Protein AF-0000000073455076 (afdb_homodimer)

Sequence (1854 aa):
MNHDNDVTALDYLRKIIYKYVEVDDNTAILVLNYKEETSPLQSRYRNYTSGLLKTLLSNTRSGSAQRQFGITFSSFISGVLVSLVFCIIQVILFSILRNRLTHIYQPNTSLYPNKKNDTVASGNTEQNKRSLAKPLGNKPWSWIKPTWTTSIEECRESGLDAYFFLRLLKTLSMFFLILSIVIIPILIPIHYISGYKTADIQSYISQMELNDKLTNDEMLNHLPYGLTGLDKISMSNISPAHSNRLVFHLILAVLLVCFFHHVLLRELKYYVSERNKVLTGSIEASSYHQNVLYIGNISKDFNKNKIEYFCESLIPGCVEKIVQLPDNWEVTKALGQQLDRLTNQIENRQLDIMLTKTFLPASKAASYDLPIDYEKRNSLARFPLYQFPYMYHKRVHCKIKYHRLVYNWKRTLFLLKELINGNMLLGFRFQRDKEAKWFEPGHLEWSAQQIIEKKQIKLDQYMKKYEQSLMQQEMECDVNRKSSRQAFIVFRKVSFAHIFDQMLLSNKDSEMSDDKALGINPTDIIWCNIQTINRPWALLRVAISNFLNVAIIIGWVVPVAIVGFVSQIPIITKIVPILTNFQDLPEFMSKPIASIVPAVTLIFLTEGVPLFFRWFSVVKCLKTGAQIEMDVQKWFFAFLFVHIFLVVTISSDISVVVETVVNNPINIPHLLGTNLPKCSNFFCSFVLIRGIAYFGGNLLQSKNLFFYLFYYRWSNRTPREKLKYKLNVPCYQWGSLYPIFSVLASITIIYSVIAPFVLPLASFSFIFVMFSFKYSLKYQFDHKNKSETLGKFYPQALMQLYSGIYFLEACLIGLFALANCFKLSLFMFIFMIFTISAHFQVSNLSKSTIKYLPASLASDEVQHQQEDFKLRDLEPKTHKMWIPLDDNGFAISDANLWQLRYNIEFTHQNAFVDKIGKVIVVGNPYDMNHDNDVTALDYLRKIIYKYVEVDDNTAILVLNYKEETSPLQSRYRNYTSGLLKTLLSNTRSGSAQRQFGITFSSFISGVLVSLVFCIIQVILFSILRNRLTHIYQPNTSLYPNKKNDTVASGNTEQNKRSLAKPLGNKPWSWIKPTWTTSIEECRESGLDAYFFLRLLKTLSMFFLILSIVIIPILIPIHYISGYKTADIQSYISQMELNDKLTNDEMLNHLPYGLTGLDKISMSNISPAHSNRLVFHLILAVLLVCFFHHVLLRELKYYVSERNKVLTGSIEASSYHQNVLYIGNISKDFNKNKIEYFCESLIPGCVEKIVQLPDNWEVTKALGQQLDRLTNQIENRQLDIMLTKTFLPASKAASYDLPIDYEKRNSLARFPLYQFPYMYHKRVHCKIKYHRLVYNWKRTLFLLKELINGNMLLGFRFQRDKEAKWFEPGHLEWSAQQIIEKKQIKLDQYMKKYEQSLMQQEMECDVNRKSSRQAFIVFRKVSFAHIFDQMLLSNKDSEMSDDKALGINPTDIIWCNIQTINRPWALLRVAISNFLNVAIIIGWVVPVAIVGFVSQIPIITKIVPILTNFQDLPEFMSKPIASIVPAVTLIFLTEGVPLFFRWFSVVKCLKTGAQIEMDVQKWFFAFLFVHIFLVVTISSDISVVVETVVNNPINIPHLLGTNLPKCSNFFCSFVLIRGIAYFGGNLLQSKNLFFYLFYYRWSNRTPREKLKYKLNVPCYQWGSLYPIFSVLASITIIYSVIAPFVLPLASFSFIFVMFSFKYSLKYQFDHKNKSETLGKFYPQALMQLYSGIYFLEACLIGLFALANCFKLSLFMFIFMIFTISAHFQVSNLSKSTIKYLPASLASDEVQHQQEDFKLRDLEPKTHKMWIPLDDNGFAISDANLWQLRYNIEFTHQNAFVDKIGKVIVVGNPYD

Organism: Kluyveromyces lactis (strain ATCC 8585 / CBS 2359 / DSM 70799 / NBRC 1267 / NRRL Y-1140 / WM37) (NCBI:txid284590)

Solvent-accessible surface area (backbone atoms only — not comparable to full-atom values): 100602 Å² total; per-residue (Å²): 138,86,80,72,80,67,74,69,63,69,66,59,47,66,70,41,71,47,74,67,43,22,64,81,65,81,83,64,62,48,53,58,41,79,84,73,84,67,79,76,75,70,54,55,66,52,37,51,62,37,38,50,44,21,58,54,32,45,23,67,51,22,12,48,25,46,69,39,43,68,46,43,57,64,54,54,51,42,31,49,46,52,41,47,51,54,23,51,51,32,48,51,52,32,34,58,42,37,77,74,42,33,77,63,51,30,28,38,52,62,61,66,89,59,89,62,58,80,85,84,79,74,74,82,68,74,73,77,58,72,79,62,40,81,76,71,62,90,53,57,69,41,61,54,62,61,40,68,66,55,55,69,75,67,36,39,70,37,30,44,47,57,25,38,50,49,44,48,32,48,51,50,20,50,51,27,43,54,48,32,66,62,46,39,76,54,48,36,57,49,14,54,63,38,21,56,82,72,50,65,62,64,56,52,41,60,68,60,66,57,68,82,78,66,54,75,68,59,55,50,69,72,44,88,59,76,60,43,49,61,45,33,47,14,58,74,23,50,29,74,89,53,48,72,62,52,53,56,54,51,53,51,50,54,49,49,54,52,52,48,52,51,51,51,53,52,51,51,53,48,49,45,53,53,44,48,35,34,67,28,50,74,39,86,36,92,68,61,51,51,21,26,31,37,38,29,40,39,52,73,83,43,29,75,65,50,50,51,47,54,49,34,70,62,30,71,81,40,71,69,49,75,50,65,48,58,90,63,48,66,58,44,40,51,40,52,51,50,49,53,51,49,52,51,51,44,42,48,52,49,51,51,52,46,54,51,40,69,75,37,62,72,80,58,36,60,53,69,75,47,82,77,64,79,74,80,49,71,76,77,61,67,68,66,84,70,72,66,74,69,76,87,75,73,79,83,76,70,70,84,60,90,78,78,88,76,83,56,67,66,59,54,53,50,50,47,50,38,40,70,69,65,66,49,76,79,73,76,74,71,79,76,61,100,79,59,73,69,74,66,66,81,74,80,75,66,51,72,65,49,49,46,48,54,51,47,52,50,45,54,53,48,49,52,52,39,54,51,44,51,52,49,44,54,50,45,71,67,41,79,71,74,39,38,40,35,38,36,38,31,31,65,40,42,48,56,29,42,51,58,67,56,43,51,43,40,77,50,83,79,25,45,52,80,45,60,43,75,38,56,40,69,86,24,56,36,69,81,32,70,65,68,68,56,61,72,58,49,53,50,31,34,42,48,27,53,51,49,56,52,47,48,55,62,54,46,48,52,62,50,28,53,49,34,53,58,61,32,57,70,49,35,22,65,70,38,62,82,44,41,72,54,71,73,48,56,69,80,56,49,49,28,48,65,52,43,48,62,54,51,54,52,51,61,66,53,67,62,48,57,59,53,42,46,52,36,32,53,51,42,49,41,45,35,47,33,55,29,31,54,52,25,25,55,54,49,29,54,38,47,42,42,59,65,44,51,43,22,40,45,46,38,49,29,32,54,41,49,43,34,44,28,33,16,36,66,37,38,24,43,50,37,30,65,31,48,63,39,22,42,64,39,51,40,49,45,44,36,40,51,21,43,48,47,24,21,44,57,62,44,34,57,66,62,49,48,42,41,75,72,38,49,67,73,69,43,67,42,60,63,50,44,49,50,54,72,65,55,55,57,58,83,63,60,25,67,52,52,26,59,56,31,42,53,49,15,54,44,52,37,33,40,78,45,30,35,73,34,23,55,43,42,19,52,17,30,50,47,34,42,53,33,49,47,40,34,54,55,25,35,34,45,40,76,54,70,52,63,64,64,27,56,64,42,60,52,40,58,59,55,35,50,59,15,53,51,51,29,48,39,24,49,30,14,38,27,46,73,55,68,35,52,70,60,17,52,50,43,51,55,51,47,54,50,48,53,41,48,50,53,52,53,50,62,61,44,53,56,56,72,73,43,64,31,54,65,51,45,78,68,42,54,81,64,88,71,75,83,88,59,59,68,77,76,46,90,75,86,82,69,44,62,50,50,37,45,92,86,46,54,44,58,55,50,45,51,52,46,29,72,71,66,70,50,54,70,44,51,50,45,26,33,44,45,99,88,65,50,70,46,68,79,55,62,62,83,112,136,84,74,76,75,70,79,50,72,68,62,56,53,58,67,46,76,59,54,83,58,52,73,56,74,89,75,36,72,32,77,56,84,75,78,74,83,68,80,72,73,70,54,54,64,52,38,50,60,36,40,50,41,21,59,54,30,47,20,67,51,22,12,47,25,45,70,39,43,68,48,43,56,63,52,53,51,42,30,48,47,53,43,48,50,55,25,50,51,31,45,51,52,32,34,58,42,38,76,75,41,34,76,64,51,33,29,38,54,66,48,68,79,62,67,60,63,74,62,76,80,77,74,82,67,71,76,76,60,68,79,62,42,80,76,71,61,92,52,57,70,41,60,55,62,60,41,68,66,53,54,70,74,66,37,39,70,38,29,44,46,58,27,37,51,50,46,49,33,48,50,51,20,50,52,28,43,56,48,31,68,60,46,37,76,55,48,39,56,48,15,54,63,39,22,57,80,74,50,65,63,65,56,52,42,60,70,60,66,57,69,82,77,68,56,74,68,60,54,51,69,71,43,87,61,76,58,42,50,61,44,35,46,14,58,76,22,49,30,73,88,52,50,74,61,52,54,57,53,52,52,50,49,54,49,49,54,53,51,48,53,51,52,52,53,52,50,51,52,49,48,45,54,54,44,49,34,35,68,29,50,73,39,88,40,90,67,68,46,53,20,25,30,37,39,29,40,39,52,73,83,43,29,75,64,52,50,52,46,55,50,35,70,62,30,72,81,40,71,69,48,75,50,64,47,57,90,63,47,65,58,44,40,52,40,52,50,49,48,52,52,48,50,53,51,44,42,48,51,50,52,52,52,46,55,50,42,70,74,36,63,72,81,58,36,59,56,69,74,49,82,76,63,80,74,79,50,70,76,75,60,66,68,63,82,72,70,65,74,70,77,88,72,74,76,82,77,72,71,86,62,90,78,78,88,76,83,54,66,66,58,53,51,50,51,47,51,38,39,70,69,66,66,49,75,78,73,77,76,73,80,78,63,97,80,59,72,72,76,66,65,82,71,79,76,66,49,72,64,50,49,45,48,53,50,47,52,50,47,54,53,48,50,53,52,40,53,51,44,52,51,50,44,55,49,44,71,68,41,78,70,71,40,38,41,35,38,36,40,30,31,62,42,41,48,55,28,41,52,58,68,56,43,50,46,40,78,50,84,79,25,44,52,82,46,60,44,77,35,58,40,68,87,23,57,35,68,81,31,72,64,67,66,56,61,72,59,49,52,50,31,34,40,50,26,53,50,49,55,53,45,48,55,64,52,47,48,53,62,52,31,52,49,35,53,58,62,34,58,70,50,35,23,64,70,38,61,80,44,41,69,52,70,74,49,55,68,82,56,49,50,30,47,66,52,43,48,62,55,52,52,52,53,60,66,53,68,61,49,58,58,53,42,47,52,34,32,52,50,42,50,43,46,36,48,34,55,28,31,56,53,25,23,56,53,50,30,54,39,47,42,42,61,64,46,50,43,21,39,42,46,41,48,28,28,52,38,49,42,33,44,29,31,14,36,68,37,37,23,42,52,38,30,64,30,48,62,37,22,41,62,39,50,40,50,44,44,35,40,52,22,42,49,47,25,21,45,57,63,43,33,58,66,61,49,48,43,39,74,72,38,48,66,73,66,44,65,43,61,62,49,44,49,50,54,69,66,56,53,58,60,85,64,59,24,67,51,52,27,56,56,32,42,53,49,15,54,45,51,38,32,40,78,45,31,37,74,34,23,55,43,40,20,51,19,30,50,45,34,41,54,33,48,49,40,34,54,57,24,35,34,45,40,75,54,69,52,61,64,64,28,56,64,44,61,53,42,59,60,54,35,50,58,14,51,51,51,29,49,39,25,49,30,12,39,27,46,74,58,69,34,53,70,60,18,50,50,42,51,54,49,48,54,51,49,54,41,48,51,50,52,51,51,61,61,44,52,56,55,73,73,42,63,28,55,65,51,46,79,68,41,53,81,62,88,72,75,82,87,60,60,68,78,76,45,91,75,84,84,69,45,64,50,49,38,47,91,86,47,54,44,60,55,52,44,52,52,44,29,72,72,67,69,51,53,70,42,49,48,47,25,35,43,46,99,89,66,49,71,46,68,80,56,59,64,77,114

pLDDT: mean 70.68, std 22.98, range [20.66, 98.19]

Foldseek 3Di:
DPPVDDPDDPVVCVVPVPVLHADPDPPPPPDDRDDPPDDPPVPVVCSPCLSVCLVLQLFQLFQLLLVCQLPAQVLLVLQLVVLLVVLVVLLQVLLQCCLVCVLFQFLLQPPDPPVPDDDDPDDDNPPVPSPRFHDFDNHSCRLQVVLVPDDLVVLVQLFLQLSLLLVLLVLLLVLLVVLLVVQLVLQQVVLQCQAPVPPPPVVVCVVVVVPPDDPPVVVCVPPPRDSHHQLSRFPVRHDLVVLVSCVSLLVSLLVSLVVLLVSLVVVLVVLLVLLLCVQLPVDPHPLAQQQKKKFFQADQVQFPVNVVVLLCVVPNQWFDDKAFDFPVLVVLLVLVVVLVVLLVVLQVLVLVLVLVLLVDPPVVSVVLPDPPDPPVCPPPVCPPPPPPPDPPPDDPPPPPDPDDPPPDVVVVVVVVVCVVVVNDPPQPQDPDDPPDDRVRPPPPPCSSVNVSVVSLVVSLVSVVVSVVVLVVRVVVSPPSNGHHRMMMTRTLGSQSSQVVLPDQRDPPPLGRGPDMDGSAQLVFWDVVLSPPRDDVQLVVLLVVLVVVLVCCLVVLSNVLSVVSQCLPLVVVVVVVVVCVVVVVPPPSPVSNSSQVVSLVSLVVSLPCVLVVQLVSLVSNSDTGPLSSLQSSLVSSLSSCLCSVPVSSQQRSSVSVVCCCCVVPVVCVLQSLLVRVLSSLSSLLSSLLSVLSNLLSCLSSVVVVVCCCVPPLVPPQARLVSVVCSSNDQDADSSSNVLSVLLSNSLSCLLCCSRSVSSSVSNSVSSVSNSSSSSSCSSGRGRSDDSNHPSNLSSSVSSLSSVNSSLNSLSNSLNNSVVSVNNVSNVVSVVVSVVSVVSSVVVCVVSVSSSSGNDPVCRVSRDSPDHPDDDNPSSDDDDSAREHADEPVCPSVVVQVVCCVPSVHHYFHPQWHADPSRGIGGRDDRVD/DPCVDDCDDVNVVVVPVPCLDDAQDPNPPPPDPPPPVPDPPVPVVLCPCLVVCLVLQLFPLFQLLLVCQLPAQVLLVLQLVVLLVVLVVLLQVLLVCCLVCVLFQFLLQPFPVFVQPDPDPDPDSPVVPDDRFDDFDNHSCRLQVVLVPDDLVVLVQLFLQLSLLLVLLVLLLVLLVVLLVVQLVLQQVVLQCQAPVPPPPPVVCVVVVVPPDDDPVVVCVVPPRDSHHQLSRFPVRHDLVVLVSCVSLLVSLLVSLVVLLVSLVVVLVVLLVLLLCVQLPVDPHPLAQQQKKKFFQADQVQFPVNVVVLLCVVPNQWFDDKAFDFPVLVVLLVLVVVLVVLLVVLQVLVLVLVLVLLVDPPVVSVVLPDPPDPPPCPPVVCPPPPPPPDPPPDDPPPPPDPDDPPPDPVVVVVVVVCVVVVNDPPQPQDPDDPPDDRVRPPPPPCRSVNVSVVSLVVSLVSVVVSVVVLVVRVVRSPPSNGHHSMMMTRTLGSQSSQVVLPDQRDPPPLGRGPDMDGRAQLVFWDVVLSPPRDDVQLVVLLVVLVVVLVCCLVVLSNVLSVVSQCLPLVVVVVVVVVCVVVVPPPPSPVSNSSQVVSLVSLVVSLPCVLVVQLVSLVSNSDTGPLSSLQSSLVSSLVSCLCSVPVSSQQRSSVSVVCCCCVVPVVCVLQSLLVRVLSSLSSLLSSLLSVLSNLLSCLSSVVVVVCCCVPPLVPPQARLVSVSCSSNDADADSSSNVLSVLLSNSLSQLLCCSRSVSSSVSNSVSSVSNSSSSSSCSSGRGRSDDSNHPSNLSSSVSSLSSVNSSLNSLSNSLNNSVVSVNNVSNVVSVVVSVVSVVSSVVVCVVSVSSSSGNDPVCRVSRDSPDRDDDDNPSSDDDDSAREHEDEPVCPSVVVQVVCCVPSVHHYFHPQWHADPSRGIDGRHDRPD

InterPro domains:
  IPR003864 CSC1/OSCA1-like, 7TM region [PF02714] (542-816)
  IPR027815 CSC1/OSCA1-like, cytosolic domain [PF14703] (293-529)
  IPR032880 CSC1/OSCA1-like, N-terminal transmembrane domain [PF13967] (76-267)
  IPR045122 Calcium permeable stress-gated cation channel 1-like [PTHR13018] (74-866)

Secondary structure (DSSP, 8-state):
-------TTHHHHHH-S-SSB---STT----B-----S-SHHHHHHHHHHHHHHHHHSSTTTTHHHHTTT--HHHHHHHHHHHHHHHHHHHHHHHHHHHH-HHHH-HHHH--TTTT-SS---S-TTTT---PPPPPPSSTTTTHHHHHH--GGGGGGG-HHHHHHHHHHHHHHHHHHHHHHHHHHHHHHHHHHTSTTTS-HHHHHHHTT--SSS-HHHHHHHTT----GGGGGSGGG--GGGGGGHHHHHHHHHHHHHHHHHHHHHHHHHHHHHHHHHHTTSS-----STTEEEE-S--TT--HHHHHHHHHHHSTT-EEEEEEPPTTHHHHHHHHHHHHHHHHHHHHHHHHHHHHHHHS-HHHHHHTTS---SSGGGTTT---TT----S-----------------HHHHHHHHHHHHTT----------STT------------HHHHHHHHHHHHHHHHHHHHHHHHHHHHHHHSTTS--S-EEEEESSHHHHHHHHHS---SSTTSSSS-EEES--GGGB-HHHHS---HHHHHHHHHHHHHHHHHHHHHTHHHHHHHHHHH-HHHHHHHSGGGGGGGG--HHHHHHHHHHHHHHHHHHHHTTHHHHHHHHHHHTT--BHHHHHHHHHHHHHHHHIIIIIIHHHS-S-HHHHHHHHHH-GGGHHHHHHHHTGGGHHHHHHHHHHHHHHHHHHHHHTHHHHHHIIIIIHHH--SHHHHHHHHH------HHHHHHHHHHHHHHHHHHTTT-TTHHHHHHHHHHHHHHHHHHIIIIIS-S--TT--SSTHHHHHHHTTHHHHHHHHHHHHHHHHHTT-HHHHHHHHHHHHHHHHHHHHHHHHHHHHHH---GGGGGG-----------GGGSPPP--EE--B-TTSHHHHHHHHHHHHH---EE-TTEEE-TTS-EEE-S-TT-/--------HHHHHHHHSSSS----SSS--SS------S-THHHHHHHHHHHHHHHHHSSTTTTHHHHTTT--HHHHHHHHHHHHHHHHHHHHHHHHHHHH-HHHH-HHHHSTTGGGSSS---S--STT---PPPPPPSSTTTTHHHHHH--GGGGGGG-HHHHHHHHHHHHHHHHHHHHHHHHHHHHHHHHHHTSTTTS-HHHHHHHTT--SSS-HHHHHHHTT----GGGGGSGGG--GGGGGGHHHHHHHHHHHHHHHHHHHHHHHHHHHHHHHHHHTTSS-----STTEEEE----TT--HHHHHHHHHHHSTT-EEEEEEPPTTHHHHHHHHHHHHHHHHHHHHHHHHHHHHHHHS-HHHHHHTTS---SSGGGTTT---TT----S-----------------HHHHHHHHHHHHTT----------STTS-----------HHHHHHHHHHHHHHHHHHHHHHHHHHHHHHHSTTS--S-EEEEESSHHHHHHHHHS---SSTTSSSS-EEES--GGGB-HHHHS---HHHHHHHHHHHHHHHHHHHHHTHHHHHHHHHHH-HHHHHHH-GGGGGGGG--HHHHHHHHHHHHHHHHHHHHHTHHHHHHHHHHHTT--BHHHHHHHHHHHHHHHHIIIIIIHHHS-S-HHHHHHHHHH-GGGHHHHHHHHTGGGHHHHHHHHHHHHHHHHHHHHHTHHHHHHIIIIIHHH--SHHHHHHHHH------HHHHHHHHHHHHHHHHHHTTT-TTHHHHHHHHHHHHHHHHHHIIIIIS-S--TT--SSTHHHHHHHHTHHHHHHHHHHHHHHHHHTT-HHHHHHHHHHHHHHHHHHHHHHHHHHHHHH---GGGGTT-----------GGGSPPP--EE--B-TTSHHHHHHHHHHHHH---EE-TTEEE-TTS-EEE-S-TT-

Structure (mmCIF, N/CA/C/O backbone):
data_AF-0000000073455076-model_v1
#
loop_
_entity.id
_entity.type
_entity.pdbx_description
1 polymer KLLA0F15807p
#
loop_
_atom_site.group_PDB
_atom_site.id
_atom_site.type_symbol
_atom_site.label_atom_id
_atom_site.label_alt_id
_atom_site.label_comp_id
_atom_site.label_asym_id
_atom_site.label_entity_id
_atom_site.label_seq_id
_atom_site.pdbx_PDB_ins_code
_atom_site.Cartn_x
_atom_site.Cartn_y
_atom_site.Cartn_z
_atom_site.occupancy
_atom_site.B_iso_or_equiv
_atom_site.auth_seq_id
_atom_site.auth_comp_id
_atom_site.auth_asym_id
_atom_site.auth_atom_id
_atom_site.pdbx_PDB_model_num
ATOM 1 N N . MET A 1 1 ? 43.062 65 -18.219 1 20.66 1 MET A N 1
ATOM 2 C CA . MET A 1 1 ? 43.281 64.125 -17.078 1 20.66 1 MET A CA 1
ATOM 3 C C . MET A 1 1 ? 42.344 62.906 -17.156 1 20.66 1 MET A C 1
ATOM 5 O O . MET A 1 1 ? 41.125 63.062 -17.078 1 20.66 1 MET A O 1
ATOM 9 N N . ASN A 1 2 ? 42.656 61.969 -17.906 1 22.42 2 ASN A N 1
ATOM 10 C CA . ASN A 1 2 ? 42.344 60.719 -18.547 1 22.42 2 ASN A CA 1
ATOM 11 C C . ASN A 1 2 ? 42.094 59.594 -17.531 1 22.42 2 ASN A C 1
ATOM 13 O O . ASN A 1 2 ? 43.031 59.219 -16.797 1 22.42 2 ASN A O 1
ATOM 17 N N . HIS A 1 3 ? 41.062 59.656 -16.703 1 24.36 3 HIS A N 1
ATOM 18 C CA . HIS A 1 3 ? 40.312 58.969 -15.641 1 24.36 3 HIS A CA 1
ATOM 19 C C . HIS A 1 3 ? 40.062 57.5 -16.016 1 24.36 3 HIS A C 1
ATOM 21 O O . HIS A 1 3 ? 38.938 57.125 -16.344 1 24.36 3 HIS A O 1
ATOM 27 N N . ASP A 1 4 ? 40.969 57 -16.672 1 26.42 4 ASP A N 1
ATOM 28 C CA . ASP A 1 4 ? 40.875 55.688 -17.281 1 26.42 4 ASP A CA 1
ATOM 29 C C . ASP A 1 4 ? 40.812 54.594 -16.203 1 26.42 4 ASP A C 1
ATOM 31 O O . ASP A 1 4 ? 41.656 53.719 -16.156 1 26.42 4 ASP A O 1
ATOM 35 N N . ASN A 1 5 ? 40.406 55.188 -15.078 1 27.33 5 ASN A N 1
ATOM 36 C CA . ASN A 1 5 ? 40.5 54.375 -13.867 1 27.33 5 ASN A CA 1
ATOM 37 C C . ASN A 1 5 ? 40.062 52.938 -14.117 1 27.33 5 ASN A C 1
ATOM 39 O O . ASN A 1 5 ? 39.062 52.688 -14.836 1 27.33 5 ASN A O 1
ATOM 43 N N . ASP A 1 6 ? 40.812 52.094 -13.695 1 27.67 6 ASP A N 1
ATOM 44 C CA . ASP A 1 6 ? 41.5 50.781 -13.547 1 27.67 6 ASP A CA 1
ATOM 45 C C . ASP A 1 6 ? 40.531 49.719 -13.031 1 27.67 6 ASP A C 1
ATOM 47 O O . ASP A 1 6 ? 39.688 50 -12.164 1 27.67 6 ASP A O 1
ATOM 51 N N . VAL A 1 7 ? 40.406 48.75 -13.82 1 34.5 7 VAL A N 1
ATOM 52 C CA . VAL A 1 7 ? 39.656 47.5 -13.75 1 34.5 7 VAL A CA 1
ATOM 53 C C . VAL A 1 7 ? 39.781 46.906 -12.352 1 34.5 7 VAL A C 1
ATOM 55 O O . VAL A 1 7 ? 39.25 45.812 -12.086 1 34.5 7 VAL A O 1
ATOM 58 N N . THR A 1 8 ? 40.219 47.781 -11.219 1 29.34 8 THR A N 1
ATOM 59 C CA . THR A 1 8 ? 41.156 46.875 -10.57 1 29.34 8 THR A CA 1
ATOM 60 C C . THR A 1 8 ? 40.5 45.5 -10.328 1 29.34 8 THR A C 1
ATOM 62 O O . THR A 1 8 ? 40.969 44.5 -10.859 1 29.34 8 THR A O 1
ATOM 65 N N . ALA A 1 9 ? 40.781 45.219 -9.188 1 31.7 9 ALA A N 1
ATOM 66 C CA . ALA A 1 9 ? 40.875 44 -8.398 1 31.7 9 ALA A CA 1
ATOM 67 C C . ALA A 1 9 ? 39.5 43.406 -8.109 1 31.7 9 ALA A C 1
ATOM 69 O O . ALA A 1 9 ? 39.312 42.188 -8.141 1 31.7 9 ALA A O 1
ATOM 70 N N . LEU A 1 10 ? 38.781 44.188 -7.793 1 31.39 10 LEU A N 1
ATOM 71 C CA . LEU A 1 10 ? 37.531 43.812 -7.152 1 31.39 10 LEU A CA 1
ATOM 72 C C . LEU A 1 10 ? 36.531 43.281 -8.172 1 31.39 10 LEU A C 1
ATOM 74 O O . LEU A 1 10 ? 35.75 42.375 -7.871 1 31.39 10 LEU A O 1
ATOM 78 N N . ASP A 1 11 ? 36.531 43.812 -9.422 1 38.38 11 ASP A N 1
ATOM 79 C CA . ASP A 1 11 ? 35.594 43.375 -10.461 1 38.38 11 ASP A CA 1
ATOM 80 C C . ASP A 1 11 ? 35.906 41.969 -10.93 1 38.38 11 ASP A C 1
ATOM 82 O O . ASP A 1 11 ? 34.969 41.156 -11.164 1 38.38 11 ASP A O 1
ATOM 86 N N . TYR A 1 12 ? 37.125 41.781 -11.102 1 38.16 12 TYR A N 1
ATOM 87 C CA . TYR A 1 12 ? 37.562 40.469 -11.609 1 38.16 12 TYR A CA 1
ATOM 88 C C . TYR A 1 12 ? 37.312 39.375 -10.586 1 38.16 12 TYR A C 1
ATOM 90 O O . TYR A 1 12 ? 37 38.25 -10.945 1 38.16 12 TYR A O 1
ATOM 98 N N . LEU A 1 13 ? 37.312 39.719 -9.336 1 32.62 13 LEU A N 1
ATOM 99 C CA . LEU A 1 13 ? 36.969 38.844 -8.234 1 32.62 13 LEU A CA 1
ATOM 100 C C . LEU A 1 13 ? 35.594 38.188 -8.461 1 32.62 13 LEU A C 1
ATOM 102 O O . LEU A 1 13 ? 35.438 36.969 -8.203 1 32.62 13 LEU A O 1
ATOM 106 N N . ARG A 1 14 ? 34.656 38.781 -8.57 1 35.56 14 ARG A N 1
ATOM 107 C CA . ARG A 1 14 ? 33.344 38.156 -8.703 1 35.56 14 ARG A CA 1
ATOM 108 C C . ARG A 1 14 ? 33.344 37.156 -9.852 1 35.56 14 ARG A C 1
ATOM 110 O O . ARG A 1 14 ? 32.688 36.094 -9.766 1 35.56 14 ARG A O 1
ATOM 117 N N . LYS A 1 15 ? 34.031 37.219 -10.875 1 41.91 15 LYS A N 1
ATOM 118 C CA . LYS A 1 15 ? 33.969 36.344 -12.047 1 41.91 15 LYS A CA 1
ATOM 119 C C . LYS A 1 15 ? 34.438 34.938 -11.727 1 41.91 15 LYS A C 1
ATOM 121 O O . LYS A 1 15 ? 33.875 33.969 -12.195 1 41.91 15 LYS A O 1
ATOM 126 N N . ILE A 1 16 ? 35.5 34.812 -11.289 1 33.16 16 ILE A N 1
ATOM 127 C CA . ILE A 1 16 ? 35.812 33.469 -10.891 1 33.16 16 ILE A CA 1
ATOM 128 C C . ILE A 1 16 ? 35.062 33.094 -9.633 1 33.16 16 ILE A C 1
ATOM 130 O O . ILE A 1 16 ? 35.281 33.656 -8.562 1 33.16 16 ILE A O 1
ATOM 134 N N . ILE A 1 17 ? 34.344 33.531 -8.922 1 34.41 17 ILE A N 1
ATOM 135 C CA . ILE A 1 17 ? 34.156 33 -7.578 1 34.41 17 ILE A CA 1
ATOM 136 C C . ILE A 1 17 ? 34.969 31.703 -7.418 1 34.41 17 ILE A C 1
ATOM 138 O O . ILE A 1 17 ? 35.75 31.562 -6.477 1 34.41 17 ILE A O 1
ATOM 142 N N . TYR A 1 18 ? 35.062 30.578 -7.32 1 31.84 18 TYR A N 1
ATOM 143 C CA . TYR A 1 18 ? 35.969 29.594 -7.887 1 31.84 18 TYR A CA 1
ATOM 144 C C . TYR A 1 18 ? 35.969 29.656 -9.406 1 31.84 18 TYR A C 1
ATOM 146 O O . TYR A 1 18 ? 34.906 29.812 -10.031 1 31.84 18 TYR A O 1
ATOM 154 N N . LYS A 1 19 ? 35.938 29.516 -10.523 1 32 19 LYS A N 1
ATOM 155 C CA . LYS A 1 19 ? 35.812 28.438 -11.516 1 32 19 LYS A CA 1
ATOM 156 C C . LYS A 1 19 ? 35.656 27.078 -10.836 1 32 19 LYS A C 1
ATOM 158 O O . LYS A 1 19 ? 34.812 26.281 -11.266 1 32 19 LYS A O 1
ATOM 163 N N . TYR A 1 20 ? 35.594 25.828 -10.578 1 32.69 20 TYR A N 1
ATOM 164 C CA . TYR A 1 20 ? 35.156 24.672 -9.82 1 32.69 20 TYR A CA 1
ATOM 165 C C . TYR A 1 20 ? 35.719 24.672 -8.414 1 32.69 20 TYR A C 1
ATOM 167 O O . TYR A 1 20 ? 35.594 23.703 -7.668 1 32.69 20 TYR A O 1
ATOM 175 N N . VAL A 1 21 ? 36.656 25.719 -7.562 1 32.69 21 VAL A N 1
ATOM 176 C CA . VAL A 1 21 ? 38.094 26 -7.586 1 32.69 21 VAL A CA 1
ATOM 177 C C . VAL A 1 21 ? 38.594 26.266 -6.168 1 32.69 21 VAL A C 1
ATOM 179 O O . VAL A 1 21 ? 38.094 27.172 -5.484 1 32.69 21 VAL A O 1
ATOM 182 N N . GLU A 1 22 ? 38.688 25.109 -5.008 1 38.12 22 GLU A N 1
ATOM 183 C CA . GLU A 1 22 ? 39.25 25.531 -3.723 1 38.12 22 GLU A CA 1
ATOM 184 C C . GLU A 1 22 ? 40.75 25.719 -3.805 1 38.12 22 GLU A C 1
ATOM 186 O O . GLU A 1 22 ? 41.438 25.047 -4.586 1 38.12 22 GLU A O 1
ATOM 191 N N . VAL A 1 23 ? 41.594 26.625 -2.971 1 34.12 23 VAL A N 1
ATOM 192 C CA . VAL A 1 23 ? 43.062 26.766 -2.834 1 34.12 23 VAL A CA 1
ATOM 193 C C . VAL A 1 23 ? 43.531 25.984 -1.607 1 34.12 23 VAL A C 1
ATOM 195 O O . VAL A 1 23 ? 43 26.141 -0.513 1 34.12 23 VAL A O 1
ATOM 198 N N . ASP A 1 24 ? 44.438 24.594 -1.652 1 32.53 24 ASP A N 1
ATOM 199 C CA . ASP A 1 24 ? 45.094 23.719 -0.687 1 32.53 24 ASP A CA 1
ATOM 200 C C . ASP A 1 24 ? 46.031 24.531 0.233 1 32.53 24 ASP A C 1
ATOM 202 O O . ASP A 1 24 ? 46.875 23.953 0.932 1 32.53 24 ASP A O 1
ATOM 206 N N . ASP A 1 25 ? 46.344 25.594 0.786 1 33.62 25 ASP A N 1
ATOM 207 C CA . ASP A 1 25 ? 47.469 25.828 1.682 1 33.62 25 ASP A CA 1
ATOM 208 C C . ASP A 1 25 ? 47.25 25.156 3.039 1 33.62 25 ASP A C 1
ATOM 210 O O . ASP A 1 25 ? 46.094 24.922 3.434 1 33.62 25 ASP A O 1
ATOM 214 N N . ASN A 1 26 ? 47.406 24.891 4.41 1 29.58 26 ASN A N 1
ATOM 215 C CA . ASN A 1 26 ? 47.25 23.906 5.469 1 29.58 26 ASN A CA 1
ATOM 216 C C . ASN A 1 26 ? 45.812 23.375 5.547 1 29.58 26 ASN A C 1
ATOM 218 O O . ASN A 1 26 ? 44.875 24.141 5.594 1 29.58 26 ASN A O 1
ATOM 222 N N . THR A 1 27 ? 44.875 22.719 5.648 1 31.03 27 THR A N 1
ATOM 223 C CA . THR A 1 27 ? 43.656 22.109 5.121 1 31.03 27 THR A CA 1
ATOM 224 C C . THR A 1 27 ? 42.5 23.094 5.105 1 31.03 27 THR A C 1
ATOM 226 O O . THR A 1 27 ? 41.375 22.75 4.746 1 31.03 27 THR A O 1
ATOM 229 N N . ALA A 1 28 ? 42.906 24.5 5.16 1 35.16 28 ALA A N 1
ATOM 230 C CA . ALA A 1 28 ? 42.094 25.703 5.074 1 35.16 28 ALA A CA 1
ATOM 231 C C . ALA A 1 28 ? 41.125 25.625 3.902 1 35.16 28 ALA A C 1
ATOM 233 O O . ALA A 1 28 ? 41.344 26.234 2.852 1 35.16 28 ALA A O 1
ATOM 234 N N . ILE A 1 29 ? 40.094 24.922 3.775 1 28.45 29 ILE A N 1
ATOM 235 C CA . ILE A 1 29 ? 39.531 23.875 2.926 1 28.45 29 ILE A CA 1
ATOM 236 C C . ILE A 1 29 ? 39 24.5 1.64 1 28.45 29 ILE A C 1
ATOM 238 O O . ILE A 1 29 ? 38.719 23.781 0.671 1 28.45 29 ILE A O 1
ATOM 242 N N . LEU A 1 30 ? 39.281 25.703 0.922 1 30.5 30 LEU A N 1
ATOM 243 C CA . LEU A 1 30 ? 38.312 25.828 -0.159 1 30.5 30 LEU A CA 1
ATOM 244 C C . LEU A 1 30 ? 38.594 24.797 -1.254 1 30.5 30 LEU A C 1
ATOM 246 O O . LEU A 1 30 ? 39.688 24.734 -1.791 1 30.5 30 LEU A O 1
ATOM 250 N N . VAL A 1 31 ? 37.844 23.766 -1.523 1 29.48 31 VAL A N 1
ATOM 251 C CA . VAL A 1 31 ? 38.25 22.703 -2.438 1 29.48 31 VAL A CA 1
ATOM 252 C C . VAL A 1 31 ? 38.062 23.156 -3.881 1 29.48 31 VAL A C 1
ATOM 254 O O . VAL A 1 31 ? 38.906 22.938 -4.734 1 29.48 31 VAL A O 1
ATOM 257 N N . LEU A 1 32 ? 37.031 23.438 -4.633 1 29.19 32 LEU A N 1
ATOM 258 C CA . LEU A 1 32 ? 36.875 22.438 -5.688 1 29.19 32 LEU A CA 1
ATOM 259 C C . LEU A 1 32 ? 38 22.531 -6.711 1 29.19 32 LEU A C 1
ATOM 261 O O . LEU A 1 32 ? 38.062 21.75 -7.652 1 29.19 32 LEU A O 1
ATOM 265 N N . ASN A 1 33 ? 39.125 23.328 -6.789 1 29.66 33 ASN A N 1
ATOM 266 C CA . ASN A 1 33 ? 39.625 23.562 -8.141 1 29.66 33 ASN A CA 1
ATOM 267 C C . ASN A 1 33 ? 40.188 22.281 -8.75 1 29.66 33 ASN A C 1
ATOM 269 O O . ASN A 1 33 ? 39.875 21.922 -9.883 1 29.66 33 ASN A O 1
ATOM 273 N N . TYR A 1 34 ? 41.406 21.562 -8.633 1 29.3 34 TYR A N 1
ATOM 274 C CA . TYR A 1 34 ? 42.719 21.609 -9.227 1 29.3 34 TYR A CA 1
ATOM 275 C C . TYR A 1 34 ? 43 20.359 -10.062 1 29.3 34 TYR A C 1
ATOM 277 O O . TYR A 1 34 ? 42.438 19.297 -9.789 1 29.3 34 TYR A O 1
ATOM 285 N N . LYS A 1 35 ? 44.062 20.172 -10.656 1 28.81 35 LYS A N 1
ATOM 286 C CA . LYS A 1 35 ? 44.906 19.469 -11.602 1 28.81 35 LYS A CA 1
ATOM 287 C C . LYS A 1 35 ? 45.062 18 -11.227 1 28.81 35 LYS A C 1
ATOM 289 O O . LYS A 1 35 ? 45.875 17.672 -10.375 1 28.81 35 LYS A O 1
ATOM 294 N N . GLU A 1 36 ? 44.031 17.078 -10.914 1 28.45 36 GLU A N 1
ATOM 295 C CA . GLU A 1 36 ? 44.688 15.758 -10.922 1 28.45 36 GLU A CA 1
ATOM 296 C C . GLU A 1 36 ? 45.156 15.391 -12.32 1 28.45 36 GLU A C 1
ATOM 298 O O . GLU A 1 36 ? 44.406 15.438 -13.281 1 28.45 36 GLU A O 1
ATOM 303 N N . GLU A 1 37 ? 46.344 15.414 -12.805 1 27.2 37 GLU A N 1
ATOM 304 C CA . GLU A 1 37 ? 47.031 14.875 -13.984 1 27.2 37 GLU A CA 1
ATOM 305 C C . GLU A 1 37 ? 46.531 13.469 -14.305 1 27.2 37 GLU A C 1
ATOM 307 O O . GLU A 1 37 ? 46.938 12.883 -15.312 1 27.2 37 GLU A O 1
ATOM 312 N N . THR A 1 38 ? 46.188 12.461 -13.406 1 27.53 38 THR A N 1
ATOM 313 C CA . THR A 1 38 ? 46.156 11.109 -13.953 1 27.53 38 THR A CA 1
ATOM 314 C C . THR A 1 38 ? 44.938 10.938 -14.875 1 27.53 38 THR A C 1
ATOM 316 O O . THR A 1 38 ? 44 11.742 -14.828 1 27.53 38 THR A O 1
ATOM 319 N N . SER A 1 39 ? 44.312 9.711 -15.422 1 27.39 39 SER A N 1
ATOM 320 C CA . SER A 1 39 ? 43.625 9.523 -16.672 1 27.39 39 SER A CA 1
ATOM 321 C C . SER A 1 39 ? 42.312 10.312 -16.703 1 27.39 39 SER A C 1
ATOM 323 O O . SER A 1 39 ? 41.625 10.422 -15.672 1 27.39 39 SER A O 1
ATOM 325 N N . PRO A 1 40 ? 42 11.391 -17.672 1 28.77 40 PRO A N 1
ATOM 326 C CA . PRO A 1 40 ? 41.062 12.477 -17.875 1 28.77 40 PRO A CA 1
ATOM 327 C C . PRO A 1 40 ? 39.625 12.055 -17.594 1 28.77 40 PRO A C 1
ATOM 329 O O . PRO A 1 40 ? 38.75 12.906 -17.344 1 28.77 40 PRO A O 1
ATOM 332 N N . LEU A 1 41 ? 39.125 10.922 -18.031 1 27.3 41 LEU A N 1
ATOM 333 C CA . LEU A 1 41 ? 37.719 10.531 -18.156 1 27.3 41 LEU A CA 1
ATOM 334 C C . LEU A 1 41 ? 37.094 10.352 -16.781 1 27.3 41 LEU A C 1
ATOM 336 O O . LEU A 1 41 ? 35.938 10.695 -16.578 1 27.3 41 LEU A O 1
ATOM 340 N N . GLN A 1 42 ? 37.781 9.664 -15.922 1 31.03 42 GLN A N 1
ATOM 341 C CA . GLN A 1 42 ? 37.219 9.32 -14.633 1 31.03 42 GLN A CA 1
ATOM 342 C C . GLN A 1 42 ? 37 10.562 -13.766 1 31.03 42 GLN A C 1
ATOM 344 O O . GLN A 1 42 ? 36.312 10.516 -12.758 1 31.03 42 GLN A O 1
ATOM 349 N N . SER A 1 43 ? 37.781 11.648 -13.992 1 31.94 43 SER A N 1
ATOM 350 C CA . SER A 1 43 ? 37.906 12.781 -13.078 1 31.94 43 SER A CA 1
ATOM 351 C C . SER A 1 43 ? 36.688 13.672 -13.125 1 31.94 43 SER A C 1
ATOM 353 O O . SER A 1 43 ? 36.281 14.25 -12.109 1 31.94 43 SER A O 1
ATOM 355 N N . ARG A 1 44 ? 36.125 13.852 -14.344 1 32.41 44 ARG A N 1
ATOM 356 C CA . ARG A 1 44 ? 35.094 14.867 -14.508 1 32.41 44 ARG A CA 1
ATOM 357 C C . ARG A 1 44 ? 33.781 14.438 -13.844 1 32.41 44 ARG A C 1
ATOM 359 O O . ARG A 1 44 ? 33 15.281 -13.422 1 32.41 44 ARG A O 1
ATOM 366 N N . TYR A 1 45 ? 33.344 13.195 -14.086 1 31.48 45 TYR A N 1
ATOM 367 C CA . TYR A 1 45 ? 32.062 12.766 -13.555 1 31.48 45 TYR A CA 1
ATOM 368 C C . TYR A 1 45 ? 32.031 12.852 -12.039 1 31.48 45 TYR A C 1
ATOM 370 O O . TYR A 1 45 ? 31 13.125 -11.438 1 31.48 45 TYR A O 1
ATOM 378 N N . ARG A 1 46 ? 33.219 12.531 -11.453 1 34.19 46 ARG A N 1
ATOM 379 C CA . ARG A 1 46 ? 33.281 12.586 -10 1 34.19 46 ARG A CA 1
ATOM 380 C C . ARG A 1 46 ? 33.094 14.023 -9.5 1 34.19 46 ARG A C 1
ATOM 382 O O . ARG A 1 46 ? 32.656 14.242 -8.375 1 34.19 46 ARG A O 1
ATOM 389 N N . ASN A 1 47 ? 33.5 15.008 -10.328 1 31.09 47 ASN A N 1
ATOM 390 C CA . ASN A 1 47 ? 33.625 16.375 -9.836 1 31.09 47 ASN A CA 1
ATOM 391 C C . ASN A 1 47 ? 32.25 17.062 -9.781 1 31.09 47 ASN A C 1
ATOM 393 O O . ASN A 1 47 ? 31.969 17.828 -8.859 1 31.09 47 ASN A O 1
ATOM 397 N N . TYR A 1 48 ? 31.531 16.906 -10.922 1 31.59 48 TYR A N 1
ATOM 398 C CA . TYR A 1 48 ? 30.375 17.797 -10.922 1 31.59 48 TYR A CA 1
ATOM 399 C C . TYR A 1 48 ? 29.344 17.328 -9.898 1 31.59 48 TYR A C 1
ATOM 401 O O . TYR A 1 48 ? 28.781 18.141 -9.164 1 31.59 48 TYR A O 1
ATOM 409 N N . THR A 1 49 ? 28.875 16.125 -10.062 1 32.78 49 THR A N 1
ATOM 410 C CA . THR A 1 49 ? 27.906 15.68 -9.062 1 32.78 49 THR A CA 1
ATOM 411 C C . THR A 1 49 ? 28.547 15.641 -7.676 1 32.78 49 THR A C 1
ATOM 413 O O . THR A 1 49 ? 27.891 15.953 -6.676 1 32.78 49 THR A O 1
ATOM 416 N N . SER A 1 50 ? 29.844 15.242 -7.625 1 35.38 50 SER A N 1
ATOM 417 C CA . SER A 1 50 ? 30.547 15.289 -6.352 1 35.38 50 SER A CA 1
ATOM 418 C C . SER A 1 50 ? 30.828 16.734 -5.922 1 35.38 50 SER A C 1
ATOM 420 O O . SER A 1 50 ? 30.766 17.047 -4.73 1 35.38 50 SER A O 1
ATOM 422 N N . GLY A 1 51 ? 31.219 17.625 -6.938 1 33.84 51 GLY A N 1
ATOM 423 C CA . GLY A 1 51 ? 31.469 19.016 -6.613 1 33.84 51 GLY A CA 1
ATOM 424 C C . GLY A 1 51 ? 30.219 19.766 -6.176 1 33.84 51 GLY A C 1
ATOM 425 O O . GLY A 1 51 ? 30.234 20.484 -5.176 1 33.84 51 GLY A O 1
ATOM 426 N N . LEU A 1 52 ? 29.234 19.672 -7.086 1 34.88 52 LEU A N 1
ATOM 427 C CA . LEU A 1 52 ? 28.016 20.391 -6.73 1 34.88 52 LEU A CA 1
ATOM 428 C C . LEU A 1 52 ? 27.406 19.812 -5.453 1 34.88 52 LEU A C 1
ATOM 430 O O . LEU A 1 52 ? 27.016 20.562 -4.555 1 34.88 52 LEU A O 1
ATOM 434 N N . LEU A 1 53 ? 27.203 18.531 -5.496 1 36.34 53 LEU A N 1
ATOM 435 C CA . LEU A 1 53 ? 26.688 17.922 -4.277 1 36.34 53 LEU A CA 1
ATOM 436 C C . LEU A 1 53 ? 27.688 18.062 -3.137 1 36.34 53 LEU A C 1
ATOM 438 O O . LEU A 1 53 ? 27.312 18.297 -1.99 1 36.34 53 LEU A O 1
ATOM 442 N N . LYS A 1 54 ? 29.016 17.922 -3.518 1 38.19 54 LYS A N 1
ATOM 443 C CA . LYS A 1 54 ? 30.062 18.141 -2.518 1 38.19 54 LYS A CA 1
ATOM 444 C C . LYS A 1 54 ? 30 19.578 -1.983 1 38.19 54 LYS A C 1
ATOM 446 O O . LYS A 1 54 ? 30.141 19.797 -0.779 1 38.19 54 LYS A O 1
ATOM 451 N N . THR A 1 55 ? 29.922 20.469 -2.996 1 35.28 55 THR A N 1
ATOM 452 C CA . THR A 1 55 ? 29.875 21.875 -2.633 1 35.28 55 THR A CA 1
ATOM 453 C C . THR A 1 55 ? 28.594 22.188 -1.868 1 35.28 55 THR A C 1
ATOM 455 O O . THR A 1 55 ? 28.609 22.969 -0.91 1 35.28 55 THR A O 1
ATOM 458 N N . LEU A 1 56 ? 27.547 21.766 -2.506 1 36.38 56 LEU A N 1
ATOM 459 C CA . LEU A 1 56 ? 26.25 21.984 -1.869 1 36.38 56 LEU A CA 1
ATOM 460 C C . LEU A 1 56 ? 26.188 21.297 -0.511 1 36.38 56 LEU A C 1
ATOM 462 O O . LEU A 1 56 ? 25.609 21.828 0.435 1 36.38 56 LEU A O 1
ATOM 466 N N . LEU A 1 57 ? 26.719 20.094 -0.534 1 37.72 57 LEU A N 1
ATOM 467 C CA . LEU A 1 57 ? 26.594 19.281 0.672 1 37.72 57 LEU A CA 1
ATOM 468 C C . LEU A 1 57 ? 27.766 19.531 1.618 1 37.72 57 LEU A C 1
ATOM 470 O O . LEU A 1 57 ? 27.734 19.109 2.773 1 37.72 57 LEU A O 1
ATOM 474 N N . SER A 1 58 ? 28.984 19.891 1.1 1 36.5 58 SER A N 1
ATOM 475 C CA . SER A 1 58 ? 30.078 20.172 2.02 1 36.5 58 SER A CA 1
ATOM 476 C C . SER A 1 58 ? 29.703 21.312 2.977 1 36.5 58 SER A C 1
ATOM 478 O O . SER A 1 58 ? 30.562 21.828 3.689 1 36.5 58 SER A O 1
ATOM 480 N N . ASN A 1 59 ? 28.578 21.688 2.92 1 35.5 59 ASN A N 1
ATOM 481 C CA . ASN A 1 59 ? 28.125 22.766 3.783 1 35.5 59 ASN A CA 1
ATOM 482 C C . ASN A 1 59 ? 28.141 22.359 5.254 1 35.5 59 ASN A C 1
ATOM 484 O O . ASN A 1 59 ? 28.062 21.172 5.57 1 35.5 59 ASN A O 1
ATOM 488 N N . THR A 1 60 ? 28.469 23.297 6.141 1 40.28 60 THR A N 1
ATOM 489 C CA . THR A 1 60 ? 28.844 23.359 7.547 1 40.28 60 THR A CA 1
ATOM 490 C C . THR A 1 60 ? 27.922 22.484 8.398 1 40.28 60 THR A C 1
ATOM 492 O O . THR A 1 60 ? 28.297 22.062 9.492 1 40.28 60 THR A O 1
ATOM 495 N N . ARG A 1 61 ? 26.609 22.25 8.125 1 47.66 61 ARG A N 1
ATOM 496 C CA . ARG A 1 61 ? 25.734 21.516 9.039 1 47.66 61 ARG A CA 1
ATOM 497 C C . ARG A 1 61 ? 25.891 20.016 8.852 1 47.66 61 ARG A C 1
ATOM 499 O O . ARG A 1 61 ? 25.484 19.219 9.711 1 47.66 61 ARG A O 1
ATOM 506 N N . SER A 1 62 ? 26.406 19.734 7.762 1 46.94 62 SER A N 1
ATOM 507 C CA . SER A 1 62 ? 26.656 18.312 7.531 1 46.94 62 SER A CA 1
ATOM 508 C C . SER A 1 62 ? 27.75 17.797 8.453 1 46.94 62 SER A C 1
ATOM 510 O O . SER A 1 62 ? 28.812 18.406 8.578 1 46.94 62 SER A O 1
ATOM 512 N N . GLY A 1 63 ? 27.344 16.953 9.305 1 57.09 63 GLY A N 1
ATOM 513 C CA . GLY A 1 63 ? 28.281 16.359 10.242 1 57.09 63 GLY A CA 1
ATOM 514 C C . GLY A 1 63 ? 28.469 17.172 11.508 1 57.09 63 GLY A C 1
ATOM 515 O O . GLY A 1 63 ? 29.453 17 12.227 1 57.09 63 GLY A O 1
ATOM 516 N N . SER A 1 64 ? 27.562 18.266 11.703 1 55.81 64 SER A N 1
ATOM 517 C CA . SER A 1 64 ? 27.703 19.094 12.898 1 55.81 64 SER A CA 1
ATOM 518 C C . SER A 1 64 ? 27.625 18.234 14.164 1 55.81 64 SER A C 1
ATOM 520 O O . SER A 1 64 ? 28.266 18.562 15.172 1 55.81 64 SER A O 1
ATOM 522 N N . ALA A 1 65 ? 26.859 17.125 14.07 1 59 65 ALA A N 1
ATOM 523 C CA . ALA A 1 65 ? 26.734 16.266 15.242 1 59 65 ALA A CA 1
ATOM 524 C C . ALA A 1 65 ? 28.031 15.539 15.539 1 59 65 ALA A C 1
ATOM 526 O O . ALA A 1 65 ? 28.328 15.211 16.688 1 59 65 ALA A O 1
ATOM 527 N N . GLN A 1 66 ? 28.781 15.328 14.406 1 59.56 66 GLN A N 1
ATOM 528 C CA . GLN A 1 66 ? 30.047 14.609 14.594 1 59.56 66 GLN A CA 1
ATOM 529 C C . GLN A 1 66 ? 31.078 15.484 15.289 1 59.56 66 GLN A C 1
ATOM 531 O O . GLN A 1 66 ? 32 14.977 15.938 1 59.56 66 GLN A O 1
ATOM 536 N N . ARG A 1 67 ? 30.906 16.812 15.203 1 55.69 67 ARG A N 1
ATOM 537 C CA . ARG A 1 67 ? 31.859 17.75 15.812 1 55.69 67 ARG A CA 1
ATOM 538 C C . ARG A 1 67 ? 31.734 17.734 17.328 1 55.69 67 ARG A C 1
ATOM 540 O O . ARG A 1 67 ? 32.656 18.125 18.031 1 55.69 67 ARG A O 1
ATOM 547 N N . GLN A 1 68 ? 30.625 17.234 17.719 1 54.44 68 GLN A N 1
ATOM 548 C CA . GLN A 1 68 ? 30.422 17.203 19.156 1 54.44 68 GLN A CA 1
ATOM 549 C C . GLN A 1 68 ? 30.938 15.891 19.75 1 54.44 68 GLN A C 1
ATOM 551 O O . GLN A 1 68 ? 30.797 15.656 20.953 1 54.44 68 GLN A O 1
ATOM 556 N N . PHE A 1 69 ? 31.484 15.141 18.781 1 56.19 69 PHE A N 1
ATOM 557 C CA . PHE A 1 69 ? 32.125 13.93 19.281 1 56.19 69 PHE A CA 1
ATOM 558 C C . PHE A 1 69 ? 33.281 14.273 20.219 1 56.19 69 PHE A C 1
ATOM 560 O O . PHE A 1 69 ? 34.062 15.188 19.953 1 56.19 69 PHE A O 1
ATOM 567 N N . GLY A 1 70 ? 33.312 13.867 21.422 1 56.34 70 GLY A N 1
ATOM 568 C CA . GLY A 1 70 ? 34.344 14.125 22.406 1 56.34 70 GLY A CA 1
ATOM 569 C C . GLY A 1 70 ? 34.031 15.297 23.312 1 56.34 70 GLY A C 1
ATOM 570 O O . GLY A 1 70 ? 34.906 15.75 24.078 1 56.34 70 GLY A O 1
ATOM 571 N N . ILE A 1 71 ? 32.844 15.867 23.078 1 56.84 71 ILE A N 1
ATOM 572 C CA . ILE A 1 71 ? 32.5 17 23.906 1 56.84 71 ILE A CA 1
ATOM 573 C C . ILE A 1 71 ? 32.406 16.562 25.375 1 56.84 71 ILE A C 1
ATOM 575 O O . ILE A 1 71 ? 31.953 15.453 25.656 1 56.84 71 ILE A O 1
ATOM 579 N N . THR A 1 72 ? 32.969 17.375 26.266 1 57 72 THR A N 1
ATOM 580 C CA . THR A 1 72 ? 32.969 17.141 27.703 1 57 72 THR A CA 1
ATOM 581 C C . THR A 1 72 ? 31.578 17.312 28.297 1 57 72 THR A C 1
ATOM 583 O O . THR A 1 72 ? 30.703 17.938 27.688 1 57 72 THR A O 1
ATOM 586 N N . PHE A 1 73 ? 31.25 16.625 29.391 1 67.44 73 PHE A N 1
ATOM 587 C CA . PHE A 1 73 ? 30.016 16.734 30.156 1 67.44 73 PHE A CA 1
ATOM 588 C C . PHE A 1 73 ? 29.734 18.188 30.5 1 67.44 73 PHE A C 1
ATOM 590 O O . PHE A 1 73 ? 28.578 18.625 30.5 1 67.44 73 PHE A O 1
ATOM 597 N N . SER A 1 74 ? 30.797 18.969 30.547 1 63.59 74 SER A N 1
ATOM 598 C CA . SER A 1 74 ? 30.641 20.375 30.906 1 63.59 74 SER A CA 1
ATOM 599 C C . SER A 1 74 ? 30.047 21.172 29.75 1 63.59 74 SER A C 1
ATOM 601 O O . SER A 1 74 ? 29.203 22.047 29.969 1 63.59 74 SER A O 1
ATOM 603 N N . SER A 1 75 ? 30.438 20.859 28.625 1 64.81 75 SER A N 1
ATOM 604 C CA . SER A 1 75 ? 29.891 21.547 27.469 1 64.81 75 SER A CA 1
ATOM 605 C C . SER A 1 75 ? 28.422 21.203 27.234 1 64.81 75 SER A C 1
ATOM 607 O O . SER A 1 75 ? 27.625 22.062 26.875 1 64.81 75 SER A O 1
ATOM 609 N N . PHE A 1 76 ? 28.094 19.969 27.594 1 72.12 76 PHE A N 1
ATOM 610 C CA . PHE A 1 76 ? 26.719 19.5 27.5 1 72.12 76 PHE A CA 1
ATOM 611 C C . PHE A 1 76 ? 25.828 20.266 28.484 1 72.12 76 PHE A C 1
ATOM 613 O O . PHE A 1 76 ? 24.781 20.797 28.094 1 72.12 76 PHE A O 1
ATOM 620 N N . ILE A 1 77 ? 26.266 20.375 29.594 1 73.62 77 ILE A N 1
ATOM 621 C CA . ILE A 1 77 ? 25.469 20.984 30.656 1 73.62 77 ILE A CA 1
ATOM 622 C C . ILE A 1 77 ? 25.359 22.484 30.406 1 73.62 77 ILE A C 1
ATOM 624 O O . ILE A 1 77 ? 24.312 23.094 30.672 1 73.62 77 ILE A O 1
ATOM 628 N N . SER A 1 78 ? 26.359 23.062 29.75 1 71.31 78 SER A N 1
ATOM 629 C CA . SER A 1 78 ? 26.312 24.484 29.469 1 71.31 78 SER A CA 1
ATOM 630 C C . SER A 1 78 ? 25.25 24.812 28.422 1 71.31 78 SER A C 1
ATOM 632 O O . SER A 1 78 ? 24.547 25.812 28.516 1 71.31 78 SER A O 1
ATOM 634 N N . GLY A 1 79 ? 25.109 23.984 27.438 1 69.12 79 GLY A N 1
ATOM 635 C CA . GLY A 1 79 ? 24.078 24.172 26.438 1 69.12 79 GLY A CA 1
ATOM 636 C C . GLY A 1 79 ? 22.672 24.031 27 1 69.12 79 GLY A C 1
ATOM 637 O O . GLY A 1 79 ? 21.781 24.828 26.688 1 69.12 79 GLY A O 1
ATOM 638 N N . VAL A 1 80 ? 22.516 23.094 27.875 1 77.75 80 VAL A N 1
ATOM 639 C CA . VAL A 1 80 ? 21.219 22.844 28.516 1 77.75 80 VAL A CA 1
ATOM 640 C C . VAL A 1 80 ? 20.875 23.984 29.453 1 77.75 80 VAL A C 1
ATOM 642 O O . VAL A 1 80 ? 19.719 24.406 29.531 1 77.75 80 VAL A O 1
ATOM 645 N N . LEU A 1 81 ? 21.875 24.531 30 1 79.75 81 LEU A N 1
ATOM 646 C CA . LEU A 1 81 ? 21.656 25.609 30.953 1 79.75 81 LEU A CA 1
ATOM 647 C C . LEU A 1 81 ? 21.203 26.891 30.25 1 79.75 81 LEU A C 1
ATOM 649 O O . LEU A 1 81 ? 20.328 27.594 30.75 1 79.75 81 LEU A O 1
ATOM 653 N N . VAL A 1 82 ? 21.75 27.141 29.156 1 77 82 VAL A N 1
ATOM 654 C CA . VAL A 1 82 ? 21.328 28.312 28.406 1 77 82 VAL A CA 1
ATOM 655 C C . VAL A 1 82 ? 19.875 28.156 27.969 1 77 82 VAL A C 1
ATOM 657 O O . VAL A 1 82 ? 19.094 29.109 28.047 1 77 82 VAL A O 1
ATOM 660 N N . SER A 1 83 ? 19.547 26.969 27.516 1 82.94 83 SER A N 1
ATOM 661 C CA . SER A 1 83 ? 18.172 26.719 27.109 1 82.94 83 SER A CA 1
ATOM 662 C C . SER A 1 83 ? 17.219 26.812 28.297 1 82.94 83 SER A C 1
ATOM 664 O O . SER A 1 83 ? 16.094 27.312 28.156 1 82.94 83 SER A O 1
ATOM 666 N N . LEU A 1 84 ? 17.656 26.422 29.375 1 86.38 84 LEU A N 1
ATOM 667 C CA . LEU A 1 84 ? 16.828 26.469 30.578 1 86.38 84 LEU A CA 1
ATOM 668 C C . LEU A 1 84 ? 16.609 27.922 31.031 1 86.38 84 LEU A C 1
ATOM 670 O O . LEU A 1 84 ? 15.508 28.281 31.438 1 86.38 84 LEU A O 1
ATOM 674 N N . VAL A 1 85 ? 17.641 28.703 30.938 1 85.19 85 VAL A N 1
ATOM 675 C CA . VAL A 1 85 ? 17.516 30.109 31.297 1 85.19 85 VAL A CA 1
ATOM 676 C C . VAL A 1 85 ? 16.531 30.812 30.375 1 85.19 85 VAL A C 1
ATOM 678 O O . VAL A 1 85 ? 15.68 31.578 30.812 1 85.19 85 VAL A O 1
ATOM 681 N N . PHE A 1 86 ? 16.703 30.531 29.156 1 83.19 86 PHE A N 1
ATOM 682 C CA . PHE A 1 86 ? 15.781 31.109 28.188 1 83.19 86 PHE A CA 1
ATOM 683 C C . PHE A 1 86 ? 14.344 30.672 28.469 1 83.19 86 PHE A C 1
ATOM 685 O O . PHE A 1 86 ? 13.414 31.469 28.344 1 83.19 86 PHE A O 1
ATOM 692 N N . CYS A 1 87 ? 14.188 29.469 28.812 1 90.12 87 CYS A N 1
ATOM 693 C CA . CYS A 1 87 ? 12.867 28.938 29.156 1 90.12 87 CYS A CA 1
ATOM 694 C C . CYS A 1 87 ? 12.305 29.609 30.391 1 90.12 87 CYS A C 1
ATOM 696 O O . CYS A 1 87 ? 11.125 29.984 30.422 1 90.12 87 CYS A O 1
ATOM 698 N N . ILE A 1 88 ? 13.102 29.859 31.359 1 91.69 88 ILE A N 1
ATOM 699 C CA . ILE A 1 88 ? 12.664 30.484 32.594 1 91.69 88 ILE A CA 1
ATOM 700 C C . ILE A 1 88 ? 12.234 31.922 32.344 1 91.69 88 ILE A C 1
ATOM 702 O O . ILE A 1 88 ? 11.219 32.375 32.875 1 91.69 88 ILE A O 1
ATOM 706 N N . ILE A 1 89 ? 12.922 32.562 31.469 1 89.44 89 ILE A N 1
ATOM 707 C CA . ILE A 1 89 ? 12.562 33.906 31.109 1 89.44 89 ILE A CA 1
ATOM 708 C C . ILE A 1 89 ? 11.211 33.938 30.406 1 89.44 89 ILE A C 1
ATOM 710 O O . ILE A 1 89 ? 10.367 34.781 30.688 1 89.44 89 ILE A O 1
ATOM 714 N N . GLN A 1 90 ? 11.031 33 29.594 1 92.62 90 GLN A N 1
ATOM 715 C CA . GLN A 1 90 ? 9.766 32.906 28.875 1 92.62 90 GLN A CA 1
ATOM 716 C C . GLN A 1 90 ? 8.609 32.594 29.812 1 92.62 90 GLN A C 1
ATOM 718 O O . GLN A 1 90 ? 7.52 33.188 29.688 1 92.62 90 GLN A O 1
ATOM 723 N N . VAL A 1 91 ? 8.812 31.781 30.719 1 93.94 91 VAL A N 1
ATOM 724 C CA . VAL A 1 91 ? 7.766 31.391 31.641 1 93.94 91 VAL A CA 1
ATOM 725 C C . VAL A 1 91 ? 7.43 32.562 32.562 1 93.94 91 VAL A C 1
ATOM 727 O O . VAL A 1 91 ? 6.262 32.781 32.875 1 93.94 91 VAL A O 1
ATOM 730 N N . ILE A 1 92 ? 8.43 33.344 32.938 1 93.75 92 ILE A N 1
ATOM 731 C CA . ILE A 1 92 ? 8.211 34.5 33.781 1 93.75 92 ILE A CA 1
ATOM 732 C C . ILE A 1 92 ? 7.438 35.562 33 1 93.75 92 ILE A C 1
ATOM 734 O O . ILE A 1 92 ? 6.473 36.125 33.531 1 93.75 92 ILE A O 1
ATOM 738 N N . LEU A 1 93 ? 7.879 35.781 31.797 1 91.94 93 LEU A N 1
ATOM 739 C CA . LEU A 1 93 ? 7.188 36.75 30.969 1 91.94 93 LEU A CA 1
ATOM 740 C C . LEU A 1 93 ? 5.734 36.312 30.734 1 91.94 93 LEU A C 1
ATOM 742 O O . LEU A 1 93 ? 4.832 37.156 30.781 1 91.94 93 LEU A O 1
ATOM 746 N N . PHE A 1 94 ? 5.469 35.094 30.469 1 94.56 94 PHE A N 1
ATOM 747 C CA . PHE A 1 94 ? 4.125 34.562 30.297 1 94.56 94 PHE A CA 1
ATOM 748 C C . PHE A 1 94 ? 3.303 34.75 31.562 1 94.56 94 PHE A C 1
ATOM 750 O O . PHE A 1 94 ? 2.146 35.188 31.5 1 94.56 94 PHE A O 1
ATOM 757 N N . SER A 1 95 ? 3.902 34.469 32.688 1 93.88 95 SER A N 1
ATOM 758 C CA . SER A 1 95 ? 3.186 34.562 33.969 1 93.88 95 SER A CA 1
ATOM 759 C C . SER A 1 95 ? 2.762 36 34.281 1 93.88 95 SER A C 1
ATOM 761 O O . SER A 1 95 ? 1.702 36.219 34.844 1 93.88 95 SER A O 1
ATOM 763 N N . ILE A 1 96 ? 3.494 36.906 33.781 1 91.19 96 ILE A N 1
ATOM 764 C CA . ILE A 1 96 ? 3.18 38.312 34.031 1 91.19 96 ILE A CA 1
ATOM 765 C C . ILE A 1 96 ? 2.168 38.812 33 1 91.19 96 ILE A C 1
ATOM 767 O O . ILE A 1 96 ? 1.179 39.469 33.344 1 91.19 96 ILE A O 1
ATOM 771 N N . LEU A 1 97 ? 2.391 38.406 31.797 1 91.31 97 LEU A N 1
ATOM 772 C CA . LEU A 1 97 ? 1.582 38.938 30.703 1 91.31 97 LEU A CA 1
ATOM 773 C C . LEU A 1 97 ? 0.221 38.25 30.656 1 91.31 97 LEU A C 1
ATOM 775 O O . LEU A 1 97 ? -0.722 38.781 30.047 1 91.31 97 LEU A O 1
ATOM 779 N N . ARG A 1 98 ? 0.035 37.156 31.219 1 91.12 98 ARG A N 1
ATOM 780 C CA . ARG A 1 98 ? -1.193 36.375 31.156 1 91.12 98 ARG A CA 1
ATOM 781 C C . ARG A 1 98 ? -2.373 37.156 31.719 1 91.12 98 ARG A C 1
ATOM 783 O O . ARG A 1 98 ? -3.48 37.094 31.188 1 91.12 98 ARG A O 1
ATOM 790 N N . ASN A 1 99 ? -2.107 37.938 32.719 1 86.62 99 ASN A N 1
ATOM 791 C CA . ASN A 1 99 ? -3.178 38.688 33.375 1 86.62 99 ASN A CA 1
ATOM 792 C C . ASN A 1 99 ? -3.432 40.031 32.656 1 86.62 99 ASN A C 1
ATOM 794 O O . ASN A 1 99 ? -4.527 40.562 32.75 1 86.62 99 ASN A O 1
ATOM 798 N N . ARG A 1 100 ? -2.484 40.438 31.906 1 85.75 100 ARG A N 1
ATOM 799 C CA . ARG A 1 100 ? -2.621 41.719 31.203 1 85.75 100 ARG A CA 1
ATOM 800 C C . ARG A 1 100 ? -3.246 41.5 29.828 1 85.75 100 ARG A C 1
ATOM 802 O O . ARG A 1 100 ? -4.043 42.344 29.375 1 85.75 100 ARG A O 1
ATOM 809 N N . LEU A 1 101 ? -2.846 40.5 29.203 1 88.06 101 LEU A N 1
ATOM 810 C CA . LEU A 1 101 ? -3.35 40.188 27.859 1 88.06 101 LEU A CA 1
ATOM 811 C C . LEU A 1 101 ? -4.215 38.938 27.875 1 88.06 101 LEU A C 1
ATOM 813 O O . LEU A 1 101 ? -3.844 37.906 27.297 1 88.06 101 LEU A O 1
ATOM 817 N N . THR A 1 102 ? -5.344 38.969 28.359 1 85.44 102 THR A N 1
ATOM 818 C CA . THR A 1 102 ? -6.238 37.844 28.547 1 85.44 102 THR A CA 1
ATOM 819 C C . THR A 1 102 ? -6.789 37.344 27.219 1 85.44 102 THR A C 1
ATOM 821 O O . THR A 1 102 ? -7.156 36.188 27.078 1 85.44 102 THR A O 1
ATOM 824 N N . HIS A 1 103 ? -6.801 38.188 26.219 1 83.75 103 HIS A N 1
ATOM 825 C CA . HIS A 1 103 ? -7.344 37.781 24.922 1 83.75 103 HIS A CA 1
ATOM 826 C C . HIS A 1 103 ? -6.402 36.812 24.203 1 83.75 103 HIS A C 1
ATOM 828 O O . HIS A 1 103 ? -6.832 36.062 23.344 1 83.75 103 HIS A O 1
ATOM 834 N N . ILE A 1 104 ? -5.152 36.875 24.578 1 88.06 104 ILE A N 1
ATOM 835 C CA . ILE A 1 104 ? -4.18 36 23.938 1 88.06 104 ILE A CA 1
ATOM 836 C C . ILE A 1 104 ? -3.977 34.75 24.797 1 88.06 104 ILE A C 1
ATOM 838 O O . ILE A 1 104 ? -3.963 33.625 24.281 1 88.06 104 ILE A O 1
ATOM 842 N N . TYR A 1 105 ? -3.857 34.969 26.125 1 90.5 105 TYR A N 1
ATOM 843 C CA . TYR A 1 105 ? -3.396 33.875 26.969 1 90.5 105 TYR A CA 1
ATOM 844 C C . TYR A 1 105 ? -4.566 33.188 27.688 1 90.5 105 TYR A C 1
ATOM 846 O O . TYR A 1 105 ? -4.434 32.094 28.203 1 90.5 105 TYR A O 1
ATOM 854 N N . GLN A 1 106 ? -5.773 33.844 27.766 1 88.62 106 GLN A N 1
ATOM 855 C CA . GLN A 1 106 ? -6.941 33.219 28.391 1 88.62 106 GLN A CA 1
ATOM 856 C C . GLN A 1 106 ? -8.227 33.625 27.672 1 88.62 106 GLN A C 1
ATOM 858 O O . GLN A 1 106 ? -9.188 34.062 28.297 1 88.62 106 GLN A O 1
ATOM 863 N N . PRO A 1 107 ? -8.242 33.344 26.469 1 85.5 107 PRO A N 1
ATOM 864 C CA . PRO A 1 107 ? -9.461 33.719 25.75 1 85.5 107 PRO A CA 1
ATOM 865 C C . PRO A 1 107 ? -10.656 32.875 26.125 1 85.5 107 PRO A C 1
ATOM 867 O O . PRO A 1 107 ? -11.805 33.312 26.031 1 85.5 107 PRO A O 1
ATOM 870 N N . ASN A 1 108 ? -10.438 31.672 26.531 1 84.5 108 ASN A N 1
ATOM 871 C CA . ASN A 1 108 ? -11.508 30.719 26.812 1 84.5 108 ASN A CA 1
ATOM 872 C C . ASN A 1 108 ? -12.203 31 28.141 1 84.5 108 ASN A C 1
ATOM 874 O O . ASN A 1 108 ? -13.234 30.406 28.453 1 84.5 108 ASN A O 1
ATOM 878 N N . THR A 1 109 ? -11.633 31.891 28.906 1 80.44 109 THR A N 1
ATOM 879 C CA . THR A 1 109 ? -12.258 32.25 30.172 1 80.44 109 THR A CA 1
ATOM 880 C C . THR A 1 109 ? -13.25 33.406 29.969 1 80.44 109 THR A C 1
ATOM 882 O O . THR A 1 109 ? -14.18 33.562 30.766 1 80.44 109 THR A O 1
ATOM 885 N N . SER A 1 110 ? -12.867 34.312 29.094 1 68.12 110 SER A N 1
ATOM 886 C CA . SER A 1 110 ? -13.68 35.531 28.938 1 68.12 110 SER A CA 1
ATOM 887 C C . SER A 1 110 ? -14.555 35.438 27.688 1 68.12 110 SER A C 1
ATOM 889 O O . SER A 1 110 ? -15.398 36.312 27.453 1 68.12 110 SER A O 1
ATOM 891 N N . LEU A 1 111 ? -14.195 34.625 26.828 1 58.69 111 LEU A N 1
ATOM 892 C CA . LEU A 1 111 ? -14.906 34.656 25.547 1 58.69 111 LEU A CA 1
ATOM 893 C C . LEU A 1 111 ? -16.406 34.812 25.781 1 58.69 111 LEU A C 1
ATOM 895 O O . LEU A 1 111 ? -16.969 34.219 26.703 1 58.69 111 LEU A O 1
ATOM 899 N N . TYR A 1 112 ? -16.984 35.938 25.203 1 48.03 112 TYR A N 1
ATOM 900 C CA . TYR A 1 112 ? -18.312 36.531 25.188 1 48.03 112 TYR A CA 1
ATOM 901 C C . TYR A 1 112 ? -19.406 35.469 25.141 1 48.03 112 TYR A C 1
ATOM 903 O O . TYR A 1 112 ? -19.266 34.469 24.453 1 48.03 112 TYR A O 1
ATOM 911 N N . PRO A 1 113 ? -20.141 35.344 26.109 1 43.09 113 PRO A N 1
ATOM 912 C CA . PRO A 1 113 ? -21.391 34.594 26 1 43.09 113 PRO A CA 1
ATOM 913 C C . PRO A 1 113 ? -21.953 34.562 24.578 1 43.09 113 PRO A C 1
ATOM 915 O O . PRO A 1 113 ? -22.906 33.844 24.281 1 43.09 113 PRO A O 1
ATOM 918 N N . ASN A 1 114 ? -21.734 35.656 23.719 1 39.81 114 ASN A N 1
ATOM 919 C CA . ASN A 1 114 ? -22.562 36.125 22.609 1 39.81 114 ASN A CA 1
ATOM 920 C C . ASN A 1 114 ? -22.344 35.281 21.344 1 39.81 114 ASN A C 1
ATOM 922 O O . ASN A 1 114 ? -22.672 35.688 20.25 1 39.81 114 ASN A O 1
ATOM 926 N N . LYS A 1 115 ? -21.484 34.406 21.156 1 40.91 115 LYS A N 1
ATOM 927 C CA . LYS A 1 115 ? -21.766 33.781 19.875 1 40.91 115 LYS A CA 1
ATOM 928 C C . LYS A 1 115 ? -23.25 33.469 19.719 1 40.91 115 LYS A C 1
ATOM 930 O O . LYS A 1 115 ? -23.672 32.312 19.922 1 40.91 115 LYS A O 1
ATOM 935 N N . LYS A 1 116 ? -24.047 34.219 20.297 1 36.34 116 LYS A N 1
ATOM 936 C CA . LYS A 1 116 ? -25.484 34.062 20.109 1 36.34 116 LYS A CA 1
ATOM 937 C C . LYS A 1 116 ? -25.859 34.062 18.641 1 36.34 116 LYS A C 1
ATOM 939 O O . LYS A 1 116 ? -26.734 33.312 18.219 1 36.34 116 LYS A O 1
ATOM 944 N N . ASN A 1 117 ? -25.828 35.25 17.953 1 29.94 117 ASN A N 1
ATOM 945 C CA . ASN A 1 117 ? -26.797 35.688 16.969 1 29.94 117 ASN A CA 1
ATOM 946 C C . ASN A 1 117 ? -26.5 35.125 15.578 1 29.94 117 ASN A C 1
ATOM 948 O O . ASN A 1 117 ? -27.016 35.625 14.578 1 29.94 117 ASN A O 1
ATOM 952 N N . ASP A 1 118 ? -25.484 34.969 14.891 1 29.03 118 ASP A N 1
ATOM 953 C CA . ASP A 1 118 ? -26.062 34.875 13.555 1 29.03 118 ASP A CA 1
ATOM 954 C C . ASP A 1 118 ? -27.375 34.094 13.578 1 29.03 118 ASP A C 1
ATOM 956 O O . ASP A 1 118 ? -27.641 33.375 14.531 1 29.03 118 ASP A O 1
ATOM 960 N N . THR A 1 119 ? -28 33.719 12.305 1 28.78 119 THR A N 1
ATOM 961 C CA . THR A 1 119 ? -29.422 33.594 12.078 1 28.78 119 THR A CA 1
ATOM 962 C C . THR A 1 119 ? -30.094 32.812 13.211 1 28.78 119 THR A C 1
ATOM 964 O O . THR A 1 119 ? -31.078 33.25 13.781 1 28.78 119 THR A O 1
ATOM 967 N N . VAL A 1 120 ? -30.703 31.562 12.703 1 28.33 120 VAL A N 1
ATOM 968 C CA . VAL A 1 120 ? -31.984 30.891 12.953 1 28.33 120 VAL A CA 1
ATOM 969 C C . VAL A 1 120 ? -32.062 30.484 14.422 1 28.33 120 VAL A C 1
ATOM 971 O O . VAL A 1 120 ? -31.062 30.078 15.016 1 28.33 120 VAL A O 1
ATOM 974 N N . ALA A 1 121 ? -33.25 30.906 15.258 1 29.19 121 ALA A N 1
ATOM 975 C CA . ALA A 1 121 ? -34.281 30.438 16.188 1 29.19 121 ALA A CA 1
ATOM 976 C C . ALA A 1 121 ? -34.156 28.938 16.422 1 29.19 121 ALA A C 1
ATOM 978 O O . ALA A 1 121 ? -35.094 28.312 16.953 1 29.19 121 ALA A O 1
ATOM 979 N N . SER A 1 122 ? -33.625 28.094 15.594 1 29.77 122 SER A N 1
ATOM 980 C CA . SER A 1 122 ? -34.062 26.812 16.094 1 29.77 122 SER A CA 1
ATOM 981 C C . SER A 1 122 ? -33.656 26.594 17.547 1 29.77 122 SER A C 1
ATOM 983 O O . SER A 1 122 ? -32.688 27.203 18.016 1 29.77 122 SER A O 1
ATOM 985 N N . GLY A 1 123 ? -34.375 25.844 18.422 1 28.31 123 GLY A N 1
ATOM 986 C CA . GLY A 1 123 ? -34.594 25.453 19.812 1 28.31 123 GLY A CA 1
ATOM 987 C C . GLY A 1 123 ? -33.312 25.297 20.594 1 28.31 123 GLY A C 1
ATOM 988 O O . GLY A 1 123 ? -33.156 25.844 21.688 1 28.31 123 GLY A O 1
ATOM 989 N N . ASN A 1 124 ? -32.656 24.047 20.578 1 30.95 124 ASN A N 1
ATOM 990 C CA . ASN A 1 124 ? -31.906 23.578 21.734 1 30.95 124 ASN A CA 1
ATOM 991 C C . ASN A 1 124 ? -30.625 24.391 21.938 1 30.95 124 ASN A C 1
ATOM 993 O O . ASN A 1 124 ? -29.641 24.203 21.234 1 30.95 124 ASN A O 1
ATOM 997 N N . THR A 1 125 ? -30.609 25.625 22.328 1 33.78 125 THR A N 1
ATOM 998 C CA . THR A 1 125 ? -29.734 26.688 22.797 1 33.78 125 THR A CA 1
ATOM 999 C C . THR A 1 125 ? -28.625 26.109 23.688 1 33.78 125 THR A C 1
ATOM 1001 O O . THR A 1 125 ? -27.609 26.781 23.922 1 33.78 125 THR A O 1
ATOM 1004 N N . GLU A 1 126 ? -28.891 25.188 24.5 1 34.53 126 GLU A N 1
ATOM 1005 C CA . GLU A 1 126 ? -28.016 24.625 25.531 1 34.53 126 GLU A CA 1
ATOM 1006 C C . GLU A 1 126 ? -26.766 24 24.906 1 34.53 126 GLU A C 1
ATOM 1008 O O . GLU A 1 126 ? -25.734 23.875 25.562 1 34.53 126 GLU A O 1
ATOM 1013 N N . GLN A 1 127 ? -26.938 23.391 23.766 1 36.62 127 GLN A N 1
ATOM 1014 C CA . GLN A 1 127 ? -25.938 22.484 23.234 1 36.62 127 GLN A CA 1
ATOM 1015 C C . GLN A 1 127 ? -24.703 23.25 22.75 1 36.62 127 GLN A C 1
ATOM 1017 O O . GLN A 1 127 ? -23.609 22.688 22.688 1 36.62 127 GLN A O 1
ATOM 1022 N N . ASN A 1 128 ? -24.828 24.422 22.094 1 38.81 128 ASN A N 1
ATOM 1023 C CA . ASN A 1 128 ? -23.578 25.016 21.625 1 38.81 128 ASN A CA 1
ATOM 1024 C C . ASN A 1 128 ? -22.859 25.734 22.766 1 38.81 128 ASN A C 1
ATOM 1026 O O . ASN A 1 128 ? -22.172 26.734 22.531 1 38.81 128 ASN A O 1
ATOM 1030 N N . LYS A 1 129 ? -23.203 25.75 23.953 1 44.91 129 LYS A N 1
ATOM 1031 C CA . LYS A 1 129 ? -22.531 26.391 25.078 1 44.91 129 LYS A CA 1
ATOM 1032 C C . LYS A 1 129 ? -21.109 25.859 25.219 1 44.91 129 LYS A C 1
ATOM 1034 O O . LYS A 1 129 ? -20.906 24.703 25.594 1 44.91 129 LYS A O 1
ATOM 1039 N N . ARG A 1 130 ? -20.219 26.438 24.5 1 50.59 130 ARG A N 1
ATOM 1040 C CA . ARG A 1 130 ? -18.797 26.219 24.766 1 50.59 130 ARG A CA 1
ATOM 1041 C C . ARG A 1 130 ? -18.5 26.281 26.25 1 50.59 130 ARG A C 1
ATOM 1043 O O . ARG A 1 130 ? -18.906 27.219 26.938 1 50.59 130 ARG A O 1
ATOM 1050 N N . SER A 1 131 ? -18.297 25.188 26.844 1 59.12 131 SER A N 1
ATOM 1051 C CA . SER A 1 131 ? -17.969 25.172 28.266 1 59.12 131 SER A CA 1
ATOM 1052 C C . SER A 1 131 ? -16.797 26.094 28.562 1 59.12 131 SER A C 1
ATOM 1054 O O . SER A 1 131 ? -15.727 25.969 27.953 1 59.12 131 SER A O 1
ATOM 1056 N N . LEU A 1 132 ? -17.078 27.25 29.016 1 68.19 132 LEU A N 1
ATOM 1057 C CA . LEU A 1 132 ? -16.047 28.203 29.453 1 68.19 132 LEU A CA 1
ATOM 1058 C C . LEU A 1 132 ? -15.188 27.594 30.547 1 68.19 132 LEU A C 1
ATOM 1060 O O . LEU A 1 132 ? -15.68 26.859 31.406 1 68.19 132 LEU A O 1
ATOM 1064 N N . ALA A 1 133 ? -13.836 27.641 30.297 1 77.31 133 ALA A N 1
ATOM 1065 C CA . ALA A 1 133 ? -12.891 27.188 31.312 1 77.31 133 ALA A CA 1
ATOM 1066 C C . ALA A 1 133 ? -12.984 28.047 32.562 1 77.31 133 ALA A C 1
ATOM 1068 O O . ALA A 1 133 ? -13.367 29.219 32.5 1 77.31 133 ALA A O 1
ATOM 1069 N N . LYS A 1 134 ? -12.766 27.484 33.75 1 78.88 134 LYS A N 1
ATOM 1070 C CA . LYS A 1 134 ? -12.773 28.219 35 1 78.88 134 LYS A CA 1
ATOM 1071 C C . LYS A 1 134 ? -11.656 29.25 35.062 1 78.88 134 LYS A C 1
ATOM 1073 O O . LYS A 1 134 ? -10.523 28.969 34.656 1 78.88 134 LYS A O 1
ATOM 1078 N N . PRO A 1 135 ? -12.031 30.484 35.406 1 82.5 135 PRO A N 1
ATOM 1079 C CA . PRO A 1 135 ? -11.008 31.531 35.438 1 82.5 135 PRO A CA 1
ATOM 1080 C C . PRO A 1 135 ? -9.891 31.219 36.438 1 82.5 135 PRO A C 1
ATOM 1082 O O . PRO A 1 135 ? -10.125 30.547 37.438 1 82.5 135 PRO A O 1
ATOM 1085 N N . LEU A 1 136 ? -8.688 31.656 36.062 1 86.88 136 LEU A N 1
ATOM 1086 C CA . LEU A 1 136 ? -7.492 31.422 36.875 1 86.88 136 LEU A CA 1
ATOM 1087 C C . LEU A 1 136 ? -7.309 32.562 37.875 1 86.88 136 LEU A C 1
ATOM 1089 O O . LEU A 1 136 ? -7.887 33.625 37.75 1 86.88 136 LEU A O 1
ATOM 1093 N N . GLY A 1 137 ? -6.602 32.281 39.031 1 82.06 137 GLY A N 1
ATOM 1094 C CA . GLY A 1 137 ? -6.297 33.312 40.031 1 82.06 137 GLY A CA 1
ATOM 1095 C C . GLY A 1 137 ? -5.426 34.438 39.469 1 82.06 137 GLY A C 1
ATOM 1096 O O . GLY A 1 137 ? -4.789 34.281 38.438 1 82.06 137 GLY A O 1
ATOM 1097 N N . ASN A 1 138 ? -5.328 35.594 40.062 1 84.69 138 ASN A N 1
ATOM 1098 C CA . ASN A 1 138 ? -4.629 36.781 39.594 1 84.69 138 ASN A CA 1
ATOM 1099 C C . ASN A 1 138 ? -3.143 36.719 39.938 1 84.69 138 ASN A C 1
ATOM 1101 O O . ASN A 1 138 ? -2.35 37.5 39.375 1 84.69 138 ASN A O 1
ATOM 1105 N N . LYS A 1 139 ? -2.721 35.719 40.656 1 88.69 139 LYS A N 1
ATOM 1106 C CA . LYS A 1 139 ? -1.303 35.625 41 1 88.69 139 LYS A CA 1
ATOM 1107 C C . LYS A 1 139 ? -0.508 35.062 39.812 1 88.69 139 LYS A C 1
ATOM 1109 O O . LYS A 1 139 ? -1.036 34.281 39 1 88.69 139 LYS A O 1
ATOM 1114 N N . PRO A 1 140 ? 0.665 35.5 39.688 1 89.12 140 PRO A N 1
ATOM 1115 C CA . PRO A 1 140 ? 1.476 35.094 38.531 1 89.12 140 PRO A CA 1
ATOM 1116 C C . PRO A 1 140 ? 1.658 33.562 38.469 1 89.12 140 PRO A C 1
ATOM 1118 O O . PRO A 1 140 ? 1.691 33 37.375 1 89.12 140 PRO A O 1
ATOM 1121 N N . TRP A 1 141 ? 1.664 32.844 39.5 1 91.62 141 TRP A N 1
ATOM 1122 C CA . TRP A 1 141 ? 1.93 31.422 39.469 1 91.62 141 TRP A CA 1
ATOM 1123 C C . TRP A 1 141 ? 0.649 30.625 39.719 1 91.62 141 TRP A C 1
ATOM 1125 O O . TRP A 1 141 ? 0.693 29.406 39.906 1 91.62 141 TRP A O 1
ATOM 1135 N N . SER A 1 142 ? -0.434 31.203 39.625 1 91.5 142 SER A N 1
ATOM 1136 C CA . SER A 1 142 ? -1.713 30.562 39.875 1 91.5 142 SER A CA 1
ATOM 1137 C C . SER A 1 142 ? -2.102 29.594 38.781 1 91.5 142 SER A C 1
ATOM 1139 O O . SER A 1 142 ? -2.988 28.766 38.938 1 91.5 142 SER A O 1
ATOM 1141 N N . TRP A 1 143 ? -1.458 29.625 37.625 1 92.06 143 TRP A N 1
ATOM 1142 C CA . TRP A 1 143 ? -1.8 28.797 36.469 1 92.06 143 TRP A CA 1
ATOM 1143 C C . TRP A 1 143 ? -1.246 27.391 36.625 1 92.06 143 TRP A C 1
ATOM 1145 O O . TRP A 1 143 ? -1.73 26.438 36 1 92.06 143 TRP A O 1
ATOM 1155 N N . ILE A 1 144 ? -0.292 27.125 37.5 1 93.31 144 ILE A N 1
ATOM 1156 C CA . ILE A 1 144 ? 0.441 25.859 37.625 1 93.31 144 ILE A CA 1
ATOM 1157 C C . ILE A 1 144 ? -0.462 24.797 38.25 1 93.31 144 ILE A C 1
ATOM 1159 O O . ILE A 1 144 ? -0.581 23.688 37.688 1 93.31 144 ILE A O 1
ATOM 1163 N N . LYS A 1 145 ? -1.137 25.047 39.312 1 91 145 LYS A N 1
ATOM 1164 C CA . LYS A 1 145 ? -1.928 24.047 40.031 1 91 145 LYS A CA 1
ATOM 1165 C C . LYS A 1 145 ? -3.117 23.594 39.188 1 91 145 LYS A C 1
ATOM 1167 O O . LYS A 1 145 ? -3.334 22.391 39 1 91 145 LYS A O 1
ATOM 1172 N N . PRO A 1 146 ? -3.822 24.5 38.656 1 89.25 146 PRO A N 1
ATOM 1173 C CA . PRO A 1 146 ? -4.945 24.031 37.844 1 89.25 146 PRO A CA 1
ATOM 1174 C C . PRO A 1 146 ? -4.492 23.266 36.594 1 89.25 146 PRO A C 1
ATOM 1176 O O . PRO A 1 146 ? -5.191 22.344 36.156 1 89.25 146 PRO A O 1
ATOM 1179 N N . THR A 1 147 ? -3.426 23.625 36.031 1 91.31 147 THR A N 1
ATOM 1180 C CA . THR A 1 147 ? -2.912 22.906 34.875 1 91.31 147 THR A CA 1
ATOM 1181 C C . THR A 1 147 ? -2.447 21.516 35.25 1 91.31 147 THR A C 1
ATOM 1183 O O . THR A 1 147 ? -2.662 20.547 34.5 1 91.31 147 THR A O 1
ATOM 1186 N N . TRP A 1 148 ? -1.844 21.391 36.375 1 89.94 148 TRP A N 1
ATOM 1187 C CA . TRP A 1 148 ? -1.322 20.109 36.844 1 89.94 148 TRP A CA 1
ATOM 1188 C C . TRP A 1 148 ? -2.459 19.156 37.188 1 89.94 148 TRP A C 1
ATOM 1190 O O . TRP A 1 148 ? -2.35 17.953 36.969 1 89.94 148 TRP A O 1
ATOM 1200 N N . THR A 1 149 ? -3.551 19.656 37.625 1 88.38 149 THR A N 1
ATOM 1201 C CA . THR A 1 149 ? -4.645 18.828 38.094 1 88.38 149 THR A CA 1
ATOM 1202 C C . THR A 1 149 ? -5.586 18.453 36.938 1 88.38 149 THR A C 1
ATOM 1204 O O . THR A 1 149 ? -6.391 17.531 37.062 1 88.38 149 THR A O 1
ATOM 1207 N N . THR A 1 150 ? -5.473 19.172 35.938 1 88.31 150 THR A N 1
ATOM 1208 C CA . THR A 1 150 ? -6.312 18.844 34.781 1 88.31 150 THR A CA 1
ATOM 1209 C C . THR A 1 150 ? -5.914 17.484 34.188 1 88.31 150 THR A C 1
ATOM 1211 O O . THR A 1 150 ? -4.746 17.266 33.844 1 88.31 150 THR A O 1
ATOM 1214 N N . SER A 1 151 ? -6.91 16.594 34.188 1 88.88 151 SER A N 1
ATOM 1215 C CA . SER A 1 151 ? -6.637 15.273 33.656 1 88.88 151 SER A CA 1
ATOM 1216 C C . SER A 1 151 ? -6.699 15.289 32.125 1 88.88 151 SER A C 1
ATOM 1218 O O . SER A 1 151 ? -7.332 16.172 31.531 1 88.88 151 SER A O 1
ATOM 1220 N N . ILE A 1 152 ? -6.027 14.406 31.5 1 90.38 152 ILE A N 1
ATOM 1221 C CA . ILE A 1 152 ? -5.992 14.266 30.047 1 90.38 152 ILE A CA 1
ATOM 1222 C C . ILE A 1 152 ? -7.391 13.93 29.531 1 90.38 152 ILE A C 1
ATOM 1224 O O . ILE A 1 152 ? -7.766 14.344 28.422 1 90.38 152 ILE A O 1
ATOM 1228 N N . GLU A 1 153 ? -8.219 13.312 30.25 1 86.62 153 GLU A N 1
ATOM 1229 C CA . GLU A 1 153 ? -9.562 12.898 29.859 1 86.62 153 GLU A CA 1
ATOM 1230 C C . GLU A 1 153 ? -10.492 14.102 29.719 1 86.62 153 GLU A C 1
ATOM 1232 O O . GLU A 1 153 ? -11.414 14.086 28.906 1 86.62 153 GLU A O 1
ATOM 1237 N N . GLU A 1 154 ? -10.164 15.125 30.438 1 83.44 154 GLU A N 1
ATOM 1238 C CA . GLU A 1 154 ? -10.961 16.344 30.344 1 83.44 154 GLU A CA 1
ATOM 1239 C C . GLU A 1 154 ? -10.75 17.031 29 1 83.44 154 GLU A C 1
ATOM 1241 O O . GLU A 1 154 ? -11.625 17.766 28.531 1 83.44 154 GLU A O 1
ATOM 1246 N N . CYS A 1 155 ? -9.664 16.75 28.453 1 83.5 155 CYS A N 1
ATOM 1247 C CA . CYS A 1 155 ? -9.336 17.391 27.188 1 83.5 155 CYS A CA 1
ATOM 1248 C C . CYS A 1 155 ? -10.055 16.719 26.016 1 83.5 155 CYS A C 1
ATOM 1250 O O . CYS A 1 155 ? -9.977 17.172 24.875 1 83.5 155 CYS A O 1
ATOM 1252 N N . ARG A 1 156 ? -10.867 15.742 26.281 1 83.12 156 ARG A N 1
ATOM 1253 C CA . ARG A 1 156 ? -11.672 15.078 25.266 1 83.12 156 ARG A CA 1
ATOM 1254 C C . ARG A 1 156 ? -12.742 16.016 24.703 1 83.12 156 ARG A C 1
ATOM 1256 O O . ARG A 1 156 ? -13.125 15.906 23.547 1 83.12 156 ARG A O 1
ATOM 1263 N N . GLU A 1 157 ? -13.047 16.953 25.516 1 77.38 157 GLU A N 1
ATOM 1264 C CA . GLU A 1 157 ? -14.07 17.906 25.109 1 77.38 157 GLU A CA 1
ATOM 1265 C C . GLU A 1 157 ? -13.531 18.875 24.047 1 77.38 157 GLU A C 1
ATOM 1267 O O . GLU A 1 157 ? -14.305 19.438 23.266 1 77.38 157 GLU A O 1
ATOM 1272 N N . SER A 1 158 ? -12.211 19.016 24.078 1 80.62 158 SER A N 1
ATOM 1273 C CA . SER A 1 158 ? -11.586 19.906 23.109 1 80.62 158 SER A CA 1
ATOM 1274 C C . SER A 1 158 ? -11.422 19.219 21.75 1 80.62 158 SER A C 1
ATOM 1276 O O . SER A 1 158 ? -11.016 19.844 20.781 1 80.62 158 SER A O 1
ATOM 1278 N N . GLY A 1 159 ? -11.828 18.031 21.641 1 85.5 159 GLY A N 1
ATOM 1279 C CA . GLY A 1 159 ? -11.688 17.266 20.406 1 85.5 159 GLY A CA 1
ATOM 1280 C C . GLY A 1 159 ? -10.805 16.047 20.547 1 85.5 159 GLY A C 1
ATOM 1281 O O . GLY A 1 159 ? -9.93 16 21.422 1 85.5 159 GLY A O 1
ATOM 1282 N N . LEU A 1 160 ? -10.969 15.125 19.734 1 91.19 160 LEU A N 1
ATOM 1283 C CA . LEU A 1 160 ? -10.211 13.883 19.828 1 91.19 160 LEU A CA 1
ATOM 1284 C C . LEU A 1 160 ? -8.781 14.078 19.328 1 91.19 160 LEU A C 1
ATOM 1286 O O . LEU A 1 160 ? -7.863 13.398 19.781 1 91.19 160 LEU A O 1
ATOM 1290 N N . ASP A 1 161 ? -8.609 14.992 18.359 1 93.38 161 ASP A N 1
ATOM 1291 C CA . ASP A 1 161 ? -7.25 15.25 17.891 1 93.38 161 ASP A CA 1
ATOM 1292 C C . ASP A 1 161 ? -6.379 15.812 19.016 1 93.38 161 ASP A C 1
ATOM 1294 O O . ASP A 1 161 ? -5.223 15.406 19.172 1 93.38 161 ASP A O 1
ATOM 1298 N N . ALA A 1 162 ? -6.934 16.75 19.844 1 93.44 162 ALA A N 1
ATOM 1299 C CA . ALA A 1 162 ? -6.211 17.312 20.969 1 93.44 162 ALA A CA 1
ATOM 1300 C C . ALA A 1 162 ? -5.988 16.266 22.062 1 93.44 162 ALA A C 1
ATOM 1302 O O . ALA A 1 162 ? -4.895 16.172 22.625 1 93.44 162 ALA A O 1
ATOM 1303 N N . TYR A 1 163 ? -7.004 15.531 22.297 1 93.75 163 TYR A N 1
ATOM 1304 C CA . TYR A 1 163 ? -6.906 14.484 23.297 1 93.75 163 TYR A CA 1
ATOM 1305 C C . TYR A 1 163 ? -5.801 13.492 22.953 1 93.75 163 TYR A C 1
ATOM 1307 O O . TYR A 1 163 ? -4.984 13.133 23.797 1 93.75 163 TYR A O 1
ATOM 1315 N N . PHE A 1 164 ? -5.805 13.062 21.719 1 96.31 164 PHE A N 1
ATOM 1316 C CA . PHE A 1 164 ? -4.844 12.039 21.344 1 96.31 164 PHE A CA 1
ATOM 1317 C C . PHE A 1 164 ? -3.447 12.633 21.203 1 96.31 164 PHE A C 1
ATOM 1319 O O . PHE A 1 164 ? -2.451 11.906 21.25 1 96.31 164 PHE A O 1
ATOM 1326 N N . PHE A 1 165 ? -3.373 13.906 20.953 1 96.56 165 PHE A N 1
ATOM 1327 C CA . PHE A 1 165 ? -2.045 14.508 20.969 1 96.56 165 PHE A CA 1
ATOM 1328 C C . PHE A 1 165 ? -1.436 14.43 22.359 1 96.56 165 PHE A C 1
ATOM 1330 O O . PHE A 1 165 ? -0.271 14.055 22.516 1 96.56 165 PHE A O 1
ATOM 1337 N N . LEU A 1 166 ? -2.191 14.734 23.391 1 96.62 166 LEU A N 1
ATOM 1338 C CA . LEU A 1 166 ? -1.729 14.625 24.766 1 96.62 166 LEU A CA 1
ATOM 1339 C C . LEU A 1 166 ? -1.438 13.172 25.125 1 96.62 166 LEU A C 1
ATOM 1341 O O . LEU A 1 166 ? -0.459 12.883 25.828 1 96.62 166 LEU A O 1
ATOM 1345 N N . ARG A 1 167 ? -2.271 12.336 24.641 1 96.62 167 ARG A N 1
ATOM 1346 C CA . ARG A 1 167 ? -2.037 10.914 24.891 1 96.62 167 ARG A CA 1
ATOM 1347 C C . ARG A 1 167 ? -0.756 10.438 24.219 1 96.62 167 ARG A C 1
ATOM 1349 O O . ARG A 1 167 ? -0.042 9.594 24.766 1 96.62 167 ARG A O 1
ATOM 1356 N N . LEU A 1 168 ? -0.503 10.914 23.031 1 98.06 168 LEU A N 1
ATOM 1357 C CA . LEU A 1 168 ? 0.747 10.586 22.359 1 98.06 168 LEU A CA 1
ATOM 1358 C C . LEU A 1 168 ? 1.947 10.961 23.219 1 98.06 168 LEU A C 1
ATOM 1360 O O . LEU A 1 168 ? 2.857 10.156 23.406 1 98.06 168 LEU A O 1
ATOM 1364 N N . LEU A 1 169 ? 1.942 12.195 23.766 1 97.81 169 LEU A N 1
ATOM 1365 C CA . LEU A 1 169 ? 3.039 12.656 24.594 1 97.81 169 LEU A CA 1
ATOM 1366 C C . LEU A 1 169 ? 3.148 11.812 25.859 1 97.81 169 LEU A C 1
ATOM 1368 O O . LEU A 1 169 ? 4.25 11.469 26.297 1 97.81 169 LEU A O 1
ATOM 1372 N N . LYS A 1 170 ? 2.033 11.5 26.391 1 97.19 170 LYS A N 1
ATOM 1373 C CA . LYS A 1 170 ? 2.023 10.664 27.578 1 97.19 170 LYS A CA 1
ATOM 1374 C C . LYS A 1 170 ? 2.557 9.266 27.281 1 97.19 170 LYS A C 1
ATOM 1376 O O . LYS A 1 170 ? 3.381 8.742 28.031 1 97.19 170 LYS A O 1
ATOM 1381 N N . THR A 1 171 ? 2.039 8.656 26.203 1 97.75 171 THR A N 1
ATOM 1382 C CA . THR A 1 171 ? 2.457 7.312 25.828 1 97.75 171 THR A CA 1
ATOM 1383 C C . THR A 1 171 ? 3.955 7.273 25.531 1 97.75 171 THR A C 1
ATOM 1385 O O . THR A 1 171 ? 4.652 6.344 25.953 1 97.75 171 THR A O 1
ATOM 1388 N N . LEU A 1 172 ? 4.457 8.289 24.812 1 98.12 172 LEU A N 1
ATOM 1389 C CA . LEU A 1 172 ? 5.879 8.336 24.5 1 98.12 172 LEU A CA 1
ATOM 1390 C C . LEU A 1 172 ? 6.711 8.531 25.766 1 98.12 172 LEU A C 1
ATOM 1392 O O . LEU A 1 172 ? 7.754 7.895 25.938 1 98.12 172 LEU A O 1
ATOM 1396 N N . SER A 1 173 ? 6.281 9.422 26.703 1 97.75 173 SER A N 1
ATOM 1397 C CA . SER A 1 173 ? 6.992 9.641 27.953 1 97.75 173 SER A CA 1
ATOM 1398 C C . SER A 1 173 ? 7.059 8.359 28.781 1 97.75 173 SER A C 1
ATOM 1400 O O . SER A 1 173 ? 8.117 8 29.312 1 97.75 173 SER A O 1
ATOM 1402 N N . MET A 1 174 ? 6 7.637 28.844 1 97.5 174 MET A N 1
ATOM 1403 C CA . MET A 1 174 ? 5.953 6.387 29.594 1 97.5 174 MET A CA 1
ATOM 1404 C C . MET A 1 174 ? 6.781 5.309 28.906 1 97.5 174 MET A C 1
ATOM 1406 O O . MET A 1 174 ? 7.449 4.516 29.578 1 97.5 174 MET A O 1
ATOM 1410 N N . PHE A 1 175 ? 6.672 5.262 27.594 1 97.88 175 PHE A N 1
ATOM 1411 C CA . PHE A 1 175 ? 7.453 4.309 26.812 1 97.88 175 PHE A CA 1
ATOM 1412 C C . PHE A 1 175 ? 8.945 4.477 27.078 1 97.88 175 PHE A C 1
ATOM 1414 O O . PHE A 1 175 ? 9.641 3.504 27.375 1 97.88 175 PHE A O 1
ATOM 1421 N N . PHE A 1 176 ? 9.438 5.688 27.062 1 98.12 176 PHE A N 1
ATOM 1422 C CA . PHE A 1 176 ? 10.859 5.949 27.266 1 98.12 176 PHE A CA 1
ATOM 1423 C C . PHE A 1 176 ? 11.234 5.809 28.734 1 98.12 176 PHE A C 1
ATOM 1425 O O . PHE A 1 176 ? 12.359 5.426 29.062 1 98.12 176 PHE A O 1
ATOM 1432 N N . LEU A 1 177 ? 10.344 6.066 29.641 1 97.25 177 LEU A N 1
ATOM 1433 C CA . LEU A 1 177 ? 10.609 5.879 31.062 1 97.25 177 LEU A CA 1
ATOM 1434 C C . LEU A 1 177 ? 10.805 4.402 31.391 1 97.25 177 LEU A C 1
ATOM 1436 O O . LEU A 1 177 ? 11.75 4.031 32.094 1 97.25 177 LEU A O 1
ATOM 1440 N N . ILE A 1 178 ? 9.938 3.549 30.859 1 97.06 178 ILE A N 1
ATOM 1441 C CA . ILE A 1 178 ? 10.023 2.111 31.078 1 97.06 178 ILE A CA 1
ATOM 1442 C C . ILE A 1 178 ? 11.312 1.567 30.469 1 97.06 178 ILE A C 1
ATOM 1444 O O . ILE A 1 178 ? 12.008 0.753 31.078 1 97.06 178 ILE A O 1
ATOM 1448 N N . LEU A 1 179 ? 11.602 2.053 29.266 1 97.44 179 LEU A N 1
ATOM 1449 C CA . LEU A 1 179 ? 12.828 1.61 28.609 1 97.44 179 LEU A CA 1
ATOM 1450 C C . LEU A 1 179 ? 14.055 2.066 29.391 1 97.44 179 LEU A C 1
ATOM 1452 O O . LEU A 1 179 ? 15.062 1.364 29.422 1 97.44 179 LEU A O 1
ATOM 1456 N N . SER A 1 180 ? 13.984 3.291 30.031 1 96.5 180 SER A N 1
ATOM 1457 C CA . SER A 1 180 ? 15.086 3.795 30.844 1 96.5 180 SER A CA 1
ATOM 1458 C C . SER A 1 180 ? 15.352 2.883 32.031 1 96.5 180 SER A C 1
ATOM 1460 O O . SER A 1 180 ? 16.5 2.592 32.375 1 96.5 180 SER A O 1
ATOM 1462 N N . ILE A 1 181 ? 14.422 2.332 32.594 1 94.81 181 ILE A N 1
ATOM 1463 C CA . ILE A 1 181 ? 14.531 1.487 33.781 1 94.81 181 ILE A CA 1
ATOM 1464 C C . ILE A 1 181 ? 15.102 0.126 33.375 1 94.81 181 ILE A C 1
ATOM 1466 O O . ILE A 1 181 ? 15.859 -0.481 34.156 1 94.81 181 ILE A O 1
ATOM 1470 N N . VAL A 1 182 ? 14.891 -0.338 32.188 1 94.56 182 VAL A N 1
ATOM 1471 C CA . VAL A 1 182 ? 15.305 -1.669 31.766 1 94.56 182 VAL A CA 1
ATOM 1472 C C . VAL A 1 182 ? 16.703 -1.599 31.141 1 94.56 182 VAL A C 1
ATOM 1474 O O . VAL A 1 182 ? 17.562 -2.416 31.453 1 94.56 182 VAL A O 1
ATOM 1477 N N . ILE A 1 183 ? 16.969 -0.589 30.312 1 95.19 183 ILE A N 1
ATOM 1478 C CA . ILE A 1 183 ? 18.156 -0.574 29.469 1 95.19 183 ILE A CA 1
ATOM 1479 C C . ILE A 1 183 ? 19.328 0.062 30.219 1 95.19 183 ILE A C 1
ATOM 1481 O O . ILE A 1 183 ? 20.453 -0.432 30.156 1 95.19 183 ILE A O 1
ATOM 1485 N N . ILE A 1 184 ? 19.141 1.121 31 1 92.5 184 ILE A N 1
ATOM 1486 C CA . ILE A 1 184 ? 20.203 1.912 31.609 1 92.5 184 ILE A CA 1
ATOM 1487 C C . ILE A 1 184 ? 20.953 1.067 32.625 1 92.5 184 ILE A C 1
ATOM 1489 O O . ILE A 1 184 ? 22.188 1.01 32.625 1 92.5 184 ILE A O 1
ATOM 1493 N N . PRO A 1 185 ? 20.328 0.274 33.531 1 90.38 185 PRO A N 1
ATOM 1494 C CA . PRO A 1 185 ? 21.078 -0.511 34.5 1 90.38 185 PRO A CA 1
ATOM 1495 C C . PRO A 1 185 ? 21.891 -1.631 33.875 1 90.38 185 PRO A C 1
ATOM 1497 O O . PRO A 1 185 ? 22.859 -2.115 34.469 1 90.38 185 PRO A O 1
ATOM 1500 N N . ILE A 1 186 ? 21.578 -1.996 32.688 1 90.94 186 ILE A N 1
ATOM 1501 C CA . ILE A 1 186 ? 22.281 -3.104 32.062 1 90.94 186 ILE A CA 1
ATOM 1502 C C . ILE A 1 186 ? 23.406 -2.561 31.172 1 90.94 186 ILE A C 1
ATOM 1504 O O . ILE A 1 186 ? 24.562 -2.969 31.312 1 90.94 186 ILE A O 1
ATOM 1508 N N . LEU A 1 187 ? 23.125 -1.57 30.344 1 90 187 LEU A N 1
ATOM 1509 C CA . LEU A 1 187 ? 24.062 -1.177 29.297 1 90 187 LEU A CA 1
ATOM 1510 C C . LEU A 1 187 ? 25.078 -0.17 29.828 1 90 187 LEU A C 1
ATOM 1512 O O . LEU A 1 187 ? 26.234 -0.164 29.406 1 90 187 LEU A O 1
ATOM 1516 N N . ILE A 1 188 ? 24.75 0.749 30.719 1 86.44 188 ILE A N 1
ATOM 1517 C CA . ILE A 1 188 ? 25.672 1.779 31.172 1 86.44 188 ILE A CA 1
ATOM 1518 C C . ILE A 1 188 ? 26.844 1.134 31.922 1 86.44 188 ILE A C 1
ATOM 1520 O O . ILE A 1 188 ? 28 1.439 31.656 1 86.44 188 ILE A O 1
ATOM 1524 N N . PRO A 1 189 ? 26.578 0.131 32.812 1 84.56 189 PRO A N 1
ATOM 1525 C CA . PRO A 1 189 ? 27.719 -0.546 33.438 1 84.56 189 PRO A CA 1
ATOM 1526 C C . PRO A 1 189 ? 28.562 -1.326 32.438 1 84.56 189 PRO A C 1
ATOM 1528 O O . PRO A 1 189 ? 29.797 -1.377 32.562 1 84.56 189 PRO A O 1
ATOM 1531 N N . ILE A 1 190 ? 27.938 -1.86 31.469 1 84.56 190 ILE A N 1
ATOM 1532 C CA . ILE A 1 190 ? 28.656 -2.623 30.469 1 84.56 190 ILE A CA 1
ATOM 1533 C C . ILE A 1 190 ? 29.562 -1.685 29.656 1 84.56 190 ILE A C 1
ATOM 1535 O O . ILE A 1 190 ? 30.703 -2.02 29.359 1 84.56 190 ILE A O 1
ATOM 1539 N N . HIS A 1 191 ? 29.062 -0.535 29.312 1 82.19 191 HIS A N 1
ATOM 1540 C CA . HIS A 1 191 ? 29.859 0.439 28.562 1 82.19 191 HIS A CA 1
ATOM 1541 C C . HIS A 1 191 ? 31.031 0.939 29.391 1 82.19 191 HIS A C 1
ATOM 1543 O O . HIS A 1 191 ? 32.125 1.103 28.875 1 82.19 191 HIS A O 1
ATOM 1549 N N . TYR A 1 192 ? 30.797 1.124 30.672 1 76.25 192 TYR A N 1
ATOM 1550 C CA . TYR A 1 192 ? 31.812 1.689 31.547 1 76.25 192 TYR A CA 1
ATOM 1551 C C . TYR A 1 192 ? 32.906 0.681 31.812 1 76.25 192 TYR A C 1
ATOM 1553 O O . TYR A 1 192 ? 34.094 1.032 31.797 1 76.25 192 TYR A O 1
ATOM 1561 N N . ILE A 1 193 ? 32.562 -0.582 31.953 1 72.5 193 ILE A N 1
ATOM 1562 C CA . ILE A 1 193 ? 33.531 -1.606 32.344 1 72.5 193 ILE A CA 1
ATOM 1563 C C . ILE A 1 193 ? 34.281 -2.09 31.109 1 72.5 193 ILE A C 1
ATOM 1565 O O . ILE A 1 193 ? 35.438 -2.482 31.203 1 72.5 193 ILE A O 1
ATOM 1569 N N . SER A 1 194 ? 33.625 -2.066 30.016 1 64.75 194 SER A N 1
ATOM 1570 C CA . SER A 1 194 ? 34.219 -2.662 28.828 1 64.75 194 SER A CA 1
ATOM 1571 C C . SER A 1 194 ? 35.094 -1.659 28.078 1 64.75 194 SER A C 1
ATOM 1573 O O . SER A 1 194 ? 35.469 -1.886 26.922 1 64.75 194 SER A O 1
ATOM 1575 N N . GLY A 1 195 ? 35.406 -0.543 28.688 1 60.22 195 GLY A N 1
ATOM 1576 C CA . GLY A 1 195 ? 36.188 0.5 28.047 1 60.22 195 GLY A CA 1
ATOM 1577 C C . GLY A 1 195 ? 37.656 0.164 27.969 1 60.22 195 GLY A C 1
ATOM 1578 O O . GLY A 1 195 ? 38.125 -0.838 28.531 1 60.22 195 GLY A O 1
ATOM 1579 N N . TYR A 1 196 ? 38.469 0.713 27.031 1 52.06 196 TYR A N 1
ATOM 1580 C CA . TYR A 1 196 ? 39.875 0.48 26.688 1 52.06 196 TYR A CA 1
ATOM 1581 C C . TYR A 1 196 ? 40.75 0.556 27.938 1 52.06 196 TYR A C 1
ATOM 1583 O O . TYR A 1 196 ? 41.781 -0.124 28.016 1 52.06 196 TYR A O 1
ATOM 1591 N N . LYS A 1 197 ? 40.531 1.365 28.812 1 50.53 197 LYS A N 1
ATOM 1592 C CA . LYS A 1 197 ? 41.438 1.491 29.953 1 50.53 197 LYS A CA 1
ATOM 1593 C C . LYS A 1 197 ? 41.531 0.173 30.719 1 50.53 197 LYS A C 1
ATOM 1595 O O . LYS A 1 197 ? 42.594 -0.144 31.281 1 50.53 197 LYS A O 1
ATOM 1600 N N . THR A 1 198 ? 40.531 -0.502 30.969 1 44.19 198 THR A N 1
ATOM 1601 C CA . THR A 1 198 ? 40.625 -1.703 31.781 1 44.19 198 THR A CA 1
ATOM 1602 C C . THR A 1 198 ? 41.156 -2.875 30.969 1 44.19 198 THR A C 1
ATOM 1604 O O . THR A 1 198 ? 41.406 -3.949 31.516 1 44.19 198 THR A O 1
ATOM 1607 N N . ALA A 1 199 ? 40.969 -2.906 29.688 1 43.47 199 ALA A N 1
ATOM 1608 C CA . ALA A 1 199 ? 41.562 -4.027 28.953 1 43.47 199 ALA A CA 1
ATOM 1609 C C . ALA A 1 199 ? 43.062 -3.934 28.906 1 43.47 199 ALA A C 1
ATOM 1611 O O . ALA A 1 199 ? 43.625 -2.838 28.953 1 43.47 199 ALA A O 1
ATOM 1612 N N . ASP A 1 200 ? 43.938 -4.984 29.219 1 39.38 200 ASP A N 1
ATOM 1613 C CA . ASP A 1 200 ? 45.375 -5.273 29.219 1 39.38 200 ASP A CA 1
ATOM 1614 C C . ASP A 1 200 ? 46.031 -4.723 27.969 1 39.38 200 ASP A C 1
ATOM 1616 O O . ASP A 1 200 ? 45.938 -5.324 26.891 1 39.38 200 ASP A O 1
ATOM 1620 N N . ILE A 1 201 ? 46.125 -3.465 27.688 1 41.47 201 ILE A N 1
ATOM 1621 C CA . ILE A 1 201 ? 46.906 -2.785 26.656 1 41.47 201 ILE A CA 1
ATOM 1622 C C . ILE A 1 201 ? 48.156 -3.605 26.344 1 41.47 201 ILE A C 1
ATOM 1624 O O . ILE A 1 201 ? 48.562 -3.707 25.188 1 41.47 201 ILE A O 1
ATOM 1628 N N . GLN A 1 202 ? 48.75 -4.125 27.391 1 39.78 202 GLN A N 1
ATOM 1629 C CA . GLN A 1 202 ? 50 -4.871 27.25 1 39.78 202 GLN A CA 1
ATOM 1630 C C . GLN A 1 202 ? 49.781 -6.129 26.406 1 39.78 202 GLN A C 1
ATOM 1632 O O . GLN A 1 202 ? 50.625 -6.457 25.562 1 39.78 202 GLN A O 1
ATOM 1637 N N . SER A 1 203 ? 48.719 -6.871 26.625 1 39.5 203 SER A N 1
ATOM 1638 C CA . SER A 1 203 ? 48.562 -8.102 25.875 1 39.5 203 SER A CA 1
ATOM 1639 C C . SER A 1 203 ? 48.156 -7.812 24.422 1 39.5 203 SER A C 1
ATOM 1641 O O . SER A 1 203 ? 48.562 -8.547 23.516 1 39.5 203 SER A O 1
ATOM 1643 N N . TYR A 1 204 ? 47.438 -6.738 24.172 1 39.16 204 TYR A N 1
ATOM 1644 C CA . TYR A 1 204 ? 47.094 -6.375 22.797 1 39.16 204 TYR A CA 1
ATOM 1645 C C . TYR A 1 204 ? 48.344 -5.922 22.031 1 39.16 204 TYR A C 1
ATOM 1647 O O . TYR A 1 204 ? 48.531 -6.316 20.875 1 39.16 204 TYR A O 1
ATOM 1655 N N . ILE A 1 205 ? 49.188 -5.117 22.703 1 41.41 205 ILE A N 1
ATOM 1656 C CA . ILE A 1 205 ? 50.469 -4.789 22.109 1 41.41 205 ILE A CA 1
ATOM 1657 C C . ILE A 1 205 ? 51.25 -6.07 21.859 1 41.41 205 ILE A C 1
ATOM 1659 O O . ILE A 1 205 ? 51.875 -6.23 20.797 1 41.41 205 ILE A O 1
ATOM 1663 N N . SER A 1 206 ? 51.312 -6.961 22.844 1 40.44 206 SER A N 1
ATOM 1664 C CA . SER A 1 206 ? 52.094 -8.188 22.688 1 40.44 206 SER A CA 1
ATOM 1665 C C . SER A 1 206 ? 51.5 -9.07 21.594 1 40.44 206 SER A C 1
ATOM 1667 O O . SER A 1 206 ? 52.219 -9.734 20.859 1 40.44 206 SER A O 1
ATOM 1669 N N . GLN A 1 207 ? 50.219 -9.125 21.531 1 36.78 207 GLN A N 1
ATOM 1670 C CA . GLN A 1 207 ? 49.594 -10.016 20.547 1 36.78 207 GLN A CA 1
ATOM 1671 C C . GLN A 1 207 ? 49.688 -9.414 19.141 1 36.78 207 GLN A C 1
ATOM 1673 O O . GLN A 1 207 ? 49.781 -10.141 18.156 1 36.78 207 GLN A O 1
ATOM 1678 N N . MET A 1 208 ? 49.531 -8.039 19.047 1 39.25 208 MET A N 1
ATOM 1679 C CA . MET A 1 208 ? 49.656 -7.469 17.703 1 39.25 208 MET A CA 1
ATOM 1680 C C . MET A 1 208 ? 51.125 -7.281 17.312 1 39.25 208 MET A C 1
ATOM 1682 O O . MET A 1 208 ? 51.406 -6.762 16.234 1 39.25 208 MET A O 1
ATOM 1686 N N . GLU A 1 209 ? 52.031 -8.133 17.75 1 34.88 209 GLU A N 1
ATOM 1687 C CA . GLU A 1 209 ? 53.469 -8.125 17.438 1 34.88 209 GLU A CA 1
ATOM 1688 C C . GLU A 1 209 ? 53.938 -6.734 17.031 1 34.88 209 GLU A C 1
ATOM 1690 O O . GLU A 1 209 ? 54.875 -6.598 16.234 1 34.88 209 GLU A O 1
ATOM 1695 N N . LEU A 1 210 ? 53.156 -5.746 17.234 1 36.38 210 LEU A N 1
ATOM 1696 C CA . LEU A 1 210 ? 53.594 -4.391 16.953 1 36.38 210 LEU A CA 1
ATOM 1697 C C . LEU A 1 210 ? 54.75 -4 17.891 1 36.38 210 LEU A C 1
ATOM 1699 O O . LEU A 1 210 ? 54.562 -3.182 18.797 1 36.38 210 LEU A O 1
ATOM 1703 N N . ASN A 1 211 ? 55.688 -4.863 18.344 1 33.25 211 ASN A N 1
ATOM 1704 C CA . ASN A 1 211 ? 56.812 -4.523 19.203 1 33.25 211 ASN A CA 1
ATOM 1705 C C . ASN A 1 211 ? 57.531 -3.279 18.688 1 33.25 211 ASN A C 1
ATOM 1707 O O . ASN A 1 211 ? 58 -2.455 19.484 1 33.25 211 ASN A O 1
ATOM 1711 N N . ASP A 1 212 ? 58.344 -3.422 17.484 1 33.53 212 ASP A N 1
ATOM 1712 C CA . ASP A 1 212 ? 59.438 -2.508 17.234 1 33.53 212 ASP A CA 1
ATOM 1713 C C . ASP A 1 212 ? 58.938 -1.097 16.938 1 33.53 212 ASP A C 1
ATOM 1715 O O . ASP A 1 212 ? 59.656 -0.117 17.172 1 33.53 212 ASP A O 1
ATOM 1719 N N . LYS A 1 213 ? 58.156 -0.88 15.719 1 36 213 LYS A N 1
ATOM 1720 C CA . LYS A 1 213 ? 58.219 0.469 15.164 1 36 213 LYS A CA 1
ATOM 1721 C C . LYS A 1 213 ? 57.375 1.44 15.961 1 36 213 LYS A C 1
ATOM 1723 O O . LYS A 1 213 ? 57.5 2.658 15.82 1 36 213 LYS A O 1
ATOM 1728 N N . LEU A 1 214 ? 56.094 1.254 16.031 1 34.75 214 LEU A N 1
ATOM 1729 C CA . LEU A 1 214 ? 55.312 2.402 16.5 1 34.75 214 LEU A CA 1
ATOM 1730 C C . LEU A 1 214 ? 55.344 2.502 18.016 1 34.75 214 LEU A C 1
ATOM 1732 O O . LEU A 1 214 ? 55.219 1.493 18.719 1 34.75 214 LEU A O 1
ATOM 1736 N N . THR A 1 215 ? 56.125 3.475 18.516 1 31.84 215 THR A N 1
ATOM 1737 C CA . THR A 1 215 ? 56.219 3.832 19.922 1 31.84 215 THR A CA 1
ATOM 1738 C C . THR A 1 215 ? 54.844 3.844 20.578 1 31.84 215 THR A C 1
ATOM 1740 O O . THR A 1 215 ? 53.844 4.02 19.906 1 31.84 215 THR A O 1
ATOM 1743 N N . ASN A 1 216 ? 54.719 3.312 21.828 1 33.16 216 ASN A N 1
ATOM 1744 C CA . ASN A 1 216 ? 53.562 3.244 22.719 1 33.16 216 ASN A CA 1
ATOM 1745 C C . ASN A 1 216 ? 52.688 4.496 22.609 1 33.16 216 ASN A C 1
ATOM 1747 O O . ASN A 1 216 ? 51.469 4.414 22.641 1 33.16 216 ASN A O 1
ATOM 1751 N N . ASP A 1 217 ? 53.375 5.613 22.594 1 35 217 ASP A N 1
ATOM 1752 C CA . ASP A 1 217 ? 52.719 6.91 22.703 1 35 217 ASP A CA 1
ATOM 1753 C C . ASP A 1 217 ? 51.906 7.234 21.453 1 35 217 ASP A C 1
ATOM 1755 O O . ASP A 1 217 ? 50.812 7.809 21.547 1 35 217 ASP A O 1
ATOM 1759 N N . GLU A 1 218 ? 52.469 6.961 20.312 1 35.69 218 GLU A N 1
ATOM 1760 C CA . GLU A 1 218 ? 51.781 7.34 19.078 1 35.69 218 GLU A CA 1
ATOM 1761 C C . GLU A 1 218 ? 50.562 6.465 18.812 1 35.69 218 GLU A C 1
ATOM 1763 O O . GLU A 1 218 ? 49.594 6.926 18.25 1 35.69 218 GLU A O 1
ATOM 1768 N N . MET A 1 219 ? 50.656 5.188 19.094 1 34.69 219 MET A N 1
ATOM 1769 C CA . MET A 1 219 ? 49.5 4.316 18.938 1 34.69 219 MET A CA 1
ATOM 1770 C C . MET A 1 219 ? 48.344 4.777 19.828 1 34.69 219 MET A C 1
ATOM 1772 O O . MET A 1 219 ? 47.188 4.676 19.438 1 34.69 219 MET A O 1
ATOM 1776 N N . LEU A 1 220 ? 48.656 5.148 21.016 1 36.84 220 LEU A N 1
ATOM 1777 C CA . LEU A 1 220 ? 47.656 5.699 21.906 1 36.84 220 LEU A CA 1
ATOM 1778 C C . LEU A 1 220 ? 46.969 6.902 21.266 1 36.84 220 LEU A C 1
ATOM 1780 O O . LEU A 1 220 ? 45.781 7.145 21.5 1 36.84 220 LEU A O 1
ATOM 1784 N N . ASN A 1 221 ? 47.688 7.797 20.625 1 35.81 221 ASN A N 1
ATOM 1785 C CA . ASN A 1 221 ? 47.125 9.008 20.047 1 35.81 221 ASN A CA 1
ATOM 1786 C C . ASN A 1 221 ? 46.156 8.688 18.922 1 35.81 221 ASN A C 1
ATOM 1788 O O . ASN A 1 221 ? 45.281 9.508 18.594 1 35.81 221 ASN A O 1
ATOM 1792 N N . HIS A 1 222 ? 46.312 7.754 18.094 1 33.41 222 HIS A N 1
ATOM 1793 C CA . HIS A 1 222 ? 45.406 7.445 17 1 33.41 222 HIS A CA 1
ATOM 1794 C C . HIS A 1 222 ? 44.25 6.59 17.469 1 33.41 222 HIS A C 1
ATOM 1796 O O . HIS A 1 222 ? 43.312 6.316 16.703 1 33.41 222 HIS A O 1
ATOM 1802 N N . LEU A 1 223 ? 44.406 5.637 18.406 1 37.16 223 LEU A N 1
ATOM 1803 C CA . LEU A 1 223 ? 43.25 4.941 18.953 1 37.16 223 LEU A CA 1
ATOM 1804 C C . LEU A 1 223 ? 42.375 5.895 19.766 1 37.16 223 LEU A C 1
ATOM 1806 O O . LEU A 1 223 ? 42.906 6.754 20.484 1 37.16 223 LEU A O 1
ATOM 1810 N N . PRO A 1 224 ? 41.156 6.266 19.344 1 38.75 224 PRO A N 1
ATOM 1811 C CA . PRO A 1 224 ? 40.281 7.094 20.172 1 38.75 224 PRO A CA 1
ATOM 1812 C C . PRO A 1 224 ? 40.281 6.695 21.641 1 38.75 224 PRO A C 1
ATOM 1814 O O . PRO A 1 224 ? 39.469 5.875 22.078 1 38.75 224 PRO A O 1
ATOM 1817 N N . TYR A 1 225 ? 41.312 6.242 22.281 1 39.78 225 TYR A N 1
ATOM 1818 C CA . TYR A 1 225 ? 41.562 5.707 23.625 1 39.78 225 TYR A CA 1
ATOM 1819 C C . TYR A 1 225 ? 40.781 6.469 24.672 1 39.78 225 TYR A C 1
ATOM 1821 O O . TYR A 1 225 ? 40.312 5.883 25.656 1 39.78 225 TYR A O 1
ATOM 1829 N N . GLY A 1 226 ? 40.906 7.801 24.875 1 42.97 226 GLY A N 1
ATOM 1830 C CA . GLY A 1 226 ? 40.406 8.539 26.016 1 42.97 226 GLY A CA 1
ATOM 1831 C C . GLY A 1 226 ? 39.062 9.203 25.766 1 42.97 226 GLY A C 1
ATOM 1832 O O . GLY A 1 226 ? 39 10.406 25.516 1 42.97 226 GLY A O 1
ATOM 1833 N N . LEU A 1 227 ? 38.188 8.305 25.344 1 53.91 227 LEU A N 1
ATOM 1834 C CA . LEU A 1 227 ? 36.906 8.977 25.219 1 53.91 227 LEU A CA 1
ATOM 1835 C C . LEU A 1 227 ? 36.531 9.672 26.531 1 53.91 227 LEU A C 1
ATOM 1837 O O . LEU A 1 227 ? 36.75 9.125 27.609 1 53.91 227 LEU A O 1
ATOM 1841 N N . THR A 1 228 ? 36.594 10.984 26.625 1 53.88 228 THR A N 1
ATOM 1842 C CA . THR A 1 228 ? 36.219 11.797 27.781 1 53.88 228 THR A CA 1
ATOM 1843 C C . THR A 1 228 ? 34.75 12.125 27.766 1 53.88 228 THR A C 1
ATOM 1845 O O . THR A 1 228 ? 34.094 12.078 26.719 1 53.88 228 THR A O 1
ATOM 1848 N N . GLY A 1 229 ? 34.094 12.055 28.875 1 60.22 229 GLY A N 1
ATOM 1849 C CA . GLY A 1 229 ? 32.781 12.609 29.109 1 60.22 229 GLY A CA 1
ATOM 1850 C C . GLY A 1 229 ? 31.656 11.609 28.875 1 60.22 229 GLY A C 1
ATOM 1851 O O . GLY A 1 229 ? 31.703 10.492 29.391 1 60.22 229 GLY A O 1
ATOM 1852 N N . LEU A 1 230 ? 30.719 11.883 28.094 1 65.31 230 LEU A N 1
ATOM 1853 C CA . LEU A 1 230 ? 29.516 11.086 27.891 1 65.31 230 LEU A CA 1
ATOM 1854 C C . LEU A 1 230 ? 29.781 9.922 26.938 1 65.31 230 LEU A C 1
ATOM 1856 O O . LEU A 1 230 ? 29.016 8.961 26.891 1 65.31 230 LEU A O 1
ATOM 1860 N N . ASP A 1 231 ? 30.859 9.961 26.234 1 67.31 231 ASP A N 1
ATOM 1861 C CA . ASP A 1 231 ? 31.203 8.898 25.297 1 67.31 231 ASP A CA 1
ATOM 1862 C C . ASP A 1 231 ? 31.625 7.629 26.031 1 67.31 231 ASP A C 1
ATOM 1864 O O . ASP A 1 231 ? 31.609 6.535 25.469 1 67.31 231 ASP A O 1
ATOM 1868 N N . LYS A 1 232 ? 31.969 7.805 27.328 1 64.31 232 LYS A N 1
ATOM 1869 C CA . LYS A 1 232 ? 32.375 6.652 28.125 1 64.31 232 LYS A CA 1
ATOM 1870 C C . LYS A 1 232 ? 31.172 5.762 28.438 1 64.31 232 LYS A C 1
ATOM 1872 O O . LYS A 1 232 ? 31.344 4.574 28.734 1 64.31 232 LYS A O 1
ATOM 1877 N N . ILE A 1 233 ? 30.047 6.398 28.312 1 68.69 233 ILE A N 1
ATOM 1878 C CA . ILE A 1 233 ? 28.859 5.645 28.688 1 68.69 233 ILE A CA 1
ATOM 1879 C C . ILE A 1 233 ? 28.094 5.242 27.422 1 68.69 233 ILE A C 1
ATOM 1881 O O . ILE A 1 233 ? 26.969 4.734 27.5 1 68.69 233 ILE A O 1
ATOM 1885 N N . SER A 1 234 ? 28.781 5.426 26.328 1 74 234 SER A N 1
ATOM 1886 C CA . SER A 1 234 ? 28.156 5.062 25.062 1 74 234 SER A CA 1
ATOM 1887 C C . SER A 1 234 ? 28.797 3.812 24.453 1 74 234 SER A C 1
ATOM 1889 O O . SER A 1 234 ? 29.828 3.346 24.953 1 74 234 SER A O 1
ATOM 1891 N N . MET A 1 235 ? 28.141 3.258 23.469 1 75.06 235 MET A N 1
ATOM 1892 C CA . MET A 1 235 ? 28.578 2.014 22.844 1 75.06 235 MET A CA 1
ATOM 1893 C C . MET A 1 235 ? 29.938 2.184 22.188 1 75.06 235 MET A C 1
ATOM 1895 O O . MET A 1 235 ? 30.656 1.203 21.953 1 75.06 235 MET A O 1
ATOM 1899 N N . SER A 1 236 ? 30.266 3.41 21.906 1 64.25 236 SER A N 1
ATOM 1900 C CA . SER A 1 236 ? 31.531 3.672 21.266 1 64.25 236 SER A CA 1
ATOM 1901 C C . SER A 1 236 ? 32.719 3.293 22.156 1 64.25 236 SER A C 1
ATOM 1903 O O . SER A 1 236 ? 33.812 3.086 21.688 1 64.25 236 SER A O 1
ATOM 1905 N N . ASN A 1 237 ? 32.469 3.062 23.438 1 64.25 237 ASN A N 1
ATOM 1906 C CA . ASN A 1 237 ? 33.531 2.762 24.406 1 64.25 237 ASN A CA 1
ATOM 1907 C C . ASN A 1 237 ? 33.844 1.269 24.453 1 64.25 237 ASN A C 1
ATOM 1909 O O . ASN A 1 237 ? 34.781 0.848 25.109 1 64.25 237 ASN A O 1
ATOM 1913 N N . ILE A 1 238 ? 33.094 0.48 23.766 1 67.25 238 ILE A N 1
ATOM 1914 C CA . ILE A 1 238 ? 33.281 -0.962 23.859 1 67.25 238 ILE A CA 1
ATOM 1915 C C . ILE A 1 238 ? 34.5 -1.365 23.062 1 67.25 238 ILE A C 1
ATOM 1917 O O . ILE A 1 238 ? 34.594 -1.093 21.859 1 67.25 238 ILE A O 1
ATOM 1921 N N . SER A 1 239 ? 35.438 -1.92 23.797 1 61.59 239 SER A N 1
ATOM 1922 C CA . SER A 1 239 ? 36.688 -2.367 23.188 1 61.59 239 SER A CA 1
ATOM 1923 C C . SER A 1 239 ? 36.469 -3.621 22.344 1 61.59 239 SER A C 1
ATOM 1925 O O . SER A 1 239 ? 35.562 -4.414 22.625 1 61.59 239 SER A O 1
ATOM 1927 N N . PRO A 1 240 ? 37.062 -3.633 21.234 1 62.72 240 PRO A N 1
ATOM 1928 C CA . PRO A 1 240 ? 36.969 -4.82 20.375 1 62.72 240 PRO A CA 1
ATOM 1929 C C . PRO A 1 240 ? 37.281 -6.109 21.125 1 62.72 240 PRO A C 1
ATOM 1931 O O . PRO A 1 240 ? 36.875 -7.195 20.703 1 62.72 240 PRO A O 1
ATOM 1934 N N . ALA A 1 241 ? 38.031 -6.008 22.281 1 58.16 241 ALA A N 1
ATOM 1935 C CA . ALA A 1 241 ? 38.375 -7.195 23.047 1 58.16 241 ALA A CA 1
ATOM 1936 C C . ALA A 1 241 ? 37.125 -7.797 23.719 1 58.16 241 ALA A C 1
ATOM 1938 O O . ALA A 1 241 ? 37.094 -8.992 24.016 1 58.16 241 ALA A O 1
ATOM 1939 N N . HIS A 1 242 ? 36.219 -7.055 23.969 1 69.88 242 HIS A N 1
ATOM 1940 C CA . HIS A 1 242 ? 35 -7.508 24.625 1 69.88 242 HIS A CA 1
ATOM 1941 C C . HIS A 1 242 ? 33.844 -7.508 23.656 1 69.88 242 HIS A C 1
ATOM 1943 O O . HIS A 1 242 ? 32.719 -7.074 24 1 69.88 242 HIS A O 1
ATOM 1949 N N . SER A 1 243 ? 34.062 -7.98 22.453 1 75.81 243 SER A N 1
ATOM 1950 C CA . SER A 1 243 ? 33.062 -7.977 21.406 1 75.81 243 SER A CA 1
ATOM 1951 C C . SER A 1 243 ? 31.906 -8.93 21.734 1 75.81 243 SER A C 1
ATOM 1953 O O . SER A 1 243 ? 30.797 -8.789 21.203 1 75.81 243 SER A O 1
ATOM 1955 N N . ASN A 1 244 ? 32.188 -9.805 22.719 1 76.25 244 ASN A N 1
ATOM 1956 C CA . ASN A 1 244 ? 31.125 -10.75 23.078 1 76.25 244 ASN A CA 1
ATOM 1957 C C . ASN A 1 244 ? 30 -10.07 23.859 1 76.25 244 ASN A C 1
ATOM 1959 O O . ASN A 1 244 ? 28.875 -10.57 23.891 1 76.25 244 ASN A O 1
ATOM 1963 N N . ARG A 1 245 ? 30.375 -9 24.469 1 82.75 245 ARG A N 1
ATOM 1964 C CA . ARG A 1 245 ? 29.375 -8.305 25.281 1 82.75 245 ARG A CA 1
ATOM 1965 C C . ARG A 1 245 ? 28.375 -7.566 24.391 1 82.75 245 ARG A C 1
ATOM 1967 O O . ARG A 1 245 ? 27.344 -7.082 24.875 1 82.75 245 ARG A O 1
ATOM 1974 N N . LEU A 1 246 ? 28.609 -7.551 23.125 1 87.69 246 LEU A N 1
ATOM 1975 C CA . LEU A 1 246 ? 27.703 -6.895 22.188 1 87.69 246 LEU A CA 1
ATOM 1976 C C . LEU A 1 246 ? 26.391 -7.68 22.047 1 87.69 246 LEU A C 1
ATOM 1978 O O . LEU A 1 246 ? 25.406 -7.164 21.516 1 87.69 246 LEU A O 1
ATOM 1982 N N . VAL A 1 247 ? 26.359 -8.883 22.609 1 88.19 247 VAL A N 1
ATOM 1983 C CA . VAL A 1 247 ? 25.172 -9.719 22.594 1 88.19 247 VAL A CA 1
ATOM 1984 C C . VAL A 1 247 ? 24.062 -9.07 23.422 1 88.19 247 VAL A C 1
ATOM 1986 O O . VAL A 1 247 ? 22.875 -9.203 23.109 1 88.19 247 VAL A O 1
ATOM 1989 N N . PHE A 1 248 ? 24.484 -8.281 24.438 1 89.19 248 PHE A N 1
ATOM 1990 C CA . PHE A 1 248 ? 23.5 -7.613 25.281 1 89.19 248 PHE A CA 1
ATOM 1991 C C . PHE A 1 248 ? 22.781 -6.512 24.516 1 89.19 248 PHE A C 1
ATOM 1993 O O . PHE A 1 248 ? 21.594 -6.273 24.719 1 89.19 248 PHE A O 1
ATOM 2000 N N . HIS A 1 249 ? 23.516 -5.855 23.625 1 91.12 249 HIS A N 1
ATOM 2001 C CA . HIS A 1 249 ? 22.891 -4.84 22.781 1 91.12 249 HIS A CA 1
ATOM 2002 C C . HIS A 1 249 ? 21.875 -5.461 21.844 1 91.12 249 HIS A C 1
ATOM 2004 O O . HIS A 1 249 ? 20.812 -4.879 21.609 1 91.12 249 HIS A O 1
ATOM 2010 N N . LEU A 1 250 ? 22.156 -6.648 21.344 1 93.44 250 LEU A N 1
ATOM 2011 C CA . LEU A 1 250 ? 21.219 -7.352 20.469 1 93.44 250 LEU A CA 1
ATOM 2012 C C . LEU A 1 250 ? 19.969 -7.758 21.219 1 93.44 250 LEU A C 1
ATOM 2014 O O . LEU A 1 250 ? 18.844 -7.535 20.734 1 93.44 250 LEU A O 1
ATOM 2018 N N . ILE A 1 251 ? 20.156 -8.336 22.344 1 93.25 251 ILE A N 1
ATOM 2019 C CA . ILE A 1 251 ? 19.016 -8.812 23.141 1 93.25 251 ILE A CA 1
ATOM 2020 C C . ILE A 1 251 ? 18.125 -7.637 23.516 1 93.25 251 ILE A C 1
ATOM 2022 O O . ILE A 1 251 ? 16.906 -7.727 23.422 1 93.25 251 ILE A O 1
ATOM 2026 N N . LEU A 1 252 ? 18.688 -6.566 23.938 1 94.25 252 LEU A N 1
ATOM 2027 C CA . LEU A 1 252 ? 17.906 -5.414 24.359 1 94.25 252 LEU A CA 1
ATOM 2028 C C . LEU A 1 252 ? 17.234 -4.746 23.172 1 94.25 252 LEU A C 1
ATOM 2030 O O . LEU A 1 252 ? 16.125 -4.211 23.297 1 94.25 252 LEU A O 1
ATOM 2034 N N . ALA A 1 253 ? 17.906 -4.754 21.984 1 96.19 253 ALA A N 1
ATOM 2035 C CA . ALA A 1 253 ? 17.281 -4.219 20.781 1 96.19 253 ALA A CA 1
ATOM 2036 C C . ALA A 1 253 ? 16.047 -5.039 20.391 1 96.19 253 ALA A C 1
ATOM 2038 O O . ALA A 1 253 ? 15.016 -4.484 20 1 96.19 253 ALA A O 1
ATOM 2039 N N . VAL A 1 254 ? 16.156 -6.387 20.5 1 95.06 254 VAL A N 1
ATOM 2040 C CA . VAL A 1 254 ? 15.047 -7.27 20.188 1 95.06 254 VAL A CA 1
ATOM 2041 C C . VAL A 1 254 ? 13.906 -7.039 21.172 1 95.06 254 VAL A C 1
ATOM 2043 O O . VAL A 1 254 ? 12.742 -6.973 20.781 1 95.06 254 VAL A O 1
ATOM 2046 N N . LEU A 1 255 ? 14.258 -6.848 22.406 1 95.25 255 LEU A N 1
ATOM 2047 C CA . LEU A 1 255 ? 13.242 -6.578 23.438 1 95.25 255 LEU A CA 1
ATOM 2048 C C . LEU A 1 255 ? 12.57 -5.23 23.188 1 95.25 255 LEU A C 1
ATOM 2050 O O . LEU A 1 255 ? 11.359 -5.098 23.359 1 95.25 255 LEU A O 1
ATOM 2054 N N . LEU A 1 256 ? 13.312 -4.277 22.844 1 97.38 256 LEU A N 1
ATOM 2055 C CA . LEU A 1 256 ? 12.773 -2.955 22.531 1 97.38 256 LEU A CA 1
ATOM 2056 C C . LEU A 1 256 ? 11.797 -3.021 21.375 1 97.38 256 LEU A C 1
ATOM 2058 O O . LEU A 1 256 ? 10.695 -2.463 21.438 1 97.38 256 LEU A O 1
ATOM 2062 N N . VAL A 1 257 ? 12.133 -3.742 20.281 1 96.94 257 VAL A N 1
ATOM 2063 C CA . VAL A 1 257 ? 11.273 -3.848 19.094 1 96.94 257 VAL A CA 1
ATOM 2064 C C . VAL A 1 257 ? 9.992 -4.602 19.453 1 96.94 257 VAL A C 1
ATOM 2066 O O . VAL A 1 257 ? 8.898 -4.211 19.047 1 96.94 257 VAL A O 1
ATOM 2069 N N . CYS A 1 258 ? 10.117 -5.641 20.266 1 94.44 258 CYS A N 1
ATOM 2070 C CA . CYS A 1 258 ? 8.945 -6.383 20.703 1 94.44 258 CYS A CA 1
ATOM 2071 C C . CYS A 1 258 ? 8.055 -5.523 21.594 1 94.44 258 CYS A C 1
ATOM 2073 O O . CYS A 1 258 ? 6.828 -5.535 21.453 1 94.44 258 CYS A O 1
ATOM 2075 N N . PHE A 1 259 ? 8.656 -4.777 22.5 1 96.44 259 PHE A N 1
ATOM 2076 C CA . PHE A 1 259 ? 7.91 -3.887 23.391 1 96.44 259 PHE A CA 1
ATOM 2077 C C . PHE A 1 259 ? 7.219 -2.791 22.578 1 96.44 259 PHE A C 1
ATOM 2079 O O . PHE A 1 259 ? 6.082 -2.42 22.875 1 96.44 259 PHE A O 1
ATOM 2086 N N . PHE A 1 260 ? 7.883 -2.303 21.562 1 96.88 260 PHE A N 1
ATOM 2087 C CA . PHE A 1 260 ? 7.301 -1.298 20.688 1 96.88 260 PHE A CA 1
ATOM 2088 C C . PHE A 1 260 ? 6.055 -1.842 20 1 96.88 260 PHE A C 1
ATOM 2090 O O . PHE A 1 260 ? 5.023 -1.171 19.953 1 96.88 260 PHE A O 1
ATOM 2097 N N . HIS A 1 261 ? 6.133 -3.066 19.453 1 94.12 261 HIS A N 1
ATOM 2098 C CA . HIS A 1 261 ? 4.984 -3.662 18.781 1 94.12 261 HIS A CA 1
ATOM 2099 C C . HIS A 1 261 ? 3.824 -3.869 19.75 1 94.12 261 HIS A C 1
ATOM 2101 O O . HIS A 1 261 ? 2.662 -3.674 19.391 1 94.12 261 HIS A O 1
ATOM 2107 N N . HIS A 1 262 ? 4.156 -4.207 20.969 1 93.75 262 HIS A N 1
ATOM 2108 C CA . HIS A 1 262 ? 3.117 -4.395 21.969 1 93.75 262 HIS A CA 1
ATOM 2109 C C . HIS A 1 262 ? 2.404 -3.084 22.281 1 93.75 262 HIS A C 1
ATOM 2111 O O . HIS A 1 262 ? 1.172 -3.027 22.297 1 93.75 262 HIS A O 1
ATOM 2117 N N . VAL A 1 263 ? 3.158 -2.039 22.516 1 96.94 263 VAL A N 1
ATOM 2118 C CA . VAL A 1 263 ? 2.578 -0.734 22.812 1 96.94 263 VAL A CA 1
ATOM 2119 C C . VAL A 1 263 ? 1.806 -0.218 21.594 1 96.94 263 VAL A C 1
ATOM 2121 O O . VAL A 1 263 ? 0.71 0.33 21.75 1 96.94 263 VAL A O 1
ATOM 2124 N N . LEU A 1 264 ? 2.346 -0.388 20.406 1 96.12 264 LEU A N 1
ATOM 2125 C CA . LEU A 1 264 ? 1.702 0.061 19.172 1 96.12 264 LEU A CA 1
ATOM 2126 C C . LEU A 1 264 ? 0.337 -0.598 19 1 96.12 264 LEU A C 1
ATOM 2128 O O . LEU A 1 264 ? -0.661 0.086 18.766 1 96.12 264 LEU A O 1
ATOM 2132 N N . LEU A 1 265 ? 0.209 -1.911 19.203 1 92 265 LEU A N 1
ATOM 2133 C CA . LEU A 1 265 ? -1.044 -2.637 19.031 1 92 265 LEU A CA 1
ATOM 2134 C C . LEU A 1 265 ? -2.055 -2.25 20.094 1 92 265 LEU A C 1
ATOM 2136 O O . LEU A 1 265 ? -3.244 -2.094 19.812 1 92 265 LEU A O 1
ATOM 2140 N N . ARG A 1 266 ? -1.549 -2.066 21.266 1 93.88 266 ARG A N 1
ATOM 2141 C CA . ARG A 1 266 ? -2.434 -1.675 22.359 1 93.88 266 ARG A CA 1
ATOM 2142 C C . ARG A 1 266 ? -3.004 -0.279 22.125 1 93.88 266 ARG A C 1
ATOM 2144 O O . ARG A 1 266 ? -4.203 -0.055 22.297 1 93.88 266 ARG A O 1
ATOM 2151 N N . GLU A 1 267 ? -2.17 0.605 21.719 1 96.62 267 GLU A N 1
ATOM 2152 C CA . GLU A 1 267 ? -2.619 1.979 21.516 1 96.62 267 GLU A CA 1
ATOM 2153 C C . GLU A 1 267 ? -3.516 2.088 20.281 1 96.62 267 GLU A C 1
ATOM 2155 O O . GLU A 1 267 ? -4.449 2.893 20.266 1 96.62 267 GLU A O 1
ATOM 2160 N N . LEU A 1 268 ? -3.287 1.329 19.234 1 94 268 LEU A N 1
ATOM 2161 C CA . LEU A 1 268 ? -4.16 1.332 18.062 1 94 268 LEU A CA 1
ATOM 2162 C C . LEU A 1 268 ? -5.543 0.797 18.406 1 94 268 LEU A C 1
ATOM 2164 O O . LEU A 1 268 ? -6.555 1.338 17.969 1 94 268 LEU A O 1
ATOM 2168 N N . LYS A 1 269 ? -5.59 -0.211 19.25 1 91.25 269 LYS A N 1
ATOM 2169 C CA . LYS A 1 269 ? -6.871 -0.749 19.703 1 91.25 269 LYS A CA 1
ATOM 2170 C C . LYS A 1 269 ? -7.625 0.267 20.562 1 91.25 269 LYS A C 1
ATOM 2172 O O . LYS A 1 269 ? -8.844 0.417 20.422 1 91.25 269 LYS A O 1
ATOM 2177 N N . TYR A 1 270 ? -6.906 0.925 21.359 1 94.31 270 TYR A N 1
ATOM 2178 C CA . TYR A 1 270 ? -7.512 1.958 22.188 1 94.31 270 TYR A CA 1
ATOM 2179 C C . TYR A 1 270 ? -8.07 3.09 21.344 1 94.31 270 TYR A C 1
ATOM 2181 O O . TYR A 1 270 ? -9.188 3.564 21.578 1 94.31 270 TYR A O 1
ATOM 2189 N N . TYR A 1 271 ? -7.355 3.5 20.406 1 95.19 271 TYR A N 1
ATOM 2190 C CA . TYR A 1 271 ? -7.793 4.562 19.5 1 95.19 271 TYR A CA 1
ATOM 2191 C C . TYR A 1 271 ? -9.086 4.184 18.797 1 95.19 271 TYR A C 1
ATOM 2193 O O . TYR A 1 271 ? -10.031 4.973 18.75 1 95.19 271 TYR A O 1
ATOM 2201 N N . VAL A 1 272 ? -9.109 2.994 18.234 1 92.25 272 VAL A N 1
ATOM 2202 C CA . VAL A 1 272 ? -10.273 2.549 17.484 1 92.25 272 VAL A CA 1
ATOM 2203 C C . VAL A 1 272 ? -11.492 2.492 18.406 1 92.25 272 VAL A C 1
ATOM 2205 O O . VAL A 1 272 ? -12.586 2.916 18.031 1 92.25 272 VAL A O 1
ATOM 2208 N N . SER A 1 273 ? -11.297 2.045 19.625 1 91.12 273 SER A N 1
ATOM 2209 C CA . SER A 1 273 ? -12.398 1.953 20.578 1 91.12 273 SER A CA 1
ATOM 2210 C C . SER A 1 273 ? -12.93 3.334 20.938 1 91.12 273 SER A C 1
ATOM 2212 O O . SER A 1 273 ? -14.141 3.549 20.984 1 91.12 273 SER A O 1
ATOM 2214 N N . GLU A 1 274 ? -12.008 4.273 21.156 1 91.5 274 GLU A N 1
ATOM 2215 C CA . GLU A 1 274 ? -12.414 5.629 21.516 1 91.5 274 GLU A CA 1
ATOM 2216 C C . GLU A 1 274 ? -13.102 6.332 20.359 1 91.5 274 GLU A C 1
ATOM 2218 O O . GLU A 1 274 ? -14.094 7.039 20.547 1 91.5 274 GLU A O 1
ATOM 2223 N N . ARG A 1 275 ? -12.594 6.215 19.219 1 90.75 275 ARG A N 1
ATOM 2224 C CA . ARG A 1 275 ? -13.18 6.824 18.031 1 90.75 275 ARG A CA 1
ATOM 2225 C C . ARG A 1 275 ? -14.578 6.27 17.766 1 90.75 275 ARG A C 1
ATOM 2227 O O . ARG A 1 275 ? -15.5 7.023 17.438 1 90.75 275 ARG A O 1
ATOM 2234 N N . ASN A 1 276 ? -14.758 4.961 17.891 1 88.56 276 ASN A N 1
ATOM 2235 C CA . ASN A 1 276 ? -16.062 4.332 17.656 1 88.56 276 ASN A CA 1
ATOM 2236 C C . ASN A 1 276 ? -17.094 4.793 18.672 1 88.56 276 ASN A C 1
ATOM 2238 O O . ASN A 1 276 ? -18.281 4.93 18.344 1 88.56 276 ASN A O 1
ATOM 2242 N N . LYS A 1 277 ? -16.672 5.094 19.844 1 87.88 277 LYS A N 1
ATOM 2243 C CA . LYS A 1 277 ? -17.609 5.59 20.844 1 87.88 277 LYS A CA 1
ATOM 2244 C C . LYS A 1 277 ? -18.109 6.984 20.484 1 87.88 277 LYS A C 1
ATOM 2246 O O . LYS A 1 277 ? -19.281 7.301 20.719 1 87.88 277 LYS A O 1
ATOM 2251 N N . VAL A 1 278 ? -17.234 7.73 19.922 1 86.69 278 VAL A N 1
ATOM 2252 C CA . VAL A 1 278 ? -17.625 9.078 19.531 1 86.69 278 VAL A CA 1
ATOM 2253 C C . VAL A 1 278 ? -18.547 9.016 18.312 1 86.69 278 VAL A C 1
ATOM 2255 O O . VAL A 1 278 ? -19.547 9.742 18.25 1 86.69 278 VAL A O 1
ATOM 2258 N N . LEU A 1 279 ? -18.266 8.148 17.375 1 87.56 279 LEU A N 1
ATOM 2259 C CA . LEU A 1 279 ? -19.047 8.039 16.156 1 87.56 279 LEU A CA 1
ATOM 2260 C C . LEU A 1 279 ? -20.438 7.445 16.438 1 87.56 279 LEU A C 1
ATOM 2262 O O . LEU A 1 279 ? -21.406 7.789 15.773 1 87.56 279 LEU A O 1
ATOM 2266 N N . THR A 1 280 ? -20.469 6.582 17.422 1 87 280 THR A N 1
ATOM 2267 C CA . THR A 1 280 ? -21.75 5.961 17.75 1 87 280 THR A CA 1
ATOM 2268 C C . THR A 1 280 ? -22.562 6.863 18.672 1 87 280 THR A C 1
ATOM 2270 O O . THR A 1 280 ? -23.734 6.594 18.938 1 87 280 THR A O 1
ATOM 2273 N N . GLY A 1 281 ? -22.016 7.965 19.109 1 79.69 281 GLY A N 1
ATOM 2274 C CA . GLY A 1 281 ? -22.75 8.93 19.922 1 79.69 281 GLY A CA 1
ATOM 2275 C C . GLY A 1 281 ? -22.688 8.617 21.406 1 79.69 281 GLY A C 1
ATOM 2276 O O . GLY A 1 281 ? -23.391 9.25 22.203 1 79.69 281 GLY A O 1
ATOM 2277 N N . SER A 1 282 ? -21.938 7.664 21.797 1 76.38 282 SER A N 1
ATOM 2278 C CA . SER A 1 282 ? -21.859 7.312 23.203 1 76.38 282 SER A CA 1
ATOM 2279 C C . SER A 1 282 ? -21.156 8.406 24 1 76.38 282 SER A C 1
ATOM 2281 O O . SER A 1 282 ? -21.484 8.641 25.172 1 76.38 282 SER A O 1
ATOM 2283 N N . ILE A 1 283 ? -20.219 9 23.469 1 71.56 283 ILE A N 1
ATOM 2284 C CA . ILE A 1 283 ? -19.531 10.117 24.094 1 71.56 283 ILE A CA 1
ATOM 2285 C C . ILE A 1 283 ? -19.891 11.414 23.375 1 71.56 283 ILE A C 1
ATOM 2287 O O . ILE A 1 283 ? -19.969 11.445 22.141 1 71.56 283 ILE A O 1
ATOM 2291 N N . GLU A 1 284 ? -20.438 12.305 24.188 1 59.56 284 GLU A N 1
ATOM 2292 C CA . GLU A 1 284 ? -20.812 13.602 23.625 1 59.56 284 GLU A CA 1
ATOM 2293 C C . GLU A 1 284 ? -19.609 14.305 23 1 59.56 284 GLU A C 1
ATOM 2295 O O . GLU A 1 284 ? -18.656 14.648 23.703 1 59.56 284 GLU A O 1
ATOM 2300 N N . ALA A 1 285 ? -19.047 13.703 22.266 1 56 285 ALA A N 1
ATOM 2301 C CA . ALA A 1 285 ? -18 14.508 21.641 1 56 285 ALA A CA 1
ATOM 2302 C C . ALA A 1 285 ? -18.562 15.352 20.484 1 56 285 ALA A C 1
ATOM 2304 O O . ALA A 1 285 ? -19.594 15.008 19.906 1 56 285 ALA A O 1
ATOM 2305 N N . SER A 1 286 ? -18.266 16.641 20.469 1 51.44 286 SER A N 1
ATOM 2306 C CA . SER A 1 286 ? -18.641 17.594 19.422 1 51.44 286 SER A CA 1
ATOM 2307 C C . SER A 1 286 ? -18.641 16.922 18.047 1 51.44 286 SER A C 1
ATOM 2309 O O . SER A 1 286 ? -17.625 16.875 17.359 1 51.44 286 SER A O 1
ATOM 2311 N N . SER A 1 287 ? -19.281 15.516 18.047 1 55.28 287 SER A N 1
ATOM 2312 C CA . SER A 1 287 ? -19.203 14.82 16.766 1 55.28 287 SER A CA 1
ATOM 2313 C C . SER A 1 287 ? -19.938 15.586 15.672 1 55.28 287 SER A C 1
ATOM 2315 O O . SER A 1 287 ? -21.156 15.805 15.758 1 55.28 287 SER A O 1
ATOM 2317 N N . TYR A 1 288 ? -19.266 16.531 15.023 1 63.38 288 TYR A N 1
ATOM 2318 C CA . TYR A 1 288 ? -19.75 17.344 13.906 1 63.38 288 TYR A CA 1
ATOM 2319 C C . TYR A 1 288 ? -20.094 16.453 12.711 1 63.38 288 TYR A C 1
ATOM 2321 O O . TYR A 1 288 ? -19.812 15.258 12.719 1 63.38 288 TYR A O 1
ATOM 2329 N N . HIS A 1 289 ? -20.609 16.859 11.641 1 77.19 289 HIS A N 1
ATOM 2330 C CA . HIS A 1 289 ? -21.156 16.453 10.344 1 77.19 289 HIS A CA 1
ATOM 2331 C C . HIS A 1 289 ? -20.484 15.18 9.836 1 77.19 289 HIS A C 1
ATOM 2333 O O . HIS A 1 289 ? -20.016 15.133 8.688 1 77.19 289 HIS A O 1
ATOM 2339 N N . GLN A 1 290 ? -20.516 13.992 10.805 1 83.94 290 GLN A N 1
ATOM 2340 C CA . GLN A 1 290 ? -19.859 12.758 10.391 1 83.94 290 GLN A CA 1
ATOM 2341 C C . GLN A 1 290 ? -20.781 11.906 9.523 1 83.94 290 GLN A C 1
ATOM 2343 O O . GLN A 1 290 ? -20.344 10.938 8.898 1 83.94 290 GLN A O 1
ATOM 2348 N N . ASN A 1 291 ? -22.031 12.25 9.43 1 89.62 291 ASN A N 1
ATOM 2349 C CA . ASN A 1 291 ? -23 11.5 8.633 1 89.62 291 ASN A CA 1
ATOM 2350 C C . ASN A 1 291 ? -23.109 12.055 7.219 1 89.62 291 ASN A C 1
ATOM 2352 O O . ASN A 1 291 ? -24 11.656 6.461 1 89.62 291 ASN A O 1
ATOM 2356 N N . VAL A 1 292 ? -22.281 12.969 6.902 1 91.69 292 VAL A N 1
ATOM 2357 C CA . VAL A 1 292 ? -22.344 13.594 5.586 1 91.69 292 VAL A CA 1
ATOM 2358 C C . VAL A 1 292 ? -21.281 12.992 4.672 1 91.69 292 VAL A C 1
ATOM 2360 O O . VAL A 1 292 ? -20.125 12.82 5.074 1 91.69 292 VAL A O 1
ATOM 2363 N N . LEU A 1 293 ? -21.688 12.57 3.477 1 92.44 293 LEU A N 1
ATOM 2364 C CA . LEU A 1 293 ? -20.781 12.039 2.467 1 92.44 293 LEU A CA 1
ATOM 2365 C C . LEU A 1 293 ? -20.781 12.906 1.216 1 92.44 293 LEU A C 1
ATOM 2367 O O . LEU A 1 293 ? -21.844 13.172 0.638 1 92.44 293 LEU A O 1
ATOM 2371 N N . TYR A 1 294 ? -19.594 13.445 0.856 1 91.25 294 TYR A N 1
ATOM 2372 C CA . TYR A 1 294 ? -19.422 14.211 -0.376 1 91.25 294 TYR A CA 1
ATOM 2373 C C . TYR A 1 294 ? -19.109 13.289 -1.551 1 91.25 294 TYR A C 1
ATOM 2375 O O . TYR A 1 294 ? -18.266 12.398 -1.44 1 91.25 294 TYR A O 1
ATOM 2383 N N . ILE A 1 295 ? -19.781 13.398 -2.646 1 86.81 295 ILE A N 1
ATOM 2384 C CA . ILE A 1 295 ? -19.531 12.664 -3.877 1 86.81 295 ILE A CA 1
ATOM 2385 C C . ILE A 1 295 ? -19.312 13.641 -5.027 1 86.81 295 ILE A C 1
ATOM 2387 O O . ILE A 1 295 ? -20.141 14.523 -5.27 1 86.81 295 ILE A O 1
ATOM 2391 N N . GLY A 1 296 ? -18.141 13.445 -5.617 1 81.31 296 GLY A N 1
ATOM 2392 C CA . GLY A 1 296 ? -17.812 14.297 -6.758 1 81.31 296 GLY A CA 1
ATOM 2393 C C . GLY A 1 296 ? -17.969 13.586 -8.086 1 81.31 296 GLY A C 1
ATOM 2394 O O . GLY A 1 296 ? -18.109 12.359 -8.133 1 81.31 296 GLY A O 1
ATOM 2395 N N . ASN A 1 297 ? -17.984 14.266 -9.18 1 79.5 297 ASN A N 1
ATOM 2396 C CA . ASN A 1 297 ? -18 13.82 -10.57 1 79.5 297 ASN A CA 1
ATOM 2397 C C . ASN A 1 297 ? -19.188 12.898 -10.852 1 79.5 297 ASN A C 1
ATOM 2399 O O . ASN A 1 297 ? -19 11.797 -11.383 1 79.5 297 ASN A O 1
ATOM 2403 N N . ILE A 1 298 ? -20.297 13.328 -10.43 1 78.31 298 ILE A N 1
ATOM 2404 C CA . ILE A 1 298 ? -21.531 12.594 -10.711 1 78.31 298 ILE A CA 1
ATOM 2405 C C . ILE A 1 298 ? -21.922 12.781 -12.172 1 78.31 298 ILE A C 1
ATOM 2407 O O . ILE A 1 298 ? -21.75 13.867 -12.734 1 78.31 298 ILE A O 1
ATOM 2411 N N . SER A 1 299 ? -22.234 11.719 -12.805 1 73.19 299 SER A N 1
ATOM 2412 C CA . SER A 1 299 ? -22.656 11.797 -14.203 1 73.19 299 SER A CA 1
ATOM 2413 C C . SER A 1 299 ? -23.797 12.797 -14.383 1 73.19 299 SER A C 1
ATOM 2415 O O . SER A 1 299 ? -24.578 13.023 -13.461 1 73.19 299 SER A O 1
ATOM 2417 N N . LYS A 1 300 ? -23.859 13.406 -15.508 1 68.81 300 LYS A N 1
ATOM 2418 C CA . LYS A 1 300 ? -24.859 14.422 -15.82 1 68.81 300 LYS A CA 1
ATOM 2419 C C . LYS A 1 300 ? -26.266 13.82 -15.789 1 68.81 300 LYS A C 1
ATOM 2421 O O . LYS A 1 300 ? -27.25 14.539 -15.586 1 68.81 300 LYS A O 1
ATOM 2426 N N . ASP A 1 301 ? -26.156 12.43 -15.805 1 67.31 301 ASP A N 1
ATOM 2427 C CA . ASP A 1 301 ? -27.469 11.781 -15.883 1 67.31 301 ASP A CA 1
ATOM 2428 C C . ASP A 1 301 ? -28.062 11.562 -14.492 1 67.31 301 ASP A C 1
ATOM 2430 O O . ASP A 1 301 ? -29.25 11.25 -14.359 1 67.31 301 ASP A O 1
ATOM 2434 N N . PHE A 1 302 ? -27.281 11.828 -13.492 1 70.94 302 PHE A N 1
ATOM 2435 C CA . PHE A 1 302 ? -27.75 11.578 -12.133 1 70.94 302 PHE A CA 1
ATOM 2436 C C . PHE A 1 302 ? -28.266 12.867 -11.492 1 70.94 302 PHE A C 1
ATOM 2438 O O . PHE A 1 302 ? -27.484 13.797 -11.266 1 70.94 302 PHE A O 1
ATOM 2445 N N . ASN A 1 303 ? -29.562 13 -11.5 1 72.81 303 ASN A N 1
ATOM 2446 C CA . ASN A 1 303 ? -30.188 14.094 -10.758 1 72.81 303 ASN A CA 1
ATOM 2447 C C . ASN A 1 303 ? -30.312 13.773 -9.273 1 72.81 303 ASN A C 1
ATOM 2449 O O . ASN A 1 303 ? -30 12.656 -8.852 1 72.81 303 ASN A O 1
ATOM 2453 N N . LYS A 1 304 ? -30.688 14.711 -8.492 1 77.88 304 LYS A N 1
ATOM 2454 C CA . LYS A 1 304 ? -30.875 14.562 -7.055 1 77.88 304 LYS A CA 1
ATOM 2455 C C . LYS A 1 304 ? -31.766 13.367 -6.738 1 77.88 304 LYS A C 1
ATOM 2457 O O . LYS A 1 304 ? -31.453 12.555 -5.867 1 77.88 304 LYS A O 1
ATOM 2462 N N . ASN A 1 305 ? -32.75 13.18 -7.461 1 80.5 305 ASN A N 1
ATOM 2463 C CA . ASN A 1 305 ? -33.719 12.102 -7.207 1 80.5 305 ASN A CA 1
ATOM 2464 C C . ASN A 1 305 ? -33.125 10.734 -7.559 1 80.5 305 ASN A C 1
ATOM 2466 O O . ASN A 1 305 ? -33.375 9.75 -6.867 1 80.5 305 ASN A O 1
ATOM 2470 N N . LYS A 1 306 ? -32.375 10.766 -8.547 1 82.25 306 LYS A N 1
ATOM 2471 C CA . LYS A 1 306 ? -31.781 9.5 -8.953 1 82.25 306 LYS A CA 1
ATOM 2472 C C . LYS A 1 306 ? -30.734 9.039 -7.953 1 82.25 306 LYS A C 1
ATOM 2474 O O . LYS A 1 306 ? -30.578 7.84 -7.715 1 82.25 306 LYS A O 1
ATOM 2479 N N . ILE A 1 307 ? -30.094 10.031 -7.387 1 84.69 307 ILE A N 1
ATOM 2480 C CA . ILE A 1 307 ? -29.094 9.695 -6.375 1 84.69 307 ILE A CA 1
ATOM 2481 C C . ILE A 1 307 ? -29.797 9.141 -5.137 1 84.69 307 ILE A C 1
ATOM 2483 O O . ILE A 1 307 ? -29.344 8.156 -4.551 1 84.69 307 ILE A O 1
ATOM 2487 N N . GLU A 1 308 ? -30.828 9.82 -4.754 1 88.06 308 GLU A N 1
ATOM 2488 C CA . GLU A 1 308 ? -31.594 9.344 -3.607 1 88.06 308 GLU A CA 1
ATOM 2489 C C . GLU A 1 308 ? -32.156 7.949 -3.854 1 88.06 308 GLU A C 1
ATOM 2491 O O . GLU A 1 308 ? -32.094 7.09 -2.971 1 88.06 308 GLU A O 1
ATOM 2496 N N . TYR A 1 309 ? -32.625 7.754 -5.047 1 86.31 309 TYR A N 1
ATOM 2497 C CA . TYR A 1 309 ? -33.156 6.449 -5.395 1 86.31 309 TYR A CA 1
ATOM 2498 C C . TYR A 1 309 ? -32.094 5.375 -5.379 1 86.31 309 TYR A C 1
ATOM 2500 O O . TYR A 1 309 ? -32.312 4.258 -4.918 1 86.31 309 TYR A O 1
ATOM 2508 N N . PHE A 1 310 ? -31.031 5.738 -5.887 1 84.12 310 PHE A N 1
ATOM 2509 C CA . PHE A 1 310 ? -29.922 4.805 -5.918 1 84.12 310 PHE A CA 1
ATOM 2510 C C . PHE A 1 310 ? -29.531 4.379 -4.508 1 84.12 310 PHE A C 1
ATOM 2512 O O . PHE A 1 310 ? -29.375 3.188 -4.23 1 84.12 310 PHE A O 1
ATOM 2519 N N . CYS A 1 311 ? -29.438 5.277 -3.578 1 88.06 311 CYS A N 1
ATOM 2520 C CA . CYS A 1 311 ? -29.047 4.973 -2.207 1 88.06 311 CYS A CA 1
ATOM 2521 C C . CYS A 1 311 ? -30.141 4.199 -1.484 1 88.06 311 CYS A C 1
ATOM 2523 O O . CYS A 1 311 ? -29.875 3.223 -0.787 1 88.06 311 CYS A O 1
ATOM 2525 N N . GLU A 1 312 ? -31.359 4.578 -1.767 1 89.69 312 GLU A N 1
ATOM 2526 C CA . GLU A 1 312 ? -32.469 3.959 -1.083 1 89.69 312 GLU A CA 1
ATOM 2527 C C . GLU A 1 312 ? -32.75 2.551 -1.612 1 89.69 312 GLU A C 1
ATOM 2529 O O . GLU A 1 312 ? -33.25 1.696 -0.891 1 89.69 312 GLU A O 1
ATOM 2534 N N . SER A 1 313 ? -32.344 2.334 -2.832 1 84.88 313 SER A N 1
ATOM 2535 C CA . SER A 1 313 ? -32.531 1.004 -3.408 1 84.88 313 SER A CA 1
ATOM 2536 C C . SER A 1 313 ? -31.562 0.002 -2.779 1 84.88 313 SER A C 1
ATOM 2538 O O . SER A 1 313 ? -31.859 -1.191 -2.701 1 84.88 313 SER A O 1
ATOM 2540 N N . LEU A 1 314 ? -30.469 0.443 -2.332 1 84.88 314 LEU A N 1
ATOM 2541 C CA . LEU A 1 314 ? -29.5 -0.435 -1.694 1 84.88 314 LEU A CA 1
ATOM 2542 C C . LEU A 1 314 ? -29.812 -0.62 -0.215 1 84.88 314 LEU A C 1
ATOM 2544 O O . LEU A 1 314 ? -29.906 -1.751 0.267 1 84.88 314 LEU A O 1
ATOM 2548 N N . ILE A 1 315 ? -29.969 0.537 0.478 1 87.94 315 ILE A N 1
ATOM 2549 C CA . ILE A 1 315 ? -30.344 0.533 1.889 1 87.94 315 ILE A CA 1
ATOM 2550 C C . ILE A 1 315 ? -31.562 1.43 2.102 1 87.94 315 ILE A C 1
ATOM 2552 O O . ILE A 1 315 ? -31.422 2.652 2.193 1 87.94 315 ILE A O 1
ATOM 2556 N N . PRO A 1 316 ? -32.625 0.864 2.268 1 88.19 316 PRO A N 1
ATOM 2557 C CA . PRO A 1 316 ? -33.844 1.666 2.404 1 88.19 316 PRO A CA 1
ATOM 2558 C C . PRO A 1 316 ? -33.844 2.523 3.666 1 88.19 316 PRO A C 1
ATOM 2560 O O . PRO A 1 316 ? -33.438 2.062 4.734 1 88.19 316 PRO A O 1
ATOM 2563 N N . GLY A 1 317 ? -34.219 3.82 3.531 1 85.88 317 GLY A N 1
ATOM 2564 C CA . GLY A 1 317 ? -34.344 4.75 4.645 1 85.88 317 GLY A CA 1
ATOM 2565 C C . GLY A 1 317 ? -33.031 5.309 5.109 1 85.88 317 GLY A C 1
ATOM 2566 O O . GLY A 1 317 ? -32.906 5.762 6.25 1 85.88 317 GLY A O 1
ATOM 2567 N N . CYS A 1 318 ? -32.062 5.305 4.359 1 89.44 318 CYS A N 1
ATOM 2568 C CA . CYS A 1 318 ? -30.734 5.691 4.809 1 89.44 318 CYS A CA 1
ATOM 2569 C C . CYS A 1 318 ? -30.5 7.18 4.582 1 89.44 318 CYS A C 1
ATOM 2571 O O . CYS A 1 318 ? -29.734 7.809 5.312 1 89.44 318 CYS A O 1
ATOM 2573 N N . VAL A 1 319 ? -31.188 7.863 3.598 1 92.56 319 VAL A N 1
ATOM 2574 C CA . VAL A 1 319 ? -30.875 9.242 3.229 1 92.56 319 VAL A CA 1
ATOM 2575 C C . VAL A 1 319 ? -31.828 10.195 3.936 1 92.56 319 VAL A C 1
ATOM 2577 O O . VAL A 1 319 ? -33.031 9.953 3.98 1 92.56 319 VAL A O 1
ATOM 2580 N N . GLU A 1 320 ? -31.328 11.18 4.578 1 90.19 320 GLU A N 1
ATOM 2581 C CA . GLU A 1 320 ? -32.125 12.234 5.195 1 90.19 320 GLU A CA 1
ATOM 2582 C C . GLU A 1 320 ? -32.312 13.398 4.234 1 90.19 320 GLU A C 1
ATOM 2584 O O . GLU A 1 320 ? -33.469 13.812 3.99 1 90.19 320 GLU A O 1
ATOM 2589 N N . LYS A 1 321 ? -31.141 13.945 3.756 1 89.44 321 LYS A N 1
ATOM 2590 C CA . LYS A 1 321 ? -31.203 15.086 2.844 1 89.44 321 LYS A CA 1
ATOM 2591 C C . LYS A 1 321 ? -30.016 15.078 1.882 1 89.44 321 LYS A C 1
ATOM 2593 O O . LYS A 1 321 ? -28.953 14.539 2.203 1 89.44 321 LYS A O 1
ATOM 2598 N N . ILE A 1 322 ? -30.266 15.594 0.631 1 89.44 322 ILE A N 1
ATOM 2599 C CA . ILE A 1 322 ? -29.188 15.734 -0.351 1 89.44 322 ILE A CA 1
ATOM 2600 C C . ILE A 1 322 ? -29.016 17.203 -0.706 1 89.44 322 ILE A C 1
ATOM 2602 O O . ILE A 1 322 ? -29.984 17.906 -1.026 1 89.44 322 ILE A O 1
ATOM 2606 N N . VAL A 1 323 ? -27.844 17.703 -0.461 1 87.38 323 VAL A N 1
ATOM 2607 C CA . VAL A 1 323 ? -27.516 19.078 -0.812 1 87.38 323 VAL A CA 1
ATOM 2608 C C . VAL A 1 323 ? -26.641 19.109 -2.062 1 87.38 323 VAL A C 1
ATOM 2610 O O . VAL A 1 323 ? -25.5 18.656 -2.033 1 87.38 323 VAL A O 1
ATOM 2613 N N . GLN A 1 324 ? -27.109 19.578 -3.15 1 83.31 324 GLN A N 1
ATOM 2614 C CA . GLN A 1 324 ? -26.344 19.688 -4.395 1 83.31 324 GLN A CA 1
ATOM 2615 C C . GLN A 1 324 ? -25.703 21.062 -4.539 1 83.31 324 GLN A C 1
ATOM 2617 O O . GLN A 1 324 ? -26.281 22.062 -4.117 1 83.31 324 GLN A O 1
ATOM 2622 N N . LEU A 1 325 ? -24.547 21.047 -5.098 1 82.94 325 LEU A N 1
ATOM 2623 C CA . LEU A 1 325 ? -23.875 22.297 -5.371 1 82.94 325 LEU A CA 1
ATOM 2624 C C . LEU A 1 325 ? -24.406 22.938 -6.66 1 82.94 325 LEU A C 1
ATOM 2626 O O . LEU A 1 325 ? -24.469 22.266 -7.695 1 82.94 325 LEU A O 1
ATOM 2630 N N . PRO A 1 326 ? -24.781 24.156 -6.453 1 78.94 326 PRO A N 1
ATOM 2631 C CA . PRO A 1 326 ? -25.25 24.828 -7.664 1 78.94 326 PRO A CA 1
ATOM 2632 C C . PRO A 1 326 ? -24.141 25.078 -8.68 1 78.94 326 PRO A C 1
ATOM 2634 O O . PRO A 1 326 ? -22.969 25.109 -8.32 1 78.94 326 PRO A O 1
ATOM 2637 N N . ASP A 1 327 ? -24.375 25.188 -9.984 1 73.19 327 ASP A N 1
ATOM 2638 C CA . ASP A 1 327 ? -23.406 25.359 -11.062 1 73.19 327 ASP A CA 1
ATOM 2639 C C . ASP A 1 327 ? -22.656 26.688 -10.922 1 73.19 327 ASP A C 1
ATOM 2641 O O . ASP A 1 327 ? -21.453 26.75 -11.18 1 73.19 327 ASP A O 1
ATOM 2645 N N . ASN A 1 328 ? -23.328 27.766 -10.461 1 77.69 328 ASN A N 1
ATOM 2646 C CA . ASN A 1 328 ? -22.688 29.078 -10.391 1 77.69 328 ASN A CA 1
ATOM 2647 C C . ASN A 1 328 ? -22.344 29.453 -8.953 1 77.69 328 ASN A C 1
ATOM 2649 O O . ASN A 1 328 ? -22.484 30.625 -8.555 1 77.69 328 ASN A O 1
ATOM 2653 N N . TRP A 1 329 ? -21.969 28.453 -8.211 1 82 329 TRP A N 1
ATOM 2654 C CA . TRP A 1 329 ? -21.672 28.734 -6.812 1 82 329 TRP A CA 1
ATOM 2655 C C . TRP A 1 329 ? -20.438 29.609 -6.688 1 82 329 TRP A C 1
ATOM 2657 O O . TRP A 1 329 ? -20.328 30.406 -5.746 1 82 329 TRP A O 1
ATOM 2667 N N . GLU A 1 330 ? -19.547 29.594 -7.68 1 83.56 330 GLU A N 1
ATOM 2668 C CA . GLU A 1 330 ? -18.312 30.375 -7.648 1 83.56 330 GLU A CA 1
ATOM 2669 C C . GLU A 1 330 ? -18.625 31.875 -7.719 1 83.56 330 GLU A C 1
ATOM 2671 O O . GLU A 1 330 ? -18 32.656 -7.02 1 83.56 330 GLU A O 1
ATOM 2676 N N . VAL A 1 331 ? -19.578 32.188 -8.539 1 85 331 VAL A N 1
ATOM 2677 C CA . VAL A 1 331 ? -19.938 33.562 -8.719 1 85 331 VAL A CA 1
ATOM 2678 C C . VAL A 1 331 ? -20.609 34.094 -7.449 1 85 331 VAL A C 1
ATOM 2680 O O . VAL A 1 331 ? -20.312 35.219 -7 1 85 331 VAL A O 1
ATOM 2683 N N . THR A 1 332 ? -21.438 33.281 -6.918 1 85.94 332 THR A N 1
ATOM 2684 C CA . THR A 1 332 ? -22.125 33.688 -5.707 1 85.94 332 THR A CA 1
ATOM 2685 C C . THR A 1 332 ? -21.141 33.875 -4.555 1 85.94 332 THR A C 1
ATOM 2687 O O . THR A 1 332 ? -21.25 34.844 -3.793 1 85.94 332 THR A O 1
ATOM 2690 N N . LYS A 1 333 ? -20.234 33.031 -4.461 1 86.38 333 LYS A N 1
ATOM 2691 C CA . LYS A 1 333 ? -19.234 33.125 -3.395 1 86.38 333 LYS A CA 1
ATOM 2692 C C . LYS A 1 333 ? -18.344 34.344 -3.604 1 86.38 333 LYS A C 1
ATOM 2694 O O . LYS A 1 333 ? -18.016 35.062 -2.648 1 86.38 333 LYS A O 1
ATOM 2699 N N . ALA A 1 334 ? -17.953 34.594 -4.82 1 87.75 334 ALA A N 1
ATOM 2700 C CA . ALA A 1 334 ? -17.109 35.719 -5.133 1 87.75 334 ALA A CA 1
ATOM 2701 C C . ALA A 1 334 ? -17.828 37.031 -4.855 1 87.75 334 ALA A C 1
ATOM 2703 O O . ALA A 1 334 ? -17.234 38 -4.352 1 87.75 334 ALA A O 1
ATOM 2704 N N . LEU A 1 335 ? -19.094 37.031 -5.18 1 88.44 335 LEU A N 1
ATOM 2705 C CA . LEU A 1 335 ? -19.891 38.219 -4.922 1 88.44 335 LEU A CA 1
ATOM 2706 C C . LEU A 1 335 ? -20.047 38.469 -3.424 1 88.44 335 LEU A C 1
ATOM 2708 O O . LEU A 1 335 ? -19.984 39.594 -2.961 1 88.44 335 LEU A O 1
ATOM 2712 N N . GLY A 1 336 ? -20.219 37.375 -2.727 1 86.31 336 GLY A N 1
ATOM 2713 C CA . GLY A 1 336 ? -20.312 37.5 -1.281 1 86.31 336 GLY A CA 1
ATOM 2714 C C . GLY A 1 336 ? -19.031 38.031 -0.656 1 86.31 336 GLY A C 1
ATOM 2715 O O . GLY A 1 336 ? -19.078 38.875 0.252 1 86.31 336 GLY A O 1
ATOM 2716 N N . GLN A 1 337 ? -18 37.656 -1.143 1 87.88 337 GLN A N 1
ATOM 2717 C CA . GLN A 1 337 ? -16.703 38.125 -0.624 1 87.88 337 GLN A CA 1
ATOM 2718 C C . GLN A 1 337 ? -16.453 39.562 -0.988 1 87.88 337 GLN A C 1
ATOM 2720 O O . GLN A 1 337 ? -15.883 40.344 -0.2 1 87.88 337 GLN A O 1
ATOM 2725 N N . GLN A 1 338 ? -16.859 39.938 -2.123 1 88 338 GLN A N 1
ATOM 2726 C CA . GLN A 1 338 ? -16.703 41.344 -2.541 1 88 338 GLN A CA 1
ATOM 2727 C C . GLN A 1 338 ? -17.562 42.25 -1.688 1 88 338 GLN A C 1
ATOM 2729 O O . GLN A 1 338 ? -17.141 43.375 -1.36 1 88 338 GLN A O 1
ATOM 2734 N N . LEU A 1 339 ? -18.688 41.812 -1.382 1 88.44 339 LEU A N 1
ATOM 2735 C CA . LEU A 1 339 ? -19.562 42.594 -0.522 1 88.44 339 LEU A CA 1
ATOM 2736 C C . LEU A 1 339 ? -18.938 42.781 0.854 1 88.44 339 LEU A C 1
ATOM 2738 O O . LEU A 1 339 ? -19 43.875 1.413 1 88.44 339 LEU A O 1
ATOM 2742 N N . ASP A 1 340 ? -18.375 41.75 1.364 1 87.75 340 ASP A N 1
ATOM 2743 C CA . ASP A 1 340 ? -17.703 41.844 2.658 1 87.75 340 ASP A CA 1
ATOM 2744 C C . ASP A 1 340 ? -16.531 42.812 2.594 1 87.75 340 ASP A C 1
ATOM 2746 O O . ASP A 1 340 ? -16.297 43.562 3.531 1 87.75 340 ASP A O 1
ATOM 2750 N N . ARG A 1 341 ? -15.867 42.75 1.566 1 88.06 341 ARG A N 1
ATOM 2751 C CA . ARG A 1 341 ? -14.711 43.625 1.401 1 88.06 341 ARG A CA 1
ATOM 2752 C C . ARG A 1 341 ? -15.141 45.094 1.313 1 88.06 341 ARG A C 1
ATOM 2754 O O . ARG A 1 341 ? -14.523 45.969 1.929 1 88.06 341 ARG A O 1
ATOM 2761 N N . LEU A 1 342 ? -16.172 45.344 0.572 1 86.69 342 LEU A N 1
ATOM 2762 C CA . LEU A 1 342 ? -16.688 46.688 0.402 1 86.69 342 LEU A CA 1
ATOM 2763 C C . LEU A 1 342 ? -17.266 47.219 1.708 1 86.69 342 LEU A C 1
ATOM 2765 O O . LEU A 1 342 ? -17.078 48.406 2.043 1 86.69 342 LEU A O 1
ATOM 2769 N N . THR A 1 343 ? -17.922 46.375 2.396 1 87.5 343 THR A N 1
ATOM 2770 C CA . THR A 1 343 ? -18.469 46.781 3.688 1 87.5 343 THR A CA 1
ATOM 2771 C C . THR A 1 343 ? -17.359 47.156 4.656 1 87.5 343 THR A C 1
ATOM 2773 O O . THR A 1 343 ? -17.469 48.156 5.359 1 87.5 343 THR A O 1
ATOM 2776 N N . ASN A 1 344 ? -16.359 46.438 4.668 1 88.19 344 ASN A N 1
ATOM 2777 C CA . ASN A 1 344 ? -15.227 46.75 5.547 1 88.19 344 ASN A CA 1
ATOM 2778 C C . ASN A 1 344 ? -14.539 48.031 5.152 1 88.19 344 ASN A C 1
ATOM 2780 O O . ASN A 1 344 ? -14.102 48.812 6.02 1 88.19 344 ASN A O 1
ATOM 2784 N N . GLN A 1 345 ? -14.484 48.344 3.912 1 85.5 345 GLN A N 1
ATOM 2785 C CA . GLN A 1 345 ? -13.844 49.562 3.436 1 85.5 345 GLN A CA 1
ATOM 2786 C C . GLN A 1 345 ? -14.68 50.812 3.787 1 85.5 345 GLN A C 1
ATOM 2788 O O . GLN A 1 345 ? -14.133 51.844 4.168 1 85.5 345 GLN A O 1
ATOM 2793 N N . ILE A 1 346 ? -15.93 50.656 3.678 1 85.75 346 ILE A N 1
ATOM 2794 C CA . ILE A 1 346 ? -16.828 51.75 3.99 1 85.75 346 ILE A CA 1
ATOM 2795 C C . ILE A 1 346 ? -16.797 52.031 5.488 1 85.75 346 ILE A C 1
ATOM 2797 O O . ILE A 1 346 ? -16.719 53.188 5.906 1 85.75 346 ILE A O 1
ATOM 2801 N N . GLU A 1 347 ? -16.844 50.969 6.258 1 87.75 347 GLU A N 1
ATOM 2802 C CA . GLU A 1 347 ? -16.797 51.156 7.707 1 87.75 347 GLU A CA 1
ATOM 2803 C C . GLU A 1 347 ? -15.492 51.812 8.133 1 87.75 347 GLU A C 1
ATOM 2805 O O . GLU A 1 347 ? -15.492 52.688 9.023 1 87.75 347 GLU A O 1
ATOM 2810 N N . ASN A 1 348 ? -14.453 51.438 7.52 1 84.88 348 ASN A N 1
ATOM 2811 C CA . ASN A 1 348 ? -13.148 52 7.848 1 84.88 348 ASN A CA 1
ATOM 2812 C C . ASN A 1 348 ? -13.078 53.5 7.473 1 84.88 348 ASN A C 1
ATOM 2814 O O . ASN A 1 348 ? -12.562 54.312 8.234 1 84.88 348 ASN A O 1
ATOM 2818 N N . ARG A 1 349 ? -13.586 53.812 6.344 1 79.88 349 ARG A N 1
ATOM 2819 C CA . ARG A 1 349 ? -13.562 55.219 5.879 1 79.88 349 ARG A CA 1
ATOM 2820 C C . ARG A 1 349 ? -14.5 56.094 6.707 1 79.88 349 ARG A C 1
ATOM 2822 O O . ARG A 1 349 ? -14.188 57.219 7 1 79.88 349 ARG A O 1
ATOM 2829 N N . GLN A 1 350 ? -15.602 55.5 7.027 1 83.19 350 GLN A N 1
ATOM 2830 C CA . GLN A 1 350 ? -16.547 56.219 7.855 1 83.19 350 GLN A CA 1
ATOM 2831 C C . GLN A 1 350 ? -15.969 56.531 9.234 1 83.19 350 GLN A C 1
ATOM 2833 O O . GLN A 1 350 ? -16.219 57.594 9.812 1 83.19 350 GLN A O 1
ATOM 2838 N N . LEU A 1 351 ? -15.305 55.5 9.781 1 83.62 351 LEU A N 1
ATOM 2839 C CA . LEU A 1 351 ? -14.641 55.688 11.07 1 83.62 351 LEU A CA 1
ATOM 2840 C C . LEU A 1 351 ? -13.602 56.812 10.984 1 83.62 351 LEU A C 1
ATOM 2842 O O . LEU A 1 351 ? -13.477 57.625 11.914 1 83.62 351 LEU A O 1
ATOM 2846 N N . ASP A 1 352 ? -12.945 56.906 9.906 1 76.88 352 ASP A N 1
ATOM 2847 C CA . ASP A 1 352 ? -11.945 57.938 9.711 1 76.88 352 ASP A CA 1
ATOM 2848 C C . ASP A 1 352 ? -12.586 59.312 9.688 1 76.88 352 ASP A C 1
ATOM 2850 O O . ASP A 1 352 ? -12.055 60.281 10.266 1 76.88 352 ASP A O 1
ATOM 2854 N N . ILE A 1 353 ? -13.695 59.438 9.031 1 75.25 353 ILE A N 1
ATOM 2855 C CA . ILE A 1 353 ? -14.422 60.688 8.93 1 75.25 353 ILE A CA 1
ATOM 2856 C C . ILE A 1 353 ? -14.938 61.094 10.305 1 75.25 353 ILE A C 1
ATOM 2858 O O . ILE A 1 353 ? -14.805 62.25 10.703 1 75.25 353 ILE A O 1
ATOM 2862 N N . MET A 1 354 ? -15.477 60.188 10.977 1 78.38 354 MET A N 1
ATOM 2863 C CA . MET A 1 354 ? -16.047 60.438 12.297 1 78.38 354 MET A CA 1
ATOM 2864 C C . MET A 1 354 ? -14.953 60.906 13.266 1 78.38 354 MET A C 1
ATOM 2866 O O . MET A 1 354 ? -15.156 61.844 14.023 1 78.38 354 MET A O 1
ATOM 2870 N N . LEU A 1 355 ? -13.812 60.281 13.273 1 75.38 355 LEU A N 1
ATOM 2871 C CA . LEU A 1 355 ? -12.719 60.625 14.172 1 75.38 355 LEU A CA 1
ATOM 2872 C C . LEU A 1 355 ? -12.117 61.969 13.812 1 75.38 355 LEU A C 1
ATOM 2874 O O . LEU A 1 355 ? -11.711 62.719 14.695 1 75.38 355 LEU A O 1
ATOM 2878 N N . THR A 1 356 ? -12.125 62.25 12.547 1 68.88 356 THR A N 1
ATOM 2879 C CA . THR A 1 356 ? -11.625 63.562 12.117 1 68.88 356 THR A CA 1
ATOM 2880 C C . THR A 1 356 ? -12.562 64.688 12.57 1 68.88 356 THR A C 1
ATOM 2882 O O . THR A 1 356 ? -12.109 65.75 13.023 1 68.88 356 THR A O 1
ATOM 2885 N N . LYS A 1 357 ? -13.852 64.438 12.461 1 69.25 357 LYS A N 1
ATOM 2886 C CA . LYS A 1 357 ? -14.844 65.438 12.859 1 69.25 357 LYS A CA 1
ATOM 2887 C C . LYS A 1 357 ? -14.836 65.625 14.375 1 69.25 357 LYS A C 1
ATOM 2889 O O . LYS A 1 357 ? -15.039 66.75 14.852 1 69.25 357 LYS A O 1
ATOM 2894 N N . THR A 1 358 ? -14.656 64.562 15.102 1 68.81 358 THR A N 1
ATOM 2895 C CA . THR A 1 358 ? -14.688 64.625 16.562 1 68.81 358 THR A CA 1
ATOM 2896 C C . THR A 1 358 ? -13.516 65.438 17.094 1 68.81 358 THR A C 1
ATOM 2898 O O . THR A 1 358 ? -13.633 66.125 18.125 1 68.81 358 THR A O 1
ATOM 2901 N N . PHE A 1 359 ? -12.398 65.438 16.469 1 59.88 359 PHE A N 1
ATOM 2902 C CA . PHE A 1 359 ? -11.219 66.062 17.031 1 59.88 359 PHE A CA 1
ATOM 2903 C C . PHE A 1 359 ? -10.992 67.438 16.375 1 59.88 359 PHE A C 1
ATOM 2905 O O . PHE A 1 359 ? -10.086 68.188 16.781 1 59.88 359 PHE A O 1
ATOM 2912 N N . LEU A 1 360 ? -11.922 67.812 15.328 1 58.38 360 LEU A N 1
ATOM 2913 C CA . LEU A 1 360 ? -11.898 69.125 14.758 1 58.38 360 LEU A CA 1
ATOM 2914 C C . LEU A 1 360 ? -12.766 70.062 15.578 1 58.38 360 LEU A C 1
ATOM 2916 O O . LEU A 1 360 ? -13.781 69.688 16.141 1 58.38 360 LEU A O 1
ATOM 2920 N N . PRO A 1 361 ? -12.367 71.375 15.945 1 51.38 361 PRO A N 1
ATOM 2921 C CA . PRO A 1 361 ? -13.195 72.375 16.656 1 51.38 361 PRO A CA 1
ATOM 2922 C C . PRO A 1 361 ? -14.57 72.562 16.016 1 51.38 361 PRO A C 1
ATOM 2924 O O . PRO A 1 361 ? -14.727 72.375 14.812 1 51.38 361 PRO A O 1
ATOM 2927 N N . ALA A 1 362 ? -15.727 72.562 16.844 1 50.81 362 ALA A N 1
ATOM 2928 C CA . ALA A 1 362 ? -17.156 72.562 16.5 1 50.81 362 ALA A CA 1
ATOM 2929 C C . ALA A 1 362 ? -17.406 73.438 15.273 1 50.81 362 ALA A C 1
ATOM 2931 O O . ALA A 1 362 ? -18.25 73.125 14.438 1 50.81 362 ALA A O 1
ATOM 2932 N N . SER A 1 363 ? -16.828 74.625 15.195 1 48.66 363 SER A N 1
ATOM 2933 C CA . SER A 1 363 ? -17.062 75.625 14.109 1 48.66 363 SER A CA 1
ATOM 2934 C C . SER A 1 363 ? -16.672 75 12.766 1 48.66 363 SER A C 1
ATOM 2936 O O . SER A 1 363 ? -17.344 75.25 11.758 1 48.66 363 SER A O 1
ATOM 2938 N N . LYS A 1 364 ? -15.625 74.25 12.727 1 47.97 364 LYS A N 1
ATOM 2939 C CA . LYS A 1 364 ? -15.078 73.75 11.477 1 47.97 364 LYS A CA 1
ATOM 2940 C C . LYS A 1 364 ? -15.633 72.375 11.164 1 47.97 364 LYS A C 1
ATOM 2942 O O . LYS A 1 364 ? -15.672 71.938 10 1 47.97 364 LYS A O 1
ATOM 2947 N N . ALA A 1 365 ? -16.125 71.625 12.094 1 50.72 365 ALA A N 1
ATOM 2948 C CA . ALA A 1 365 ? -16.703 70.312 11.945 1 50.72 365 ALA A CA 1
ATOM 2949 C C . ALA A 1 365 ? -17.984 70.375 11.117 1 50.72 365 ALA A C 1
ATOM 2951 O O . ALA A 1 365 ? -18.25 69.438 10.305 1 50.72 365 ALA A O 1
ATOM 2952 N N . ALA A 1 366 ? -18.844 71.5 11.391 1 49.53 366 ALA A N 1
ATOM 2953 C CA . ALA A 1 366 ? -20.078 71.688 10.625 1 49.53 366 ALA A CA 1
ATOM 2954 C C . ALA A 1 366 ? -19.766 71.938 9.148 1 49.53 366 ALA A C 1
ATOM 2956 O O . ALA A 1 366 ? -20.547 71.562 8.273 1 49.53 366 ALA A O 1
ATOM 2957 N N . SER A 1 367 ? -18.688 72.688 8.938 1 43.91 367 SER A N 1
ATOM 2958 C CA . SER A 1 367 ? -18.328 73.062 7.574 1 43.91 367 SER A CA 1
ATOM 2959 C C . SER A 1 367 ? -17.844 71.875 6.773 1 43.91 367 SER A C 1
ATOM 2961 O O . SER A 1 367 ? -17.734 71.938 5.547 1 43.91 367 SER A O 1
ATOM 2963 N N . TYR A 1 368 ? -17.406 70.875 7.512 1 44.69 368 TYR A N 1
ATOM 2964 C CA . TYR A 1 368 ? -16.922 69.688 6.832 1 44.69 368 TYR A CA 1
ATOM 2965 C C . TYR A 1 368 ? -18.031 69 6.051 1 44.69 368 TYR A C 1
ATOM 2967 O O . TYR A 1 368 ? -17.781 68.375 5.039 1 44.69 368 TYR A O 1
ATOM 2975 N N . ASP A 1 369 ? -19.312 69.25 6.52 1 43.44 369 ASP A N 1
ATOM 2976 C CA . ASP A 1 369 ? -20.484 68.625 5.871 1 43.44 369 ASP A CA 1
ATOM 2977 C C . ASP A 1 369 ? -20.938 69.5 4.684 1 43.44 369 ASP A C 1
ATOM 2979 O O . ASP A 1 369 ? -21.859 69.062 3.959 1 43.44 369 ASP A O 1
ATOM 2983 N N . LEU A 1 370 ? -20.734 71.062 4.645 1 36.22 370 LEU A N 1
ATOM 2984 C CA . LEU A 1 370 ? -21.297 71.875 3.607 1 36.22 370 LEU A CA 1
ATOM 2985 C C . LEU A 1 370 ? -20.562 71.688 2.285 1 36.22 370 LEU A C 1
ATOM 2987 O O . LEU A 1 370 ? -19.344 71.5 2.27 1 36.22 370 LEU A O 1
ATOM 2991 N N . PRO A 1 371 ? -21.25 71.562 1.179 1 34.69 371 PRO A N 1
ATOM 2992 C CA . PRO A 1 371 ? -20.641 71.625 -0.148 1 34.69 371 PRO A CA 1
ATOM 2993 C C . PRO A 1 371 ? -19.75 72.875 -0.292 1 34.69 371 PRO A C 1
ATOM 2995 O O . PRO A 1 371 ? -20.172 74 0.003 1 34.69 371 PRO A O 1
ATOM 2998 N N . ILE A 1 372 ? -18.5 72.938 0.093 1 32.94 372 ILE A N 1
ATOM 2999 C CA . ILE A 1 372 ? -17.625 74.125 -0.106 1 32.94 372 ILE A CA 1
ATOM 3000 C C . ILE A 1 372 ? -18.016 74.812 -1.401 1 32.94 372 ILE A C 1
ATOM 3002 O O . ILE A 1 372 ? -17.984 74.25 -2.479 1 32.94 372 ILE A O 1
ATOM 3006 N N . ASP A 1 373 ? -18.719 75.875 -1.391 1 30.36 373 ASP A N 1
ATOM 3007 C CA . ASP A 1 373 ? -18.734 76.875 -2.459 1 30.36 373 ASP A CA 1
ATOM 3008 C C . ASP A 1 373 ? -17.328 77.125 -2.984 1 30.36 373 ASP A C 1
ATOM 3010 O O . ASP A 1 373 ? -16.359 77.188 -2.213 1 30.36 373 ASP A O 1
ATOM 3014 N N . TYR A 1 374 ? -16.953 77 -4.32 1 31.47 374 TYR A N 1
ATOM 3015 C CA . TYR A 1 374 ? -15.758 77.125 -5.148 1 31.47 374 TYR A CA 1
ATOM 3016 C C . TYR A 1 374 ? -14.945 78.375 -4.719 1 31.47 374 TYR A C 1
ATOM 3018 O O . TYR A 1 374 ? -13.711 78.312 -4.773 1 31.47 374 TYR A O 1
ATOM 3026 N N . GLU A 1 375 ? -15.492 79.5 -4.414 1 31.17 375 GLU A N 1
ATOM 3027 C CA . GLU A 1 375 ? -14.758 80.75 -4.383 1 31.17 375 GLU A CA 1
ATOM 3028 C C . GLU A 1 375 ? -13.805 80.812 -3.189 1 31.17 375 GLU A C 1
ATOM 3030 O O . GLU A 1 375 ? -12.664 81.25 -3.316 1 31.17 375 GLU A O 1
ATOM 3035 N N . LYS A 1 376 ? -14.195 80.938 -1.975 1 33.22 376 LYS A N 1
ATOM 3036 C CA . LYS A 1 376 ? -13.312 81.188 -0.845 1 33.22 376 LYS A CA 1
ATOM 3037 C C . LYS A 1 376 ? -12.484 80 -0.481 1 33.22 376 LYS A C 1
ATOM 3039 O O . LYS A 1 376 ? -11.828 79.938 0.562 1 33.22 376 LYS A O 1
ATOM 3044 N N . ARG A 1 377 ? -12.5 78.812 -1.16 1 36.78 377 ARG A N 1
ATOM 3045 C CA . ARG A 1 377 ? -11.719 77.625 -1.162 1 36.78 377 ARG A CA 1
ATOM 3046 C C . ARG A 1 377 ? -10.242 77.875 -1.401 1 36.78 377 ARG A C 1
ATOM 3048 O O . ARG A 1 377 ? -9.43 76.938 -1.467 1 36.78 377 ARG A O 1
ATOM 3055 N N . ASN A 1 378 ? -9.797 79.062 -1.787 1 29.08 378 ASN A N 1
ATOM 3056 C CA . ASN A 1 378 ? -8.383 79.312 -2.031 1 29.08 378 ASN A CA 1
ATOM 3057 C C . ASN A 1 378 ? -7.559 79.188 -0.758 1 29.08 378 ASN A C 1
ATOM 3059 O O . ASN A 1 378 ? -6.418 78.688 -0.805 1 29.08 378 ASN A O 1
ATOM 3063 N N . SER A 1 379 ? -7.824 79.812 0.396 1 27.41 379 SER A N 1
ATOM 3064 C CA . SER A 1 379 ? -6.855 79.875 1.487 1 27.41 379 SER A CA 1
ATOM 3065 C C . SER A 1 379 ? -6.801 78.562 2.254 1 27.41 379 SER A C 1
ATOM 3067 O O . SER A 1 379 ? -5.73 78.125 2.684 1 27.41 379 SER A O 1
ATOM 3069 N N . LEU A 1 380 ? -7.891 78.062 2.812 1 29 380 LEU A N 1
ATOM 3070 C CA . LEU A 1 380 ? -7.922 76.938 3.777 1 29 380 LEU A CA 1
ATOM 3071 C C . LEU A 1 380 ? -7.723 75.625 3.082 1 29 380 LEU A C 1
ATOM 3073 O O . LEU A 1 380 ? -7.875 74.562 3.703 1 29 380 LEU A O 1
ATOM 3077 N N . ALA A 1 381 ? -7.664 75.562 1.819 1 30.17 381 ALA A N 1
ATOM 3078 C CA . ALA A 1 381 ? -7.629 74.375 0.976 1 30.17 381 ALA A CA 1
ATOM 3079 C C . ALA A 1 381 ? -6.477 73.438 1.37 1 30.17 381 ALA A C 1
ATOM 3081 O O . ALA A 1 381 ? -6.238 72.438 0.723 1 30.17 381 ALA A O 1
ATOM 3082 N N . ARG A 1 382 ? -5.41 74.062 1.977 1 27.27 382 ARG A N 1
ATOM 3083 C CA . ARG A 1 382 ? -4.184 73.312 2.152 1 27.27 382 ARG A CA 1
ATOM 3084 C C . ARG A 1 382 ? -4.348 72.25 3.25 1 27.27 382 ARG A C 1
ATOM 3086 O O . ARG A 1 382 ? -4.387 72.625 4.434 1 27.27 382 ARG A O 1
ATOM 3093 N N . PHE A 1 383 ? -5.262 71.375 3.111 1 26.02 383 PHE A N 1
ATOM 3094 C CA . PHE A 1 383 ? -5.215 70.312 4.078 1 26.02 383 PHE A CA 1
ATOM 3095 C C . PHE A 1 383 ? -3.799 69.75 4.223 1 26.02 383 PHE A C 1
ATOM 3097 O O . PHE A 1 383 ? -3.223 69.25 3.262 1 26.02 383 PHE A O 1
ATOM 3104 N N . PRO A 1 384 ? -2.857 70.375 4.984 1 24.97 384 PRO A N 1
ATOM 3105 C CA . PRO A 1 384 ? -1.581 69.688 5.207 1 24.97 384 PRO A CA 1
ATOM 3106 C C . PRO A 1 384 ? -1.752 68.25 5.551 1 24.97 384 PRO A C 1
ATOM 3108 O O . PRO A 1 384 ? -2.6 67.875 6.379 1 24.97 384 PRO A O 1
ATOM 3111 N N . LEU A 1 385 ? -1.652 67.312 4.602 1 27.27 385 LEU A N 1
ATOM 3112 C CA . LEU A 1 385 ? -1.42 65.875 4.816 1 27.27 385 LEU A CA 1
ATOM 3113 C C . LEU A 1 385 ? -0.644 65.625 6.105 1 27.27 385 LEU A C 1
ATOM 3115 O O . LEU A 1 385 ? -0.355 64.5 6.457 1 27.27 385 LEU A O 1
ATOM 3119 N N . TYR A 1 386 ? 0.149 66.688 6.668 1 24.75 386 TYR A N 1
ATOM 3120 C CA . TYR A 1 386 ? 0.946 66.438 7.867 1 24.75 386 TYR A CA 1
ATOM 3121 C C . TYR A 1 386 ? 0.065 66.062 9.039 1 24.75 386 TYR A C 1
ATOM 3123 O O . TYR A 1 386 ? 0.479 65.25 9.891 1 24.75 386 TYR A O 1
ATOM 3131 N N . GLN A 1 387 ? -0.951 66.875 9.391 1 25.11 387 GLN A N 1
ATOM 3132 C CA . GLN A 1 387 ? -1.373 66.812 10.781 1 25.11 387 GLN A CA 1
ATOM 3133 C C . GLN A 1 387 ? -2.121 65.5 11.07 1 25.11 387 GLN A C 1
ATOM 3135 O O . GLN A 1 387 ? -3.354 65.5 11.031 1 25.11 387 GLN A O 1
ATOM 3140 N N . PHE A 1 388 ? -1.975 64.5 10.398 1 25.55 388 PHE A N 1
ATOM 3141 C CA . PHE A 1 388 ? -2.469 63.312 11.125 1 25.55 388 PHE A CA 1
ATOM 3142 C C . PHE A 1 388 ? -1.898 63.281 12.531 1 25.55 388 PHE A C 1
ATOM 3144 O O . PHE A 1 388 ? -0.702 63.062 12.719 1 25.55 388 PHE A O 1
ATOM 3151 N N . PRO A 1 389 ? -2.336 64.188 13.516 1 25.36 389 PRO A N 1
ATOM 3152 C CA . PRO A 1 389 ? -1.998 64 14.93 1 25.36 389 PRO A CA 1
ATOM 3153 C C . PRO A 1 389 ? -2.064 62.562 15.352 1 25.36 389 PRO A C 1
ATOM 3155 O O . PRO A 1 389 ? -3.15 61.969 15.391 1 25.36 389 PRO A O 1
ATOM 3158 N N . TYR A 1 390 ? -1.53 61.625 14.93 1 24.42 390 TYR A N 1
ATOM 3159 C CA . TYR A 1 390 ? -1.451 60.531 15.891 1 24.42 390 TYR A CA 1
ATOM 3160 C C . TYR A 1 390 ? -1.122 61.031 17.281 1 24.42 390 TYR A C 1
ATOM 3162 O O . TYR A 1 390 ? -0.573 62.125 17.438 1 24.42 390 TYR A O 1
ATOM 3170 N N . MET A 1 391 ? -1.471 60.406 18.469 1 26.14 391 MET A N 1
ATOM 3171 C CA . MET A 1 391 ? -1.514 60.469 19.922 1 26.14 391 MET A CA 1
ATOM 3172 C C . MET A 1 391 ? -0.215 61.031 20.484 1 26.14 391 MET A C 1
ATOM 3174 O O . MET A 1 391 ? -0.228 61.75 21.484 1 26.14 391 MET A O 1
ATOM 3178 N N . TYR A 1 392 ? 1.123 60.625 20.547 1 23.38 392 TYR A N 1
ATOM 3179 C CA . TYR A 1 392 ? 1.918 61.062 21.703 1 23.38 392 TYR A CA 1
ATOM 3180 C C . TYR A 1 392 ? 2.211 62.562 21.625 1 23.38 392 TYR A C 1
ATOM 3182 O O . TYR A 1 392 ? 2.998 63 20.797 1 23.38 392 TYR A O 1
ATOM 3190 N N . HIS A 1 393 ? 1.331 63.406 21.766 1 23.98 393 HIS A N 1
ATOM 3191 C CA . HIS A 1 393 ? 1.47 64.875 21.922 1 23.98 393 HIS A CA 1
ATOM 3192 C C . HIS A 1 393 ? 2.518 65.188 22.984 1 23.98 393 HIS A C 1
ATOM 3194 O O . HIS A 1 393 ? 2.186 65.75 24.047 1 23.98 393 HIS A O 1
ATOM 3200 N N . LYS A 1 394 ? 3.568 64.375 23.531 1 23.66 394 LYS A N 1
ATOM 3201 C CA . LYS A 1 394 ? 4.52 65.25 24.219 1 23.66 394 LYS A CA 1
ATOM 3202 C C . LYS A 1 394 ? 4.934 66.438 23.344 1 23.66 394 LYS A C 1
ATOM 3204 O O . LYS A 1 394 ? 4.777 66.375 22.125 1 23.66 394 LYS A O 1
ATOM 3209 N N . ARG A 1 395 ? 5.781 67.438 23.875 1 24.25 395 ARG A N 1
ATOM 3210 C CA . ARG A 1 395 ? 6.242 68.875 23.922 1 24.25 395 ARG A CA 1
ATOM 3211 C C . ARG A 1 395 ? 7.031 69.188 22.656 1 24.25 395 ARG A C 1
ATOM 3213 O O . ARG A 1 395 ? 7.77 70.188 22.641 1 24.25 395 ARG A O 1
ATOM 3220 N N . VAL A 1 396 ? 7.219 68.5 21.609 1 22.81 396 VAL A N 1
ATOM 3221 C CA . VAL A 1 396 ? 8.297 69 20.781 1 22.81 396 VAL A CA 1
ATOM 3222 C C . VAL A 1 396 ? 7.914 70.438 20.281 1 22.81 396 VAL A C 1
ATOM 3224 O O . VAL A 1 396 ? 6.957 70.562 19.516 1 22.81 396 VAL A O 1
ATOM 3227 N N . HIS A 1 397 ? 8.078 71.438 21.016 1 23.14 397 HIS A N 1
ATOM 3228 C CA . HIS A 1 397 ? 8.453 72.812 20.688 1 23.14 397 HIS A CA 1
ATOM 3229 C C . HIS A 1 397 ? 9.562 72.812 19.641 1 23.14 397 HIS A C 1
ATOM 3231 O O . HIS A 1 397 ? 10.742 72.75 19.969 1 23.14 397 HIS A O 1
ATOM 3237 N N . CYS A 1 398 ? 9.43 72.062 18.516 1 22.59 398 CYS A N 1
ATOM 3238 C CA . CYS A 1 398 ? 10.352 72.312 17.406 1 22.59 398 CYS A CA 1
ATOM 3239 C C . CYS A 1 398 ? 10.312 73.812 17 1 22.59 398 CYS A C 1
ATOM 3241 O O . CYS A 1 398 ? 9.258 74.312 16.609 1 22.59 398 CYS A O 1
ATOM 3243 N N . LYS A 1 399 ? 11.062 74.562 17.594 1 24.72 399 LYS A N 1
ATOM 3244 C CA . LYS A 1 399 ? 11.695 75.688 16.891 1 24.72 399 LYS A CA 1
ATOM 3245 C C . LYS A 1 399 ? 12.234 75.25 15.531 1 24.72 399 LYS A C 1
ATOM 3247 O O . LYS A 1 399 ? 12.945 74.25 15.43 1 24.72 399 LYS A O 1
ATOM 3252 N N . ILE A 1 400 ? 11.586 75.438 14.445 1 26.23 400 ILE A N 1
ATOM 3253 C CA . ILE A 1 400 ? 11.93 75.312 13.031 1 26.23 400 ILE A CA 1
ATOM 3254 C C . ILE A 1 400 ? 13.359 75.75 12.797 1 26.23 400 ILE A C 1
ATOM 3256 O O . ILE A 1 400 ? 13.602 76.938 12.555 1 26.23 400 ILE A O 1
ATOM 3260 N N . LYS A 1 401 ? 14.273 75.625 13.719 1 25.91 401 LYS A N 1
ATOM 3261 C CA . LYS A 1 401 ? 15.562 75.938 13.102 1 25.91 401 LYS A CA 1
ATOM 3262 C C . LYS A 1 401 ? 15.859 75 11.938 1 25.91 401 LYS A C 1
ATOM 3264 O O . LYS A 1 401 ? 15.32 73.938 11.867 1 25.91 401 LYS A O 1
ATOM 3269 N N . TYR A 1 402 ? 16.75 75.25 10.891 1 25.77 402 TYR A N 1
ATOM 3270 C CA . TYR A 1 402 ? 17.359 74.688 9.672 1 25.77 402 TYR A CA 1
ATOM 3271 C C . TYR A 1 402 ? 17.703 73.25 9.805 1 25.77 402 TYR A C 1
ATOM 3273 O O . TYR A 1 402 ? 18.422 72.688 8.969 1 25.77 402 TYR A O 1
ATOM 3281 N N . HIS A 1 403 ? 17.438 72.438 11.008 1 24.61 403 HIS A N 1
ATOM 3282 C CA . HIS A 1 403 ? 18.297 71.25 11.023 1 24.61 403 HIS A CA 1
ATOM 3283 C C . HIS A 1 403 ? 17.859 70.25 9.961 1 24.61 403 HIS A C 1
ATOM 3285 O O . HIS A 1 403 ? 16.703 70.25 9.547 1 24.61 403 HIS A O 1
ATOM 3291 N N . ARG A 1 404 ? 18.719 69.25 9.43 1 26.08 404 ARG A N 1
ATOM 3292 C CA . ARG A 1 404 ? 19 68.25 8.406 1 26.08 404 ARG A CA 1
ATOM 3293 C C . ARG A 1 404 ? 17.938 67.125 8.391 1 26.08 404 ARG A C 1
ATOM 3295 O O . ARG A 1 404 ? 17.312 66.875 9.422 1 26.08 404 ARG A O 1
ATOM 3302 N N . LEU A 1 405 ? 17.406 66.625 7.215 1 29.72 405 LEU A N 1
ATOM 3303 C CA . LEU A 1 405 ? 16.578 65.5 6.691 1 29.72 405 LEU A CA 1
ATOM 3304 C C . LEU A 1 405 ? 16.812 64.25 7.473 1 29.72 405 LEU A C 1
ATOM 3306 O O . LEU A 1 405 ? 17.812 63.531 7.25 1 29.72 405 LEU A O 1
ATOM 3310 N N . VAL A 1 406 ? 16.766 64.188 8.82 1 27.66 406 VAL A N 1
ATOM 3311 C CA . VAL A 1 406 ? 17.094 62.938 9.453 1 27.66 406 VAL A CA 1
ATOM 3312 C C . VAL A 1 406 ? 16.141 61.844 8.938 1 27.66 406 VAL A C 1
ATOM 3314 O O . VAL A 1 406 ? 14.922 61.969 9.047 1 27.66 406 VAL A O 1
ATOM 3317 N N . TYR A 1 407 ? 16.5 60.844 7.91 1 32.75 407 TYR A N 1
ATOM 3318 C CA . TYR A 1 407 ? 16.109 59.594 7.27 1 32.75 407 TYR A CA 1
ATOM 3319 C C . TYR A 1 407 ? 15.5 58.625 8.281 1 32.75 407 TYR A C 1
ATOM 3321 O O . TYR A 1 407 ? 16.203 57.844 8.898 1 32.75 407 TYR A O 1
ATOM 3329 N N . ASN A 1 408 ? 14.656 59.125 9.141 1 29.45 408 ASN A N 1
ATOM 3330 C CA . ASN A 1 408 ? 14.258 58.094 10.125 1 29.45 408 ASN A CA 1
ATOM 3331 C C . ASN A 1 408 ? 13.406 57 9.492 1 29.45 408 ASN A C 1
ATOM 3333 O O . ASN A 1 408 ? 12.539 57.281 8.664 1 29.45 408 ASN A O 1
ATOM 3337 N N . TRP A 1 409 ? 13.812 55.688 9.398 1 36.06 409 TRP A N 1
ATOM 3338 C CA . TRP A 1 409 ? 13.344 54.406 8.867 1 36.06 409 TRP A CA 1
ATOM 3339 C C . TRP A 1 409 ? 11.875 54.188 9.203 1 36.06 409 TRP A C 1
ATOM 3341 O O . TRP A 1 409 ? 11.109 53.688 8.375 1 36.06 409 TRP A O 1
ATOM 3351 N N . LYS A 1 410 ? 11.367 54.656 10.258 1 38.88 410 LYS A N 1
ATOM 3352 C CA . LYS A 1 410 ? 10 54.438 10.711 1 38.88 410 LYS A CA 1
ATOM 3353 C C . LYS A 1 410 ? 8.992 55.188 9.852 1 38.88 410 LYS A C 1
ATOM 3355 O O . LYS A 1 410 ? 7.922 54.656 9.531 1 38.88 410 LYS A O 1
ATOM 3360 N N . ARG A 1 411 ? 9.367 56.344 9.461 1 40.62 411 ARG A N 1
ATOM 3361 C CA . ARG A 1 411 ? 8.508 57.156 8.609 1 40.62 411 ARG A CA 1
ATOM 3362 C C . ARG A 1 411 ? 8.406 56.594 7.207 1 40.62 411 ARG A C 1
ATOM 3364 O O . ARG A 1 411 ? 7.328 56.562 6.613 1 40.62 411 ARG A O 1
ATOM 3371 N N . THR A 1 412 ? 9.586 56.062 6.703 1 45.06 412 THR A N 1
ATOM 3372 C CA . THR A 1 412 ? 9.578 55.406 5.402 1 45.06 412 THR A CA 1
ATOM 3373 C C . THR A 1 412 ? 8.672 54.188 5.43 1 45.06 412 THR A C 1
ATOM 3375 O O . THR A 1 412 ? 7.93 53.938 4.477 1 45.06 412 THR A O 1
ATOM 3378 N N . LEU A 1 413 ? 8.719 53.406 6.469 1 44.34 413 LEU A N 1
ATOM 3379 C CA . LEU A 1 413 ? 7.887 52.219 6.57 1 44.34 413 LEU A CA 1
ATOM 3380 C C . LEU A 1 413 ? 6.41 52.562 6.656 1 44.34 413 LEU A C 1
ATOM 3382 O O . LEU A 1 413 ? 5.566 51.906 6.043 1 44.34 413 LEU A O 1
ATOM 3386 N N . PHE A 1 414 ? 6.062 53.656 7.418 1 40.72 414 PHE A N 1
ATOM 3387 C CA . PHE A 1 414 ? 4.695 54.156 7.48 1 40.72 414 PHE A CA 1
ATOM 3388 C C . PHE A 1 414 ? 4.207 54.594 6.098 1 40.72 414 PHE A C 1
ATOM 3390 O O . PHE A 1 414 ? 3.102 54.219 5.691 1 40.72 414 PHE A O 1
ATOM 3397 N N . LEU A 1 415 ? 5.02 55.312 5.352 1 44.69 415 LEU A N 1
ATOM 3398 C CA . LEU A 1 415 ? 4.668 55.75 4.004 1 44.69 415 LEU A CA 1
ATOM 3399 C C . LEU A 1 415 ? 4.48 54.562 3.074 1 44.69 415 LEU A C 1
ATOM 3401 O O . LEU A 1 415 ? 3.551 54.531 2.264 1 44.69 415 LEU A O 1
ATOM 3405 N N . LEU A 1 416 ? 5.34 53.594 3.225 1 47.19 416 LEU A N 1
ATOM 3406 C CA . LEU A 1 416 ? 5.227 52.375 2.422 1 47.19 416 LEU A CA 1
ATOM 3407 C C . LEU A 1 416 ? 3.916 51.656 2.719 1 47.19 416 LEU A C 1
ATOM 3409 O O . LEU A 1 416 ? 3.244 51.188 1.8 1 47.19 416 LEU A O 1
ATOM 3413 N N . LYS A 1 417 ? 3.543 51.562 3.945 1 42.34 417 LYS A N 1
ATOM 3414 C CA . LYS A 1 417 ? 2.303 50.875 4.32 1 42.34 417 LYS A CA 1
ATOM 3415 C C . LYS A 1 417 ? 1.087 51.625 3.787 1 42.34 417 LYS A C 1
ATOM 3417 O O . LYS A 1 417 ? 0.161 51.031 3.248 1 42.34 417 LYS A O 1
ATOM 3422 N N . GLU A 1 418 ? 1.043 52.938 3.967 1 41.91 418 GLU A N 1
ATOM 3423 C CA . GLU A 1 418 ? -0.049 53.75 3.416 1 41.91 418 GLU A CA 1
ATOM 3424 C C . GLU A 1 418 ? -0.066 53.688 1.893 1 41.91 418 GLU A C 1
ATOM 3426 O O . GLU A 1 418 ? -1.136 53.656 1.278 1 41.91 418 GLU A O 1
ATOM 3431 N N . LEU A 1 419 ? 1.141 53.594 1.316 1 42.81 419 LEU A N 1
ATOM 3432 C CA . LEU A 1 419 ? 1.286 53.406 -0.123 1 42.81 419 LEU A CA 1
ATOM 3433 C C . LEU A 1 419 ? 0.711 52.062 -0.559 1 42.81 419 LEU A C 1
ATOM 3435 O O . LEU A 1 419 ? -0.002 52 -1.562 1 42.81 419 LEU A O 1
ATOM 3439 N N . ILE A 1 420 ? 1.098 51.094 0.133 1 43.09 420 ILE A N 1
ATOM 3440 C CA . ILE A 1 420 ? 0.608 49.75 -0.212 1 43.09 420 ILE A CA 1
ATOM 3441 C C . ILE A 1 420 ? -0.909 49.719 -0.045 1 43.09 420 ILE A C 1
ATOM 3443 O O . ILE A 1 420 ? -1.61 49.125 -0.866 1 43.09 420 ILE A O 1
ATOM 3447 N N . ASN A 1 421 ? -1.383 50.312 0.979 1 38.53 421 ASN A N 1
ATOM 3448 C CA . ASN A 1 421 ? -2.822 50.281 1.224 1 38.53 421 ASN A CA 1
ATOM 3449 C C . ASN A 1 421 ? -3.568 51.25 0.307 1 38.53 421 ASN A C 1
ATOM 3451 O O . ASN A 1 421 ? -4.777 51.438 0.456 1 38.53 421 ASN A O 1
ATOM 3455 N N . GLY A 1 422 ? -3.031 51.75 -0.775 1 34.28 422 GLY A N 1
ATOM 3456 C CA . GLY A 1 422 ? -3.578 52.562 -1.836 1 34.28 422 GLY A CA 1
ATOM 3457 C C . GLY A 1 422 ? -3.986 53.969 -1.363 1 34.28 422 GLY A C 1
ATOM 3458 O O . GLY A 1 422 ? -4.668 54.688 -2.082 1 34.28 422 GLY A O 1
ATOM 3459 N N . ASN A 1 423 ? -3.9 54.156 -0.208 1 32.5 423 ASN A N 1
ATOM 3460 C CA . ASN A 1 423 ? -4.465 55.406 0.287 1 32.5 423 ASN A CA 1
ATOM 3461 C C . ASN A 1 423 ? -3.543 56.594 0.008 1 32.5 423 ASN A C 1
ATOM 3463 O O . ASN A 1 423 ? -3.939 57.75 0.178 1 32.5 423 ASN A O 1
ATOM 3467 N N . MET A 1 424 ? -2.283 56.5 0.131 1 32.06 424 MET A N 1
ATOM 3468 C CA . MET A 1 424 ? -1.446 57.688 -0.009 1 32.06 424 MET A CA 1
ATOM 3469 C C . MET A 1 424 ? -1.059 57.906 -1.467 1 32.06 424 MET A C 1
ATOM 3471 O O . MET A 1 424 ? -0.591 57 -2.139 1 32.06 424 MET A O 1
ATOM 3475 N N . LEU A 1 425 ? -1.84 58.781 -2.158 1 28.97 425 LEU A N 1
ATOM 3476 C CA . LEU A 1 425 ? -1.393 59.406 -3.4 1 28.97 425 LEU A CA 1
ATOM 3477 C C . LEU A 1 425 ? -0.088 60.188 -3.191 1 28.97 425 LEU A C 1
ATOM 3479 O O . LEU A 1 425 ? 0.001 61.031 -2.311 1 28.97 425 LEU A O 1
ATOM 3483 N N . LEU A 1 426 ? 1.04 59.531 -3.174 1 30.59 426 LEU A N 1
ATOM 3484 C CA . LEU A 1 426 ? 2.342 60.188 -3.146 1 30.59 426 LEU A CA 1
ATOM 3485 C C . LEU A 1 426 ? 2.412 61.312 -4.195 1 30.59 426 LEU A C 1
ATOM 3487 O O . LEU A 1 426 ? 2.359 61.031 -5.395 1 30.59 426 LEU A O 1
ATOM 3491 N N . GLY A 1 427 ? 1.568 62.312 -4.062 1 28.59 427 GLY A N 1
ATOM 3492 C CA . GLY A 1 427 ? 1.902 63.469 -4.902 1 28.59 427 GLY A CA 1
ATOM 3493 C C . GLY A 1 427 ? 3.27 64.062 -4.602 1 28.59 427 GLY A C 1
ATOM 3494 O O . GLY A 1 427 ? 3.561 64.375 -3.457 1 28.59 427 GLY A O 1
ATOM 3495 N N . PHE A 1 428 ? 4.254 63.375 -5.094 1 28.42 428 PHE A N 1
ATOM 3496 C CA . PHE A 1 428 ? 5.617 63.906 -5.066 1 28.42 428 PHE A CA 1
ATOM 3497 C C . PHE A 1 428 ? 5.68 65.312 -5.664 1 28.42 428 PHE A C 1
ATOM 3499 O O . PHE A 1 428 ? 5.148 65.562 -6.75 1 28.42 428 PHE A O 1
ATOM 3506 N N . ARG A 1 429 ? 5.465 66.25 -4.824 1 27.61 429 ARG A N 1
ATOM 3507 C CA . ARG A 1 429 ? 5.758 67.562 -5.297 1 27.61 429 ARG A CA 1
ATOM 3508 C C . ARG A 1 429 ? 7.262 67.812 -5.352 1 27.61 429 ARG A C 1
ATOM 3510 O O . ARG A 1 429 ? 7.965 67.625 -4.355 1 27.61 429 ARG A O 1
ATOM 3517 N N . PHE A 1 430 ? 7.824 67.5 -6.508 1 26.89 430 PHE A N 1
ATOM 3518 C CA . PHE A 1 430 ? 9.211 67.875 -6.746 1 26.89 430 PHE A CA 1
ATOM 3519 C C . PHE A 1 430 ? 9.32 69.375 -7.055 1 26.89 430 PHE A C 1
ATOM 3521 O O . PHE A 1 430 ? 8.57 69.875 -7.887 1 26.89 430 PHE A O 1
ATOM 3528 N N . GLN A 1 431 ? 9.555 70.188 -6.086 1 27.52 431 GLN A N 1
ATOM 3529 C CA . GLN A 1 431 ? 9.906 71.562 -6.332 1 27.52 431 GLN A CA 1
ATOM 3530 C C . GLN A 1 431 ? 11.258 71.688 -7.031 1 27.52 431 GLN A C 1
ATOM 3532 O O . GLN A 1 431 ? 12.281 71.25 -6.488 1 27.52 431 GLN A O 1
ATOM 3537 N N . ARG A 1 432 ? 11.156 71.562 -8.406 1 29.09 432 ARG A N 1
ATOM 3538 C CA . ARG A 1 432 ? 12.398 72 -9.039 1 29.09 432 ARG A CA 1
ATOM 3539 C C . ARG A 1 432 ? 12.828 73.375 -8.562 1 29.09 432 ARG A C 1
ATOM 3541 O O . ARG A 1 432 ? 13.82 73.5 -7.844 1 29.09 432 ARG A O 1
ATOM 3548 N N . ASP A 1 433 ? 13.172 74.312 -9.68 1 30.09 433 ASP A N 1
ATOM 3549 C CA . ASP A 1 433 ? 13.672 75.688 -9.555 1 30.09 433 ASP A CA 1
ATOM 3550 C C . ASP A 1 433 ? 12.641 76.625 -8.898 1 30.09 433 ASP A C 1
ATOM 3552 O O . ASP A 1 433 ? 11.453 76.25 -8.852 1 30.09 433 ASP A O 1
ATOM 3556 N N . LYS A 1 434 ? 13.094 77.938 -8.352 1 36.56 434 LYS A N 1
ATOM 3557 C CA . LYS A 1 434 ? 12.359 79.062 -7.746 1 36.56 434 LYS A CA 1
ATOM 3558 C C . LYS A 1 434 ? 10.984 79.25 -8.383 1 36.56 434 LYS A C 1
ATOM 3560 O O . LYS A 1 434 ? 10 79.5 -7.691 1 36.56 434 LYS A O 1
ATOM 3565 N N . GLU A 1 435 ? 10.938 79.438 -9.695 1 33.53 435 GLU A N 1
ATOM 3566 C CA . GLU A 1 435 ? 9.797 79.938 -10.469 1 33.53 435 GLU A CA 1
ATOM 3567 C C . GLU A 1 435 ? 8.875 78.812 -10.875 1 33.53 435 GLU A C 1
ATOM 3569 O O . GLU A 1 435 ? 7.875 79 -11.562 1 33.53 435 GLU A O 1
ATOM 3574 N N . ALA A 1 436 ? 9.508 77.625 -10.977 1 32.69 436 ALA A N 1
ATOM 3575 C CA . ALA A 1 436 ? 8.766 76.688 -11.82 1 32.69 436 ALA A CA 1
ATOM 3576 C C . ALA A 1 436 ? 7.504 76.188 -11.117 1 32.69 436 ALA A C 1
ATOM 3578 O O . ALA A 1 436 ? 7.516 75.938 -9.906 1 32.69 436 ALA A O 1
ATOM 3579 N N . LYS A 1 437 ? 6.359 76.5 -11.734 1 32.5 437 LYS A N 1
ATOM 3580 C CA . LYS A 1 437 ? 4.957 76.188 -11.469 1 32.5 437 LYS A CA 1
ATOM 3581 C C . LYS A 1 437 ? 4.785 74.75 -11.031 1 32.5 437 LYS A C 1
ATOM 3583 O O . LYS A 1 437 ? 5.406 73.812 -11.602 1 32.5 437 LYS A O 1
ATOM 3588 N N . TRP A 1 438 ? 4.625 74.562 -9.844 1 30.59 438 TRP A N 1
ATOM 3589 C CA . TRP A 1 438 ? 4.324 73.312 -9.18 1 30.59 438 TRP A CA 1
ATOM 3590 C C . TRP A 1 438 ? 3.318 72.5 -9.992 1 30.59 438 TRP A C 1
ATOM 3592 O O . TRP A 1 438 ? 2.277 73 -10.398 1 30.59 438 TRP A O 1
ATOM 3602 N N . PHE A 1 439 ? 3.795 71.938 -11.109 1 27.86 439 PHE A N 1
ATOM 3603 C CA . PHE A 1 439 ? 2.795 71.062 -11.75 1 27.86 439 PHE A CA 1
ATOM 3604 C C . PHE A 1 439 ? 2.111 70.188 -10.734 1 27.86 439 PHE A C 1
ATOM 3606 O O . PHE A 1 439 ? 2.766 69.375 -10.086 1 27.86 439 PHE A O 1
ATOM 3613 N N . GLU A 1 440 ? 1.146 70.688 -9.984 1 29.45 440 GLU A N 1
ATOM 3614 C CA . GLU A 1 440 ? 0.266 69.938 -9.117 1 29.45 440 GLU A CA 1
ATOM 3615 C C . GLU A 1 440 ? -0.307 68.688 -9.859 1 29.45 440 GLU A C 1
ATOM 3617 O O . GLU A 1 440 ? -0.943 68.875 -10.898 1 29.45 440 GLU A O 1
ATOM 3622 N N . PRO A 1 441 ? 0.447 67.75 -10.094 1 31.09 441 PRO A N 1
ATOM 3623 C CA . PRO A 1 441 ? -0.4 66.75 -10.703 1 31.09 441 PRO A CA 1
ATOM 3624 C C . PRO A 1 441 ? -1.844 66.75 -10.211 1 31.09 441 PRO A C 1
ATOM 3626 O O . PRO A 1 441 ? -2.109 67.312 -9.125 1 31.09 441 PRO A O 1
ATOM 3629 N N . GLY A 1 442 ? -2.873 66.562 -11.07 1 29.94 442 GLY A N 1
ATOM 3630 C CA . GLY A 1 442 ? -4.301 66.625 -10.812 1 29.94 442 GLY A CA 1
ATOM 3631 C C . GLY A 1 442 ? -4.699 66.125 -9.438 1 29.94 442 GLY A C 1
ATOM 3632 O O . GLY A 1 442 ? -4.148 65.125 -8.953 1 29.94 442 GLY A O 1
ATOM 3633 N N . HIS A 1 443 ? -4.754 66.938 -8.461 1 29.27 443 HIS A N 1
ATOM 3634 C CA . HIS A 1 443 ? -5.359 66.75 -7.148 1 29.27 443 HIS A CA 1
ATOM 3635 C C . HIS A 1 443 ? -6.625 65.875 -7.254 1 29.27 443 HIS A C 1
ATOM 3637 O O . HIS A 1 443 ? -7.559 66.25 -7.973 1 29.27 443 HIS A O 1
ATOM 3643 N N . LEU A 1 444 ? -6.625 64.625 -7.672 1 28.95 444 LEU A N 1
ATOM 3644 C CA . LEU A 1 444 ? -7.895 63.938 -7.52 1 28.95 444 LEU A CA 1
ATOM 3645 C C . LEU A 1 444 ? -8.5 64.188 -6.148 1 28.95 444 LEU A C 1
ATOM 3647 O O . LEU A 1 444 ? -7.973 63.75 -5.133 1 28.95 444 LEU A O 1
ATOM 3651 N N . GLU A 1 445 ? -8.93 65.25 -5.742 1 32.94 445 GLU A N 1
ATOM 3652 C CA . GLU A 1 445 ? -9.703 65.688 -4.574 1 32.94 445 GLU A CA 1
ATOM 3653 C C . GLU A 1 445 ? -10.906 64.75 -4.363 1 32.94 445 GLU A C 1
ATOM 3655 O O . GLU A 1 445 ? -11.922 64.938 -5.043 1 32.94 445 GLU A O 1
ATOM 3660 N N . TRP A 1 446 ? -10.898 63.469 -4.215 1 35.66 446 TRP A N 1
ATOM 3661 C CA . TRP A 1 446 ? -12.148 62.781 -3.875 1 35.66 446 TRP A CA 1
ATOM 3662 C C . TRP A 1 446 ? -12.547 63.062 -2.434 1 35.66 446 TRP A C 1
ATOM 3664 O O . TRP A 1 446 ? -11.719 63 -1.523 1 35.66 446 TRP A O 1
ATOM 3674 N N . SER A 1 447 ? -13.398 63.969 -2.051 1 44 447 SER A N 1
ATOM 3675 C CA . SER A 1 447 ? -14.047 64.125 -0.75 1 44 447 SER A CA 1
ATOM 3676 C C . SER A 1 447 ? -14.383 62.719 -0.161 1 44 447 SER A C 1
ATOM 3678 O O . SER A 1 447 ? -14.625 61.781 -0.898 1 44 447 SER A O 1
ATOM 3680 N N . ALA A 1 448 ? -13.758 62.438 1.153 1 52.91 448 ALA A N 1
ATOM 3681 C CA . ALA A 1 448 ? -14.078 61.219 1.864 1 52.91 448 ALA A CA 1
ATOM 3682 C C . ALA A 1 448 ? -15.516 60.781 1.599 1 52.91 448 ALA A C 1
ATOM 3684 O O . ALA A 1 448 ? -15.797 59.594 1.428 1 52.91 448 ALA A O 1
ATOM 3685 N N . GLN A 1 449 ? -16.344 61.812 1.506 1 59.5 449 GLN A N 1
ATOM 3686 C CA . GLN A 1 449 ? -17.75 61.531 1.267 1 59.5 449 GLN A CA 1
ATOM 3687 C C . GLN A 1 449 ? -17.953 60.969 -0.14 1 59.5 449 GLN A C 1
ATOM 3689 O O . GLN A 1 449 ? -18.781 60.062 -0.343 1 59.5 449 GLN A O 1
ATOM 3694 N N . GLN A 1 450 ? -17.109 61.562 -0.983 1 62.5 450 GLN A N 1
ATOM 3695 C CA . GLN A 1 450 ? -17.25 61.094 -2.354 1 62.5 450 GLN A CA 1
ATOM 3696 C C . GLN A 1 450 ? -16.766 59.656 -2.49 1 62.5 450 GLN A C 1
ATOM 3698 O O . GLN A 1 450 ? -17.359 58.844 -3.238 1 62.5 450 GLN A O 1
ATOM 3703 N N . ILE A 1 451 ? -15.742 59.375 -1.694 1 65.75 451 ILE A N 1
ATOM 3704 C CA . ILE A 1 451 ? -15.211 58 -1.729 1 65.75 451 ILE A CA 1
ATOM 3705 C C . ILE A 1 451 ? -16.25 57.031 -1.18 1 65.75 451 ILE A C 1
ATOM 3707 O O . ILE A 1 451 ? -16.484 55.969 -1.755 1 65.75 451 ILE A O 1
ATOM 3711 N N . ILE A 1 452 ? -16.875 57.344 -0.121 1 75.31 452 ILE A N 1
ATOM 3712 C CA . ILE A 1 452 ? -17.891 56.5 0.478 1 75.31 452 ILE A CA 1
ATOM 3713 C C . ILE A 1 452 ? -19.078 56.344 -0.477 1 75.31 452 ILE A C 1
ATOM 3715 O O . ILE A 1 452 ? -19.656 55.281 -0.608 1 75.31 452 ILE A O 1
ATOM 3719 N N . GLU A 1 453 ? -19.312 57.5 -1.125 1 76.62 453 GLU A N 1
ATOM 3720 C CA . GLU A 1 453 ? -20.422 57.469 -2.07 1 76.62 453 GLU A CA 1
ATOM 3721 C C . GLU A 1 453 ? -20.141 56.5 -3.225 1 76.62 453 GLU A C 1
ATOM 3723 O O . GLU A 1 453 ? -21.016 55.75 -3.641 1 76.62 453 GLU A O 1
ATOM 3728 N N . LYS A 1 454 ? -18.922 56.625 -3.711 1 77.81 454 LYS A N 1
ATOM 3729 C CA . LYS A 1 454 ? -18.562 55.719 -4.793 1 77.81 454 LYS A CA 1
ATOM 3730 C C . LYS A 1 454 ? -18.609 54.281 -4.332 1 77.81 454 LYS A C 1
ATOM 3732 O O . LYS A 1 454 ? -19.062 53.406 -5.074 1 77.81 454 LYS A O 1
ATOM 3737 N N . LYS A 1 455 ? -18.156 54.031 -3.16 1 82.19 455 LYS A N 1
ATOM 3738 C CA . LYS A 1 455 ? -18.156 52.688 -2.621 1 82.19 455 LYS A CA 1
ATOM 3739 C C . LYS A 1 455 ? -19.578 52.219 -2.307 1 82.19 455 LYS A C 1
ATOM 3741 O O . LYS A 1 455 ? -19.891 51.031 -2.447 1 82.19 455 LYS A O 1
ATOM 3746 N N . GLN A 1 456 ? -20.359 53.094 -1.976 1 81.44 456 GLN A N 1
ATOM 3747 C CA . GLN A 1 456 ? -21.75 52.75 -1.705 1 81.44 456 GLN A CA 1
ATOM 3748 C C . GLN A 1 456 ? -22.484 52.406 -2.99 1 81.44 456 GLN A C 1
ATOM 3750 O O . GLN A 1 456 ? -23.312 51.5 -2.996 1 81.44 456 GLN A O 1
ATOM 3755 N N . ILE A 1 457 ? -22.156 53.125 -3.994 1 82.56 457 ILE A N 1
ATOM 3756 C CA . ILE A 1 457 ? -22.766 52.812 -5.281 1 82.56 457 ILE A CA 1
ATOM 3757 C C . ILE A 1 457 ? -22.328 51.406 -5.73 1 82.56 457 ILE A C 1
ATOM 3759 O O . ILE A 1 457 ? -23.156 50.625 -6.219 1 82.56 457 ILE A O 1
ATOM 3763 N N . LYS A 1 458 ? -21.078 51.188 -5.527 1 85.44 458 LYS A N 1
ATOM 3764 C CA . LYS A 1 458 ? -20.578 49.875 -5.883 1 85.44 458 LYS A CA 1
ATOM 3765 C C . LYS A 1 458 ? -21.203 48.781 -5.016 1 85.44 458 LYS A C 1
ATOM 3767 O O . LYS A 1 458 ? -21.5 47.688 -5.5 1 85.44 458 LYS A O 1
ATOM 3772 N N . LEU A 1 459 ? -21.375 49 -3.795 1 86.06 459 LEU A N 1
ATOM 3773 C CA . LEU A 1 459 ? -21.984 48.062 -2.875 1 86.06 459 LEU A CA 1
ATOM 3774 C C . LEU A 1 459 ? -23.422 47.719 -3.311 1 86.06 459 LEU A C 1
ATOM 3776 O O . LEU A 1 459 ? -23.828 46.562 -3.277 1 86.06 459 LEU A O 1
ATOM 3780 N N . ASP A 1 460 ? -24.141 48.75 -3.719 1 82.5 460 ASP A N 1
ATOM 3781 C CA . ASP A 1 460 ? -25.516 48.562 -4.172 1 82.5 460 ASP A CA 1
ATOM 3782 C C . ASP A 1 460 ? -25.562 47.719 -5.445 1 82.5 460 ASP A C 1
ATOM 3784 O O . ASP A 1 460 ? -26.438 46.844 -5.605 1 82.5 460 ASP A O 1
ATOM 3788 N N . GLN A 1 461 ? -24.641 47.938 -6.27 1 86.31 461 GLN A N 1
ATOM 3789 C CA . GLN A 1 461 ? -24.578 47.156 -7.504 1 86.31 461 GLN A CA 1
ATOM 3790 C C . GLN A 1 461 ? -24.25 45.688 -7.211 1 86.31 461 GLN A C 1
ATOM 3792 O O . GLN A 1 461 ? -24.875 44.781 -7.773 1 86.31 461 GLN A O 1
ATOM 3797 N N . TYR A 1 462 ? -23.312 45.531 -6.371 1 87.25 462 TYR A N 1
ATOM 3798 C CA . TYR A 1 462 ? -22.922 44.156 -6.047 1 87.25 462 TYR A CA 1
ATOM 3799 C C . TYR A 1 462 ? -24 43.469 -5.234 1 87.25 462 TYR A C 1
ATOM 3801 O O . TYR A 1 462 ? -24.188 42.25 -5.359 1 87.25 462 TYR A O 1
ATOM 3809 N N . MET A 1 463 ? -24.734 44.156 -4.438 1 85.81 463 MET A N 1
ATOM 3810 C CA . MET A 1 463 ? -25.828 43.562 -3.678 1 85.81 463 MET A CA 1
ATOM 3811 C C . MET A 1 463 ? -26.938 43.094 -4.609 1 85.81 463 MET A C 1
ATOM 3813 O O . MET A 1 463 ? -27.516 42.031 -4.398 1 85.81 463 MET A O 1
ATOM 3817 N N . LYS A 1 464 ? -27.219 43.812 -5.594 1 86.31 464 LYS A N 1
ATOM 3818 C CA . LYS A 1 464 ? -28.203 43.406 -6.578 1 86.31 464 LYS A CA 1
ATOM 3819 C C . LYS A 1 464 ? -27.75 42.188 -7.352 1 86.31 464 LYS A C 1
ATOM 3821 O O . LYS A 1 464 ? -28.547 41.25 -7.598 1 86.31 464 LYS A O 1
ATOM 3826 N N . LYS A 1 465 ? -26.547 42.219 -7.676 1 88.88 465 LYS A N 1
ATOM 3827 C CA . LYS A 1 465 ? -25.984 41.062 -8.383 1 88.88 465 LYS A CA 1
ATOM 3828 C C . LYS A 1 465 ? -26 39.844 -7.496 1 88.88 465 LYS A C 1
ATOM 3830 O O . LYS A 1 465 ? -26.25 38.719 -7.973 1 88.88 465 LYS A O 1
ATOM 3835 N N . TYR A 1 466 ? -25.672 40.031 -6.285 1 88.19 466 TYR A N 1
ATOM 3836 C CA . TYR A 1 466 ? -25.656 38.938 -5.316 1 88.19 466 TYR A CA 1
ATOM 3837 C C . TYR A 1 466 ? -27.062 38.375 -5.129 1 88.19 466 TYR A C 1
ATOM 3839 O O . TYR A 1 466 ? -27.234 37.156 -5.117 1 88.19 466 TYR A O 1
ATOM 3847 N N . GLU A 1 467 ? -28.047 39.156 -5.012 1 85.62 467 GLU A N 1
ATOM 3848 C CA . GLU A 1 467 ? -29.422 38.719 -4.859 1 85.62 467 GLU A CA 1
ATOM 3849 C C . GLU A 1 467 ? -29.922 38 -6.109 1 85.62 467 GLU A C 1
ATOM 3851 O O . GLU A 1 467 ? -30.641 37 -6.012 1 85.62 467 GLU A O 1
ATOM 3856 N N . GLN A 1 468 ? -29.484 38.438 -7.211 1 86.69 468 GLN A N 1
ATOM 3857 C CA . GLN A 1 468 ? -29.844 37.75 -8.461 1 86.69 468 GLN A CA 1
ATOM 3858 C C . GLN A 1 468 ? -29.203 36.375 -8.539 1 86.69 468 GLN A C 1
ATOM 3860 O O . GLN A 1 468 ? -29.844 35.438 -9.008 1 86.69 468 GLN A O 1
ATOM 3865 N N . SER A 1 469 ? -28 36.344 -8.117 1 86.31 469 SER A N 1
ATOM 3866 C CA . SER A 1 469 ? -27.312 35.062 -8.141 1 86.31 469 SER A CA 1
ATOM 3867 C C . SER A 1 469 ? -27.953 34.062 -7.184 1 86.31 469 SER A C 1
ATOM 3869 O O . SER A 1 469 ? -28.016 32.844 -7.473 1 86.31 469 SER A O 1
ATOM 3871 N N . LEU A 1 470 ? -28.359 34.562 -6.07 1 84.75 470 LEU A N 1
ATOM 3872 C CA . LEU A 1 470 ? -29.016 33.688 -5.094 1 84.75 470 LEU A CA 1
ATOM 3873 C C . LEU A 1 470 ? -30.359 33.188 -5.625 1 84.75 470 LEU A C 1
ATOM 3875 O O . LEU A 1 470 ? -30.734 32.062 -5.387 1 84.75 470 LEU A O 1
ATOM 3879 N N . MET A 1 471 ? -31.031 34.031 -6.305 1 83.06 471 MET A N 1
ATOM 3880 C CA . MET A 1 471 ? -32.312 33.656 -6.898 1 83.06 471 MET A CA 1
ATOM 3881 C C . MET A 1 471 ? -32.125 32.625 -7.992 1 83.06 471 MET A C 1
ATOM 3883 O O . MET A 1 471 ? -32.906 31.688 -8.125 1 83.06 471 MET A O 1
ATOM 3887 N N . GLN A 1 472 ? -31.125 32.75 -8.68 1 81.12 472 GLN A N 1
ATOM 3888 C CA . GLN A 1 472 ? -30.812 31.781 -9.719 1 81.12 472 GLN A CA 1
ATOM 3889 C C . GLN A 1 472 ? -30.453 30.422 -9.109 1 81.12 472 GLN A C 1
ATOM 3891 O O . GLN A 1 472 ? -30.812 29.375 -9.664 1 81.12 472 GLN A O 1
ATOM 3896 N N . GLN A 1 473 ? -29.766 30.484 -8.055 1 78.62 473 GLN A N 1
ATOM 3897 C CA . GLN A 1 473 ? -29.406 29.25 -7.359 1 78.62 473 GLN A CA 1
ATOM 3898 C C . GLN A 1 473 ? -30.641 28.516 -6.84 1 78.62 473 GLN A C 1
ATOM 3900 O O . GLN A 1 473 ? -30.719 27.297 -6.922 1 78.62 473 GLN A O 1
ATOM 3905 N N . GLU A 1 474 ? -31.5 29.203 -6.328 1 75.19 474 GLU A N 1
ATOM 3906 C CA . GLU A 1 474 ? -32.719 28.609 -5.805 1 75.19 474 GLU A CA 1
ATOM 3907 C C . GLU A 1 474 ? -33.562 28.016 -6.926 1 75.19 474 GLU A C 1
ATOM 3909 O O . GLU A 1 474 ? -34.188 26.969 -6.75 1 75.19 474 GLU A O 1
ATOM 3914 N N . MET A 1 475 ? -33.5 28.609 -8.047 1 72.75 475 MET A N 1
ATOM 3915 C CA . MET A 1 475 ? -34.25 28.109 -9.195 1 72.75 475 MET A CA 1
ATOM 3916 C C . MET A 1 475 ? -33.625 26.828 -9.742 1 72.75 475 MET A C 1
ATOM 3918 O O . MET A 1 475 ? -34.344 25.922 -10.172 1 72.75 475 MET A O 1
ATOM 3922 N N . GLU A 1 476 ? -32.344 26.812 -9.734 1 71.12 476 GLU A N 1
ATOM 3923 C CA . GLU A 1 476 ? -31.656 25.641 -10.219 1 71.12 476 GLU A CA 1
ATOM 3924 C C . GLU A 1 476 ? -31.891 24.438 -9.312 1 71.12 476 GLU A C 1
ATOM 3926 O O . GLU A 1 476 ? -31.969 23.297 -9.789 1 71.12 476 GLU A O 1
ATOM 3931 N N . CYS A 1 477 ? -31.812 24.641 -8.047 1 63.94 477 CYS A N 1
ATOM 3932 C CA . CYS A 1 477 ? -32.031 23.562 -7.094 1 63.94 477 CYS A CA 1
ATOM 3933 C C . CYS A 1 477 ? -33.438 22.984 -7.234 1 63.94 477 CYS A C 1
ATOM 3935 O O . CYS A 1 477 ? -33.625 21.781 -7.039 1 63.94 477 CYS A O 1
ATOM 3937 N N . ASP A 1 478 ? -34.375 23.828 -7.547 1 59.12 478 ASP A N 1
ATOM 3938 C CA . ASP A 1 478 ? -35.781 23.391 -7.66 1 59.12 478 ASP A CA 1
ATOM 3939 C C . ASP A 1 478 ? -36 22.656 -8.977 1 59.12 478 ASP A C 1
ATOM 3941 O O . ASP A 1 478 ? -36.812 21.719 -9.031 1 59.12 478 ASP A O 1
ATOM 3945 N N . VAL A 1 479 ? -35.281 23.219 -10.031 1 53.44 479 VAL A N 1
ATOM 3946 C CA . VAL A 1 479 ? -35.594 22.641 -11.336 1 53.44 479 VAL A CA 1
ATOM 3947 C C . VAL A 1 479 ? -34.719 21.422 -11.562 1 53.44 479 VAL A C 1
ATOM 3949 O O . VAL A 1 479 ? -33.5 21.484 -11.422 1 53.44 479 VAL A O 1
ATOM 3952 N N . ASN A 1 480 ? -35.125 20.281 -11.039 1 52.62 480 ASN A N 1
ATOM 3953 C CA . ASN A 1 480 ? -34.594 18.938 -11.258 1 52.62 480 ASN A CA 1
ATOM 3954 C C . ASN A 1 480 ? -33.781 18.859 -12.555 1 52.62 480 ASN A C 1
ATOM 3956 O O . ASN A 1 480 ? -33.531 17.766 -13.062 1 52.62 480 ASN A O 1
ATOM 3960 N N . ARG A 1 481 ? -33.625 19.953 -13.297 1 49.88 481 ARG A N 1
ATOM 3961 C CA . ARG A 1 481 ? -33.188 19.812 -14.672 1 49.88 481 ARG A CA 1
ATOM 3962 C C . ARG A 1 481 ? -31.656 19.719 -14.734 1 49.88 481 ARG A C 1
ATOM 3964 O O . ARG A 1 481 ? -31.109 19 -15.57 1 49.88 481 ARG A O 1
ATOM 3971 N N . LYS A 1 482 ? -30.938 20.734 -14.242 1 53.84 482 LYS A N 1
ATOM 3972 C CA . LYS A 1 482 ? -29.5 20.719 -14.531 1 53.84 482 LYS A CA 1
ATOM 3973 C C . LYS A 1 482 ? -28.719 20.125 -13.367 1 53.84 482 LYS A C 1
ATOM 3975 O O . LYS A 1 482 ? -28.906 20.531 -12.211 1 53.84 482 LYS A O 1
ATOM 3980 N N . SER A 1 483 ? -28.297 18.891 -13.523 1 56.84 483 SER A N 1
ATOM 3981 C CA . SER A 1 483 ? -27.594 17.969 -12.633 1 56.84 483 SER A CA 1
ATOM 3982 C C . SER A 1 483 ? -26.203 18.484 -12.289 1 56.84 483 SER A C 1
ATOM 3984 O O . SER A 1 483 ? -25.438 18.875 -13.18 1 56.84 483 SER A O 1
ATOM 3986 N N . SER A 1 484 ? -25.984 19.078 -10.992 1 66.06 484 SER A N 1
ATOM 3987 C CA . SER A 1 484 ? -24.641 19.375 -10.547 1 66.06 484 SER A CA 1
ATOM 3988 C C . SER A 1 484 ? -23.812 18.094 -10.406 1 66.06 484 SER A C 1
ATOM 3990 O O . SER A 1 484 ? -24.359 17.016 -10.141 1 66.06 484 SER A O 1
ATOM 3992 N N . ARG A 1 485 ? -22.625 18.359 -10.781 1 78.56 485 ARG A N 1
ATOM 3993 C CA . ARG A 1 485 ? -21.719 17.219 -10.82 1 78.56 485 ARG A CA 1
ATOM 3994 C C . ARG A 1 485 ? -21.203 16.875 -9.422 1 78.56 485 ARG A C 1
ATOM 3996 O O . ARG A 1 485 ? -20.438 15.93 -9.25 1 78.56 485 ARG A O 1
ATOM 4003 N N . GLN A 1 486 ? -21.656 17.688 -8.391 1 84 486 GLN A N 1
ATOM 4004 C CA . GLN A 1 486 ? -21.234 17.453 -7.02 1 84 486 GLN A CA 1
ATOM 4005 C C . GLN A 1 486 ? -22.422 17.484 -6.059 1 84 486 GLN A C 1
ATOM 4007 O O . GLN A 1 486 ? -23.328 18.297 -6.219 1 84 486 GLN A O 1
ATOM 4012 N N . ALA A 1 487 ? -22.391 16.578 -5.09 1 86.69 487 ALA A N 1
ATOM 4013 C CA . ALA A 1 487 ? -23.5 16.5 -4.145 1 86.69 487 ALA A CA 1
ATOM 4014 C C . ALA A 1 487 ? -23.016 16.078 -2.76 1 86.69 487 ALA A C 1
ATOM 4016 O O . ALA A 1 487 ? -22.016 15.375 -2.631 1 86.69 487 ALA A O 1
ATOM 4017 N N . PHE A 1 488 ? -23.688 16.656 -1.719 1 90.19 488 PHE A N 1
ATOM 4018 C CA . PHE A 1 488 ? -23.516 16.25 -0.329 1 90.19 488 PHE A CA 1
ATOM 4019 C C . PHE A 1 488 ? -24.703 15.445 0.162 1 90.19 488 PHE A C 1
ATOM 4021 O O . PHE A 1 488 ? -25.828 15.953 0.214 1 90.19 488 PHE A O 1
ATOM 4028 N N . ILE A 1 489 ? -24.438 14.219 0.485 1 91.69 489 ILE A N 1
ATOM 4029 C CA . ILE A 1 489 ? -25.516 13.352 0.947 1 91.69 489 ILE A CA 1
ATOM 4030 C C . ILE A 1 489 ? -25.484 13.266 2.471 1 91.69 489 ILE A C 1
ATOM 4032 O O . ILE A 1 489 ? -24.484 12.859 3.061 1 91.69 489 ILE A O 1
ATOM 4036 N N . VAL A 1 490 ? -26.547 13.688 3.127 1 92.75 490 VAL A N 1
ATOM 4037 C CA . VAL A 1 490 ? -26.688 13.586 4.574 1 92.75 490 VAL A CA 1
ATOM 4038 C C . VAL A 1 490 ? -27.469 12.328 4.93 1 92.75 490 VAL A C 1
ATOM 4040 O O . VAL A 1 490 ? -28.641 12.203 4.578 1 92.75 490 VAL A O 1
ATOM 4043 N N . PHE A 1 491 ? -26.875 11.453 5.582 1 91.44 491 PHE A N 1
ATOM 4044 C CA . PHE A 1 491 ? -27.5 10.188 5.961 1 91.44 491 PHE A CA 1
ATOM 4045 C C . PHE A 1 491 ? -28.141 10.297 7.344 1 91.44 491 PHE A C 1
ATOM 4047 O O . PHE A 1 491 ? -27.812 11.195 8.117 1 91.44 491 PHE A O 1
ATOM 4054 N N . ARG A 1 492 ? -28.969 9.406 7.637 1 88.5 492 ARG A N 1
ATOM 4055 C CA . ARG A 1 492 ? -29.656 9.398 8.922 1 88.5 492 ARG A CA 1
ATOM 4056 C C . ARG A 1 492 ? -28.75 8.914 10.039 1 88.5 492 ARG A C 1
ATOM 4058 O O . ARG A 1 492 ? -28.844 9.367 11.18 1 88.5 492 ARG A O 1
ATOM 4065 N N . LYS A 1 493 ? -27.906 7.992 9.664 1 88.25 493 LYS A N 1
ATOM 4066 C CA . LYS A 1 493 ? -26.938 7.445 10.609 1 88.25 493 LYS A CA 1
ATOM 4067 C C . LYS A 1 493 ? -25.516 7.59 10.07 1 88.25 493 LYS A C 1
ATOM 4069 O O . LYS A 1 493 ? -25.297 7.633 8.859 1 88.25 493 LYS A O 1
ATOM 4074 N N . VAL A 1 494 ? -24.594 7.68 11.039 1 90.19 494 VAL A N 1
ATOM 4075 C CA . VAL A 1 494 ? -23.203 7.812 10.664 1 90.19 494 VAL A CA 1
ATOM 4076 C C . VAL A 1 494 ? -22.719 6.527 9.992 1 90.19 494 VAL A C 1
ATOM 4078 O O . VAL A 1 494 ? -21.922 6.574 9.047 1 90.19 494 VAL A O 1
ATOM 4081 N N . SER A 1 495 ? -23.188 5.379 10.375 1 89.62 495 SER A N 1
ATOM 4082 C CA . SER A 1 495 ? -22.781 4.082 9.844 1 89.62 495 SER A CA 1
ATOM 4083 C C . SER A 1 495 ? -23.094 3.963 8.359 1 89.62 495 SER A C 1
ATOM 4085 O O . SER A 1 495 ? -22.328 3.379 7.594 1 89.62 495 SER A O 1
ATOM 4087 N N . PHE A 1 496 ? -24.203 4.547 7.938 1 90.19 496 PHE A N 1
ATOM 4088 C CA . PHE A 1 496 ? -24.594 4.469 6.535 1 90.19 496 PHE A CA 1
ATOM 4089 C C . PHE A 1 496 ? -23.625 5.25 5.66 1 90.19 496 PHE A C 1
ATOM 4091 O O . PHE A 1 496 ? -23.281 4.816 4.555 1 90.19 496 PHE A O 1
ATOM 4098 N N . ALA A 1 497 ? -23.219 6.383 6.168 1 91.25 497 ALA A N 1
ATOM 4099 C CA . ALA A 1 497 ? -22.234 7.164 5.41 1 91.25 497 ALA A CA 1
ATOM 4100 C C . ALA A 1 497 ? -20.938 6.379 5.219 1 91.25 497 ALA A C 1
ATOM 4102 O O . ALA A 1 497 ? -20.344 6.402 4.141 1 91.25 497 ALA A O 1
ATOM 4103 N N . HIS A 1 498 ? -20.516 5.691 6.27 1 91.25 498 HIS A N 1
ATOM 4104 C CA . HIS A 1 498 ? -19.297 4.902 6.203 1 91.25 498 HIS A CA 1
ATOM 4105 C C . HIS A 1 498 ? -19.453 3.711 5.266 1 91.25 498 HIS A C 1
ATOM 4107 O O . HIS A 1 498 ? -18.516 3.346 4.547 1 91.25 498 HIS A O 1
ATOM 4113 N N . ILE A 1 499 ? -20.625 3.068 5.234 1 90.44 499 ILE A N 1
ATOM 4114 C CA . ILE A 1 499 ? -20.891 1.928 4.367 1 90.44 499 ILE A CA 1
ATOM 4115 C C . ILE A 1 499 ? -20.828 2.369 2.906 1 90.44 499 ILE A C 1
ATOM 4117 O O . ILE A 1 499 ? -20.188 1.723 2.08 1 90.44 499 ILE A O 1
ATOM 4121 N N . PHE A 1 500 ? -21.391 3.484 2.557 1 89.94 500 PHE A N 1
ATOM 4122 C CA . PHE A 1 500 ? -21.422 3.961 1.18 1 89.94 500 PHE A CA 1
ATOM 4123 C C . PHE A 1 500 ? -20.047 4.445 0.737 1 89.94 500 PHE A C 1
ATOM 4125 O O . PHE A 1 500 ? -19.719 4.387 -0.449 1 89.94 500 PHE A O 1
ATOM 4132 N N . ASP A 1 501 ? -19.312 4.973 1.708 1 90.56 501 ASP A N 1
ATOM 4133 C CA . ASP A 1 501 ? -17.953 5.387 1.361 1 90.56 501 ASP A CA 1
ATOM 4134 C C . ASP A 1 501 ? -17.094 4.18 0.99 1 90.56 501 ASP A C 1
ATOM 4136 O O . ASP A 1 501 ? -16.188 4.289 0.153 1 90.56 501 ASP A O 1
ATOM 4140 N N . GLN A 1 502 ? -17.281 3.055 1.592 1 88.88 502 GLN A N 1
ATOM 4141 C CA . GLN A 1 502 ? -16.5 1.85 1.336 1 88.88 502 GLN A CA 1
ATOM 4142 C C . GLN A 1 502 ? -16.906 1.199 0.016 1 88.88 502 GLN A C 1
ATOM 4144 O O . GLN A 1 502 ? -16.078 0.557 -0.643 1 88.88 502 GLN A O 1
ATOM 4149 N N . MET A 1 503 ? -18.094 1.394 -0.413 1 87.25 503 MET A N 1
ATOM 4150 C CA . MET A 1 503 ? -18.625 0.723 -1.591 1 87.25 503 MET A CA 1
ATOM 4151 C C . MET A 1 503 ? -18.156 1.405 -2.871 1 87.25 503 MET A C 1
ATOM 4153 O O . MET A 1 503 ? -18.047 2.633 -2.922 1 87.25 503 MET A O 1
ATOM 4157 N N . LEU A 1 504 ? -17.797 0.521 -3.807 1 83.75 504 LEU A N 1
ATOM 4158 C CA . LEU A 1 504 ? -17.578 1.042 -5.152 1 83.75 504 LEU A CA 1
ATOM 4159 C C . LEU A 1 504 ? -18.906 1.389 -5.816 1 83.75 504 LEU A C 1
ATOM 4161 O O . LEU A 1 504 ? -19.719 0.503 -6.086 1 83.75 504 LEU A O 1
ATOM 4165 N N . LEU A 1 505 ? -19.109 2.639 -6.078 1 80.38 505 LEU A N 1
ATOM 4166 C CA . LEU A 1 505 ? -20.438 3.102 -6.48 1 80.38 505 LEU A CA 1
ATOM 4167 C C . LEU A 1 505 ? -20.625 2.977 -7.988 1 80.38 505 LEU A C 1
ATOM 4169 O O . LEU A 1 505 ? -21.641 2.467 -8.453 1 80.38 505 LEU A O 1
ATOM 4173 N N . SER A 1 506 ? -19.656 3.443 -8.734 1 78.06 506 SER A N 1
ATOM 4174 C CA . SER A 1 506 ? -19.859 3.461 -10.18 1 78.06 506 SER A CA 1
ATOM 4175 C C . SER A 1 506 ? -18.75 2.721 -10.914 1 78.06 506 SER A C 1
ATOM 4177 O O . SER A 1 506 ? -17.656 2.541 -10.375 1 78.06 506 SER A O 1
ATOM 4179 N N . ASN A 1 507 ? -19.156 2.154 -12.078 1 70.69 507 ASN A N 1
ATOM 4180 C CA . ASN A 1 507 ? -18.234 1.396 -12.922 1 70.69 507 ASN A CA 1
ATOM 4181 C C . ASN A 1 507 ? -17.375 2.318 -13.766 1 70.69 507 ASN A C 1
ATOM 4183 O O . ASN A 1 507 ? -16.328 1.903 -14.266 1 70.69 507 ASN A O 1
ATOM 4187 N N . LYS A 1 508 ? -17.875 3.428 -13.953 1 66.75 508 LYS A N 1
ATOM 4188 C CA . LYS A 1 508 ? -17.109 4.301 -14.836 1 66.75 508 LYS A CA 1
ATOM 4189 C C . LYS A 1 508 ? -15.984 5.004 -14.086 1 66.75 508 LYS A C 1
ATOM 4191 O O . LYS A 1 508 ? -16.188 5.52 -12.992 1 66.75 508 LYS A O 1
ATOM 4196 N N . ASP A 1 509 ? -14.734 4.656 -14.391 1 59.66 509 ASP A N 1
ATOM 4197 C CA . ASP A 1 509 ? -13.5 5.102 -13.75 1 59.66 509 ASP A CA 1
ATOM 4198 C C . ASP A 1 509 ? -13.578 6.582 -13.375 1 59.66 509 ASP A C 1
ATOM 4200 O O . ASP A 1 509 ? -13.031 7.004 -12.359 1 59.66 509 ASP A O 1
ATOM 4204 N N . SER A 1 510 ? -14.266 7.379 -14.172 1 60.41 510 SER A N 1
ATOM 4205 C CA . SER A 1 510 ? -14.188 8.82 -13.969 1 60.41 510 SER A CA 1
ATOM 4206 C C . SER A 1 510 ? -15.367 9.336 -13.156 1 60.41 510 SER A C 1
ATOM 4208 O O . SER A 1 510 ? -15.391 10.5 -12.75 1 60.41 510 SER A O 1
ATOM 4210 N N . GLU A 1 511 ? -16.219 8.328 -12.781 1 63.03 511 GLU A N 1
ATOM 4211 C CA . GLU A 1 511 ? -17.422 8.867 -12.164 1 63.03 511 GLU A CA 1
ATOM 4212 C C . GLU A 1 511 ? -17.594 8.344 -10.742 1 63.03 511 GLU A C 1
ATOM 4214 O O . GLU A 1 511 ? -17.547 7.137 -10.508 1 63.03 511 GLU A O 1
ATOM 4219 N N . MET A 1 512 ? -17.812 9.172 -9.773 1 56.34 512 MET A N 1
ATOM 4220 C CA . MET A 1 512 ? -18.297 9 -8.406 1 56.34 512 MET A CA 1
ATOM 4221 C C . MET A 1 512 ? -17.344 8.102 -7.609 1 56.34 512 MET A C 1
ATOM 4223 O O . MET A 1 512 ? -17.547 7.898 -6.41 1 56.34 512 MET A O 1
ATOM 4227 N N . SER A 1 513 ? -16.234 7.52 -8.195 1 61.19 513 SER A N 1
ATOM 4228 C CA . SER A 1 513 ? -15.523 6.461 -7.477 1 61.19 513 SER A CA 1
ATOM 4229 C C . SER A 1 513 ? -14.367 7.027 -6.664 1 61.19 513 SER A C 1
ATOM 4231 O O . SER A 1 513 ? -14.188 6.664 -5.496 1 61.19 513 SER A O 1
ATOM 4233 N N . ASP A 1 514 ? -13.633 7.84 -7.098 1 65.81 514 ASP A N 1
ATOM 4234 C CA . ASP A 1 514 ? -12.406 8.188 -6.387 1 65.81 514 ASP A CA 1
ATOM 4235 C C . ASP A 1 514 ? -12.531 9.562 -5.727 1 65.81 514 ASP A C 1
ATOM 4237 O O . ASP A 1 514 ? -11.727 9.906 -4.855 1 65.81 514 ASP A O 1
ATOM 4241 N N . ASP A 1 515 ? -13.625 10.203 -5.988 1 78.38 515 ASP A N 1
ATOM 4242 C CA . ASP A 1 515 ? -13.742 11.562 -5.457 1 78.38 515 ASP A CA 1
ATOM 4243 C C . ASP A 1 515 ? -14.781 11.625 -4.34 1 78.38 515 ASP A C 1
ATOM 4245 O O . ASP A 1 515 ? -15.828 12.258 -4.488 1 78.38 515 ASP A O 1
ATOM 4249 N N . LYS A 1 516 ? -14.578 11 -3.236 1 86.19 516 LYS A N 1
ATOM 4250 C CA . LYS A 1 516 ? -15.445 10.977 -2.064 1 86.19 516 LYS A CA 1
ATOM 4251 C C . LYS A 1 516 ? -14.734 11.531 -0.837 1 86.19 516 LYS A C 1
ATOM 4253 O O . LYS A 1 516 ? -13.508 11.422 -0.725 1 86.19 516 LYS A O 1
ATOM 4258 N N . ALA A 1 517 ? -15.461 12.156 -0.035 1 87.94 517 ALA A N 1
ATOM 4259 C CA . ALA A 1 517 ? -14.953 12.625 1.251 1 87.94 517 ALA A CA 1
ATOM 4260 C C . ALA A 1 517 ? -15.984 12.414 2.357 1 87.94 517 ALA A C 1
ATOM 4262 O O . ALA A 1 517 ? -17.141 12.828 2.225 1 87.94 517 ALA A O 1
ATOM 4263 N N . LEU A 1 518 ? -15.508 11.742 3.424 1 90.56 518 LEU A N 1
ATOM 4264 C CA . LEU A 1 518 ? -16.391 11.398 4.531 1 90.56 518 LEU A CA 1
ATOM 4265 C C . LEU A 1 518 ? -16.312 12.445 5.633 1 90.56 518 LEU A C 1
ATOM 4267 O O . LEU A 1 518 ? -15.227 12.93 5.965 1 90.56 518 LEU A O 1
ATOM 4271 N N . GLY A 1 519 ? -17.453 12.789 6.25 1 86.88 519 GLY A N 1
ATOM 4272 C CA . GLY A 1 519 ? -17.531 13.672 7.398 1 86.88 519 GLY A CA 1
ATOM 4273 C C . GLY A 1 519 ? -17.031 15.078 7.105 1 86.88 519 GLY A C 1
ATOM 4274 O O . GLY A 1 519 ? -16.203 15.617 7.848 1 86.88 519 GLY A O 1
ATOM 4275 N N . ILE A 1 520 ? -17.516 15.664 6.102 1 86.5 520 ILE A N 1
ATOM 4276 C CA . ILE A 1 520 ? -17.062 16.984 5.688 1 86.5 520 ILE A CA 1
ATOM 4277 C C . ILE A 1 520 ? -17.75 18.062 6.516 1 86.5 520 ILE A C 1
ATOM 4279 O O . ILE A 1 520 ? -18.984 18.031 6.668 1 86.5 520 ILE A O 1
ATOM 4283 N N . ASN A 1 521 ? -16.922 18.859 7.18 1 86.81 521 ASN A N 1
ATOM 4284 C CA . ASN A 1 521 ? -17.406 20.078 7.816 1 86.81 521 ASN A CA 1
ATOM 4285 C C . ASN A 1 521 ? -17.594 21.219 6.805 1 86.81 521 ASN A C 1
ATOM 4287 O O . ASN A 1 521 ? -16.672 21.531 6.047 1 86.81 521 ASN A O 1
ATOM 4291 N N . PRO A 1 522 ? -18.734 21.734 6.766 1 87 522 PRO A N 1
ATOM 4292 C CA . PRO A 1 522 ? -19.016 22.766 5.762 1 87 522 PRO A CA 1
ATOM 4293 C C . PRO A 1 522 ? -18.047 23.953 5.852 1 87 522 PRO A C 1
ATOM 4295 O O . PRO A 1 522 ? -17.828 24.641 4.859 1 87 522 PRO A O 1
ATOM 4298 N N . THR A 1 523 ? -17.484 24.156 7.023 1 86.44 523 THR A N 1
ATOM 4299 C CA . THR A 1 523 ? -16.578 25.281 7.188 1 86.44 523 THR A CA 1
ATOM 4300 C C . THR A 1 523 ? -15.148 24.891 6.793 1 86.44 523 THR A C 1
ATOM 4302 O O . THR A 1 523 ? -14.281 25.766 6.66 1 86.44 523 THR A O 1
ATOM 4305 N N . ASP A 1 524 ? -14.93 23.656 6.551 1 90.25 524 ASP A N 1
ATOM 4306 C CA . ASP A 1 524 ? -13.586 23.172 6.262 1 90.25 524 ASP A CA 1
ATOM 4307 C C . ASP A 1 524 ? -13.445 22.781 4.793 1 90.25 524 ASP A C 1
ATOM 4309 O O . ASP A 1 524 ? -12.516 22.062 4.426 1 90.25 524 ASP A O 1
ATOM 4313 N N . ILE A 1 525 ? -14.25 23.25 3.924 1 90.56 525 ILE A N 1
ATOM 4314 C CA . ILE A 1 525 ? -14.242 22.875 2.514 1 90.56 525 ILE A CA 1
ATOM 4315 C C . ILE A 1 525 ? -13.258 23.766 1.75 1 90.56 525 ILE A C 1
ATOM 4317 O O . ILE A 1 525 ? -13.203 24.984 1.974 1 90.56 525 ILE A O 1
ATOM 4321 N N . ILE A 1 526 ? -12.422 23.156 0.922 1 90.81 526 ILE A N 1
ATOM 4322 C CA . ILE A 1 526 ? -11.555 23.891 0.006 1 90.81 526 ILE A CA 1
ATOM 4323 C C . ILE A 1 526 ? -12.242 24.031 -1.35 1 90.81 526 ILE A C 1
ATOM 4325 O O . ILE A 1 526 ? -12.133 23.156 -2.207 1 90.81 526 ILE A O 1
ATOM 4329 N N . TRP A 1 527 ? -12.766 25.109 -1.581 1 86 527 TRP A N 1
ATOM 4330 C CA . TRP A 1 527 ? -13.688 25.344 -2.686 1 86 527 TRP A CA 1
ATOM 4331 C C . TRP A 1 527 ? -12.969 25.25 -4.027 1 86 527 TRP A C 1
ATOM 4333 O O . TRP A 1 527 ? -13.555 24.844 -5.027 1 86 527 TRP A O 1
ATOM 4343 N N . CYS A 1 528 ? -11.75 25.594 -4.117 1 83.5 528 CYS A N 1
ATOM 4344 C CA . CYS A 1 528 ? -11.031 25.547 -5.387 1 83.5 528 CYS A CA 1
ATOM 4345 C C . CYS A 1 528 ? -10.867 24.109 -5.879 1 83.5 528 CYS A C 1
ATOM 4347 O O . CYS A 1 528 ? -10.758 23.875 -7.082 1 83.5 528 CYS A O 1
ATOM 4349 N N . ASN A 1 529 ? -10.906 23.172 -5.027 1 87.19 529 ASN A N 1
ATOM 4350 C CA . ASN A 1 529 ? -10.656 21.781 -5.391 1 87.19 529 ASN A CA 1
ATOM 4351 C C . ASN A 1 529 ? -11.953 21.016 -5.605 1 87.19 529 ASN A C 1
ATOM 4353 O O . ASN A 1 529 ? -11.953 19.953 -6.215 1 87.19 529 ASN A O 1
ATOM 4357 N N . ILE A 1 530 ? -13.008 21.531 -5.203 1 79.38 530 ILE A N 1
ATOM 4358 C CA . ILE A 1 530 ? -14.297 20.859 -5.391 1 79.38 530 ILE A CA 1
ATOM 4359 C C . ILE A 1 530 ? -14.719 20.953 -6.855 1 79.38 530 ILE A C 1
ATOM 4361 O O . ILE A 1 530 ? -15.391 20.062 -7.375 1 79.38 530 ILE A O 1
ATOM 4365 N N . GLN A 1 531 ? -14.062 21.953 -7.609 1 70.62 531 GLN A N 1
ATOM 4366 C CA . GLN A 1 531 ? -14.43 22.203 -9 1 70.62 531 GLN A CA 1
ATOM 4367 C C . GLN A 1 531 ? -13.68 21.281 -9.953 1 70.62 531 GLN A C 1
ATOM 4369 O O . GLN A 1 531 ? -14.109 21.062 -11.086 1 70.62 531 GLN A O 1
ATOM 4374 N N . THR A 1 532 ? -12.648 20.781 -9.523 1 63.5 532 THR A N 1
ATOM 4375 C CA . THR A 1 532 ? -11.766 20.078 -10.438 1 63.5 532 THR A CA 1
ATOM 4376 C C . THR A 1 532 ? -12.359 18.719 -10.82 1 63.5 532 THR A C 1
ATOM 4378 O O . THR A 1 532 ? -12.414 17.812 -10 1 63.5 532 THR A O 1
ATOM 4381 N N . ILE A 1 533 ? -12.953 18.719 -12.031 1 62.56 533 ILE A N 1
ATOM 4382 C CA . ILE A 1 533 ? -13.727 17.562 -12.469 1 62.56 533 ILE A CA 1
ATOM 4383 C C . ILE A 1 533 ? -12.891 16.719 -13.43 1 62.56 533 ILE A C 1
ATOM 4385 O O . ILE A 1 533 ? -13.016 15.492 -13.461 1 62.56 533 ILE A O 1
ATOM 4389 N N . ASN A 1 534 ? -11.82 17.297 -14.062 1 72.69 534 ASN A N 1
ATOM 4390 C CA . ASN A 1 534 ? -11.148 16.516 -15.102 1 72.69 534 ASN A CA 1
ATOM 4391 C C . ASN A 1 534 ? -10.102 15.57 -14.508 1 72.69 534 ASN A C 1
ATOM 4393 O O . ASN A 1 534 ? -9.148 16.016 -13.867 1 72.69 534 ASN A O 1
ATOM 4397 N N . ARG A 1 535 ? -10.234 14.305 -14.758 1 74.62 535 ARG A N 1
ATOM 4398 C CA . ARG A 1 535 ? -9.445 13.258 -14.133 1 74.62 535 ARG A CA 1
ATOM 4399 C C . ARG A 1 535 ? -7.977 13.352 -14.539 1 74.62 535 ARG A C 1
ATOM 4401 O O . ARG A 1 535 ? -7.086 13.328 -13.695 1 74.62 535 ARG A O 1
ATOM 4408 N N . PRO A 1 536 ? -7.684 13.469 -15.867 1 73.75 536 PRO A N 1
ATOM 4409 C CA . PRO A 1 536 ? -6.266 13.539 -16.219 1 73.75 536 PRO A CA 1
ATOM 4410 C C . PRO A 1 536 ? -5.566 14.758 -15.609 1 73.75 536 PRO A C 1
ATOM 4412 O O . PRO A 1 536 ? -4.391 14.68 -15.242 1 73.75 536 PRO A O 1
ATOM 4415 N N . TRP A 1 537 ? -6.328 15.789 -15.516 1 78.44 537 TRP A N 1
ATOM 4416 C CA . TRP A 1 537 ? -5.762 16.984 -14.906 1 78.44 537 TRP A CA 1
ATOM 4417 C C . TRP A 1 537 ? -5.52 16.781 -13.414 1 78.44 537 TRP A C 1
ATOM 4419 O O . TRP A 1 537 ? -4.531 17.266 -12.859 1 78.44 537 TRP A O 1
ATOM 4429 N N . ALA A 1 538 ? -6.434 16.125 -12.812 1 81.44 538 ALA A N 1
ATOM 4430 C CA . ALA A 1 538 ? -6.273 15.82 -11.391 1 81.44 538 ALA A CA 1
ATOM 4431 C C . ALA A 1 538 ? -5.062 14.922 -11.156 1 81.44 538 ALA A C 1
ATOM 4433 O O . ALA A 1 538 ? -4.312 15.117 -10.195 1 81.44 538 ALA A O 1
ATOM 4434 N N . LEU A 1 539 ? -4.863 13.984 -12.07 1 80.31 539 LEU A N 1
ATOM 4435 C CA . LEU A 1 539 ? -3.73 13.078 -11.945 1 80.31 539 LEU A CA 1
ATOM 4436 C C . LEU A 1 539 ? -2.412 13.82 -12.125 1 80.31 539 LEU A C 1
ATOM 4438 O O . LEU A 1 539 ? -1.435 13.539 -11.43 1 80.31 539 LEU A O 1
ATOM 4442 N N . LEU A 1 540 ? -2.404 14.719 -13.078 1 83.56 540 LEU A N 1
ATOM 4443 C CA . LEU A 1 540 ? -1.207 15.516 -13.312 1 83.56 540 LEU A CA 1
ATOM 4444 C C . LEU A 1 540 ? -0.903 16.406 -12.109 1 83.56 540 LEU A C 1
ATOM 4446 O O . LEU A 1 540 ? 0.259 16.562 -11.727 1 83.56 540 LEU A O 1
ATOM 4450 N N . ARG A 1 541 ? -1.902 16.984 -11.5 1 88.62 541 ARG A N 1
ATOM 4451 C CA . ARG A 1 541 ? -1.715 17.844 -10.336 1 88.62 541 ARG A CA 1
ATOM 4452 C C . ARG A 1 541 ? -1.159 17.047 -9.156 1 88.62 541 ARG A C 1
ATOM 4454 O O . ARG A 1 541 ? -0.308 17.547 -8.414 1 88.62 541 ARG A O 1
ATOM 4461 N N . VAL A 1 542 ? -1.681 15.859 -9.016 1 88 542 VAL A N 1
ATOM 4462 C CA . VAL A 1 542 ? -1.177 15.008 -7.945 1 88 542 VAL A CA 1
ATOM 4463 C C . VAL A 1 542 ? 0.293 14.672 -8.195 1 88 542 VAL A C 1
ATOM 4465 O O . VAL A 1 542 ? 1.108 14.711 -7.27 1 88 542 VAL A O 1
ATOM 4468 N N . ALA A 1 543 ? 0.679 14.422 -9.438 1 86.94 543 ALA A N 1
ATOM 4469 C CA . ALA A 1 543 ? 2.062 14.109 -9.789 1 86.94 543 ALA A CA 1
ATOM 4470 C C . ALA A 1 543 ? 2.975 15.305 -9.539 1 86.94 543 ALA A C 1
ATOM 4472 O O . ALA A 1 543 ? 4.07 15.156 -8.992 1 86.94 543 ALA A O 1
ATOM 4473 N N . ILE A 1 544 ? 2.498 16.438 -9.875 1 89.44 544 ILE A N 1
ATOM 4474 C CA . ILE A 1 544 ? 3.281 17.656 -9.703 1 89.44 544 ILE A CA 1
ATOM 4475 C C . ILE A 1 544 ? 3.469 17.938 -8.219 1 89.44 544 ILE A C 1
ATOM 4477 O O . ILE A 1 544 ? 4.562 18.312 -7.785 1 89.44 544 ILE A O 1
ATOM 4481 N N . SER A 1 545 ? 2.369 17.828 -7.477 1 92 545 SER A N 1
ATOM 4482 C CA . SER A 1 545 ? 2.457 18.062 -6.039 1 92 545 SER A CA 1
ATOM 4483 C C . SER A 1 545 ? 3.465 17.125 -5.383 1 92 545 SER A C 1
ATOM 4485 O O . SER A 1 545 ? 4.285 17.547 -4.57 1 92 545 SER A O 1
ATOM 4487 N N . ASN A 1 546 ? 3.393 15.875 -5.75 1 87.81 546 ASN A N 1
ATOM 4488 C CA . ASN A 1 546 ? 4.344 14.914 -5.195 1 87.81 546 ASN A CA 1
ATOM 4489 C C . ASN A 1 546 ? 5.777 15.25 -5.602 1 87.81 546 ASN A C 1
ATOM 4491 O O . ASN A 1 546 ? 6.707 15.094 -4.809 1 87.81 546 ASN A O 1
ATOM 4495 N N . PHE A 1 547 ? 5.992 15.641 -6.836 1 87.19 547 PHE A N 1
ATOM 4496 C CA . PHE A 1 547 ? 7.309 16.047 -7.312 1 87.19 547 PHE A CA 1
ATOM 4497 C C . PHE A 1 547 ? 7.824 17.25 -6.508 1 87.19 547 PHE A C 1
ATOM 4499 O O . PHE A 1 547 ? 8.992 17.266 -6.105 1 87.19 547 PHE A O 1
ATOM 4506 N N . LEU A 1 548 ? 6.953 18.188 -6.234 1 90.44 548 LEU A N 1
ATOM 4507 C CA . LEU A 1 548 ? 7.344 19.375 -5.492 1 90.44 548 LEU A CA 1
ATOM 4508 C C . LEU A 1 548 ? 7.695 19.031 -4.051 1 90.44 548 LEU A C 1
ATOM 4510 O O . LEU A 1 548 ? 8.633 19.594 -3.48 1 90.44 548 LEU A O 1
ATOM 4514 N N . ASN A 1 549 ? 6.906 18.156 -3.412 1 91.5 549 ASN A N 1
ATOM 4515 C CA . ASN A 1 549 ? 7.203 17.703 -2.057 1 91.5 549 ASN A CA 1
ATOM 4516 C C . ASN A 1 549 ? 8.594 17.094 -1.963 1 91.5 549 ASN A C 1
ATOM 4518 O O . ASN A 1 549 ? 9.367 17.422 -1.061 1 91.5 549 ASN A O 1
ATOM 4522 N N . VAL A 1 550 ? 8.93 16.25 -2.9 1 84.81 550 VAL A N 1
ATOM 4523 C CA . VAL A 1 550 ? 10.242 15.602 -2.893 1 84.81 550 VAL A CA 1
ATOM 4524 C C . VAL A 1 550 ? 11.32 16.641 -3.205 1 84.81 550 VAL A C 1
ATOM 4526 O O . VAL A 1 550 ? 12.391 16.625 -2.594 1 84.81 550 VAL A O 1
ATOM 4529 N N . ALA A 1 551 ? 11 17.531 -4.16 1 84.38 551 ALA A N 1
ATOM 4530 C CA . ALA A 1 551 ? 11.945 18.562 -4.57 1 84.38 551 ALA A CA 1
ATOM 4531 C C . ALA A 1 551 ? 12.312 19.469 -3.395 1 84.38 551 ALA A C 1
ATOM 4533 O O . ALA A 1 551 ? 13.484 19.828 -3.217 1 84.38 551 ALA A O 1
ATOM 4534 N N . ILE A 1 552 ? 11.352 19.781 -2.557 1 88.31 552 ILE A N 1
ATOM 4535 C CA . ILE A 1 552 ? 11.641 20.672 -1.436 1 88.31 552 ILE A CA 1
ATOM 4536 C C . ILE A 1 552 ? 12.453 19.922 -0.38 1 88.31 552 ILE A C 1
ATOM 4538 O O . ILE A 1 552 ? 13.312 20.5 0.282 1 88.31 552 ILE A O 1
ATOM 4542 N N . ILE A 1 553 ? 12.195 18.656 -0.133 1 86.31 553 ILE A N 1
ATOM 4543 C CA . ILE A 1 553 ? 12.914 17.859 0.857 1 86.31 553 ILE A CA 1
ATOM 4544 C C . ILE A 1 553 ? 14.383 17.75 0.451 1 86.31 553 ILE A C 1
ATOM 4546 O O . ILE A 1 553 ? 15.281 17.938 1.275 1 86.31 553 ILE A O 1
ATOM 4550 N N . ILE A 1 554 ? 14.594 17.594 -0.83 1 73.69 554 ILE A N 1
ATOM 4551 C CA . ILE A 1 554 ? 15.961 17.438 -1.312 1 73.69 554 ILE A CA 1
ATOM 4552 C C . ILE A 1 554 ? 16.609 18.812 -1.468 1 73.69 554 ILE A C 1
ATOM 4554 O O . ILE A 1 554 ? 17.766 19.016 -1.08 1 73.69 554 ILE A O 1
ATOM 4558 N N . GLY A 1 555 ? 15.852 19.828 -2.018 1 74.69 555 GLY A N 1
ATOM 4559 C CA . GLY A 1 555 ? 16.359 21.156 -2.318 1 74.69 555 GLY A CA 1
ATOM 4560 C C . GLY A 1 555 ? 16.562 22.016 -1.082 1 74.69 555 GLY A C 1
ATOM 4561 O O . GLY A 1 555 ? 17.344 22.984 -1.108 1 74.69 555 GLY A O 1
ATOM 4562 N N . TRP A 1 556 ? 15.961 21.688 0.093 1 78.25 556 TRP A N 1
ATOM 4563 C CA . TRP A 1 556 ? 16.047 22.516 1.298 1 78.25 556 TRP A CA 1
ATOM 4564 C C . TRP A 1 556 ? 17.469 22.5 1.865 1 78.25 556 TRP A C 1
ATOM 4566 O O . TRP A 1 556 ? 17.781 23.281 2.766 1 78.25 556 TRP A O 1
ATOM 4576 N N . VAL A 1 557 ? 18.234 21.641 1.296 1 63.66 557 VAL A N 1
ATOM 4577 C CA . VAL A 1 557 ? 19.625 21.594 1.716 1 63.66 557 VAL A CA 1
ATOM 4578 C C . VAL A 1 557 ? 20.328 22.906 1.382 1 63.66 557 VAL A C 1
ATOM 4580 O O . VAL A 1 557 ? 21.234 23.328 2.092 1 63.66 557 VAL A O 1
ATOM 4583 N N . VAL A 1 558 ? 19.75 23.594 0.426 1 62.53 558 VAL A N 1
ATOM 4584 C CA . VAL A 1 558 ? 20.344 24.844 -0.051 1 62.53 558 VAL A CA 1
ATOM 4585 C C . VAL A 1 558 ? 20.125 25.953 0.978 1 62.53 558 VAL A C 1
ATOM 4587 O O . VAL A 1 558 ? 21.094 26.547 1.462 1 62.53 558 VAL A O 1
ATOM 4590 N N . PRO A 1 559 ? 18.906 26.203 1.441 1 67.81 559 PRO A N 1
ATOM 4591 C CA . PRO A 1 559 ? 18.734 27.234 2.467 1 67.81 559 PRO A CA 1
ATOM 4592 C C . PRO A 1 559 ? 19.438 26.906 3.775 1 67.81 559 PRO A C 1
ATOM 4594 O O . PRO A 1 559 ? 19.953 27.797 4.457 1 67.81 559 PRO A O 1
ATOM 4597 N N . VAL A 1 560 ? 19.469 25.703 4.082 1 64.5 560 VAL A N 1
ATOM 4598 C CA . VAL A 1 560 ? 20.125 25.266 5.309 1 64.5 560 VAL A CA 1
ATOM 4599 C C . VAL A 1 560 ? 21.625 25.547 5.207 1 64.5 560 VAL A C 1
ATOM 4601 O O . VAL A 1 560 ? 22.266 25.953 6.18 1 64.5 560 VAL A O 1
ATOM 4604 N N . ALA A 1 561 ? 22.109 25.344 4.016 1 55.28 561 ALA A N 1
ATOM 4605 C CA . ALA A 1 561 ? 23.531 25.609 3.795 1 55.28 561 ALA A CA 1
ATOM 4606 C C . ALA A 1 561 ? 23.844 27.094 3.891 1 55.28 561 ALA A C 1
ATOM 4608 O O . ALA A 1 561 ? 24.891 27.484 4.426 1 55.28 561 ALA A O 1
ATOM 4609 N N . ILE A 1 562 ? 22.906 27.859 3.467 1 58.09 562 ILE A N 1
ATOM 4610 C CA . ILE A 1 562 ? 23.094 29.312 3.488 1 58.09 562 ILE A CA 1
ATOM 4611 C C . ILE A 1 562 ? 23.094 29.812 4.93 1 58.09 562 ILE A C 1
ATOM 4613 O O . ILE A 1 562 ? 23.953 30.625 5.309 1 58.09 562 ILE A O 1
ATOM 4617 N N . VAL A 1 563 ? 22.188 29.328 5.695 1 59.5 563 VAL A N 1
ATOM 4618 C CA . VAL A 1 563 ? 22.109 29.734 7.09 1 59.5 563 VAL A CA 1
ATOM 4619 C C . VAL A 1 563 ? 23.328 29.219 7.855 1 59.5 563 VAL A C 1
ATOM 4621 O O . VAL A 1 563 ? 23.859 29.891 8.734 1 59.5 563 VAL A O 1
ATOM 4624 N N . GLY A 1 564 ? 23.641 27.891 7.559 1 52.97 564 GLY A N 1
ATOM 4625 C CA . GLY A 1 564 ? 24.844 27.344 8.148 1 52.97 564 GLY A CA 1
ATOM 4626 C C . GLY A 1 564 ? 26.078 28.188 7.871 1 52.97 564 GLY A C 1
ATOM 4627 O O . GLY A 1 564 ? 26.938 28.359 8.75 1 52.97 564 GLY A O 1
ATOM 4628 N N . PHE A 1 565 ? 26.031 28.75 6.727 1 48.34 565 PHE A N 1
ATOM 4629 C CA . PHE A 1 565 ? 27.141 29.625 6.352 1 48.34 565 PHE A CA 1
ATOM 4630 C C . PHE A 1 565 ? 27.141 30.891 7.191 1 48.34 565 PHE A C 1
ATOM 4632 O O . PHE A 1 565 ? 28.203 31.375 7.598 1 48.34 565 PHE A O 1
ATOM 4639 N N . VAL A 1 566 ? 25.922 31.297 7.34 1 49 566 VAL A N 1
ATOM 4640 C CA . VAL A 1 566 ? 25.797 32.562 8.078 1 49 566 VAL A CA 1
ATOM 4641 C C . VAL A 1 566 ? 26.094 32.312 9.555 1 49 566 VAL A C 1
ATOM 4643 O O . VAL A 1 566 ? 26.594 33.219 10.242 1 49 566 VAL A O 1
ATOM 4646 N N . SER A 1 567 ? 25.828 31.078 10.039 1 45.56 567 SER A N 1
ATOM 4647 C CA . SER A 1 567 ? 25.969 30.797 11.461 1 45.56 567 SER A CA 1
ATOM 4648 C C . SER A 1 567 ? 27.422 30.484 11.82 1 45.56 567 SER A C 1
ATOM 4650 O O . SER A 1 567 ? 27.75 30.312 13 1 45.56 567 SER A O 1
ATOM 4652 N N . GLN A 1 568 ? 28.172 30.234 10.891 1 43.59 568 GLN A N 1
ATOM 4653 C CA . GLN A 1 568 ? 29.562 30 11.266 1 43.59 568 GLN A CA 1
ATOM 4654 C C . GLN A 1 568 ? 30.234 31.266 11.773 1 43.59 568 GLN A C 1
ATOM 4656 O O . GLN A 1 568 ? 30.266 32.281 11.07 1 43.59 568 GLN A O 1
ATOM 4661 N N . ILE A 1 569 ? 30.344 31.219 13.086 1 46.53 569 ILE A N 1
ATOM 4662 C CA . ILE A 1 569 ? 30.875 32.312 13.875 1 46.53 569 ILE A CA 1
ATOM 4663 C C . ILE A 1 569 ? 32.125 32.875 13.203 1 46.53 569 ILE A C 1
ATOM 4665 O O . ILE A 1 569 ? 32.25 34.094 13.055 1 46.53 569 ILE A O 1
ATOM 4669 N N . PRO A 1 570 ? 33 31.969 12.867 1 44.12 570 PRO A N 1
ATOM 4670 C CA . PRO A 1 570 ? 34.219 32.625 12.406 1 44.12 570 PRO A CA 1
ATOM 4671 C C . PRO A 1 570 ? 34.031 33.375 11.094 1 44.12 570 PRO A C 1
ATOM 4673 O O . PRO A 1 570 ? 34.656 34.406 10.875 1 44.12 570 PRO A O 1
ATOM 4676 N N . ILE A 1 571 ? 33.156 32.906 10.406 1 42.66 571 ILE A N 1
ATOM 4677 C CA . ILE A 1 571 ? 33 33.562 9.125 1 42.66 571 ILE A CA 1
ATOM 4678 C C . ILE A 1 571 ? 32.188 34.875 9.305 1 42.66 571 ILE A C 1
ATOM 4680 O O . ILE A 1 571 ? 32.5 35.875 8.672 1 42.66 571 ILE A O 1
ATOM 4684 N N . ILE A 1 572 ? 31.219 34.75 10.094 1 45.94 572 ILE A N 1
ATOM 4685 C CA . ILE A 1 572 ? 30.469 36 10.328 1 45.94 572 ILE A CA 1
ATOM 4686 C C . ILE A 1 572 ? 31.406 37.062 10.906 1 45.94 572 ILE A C 1
ATOM 4688 O O . ILE A 1 572 ? 31.266 38.25 10.602 1 45.94 572 ILE A O 1
ATOM 4692 N N . THR A 1 573 ? 32.25 36.531 11.805 1 47.28 573 THR A N 1
ATOM 4693 C CA . THR A 1 573 ? 33.188 37.5 12.359 1 47.28 573 THR A CA 1
ATOM 4694 C C . THR A 1 573 ? 34.062 38.094 11.258 1 47.28 573 THR A C 1
ATOM 4696 O O . THR A 1 573 ? 34.5 39.25 11.367 1 47.28 573 THR A O 1
ATOM 4699 N N . LYS A 1 574 ? 34.25 37.219 10.352 1 43.72 574 LYS A N 1
ATOM 4700 C CA . LYS A 1 574 ? 35.125 37.781 9.297 1 43.72 574 LYS A CA 1
ATOM 4701 C C . LYS A 1 574 ? 34.312 38.656 8.359 1 43.72 574 LYS A C 1
ATOM 4703 O O . LYS A 1 574 ? 34.844 39.625 7.781 1 43.72 574 LYS A O 1
ATOM 4708 N N . ILE A 1 575 ? 33.125 38.344 8.18 1 43.09 575 ILE A N 1
ATOM 4709 C CA . ILE A 1 575 ? 32.344 39.125 7.234 1 43.09 575 ILE A CA 1
ATOM 4710 C C . ILE A 1 575 ? 31.797 40.375 7.934 1 43.09 575 ILE A C 1
ATOM 4712 O O . ILE A 1 575 ? 31.688 41.438 7.328 1 43.09 575 ILE A O 1
ATOM 4716 N N . VAL A 1 576 ? 31.328 40.219 9.148 1 39.88 576 VAL A N 1
ATOM 4717 C CA . VAL A 1 576 ? 30.844 41.375 9.875 1 39.88 576 VAL A CA 1
ATOM 4718 C C . VAL A 1 576 ? 31.891 41.844 10.875 1 39.88 576 VAL A C 1
ATOM 4720 O O . VAL A 1 576 ? 32.125 41.219 11.906 1 39.88 576 VAL A O 1
ATOM 4723 N N . PRO A 1 577 ? 32.688 42.812 10.422 1 43.28 577 PRO A N 1
ATOM 4724 C CA . PRO A 1 577 ? 33.781 43.312 11.266 1 43.28 577 PRO A CA 1
ATOM 4725 C C . PRO A 1 577 ? 33.312 43.625 12.695 1 43.28 577 PRO A C 1
ATOM 4727 O O . PRO A 1 577 ? 34.125 43.562 13.625 1 43.28 577 PRO A O 1
ATOM 4730 N N . ILE A 1 578 ? 32.094 44.125 12.758 1 46.06 578 ILE A N 1
ATOM 4731 C CA . ILE A 1 578 ? 31.688 44.531 14.094 1 46.06 578 ILE A CA 1
ATOM 4732 C C . ILE A 1 578 ? 31.734 43.312 15.031 1 46.06 578 ILE A C 1
ATOM 4734 O O . ILE A 1 578 ? 31.938 43.469 16.234 1 46.06 578 ILE A O 1
ATOM 4738 N N . LEU A 1 579 ? 31.578 42.156 14.531 1 43.5 579 LEU A N 1
ATOM 4739 C CA . LEU A 1 579 ? 31.531 40.969 15.375 1 43.5 579 LEU A CA 1
ATOM 4740 C C . LEU A 1 579 ? 32.938 40.375 15.578 1 43.5 579 LEU A C 1
ATOM 4742 O O . LEU A 1 579 ? 33.094 39.375 16.266 1 43.5 579 LEU A O 1
ATOM 4746 N N . THR A 1 580 ? 33.844 40.875 14.859 1 45.91 580 THR A N 1
ATOM 4747 C CA . THR A 1 580 ? 35.25 40.531 15.109 1 45.91 580 THR A CA 1
ATOM 4748 C C . THR A 1 580 ? 35.594 40.688 16.578 1 45.91 580 THR A C 1
ATOM 4750 O O . THR A 1 580 ? 36.438 39.969 17.109 1 45.91 580 THR A O 1
ATOM 4753 N N . ASN A 1 581 ? 35.094 41.812 17.062 1 44.75 581 ASN A N 1
ATOM 4754 C CA . ASN A 1 581 ? 35.406 42 18.469 1 44.75 581 ASN A CA 1
ATOM 4755 C C . ASN A 1 581 ? 34.812 40.906 19.344 1 44.75 581 ASN A C 1
ATOM 4757 O O . ASN A 1 581 ? 35.125 40.844 20.531 1 44.75 581 ASN A O 1
ATOM 4761 N N . PHE A 1 582 ? 33.906 40.219 18.891 1 43.78 582 PHE A N 1
ATOM 4762 C CA . PHE A 1 582 ? 33.312 39.156 19.672 1 43.78 582 PHE A CA 1
ATOM 4763 C C . PHE A 1 582 ? 34.156 37.875 19.578 1 43.78 582 PHE A C 1
ATOM 4765 O O . PHE A 1 582 ? 33.75 36.812 20.094 1 43.78 582 PHE A O 1
ATOM 4772 N N . GLN A 1 583 ? 35.062 37.719 18.734 1 46.69 583 GLN A N 1
ATOM 4773 C CA . GLN A 1 583 ? 35.969 36.594 18.734 1 46.69 583 GLN A CA 1
ATOM 4774 C C . GLN A 1 583 ? 36.562 36.344 20.125 1 46.69 583 GLN A C 1
ATOM 4776 O O . GLN A 1 583 ? 36.906 35.219 20.469 1 46.69 583 GLN A O 1
ATOM 4781 N N . ASP A 1 584 ? 36.75 37.438 20.859 1 46.66 584 ASP A N 1
ATOM 4782 C CA . ASP A 1 584 ? 37.344 37.25 22.188 1 46.66 584 ASP A CA 1
ATOM 4783 C C . ASP A 1 584 ? 36.25 36.969 23.219 1 46.66 584 ASP A C 1
ATOM 4785 O O . ASP A 1 584 ? 36.281 37.531 24.328 1 46.66 584 ASP A O 1
ATOM 4789 N N . LEU A 1 585 ? 35.188 36.312 22.719 1 49.44 585 LEU A N 1
ATOM 4790 C CA . LEU A 1 585 ? 34.188 36.031 23.75 1 49.44 585 LEU A CA 1
ATOM 4791 C C . LEU A 1 585 ? 34.75 35.062 24.781 1 49.44 585 LEU A C 1
ATOM 4793 O O . LEU A 1 585 ? 35.531 34.156 24.438 1 49.44 585 LEU A O 1
ATOM 4797 N N . PRO A 1 586 ? 34.656 35.438 26.031 1 53.66 586 PRO A N 1
ATOM 4798 C CA . PRO A 1 586 ? 35.125 34.531 27.078 1 53.66 586 PRO A CA 1
ATOM 4799 C C . PRO A 1 586 ? 34.562 33.125 26.891 1 53.66 586 PRO A C 1
ATOM 4801 O O . PRO A 1 586 ? 33.5 32.938 26.25 1 53.66 586 PRO A O 1
ATOM 4804 N N . GLU A 1 587 ? 35.281 32.156 27.172 1 53.81 587 GLU A N 1
ATOM 4805 C CA . GLU A 1 587 ? 35 30.719 27.078 1 53.81 587 GLU A CA 1
ATOM 4806 C C . GLU A 1 587 ? 33.562 30.406 27.547 1 53.81 587 GLU A C 1
ATOM 4808 O O . GLU A 1 587 ? 32.906 29.5 27 1 53.81 587 GLU A O 1
ATOM 4813 N N . PHE A 1 588 ? 33.125 31.25 28.469 1 56.66 588 PHE A N 1
ATOM 4814 C CA . PHE A 1 588 ? 31.812 30.953 29.047 1 56.66 588 PHE A CA 1
ATOM 4815 C C . PHE A 1 588 ? 30.703 31.234 28.047 1 56.66 588 PHE A C 1
ATOM 4817 O O . PHE A 1 588 ? 29.641 30.609 28.109 1 56.66 588 PHE A O 1
ATOM 4824 N N . MET A 1 589 ? 30.984 32.062 27.078 1 58.56 589 MET A N 1
ATOM 4825 C CA . MET A 1 589 ? 29.938 32.406 26.109 1 58.56 589 MET A CA 1
ATOM 4826 C C . MET A 1 589 ? 30.141 31.594 24.812 1 58.56 589 MET A C 1
ATOM 4828 O O . MET A 1 589 ? 29.172 31.234 24.156 1 58.56 589 MET A O 1
ATOM 4832 N N . SER A 1 590 ? 31.375 31.125 24.562 1 59 590 SER A N 1
ATOM 4833 C CA . SER A 1 590 ? 31.641 30.469 23.297 1 59 590 SER A CA 1
ATOM 4834 C C . SER A 1 590 ? 31.141 29.031 23.297 1 59 590 SER A C 1
ATOM 4836 O O . SER A 1 590 ? 30.656 28.547 22.266 1 59 590 SER A O 1
ATOM 4838 N N . LYS A 1 591 ? 31.125 28.422 24.453 1 59.28 591 LYS A N 1
ATOM 4839 C CA . LYS A 1 591 ? 30.734 27.016 24.531 1 59.28 591 LYS A CA 1
ATOM 4840 C C . LYS A 1 591 ? 29.234 26.859 24.328 1 59.28 591 LYS A C 1
ATOM 4842 O O . LYS A 1 591 ? 28.797 26.047 23.516 1 59.28 591 LYS A O 1
ATOM 4847 N N . PRO A 1 592 ? 28.547 27.766 25 1 60.59 592 PRO A N 1
ATOM 4848 C CA . PRO A 1 592 ? 27.109 27.609 24.781 1 60.59 592 PRO A CA 1
ATOM 4849 C C . PRO A 1 592 ? 26.672 27.984 23.375 1 60.59 592 PRO A C 1
ATOM 4851 O O . PRO A 1 592 ? 25.766 27.375 22.812 1 60.59 592 PRO A O 1
ATOM 4854 N N . ILE A 1 593 ? 27.281 28.859 22.797 1 59.88 593 ILE A N 1
ATOM 4855 C CA . ILE A 1 593 ? 26.906 29.312 21.469 1 59.88 593 ILE A CA 1
ATOM 4856 C C . ILE A 1 593 ? 27.188 28.203 20.453 1 59.88 593 ILE A C 1
ATOM 4858 O O . ILE A 1 593 ? 26.406 28 19.516 1 59.88 593 ILE A O 1
ATOM 4862 N N . ALA A 1 594 ? 28.234 27.422 20.781 1 58.12 594 ALA A N 1
ATOM 4863 C CA . ALA A 1 594 ? 28.594 26.328 19.875 1 58.12 594 ALA A CA 1
ATOM 4864 C C . ALA A 1 594 ? 27.531 25.234 19.891 1 58.12 594 ALA A C 1
ATOM 4866 O O . ALA A 1 594 ? 27.312 24.562 18.875 1 58.12 594 ALA A O 1
ATOM 4867 N N . SER A 1 595 ? 26.906 25.203 20.969 1 59.53 595 SER A N 1
ATOM 4868 C CA . SER A 1 595 ? 25.906 24.156 21.094 1 59.53 595 SER A CA 1
ATOM 4869 C C . SER A 1 595 ? 24.531 24.641 20.656 1 59.53 595 SER A C 1
ATOM 4871 O O . SER A 1 595 ? 23.766 23.891 20.031 1 59.53 595 SER A O 1
ATOM 4873 N N . ILE A 1 596 ? 24.203 25.891 20.875 1 62.31 596 ILE A N 1
ATOM 4874 C CA . ILE A 1 596 ? 22.828 26.391 20.734 1 62.31 596 ILE A CA 1
ATOM 4875 C C . ILE A 1 596 ? 22.609 26.859 19.297 1 62.31 596 ILE A C 1
ATOM 4877 O O . ILE A 1 596 ? 21.516 26.672 18.75 1 62.31 596 ILE A O 1
ATOM 4881 N N . VAL A 1 597 ? 23.609 27.375 18.734 1 61.62 597 VAL A N 1
ATOM 4882 C CA . VAL A 1 597 ? 23.438 28.047 17.453 1 61.62 597 VAL A CA 1
ATOM 4883 C C . VAL A 1 597 ? 23 27.031 16.391 1 61.62 597 VAL A C 1
ATOM 4885 O O . VAL A 1 597 ? 22.016 27.25 15.68 1 61.62 597 VAL A O 1
ATOM 4888 N N . PRO A 1 598 ? 23.688 25.891 16.422 1 62.12 598 PRO A N 1
ATOM 4889 C CA . PRO A 1 598 ? 23.234 24.938 15.422 1 62.12 598 PRO A CA 1
ATOM 4890 C C . PRO A 1 598 ? 21.812 24.422 15.688 1 62.12 598 PRO A C 1
ATOM 4892 O O . PRO A 1 598 ? 21.047 24.234 14.75 1 62.12 598 PRO A O 1
ATOM 4895 N N . ALA A 1 599 ? 21.5 24.297 16.859 1 63.5 599 ALA A N 1
ATOM 4896 C CA . ALA A 1 599 ? 20.172 23.797 17.219 1 63.5 599 ALA A CA 1
ATOM 4897 C C . ALA A 1 599 ? 19.094 24.828 16.891 1 63.5 599 ALA A C 1
ATOM 4899 O O . ALA A 1 599 ? 18.078 24.484 16.297 1 63.5 599 ALA A O 1
ATOM 4900 N N . VAL A 1 600 ? 19.344 26.109 17.172 1 64 600 VAL A N 1
ATOM 4901 C CA . VAL A 1 600 ? 18.359 27.172 16.984 1 64 600 VAL A CA 1
ATOM 4902 C C . VAL A 1 600 ? 18.203 27.469 15.492 1 64 600 VAL A C 1
ATOM 4904 O O . VAL A 1 600 ? 17.094 27.719 15.016 1 64 600 VAL A O 1
ATOM 4907 N N . THR A 1 601 ? 19.281 27.422 14.766 1 63.44 601 THR A N 1
ATOM 4908 C CA . THR A 1 601 ? 19.219 27.656 13.328 1 63.44 601 THR A CA 1
ATOM 4909 C C . THR A 1 601 ? 18.375 26.594 12.641 1 63.44 601 THR A C 1
ATOM 4911 O O . THR A 1 601 ? 17.594 26.906 11.742 1 63.44 601 THR A O 1
ATOM 4914 N N . LEU A 1 602 ? 18.531 25.406 13.188 1 63.69 602 LEU A N 1
ATOM 4915 C CA . LEU A 1 602 ? 17.75 24.312 12.633 1 63.69 602 LEU A CA 1
ATOM 4916 C C . LEU A 1 602 ? 16.266 24.516 12.883 1 63.69 602 LEU A C 1
ATOM 4918 O O . LEU A 1 602 ? 15.438 24.266 11.992 1 63.69 602 LEU A O 1
ATOM 4922 N N . ILE A 1 603 ? 15.93 25.047 13.984 1 65.69 603 ILE A N 1
ATOM 4923 C CA . ILE A 1 603 ? 14.531 25.25 14.359 1 65.69 603 ILE A CA 1
ATOM 4924 C C . ILE A 1 603 ? 13.93 26.359 13.508 1 65.69 603 ILE A C 1
ATOM 4926 O O . ILE A 1 603 ? 12.812 26.219 12.992 1 65.69 603 ILE A O 1
ATOM 4930 N N . PHE A 1 604 ? 14.703 27.391 13.242 1 65.44 604 PHE A N 1
ATOM 4931 C CA . PHE A 1 604 ? 14.211 28.531 12.492 1 65.44 604 PHE A CA 1
ATOM 4932 C C . PHE A 1 604 ? 13.969 28.156 11.031 1 65.44 604 PHE A C 1
ATOM 4934 O O . PHE A 1 604 ? 13.016 28.641 10.422 1 65.44 604 PHE A O 1
ATOM 4941 N N . LEU A 1 605 ? 14.836 27.281 10.531 1 69.25 605 LEU A N 1
ATOM 4942 C CA . LEU A 1 605 ? 14.734 26.906 9.117 1 69.25 605 LEU A CA 1
ATOM 4943 C C . LEU A 1 605 ? 13.531 26 8.891 1 69.25 605 LEU A C 1
ATOM 4945 O O . LEU A 1 605 ? 12.93 26.016 7.809 1 69.25 605 LEU A O 1
ATOM 4949 N N . THR A 1 606 ? 13.094 25.359 9.93 1 76.56 606 THR A N 1
ATOM 4950 C CA . THR A 1 606 ? 12.039 24.375 9.727 1 76.56 606 THR A CA 1
ATOM 4951 C C . THR A 1 606 ? 10.664 24.984 10 1 76.56 606 THR A C 1
ATOM 4953 O O . THR A 1 606 ? 9.641 24.438 9.594 1 76.56 606 THR A O 1
ATOM 4956 N N . GLU A 1 607 ? 10.57 26.234 10.547 1 76 607 GLU A N 1
ATOM 4957 C CA . GLU A 1 607 ? 9.297 26.797 10.977 1 76 607 GLU A CA 1
ATOM 4958 C C . GLU A 1 607 ? 8.445 27.203 9.773 1 76 607 GLU A C 1
ATOM 4960 O O . GLU A 1 607 ? 7.219 27.141 9.82 1 76 607 GLU A O 1
ATOM 4965 N N . GLY A 1 608 ? 8.984 27.578 8.578 1 80.31 608 GLY A N 1
ATOM 4966 C CA . GLY A 1 608 ? 8.211 28.031 7.434 1 80.31 608 GLY A CA 1
ATOM 4967 C C . GLY A 1 608 ? 7.895 26.938 6.438 1 80.31 608 GLY A C 1
ATOM 4968 O O . GLY A 1 608 ? 7.059 27.125 5.551 1 80.31 608 GLY A O 1
ATOM 4969 N N . VAL A 1 609 ? 8.375 25.781 6.727 1 89.38 609 VAL A N 1
ATOM 4970 C CA . VAL A 1 609 ? 8.328 24.719 5.723 1 89.38 609 VAL A CA 1
ATOM 4971 C C . VAL A 1 609 ? 6.91 24.156 5.645 1 89.38 609 VAL A C 1
ATOM 4973 O O . VAL A 1 609 ? 6.422 23.828 4.559 1 89.38 609 VAL A O 1
ATOM 4976 N N . PRO A 1 610 ? 6.152 24.062 6.801 1 91.69 610 PRO A N 1
ATOM 4977 C CA . PRO A 1 610 ? 4.801 23.5 6.723 1 91.69 610 PRO A CA 1
ATOM 4978 C C . PRO A 1 610 ? 3.875 24.312 5.816 1 91.69 610 PRO A C 1
ATOM 4980 O O . PRO A 1 610 ? 2.926 23.766 5.25 1 91.69 610 PRO A O 1
ATOM 4983 N N . LEU A 1 611 ? 4.16 25.625 5.578 1 91.69 611 LEU A N 1
ATOM 4984 C CA . LEU A 1 611 ? 3.348 26.453 4.691 1 91.69 611 LEU A CA 1
ATOM 4985 C C . LEU A 1 611 ? 3.463 25.984 3.248 1 91.69 611 LEU A C 1
ATOM 4987 O O . LEU A 1 611 ? 2.473 25.969 2.512 1 91.69 611 LEU A O 1
ATOM 4991 N N . PHE A 1 612 ? 4.633 25.547 2.932 1 92.44 612 PHE A N 1
ATOM 4992 C CA . PHE A 1 612 ? 4.832 25.031 1.583 1 92.44 612 PHE A CA 1
ATOM 4993 C C . PHE A 1 612 ? 4.086 23.719 1.393 1 92.44 612 PHE A C 1
ATOM 4995 O O . PHE A 1 612 ? 3.42 23.516 0.374 1 92.44 612 PHE A O 1
ATOM 5002 N N . PHE A 1 613 ? 4.168 22.891 2.369 1 95.38 613 PHE A N 1
ATOM 5003 C CA . PHE A 1 613 ? 3.5 21.609 2.254 1 95.38 613 PHE A CA 1
ATOM 5004 C C . PHE A 1 613 ? 1.986 21.781 2.205 1 95.38 613 PHE A C 1
ATOM 5006 O O . PHE A 1 613 ? 1.292 21.016 1.523 1 95.38 613 PHE A O 1
ATOM 5013 N N . ARG A 1 614 ? 1.47 22.75 2.943 1 95.88 614 ARG A N 1
ATOM 5014 C CA . ARG A 1 614 ? 0.037 23.016 2.885 1 95.88 614 ARG A CA 1
ATOM 5015 C C . ARG A 1 614 ? -0.371 23.5 1.497 1 95.88 614 ARG A C 1
ATOM 5017 O O . ARG A 1 614 ? -1.403 23.094 0.968 1 95.88 614 ARG A O 1
ATOM 5024 N N . TRP A 1 615 ? 0.492 24.281 0.881 1 94.69 615 TRP A N 1
ATOM 5025 C CA . TRP A 1 615 ? 0.209 24.766 -0.468 1 94.69 615 TRP A CA 1
ATOM 5026 C C . TRP A 1 615 ? 0.246 23.625 -1.472 1 94.69 615 TRP A C 1
ATOM 5028 O O . TRP A 1 615 ? -0.615 23.531 -2.35 1 94.69 615 TRP A O 1
ATOM 5038 N N . PHE A 1 616 ? 1.207 22.781 -1.278 1 94.75 616 PHE A N 1
ATOM 5039 C CA . PHE A 1 616 ? 1.326 21.641 -2.178 1 94.75 616 PHE A CA 1
ATOM 5040 C C . PHE A 1 616 ? 0.144 20.688 -2.008 1 94.75 616 PHE A C 1
ATOM 5042 O O . PHE A 1 616 ? -0.299 20.062 -2.973 1 94.75 616 PHE A O 1
ATOM 5049 N N . SER A 1 617 ? -0.337 20.609 -0.795 1 94.25 617 SER A N 1
ATOM 5050 C CA . SER A 1 617 ? -1.473 19.719 -0.536 1 94.25 617 SER A CA 1
ATOM 5051 C C . SER A 1 617 ? -2.75 20.266 -1.165 1 94.25 617 SER A C 1
ATOM 5053 O O . SER A 1 617 ? -3.65 19.516 -1.519 1 94.25 617 SER A O 1
ATOM 5055 N N . VAL A 1 618 ? -2.828 21.625 -1.306 1 93.31 618 VAL A N 1
ATOM 5056 C CA . VAL A 1 618 ? -3.959 22.234 -2.004 1 93.31 618 VAL A CA 1
ATOM 5057 C C . VAL A 1 618 ? -3.867 21.922 -3.498 1 93.31 618 VAL A C 1
ATOM 5059 O O . VAL A 1 618 ? -4.879 21.625 -4.141 1 93.31 618 VAL A O 1
ATOM 5062 N N . VAL A 1 619 ? -2.678 21.875 -3.951 1 91.56 619 VAL A N 1
ATOM 5063 C CA . VAL A 1 619 ? -2.465 21.562 -5.363 1 91.56 619 VAL A CA 1
ATOM 5064 C C . VAL A 1 619 ? -2.816 20.109 -5.633 1 91.56 619 VAL A C 1
ATOM 5066 O O . VAL A 1 619 ? -3.273 19.766 -6.727 1 91.56 619 VAL A O 1
ATOM 5069 N N . LYS A 1 620 ? -2.701 19.188 -4.688 1 90.12 620 LYS A N 1
ATOM 5070 C CA . LYS A 1 620 ? -2.98 17.766 -4.801 1 90.12 620 LYS A CA 1
ATOM 5071 C C . LYS A 1 620 ? -4.48 17.5 -4.918 1 90.12 620 LYS A C 1
ATOM 5073 O O . LYS A 1 620 ? -4.906 16.359 -5.113 1 90.12 620 LYS A O 1
ATOM 5078 N N . CYS A 1 621 ? -5.348 18.531 -4.879 1 87.88 621 CYS A N 1
ATOM 5079 C CA . CYS A 1 621 ? -6.793 18.469 -5.078 1 87.88 621 CYS A CA 1
ATOM 5080 C C . CYS A 1 621 ? -7.488 17.859 -3.867 1 87.88 621 CYS A C 1
ATOM 5082 O O . CYS A 1 621 ? -8.477 17.141 -4.012 1 87.88 621 CYS A O 1
ATOM 5084 N N . LEU A 1 622 ? -6.941 18.062 -2.678 1 90.31 622 LEU A N 1
ATOM 5085 C CA . LEU A 1 622 ? -7.629 17.625 -1.467 1 90.31 622 LEU A CA 1
ATOM 5086 C C . LEU A 1 622 ? -8.805 18.531 -1.15 1 90.31 622 LEU A C 1
ATOM 5088 O O . LEU A 1 622 ? -8.719 19.75 -1.329 1 90.31 622 LEU A O 1
ATOM 5092 N N . LYS A 1 623 ? -9.867 18.094 -0.647 1 90.12 623 LYS A N 1
ATOM 5093 C CA . LYS A 1 623 ? -11.141 18.812 -0.623 1 90.12 623 LYS A CA 1
ATOM 5094 C C . LYS A 1 623 ? -11.398 19.438 0.744 1 90.12 623 LYS A C 1
ATOM 5096 O O . LYS A 1 623 ? -12.195 20.375 0.866 1 90.12 623 LYS A O 1
ATOM 5101 N N . THR A 1 624 ? -10.773 18.875 1.766 1 91.94 624 THR A N 1
ATOM 5102 C CA . THR A 1 624 ? -11.031 19.391 3.105 1 91.94 624 THR A CA 1
ATOM 5103 C C . THR A 1 624 ? -9.727 19.781 3.787 1 91.94 624 THR A C 1
ATOM 5105 O O . THR A 1 624 ? -8.648 19.312 3.412 1 91.94 624 THR A O 1
ATOM 5108 N N . GLY A 1 625 ? -9.836 20.703 4.691 1 93.19 625 GLY A N 1
ATOM 5109 C CA . GLY A 1 625 ? -8.68 21.094 5.48 1 93.19 625 GLY A CA 1
ATOM 5110 C C . GLY A 1 625 ? -8.102 19.953 6.305 1 93.19 625 GLY A C 1
ATOM 5111 O O . GLY A 1 625 ? -6.891 19.875 6.492 1 93.19 625 GLY A O 1
ATOM 5112 N N . ALA A 1 626 ? -8.984 19.078 6.777 1 92.69 626 ALA A N 1
ATOM 5113 C CA . ALA A 1 626 ? -8.539 17.922 7.551 1 92.69 626 ALA A CA 1
ATOM 5114 C C . ALA A 1 626 ? -7.641 17.016 6.711 1 92.69 626 ALA A C 1
ATOM 5116 O O . ALA A 1 626 ? -6.613 16.531 7.195 1 92.69 626 ALA A O 1
ATOM 5117 N N . GLN A 1 627 ? -8 16.828 5.422 1 93.88 627 GLN A N 1
ATOM 5118 C CA . GLN A 1 627 ? -7.188 16.016 4.531 1 93.88 627 GLN A CA 1
ATOM 5119 C C . GLN A 1 627 ? -5.836 16.656 4.258 1 93.88 627 GLN A C 1
ATOM 5121 O O . GLN A 1 627 ? -4.816 15.977 4.16 1 93.88 627 GLN A O 1
ATOM 5126 N N . ILE A 1 628 ? -5.852 17.938 4.148 1 95.5 628 ILE A N 1
ATOM 5127 C CA . ILE A 1 628 ? -4.617 18.672 3.898 1 95.5 628 ILE A CA 1
ATOM 5128 C C . ILE A 1 628 ? -3.672 18.516 5.086 1 95.5 628 ILE A C 1
ATOM 5130 O O . ILE A 1 628 ? -2.488 18.203 4.914 1 95.5 628 ILE A O 1
ATOM 5134 N N . GLU A 1 629 ? -4.223 18.656 6.301 1 95.81 629 GLU A N 1
ATOM 5135 C CA . GLU A 1 629 ? -3.383 18.531 7.488 1 95.81 629 GLU A CA 1
ATOM 5136 C C . GLU A 1 629 ? -2.824 17.109 7.621 1 95.81 629 GLU A C 1
ATOM 5138 O O . GLU A 1 629 ? -1.698 16.922 8.086 1 95.81 629 GLU A O 1
ATOM 5143 N N . MET A 1 630 ? -3.592 16.141 7.23 1 96.12 630 MET A N 1
ATOM 5144 C CA . MET A 1 630 ? -3.111 14.766 7.281 1 96.12 630 MET A CA 1
ATOM 5145 C C . MET A 1 630 ? -1.97 14.547 6.293 1 96.12 630 MET A C 1
ATOM 5147 O O . MET A 1 630 ? -1 13.852 6.602 1 96.12 630 MET A O 1
ATOM 5151 N N . ASP A 1 631 ? -2.074 15.133 5.129 1 96 631 ASP A N 1
ATOM 5152 C CA . ASP A 1 631 ? -1.023 15.031 4.121 1 96 631 ASP A CA 1
ATOM 5153 C C . ASP A 1 631 ? 0.23 15.789 4.551 1 96 631 ASP A C 1
ATOM 5155 O O . ASP A 1 631 ? 1.351 15.336 4.309 1 96 631 ASP A O 1
ATOM 5159 N N . VAL A 1 632 ? 0.011 16.859 5.188 1 96.69 632 VAL A N 1
ATOM 5160 C CA . VAL A 1 632 ? 1.125 17.656 5.684 1 96.69 632 VAL A CA 1
ATOM 5161 C C . VAL A 1 632 ? 1.896 16.875 6.742 1 96.69 632 VAL A C 1
ATOM 5163 O O . VAL A 1 632 ? 3.129 16.906 6.766 1 96.69 632 VAL A O 1
ATOM 5166 N N . GLN A 1 633 ? 1.192 16.203 7.602 1 97.5 633 GLN A N 1
ATOM 5167 C CA . GLN A 1 633 ? 1.864 15.414 8.633 1 97.5 633 GLN A CA 1
ATOM 5168 C C . GLN A 1 633 ? 2.842 14.422 8.016 1 97.5 633 GLN A C 1
ATOM 5170 O O . GLN A 1 633 ? 3.963 14.258 8.5 1 97.5 633 GLN A O 1
ATOM 5175 N N . LYS A 1 634 ? 2.467 13.82 6.945 1 96.38 634 LYS A N 1
ATOM 5176 C CA . LYS A 1 634 ? 3.303 12.805 6.305 1 96.38 634 LYS A CA 1
ATOM 5177 C C . LYS A 1 634 ? 4.562 13.43 5.711 1 96.38 634 LYS A C 1
ATOM 5179 O O . LYS A 1 634 ? 5.676 12.977 5.977 1 96.38 634 LYS A O 1
ATOM 5184 N N . TRP A 1 635 ? 4.387 14.477 4.953 1 95.44 635 TRP A N 1
ATOM 5185 C CA . TRP A 1 635 ? 5.504 15.078 4.23 1 95.44 635 TRP A CA 1
ATOM 5186 C C . TRP A 1 635 ? 6.406 15.859 5.18 1 95.44 635 TRP A C 1
ATOM 5188 O O . TRP A 1 635 ? 7.629 15.875 5.016 1 95.44 635 TRP A O 1
ATOM 5198 N N . PHE A 1 636 ? 5.844 16.516 6.102 1 95.81 636 PHE A N 1
ATOM 5199 C CA . PHE A 1 636 ? 6.641 17.297 7.047 1 95.81 636 PHE A CA 1
ATOM 5200 C C . PHE A 1 636 ? 7.453 16.359 7.945 1 95.81 636 PHE A C 1
ATOM 5202 O O . PHE A 1 636 ? 8.586 16.688 8.32 1 95.81 636 PHE A O 1
ATOM 5209 N N . PHE A 1 637 ? 6.887 15.172 8.273 1 96.75 637 PHE A N 1
ATOM 5210 C CA . PHE A 1 637 ? 7.672 14.188 9.008 1 96.75 637 PHE A CA 1
ATOM 5211 C C . PHE A 1 637 ? 8.906 13.773 8.211 1 96.75 637 PHE A C 1
ATOM 5213 O O . PHE A 1 637 ? 10.008 13.711 8.758 1 96.75 637 PHE A O 1
ATOM 5220 N N . ALA A 1 638 ? 8.648 13.453 6.973 1 94.75 638 ALA A N 1
ATOM 5221 C CA . ALA A 1 638 ? 9.758 13.047 6.121 1 94.75 638 ALA A CA 1
ATOM 5222 C C . ALA A 1 638 ? 10.805 14.148 6.016 1 94.75 638 ALA A C 1
ATOM 5224 O O . ALA A 1 638 ? 12.008 13.883 6.059 1 94.75 638 ALA A O 1
ATOM 5225 N N . PHE A 1 639 ? 10.375 15.359 5.902 1 91.94 639 PHE A N 1
ATOM 5226 C CA . PHE A 1 639 ? 11.258 16.516 5.809 1 91.94 639 PHE A CA 1
ATOM 5227 C C . PHE A 1 639 ? 12.094 16.656 7.074 1 91.94 639 PHE A C 1
ATOM 5229 O O . PHE A 1 639 ? 13.32 16.781 7.008 1 91.94 639 PHE A O 1
ATOM 5236 N N . LEU A 1 640 ? 11.422 16.609 8.242 1 92.25 640 LEU A N 1
ATOM 5237 C CA . LEU A 1 640 ? 12.117 16.781 9.508 1 92.25 640 LEU A CA 1
ATOM 5238 C C . LEU A 1 640 ? 13.086 15.633 9.758 1 92.25 640 LEU A C 1
ATOM 5240 O O . LEU A 1 640 ? 14.203 15.852 10.242 1 92.25 640 LEU A O 1
ATOM 5244 N N . PHE A 1 641 ? 12.648 14.414 9.453 1 92.12 641 PHE A N 1
ATOM 5245 C CA . PHE A 1 641 ? 13.5 13.258 9.68 1 92.12 641 PHE A CA 1
ATOM 5246 C C . PHE A 1 641 ? 14.766 13.336 8.836 1 92.12 641 PHE A C 1
ATOM 5248 O O . PHE A 1 641 ? 15.859 13.016 9.305 1 92.12 641 PHE A O 1
ATOM 5255 N N . VAL A 1 642 ? 14.672 13.82 7.656 1 85.81 642 VAL A N 1
ATOM 5256 C CA . VAL A 1 642 ? 15.805 13.906 6.746 1 85.81 642 VAL A CA 1
ATOM 5257 C C . VAL A 1 642 ? 16.734 15.039 7.184 1 85.81 642 VAL A C 1
ATOM 5259 O O . VAL A 1 642 ? 17.938 14.844 7.316 1 85.81 642 VAL A O 1
ATOM 5262 N N . HIS A 1 643 ? 16.219 16.156 7.516 1 80 643 HIS A N 1
ATOM 5263 C CA . HIS A 1 643 ? 17.031 17.344 7.734 1 80 643 HIS A CA 1
ATOM 5264 C C . HIS A 1 643 ? 17.516 17.406 9.18 1 80 643 HIS A C 1
ATOM 5266 O O . HIS A 1 643 ? 18.594 17.953 9.445 1 80 643 HIS A O 1
ATOM 5272 N N . ILE A 1 644 ? 16.734 16.906 10.062 1 82.19 644 ILE A N 1
ATOM 5273 C CA . ILE A 1 644 ? 17.141 17 11.461 1 82.19 644 ILE A CA 1
ATOM 5274 C C . ILE A 1 644 ? 18 15.797 11.836 1 82.19 644 ILE A C 1
ATOM 5276 O O . ILE A 1 644 ? 18.922 15.914 12.656 1 82.19 644 ILE A O 1
ATOM 5280 N N . PHE A 1 645 ? 17.766 14.703 11.297 1 85 645 PHE A N 1
ATOM 5281 C CA . PHE A 1 645 ? 18.469 13.5 11.719 1 85 645 PHE A CA 1
ATOM 5282 C C . PHE A 1 645 ? 19.484 13.07 10.664 1 85 645 PHE A C 1
ATOM 5284 O O . PHE A 1 645 ? 20.688 13.078 10.914 1 85 645 PHE A O 1
ATOM 5291 N N . LEU A 1 646 ? 19.062 12.812 9.461 1 78.12 646 LEU A N 1
ATOM 5292 C CA . LEU A 1 646 ? 19.922 12.172 8.469 1 78.12 646 LEU A CA 1
ATOM 5293 C C . LEU A 1 646 ? 21.031 13.125 8.016 1 78.12 646 LEU A C 1
ATOM 5295 O O . LEU A 1 646 ? 22.203 12.742 7.969 1 78.12 646 LEU A O 1
ATOM 5299 N N . VAL A 1 647 ? 20.703 14.312 7.746 1 71.94 647 VAL A N 1
ATOM 5300 C CA . VAL A 1 647 ? 21.656 15.273 7.219 1 71.94 647 VAL A CA 1
ATOM 5301 C C . VAL A 1 647 ? 22.672 15.633 8.305 1 71.94 647 VAL A C 1
ATOM 5303 O O . VAL A 1 647 ? 23.875 15.766 8.023 1 71.94 647 VAL A O 1
ATOM 5306 N N . VAL A 1 648 ? 22.234 15.664 9.477 1 72.69 648 VAL A N 1
ATOM 5307 C CA . VAL A 1 648 ? 23.094 16.078 10.578 1 72.69 648 VAL A CA 1
ATOM 5308 C C . VAL A 1 648 ? 24.016 14.938 10.977 1 72.69 648 VAL A C 1
ATOM 5310 O O . VAL A 1 648 ? 25.141 15.164 11.43 1 72.69 648 VAL A O 1
ATOM 5313 N N . THR A 1 649 ? 23.547 13.727 10.898 1 73.5 649 THR A N 1
ATOM 5314 C CA . THR A 1 649 ? 24.312 12.547 11.312 1 73.5 649 THR A CA 1
ATOM 5315 C C . THR A 1 649 ? 25.391 12.203 10.289 1 73.5 649 THR A C 1
ATOM 5317 O O . THR A 1 649 ? 26.469 11.758 10.648 1 73.5 649 THR A O 1
ATOM 5320 N N . ILE A 1 650 ? 25.078 12.18 9.086 1 60.19 650 ILE A N 1
ATOM 5321 C CA . ILE A 1 650 ? 26.016 11.742 8.047 1 60.19 650 ILE A CA 1
ATOM 5322 C C . ILE A 1 650 ? 27.078 12.82 7.832 1 60.19 650 ILE A C 1
ATOM 5324 O O . ILE A 1 650 ? 26.75 14.008 7.73 1 60.19 650 ILE A O 1
ATOM 5328 N N . SER A 1 651 ? 28.406 12.523 8.312 1 52.09 651 SER A N 1
ATOM 5329 C CA . SER A 1 651 ? 29.625 13.312 8.43 1 52.09 651 SER A CA 1
ATOM 5330 C C . SER A 1 651 ? 29.719 14.359 7.324 1 52.09 651 SER A C 1
ATOM 5332 O O . SER A 1 651 ? 29.031 14.258 6.309 1 52.09 651 SER A O 1
ATOM 5334 N N . SER A 1 652 ? 30.422 15.344 7.691 1 47.66 652 SER A N 1
ATOM 5335 C CA . SER A 1 652 ? 30.812 16.625 7.109 1 47.66 652 SER A CA 1
ATOM 5336 C C . SER A 1 652 ? 31 16.516 5.602 1 47.66 652 SER A C 1
ATOM 5338 O O . SER A 1 652 ? 30.844 17.5 4.875 1 47.66 652 SER A O 1
ATOM 5340 N N . ASP A 1 653 ? 31.5 15.32 5.145 1 39.94 653 ASP A N 1
ATOM 5341 C CA . ASP A 1 653 ? 31.656 15.352 3.691 1 39.94 653 ASP A CA 1
ATOM 5342 C C . ASP A 1 653 ? 30.516 14.602 3.008 1 39.94 653 ASP A C 1
ATOM 5344 O O . ASP A 1 653 ? 30.594 13.383 2.822 1 39.94 653 ASP A O 1
ATOM 5348 N N . ILE A 1 654 ? 29.344 15.094 3.268 1 44.66 654 ILE A N 1
ATOM 5349 C CA . ILE A 1 654 ? 28.125 14.531 2.686 1 44.66 654 ILE A CA 1
ATOM 5350 C C . ILE A 1 654 ? 28.453 13.898 1.334 1 44.66 654 ILE A C 1
ATOM 5352 O O . ILE A 1 654 ? 27.812 12.914 0.936 1 44.66 654 ILE A O 1
ATOM 5356 N N . SER A 1 655 ? 29.391 14.547 0.696 1 42.78 655 SER A N 1
ATOM 5357 C CA . SER A 1 655 ? 29.844 13.977 -0.57 1 42.78 655 SER A CA 1
ATOM 5358 C C . SER A 1 655 ? 30.328 12.547 -0.395 1 42.78 655 SER A C 1
ATOM 5360 O O . SER A 1 655 ? 30.062 11.688 -1.24 1 42.78 655 SER A O 1
ATOM 5362 N N . VAL A 1 656 ? 31.016 12.461 0.673 1 47.22 656 VAL A N 1
ATOM 5363 C CA . VAL A 1 656 ? 31.516 11.117 0.934 1 47.22 656 VAL A CA 1
ATOM 5364 C C . VAL A 1 656 ? 30.344 10.195 1.304 1 47.22 656 VAL A C 1
ATOM 5366 O O . VAL A 1 656 ? 30.328 9.031 0.9 1 47.22 656 VAL A O 1
ATOM 5369 N N . VAL A 1 657 ? 29.391 10.812 1.987 1 49.59 657 VAL A N 1
ATOM 5370 C CA . VAL A 1 657 ? 28.25 10.016 2.396 1 49.59 657 VAL A CA 1
ATOM 5371 C C . VAL A 1 657 ? 27.406 9.648 1.175 1 49.59 657 VAL A C 1
ATOM 5373 O O . VAL A 1 657 ? 27 8.492 1.013 1 49.59 657 VAL A O 1
ATOM 5376 N N . VAL A 1 658 ? 27.125 10.742 0.621 1 46.5 658 VAL A N 1
ATOM 5377 C CA . VAL A 1 658 ? 26.375 10.484 -0.607 1 46.5 658 VAL A CA 1
ATOM 5378 C C . VAL A 1 658 ? 27.156 9.516 -1.495 1 46.5 658 VAL A C 1
ATOM 5380 O O . VAL A 1 658 ? 26.594 8.602 -2.086 1 46.5 658 VAL A O 1
ATOM 5383 N N . GLU A 1 659 ? 28.5 9.875 -1.543 1 45.03 659 GLU A N 1
ATOM 5384 C CA . GLU A 1 659 ? 29.359 8.984 -2.307 1 45.03 659 GLU A CA 1
ATOM 5385 C C . GLU A 1 659 ? 29.344 7.566 -1.733 1 45.03 659 GLU A C 1
ATOM 5387 O O . GLU A 1 659 ? 29.312 6.59 -2.482 1 45.03 659 GLU A O 1
ATOM 5392 N N . THR A 1 660 ? 29.266 7.605 -0.462 1 50.19 660 THR A N 1
ATOM 5393 C CA . THR A 1 660 ? 29.297 6.293 0.169 1 50.19 660 THR A CA 1
ATOM 5394 C C . THR A 1 660 ? 27.922 5.625 0.081 1 50.19 660 THR A C 1
ATOM 5396 O O . THR A 1 660 ? 27.828 4.418 -0.151 1 50.19 660 THR A O 1
ATOM 5399 N N . VAL A 1 661 ? 26.891 6.426 0.378 1 52.34 661 VAL A N 1
ATOM 5400 C CA . VAL A 1 661 ? 25.531 5.906 0.324 1 52.34 661 VAL A CA 1
ATOM 5401 C C . VAL A 1 661 ? 25.188 5.516 -1.11 1 52.34 661 VAL A C 1
ATOM 5403 O O . VAL A 1 661 ? 24.547 4.484 -1.343 1 52.34 661 VAL A O 1
ATOM 5406 N N . VAL A 1 662 ? 25.672 6.453 -1.896 1 45.94 662 VAL A N 1
ATOM 5407 C CA . VAL A 1 662 ? 25.406 6.277 -3.318 1 45.94 662 VAL A CA 1
ATOM 5408 C C . VAL A 1 662 ? 26.312 5.191 -3.893 1 45.94 662 VAL A C 1
ATOM 5410 O O . VAL A 1 662 ? 25.859 4.348 -4.672 1 45.94 662 VAL A O 1
ATOM 5413 N N . ASN A 1 663 ? 27.594 5.23 -3.436 1 44.97 663 ASN A N 1
ATOM 5414 C CA . ASN A 1 663 ? 28.594 4.332 -4.004 1 44.97 663 ASN A CA 1
ATOM 5415 C C . ASN A 1 663 ? 28.578 2.975 -3.311 1 44.97 663 ASN A C 1
ATOM 5417 O O . ASN A 1 663 ? 28.906 1.957 -3.924 1 44.97 663 ASN A O 1
ATOM 5421 N N . ASN A 1 664 ? 28.188 3.051 -1.921 1 44.94 664 ASN A N 1
ATOM 5422 C CA . ASN A 1 664 ? 28.219 1.821 -1.135 1 44.94 664 ASN A CA 1
ATOM 5423 C C . ASN A 1 664 ? 27.047 1.754 -0.157 1 44.94 664 ASN A C 1
ATOM 5425 O O . ASN A 1 664 ? 27.25 1.764 1.059 1 44.94 664 ASN A O 1
ATOM 5429 N N . PRO A 1 665 ? 25.781 1.71 -0.768 1 48.09 665 PRO A N 1
ATOM 5430 C CA . PRO A 1 665 ? 24.656 1.75 0.157 1 48.09 665 PRO A CA 1
ATOM 5431 C C . PRO A 1 665 ? 24.672 0.613 1.176 1 48.09 665 PRO A C 1
ATOM 5433 O O . PRO A 1 665 ? 24.094 0.735 2.26 1 48.09 665 PRO A O 1
ATOM 5436 N N . ILE A 1 666 ? 25.219 -0.68 0.67 1 49.41 666 ILE A N 1
ATOM 5437 C CA . ILE A 1 666 ? 25.344 -1.767 1.635 1 49.41 666 ILE A CA 1
ATOM 5438 C C . ILE A 1 666 ? 26.125 -1.284 2.855 1 49.41 666 ILE A C 1
ATOM 5440 O O . ILE A 1 666 ? 25.984 -1.831 3.951 1 49.41 666 ILE A O 1
ATOM 5444 N N . ASN A 1 667 ? 26.859 -0.111 2.545 1 57.16 667 ASN A N 1
ATOM 5445 C CA . ASN A 1 667 ? 27.656 0.388 3.654 1 57.16 667 ASN A CA 1
ATOM 5446 C C . ASN A 1 667 ? 26.859 1.345 4.539 1 57.16 667 ASN A C 1
ATOM 5448 O O . ASN A 1 667 ? 27.438 2.006 5.41 1 57.16 667 ASN A O 1
ATOM 5452 N N . ILE A 1 668 ? 25.547 1.309 4.188 1 61.03 668 ILE A N 1
ATOM 5453 C CA . ILE A 1 668 ? 24.734 2.217 4.98 1 61.03 668 ILE A CA 1
ATOM 5454 C C . ILE A 1 668 ? 24.797 1.812 6.453 1 61.03 668 ILE A C 1
ATOM 5456 O O . ILE A 1 668 ? 25.031 2.652 7.324 1 61.03 668 ILE A O 1
ATOM 5460 N N . PRO A 1 669 ? 24.609 0.528 6.609 1 64.12 669 PRO A N 1
ATOM 5461 C CA . PRO A 1 669 ? 24.719 0.175 8.031 1 64.12 669 PRO A CA 1
ATOM 5462 C C . PRO A 1 669 ? 26.094 0.484 8.609 1 64.12 669 PRO A C 1
ATOM 5464 O O . PRO A 1 669 ? 26.188 0.9 9.773 1 64.12 669 PRO A O 1
ATOM 5467 N N . HIS A 1 670 ? 27.156 0.331 7.723 1 65.81 670 HIS A N 1
ATOM 5468 C CA . HIS A 1 670 ? 28.516 0.639 8.164 1 65.81 670 HIS A CA 1
ATOM 5469 C C . HIS A 1 670 ? 28.688 2.137 8.398 1 65.81 670 HIS A C 1
ATOM 5471 O O . HIS A 1 670 ? 29.297 2.547 9.391 1 65.81 670 HIS A O 1
ATOM 5477 N N . LEU A 1 671 ? 28.078 2.834 7.492 1 68.94 671 LEU A N 1
ATOM 5478 C CA . LEU A 1 671 ? 28.141 4.285 7.621 1 68.94 671 LEU A CA 1
ATOM 5479 C C . LEU A 1 671 ? 27.375 4.754 8.852 1 68.94 671 LEU A C 1
ATOM 5481 O O . LEU A 1 671 ? 27.844 5.617 9.594 1 68.94 671 LEU A O 1
ATOM 5485 N N . LEU A 1 672 ? 26.25 4.137 9 1 66.94 672 LEU A N 1
ATOM 5486 C CA . LEU A 1 672 ? 25.438 4.5 10.156 1 66.94 672 LEU A CA 1
ATOM 5487 C C . LEU A 1 672 ? 26.109 4.059 11.453 1 66.94 672 LEU A C 1
ATOM 5489 O O . LEU A 1 672 ? 26.094 4.789 12.445 1 66.94 672 LEU A O 1
ATOM 5493 N N . GLY A 1 673 ? 26.688 2.889 11.398 1 69.69 673 GLY A N 1
ATOM 5494 C CA . GLY A 1 673 ? 27.359 2.365 12.578 1 69.69 673 GLY A CA 1
ATOM 5495 C C . GLY A 1 673 ? 28.562 3.184 13 1 69.69 673 GLY A C 1
ATOM 5496 O O . GLY A 1 673 ? 28.844 3.318 14.188 1 69.69 673 GLY A O 1
ATOM 5497 N N . THR A 1 674 ? 29.219 3.783 12 1 68.56 674 THR A N 1
ATOM 5498 C CA . THR A 1 674 ? 30.422 4.539 12.297 1 68.56 674 THR A CA 1
ATOM 5499 C C . THR A 1 674 ? 30.094 5.957 12.742 1 68.56 674 THR A C 1
ATOM 5501 O O . THR A 1 674 ? 30.797 6.547 13.562 1 68.56 674 THR A O 1
ATOM 5504 N N . ASN A 1 675 ? 28.984 6.477 12.297 1 71.25 675 ASN A N 1
ATOM 5505 C CA . ASN A 1 675 ? 28.688 7.887 12.523 1 71.25 675 ASN A CA 1
ATOM 5506 C C . ASN A 1 675 ? 27.703 8.078 13.672 1 71.25 675 ASN A C 1
ATOM 5508 O O . ASN A 1 675 ? 27.797 9.062 14.414 1 71.25 675 ASN A O 1
ATOM 5512 N N . LEU A 1 676 ? 26.797 7.195 13.836 1 73.94 676 LEU A N 1
ATOM 5513 C CA . LEU A 1 676 ? 25.703 7.398 14.773 1 73.94 676 LEU A CA 1
ATOM 5514 C C . LEU A 1 676 ? 26.219 7.488 16.203 1 73.94 676 LEU A C 1
ATOM 5516 O O . LEU A 1 676 ? 25.812 8.375 16.969 1 73.94 676 LEU A O 1
ATOM 5520 N N . PRO A 1 677 ? 27.156 6.648 16.531 1 74 677 PRO A N 1
ATOM 5521 C CA . PRO A 1 677 ? 27.609 6.738 17.922 1 74 677 PRO A CA 1
ATOM 5522 C C . PRO A 1 677 ? 28.375 8.031 18.203 1 74 677 PRO A C 1
ATOM 5524 O O . PRO A 1 677 ? 28.344 8.523 19.344 1 74 677 PRO A O 1
ATOM 5527 N N . LYS A 1 678 ? 28.984 8.57 17.156 1 71.88 678 LYS A N 1
ATOM 5528 C CA . LYS A 1 678 ? 29.734 9.82 17.312 1 71.88 678 LYS A CA 1
ATOM 5529 C C . LYS A 1 678 ? 28.797 11 17.516 1 71.88 678 LYS A C 1
ATOM 5531 O O . LYS A 1 678 ? 29.188 12.031 18.062 1 71.88 678 LYS A O 1
ATOM 5536 N N . CYS A 1 679 ? 27.516 10.844 17.141 1 77.69 679 CYS A N 1
ATOM 5537 C CA . CYS A 1 679 ? 26.562 11.938 17.203 1 77.69 679 CYS A CA 1
ATOM 5538 C C . CYS A 1 679 ? 25.641 11.789 18.406 1 77.69 679 CYS A C 1
ATOM 5540 O O . CYS A 1 679 ? 24.672 12.539 18.547 1 77.69 679 CYS A O 1
ATOM 5542 N N . SER A 1 680 ? 25.922 10.945 19.281 1 80.94 680 SER A N 1
ATOM 5543 C CA . SER A 1 680 ? 25.016 10.641 20.375 1 80.94 680 SER A CA 1
ATOM 5544 C C . SER A 1 680 ? 24.891 11.82 21.344 1 80.94 680 SER A C 1
ATOM 5546 O O . SER A 1 680 ? 23.781 12.156 21.781 1 80.94 680 SER A O 1
ATOM 5548 N N . ASN A 1 681 ? 25.969 12.547 21.641 1 78.12 681 ASN A N 1
ATOM 5549 C CA . ASN A 1 681 ? 25.922 13.672 22.562 1 78.12 681 ASN A CA 1
ATOM 5550 C C . ASN A 1 681 ? 25.125 14.836 22 1 78.12 681 ASN A C 1
ATOM 5552 O O . ASN A 1 681 ? 24.406 15.516 22.734 1 78.12 681 ASN A O 1
ATOM 5556 N N . PHE A 1 682 ? 25.266 14.992 20.734 1 76.38 682 PHE A N 1
ATOM 5557 C CA . PHE A 1 682 ? 24.5 16.047 20.078 1 76.38 682 PHE A CA 1
ATOM 5558 C C . PHE A 1 682 ? 23 15.789 20.203 1 76.38 682 PHE A C 1
ATOM 5560 O O . PHE A 1 682 ? 22.25 16.688 20.547 1 76.38 682 PHE A O 1
ATOM 5567 N N . PHE A 1 683 ? 22.594 14.617 19.984 1 84.56 683 PHE A N 1
ATOM 5568 C CA . PHE A 1 683 ? 21.172 14.32 19.953 1 84.56 683 PHE A CA 1
ATOM 5569 C C . PHE A 1 683 ? 20.609 14.242 21.359 1 84.56 683 PHE A C 1
ATOM 5571 O O . PHE A 1 683 ? 19.438 14.555 21.594 1 84.56 683 PHE A O 1
ATOM 5578 N N . CYS A 1 684 ? 21.406 13.891 22.328 1 84.56 684 CYS A N 1
ATOM 5579 C CA . CYS A 1 684 ? 20.953 13.953 23.719 1 84.56 684 CYS A CA 1
ATOM 5580 C C . CYS A 1 684 ? 20.672 15.398 24.125 1 84.56 684 CYS A C 1
ATOM 5582 O O . CYS A 1 684 ? 19.625 15.68 24.703 1 84.56 684 CYS A O 1
ATOM 5584 N N . SER A 1 685 ? 21.562 16.25 23.703 1 81.12 685 SER A N 1
ATOM 5585 C CA . SER A 1 685 ? 21.344 17.656 24 1 81.12 685 SER A CA 1
ATOM 5586 C C . SER A 1 685 ? 20.188 18.219 23.188 1 81.12 685 SER A C 1
ATOM 5588 O O . SER A 1 685 ? 19.391 19.016 23.703 1 81.12 685 SER A O 1
ATOM 5590 N N . PHE A 1 686 ? 20.094 17.766 22.047 1 82.5 686 PHE A N 1
ATOM 5591 C CA . PHE A 1 686 ? 19.062 18.281 21.141 1 82.5 686 PHE A CA 1
ATOM 5592 C C . PHE A 1 686 ? 17.672 17.938 21.656 1 82.5 686 PHE A C 1
ATOM 5594 O O . PHE A 1 686 ? 16.781 18.781 21.641 1 82.5 686 PHE A O 1
ATOM 5601 N N . VAL A 1 687 ? 17.469 16.734 22.094 1 88.12 687 VAL A N 1
ATOM 5602 C CA . VAL A 1 687 ? 16.156 16.281 22.562 1 88.12 687 VAL A CA 1
ATOM 5603 C C . VAL A 1 687 ? 15.758 17.078 23.812 1 88.12 687 VAL A C 1
ATOM 5605 O O . VAL A 1 687 ? 14.602 17.5 23.938 1 88.12 687 VAL A O 1
ATOM 5608 N N . LEU A 1 688 ? 16.703 17.344 24.609 1 86.56 688 LEU A N 1
ATOM 5609 C CA . LEU A 1 688 ? 16.406 18.094 25.828 1 86.56 688 LEU A CA 1
ATOM 5610 C C . LEU A 1 688 ? 16.172 19.562 25.531 1 86.56 688 LEU A C 1
ATOM 5612 O O . LEU A 1 688 ? 15.203 20.156 26.016 1 86.56 688 LEU A O 1
ATOM 5616 N N . ILE A 1 689 ? 17.031 20.109 24.672 1 82.81 689 ILE A N 1
ATOM 5617 C CA . ILE A 1 689 ? 16.922 21.516 24.328 1 82.81 689 ILE A CA 1
ATOM 5618 C C . ILE A 1 689 ? 15.602 21.766 23.594 1 82.81 689 ILE A C 1
ATOM 5620 O O . ILE A 1 689 ? 14.906 22.734 23.875 1 82.81 689 ILE A O 1
ATOM 5624 N N . ARG A 1 690 ? 15.25 20.875 22.719 1 85.25 690 ARG A N 1
ATOM 5625 C CA . ARG A 1 690 ? 14.008 21.031 21.953 1 85.25 690 ARG A CA 1
ATOM 5626 C C . ARG A 1 690 ? 12.797 20.922 22.875 1 85.25 690 ARG A C 1
ATOM 5628 O O . ARG A 1 690 ? 11.812 21.656 22.688 1 85.25 690 ARG A O 1
ATOM 5635 N N . GLY A 1 691 ? 12.797 20.016 23.828 1 88.38 691 GLY A N 1
ATOM 5636 C CA . GLY A 1 691 ? 11.695 19.891 24.781 1 88.38 691 GLY A CA 1
ATOM 5637 C C . GLY A 1 691 ? 11.516 21.125 25.641 1 88.38 691 GLY A C 1
ATOM 5638 O O . GLY A 1 691 ? 10.398 21.609 25.797 1 88.38 691 GLY A O 1
ATOM 5639 N N . ILE A 1 692 ? 12.594 21.703 26.094 1 87.44 692 ILE A N 1
ATOM 5640 C CA . ILE A 1 692 ? 12.562 22.875 26.953 1 87.44 692 ILE A CA 1
ATOM 5641 C C . ILE A 1 692 ? 12.141 24.094 26.141 1 87.44 692 ILE A C 1
ATOM 5643 O O . ILE A 1 692 ? 11.32 24.906 26.609 1 87.44 692 ILE A O 1
ATOM 5647 N N . ALA A 1 693 ? 12.641 24.125 24.938 1 84.56 693 ALA A N 1
ATOM 5648 C CA . ALA A 1 693 ? 12.297 25.234 24.062 1 84.56 693 ALA A CA 1
ATOM 5649 C C . ALA A 1 693 ? 10.805 25.219 23.719 1 84.56 693 ALA A C 1
ATOM 5651 O O . ALA A 1 693 ? 10.164 26.281 23.672 1 84.56 693 ALA A O 1
ATOM 5652 N N . TYR A 1 694 ? 10.297 24.125 23.516 1 88.12 694 TYR A N 1
ATOM 5653 C CA . TYR A 1 694 ? 8.891 24.016 23.156 1 88.12 694 TYR A CA 1
ATOM 5654 C C . TYR A 1 694 ? 8 24.328 24.359 1 88.12 694 TYR A C 1
ATOM 5656 O O . TYR A 1 694 ? 6.91 24.875 24.203 1 88.12 694 TYR A O 1
ATOM 5664 N N . PHE A 1 695 ? 8.414 23.953 25.547 1 92.75 695 PHE A N 1
ATOM 5665 C CA . PHE A 1 695 ? 7.668 24.234 26.766 1 92.75 695 PHE A CA 1
ATOM 5666 C C . PHE A 1 695 ? 7.504 25.734 26.953 1 92.75 695 PHE A C 1
ATOM 5668 O O . PHE A 1 695 ? 6.383 26.234 27.078 1 92.75 695 PHE A O 1
ATOM 5675 N N . GLY A 1 696 ? 8.523 26.438 26.906 1 89.5 696 GLY A N 1
ATOM 5676 C CA . GLY A 1 696 ? 8.469 27.875 27.078 1 89.5 696 GLY A CA 1
ATOM 5677 C C . GLY A 1 696 ? 7.793 28.594 25.922 1 89.5 696 GLY A C 1
ATOM 5678 O O . GLY A 1 696 ? 6.969 29.484 26.141 1 89.5 696 GLY A O 1
ATOM 5679 N N . GLY A 1 697 ? 8.109 28.172 24.75 1 88.06 697 GLY A N 1
ATOM 5680 C CA . GLY A 1 697 ? 7.539 28.797 23.562 1 88.06 697 GLY A CA 1
ATOM 5681 C C . GLY A 1 697 ? 6.039 28.594 23.438 1 88.06 697 GLY A C 1
ATOM 5682 O O . GLY A 1 697 ? 5.32 29.484 23 1 88.06 697 GLY A O 1
ATOM 5683 N N . ASN A 1 698 ? 5.574 27.422 23.844 1 91.5 698 ASN A N 1
ATOM 5684 C CA . ASN A 1 698 ? 4.148 27.125 23.766 1 91.5 698 ASN A CA 1
ATOM 5685 C C . ASN A 1 698 ? 3.344 27.953 24.766 1 91.5 698 ASN A C 1
ATOM 5687 O O . ASN A 1 698 ? 2.197 28.312 24.5 1 91.5 698 ASN A O 1
ATOM 5691 N N . LEU A 1 699 ? 3.844 28.266 25.891 1 93.44 699 LEU A N 1
ATOM 5692 C CA . LEU A 1 699 ? 3.158 29.078 26.891 1 93.44 699 LEU A CA 1
ATOM 5693 C C . LEU A 1 699 ? 3.143 30.547 26.484 1 93.44 699 LEU A C 1
ATOM 5695 O O . LEU A 1 699 ? 2.084 31.172 26.469 1 93.44 699 LEU A O 1
ATOM 5699 N N . LEU A 1 700 ? 4.234 31.016 26.094 1 91.69 700 LEU A N 1
ATOM 5700 C CA . LEU A 1 700 ? 4.34 32.438 25.75 1 91.69 700 LEU A CA 1
ATOM 5701 C C . LEU A 1 700 ? 3.699 32.719 24.406 1 91.69 700 LEU A C 1
ATOM 5703 O O . LEU A 1 700 ? 3.193 33.812 24.172 1 91.69 700 LEU A O 1
ATOM 5707 N N . GLN A 1 701 ? 3.643 31.781 23.516 1 91.31 701 GLN A N 1
ATOM 5708 C CA . GLN A 1 701 ? 3.115 32 22.172 1 91.31 701 GLN A CA 1
ATOM 5709 C C . GLN A 1 701 ? 3.703 33.281 21.562 1 91.31 701 GLN A C 1
ATOM 5711 O O . GLN A 1 701 ? 2.965 34.188 21.172 1 91.31 701 GLN A O 1
ATOM 5716 N N . SER A 1 702 ? 4.938 33.281 21.344 1 84.19 702 SER A N 1
ATOM 5717 C CA . SER A 1 702 ? 5.664 34.438 20.906 1 84.19 702 SER A CA 1
ATOM 5718 C C . SER A 1 702 ? 5.137 34.938 19.562 1 84.19 702 SER A C 1
ATOM 5720 O O . SER A 1 702 ? 5.043 36.156 19.344 1 84.19 702 SER A O 1
ATOM 5722 N N . LYS A 1 703 ? 4.738 34.094 18.688 1 82.06 703 LYS A N 1
ATOM 5723 C CA . LYS A 1 703 ? 4.23 34.5 17.391 1 82.06 703 LYS A CA 1
ATOM 5724 C C . LYS A 1 703 ? 2.941 35.312 17.531 1 82.06 703 LYS A C 1
ATOM 5726 O O . LYS A 1 703 ? 2.809 36.406 16.953 1 82.06 703 LYS A O 1
ATOM 5731 N N . ASN A 1 704 ? 2.016 34.75 18.297 1 86.25 704 ASN A N 1
ATOM 5732 C CA . ASN A 1 704 ? 0.752 35.438 18.5 1 86.25 704 ASN A CA 1
ATOM 5733 C C . ASN A 1 704 ? 0.958 36.781 19.25 1 86.25 704 ASN A C 1
ATOM 5735 O O . ASN A 1 704 ? 0.29 37.75 18.953 1 86.25 704 ASN A O 1
ATOM 5739 N N . LEU A 1 705 ? 1.854 36.781 20.172 1 87.25 705 LEU A N 1
ATOM 5740 C CA . LEU A 1 705 ? 2.146 37.969 20.922 1 87.25 705 LEU A CA 1
ATOM 5741 C C . LEU A 1 705 ? 2.734 39.062 20.016 1 87.25 705 LEU A C 1
ATOM 5743 O O . LEU A 1 705 ? 2.303 40.219 20.062 1 87.25 705 LEU A O 1
ATOM 5747 N N . PHE A 1 706 ? 3.658 38.656 19.156 1 84.94 706 PHE A N 1
ATOM 5748 C CA . PHE A 1 706 ? 4.312 39.625 18.281 1 84.94 706 PHE A CA 1
ATOM 5749 C C . PHE A 1 706 ? 3.342 40.156 17.234 1 84.94 706 PHE A C 1
ATOM 5751 O O . PHE A 1 706 ? 3.355 41.344 16.906 1 84.94 706 PHE A O 1
ATOM 5758 N N . PHE A 1 707 ? 2.527 39.312 16.734 1 85.88 707 PHE A N 1
ATOM 5759 C CA . PHE A 1 707 ? 1.551 39.781 15.742 1 85.88 707 PHE A CA 1
ATOM 5760 C C . PHE A 1 707 ? 0.535 40.719 16.391 1 85.88 707 PHE A C 1
ATOM 5762 O O . PHE A 1 707 ? 0.068 41.656 15.742 1 85.88 707 PHE A O 1
ATOM 5769 N N . TYR A 1 708 ? 0.114 40.406 17.594 1 85.25 708 TYR A N 1
ATOM 5770 C CA . TYR A 1 708 ? -0.823 41.281 18.266 1 85.25 708 TYR A CA 1
ATOM 5771 C C . TYR A 1 708 ? -0.193 42.656 18.516 1 85.25 708 TYR A C 1
ATOM 5773 O O . TYR A 1 708 ? -0.789 43.688 18.203 1 85.25 708 TYR A O 1
ATOM 5781 N N . LEU A 1 709 ? 1.093 42.688 19.047 1 82.62 709 LEU A N 1
ATOM 5782 C CA . LEU A 1 709 ? 1.744 43.906 19.469 1 82.62 709 LEU A CA 1
ATOM 5783 C C . LEU A 1 709 ? 2.139 44.75 18.266 1 82.62 709 LEU A C 1
ATOM 5785 O O . LEU A 1 709 ? 2.031 46 18.297 1 82.62 709 LEU A O 1
ATOM 5789 N N . PHE A 1 710 ? 2.5 44 17.141 1 80.06 710 PHE A N 1
ATOM 5790 C CA . PHE A 1 710 ? 3.113 44.781 16.062 1 80.06 710 PHE A CA 1
ATOM 5791 C C . PHE A 1 710 ? 2.164 44.906 14.875 1 80.06 710 PHE A C 1
ATOM 5793 O O . PHE A 1 710 ? 2.371 45.719 13.992 1 80.06 710 PHE A O 1
ATOM 5800 N N . TYR A 1 711 ? 1.079 44.156 14.836 1 83.31 711 TYR A N 1
ATOM 5801 C CA . TYR A 1 711 ? 0.255 44.219 13.633 1 83.31 711 TYR A CA 1
ATOM 5802 C C . TYR A 1 711 ? -1.212 44.406 13.984 1 83.31 711 TYR A C 1
ATOM 5804 O O . TYR A 1 711 ? -1.803 45.438 13.625 1 83.31 711 TYR A O 1
ATOM 5812 N N . TYR A 1 712 ? -1.93 43.531 14.727 1 83.94 712 TYR A N 1
ATOM 5813 C CA . TYR A 1 712 ? -3.375 43.531 14.922 1 83.94 712 TYR A CA 1
ATOM 5814 C C . TYR A 1 712 ? -3.828 44.719 15.742 1 83.94 712 TYR A C 1
ATOM 5816 O O . TYR A 1 712 ? -4.898 45.281 15.492 1 83.94 712 TYR A O 1
ATOM 5824 N N . ARG A 1 713 ? -2.955 45.094 16.656 1 78.56 713 ARG A N 1
ATOM 5825 C CA . ARG A 1 713 ? -3.305 46.219 17.5 1 78.56 713 ARG A CA 1
ATOM 5826 C C . ARG A 1 713 ? -3.424 47.5 16.672 1 78.56 713 ARG A C 1
ATOM 5828 O O . ARG A 1 713 ? -4.27 48.375 16.953 1 78.56 713 ARG A O 1
ATOM 5835 N N . TRP A 1 714 ? -2.715 47.438 15.516 1 75.19 714 TRP A N 1
ATOM 5836 C CA . TRP A 1 714 ? -2.666 48.656 14.719 1 75.19 714 TRP A CA 1
ATOM 5837 C C . TRP A 1 714 ? -3.57 48.531 13.492 1 75.19 714 TRP A C 1
ATOM 5839 O O . TRP A 1 714 ? -4.082 49.531 13 1 75.19 714 TRP A O 1
ATOM 5849 N N . SER A 1 715 ? -3.793 47.375 13.062 1 81.19 715 SER A N 1
ATOM 5850 C CA . SER A 1 715 ? -4.539 47.156 11.828 1 81.19 715 SER A CA 1
ATOM 5851 C C . SER A 1 715 ? -6.039 47.062 12.102 1 81.19 715 SER A C 1
ATOM 5853 O O . SER A 1 715 ? -6.844 47.562 11.297 1 81.19 715 SER A O 1
ATOM 5855 N N . ASN A 1 716 ? -6.496 46.5 13.219 1 85.75 716 ASN A N 1
ATOM 5856 C CA . ASN A 1 716 ? -7.914 46.344 13.531 1 85.75 716 ASN A CA 1
ATOM 5857 C C . ASN A 1 716 ? -8.461 47.594 14.211 1 85.75 716 ASN A C 1
ATOM 5859 O O . ASN A 1 716 ? -8.273 47.781 15.414 1 85.75 716 ASN A O 1
ATOM 5863 N N . ARG A 1 717 ? -9.258 48.375 13.422 1 82.81 717 ARG A N 1
ATOM 5864 C CA . ARG A 1 717 ? -9.711 49.656 13.93 1 82.81 717 ARG A CA 1
ATOM 5865 C C . ARG A 1 717 ? -11.227 49.688 14.086 1 82.81 717 ARG A C 1
ATOM 5867 O O . ARG A 1 717 ? -11.742 50.219 15.062 1 82.81 717 ARG A O 1
ATOM 5874 N N . THR A 1 718 ? -11.891 49 13.141 1 87.5 718 THR A N 1
ATOM 5875 C CA . THR A 1 718 ? -13.352 49.031 13.172 1 87.5 718 THR A CA 1
ATOM 5876 C C . THR A 1 718 ? -13.883 48.094 14.242 1 87.5 718 THR A C 1
ATOM 5878 O O . THR A 1 718 ? -13.188 47.156 14.656 1 87.5 718 THR A O 1
ATOM 5881 N N . PRO A 1 719 ? -15.023 48.406 14.766 1 87.88 719 PRO A N 1
ATOM 5882 C CA . PRO A 1 719 ? -15.609 47.5 15.758 1 87.88 719 PRO A CA 1
ATOM 5883 C C . PRO A 1 719 ? -15.773 46.062 15.227 1 87.88 719 PRO A C 1
ATOM 5885 O O . PRO A 1 719 ? -15.578 45.094 15.969 1 87.88 719 PRO A O 1
ATOM 5888 N N . ARG A 1 720 ? -16.031 45.969 14.008 1 88 720 ARG A N 1
ATOM 5889 C CA . ARG A 1 720 ? -16.203 44.625 13.414 1 88 720 ARG A CA 1
ATOM 5890 C C . ARG A 1 720 ? -14.875 43.875 13.383 1 88 720 ARG A C 1
ATOM 5892 O O . ARG A 1 720 ? -14.828 42.688 13.695 1 88 720 ARG A O 1
ATOM 5899 N N . GLU A 1 721 ? -13.914 44.5 12.977 1 87.69 721 GLU A N 1
ATOM 5900 C CA . GLU A 1 721 ? -12.594 43.875 12.906 1 87.69 721 GLU A CA 1
ATOM 5901 C C . GLU A 1 721 ? -12.086 43.5 14.297 1 87.69 721 GLU A C 1
ATOM 5903 O O . GLU A 1 721 ? -11.484 42.438 14.477 1 87.69 721 GLU A O 1
ATOM 5908 N N . LYS A 1 722 ? -12.336 44.375 15.25 1 85 722 LYS A N 1
ATOM 5909 C CA . LYS A 1 722 ? -11.891 44.094 16.609 1 85 722 LYS A CA 1
ATOM 5910 C C . LYS A 1 722 ? -12.656 42.906 17.203 1 85 722 LYS A C 1
ATOM 5912 O O . LYS A 1 722 ? -12.07 42.062 17.875 1 85 722 LYS A O 1
ATOM 5917 N N . LEU A 1 723 ? -13.898 42.969 16.953 1 83.88 723 LEU A N 1
ATOM 5918 C CA . LEU A 1 723 ? -14.703 41.844 17.438 1 83.88 723 LEU A CA 1
ATOM 5919 C C . LEU A 1 723 ? -14.297 40.562 16.75 1 83.88 723 LEU A C 1
ATOM 5921 O O . LEU A 1 723 ? -14.227 39.5 17.406 1 83.88 723 LEU A O 1
ATOM 5925 N N . LYS A 1 724 ? -14.117 40.594 15.469 1 83.81 724 LYS A N 1
ATOM 5926 C CA . LYS A 1 724 ? -13.703 39.406 14.734 1 83.81 724 LYS A CA 1
ATOM 5927 C C . LYS A 1 724 ? -12.383 38.875 15.273 1 83.81 724 LYS A C 1
ATOM 5929 O O . LYS A 1 724 ? -12.195 37.656 15.367 1 83.81 724 LYS A O 1
ATOM 5934 N N . TYR A 1 725 ? -11.516 39.656 15.609 1 83.94 725 TYR A N 1
ATOM 5935 C CA . TYR A 1 725 ? -10.234 39.25 16.156 1 83.94 725 TYR A CA 1
ATOM 5936 C C . TYR A 1 725 ? -10.422 38.594 17.531 1 83.94 725 TYR A C 1
ATOM 5938 O O . TYR A 1 725 ? -9.781 37.594 17.828 1 83.94 725 TYR A O 1
ATOM 5946 N N . LYS A 1 726 ? -11.25 39.219 18.344 1 78.75 726 LYS A N 1
ATOM 5947 C CA . LYS A 1 726 ? -11.477 38.688 19.688 1 78.75 726 LYS A CA 1
ATOM 5948 C C . LYS A 1 726 ? -12.18 37.312 19.625 1 78.75 726 LYS A C 1
ATOM 5950 O O . LYS A 1 726 ? -11.938 36.438 20.453 1 78.75 726 LYS A O 1
ATOM 5955 N N . LEU A 1 727 ? -12.945 37.188 18.609 1 78.19 727 LEU A N 1
ATOM 5956 C CA . LEU A 1 727 ? -13.727 35.969 18.5 1 78.19 727 LEU A CA 1
ATOM 5957 C C . LEU A 1 727 ? -12.945 34.875 17.781 1 78.19 727 LEU A C 1
ATOM 5959 O O . LEU A 1 727 ? -13.25 33.688 17.922 1 78.19 727 LEU A O 1
ATOM 5963 N N . ASN A 1 728 ? -12.094 35.312 17.047 1 81.19 728 ASN A N 1
ATOM 5964 C CA . ASN A 1 728 ? -11.32 34.344 16.297 1 81.19 728 ASN A CA 1
ATOM 5965 C C . ASN A 1 728 ? -10.125 33.812 17.094 1 81.19 728 ASN A C 1
ATOM 5967 O O . ASN A 1 728 ? -8.992 34.25 16.875 1 81.19 728 ASN A O 1
ATOM 5971 N N . VAL A 1 729 ? -10.406 32.844 17.969 1 84.56 729 VAL A N 1
ATOM 5972 C CA . VAL A 1 729 ? -9.344 32.188 18.734 1 84.56 729 VAL A CA 1
ATOM 5973 C C . VAL A 1 729 ? -8.586 31.219 17.828 1 84.56 729 VAL A C 1
ATOM 5975 O O . VAL A 1 729 ? -9.188 30.484 17.047 1 84.56 729 VAL A O 1
ATOM 5978 N N . PRO A 1 730 ? -7.297 31.344 17.844 1 86.31 730 PRO A N 1
ATOM 5979 C CA . PRO A 1 730 ? -6.512 30.469 16.969 1 86.31 730 PRO A CA 1
ATOM 5980 C C . PRO A 1 730 ? -6.719 28.984 17.281 1 86.31 730 PRO A C 1
ATOM 5982 O O . PRO A 1 730 ? -7.027 28.625 18.422 1 86.31 730 PRO A O 1
ATOM 5985 N N . CYS A 1 731 ? -6.637 28.203 16.234 1 88.06 731 CYS A N 1
ATOM 5986 C CA . CYS A 1 731 ? -6.727 26.75 16.359 1 88.06 731 CYS A CA 1
ATOM 5987 C C . CYS A 1 731 ? -5.391 26.078 16.031 1 88.06 731 CYS A C 1
ATOM 5989 O O . CYS A 1 731 ? -4.605 26.625 15.25 1 88.06 731 CYS A O 1
ATOM 5991 N N . TYR A 1 732 ? -5.156 25.031 16.672 1 89.75 732 TYR A N 1
ATOM 5992 C CA . TYR A 1 732 ? -3.924 24.312 16.391 1 89.75 732 TYR A CA 1
ATOM 5993 C C . TYR A 1 732 ? -3.98 23.641 15.023 1 89.75 732 TYR A C 1
ATOM 5995 O O . TYR A 1 732 ? -5.016 23.094 14.641 1 89.75 732 TYR A O 1
ATOM 6003 N N . GLN A 1 733 ? -2.924 23.781 14.297 1 91.62 733 GLN A N 1
ATOM 6004 C CA . GLN A 1 733 ? -2.707 23 13.086 1 91.62 733 GLN A CA 1
ATOM 6005 C C . GLN A 1 733 ? -1.923 21.719 13.398 1 91.62 733 GLN A C 1
ATOM 6007 O O . GLN A 1 733 ? -0.691 21.719 13.336 1 91.62 733 GLN A O 1
ATOM 6012 N N . TRP A 1 734 ? -2.596 20.672 13.633 1 94 734 TRP A N 1
ATOM 6013 C CA . TRP A 1 734 ? -2.029 19.438 14.172 1 94 734 TRP A CA 1
ATOM 6014 C C . TRP A 1 734 ? -1.107 18.781 13.148 1 94 734 TRP A C 1
ATOM 6016 O O . TRP A 1 734 ? -0.183 18.047 13.523 1 94 734 TRP A O 1
ATOM 6026 N N . GLY A 1 735 ? -1.329 19.016 11.844 1 94.75 735 GLY A N 1
ATOM 6027 C CA . GLY A 1 735 ? -0.51 18.406 10.812 1 94.75 735 GLY A CA 1
ATOM 6028 C C . GLY A 1 735 ? 0.953 18.797 10.898 1 94.75 735 GLY A C 1
ATOM 6029 O O . GLY A 1 735 ? 1.829 18.047 10.461 1 94.75 735 GLY A O 1
ATOM 6030 N N . SER A 1 736 ? 1.242 19.906 11.477 1 93.75 736 SER A N 1
ATOM 6031 C CA . SER A 1 736 ? 2.621 20.359 11.586 1 93.75 736 SER A CA 1
ATOM 6032 C C . SER A 1 736 ? 3.176 20.125 12.984 1 93.75 736 SER A C 1
ATOM 6034 O O . SER A 1 736 ? 4.387 20.203 13.203 1 93.75 736 SER A O 1
ATOM 6036 N N . LEU A 1 737 ? 2.348 19.75 13.953 1 93.81 737 LEU A N 1
ATOM 6037 C CA . LEU A 1 737 ? 2.787 19.594 15.336 1 93.81 737 LEU A CA 1
ATOM 6038 C C . LEU A 1 737 ? 3.146 18.141 15.633 1 93.81 737 LEU A C 1
ATOM 6040 O O . LEU A 1 737 ? 4.199 17.875 16.219 1 93.81 737 LEU A O 1
ATOM 6044 N N . TYR A 1 738 ? 2.361 17.188 15.18 1 97.12 738 TYR A N 1
ATOM 6045 C CA . TYR A 1 738 ? 2.566 15.773 15.469 1 97.12 738 TYR A CA 1
ATOM 6046 C C . TYR A 1 738 ? 3.93 15.305 14.969 1 97.12 738 TYR A C 1
ATOM 6048 O O . TYR A 1 738 ? 4.652 14.609 15.688 1 97.12 738 TYR A O 1
ATOM 6056 N N . PRO A 1 739 ? 4.301 15.75 13.727 1 96.25 739 PRO A N 1
ATOM 6057 C CA . PRO A 1 739 ? 5.551 15.227 13.18 1 96.25 739 PRO A CA 1
ATOM 6058 C C . PRO A 1 739 ? 6.777 15.648 13.992 1 96.25 739 PRO A C 1
ATOM 6060 O O . PRO A 1 739 ? 7.77 14.914 14.039 1 96.25 739 PRO A O 1
ATOM 6063 N N . ILE A 1 740 ? 6.773 16.75 14.648 1 93.5 740 ILE A N 1
ATOM 6064 C CA . ILE A 1 740 ? 7.906 17.219 15.445 1 93.5 740 ILE A CA 1
ATOM 6065 C C . ILE A 1 740 ? 8.203 16.219 16.562 1 93.5 740 ILE A C 1
ATOM 6067 O O . ILE A 1 740 ? 9.352 15.828 16.766 1 93.5 740 ILE A O 1
ATOM 6071 N N . PHE A 1 741 ? 7.234 15.789 17.156 1 96.25 741 PHE A N 1
ATOM 6072 C CA . PHE A 1 741 ? 7.43 14.922 18.312 1 96.25 741 PHE A CA 1
ATOM 6073 C C . PHE A 1 741 ? 7.609 13.477 17.875 1 96.25 741 PHE A C 1
ATOM 6075 O O . PHE A 1 741 ? 8.273 12.695 18.562 1 96.25 741 PHE A O 1
ATOM 6082 N N . SER A 1 742 ? 7.02 13.109 16.719 1 97.31 742 SER A N 1
ATOM 6083 C CA . SER A 1 742 ? 7.285 11.781 16.172 1 97.31 742 SER A CA 1
ATOM 6084 C C . SER A 1 742 ? 8.75 11.633 15.766 1 97.31 742 SER A C 1
ATOM 6086 O O . SER A 1 742 ? 9.352 10.578 15.961 1 97.31 742 SER A O 1
ATOM 6088 N N . VAL A 1 743 ? 9.305 12.703 15.219 1 96.19 743 VAL A N 1
ATOM 6089 C CA . VAL A 1 743 ? 10.703 12.648 14.812 1 96.19 743 VAL A CA 1
ATOM 6090 C C . VAL A 1 743 ? 11.602 12.594 16.047 1 96.19 743 VAL A C 1
ATOM 6092 O O . VAL A 1 743 ? 12.57 11.836 16.094 1 96.19 743 VAL A O 1
ATOM 6095 N N . LEU A 1 744 ? 11.312 13.398 17.078 1 95.62 744 LEU A N 1
ATOM 6096 C CA . LEU A 1 744 ? 12.086 13.359 18.312 1 95.62 744 LEU A CA 1
ATOM 6097 C C . LEU A 1 744 ? 12.031 11.977 18.953 1 95.62 744 LEU A C 1
ATOM 6099 O O . LEU A 1 744 ? 13.039 11.477 19.453 1 95.62 744 LEU A O 1
ATOM 6103 N N . ALA A 1 745 ? 10.867 11.398 18.891 1 97.94 745 ALA A N 1
ATOM 6104 C CA . ALA A 1 745 ? 10.703 10.055 19.422 1 97.94 745 ALA A CA 1
ATOM 6105 C C . ALA A 1 745 ? 11.5 9.031 18.609 1 97.94 745 ALA A C 1
ATOM 6107 O O . ALA A 1 745 ? 12.117 8.125 19.172 1 97.94 745 ALA A O 1
ATOM 6108 N N . SER A 1 746 ? 11.469 9.188 17.297 1 97.5 746 SER A N 1
ATOM 6109 C CA . SER A 1 746 ? 12.227 8.289 16.438 1 97.5 746 SER A CA 1
ATOM 6110 C C . SER A 1 746 ? 13.727 8.383 16.719 1 97.5 746 SER A C 1
ATOM 6112 O O . SER A 1 746 ? 14.414 7.363 16.766 1 97.5 746 SER A O 1
ATOM 6114 N N . ILE A 1 747 ? 14.203 9.578 16.875 1 94.88 747 ILE A N 1
ATOM 6115 C CA . ILE A 1 747 ? 15.617 9.781 17.172 1 94.88 747 ILE A CA 1
ATOM 6116 C C . ILE A 1 747 ? 15.969 9.141 18.516 1 94.88 747 ILE A C 1
ATOM 6118 O O . ILE A 1 747 ? 17 8.492 18.641 1 94.88 747 ILE A O 1
ATOM 6122 N N . THR A 1 748 ? 15.133 9.312 19.484 1 97 748 THR A N 1
ATOM 6123 C CA . THR A 1 748 ? 15.352 8.727 20.797 1 97 748 THR A CA 1
ATOM 6124 C C . THR A 1 748 ? 15.398 7.199 20.703 1 97 748 THR A C 1
ATOM 6126 O O . THR A 1 748 ? 16.219 6.559 21.359 1 97 748 THR A O 1
ATOM 6129 N N . ILE A 1 749 ? 14.555 6.625 19.859 1 97.5 749 ILE A N 1
ATOM 6130 C CA . ILE A 1 749 ? 14.531 5.18 19.672 1 97.5 749 ILE A CA 1
ATOM 6131 C C . ILE A 1 749 ? 15.852 4.715 19.062 1 97.5 749 ILE A C 1
ATOM 6133 O O . ILE A 1 749 ? 16.422 3.707 19.484 1 97.5 749 ILE A O 1
ATOM 6137 N N . ILE A 1 750 ? 16.344 5.457 18.141 1 94.69 750 ILE A N 1
ATOM 6138 C CA . ILE A 1 750 ? 17.562 5.105 17.453 1 94.69 750 ILE A CA 1
ATOM 6139 C C . ILE A 1 750 ? 18.719 5.023 18.453 1 94.69 750 ILE A C 1
ATOM 6141 O O . ILE A 1 750 ? 19.516 4.078 18.422 1 94.69 750 ILE A O 1
ATOM 6145 N N . TYR A 1 751 ? 18.766 5.906 19.406 1 93.5 751 TYR A N 1
ATOM 6146 C CA . TYR A 1 751 ? 19.922 6.004 20.312 1 93.5 751 TYR A CA 1
ATOM 6147 C C . TYR A 1 751 ? 19.641 5.285 21.625 1 93.5 751 TYR A C 1
ATOM 6149 O O . TYR A 1 751 ? 20.469 5.285 22.531 1 93.5 751 TYR A O 1
ATOM 6157 N N . SER A 1 752 ? 18.531 4.664 21.75 1 94.62 752 SER A N 1
ATOM 6158 C CA . SER A 1 752 ? 18.141 4.023 23 1 94.62 752 SER A CA 1
ATOM 6159 C C . SER A 1 752 ? 19.141 2.945 23.406 1 94.62 752 SER A C 1
ATOM 6161 O O . SER A 1 752 ? 19.484 2.822 24.594 1 94.62 752 SER A O 1
ATOM 6163 N N . VAL A 1 753 ? 19.641 2.211 22.438 1 92.69 753 VAL A N 1
ATOM 6164 C CA . VAL A 1 753 ? 20.547 1.116 22.75 1 92.69 753 VAL A CA 1
ATOM 6165 C C . VAL A 1 753 ? 22 1.583 22.547 1 92.69 753 VAL A C 1
ATOM 6167 O O . VAL A 1 753 ? 22.906 1.082 23.219 1 92.69 753 VAL A O 1
ATOM 6170 N N . ILE A 1 754 ? 22.188 2.592 21.734 1 88.31 754 ILE A N 1
ATOM 6171 C CA . ILE A 1 754 ? 23.516 3.092 21.422 1 88.31 754 ILE A CA 1
ATOM 6172 C C . ILE A 1 754 ? 24 4.012 22.531 1 88.31 754 ILE A C 1
ATOM 6174 O O . ILE A 1 754 ? 25.141 3.895 23 1 88.31 754 ILE A O 1
ATOM 6178 N N . ALA A 1 755 ? 23.203 4.914 22.953 1 89.88 755 ALA A N 1
ATOM 6179 C CA . ALA A 1 755 ? 23.438 5.852 24.047 1 89.88 755 ALA A CA 1
ATOM 6180 C C . ALA A 1 755 ? 22.219 5.965 24.953 1 89.88 755 ALA A C 1
ATOM 6182 O O . ALA A 1 755 ? 21.484 6.949 24.891 1 89.88 755 ALA A O 1
ATOM 6183 N N . PRO A 1 756 ? 22.078 5.023 25.891 1 91.81 756 PRO A N 1
ATOM 6184 C CA . PRO A 1 756 ? 20.859 4.895 26.688 1 91.81 756 PRO A CA 1
ATOM 6185 C C . PRO A 1 756 ? 20.562 6.137 27.531 1 91.81 756 PRO A C 1
ATOM 6187 O O . PRO A 1 756 ? 19.438 6.324 27.984 1 91.81 756 PRO A O 1
ATOM 6190 N N . PHE A 1 757 ? 21.5 7.035 27.703 1 90.19 757 PHE A N 1
ATOM 6191 C CA . PHE A 1 757 ? 21.297 8.234 28.5 1 90.19 757 PHE A CA 1
ATOM 6192 C C . PHE A 1 757 ? 20.266 9.156 27.859 1 90.19 757 PHE A C 1
ATOM 6194 O O . PHE A 1 757 ? 19.688 10.016 28.516 1 90.19 757 PHE A O 1
ATOM 6201 N N . VAL A 1 758 ? 19.922 9.016 26.641 1 93.12 758 VAL A N 1
ATOM 6202 C CA . VAL A 1 758 ? 18.953 9.836 25.906 1 93.12 758 VAL A CA 1
ATOM 6203 C C . VAL A 1 758 ? 17.547 9.531 26.391 1 93.12 758 VAL A C 1
ATOM 6205 O O . VAL A 1 758 ? 16.656 10.375 26.297 1 93.12 758 VAL A O 1
ATOM 6208 N N . LEU A 1 759 ? 17.297 8.375 27.031 1 96.69 759 LEU A N 1
ATOM 6209 C CA . LEU A 1 759 ? 15.969 7.895 27.359 1 96.69 759 LEU A CA 1
ATOM 6210 C C . LEU A 1 759 ? 15.344 8.727 28.484 1 96.69 759 LEU A C 1
ATOM 6212 O O . LEU A 1 759 ? 14.242 9.266 28.312 1 96.69 759 LEU A O 1
ATOM 6216 N N . PRO A 1 760 ? 16.047 8.938 29.594 1 94.69 760 PRO A N 1
ATOM 6217 C CA . PRO A 1 760 ? 15.438 9.773 30.625 1 94.69 760 PRO A CA 1
ATOM 6218 C C . PRO A 1 760 ? 15.289 11.234 30.188 1 94.69 760 PRO A C 1
ATOM 6220 O O . PRO A 1 760 ? 14.344 11.906 30.578 1 94.69 760 PRO A O 1
ATOM 6223 N N . LEU A 1 761 ? 16.203 11.727 29.422 1 93.62 761 LEU A N 1
ATOM 6224 C CA . LEU A 1 761 ? 16.125 13.094 28.922 1 93.62 761 LEU A CA 1
ATOM 6225 C C . LEU A 1 761 ? 14.898 13.289 28.031 1 93.62 761 LEU A C 1
ATOM 6227 O O . LEU A 1 761 ? 14.203 14.305 28.141 1 93.62 761 LEU A O 1
ATOM 6231 N N . ALA A 1 762 ? 14.672 12.30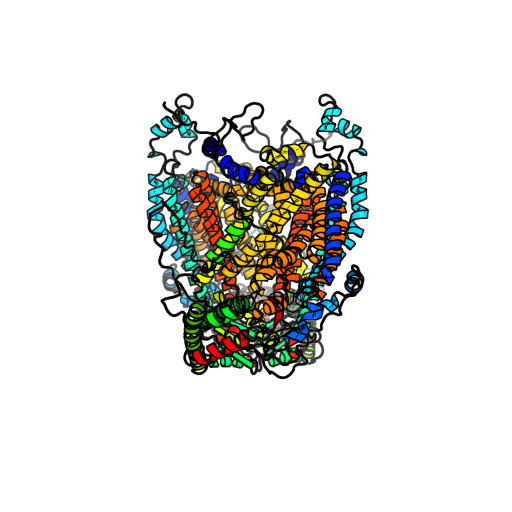5 27.203 1 96.56 762 ALA A N 1
ATOM 6232 C CA . ALA A 1 762 ? 13.5 12.367 26.328 1 96.56 762 ALA A CA 1
ATOM 6233 C C . ALA A 1 762 ? 12.211 12.281 27.141 1 96.56 762 ALA A C 1
ATOM 6235 O O . ALA A 1 762 ? 11.25 13.016 26.875 1 96.56 762 ALA A O 1
ATOM 6236 N N . SER A 1 763 ? 12.156 11.359 28.125 1 97.12 763 SER A N 1
ATOM 6237 C CA . SER A 1 763 ? 10.977 11.227 28.969 1 97.12 763 SER A CA 1
ATOM 6238 C C . SER A 1 763 ? 10.656 12.539 29.672 1 97.12 763 SER A C 1
ATOM 6240 O O . SER A 1 763 ? 9.508 12.992 29.672 1 97.12 763 SER A O 1
ATOM 6242 N N . PHE A 1 764 ? 11.648 13.18 30.141 1 94.81 764 PHE A N 1
ATOM 6243 C CA . PHE A 1 764 ? 11.477 14.453 30.828 1 94.81 764 PHE A CA 1
ATOM 6244 C C . PHE A 1 764 ? 10.992 15.531 29.859 1 94.81 764 PHE A C 1
ATOM 6246 O O . PHE A 1 764 ? 10.086 16.297 30.188 1 94.81 764 PHE A O 1
ATOM 6253 N N . SER A 1 765 ? 11.562 15.555 28.719 1 95.12 765 SER A N 1
ATOM 6254 C CA . SER A 1 765 ? 11.188 16.547 27.703 1 95.12 765 SER A CA 1
ATOM 6255 C C . SER A 1 765 ? 9.719 16.375 27.297 1 95.12 765 SER A C 1
ATOM 6257 O O . SER A 1 765 ? 8.984 17.375 27.219 1 95.12 765 SER A O 1
ATOM 6259 N N . PHE A 1 766 ? 9.219 15.188 27.125 1 97.19 766 PHE A N 1
ATOM 6260 C CA . PHE A 1 766 ? 7.844 14.953 26.688 1 97.19 766 PHE A CA 1
ATOM 6261 C C . PHE A 1 766 ? 6.863 15.289 27.812 1 97.19 766 PHE A C 1
ATOM 6263 O O . PHE A 1 766 ? 5.762 15.773 27.547 1 97.19 766 PHE A O 1
ATOM 6270 N N . ILE A 1 767 ? 7.25 15.078 29.031 1 95.44 767 ILE A N 1
ATOM 6271 C CA . ILE A 1 767 ? 6.398 15.414 30.172 1 95.44 767 ILE A CA 1
ATOM 6272 C C . ILE A 1 767 ? 6.238 16.922 30.266 1 95.44 767 ILE A C 1
ATOM 6274 O O . ILE A 1 767 ? 5.133 17.438 30.469 1 95.44 767 ILE A O 1
ATOM 6278 N N . PHE A 1 768 ? 7.328 17.641 30.031 1 93.81 768 PHE A N 1
ATOM 6279 C CA . PHE A 1 768 ? 7.301 19.094 30.094 1 93.81 768 PHE A CA 1
ATOM 6280 C C . PHE A 1 768 ? 6.426 19.656 28.984 1 93.81 768 PHE A C 1
ATOM 6282 O O . PHE A 1 768 ? 5.598 20.547 29.219 1 93.81 768 PHE A O 1
ATOM 6289 N N . VAL A 1 769 ? 6.59 19.125 27.875 1 95.81 769 VAL A N 1
ATOM 6290 C CA . VAL A 1 769 ? 5.812 19.609 26.734 1 95.81 769 VAL A CA 1
ATOM 6291 C C . VAL A 1 769 ? 4.336 19.281 26.938 1 95.81 769 VAL A C 1
ATOM 6293 O O . VAL A 1 769 ? 3.465 20.094 26.625 1 95.81 769 VAL A O 1
ATOM 6296 N N . MET A 1 770 ? 4.066 18.094 27.516 1 95.94 770 MET A N 1
ATOM 6297 C CA . MET A 1 770 ? 2.688 17.703 27.797 1 95.94 770 MET A CA 1
ATOM 6298 C C . MET A 1 770 ? 2.027 18.688 28.766 1 95.94 770 MET A C 1
ATOM 6300 O O . MET A 1 770 ? 0.873 19.078 28.562 1 95.94 770 MET A O 1
ATOM 6304 N N . PHE A 1 771 ? 2.76 19.172 29.688 1 94.56 771 PHE A N 1
ATOM 6305 C CA . PHE A 1 771 ? 2.254 20.109 30.688 1 94.56 771 PHE A CA 1
ATOM 6306 C C . PHE A 1 771 ? 1.917 21.453 30.047 1 94.56 771 PHE A C 1
ATOM 6308 O O . PHE A 1 771 ? 0.881 22.047 30.344 1 94.56 771 PHE A O 1
ATOM 6315 N N . SER A 1 772 ? 2.713 21.891 29.234 1 94.69 772 SER A N 1
ATOM 6316 C CA . SER A 1 772 ? 2.463 23.172 28.562 1 94.69 772 SER A CA 1
ATOM 6317 C C . SER A 1 772 ? 1.253 23.078 27.641 1 94.69 772 SER A C 1
ATOM 6319 O O . SER A 1 772 ? 0.483 24.031 27.516 1 94.69 772 SER A O 1
ATOM 6321 N N . PHE A 1 773 ? 1.033 21.938 26.984 1 94.62 773 PHE A N 1
ATOM 6322 C CA . PHE A 1 773 ? -0.093 21.781 26.062 1 94.62 773 PHE A CA 1
ATOM 6323 C C . PHE A 1 773 ? -1.399 21.641 26.844 1 94.62 773 PHE A C 1
ATOM 6325 O O . PHE A 1 773 ? -2.463 22.016 26.344 1 94.62 773 PHE A O 1
ATOM 6332 N N . LYS A 1 774 ? -1.329 21.125 28.047 1 93.88 774 LYS A N 1
ATOM 6333 C CA . LYS A 1 774 ? -2.527 21.094 28.875 1 93.88 774 LYS A CA 1
ATOM 6334 C C . LYS A 1 774 ? -3.061 22.5 29.141 1 93.88 774 LYS A C 1
ATOM 6336 O O . LYS A 1 774 ? -4.266 22.734 29.031 1 93.88 774 LYS A O 1
ATOM 6341 N N . TYR A 1 775 ? -2.18 23.375 29.375 1 92.69 775 TYR A N 1
ATOM 6342 C CA . TYR A 1 775 ? -2.592 24.75 29.609 1 92.69 775 TYR A CA 1
ATOM 6343 C C . TYR A 1 775 ? -3.113 25.391 28.328 1 92.69 775 TYR A C 1
ATOM 6345 O O . TYR A 1 775 ? -4.172 26.016 28.328 1 92.69 775 TYR A O 1
ATOM 6353 N N . SER A 1 776 ? -2.338 25.234 27.328 1 92.25 776 SER A N 1
ATOM 6354 C CA . SER A 1 776 ? -2.674 25.891 26.062 1 92.25 776 SER A CA 1
ATOM 6355 C C . SER A 1 776 ? -4.02 25.406 25.531 1 92.25 776 SER A C 1
ATOM 6357 O O . SER A 1 776 ? -4.809 26.203 25.016 1 92.25 776 SER A O 1
ATOM 6359 N N . LEU A 1 777 ? -4.359 24.172 25.641 1 90.81 777 LEU A N 1
ATOM 6360 C CA . LEU A 1 777 ? -5.605 23.609 25.125 1 90.81 777 LEU A CA 1
ATOM 6361 C C . LEU A 1 777 ? -6.785 24.016 26 1 90.81 777 LEU A C 1
ATOM 6363 O O . LEU A 1 777 ? -7.898 24.203 25.5 1 90.81 777 LEU A O 1
ATOM 6367 N N . LYS A 1 778 ? -6.527 24.219 27.234 1 89.06 778 LYS A N 1
ATOM 6368 C CA . LYS A 1 778 ? -7.613 24.562 28.141 1 89.06 778 LYS A CA 1
ATOM 6369 C C . LYS A 1 778 ? -7.922 26.047 28.094 1 89.06 778 LYS A C 1
ATOM 6371 O O . LYS A 1 778 ? -9.086 26.453 28.125 1 89.06 778 LYS A O 1
ATOM 6376 N N . TYR A 1 779 ? -6.871 26.891 27.859 1 89.56 779 TYR A N 1
ATOM 6377 C CA . TYR A 1 779 ? -7.109 28.312 28.078 1 89.56 779 TYR A CA 1
ATOM 6378 C C . TYR A 1 779 ? -6.801 29.125 26.828 1 89.56 779 TYR A C 1
ATOM 6380 O O . TYR A 1 779 ? -7.363 30.203 26.625 1 89.56 779 TYR A O 1
ATOM 6388 N N . GLN A 1 780 ? -5.961 28.703 26.031 1 89.81 780 GLN A N 1
ATOM 6389 C CA . GLN A 1 780 ? -5.438 29.594 25 1 89.81 780 GLN A CA 1
ATOM 6390 C C . GLN A 1 780 ? -6.066 29.281 23.641 1 89.81 780 GLN A C 1
ATOM 6392 O O . GLN A 1 780 ? -6.297 30.188 22.844 1 89.81 780 GLN A O 1
ATOM 6397 N N . PHE A 1 781 ? -6.316 28.078 23.266 1 88.12 781 PHE A N 1
ATOM 6398 C CA . PHE A 1 781 ? -6.742 27.688 21.922 1 88.12 781 PHE A CA 1
ATOM 6399 C C . PHE A 1 781 ? -8.188 27.219 21.938 1 88.12 781 PHE A C 1
ATOM 6401 O O . PHE A 1 781 ? -8.711 26.828 22.969 1 88.12 781 PHE A O 1
ATOM 6408 N N . ASP A 1 782 ? -8.711 27.297 20.703 1 82.25 782 ASP A N 1
ATOM 6409 C CA . ASP A 1 782 ? -10.117 26.953 20.562 1 82.25 782 ASP A CA 1
ATOM 6410 C C . ASP A 1 782 ? -10.328 25.453 20.672 1 82.25 782 ASP A C 1
ATOM 6412 O O . ASP A 1 782 ? -9.531 24.656 20.141 1 82.25 782 ASP A O 1
ATOM 6416 N N . HIS A 1 783 ? -11.375 25.078 21.359 1 73.75 783 HIS A N 1
ATOM 6417 C CA . HIS A 1 783 ? -11.703 23.672 21.578 1 73.75 783 HIS A CA 1
ATOM 6418 C C . HIS A 1 783 ? -12.289 23.031 20.328 1 73.75 783 HIS A C 1
ATOM 6420 O O . HIS A 1 783 ? -12.219 21.812 20.156 1 73.75 783 HIS A O 1
ATOM 6426 N N . LYS A 1 784 ? -12.875 23.844 19.453 1 75.69 784 LYS A N 1
ATOM 6427 C CA . LYS A 1 784 ? -13.508 23.312 18.25 1 75.69 784 LYS A CA 1
ATOM 6428 C C . LYS A 1 784 ? -12.648 23.578 17.016 1 75.69 784 LYS A C 1
ATOM 6430 O O . LYS A 1 784 ? -12.586 24.703 16.516 1 75.69 784 LYS A O 1
ATOM 6435 N N . ASN A 1 785 ? -11.898 22.609 16.656 1 84.62 785 ASN A N 1
ATOM 6436 C CA . ASN A 1 785 ? -11.086 22.719 15.453 1 84.62 785 ASN A CA 1
ATOM 6437 C C . ASN A 1 785 ? -11.883 22.375 14.203 1 84.62 785 ASN A C 1
ATOM 6439 O O . ASN A 1 785 ? -12.57 21.344 14.156 1 84.62 785 ASN A O 1
ATOM 6443 N N . LYS A 1 786 ? -11.938 23.266 13.242 1 83.19 786 LYS A N 1
ATOM 6444 C CA . LYS A 1 786 ? -12.68 23.062 12.008 1 83.19 786 LYS A CA 1
ATOM 6445 C C . LYS A 1 786 ? -12.141 21.859 11.227 1 83.19 786 LYS A C 1
ATOM 6447 O O . LYS A 1 786 ? -12.898 21.156 10.562 1 83.19 786 LYS A O 1
ATOM 6452 N N . SER A 1 787 ? -10.836 21.641 11.32 1 89.62 787 SER A N 1
ATOM 6453 C CA . SER A 1 787 ? -10.211 20.547 10.586 1 89.62 787 SER A CA 1
ATOM 6454 C C . SER A 1 787 ? -9.969 19.344 11.492 1 89.62 787 SER A C 1
ATOM 6456 O O . SER A 1 787 ? -8.875 18.781 11.508 1 89.62 787 SER A O 1
ATOM 6458 N N . GLU A 1 788 ? -10.984 18.906 12.164 1 89.12 788 GLU A N 1
ATOM 6459 C CA . GLU A 1 788 ? -10.891 17.766 13.062 1 89.12 788 GLU A CA 1
ATOM 6460 C C . GLU A 1 788 ? -10.891 16.453 12.289 1 89.12 788 GLU A C 1
ATOM 6462 O O . GLU A 1 788 ? -11.672 16.281 11.344 1 89.12 788 GLU A O 1
ATOM 6467 N N . THR A 1 789 ? -10.078 15.523 12.562 1 91 789 THR A N 1
ATOM 6468 C CA . THR A 1 789 ? -10 14.234 11.891 1 91 789 THR A CA 1
ATOM 6469 C C . THR A 1 789 ? -10.461 13.109 12.82 1 91 789 THR A C 1
ATOM 6471 O O . THR A 1 789 ? -10.375 11.93 12.469 1 91 789 THR A O 1
ATOM 6474 N N . LEU A 1 790 ? -10.867 13.414 14.023 1 90.5 790 LEU A N 1
ATOM 6475 C CA . LEU A 1 790 ? -11.297 12.445 15.023 1 90.5 790 LEU A CA 1
ATOM 6476 C C . LEU A 1 790 ? -10.125 11.57 15.469 1 90.5 790 LEU A C 1
ATOM 6478 O O . LEU A 1 790 ? -10.281 10.352 15.625 1 90.5 790 LEU A O 1
ATOM 6482 N N . GLY A 1 791 ? -8.945 12.133 15.516 1 93.62 791 GLY A N 1
ATOM 6483 C CA . GLY A 1 791 ? -7.789 11.484 16.109 1 93.62 791 GLY A CA 1
ATOM 6484 C C . GLY A 1 791 ? -6.945 10.719 15.117 1 93.62 791 GLY A C 1
ATOM 6485 O O . GLY A 1 791 ? -6.051 9.961 15.5 1 93.62 791 GLY A O 1
ATOM 6486 N N . LYS A 1 792 ? -7.109 10.828 13.828 1 95.12 792 LYS A N 1
ATOM 6487 C CA . LYS A 1 792 ? -6.387 10.047 12.828 1 95.12 792 LYS A CA 1
ATOM 6488 C C . LYS A 1 792 ? -4.906 10.422 12.805 1 95.12 792 LYS A C 1
ATOM 6490 O O . LYS A 1 792 ? -4.078 9.672 12.281 1 95.12 792 LYS A O 1
ATOM 6495 N N . PHE A 1 793 ? -4.566 11.555 13.352 1 97.44 793 PHE A N 1
ATOM 6496 C CA . PHE A 1 793 ? -3.17 11.961 13.422 1 97.44 793 PHE A CA 1
ATOM 6497 C C . PHE A 1 793 ? -2.379 11.023 14.328 1 97.44 793 PHE A C 1
ATOM 6499 O O . PHE A 1 793 ? -1.188 10.797 14.102 1 97.44 793 PHE A O 1
ATOM 6506 N N . TYR A 1 794 ? -3.014 10.484 15.344 1 97.75 794 TYR A N 1
ATOM 6507 C CA . TYR A 1 794 ? -2.377 9.68 16.375 1 97.75 794 TYR A CA 1
ATOM 6508 C C . TYR A 1 794 ? -1.861 8.359 15.812 1 97.75 794 TYR A C 1
ATOM 6510 O O . TYR A 1 794 ? -0.675 8.047 15.93 1 97.75 794 TYR A O 1
ATOM 6518 N N . PRO A 1 795 ? -2.729 7.598 15.156 1 97.12 795 PRO A N 1
ATOM 6519 C CA . PRO A 1 795 ? -2.211 6.363 14.562 1 97.12 795 PRO A CA 1
ATOM 6520 C C . PRO A 1 795 ? -1.123 6.613 13.523 1 97.12 795 PRO A C 1
ATOM 6522 O O . PRO A 1 795 ? -0.174 5.836 13.414 1 97.12 795 PRO A O 1
ATOM 6525 N N . GLN A 1 796 ? -1.26 7.633 12.781 1 97.31 796 GLN A N 1
ATOM 6526 C CA . GLN A 1 796 ? -0.237 7.965 11.797 1 97.31 796 GLN A CA 1
ATOM 6527 C C . GLN A 1 796 ? 1.088 8.305 12.477 1 97.31 796 GLN A C 1
ATOM 6529 O O . GLN A 1 796 ? 2.154 7.914 11.992 1 97.31 796 GLN A O 1
ATOM 6534 N N . ALA A 1 797 ? 1.02 9.047 13.523 1 98.19 797 ALA A N 1
ATOM 6535 C CA . ALA A 1 797 ? 2.223 9.406 14.273 1 98.19 797 ALA A CA 1
ATOM 6536 C C . ALA A 1 797 ? 2.893 8.172 14.859 1 98.19 797 ALA A C 1
ATOM 6538 O O . ALA A 1 797 ? 4.121 8.062 14.852 1 98.19 797 ALA A O 1
ATOM 6539 N N . LEU A 1 798 ? 2.094 7.273 15.352 1 97.88 798 LEU A N 1
ATOM 6540 C CA . LEU A 1 798 ? 2.635 6.043 15.922 1 97.88 798 LEU A CA 1
ATOM 6541 C C . LEU A 1 798 ? 3.305 5.195 14.844 1 97.88 798 LEU A C 1
ATOM 6543 O O . LEU A 1 798 ? 4.375 4.629 15.07 1 97.88 798 LEU A O 1
ATOM 6547 N N . MET A 1 799 ? 2.666 5.129 13.711 1 97 799 MET A N 1
ATOM 6548 C CA . MET A 1 799 ? 3.221 4.336 12.609 1 97 799 MET A CA 1
ATOM 6549 C C . MET A 1 799 ? 4.516 4.953 12.094 1 97 799 MET A C 1
ATOM 6551 O O . MET A 1 799 ? 5.391 4.246 11.594 1 97 799 MET A O 1
ATOM 6555 N N . GLN A 1 800 ? 4.629 6.234 12.219 1 97.38 800 GLN A N 1
ATOM 6556 C CA . GLN A 1 800 ? 5.832 6.922 11.773 1 97.38 800 GLN A CA 1
ATOM 6557 C C . GLN A 1 800 ? 7.035 6.555 12.641 1 97.38 800 GLN A C 1
ATOM 6559 O O . GLN A 1 800 ? 8.18 6.754 12.234 1 97.38 800 GLN A O 1
ATOM 6564 N N . LEU A 1 801 ? 6.836 5.984 13.773 1 98.19 801 LEU A N 1
ATOM 6565 C CA . LEU A 1 801 ? 7.91 5.602 14.688 1 98.19 801 LEU A CA 1
ATOM 6566 C C . LEU A 1 801 ? 8.688 4.41 14.133 1 98.19 801 LEU A C 1
ATOM 6568 O O . LEU A 1 801 ? 9.789 4.113 14.602 1 98.19 801 LEU A O 1
ATOM 6572 N N . TYR A 1 802 ? 8.141 3.711 13.078 1 97.69 802 TYR A N 1
ATOM 6573 C CA . TYR A 1 802 ? 8.859 2.615 12.438 1 97.69 802 TYR A CA 1
ATOM 6574 C C . TYR A 1 802 ? 10.156 3.107 11.812 1 97.69 802 TYR A C 1
ATOM 6576 O O . TYR A 1 802 ? 11.109 2.336 11.656 1 97.69 802 TYR A O 1
ATOM 6584 N N . SER A 1 803 ? 10.18 4.41 11.453 1 96.06 803 SER A N 1
ATOM 6585 C CA . SER A 1 803 ? 11.422 4.965 10.93 1 96.06 803 SER A CA 1
ATOM 6586 C C . SER A 1 803 ? 12.555 4.852 11.953 1 96.06 803 SER A C 1
ATOM 6588 O O . SER A 1 803 ? 13.68 4.5 11.609 1 96.06 803 SER A O 1
ATOM 6590 N N . GLY A 1 804 ? 12.258 5.133 13.25 1 96.38 804 GLY A N 1
ATOM 6591 C CA . GLY A 1 804 ? 13.242 4.965 14.305 1 96.38 804 GLY A CA 1
ATOM 6592 C C . GLY A 1 804 ? 13.656 3.521 14.508 1 96.38 804 GLY A C 1
ATOM 6593 O O . GLY A 1 804 ? 14.844 3.23 14.703 1 96.38 804 GLY A O 1
ATOM 6594 N N . ILE A 1 805 ? 12.719 2.625 14.344 1 97.44 805 ILE A N 1
ATOM 6595 C CA . ILE A 1 805 ? 12.977 1.202 14.539 1 97.44 805 ILE A CA 1
ATOM 6596 C C . ILE A 1 805 ? 13.875 0.683 13.422 1 97.44 805 ILE A C 1
ATOM 6598 O O . ILE A 1 805 ? 14.859 -0.016 13.68 1 97.44 805 ILE A O 1
ATOM 6602 N N . TYR A 1 806 ? 13.555 1.066 12.211 1 94.88 806 TYR A N 1
ATOM 6603 C CA . TYR A 1 806 ? 14.344 0.6 11.07 1 94.88 806 TYR A CA 1
ATOM 6604 C C . TYR A 1 806 ? 15.773 1.107 11.156 1 94.88 806 TYR A C 1
ATOM 6606 O O . TYR A 1 806 ? 16.719 0.358 10.898 1 94.88 806 TYR A O 1
ATOM 6614 N N . PHE A 1 807 ? 15.938 2.348 11.555 1 92.25 807 PHE A N 1
ATOM 6615 C CA . PHE A 1 807 ? 17.281 2.912 11.609 1 92.25 807 PHE A CA 1
ATOM 6616 C C . PHE A 1 807 ? 18.047 2.355 12.805 1 92.25 807 PHE A C 1
ATOM 6618 O O . PHE A 1 807 ? 19.266 2.221 12.758 1 92.25 807 PHE A O 1
ATOM 6625 N N . LEU A 1 808 ? 17.391 2.045 13.906 1 94.94 808 LEU A N 1
ATOM 6626 C CA . LEU A 1 808 ? 18.031 1.359 15.023 1 94.94 808 LEU A CA 1
ATOM 6627 C C . LEU A 1 808 ? 18.578 0.006 14.586 1 94.94 808 LEU A C 1
ATOM 6629 O O . LEU A 1 808 ? 19.75 -0.307 14.844 1 94.94 808 LEU A O 1
ATOM 6633 N N . GLU A 1 809 ? 17.781 -0.78 13.867 1 94.31 809 GLU A N 1
ATOM 6634 C CA . GLU A 1 809 ? 18.188 -2.105 13.422 1 94.31 809 GLU A CA 1
ATOM 6635 C C . GLU A 1 809 ? 19.312 -2.012 12.383 1 94.31 809 GLU A C 1
ATOM 6637 O O . GLU A 1 809 ? 20.281 -2.771 12.445 1 94.31 809 GLU A O 1
ATOM 6642 N N . ALA A 1 810 ? 19.156 -1.074 11.469 1 88.5 810 ALA A N 1
ATOM 6643 C CA . ALA A 1 810 ? 20.172 -0.899 10.438 1 88.5 810 ALA A CA 1
ATOM 6644 C C . ALA A 1 810 ? 21.5 -0.492 11.062 1 88.5 810 ALA A C 1
ATOM 6646 O O . ALA A 1 810 ? 22.562 -0.972 10.648 1 88.5 810 ALA A O 1
ATOM 6647 N N . CYS A 1 811 ? 21.5 0.387 12.07 1 86.31 811 CYS A N 1
ATOM 6648 C CA . CYS A 1 811 ? 22.703 0.841 12.75 1 86.31 811 CYS A CA 1
ATOM 6649 C C . CYS A 1 811 ? 23.359 -0.301 13.516 1 86.31 811 CYS A C 1
ATOM 6651 O O . CYS A 1 811 ? 24.578 -0.45 13.492 1 86.31 811 CYS A O 1
ATOM 6653 N N . LEU A 1 812 ? 22.641 -1.078 14.156 1 91.19 812 LEU A N 1
ATOM 6654 C CA . LEU A 1 812 ? 23.188 -2.191 14.914 1 91.19 812 LEU A CA 1
ATOM 6655 C C . LEU A 1 812 ? 23.797 -3.238 13.984 1 91.19 812 LEU A C 1
ATOM 6657 O O . LEU A 1 812 ? 24.812 -3.863 14.32 1 91.19 812 LEU A O 1
ATOM 6661 N N . ILE A 1 813 ? 23.156 -3.475 12.781 1 86.5 813 ILE A N 1
ATOM 6662 C CA . ILE A 1 813 ? 23.734 -4.379 11.797 1 86.5 813 ILE A CA 1
ATOM 6663 C C . ILE A 1 813 ? 25.125 -3.889 11.398 1 86.5 813 ILE A C 1
ATOM 6665 O O . ILE A 1 813 ? 26.078 -4.676 11.352 1 86.5 813 ILE A O 1
ATOM 6669 N N . GLY A 1 814 ? 25.234 -2.578 11.195 1 79.69 814 GLY A N 1
ATOM 6670 C CA . GLY A 1 814 ? 26.516 -1.983 10.844 1 79.69 814 GLY A CA 1
ATOM 6671 C C . GLY A 1 814 ? 27.516 -2.031 11.969 1 79.69 814 GLY A C 1
ATOM 6672 O O . GLY A 1 814 ? 28.688 -2.338 11.742 1 79.69 814 GLY A O 1
ATOM 6673 N N . LEU A 1 815 ? 27.125 -1.786 13.211 1 83.31 815 LEU A N 1
ATOM 6674 C CA . LEU A 1 815 ? 28.031 -1.765 14.367 1 83.31 815 LEU A CA 1
ATOM 6675 C C . LEU A 1 815 ? 28.531 -3.166 14.688 1 83.31 815 LEU A C 1
ATOM 6677 O O . LEU A 1 815 ? 29.703 -3.34 15.031 1 83.31 815 LEU A O 1
ATOM 6681 N N . PHE A 1 816 ? 27.719 -4.172 14.609 1 84.12 816 PHE A N 1
ATOM 6682 C CA . PHE A 1 816 ? 28.141 -5.547 14.828 1 84.12 816 PHE A CA 1
ATOM 6683 C C . PHE A 1 816 ? 29.125 -5.988 13.75 1 84.12 816 PHE A C 1
ATOM 6685 O O . PHE A 1 816 ? 30.078 -6.703 14.039 1 84.12 816 PHE A O 1
ATOM 6692 N N . ALA A 1 817 ? 28.812 -5.566 12.539 1 76 817 ALA A N 1
ATOM 6693 C CA . ALA A 1 817 ? 29.719 -5.902 11.445 1 76 817 ALA A CA 1
ATOM 6694 C C . ALA A 1 817 ? 31.078 -5.246 11.648 1 76 817 ALA A C 1
ATOM 6696 O O . ALA A 1 817 ? 32.125 -5.863 11.383 1 76 817 ALA A O 1
ATOM 6697 N N . LEU A 1 818 ? 31.078 -3.998 12.148 1 71.12 818 LEU A N 1
ATOM 6698 C CA . LEU A 1 818 ? 32.312 -3.264 12.398 1 71.12 818 LEU A CA 1
ATOM 6699 C C . LEU A 1 818 ? 33.094 -3.896 13.547 1 71.12 818 LEU A C 1
ATOM 6701 O O . LEU A 1 818 ? 34.312 -3.854 13.562 1 71.12 818 LEU A O 1
ATOM 6705 N N . ALA A 1 819 ? 32.375 -4.477 14.461 1 74.94 819 ALA A N 1
ATOM 6706 C CA . ALA A 1 819 ? 33 -5.137 15.602 1 74.94 819 ALA A CA 1
ATOM 6707 C C . ALA A 1 819 ? 33.375 -6.578 15.258 1 74.94 819 ALA A C 1
ATOM 6709 O O . ALA A 1 819 ? 33.75 -7.352 16.141 1 74.94 819 ALA A O 1
ATOM 6710 N N . ASN A 1 820 ? 33.188 -7.016 13.977 1 65.19 820 ASN A N 1
ATOM 6711 C CA . ASN A 1 820 ? 33.531 -8.328 13.461 1 65.19 820 ASN A CA 1
ATOM 6712 C C . ASN A 1 820 ? 32.688 -9.43 14.078 1 65.19 820 ASN A C 1
ATOM 6714 O O . ASN A 1 820 ? 33.156 -10.531 14.328 1 65.19 820 ASN A O 1
ATOM 6718 N N . CYS A 1 821 ? 31.625 -9.078 14.578 1 79.56 821 CYS A N 1
ATOM 6719 C CA . CYS A 1 821 ? 30.641 -10.055 15.055 1 79.56 821 CYS A CA 1
ATOM 6720 C C . CYS A 1 821 ? 29.578 -10.328 14 1 79.56 821 CYS A C 1
ATOM 6722 O O . CYS A 1 821 ? 28.438 -9.859 14.117 1 79.56 821 CYS A O 1
ATOM 6724 N N . PHE A 1 822 ? 29.812 -11.18 13.125 1 72.31 822 PHE A N 1
ATOM 6725 C CA . PHE A 1 822 ? 28.969 -11.383 11.945 1 72.31 822 PHE A CA 1
ATOM 6726 C C . PHE A 1 822 ? 27.734 -12.211 12.297 1 72.31 822 PHE A C 1
ATOM 6728 O O . PHE A 1 822 ? 26.688 -12.039 11.695 1 72.31 822 PHE A O 1
ATOM 6735 N N . LYS A 1 823 ? 27.938 -13.07 13.219 1 80.06 823 LYS A N 1
ATOM 6736 C CA . LYS A 1 823 ? 26.781 -13.852 13.633 1 80.06 823 LYS A CA 1
ATOM 6737 C C . LYS A 1 823 ? 25.688 -12.953 14.195 1 80.06 823 LYS A C 1
ATOM 6739 O O . LYS A 1 823 ? 24.5 -13.125 13.875 1 80.06 823 LYS A O 1
ATOM 6744 N N . LEU A 1 824 ? 26.156 -11.93 14.93 1 88.75 824 LEU A N 1
ATOM 6745 C CA . LEU A 1 824 ? 25.188 -11 15.508 1 88.75 824 LEU A CA 1
ATOM 6746 C C . LEU A 1 824 ? 24.578 -10.117 14.43 1 88.75 824 LEU A C 1
ATOM 6748 O O . LEU A 1 824 ? 23.391 -9.805 14.477 1 88.75 824 LEU A O 1
ATOM 6752 N N . SER A 1 825 ? 25.406 -9.766 13.438 1 85.81 825 SER A N 1
ATOM 6753 C CA . SER A 1 825 ? 24.922 -8.938 12.336 1 85.81 825 SER A CA 1
ATOM 6754 C C . SER A 1 825 ? 23.906 -9.688 11.492 1 85.81 825 SER A C 1
ATOM 6756 O O . SER A 1 825 ? 22.875 -9.117 11.102 1 85.81 825 SER A O 1
ATOM 6758 N N . LEU A 1 826 ? 24.094 -10.969 11.25 1 82.12 826 LEU A N 1
ATOM 6759 C CA . LEU A 1 826 ? 23.172 -11.781 10.461 1 82.12 826 LEU A CA 1
ATOM 6760 C C . LEU A 1 826 ? 21.844 -11.961 11.188 1 82.12 826 LEU A C 1
ATOM 6762 O O . LEU A 1 826 ? 20.781 -11.898 10.57 1 82.12 826 LEU A O 1
ATOM 6766 N N . PHE A 1 827 ? 21.969 -12.148 12.422 1 89.12 827 PHE A N 1
ATOM 6767 C CA . PHE A 1 827 ? 20.75 -12.297 13.211 1 89.12 827 PHE A CA 1
ATOM 6768 C C . PHE A 1 827 ? 19.922 -11.016 13.18 1 89.12 827 PHE A C 1
ATOM 6770 O O . PHE A 1 827 ? 18.703 -11.062 13.023 1 89.12 827 PHE A O 1
ATOM 6777 N N . MET A 1 828 ? 20.578 -9.93 13.312 1 91 828 MET A N 1
ATOM 6778 C CA . MET A 1 828 ? 19.859 -8.656 13.297 1 91 828 MET A CA 1
ATOM 6779 C C . MET A 1 828 ? 19.234 -8.406 11.93 1 91 828 MET A C 1
ATOM 6781 O O . MET A 1 828 ? 18.156 -7.816 11.836 1 91 828 MET A O 1
ATOM 6785 N N . PHE A 1 829 ? 19.875 -8.891 10.938 1 84.88 829 PHE A N 1
ATOM 6786 C CA . PHE A 1 829 ? 19.359 -8.742 9.586 1 84.88 829 PHE A CA 1
ATOM 6787 C C . PHE A 1 829 ? 18.094 -9.57 9.398 1 84.88 829 PHE A C 1
ATOM 6789 O O . PHE A 1 829 ? 17.109 -9.094 8.828 1 84.88 829 PHE A O 1
ATOM 6796 N N . ILE A 1 830 ? 18.141 -10.812 9.883 1 84.5 830 ILE A N 1
ATOM 6797 C CA . ILE A 1 830 ? 16.969 -11.68 9.82 1 84.5 830 ILE A CA 1
ATOM 6798 C C . ILE A 1 830 ? 15.828 -11.078 10.641 1 84.5 830 ILE A C 1
ATOM 6800 O O . ILE A 1 830 ? 14.672 -11.094 10.211 1 84.5 830 ILE A O 1
ATOM 6804 N N . PHE A 1 831 ? 16.188 -10.531 11.75 1 90.88 831 PHE A N 1
ATOM 6805 C CA . PHE A 1 831 ? 15.18 -9.906 12.609 1 90.88 831 PHE A CA 1
ATOM 6806 C C . PHE A 1 831 ? 14.547 -8.703 11.922 1 90.88 831 PHE A C 1
ATOM 6808 O O . PHE A 1 831 ? 13.359 -8.438 12.094 1 90.88 831 PHE A O 1
ATOM 6815 N N . MET A 1 832 ? 15.305 -7.996 11.148 1 91.38 832 MET A N 1
ATOM 6816 C CA . MET A 1 832 ? 14.789 -6.855 10.398 1 91.38 832 MET A CA 1
ATOM 6817 C C . MET A 1 832 ? 13.734 -7.301 9.391 1 91.38 832 MET A C 1
ATOM 6819 O O . MET A 1 832 ? 12.734 -6.609 9.188 1 91.38 832 MET A O 1
ATOM 6823 N N . ILE A 1 833 ? 13.906 -8.484 8.781 1 85.44 833 ILE A N 1
ATOM 6824 C CA . ILE A 1 833 ? 12.938 -9.023 7.84 1 85.44 833 ILE A CA 1
ATOM 6825 C C . ILE A 1 833 ? 11.617 -9.305 8.562 1 85.44 833 ILE A C 1
ATOM 6827 O O . ILE A 1 833 ? 10.539 -9.023 8.031 1 85.44 833 ILE A O 1
ATOM 6831 N N . PHE A 1 834 ? 11.727 -9.773 9.742 1 88.19 834 PHE A N 1
ATOM 6832 C CA . PHE A 1 834 ? 10.531 -10.016 10.539 1 88.19 834 PHE A CA 1
ATOM 6833 C C . PHE A 1 834 ? 9.852 -8.703 10.906 1 88.19 834 PHE A C 1
ATOM 6835 O O . PHE A 1 834 ? 8.625 -8.625 10.953 1 88.19 834 PHE A O 1
ATOM 6842 N N . THR A 1 835 ? 10.648 -7.688 11.172 1 93.06 835 THR A N 1
ATOM 6843 C CA . THR A 1 835 ? 10.086 -6.383 11.492 1 93.06 835 THR A CA 1
ATOM 6844 C C . THR A 1 835 ? 9.352 -5.801 10.281 1 93.06 835 THR A C 1
ATOM 6846 O O . THR A 1 835 ? 8.266 -5.238 10.43 1 93.06 835 THR A O 1
ATOM 6849 N N . ILE A 1 836 ? 9.914 -5.984 9.125 1 91.88 836 ILE A N 1
ATOM 6850 C CA . ILE A 1 836 ? 9.273 -5.5 7.906 1 91.88 836 ILE A CA 1
ATOM 6851 C C . ILE A 1 836 ? 7.953 -6.227 7.691 1 91.88 836 ILE A C 1
ATOM 6853 O O . ILE A 1 836 ? 6.945 -5.605 7.348 1 91.88 836 ILE A O 1
ATOM 6857 N N . SER A 1 837 ? 7.973 -7.527 7.93 1 87.69 837 SER A N 1
ATOM 6858 C CA . SER A 1 837 ? 6.754 -8.312 7.789 1 87.69 837 SER A CA 1
ATOM 6859 C C . SER A 1 837 ? 5.695 -7.879 8.797 1 87.69 837 SER A C 1
ATOM 6861 O O . SER A 1 837 ? 4.52 -7.742 8.453 1 87.69 837 SER A O 1
ATOM 6863 N N . ALA A 1 838 ? 6.121 -7.656 9.984 1 89.06 838 ALA A N 1
ATOM 6864 C CA . ALA A 1 838 ? 5.188 -7.211 11.016 1 89.06 838 ALA A CA 1
ATOM 6865 C C . ALA A 1 838 ? 4.613 -5.84 10.672 1 89.06 838 ALA A C 1
ATOM 6867 O O . ALA A 1 838 ? 3.418 -5.594 10.859 1 89.06 838 ALA A O 1
ATOM 6868 N N . HIS A 1 839 ? 5.465 -4.965 10.219 1 93 839 HIS A N 1
ATOM 6869 C CA . HIS A 1 839 ? 5.02 -3.631 9.836 1 93 839 HIS A CA 1
ATOM 6870 C C . HIS A 1 839 ? 3.932 -3.695 8.766 1 93 839 HIS A C 1
ATOM 6872 O O . HIS A 1 839 ? 2.902 -3.025 8.883 1 93 839 HIS A O 1
ATOM 6878 N N . PHE A 1 840 ? 4.098 -4.523 7.789 1 88.94 840 PHE A N 1
ATOM 6879 C CA . PHE A 1 840 ? 3.133 -4.641 6.703 1 88.94 840 PHE A CA 1
ATOM 6880 C C . PHE A 1 840 ? 1.827 -5.25 7.203 1 88.94 840 PHE A C 1
ATOM 6882 O O . PHE A 1 840 ? 0.744 -4.828 6.793 1 88.94 840 PHE A O 1
ATOM 6889 N N . GLN A 1 841 ? 1.914 -6.176 8.055 1 86.94 841 GLN A N 1
ATOM 6890 C CA . GLN A 1 841 ? 0.712 -6.816 8.578 1 86.94 841 GLN A CA 1
ATOM 6891 C C . GLN A 1 841 ? -0.077 -5.859 9.469 1 86.94 841 GLN A C 1
ATOM 6893 O O . GLN A 1 841 ? -1.302 -5.766 9.359 1 86.94 841 GLN A O 1
ATOM 6898 N N . VAL A 1 842 ? 0.664 -5.148 10.305 1 89 842 VAL A N 1
ATOM 6899 C CA . VAL A 1 842 ? -0.011 -4.199 11.188 1 89 842 VAL A CA 1
ATOM 6900 C C . VAL A 1 842 ? -0.643 -3.084 10.359 1 89 842 VAL A C 1
ATOM 6902 O O . VAL A 1 842 ? -1.774 -2.672 10.625 1 89 842 VAL A O 1
ATOM 6905 N N . SER A 1 843 ? 0.088 -2.658 9.375 1 91.38 843 SER A N 1
ATOM 6906 C CA . SER A 1 843 ? -0.415 -1.587 8.516 1 91.38 843 SER A CA 1
ATOM 6907 C C . SER A 1 843 ? -1.661 -2.025 7.758 1 91.38 843 SER A C 1
ATOM 6909 O O . SER A 1 843 ? -2.621 -1.263 7.637 1 91.38 843 SER A O 1
ATOM 6911 N N . ASN A 1 844 ? -1.707 -3.223 7.297 1 83.69 844 ASN A N 1
ATOM 6912 C CA . ASN A 1 844 ? -2.844 -3.725 6.535 1 83.69 844 ASN A CA 1
ATOM 6913 C C . ASN A 1 844 ? -4.062 -3.949 7.426 1 83.69 844 ASN A C 1
ATOM 6915 O O . ASN A 1 844 ? -5.195 -3.699 7.008 1 83.69 844 ASN A O 1
ATOM 6919 N N . LEU A 1 845 ? -3.854 -4.359 8.57 1 79.62 845 LEU A N 1
ATOM 6920 C CA . LEU A 1 845 ? -4.953 -4.617 9.5 1 79.62 845 LEU A CA 1
ATOM 6921 C C . LEU A 1 845 ? -5.547 -3.311 10.008 1 79.62 845 LEU A C 1
ATOM 6923 O O . LEU A 1 845 ? -6.762 -3.209 10.195 1 79.62 845 LEU A O 1
ATOM 6927 N N . SER A 1 846 ? -4.699 -2.375 10.195 1 87.88 846 SER A N 1
ATOM 6928 C CA . SER A 1 846 ? -5.16 -1.142 10.828 1 87.88 846 SER A CA 1
ATOM 6929 C C . SER A 1 846 ? -5.746 -0.18 9.797 1 87.88 846 SER A C 1
ATOM 6931 O O . SER A 1 846 ? -6.504 0.727 10.148 1 87.88 846 SER A O 1
ATOM 6933 N N . LYS A 1 847 ? -5.477 -0.388 8.555 1 87.5 847 LYS A N 1
ATOM 6934 C CA . LYS A 1 847 ? -5.91 0.55 7.523 1 87.5 847 LYS A CA 1
ATOM 6935 C C . LYS A 1 847 ? -7.43 0.659 7.484 1 87.5 847 LYS A C 1
ATOM 6937 O O . LYS A 1 847 ? -7.984 1.76 7.543 1 87.5 847 LYS A O 1
ATOM 6942 N N . SER A 1 848 ? -8.148 -0.371 7.527 1 86.25 848 SER A N 1
ATOM 6943 C CA . SER A 1 848 ? -9.609 -0.357 7.418 1 86.25 848 SER A CA 1
ATOM 6944 C C . SER A 1 848 ? -10.258 0.022 8.75 1 86.25 848 SER A C 1
ATOM 6946 O O . SER A 1 848 ? -11.273 0.719 8.773 1 86.25 848 SER A O 1
ATOM 6948 N N . THR A 1 849 ? -9.656 -0.388 9.836 1 88.31 849 THR A N 1
ATOM 6949 C CA . THR A 1 849 ? -10.258 -0.135 11.141 1 88.31 849 THR A CA 1
ATOM 6950 C C . THR A 1 849 ? -10.117 1.335 11.523 1 88.31 849 THR A C 1
ATOM 6952 O O . THR A 1 849 ? -10.945 1.873 12.258 1 88.31 849 THR A O 1
ATOM 6955 N N . ILE A 1 850 ? -9.117 1.982 11.023 1 90.94 850 ILE A N 1
ATOM 6956 C CA . ILE A 1 850 ? -8.875 3.383 11.352 1 90.94 850 ILE A CA 1
ATOM 6957 C C . ILE A 1 850 ? -9.789 4.273 10.516 1 90.94 850 ILE A C 1
ATOM 6959 O O . ILE A 1 850 ? -10.219 5.332 10.977 1 90.94 850 ILE A O 1
ATOM 6963 N N . LYS A 1 851 ? -10.164 3.754 9.375 1 87.75 851 LYS A N 1
ATOM 6964 C CA . LYS A 1 851 ? -10.883 4.621 8.445 1 87.75 851 LYS A CA 1
ATOM 6965 C C . LYS A 1 851 ? -12.391 4.445 8.586 1 87.75 851 LYS A C 1
ATOM 6967 O O . LYS A 1 851 ? -13.148 5.41 8.453 1 87.75 851 LYS A O 1
ATOM 6972 N N . TYR A 1 852 ? -12.852 3.244 8.922 1 89.38 852 TYR A N 1
ATOM 6973 C CA . TYR A 1 852 ? -14.281 3.01 8.805 1 89.38 852 TYR A CA 1
ATOM 6974 C C . TYR A 1 852 ? -14.867 2.486 10.109 1 89.38 852 TYR A C 1
ATOM 6976 O O . TYR A 1 852 ? -14.148 1.911 10.93 1 89.38 852 TYR A O 1
ATOM 6984 N N . LEU A 1 853 ? -16.141 2.801 10.281 1 89.62 853 LEU A N 1
ATOM 6985 C CA . LEU A 1 853 ? -16.922 2.262 11.383 1 89.62 853 LEU A CA 1
ATOM 6986 C C . LEU A 1 853 ? -17.5 0.895 11.023 1 89.62 853 LEU A C 1
ATOM 6988 O O . LEU A 1 853 ? -18.094 0.729 9.953 1 89.62 853 LEU A O 1
ATOM 6992 N N . PRO A 1 854 ? -17.234 -0.075 11.836 1 87.5 854 PRO A N 1
ATOM 6993 C CA . PRO A 1 854 ? -17.781 -1.406 11.547 1 87.5 854 PRO A CA 1
ATOM 6994 C C . PRO A 1 854 ? -19.297 -1.429 11.492 1 87.5 854 PRO A C 1
ATOM 6996 O O . PRO A 1 854 ? -19.969 -0.716 12.258 1 87.5 854 PRO A O 1
ATOM 6999 N N . ALA A 1 855 ? -19.844 -2.248 10.641 1 85.62 855 ALA A N 1
ATOM 7000 C CA . ALA A 1 855 ? -21.281 -2.344 10.422 1 85.62 855 ALA A CA 1
ATOM 7001 C C . ALA A 1 855 ? -21.984 -2.92 11.641 1 85.62 855 ALA A C 1
ATOM 7003 O O . ALA A 1 855 ? -23.172 -2.65 11.875 1 85.62 855 ALA A O 1
ATOM 7004 N N . SER A 1 856 ? -21.297 -3.684 12.438 1 82.19 856 SER A N 1
ATOM 7005 C CA . SER A 1 856 ? -21.906 -4.293 13.625 1 82.19 856 SER A CA 1
ATOM 7006 C C . SER A 1 856 ? -22.312 -3.236 14.641 1 82.19 856 SER A C 1
ATOM 7008 O O . SER A 1 856 ? -23.219 -3.469 15.453 1 82.19 856 SER A O 1
ATOM 7010 N N . LEU A 1 857 ? -21.703 -2.09 14.586 1 82.56 857 LEU A N 1
ATOM 7011 C CA . LEU A 1 857 ? -22 -1.038 15.547 1 82.56 857 LEU A CA 1
ATOM 7012 C C . LEU A 1 857 ? -23.125 -0.143 15.047 1 82.56 857 LEU A C 1
ATOM 7014 O O . LEU A 1 857 ? -23.562 0.776 15.75 1 82.56 857 LEU A O 1
ATOM 7018 N N . ALA A 1 858 ? -23.594 -0.38 13.883 1 79.25 858 ALA A N 1
ATOM 7019 C CA . ALA A 1 858 ? -24.672 0.426 13.312 1 79.25 858 ALA A CA 1
ATOM 7020 C C . ALA A 1 858 ? -25.938 0.323 14.156 1 79.25 858 ALA A C 1
ATOM 7022 O O . ALA A 1 858 ? -26.688 1.291 14.281 1 79.25 858 ALA A O 1
ATOM 7023 N N . SER A 1 859 ? -26.109 -0.847 14.75 1 74.62 859 SER A N 1
ATOM 7024 C CA . SER A 1 859 ? -27.328 -1.047 15.547 1 74.62 859 SER A CA 1
ATOM 7025 C C . SER A 1 859 ? -27.234 -0.303 16.875 1 74.62 859 SER A C 1
ATOM 7027 O O . SER A 1 859 ? -28.266 0.087 17.438 1 74.62 859 SER A O 1
ATOM 7029 N N . ASP A 1 860 ? -26.062 -0.032 17.297 1 75.44 860 ASP A N 1
ATOM 7030 C CA . ASP A 1 860 ? -25.875 0.609 18.594 1 75.44 860 ASP A CA 1
ATOM 7031 C C . ASP A 1 860 ? -25.844 2.129 18.453 1 75.44 860 ASP A C 1
ATOM 7033 O O . ASP A 1 860 ? -25.75 2.848 19.453 1 75.44 860 ASP A O 1
ATOM 7037 N N . GLU A 1 861 ? -26 2.611 17.234 1 83.62 861 GLU A N 1
ATOM 7038 C CA . GLU A 1 861 ? -25.891 4.047 17 1 83.62 861 GLU A CA 1
ATOM 7039 C C . GLU A 1 861 ? -27.109 4.789 17.516 1 83.62 861 GLU A C 1
ATOM 7041 O O . GLU A 1 861 ? -28.25 4.359 17.281 1 83.62 861 GLU A O 1
ATOM 7046 N N . VAL A 1 862 ? -26.797 5.723 18.406 1 72.69 862 VAL A N 1
ATOM 7047 C CA . VAL A 1 862 ? -27.859 6.57 18.922 1 72.69 862 VAL A CA 1
ATOM 7048 C C . VAL A 1 862 ? -28.125 7.734 17.969 1 72.69 862 VAL A C 1
ATOM 7050 O O . VAL A 1 862 ? -27.172 8.375 17.5 1 72.69 862 VAL A O 1
ATOM 7053 N N . GLN A 1 863 ? -29.328 7.793 17.422 1 65.19 863 GLN A N 1
ATOM 7054 C CA . GLN A 1 863 ? -29.688 8.852 16.484 1 65.19 863 GLN A CA 1
ATOM 7055 C C . GLN A 1 863 ? -29.672 10.219 17.172 1 65.19 863 GLN A C 1
ATOM 7057 O O . GLN A 1 863 ? -30.422 10.453 18.109 1 65.19 863 GLN A O 1
ATOM 7062 N N . HIS A 1 864 ? -28.547 10.852 17.203 1 59.03 864 HIS A N 1
ATOM 7063 C CA . HIS A 1 864 ? -28.562 12.188 17.781 1 59.03 864 HIS A CA 1
ATOM 7064 C C . HIS A 1 864 ? -29.156 13.211 16.812 1 59.03 864 HIS A C 1
ATOM 7066 O O . HIS A 1 864 ? -29.156 12.992 15.602 1 59.03 864 HIS A O 1
ATOM 7072 N N . GLN A 1 865 ? -29.797 14.219 17.359 1 55.25 865 GLN A N 1
ATOM 7073 C CA . GLN A 1 865 ? -30.375 15.336 16.625 1 55.25 865 GLN A CA 1
ATOM 7074 C C . GLN A 1 865 ? -29.344 15.984 15.703 1 55.25 865 GLN A C 1
ATOM 7076 O O . GLN A 1 865 ? -28.266 16.391 16.156 1 55.25 865 GLN A O 1
ATOM 7081 N N . GLN A 1 866 ? -29.359 15.594 14.5 1 58.66 866 GLN A N 1
ATOM 7082 C CA . GLN A 1 866 ? -28.391 15.984 13.477 1 58.66 866 GLN A CA 1
ATOM 7083 C C . GLN A 1 866 ? -28.5 17.469 13.164 1 58.66 866 GLN A C 1
ATOM 7085 O O . GLN A 1 866 ? -29.594 18.031 13.133 1 58.66 866 GLN A O 1
ATOM 7090 N N . GLU A 1 867 ? -27.438 18.297 13.508 1 62.22 867 GLU A N 1
ATOM 7091 C CA . GLU A 1 867 ? -27.344 19.688 13.039 1 62.22 867 GLU A CA 1
ATOM 7092 C C . GLU A 1 867 ? -27.625 19.781 11.547 1 62.22 867 GLU A C 1
ATOM 7094 O O . GLU A 1 867 ? -27.281 18.875 10.781 1 62.22 867 GLU A O 1
ATOM 7099 N N . ASP A 1 868 ? -28.469 20.672 11.242 1 73.81 868 ASP A N 1
ATOM 7100 C CA . ASP A 1 868 ? -28.797 20.906 9.836 1 73.81 868 ASP A CA 1
ATOM 7101 C C . ASP A 1 868 ? -27.547 21.25 9.031 1 73.81 868 ASP A C 1
ATOM 7103 O O . ASP A 1 868 ? -26.812 22.172 9.375 1 73.81 868 ASP A O 1
ATOM 7107 N N . PHE A 1 869 ? -27.203 20.406 8.133 1 85 869 PHE A N 1
ATOM 7108 C CA . PHE A 1 869 ? -26.062 20.625 7.254 1 85 869 PHE A CA 1
ATOM 7109 C C . PHE A 1 869 ? -26.375 21.703 6.219 1 85 869 PHE A C 1
ATOM 7111 O O . PHE A 1 869 ? -27.281 21.531 5.398 1 85 869 PHE A O 1
ATOM 7118 N N . LYS A 1 870 ? -25.766 22.875 6.418 1 83 870 LYS A N 1
ATOM 7119 C CA . LYS A 1 870 ? -25.922 23.969 5.465 1 83 870 LYS A CA 1
ATOM 7120 C C . LYS A 1 870 ? -24.562 24.547 5.051 1 83 870 LYS A C 1
ATOM 7122 O O . LYS A 1 870 ? -23.625 24.578 5.855 1 83 870 LYS A O 1
ATOM 7127 N N . LEU A 1 871 ? -24.547 24.812 3.789 1 86 871 LEU A N 1
ATOM 7128 C CA . LEU A 1 871 ? -23.344 25.5 3.312 1 86 871 LEU A CA 1
ATOM 7129 C C . LEU A 1 871 ? -23.422 27 3.609 1 86 871 LEU A C 1
ATOM 7131 O O . LEU A 1 871 ? -23.969 27.766 2.814 1 86 871 LEU A O 1
ATOM 7135 N N . ARG A 1 872 ? -22.859 27.359 4.664 1 77.19 872 ARG A N 1
ATOM 7136 C CA . ARG A 1 872 ? -22.969 28.719 5.195 1 77.19 872 ARG A CA 1
ATOM 7137 C C . ARG A 1 872 ? -22.422 29.734 4.207 1 77.19 872 ARG A C 1
ATOM 7139 O O . ARG A 1 872 ? -22.891 30.875 4.152 1 77.19 872 ARG A O 1
ATOM 7146 N N . ASP A 1 873 ? -21.484 29.359 3.385 1 78.19 873 ASP A N 1
ATOM 7147 C CA . ASP A 1 873 ? -20.875 30.281 2.447 1 78.19 873 ASP A CA 1
ATOM 7148 C C . ASP A 1 873 ? -21.812 30.625 1.298 1 78.19 873 ASP A C 1
ATOM 7150 O O . ASP A 1 873 ? -21.641 31.625 0.609 1 78.19 873 ASP A O 1
ATOM 7154 N N . LEU A 1 874 ? -22.859 29.828 1.187 1 80.44 874 LEU A N 1
ATOM 7155 C CA . LEU A 1 874 ? -23.766 30.047 0.062 1 80.44 874 LEU A CA 1
ATOM 7156 C C . LEU A 1 874 ? -25.109 30.578 0.541 1 80.44 874 LEU A C 1
ATOM 7158 O O . LEU A 1 874 ? -25.984 30.875 -0.271 1 80.44 874 LEU A O 1
ATOM 7162 N N . GLU A 1 875 ? -25.109 30.797 1.823 1 79.25 875 GLU A N 1
ATOM 7163 C CA . GLU A 1 875 ? -26.344 31.375 2.369 1 79.25 875 GLU A CA 1
ATOM 7164 C C . GLU A 1 875 ? -26.312 32.906 2.293 1 79.25 875 GLU A C 1
ATOM 7166 O O . GLU A 1 875 ? -25.25 33.5 2.299 1 79.25 875 GLU A O 1
ATOM 7171 N N . PRO A 1 876 ? -27.469 33.438 2.162 1 79.75 876 PRO A N 1
ATOM 7172 C CA . PRO A 1 876 ? -27.547 34.875 2.08 1 79.75 876 PRO A CA 1
ATOM 7173 C C . PRO A 1 876 ? -27.031 35.562 3.34 1 79.75 876 PRO A C 1
ATOM 7175 O O . PRO A 1 876 ? -27.281 35.094 4.453 1 79.75 876 PRO A O 1
ATOM 7178 N N . LYS A 1 877 ? -26.141 36.594 3.133 1 76.25 877 LYS A N 1
ATOM 7179 C CA . LYS A 1 877 ? -25.562 37.375 4.223 1 76.25 877 LYS A CA 1
ATOM 7180 C C . LYS A 1 877 ? -26.266 38.719 4.371 1 76.25 877 LYS A C 1
ATOM 7182 O O . LYS A 1 877 ? -26.703 39.312 3.381 1 76.25 877 LYS A O 1
ATOM 7187 N N . THR A 1 878 ? -26.547 39 5.633 1 71.12 878 THR A N 1
ATOM 7188 C CA . THR A 1 878 ? -27.062 40.344 5.879 1 71.12 878 THR A CA 1
ATOM 7189 C C . THR A 1 878 ? -25.922 41.344 5.973 1 71.12 878 THR A C 1
ATOM 7191 O O . THR A 1 878 ? -24.875 41.062 6.57 1 71.12 878 THR A O 1
ATOM 7194 N N . HIS A 1 879 ? -25.984 42.406 5.176 1 75.5 879 HIS A N 1
ATOM 7195 C CA . HIS A 1 879 ? -24.891 43.375 5.176 1 75.5 879 HIS A CA 1
ATOM 7196 C C . HIS A 1 879 ? -25.297 44.656 5.914 1 75.5 879 HIS A C 1
ATOM 7198 O O . HIS A 1 879 ? -25.797 45.594 5.305 1 75.5 879 HIS A O 1
ATOM 7204 N N . LYS A 1 880 ? -25.297 44.594 7.207 1 79.56 880 LYS A N 1
ATOM 7205 C CA . LYS A 1 880 ? -25.516 45.812 8.008 1 79.56 880 LYS A CA 1
ATOM 7206 C C . LYS A 1 880 ? -24.188 46.469 8.383 1 79.56 880 LYS A C 1
ATOM 7208 O O . LYS A 1 880 ? -23.203 45.781 8.695 1 79.56 880 LYS A O 1
ATOM 7213 N N . MET A 1 881 ? -24.172 47.844 8.219 1 87.25 881 MET A N 1
ATOM 7214 C CA . MET A 1 881 ? -22.953 48.562 8.555 1 87.25 881 MET A CA 1
ATOM 7215 C C . MET A 1 881 ? -22.891 48.875 10.055 1 87.25 881 MET A C 1
ATOM 7217 O O . MET A 1 881 ? -23.906 49.188 10.672 1 87.25 881 MET A O 1
ATOM 7221 N N . TRP A 1 882 ? -21.719 48.688 10.641 1 89.31 882 TRP A N 1
ATOM 7222 C CA . TRP A 1 882 ? -21.516 48.875 12.078 1 89.31 882 TRP A CA 1
ATOM 7223 C C . TRP A 1 882 ? -20.562 50.031 12.344 1 89.31 882 TRP A C 1
ATOM 7225 O O . TRP A 1 882 ? -19.375 49.969 12.039 1 89.31 882 TRP A O 1
ATOM 7235 N N . ILE A 1 883 ? -21.078 51.156 12.891 1 87.38 883 ILE A N 1
ATOM 7236 C CA . ILE A 1 883 ? -20.281 52.312 13.219 1 87.38 883 ILE A CA 1
ATOM 7237 C C . ILE A 1 883 ? -20.422 52.625 14.711 1 87.38 883 ILE A C 1
ATOM 7239 O O . ILE A 1 883 ? -21.531 52.594 15.266 1 87.38 883 ILE A O 1
ATOM 7243 N N . PRO A 1 884 ? -19.312 52.875 15.406 1 89.25 884 PRO A N 1
ATOM 7244 C CA . PRO A 1 884 ? -19.375 53.156 16.844 1 89.25 884 PRO A CA 1
ATOM 7245 C C . PRO A 1 884 ? -20 54.531 17.156 1 89.25 884 PRO A C 1
ATOM 7247 O O . PRO A 1 884 ? -19.938 55.438 16.328 1 89.25 884 PRO A O 1
ATOM 7250 N N . LEU A 1 885 ? -20.547 54.688 18.375 1 87.19 885 LEU A N 1
ATOM 7251 C CA . LEU A 1 885 ? -21.172 55.938 18.812 1 87.19 885 LEU A CA 1
ATOM 7252 C C . LEU A 1 885 ? -20.125 56.906 19.328 1 87.19 885 LEU A C 1
ATOM 7254 O O . LEU A 1 885 ? -19.172 56.531 20 1 87.19 885 LEU A O 1
ATOM 7258 N N . ASP A 1 886 ? -20.281 58.094 18.828 1 81.38 886 ASP A N 1
ATOM 7259 C CA . ASP A 1 886 ? -19.422 59.156 19.328 1 81.38 886 ASP A CA 1
ATOM 7260 C C . ASP A 1 886 ? -20.188 60.094 20.281 1 81.38 886 ASP A C 1
ATOM 7262 O O . ASP A 1 886 ? -21.422 60.094 20.281 1 81.38 886 ASP A O 1
ATOM 7266 N N . ASP A 1 887 ? -19.562 60.844 21.109 1 77.38 887 ASP A N 1
ATOM 7267 C CA . ASP A 1 887 ? -20.172 61.75 22.094 1 77.38 887 ASP A CA 1
ATOM 7268 C C . ASP A 1 887 ? -20.797 62.969 21.406 1 77.38 887 ASP A C 1
ATOM 7270 O O . ASP A 1 887 ? -21.75 63.531 21.922 1 77.38 887 ASP A O 1
ATOM 7274 N N . ASN A 1 888 ? -20.359 63.406 20.172 1 77.75 888 ASN A N 1
ATOM 7275 C CA . ASN A 1 888 ? -20.812 64.625 19.5 1 77.75 888 ASN A CA 1
ATOM 7276 C C . ASN A 1 888 ? -21.969 64.312 18.531 1 77.75 888 ASN A C 1
ATOM 7278 O O . ASN A 1 888 ? -22.531 65.25 17.938 1 77.75 888 ASN A O 1
ATOM 7282 N N . GLY A 1 889 ? -22.375 62.938 18.422 1 79.81 889 GLY A N 1
ATOM 7283 C CA . GLY A 1 889 ? -23.516 62.562 17.609 1 79.81 889 GLY A CA 1
ATOM 7284 C C . GLY A 1 889 ? -23.219 62.562 16.125 1 79.81 889 GLY A C 1
ATOM 7285 O O . GLY A 1 889 ? -24.125 62.594 15.297 1 79.81 889 GLY A O 1
ATOM 7286 N N . PHE A 1 890 ? -21.953 62.656 15.688 1 78.81 890 PHE A N 1
ATOM 7287 C CA . PHE A 1 890 ? -21.594 62.656 14.281 1 78.81 890 PHE A CA 1
ATOM 7288 C C . PHE A 1 890 ? -21.922 61.312 13.633 1 78.81 890 PHE A C 1
ATOM 7290 O O . PHE A 1 890 ? -22.312 61.25 12.469 1 78.81 890 PHE A O 1
ATOM 7297 N N . ALA A 1 891 ? -21.781 60.188 14.344 1 85.62 891 ALA A N 1
ATOM 7298 C CA . ALA A 1 891 ? -22.062 58.844 13.828 1 85.62 891 ALA A CA 1
ATOM 7299 C C . ALA A 1 891 ? -23.531 58.719 13.414 1 85.62 891 ALA A C 1
ATOM 7301 O O . ALA A 1 891 ? -23.828 58.156 12.352 1 85.62 891 ALA A O 1
ATOM 7302 N N . ILE A 1 892 ? -24.406 59.25 14.188 1 85.44 892 ILE A N 1
ATOM 7303 C CA . ILE A 1 892 ? -25.844 59.156 13.93 1 85.44 892 ILE A CA 1
ATOM 7304 C C . ILE A 1 892 ? -26.203 60.062 12.75 1 85.44 892 ILE A C 1
ATOM 7306 O O . ILE A 1 892 ? -27 59.656 11.891 1 85.44 892 ILE A O 1
ATOM 7310 N N . SER A 1 893 ? -25.641 61.312 12.734 1 81.94 893 SER A N 1
ATOM 7311 C CA . SER A 1 893 ? -25.953 62.25 11.656 1 81.94 893 SER A CA 1
ATOM 7312 C C . SER A 1 893 ? -25.5 61.688 10.305 1 81.94 893 SER A C 1
ATOM 7314 O O . SER A 1 893 ? -26.219 61.781 9.312 1 81.94 893 SER A O 1
ATOM 7316 N N . ASP A 1 894 ? -24.312 61.156 10.359 1 79.81 894 ASP A N 1
ATOM 7317 C CA . ASP A 1 894 ? -23.781 60.625 9.109 1 79.81 894 ASP A CA 1
ATOM 7318 C C . ASP A 1 894 ? -24.562 59.375 8.672 1 79.81 894 ASP A C 1
ATOM 7320 O O . ASP A 1 894 ? -24.797 59.156 7.484 1 79.81 894 ASP A O 1
ATOM 7324 N N . ALA A 1 895 ? -24.906 58.438 9.609 1 84.06 895 ALA A N 1
ATOM 7325 C CA . ALA A 1 895 ? -25.688 57.25 9.305 1 84.06 895 ALA A CA 1
ATOM 7326 C C . ALA A 1 895 ? -27.047 57.594 8.703 1 84.06 895 ALA A C 1
ATOM 7328 O O . ALA A 1 895 ? -27.516 56.938 7.777 1 84.06 895 ALA A O 1
ATOM 7329 N N . ASN A 1 896 ? -27.641 58.656 9.242 1 82 896 ASN A N 1
ATOM 7330 C CA . ASN A 1 896 ? -28.922 59.094 8.727 1 82 896 ASN A CA 1
ATOM 7331 C C . ASN A 1 896 ? -28.797 59.656 7.309 1 82 896 ASN A C 1
ATOM 7333 O O . ASN A 1 896 ? -29.688 59.438 6.48 1 82 896 ASN A O 1
ATOM 7337 N N . LEU A 1 897 ? -27.719 60.281 7.102 1 76.75 897 LEU A N 1
ATOM 7338 C CA . LEU A 1 897 ? -27.469 60.844 5.766 1 76.75 897 LEU A CA 1
ATOM 7339 C C . LEU A 1 897 ? -27.344 59.719 4.742 1 76.75 897 LEU A C 1
ATOM 7341 O O . LEU A 1 897 ? -27.938 59.781 3.662 1 76.75 897 LEU A O 1
ATOM 7345 N N . TRP A 1 898 ? -26.562 58.656 5.09 1 79.44 898 TRP A N 1
ATOM 7346 C CA . TRP A 1 898 ? -26.344 57.562 4.164 1 79.44 898 TRP A CA 1
ATOM 7347 C C . TRP A 1 898 ? -27.594 56.688 4.008 1 79.44 898 TRP A C 1
ATOM 7349 O O . TRP A 1 898 ? -27.859 56.156 2.93 1 79.44 898 TRP A O 1
ATOM 7359 N N . GLN A 1 899 ? -28.312 56.469 5.066 1 81.31 899 GLN A N 1
ATOM 7360 C CA . GLN A 1 899 ? -29.547 55.719 5.004 1 81.31 899 GLN A CA 1
ATOM 7361 C C . GLN A 1 899 ? -30.562 56.375 4.074 1 81.31 899 GLN A C 1
ATOM 7363 O O . GLN A 1 899 ? -31.281 55.688 3.336 1 81.31 899 GLN A O 1
ATOM 7368 N N . LEU A 1 900 ? -30.609 57.656 4.148 1 76.25 900 LEU A N 1
ATOM 7369 C CA . LEU A 1 900 ? -31.547 58.406 3.316 1 76.25 900 LEU A CA 1
ATOM 7370 C C . LEU A 1 900 ? -31.141 58.344 1.849 1 76.25 900 LEU A C 1
ATOM 7372 O O . LEU A 1 900 ? -31.984 58.25 0.968 1 76.25 900 LEU A O 1
ATOM 7376 N N . ARG A 1 901 ? -29.859 58.25 1.61 1 73.69 901 ARG A N 1
ATOM 7377 C CA . ARG A 1 901 ? -29.375 58.281 0.234 1 73.69 901 ARG A CA 1
ATOM 7378 C C . ARG A 1 901 ? -29.297 56.875 -0.368 1 73.69 901 ARG A C 1
ATOM 7380 O O . ARG A 1 901 ? -29.609 56.688 -1.545 1 73.69 901 ARG A O 1
ATOM 7387 N N . TYR A 1 902 ? -28.781 55.906 0.327 1 74.56 902 TYR A N 1
ATOM 7388 C CA . TYR A 1 902 ? -28.5 54.594 -0.273 1 74.56 902 TYR A CA 1
ATOM 7389 C C . TYR A 1 902 ? -29.219 53.5 0.466 1 74.56 902 TYR A C 1
ATOM 7391 O O . TYR A 1 902 ? -29.078 52.312 0.12 1 74.56 902 TYR A O 1
ATOM 7399 N N . ASN A 1 903 ? -30.109 53.625 1.199 1 72.88 903 ASN A N 1
ATOM 7400 C CA . ASN A 1 903 ? -30.906 52.625 1.922 1 72.88 903 ASN A CA 1
ATOM 7401 C C . ASN A 1 903 ? -30.016 51.594 2.625 1 72.88 903 ASN A C 1
ATOM 7403 O O . ASN A 1 903 ? -30.25 50.406 2.51 1 72.88 903 ASN A O 1
ATOM 7407 N N . ILE A 1 904 ? -28.953 51.906 3.207 1 74.56 904 ILE A N 1
ATOM 7408 C CA . ILE A 1 904 ? -28.078 51 3.965 1 74.56 904 ILE A CA 1
ATOM 7409 C C . ILE A 1 904 ? -28.406 51.125 5.453 1 74.56 904 ILE A C 1
ATOM 7411 O O . ILE A 1 904 ? -28.609 52.219 5.973 1 74.56 904 ILE A O 1
ATOM 7415 N N . GLU A 1 905 ? -28.531 49.969 6.027 1 78 905 GLU A N 1
ATOM 7416 C CA . GLU A 1 905 ? -28.859 49.969 7.449 1 78 905 GLU A CA 1
ATOM 7417 C C . GLU A 1 905 ? -27.594 50.062 8.305 1 78 905 GLU A C 1
ATOM 7419 O O . GLU A 1 905 ? -26.609 49.375 8.039 1 78 905 GLU A O 1
ATOM 7424 N N . PHE A 1 906 ? -27.547 51 9.219 1 83.69 906 PHE A N 1
ATOM 7425 C CA . PHE A 1 906 ? -26.438 51.188 10.141 1 83.69 906 PHE A CA 1
ATOM 7426 C C . PHE A 1 906 ? -26.828 50.812 11.555 1 83.69 906 PHE A C 1
ATOM 7428 O O . PHE A 1 906 ? -27.984 50.906 11.945 1 83.69 906 PHE A O 1
ATOM 7435 N N . THR A 1 907 ? -25.922 50.094 12.203 1 85.31 907 THR A N 1
ATOM 7436 C CA . THR A 1 907 ? -26.125 49.781 13.617 1 85.31 907 THR A CA 1
ATOM 7437 C C . THR A 1 907 ? -25.016 50.406 14.461 1 85.31 907 THR A C 1
ATOM 7439 O O . THR A 1 907 ? -23.859 50.469 14.031 1 85.31 907 THR A O 1
ATOM 7442 N N . HIS A 1 908 ? -25.359 51 15.633 1 85.75 908 HIS A N 1
ATOM 7443 C CA . HIS A 1 908 ? -24.391 51.625 16.531 1 85.75 908 HIS A CA 1
ATOM 7444 C C . HIS A 1 908 ? -24.359 50.906 17.875 1 85.75 908 HIS A C 1
ATOM 7446 O O . HIS A 1 908 ? -23.703 51.375 18.828 1 85.75 908 HIS A O 1
ATOM 7452 N N . GLN A 1 909 ? -24.875 49.75 17.891 1 83.75 909 GLN A N 1
ATOM 7453 C CA . GLN A 1 909 ? -25.031 49.062 19.172 1 83.75 909 GLN A CA 1
ATOM 7454 C C . GLN A 1 909 ? -23.719 48.469 19.641 1 83.75 909 GLN A C 1
ATOM 7456 O O . GLN A 1 909 ? -22.938 47.938 18.844 1 83.75 909 GLN A O 1
ATOM 7461 N N . ASN A 1 910 ? -23.328 48.656 20.922 1 85.81 910 ASN A N 1
ATOM 7462 C CA . ASN A 1 910 ? -22.266 47.969 21.672 1 85.81 910 ASN A CA 1
ATOM 7463 C C . ASN A 1 910 ? -20.891 48.438 21.234 1 85.81 910 ASN A C 1
ATOM 7465 O O . ASN A 1 910 ? -19.938 47.656 21.25 1 85.81 910 ASN A O 1
ATOM 7469 N N . ALA A 1 911 ? -20.812 49.5 20.578 1 89.19 911 ALA A N 1
ATOM 7470 C CA . ALA A 1 911 ? -19.516 50.094 20.219 1 89.19 911 ALA A CA 1
ATOM 7471 C C . ALA A 1 911 ? -19.5 51.594 20.422 1 89.19 911 ALA A C 1
ATOM 7473 O O . ALA A 1 911 ? -20.469 52.281 20.062 1 89.19 911 ALA A O 1
ATOM 7474 N N . PHE A 1 912 ? -18.438 52.156 21.141 1 88.06 912 PHE A N 1
ATOM 7475 C CA . PHE A 1 912 ? -18.328 53.594 21.344 1 88.06 912 PHE A CA 1
ATOM 7476 C C . PHE A 1 912 ? -16.891 54.062 21.219 1 88.06 912 PHE A C 1
ATOM 7478 O O . PHE A 1 912 ? -15.961 53.25 21.312 1 88.06 912 PHE A O 1
ATOM 7485 N N . VAL A 1 913 ? -16.688 55.25 20.922 1 85.25 913 VAL A N 1
ATOM 7486 C CA . VAL A 1 913 ? -15.359 55.844 20.844 1 85.25 913 VAL A CA 1
ATOM 7487 C C . VAL A 1 913 ? -15.07 56.625 22.125 1 85.25 913 VAL A C 1
ATOM 7489 O O . VAL A 1 913 ? -15.898 57.438 22.562 1 85.25 913 VAL A O 1
ATOM 7492 N N . ASP A 1 914 ? -13.984 56.312 22.703 1 77.62 914 ASP A N 1
ATOM 7493 C CA . ASP A 1 914 ? -13.609 57 23.938 1 77.62 914 ASP A CA 1
ATOM 7494 C C . ASP A 1 914 ? -13.078 58.406 23.641 1 77.62 914 ASP A C 1
ATOM 7496 O O . ASP A 1 914 ? -12.953 58.781 22.484 1 77.62 914 ASP A O 1
ATOM 7500 N N . LYS A 1 915 ? -12.781 59.156 24.734 1 70 915 LYS A N 1
ATOM 7501 C CA . LYS A 1 915 ? -12.367 60.562 24.641 1 70 915 LYS A CA 1
ATOM 7502 C C . LYS A 1 915 ? -11.023 60.688 23.922 1 70 915 LYS A C 1
ATOM 7504 O O . LYS A 1 915 ? -10.75 61.688 23.297 1 70 915 LYS A O 1
ATOM 7509 N N . ILE A 1 916 ? -10.25 59.531 24 1 67.44 916 ILE A N 1
ATOM 7510 C CA . ILE A 1 916 ? -8.93 59.562 23.391 1 67.44 916 ILE A CA 1
ATOM 7511 C C . ILE A 1 916 ? -9.016 59.062 21.953 1 67.44 916 ILE A C 1
ATOM 7513 O O . ILE A 1 916 ? -8.078 59.219 21.172 1 67.44 916 ILE A O 1
ATOM 7517 N N . GLY A 1 917 ? -10.242 58.719 21.469 1 72.06 917 GLY A N 1
ATOM 7518 C CA . GLY A 1 917 ? -10.422 58.25 20.094 1 72.06 917 GLY A CA 1
ATOM 7519 C C . GLY A 1 917 ? -10.305 56.75 19.953 1 72.06 917 GLY A C 1
ATOM 7520 O O . GLY A 1 917 ? -10.211 56.219 18.828 1 72.06 917 GLY A O 1
ATOM 7521 N N . LYS A 1 918 ? -10.172 55.969 21.031 1 79.38 918 LYS A N 1
ATOM 7522 C CA . LYS A 1 918 ? -10.078 54.531 20.969 1 79.38 918 LYS A CA 1
ATOM 7523 C C . LYS A 1 918 ? -11.461 53.875 20.891 1 79.38 918 LYS A C 1
ATOM 7525 O O . LYS A 1 918 ? -12.375 54.281 21.609 1 79.38 918 LYS A O 1
ATOM 7530 N N . VAL A 1 919 ? -11.523 52.969 19.875 1 86.56 919 VAL A N 1
ATOM 7531 C CA . VAL A 1 919 ? -12.789 52.281 19.688 1 86.56 919 VAL A CA 1
ATOM 7532 C C . VAL A 1 919 ? -12.93 51.156 20.719 1 86.56 919 VAL A C 1
ATOM 7534 O O . VAL A 1 919 ? -12.055 50.281 20.828 1 86.56 919 VAL A O 1
ATOM 7537 N N . ILE A 1 920 ? -13.93 51.156 21.516 1 84.69 920 ILE A N 1
ATOM 7538 C CA . ILE A 1 920 ? -14.195 50.156 22.531 1 84.69 920 ILE A CA 1
ATOM 7539 C C . ILE A 1 920 ? -15.43 49.344 22.141 1 84.69 920 ILE A C 1
ATOM 7541 O O . ILE A 1 920 ? -16.5 49.906 21.891 1 84.69 920 ILE A O 1
ATOM 7545 N N . VAL A 1 921 ? -15.258 48.062 22 1 86.38 921 VAL A N 1
ATOM 7546 C CA . VAL A 1 921 ? -16.359 47.156 21.656 1 86.38 921 VAL A CA 1
ATOM 7547 C C . VAL A 1 921 ? -16.797 46.375 22.891 1 86.38 921 VAL A C 1
ATOM 7549 O O . VAL A 1 921 ? -15.984 45.719 23.547 1 86.38 921 VAL A O 1
ATOM 7552 N N . VAL A 1 922 ? -18.016 46.438 23.25 1 76.75 922 VAL A N 1
ATOM 7553 C CA . VAL A 1 922 ? -18.531 45.812 24.453 1 76.75 922 VAL A CA 1
ATOM 7554 C C . VAL A 1 922 ? -19.328 44.562 24.094 1 76.75 922 VAL A C 1
ATOM 7556 O O . VAL A 1 922 ? -19.531 43.688 24.938 1 76.75 922 VAL A O 1
ATOM 7559 N N . GLY A 1 923 ? -19.828 44.406 22.875 1 73.5 923 GLY A N 1
ATOM 7560 C CA . GLY A 1 923 ? -20.625 43.25 22.516 1 73.5 923 GLY A CA 1
ATOM 7561 C C . GLY A 1 923 ? -20.891 43.125 21.031 1 73.5 923 GLY A C 1
ATOM 7562 O O . GLY A 1 923 ? -20.234 43.781 20.234 1 73.5 923 GLY A O 1
ATOM 7563 N N . ASN A 1 924 ? -21.875 42.125 20.719 1 77.12 924 ASN A N 1
ATOM 7564 C CA . ASN A 1 924 ? -22.281 41.906 19.328 1 77.12 924 ASN A CA 1
ATOM 7565 C C . ASN A 1 924 ? -23.281 42.969 18.875 1 77.12 924 ASN A C 1
ATOM 7567 O O . ASN A 1 924 ? -24.094 43.438 19.672 1 77.12 924 ASN A O 1
ATOM 7571 N N . PRO A 1 925 ? -23.016 43.344 17.641 1 70 925 PRO A N 1
ATOM 7572 C CA . PRO A 1 925 ? -23.922 44.406 17.156 1 70 925 PRO A CA 1
ATOM 7573 C C . PRO A 1 925 ? -25.375 43.969 17.125 1 70 925 PRO A C 1
ATOM 7575 O O . PRO A 1 925 ? -26.281 44.812 17.125 1 70 925 PRO A O 1
ATOM 7578 N N . TYR A 1 926 ? -25.578 42.562 16.812 1 58.59 926 TYR A N 1
ATOM 7579 C CA . TYR A 1 926 ? -26.969 42.125 16.594 1 58.59 926 TYR A CA 1
ATOM 7580 C C . TYR A 1 926 ? -27.625 41.75 17.891 1 58.59 926 TYR A C 1
ATOM 7582 O O . TYR A 1 926 ? -28.734 41.188 17.891 1 58.59 926 TYR A O 1
ATOM 7590 N N . ASP A 1 927 ? -27.125 41.906 19.203 1 45.84 927 ASP A N 1
ATOM 7591 C CA . ASP A 1 927 ? -27.953 41.625 20.359 1 45.84 927 ASP A CA 1
ATOM 7592 C C . ASP A 1 927 ? -29.094 42.625 20.484 1 45.84 927 ASP A C 1
ATOM 7594 O O . ASP A 1 927 ? -28.938 43.781 20.156 1 45.84 927 ASP A O 1
ATOM 7598 N N . MET B 1 1 ? 54.562 -57.25 7.645 1 21.97 1 MET B N 1
ATOM 7599 C CA . MET B 1 1 ? 53.781 -57.031 6.41 1 21.97 1 MET B CA 1
ATOM 7600 C C . MET B 1 1 ? 52.812 -55.906 6.566 1 21.97 1 MET B C 1
ATOM 7602 O O . MET B 1 1 ? 51.688 -56.094 7.059 1 21.97 1 MET B O 1
ATOM 7606 N N . ASN B 1 2 ? 53.156 -54.844 6.984 1 22.41 2 ASN B N 1
ATOM 7607 C CA . ASN B 1 2 ? 52.688 -53.594 7.547 1 22.41 2 ASN B CA 1
ATOM 7608 C C . ASN B 1 2 ? 52.062 -52.719 6.477 1 22.41 2 ASN B C 1
ATOM 7610 O O . ASN B 1 2 ? 52.75 -52.156 5.629 1 22.41 2 ASN B O 1
ATOM 7614 N N . HIS B 1 3 ? 50.969 -53.156 5.77 1 24.33 3 HIS B N 1
ATOM 7615 C CA . HIS B 1 3 ? 50.062 -52.75 4.703 1 24.33 3 HIS B CA 1
ATOM 7616 C C . HIS B 1 3 ? 49.438 -51.406 5.008 1 24.33 3 HIS B C 1
ATOM 7618 O O . HIS B 1 3 ? 48.375 -51.312 5.645 1 24.33 3 HIS B O 1
ATOM 7624 N N . ASP B 1 4 ? 50.188 -50.531 5.465 1 26.88 4 ASP B N 1
ATOM 7625 C CA . ASP B 1 4 ? 49.719 -49.219 5.883 1 26.88 4 ASP B CA 1
ATOM 7626 C C . ASP B 1 4 ? 49.031 -48.469 4.727 1 26.88 4 ASP B C 1
ATOM 7628 O O . ASP B 1 4 ? 49.688 -48.125 3.736 1 26.88 4 ASP B O 1
ATOM 7632 N N . ASN B 1 5 ? 47.938 -49.094 4.395 1 28.38 5 ASN B N 1
ATOM 7633 C CA . ASN B 1 5 ? 47.031 -48.781 3.277 1 28.38 5 ASN B CA 1
ATOM 7634 C C . ASN B 1 5 ? 46.875 -47.281 3.094 1 28.38 5 ASN B C 1
ATOM 7636 O O . ASN B 1 5 ? 46.719 -46.562 4.07 1 28.38 5 ASN B O 1
ATOM 7640 N N . ASP B 1 6 ? 47.375 -46.875 2.041 1 28.7 6 ASP B N 1
ATOM 7641 C CA . ASP B 1 6 ? 47.562 -45.688 1.219 1 28.7 6 ASP B CA 1
ATOM 7642 C C . ASP B 1 6 ? 46.281 -44.906 1.083 1 28.7 6 ASP B C 1
ATOM 7644 O O . ASP B 1 6 ? 45.25 -45.438 0.658 1 28.7 6 ASP B O 1
ATOM 7648 N N . VAL B 1 7 ? 46.125 -43.969 1.847 1 35.22 7 VAL B N 1
ATOM 7649 C CA . VAL B 1 7 ? 45.125 -42.938 2.004 1 35.22 7 VAL B CA 1
ATOM 7650 C C . VAL B 1 7 ? 44.688 -42.406 0.63 1 35.22 7 VAL B C 1
ATOM 7652 O O . VAL B 1 7 ? 45.438 -41.75 -0.061 1 35.22 7 VAL B O 1
ATOM 7655 N N . THR B 1 8 ? 44.125 -43.344 -0.269 1 31.3 8 THR B N 1
ATOM 7656 C CA . THR B 1 8 ? 44.094 -42.906 -1.663 1 31.3 8 THR B CA 1
ATOM 7657 C C . THR B 1 8 ? 43.531 -41.5 -1.78 1 31.3 8 THR B C 1
ATOM 7659 O O . THR B 1 8 ? 43 -40.969 -0.82 1 31.3 8 THR B O 1
ATOM 7662 N N . ALA B 1 9 ? 43.344 -41.25 -2.953 1 31.55 9 ALA B N 1
ATOM 7663 C CA . ALA B 1 9 ? 42.906 -40.094 -3.717 1 31.55 9 ALA B CA 1
ATOM 7664 C C . ALA B 1 9 ? 41.625 -39.5 -3.158 1 31.55 9 ALA B C 1
ATOM 7666 O O . ALA B 1 9 ? 41.469 -38.281 -3.102 1 31.55 9 ALA B O 1
ATOM 7667 N N . LEU B 1 10 ? 40.938 -40.344 -2.844 1 31.2 10 LEU B N 1
ATOM 7668 C CA . LEU B 1 10 ? 39.594 -39.844 -2.561 1 31.2 10 LEU B CA 1
ATOM 7669 C C . LEU B 1 10 ? 39.562 -39.125 -1.216 1 31.2 10 LEU B C 1
ATOM 7671 O O . LEU B 1 10 ? 38.875 -38.125 -1.069 1 31.2 10 LEU B O 1
ATOM 7675 N N . ASP B 1 11 ? 40.312 -39.562 -0.358 1 36.91 11 ASP B N 1
ATOM 7676 C CA . ASP B 1 11 ? 40.344 -39.031 0.993 1 36.91 11 ASP B CA 1
ATOM 7677 C C . ASP B 1 11 ? 40.938 -37.594 0.998 1 36.91 11 ASP B C 1
ATOM 7679 O O . ASP B 1 11 ? 40.438 -36.719 1.729 1 36.91 11 ASP B O 1
ATOM 7683 N N . TYR B 1 12 ? 41.844 -37.438 0.055 1 37.12 12 TYR B N 1
ATOM 7684 C CA . TYR B 1 12 ? 42.406 -36.094 -0.073 1 37.12 12 TYR B CA 1
ATOM 7685 C C . TYR B 1 12 ? 41.375 -35.125 -0.61 1 37.12 12 TYR B C 1
ATOM 7687 O O . TYR B 1 12 ? 41.281 -33.969 -0.161 1 37.12 12 TYR B O 1
ATOM 7695 N N . LEU B 1 13 ? 40.469 -35.531 -1.233 1 32.94 13 LEU B N 1
ATOM 7696 C CA . LEU B 1 13 ? 39.438 -34.625 -1.704 1 32.94 13 LEU B CA 1
ATOM 7697 C C . LEU B 1 13 ? 38.781 -33.906 -0.534 1 32.94 13 LEU B C 1
ATOM 7699 O O . LEU B 1 13 ? 38.531 -32.688 -0.591 1 32.94 13 LEU B O 1
ATOM 7703 N N . ARG B 1 14 ? 38.312 -34.406 0.465 1 35.88 14 ARG B N 1
ATOM 7704 C CA . ARG B 1 14 ? 37.844 -33.75 1.689 1 35.88 14 ARG B CA 1
ATOM 7705 C C . ARG B 1 14 ? 38.969 -32.969 2.365 1 35.88 14 ARG B C 1
ATOM 7707 O O . ARG B 1 14 ? 38.75 -31.891 2.875 1 35.88 14 ARG B O 1
ATOM 7714 N N . LYS B 1 15 ? 39.875 -33.219 2.504 1 38.91 15 LYS B N 1
ATOM 7715 C CA . LYS B 1 15 ? 40.625 -32.312 3.385 1 38.91 15 LYS B CA 1
ATOM 7716 C C . LYS B 1 15 ? 40.75 -30.922 2.768 1 38.91 15 LYS B C 1
ATOM 7718 O O . LYS B 1 15 ? 40.938 -29.938 3.484 1 38.91 15 LYS B O 1
ATOM 7723 N N . ILE B 1 16 ? 40.531 -30.906 1.458 1 30.89 16 ILE B N 1
ATOM 7724 C CA . ILE B 1 16 ? 40.375 -29.688 0.67 1 30.89 16 ILE B CA 1
ATOM 7725 C C . ILE B 1 16 ? 38.938 -29.172 0.821 1 30.89 16 ILE B C 1
ATOM 7727 O O . ILE B 1 16 ? 38.719 -27.969 0.697 1 30.89 16 ILE B O 1
ATOM 7731 N N . ILE B 1 17 ? 38.062 -29.609 1.231 1 32.53 17 ILE B N 1
ATOM 7732 C CA . ILE B 1 17 ? 37.062 -28.562 1.052 1 32.53 17 ILE B CA 1
ATOM 7733 C C . ILE B 1 17 ? 37.594 -27.234 1.547 1 32.53 17 ILE B C 1
ATOM 7735 O O . ILE B 1 17 ? 37.5 -26.219 0.852 1 32.53 17 ILE B O 1
ATOM 7739 N N . TYR B 1 18 ? 38.188 -27.016 2.842 1 32.16 18 TYR B N 1
ATOM 7740 C CA . TYR B 1 18 ? 38.75 -26.203 3.906 1 32.16 18 TYR B CA 1
ATOM 7741 C C . TYR B 1 18 ? 40.125 -25.703 3.529 1 32.16 18 TYR B C 1
ATOM 7743 O O . TYR B 1 18 ? 40.594 -24.672 4.023 1 32.16 18 TYR B O 1
ATOM 7751 N N . LYS B 1 19 ? 41.062 -25.797 3.309 1 30.92 19 LYS B N 1
ATOM 7752 C CA . LYS B 1 19 ? 42.031 -24.703 3.184 1 30.92 19 LYS B CA 1
ATOM 7753 C C . LYS B 1 19 ? 41.5 -23.609 2.262 1 30.92 19 LYS B C 1
ATOM 7755 O O . LYS B 1 19 ? 41.281 -23.844 1.071 1 30.92 19 LYS B O 1
ATOM 7760 N N . TYR B 1 20 ? 40.469 -22.844 2.363 1 33.69 20 TYR B N 1
ATOM 7761 C CA . TYR B 1 20 ? 39.594 -22.094 1.455 1 33.69 20 TYR B CA 1
ATOM 7762 C C . TYR B 1 20 ? 40.281 -21.906 0.102 1 33.69 20 TYR B C 1
ATOM 7764 O O . TYR B 1 20 ? 39.812 -21.094 -0.714 1 33.69 20 TYR B O 1
ATOM 7772 N N . VAL B 1 21 ? 41.219 -22.625 -0.774 1 31.81 21 VAL B N 1
ATOM 7773 C CA . VAL B 1 21 ? 42.438 -23.359 -0.422 1 31.81 21 VAL B CA 1
ATOM 7774 C C . VAL B 1 21 ? 43.406 -23.312 -1.583 1 31.81 21 VAL B C 1
ATOM 7776 O O . VAL B 1 21 ? 44.625 -23.078 -1.381 1 31.81 21 VAL B O 1
ATOM 7779 N N . GLU B 1 22 ? 43.688 -23.094 -2.793 1 33.56 22 GLU B N 1
ATOM 7780 C CA . GLU B 1 22 ? 45 -23.484 -3.303 1 33.56 22 GLU B CA 1
ATOM 7781 C C . GLU B 1 22 ? 45.938 -22.281 -3.455 1 33.56 22 GLU B C 1
ATOM 7783 O O . GLU B 1 22 ? 45.469 -21.156 -3.664 1 33.56 22 GLU B O 1
ATOM 7788 N N . VAL B 1 23 ? 47.219 -22.547 -3.68 1 32.19 23 VAL B N 1
ATOM 7789 C CA . VAL B 1 23 ? 48.5 -21.844 -3.84 1 32.19 23 VAL B CA 1
ATOM 7790 C C . VAL B 1 23 ? 48.688 -21.484 -5.309 1 32.19 23 VAL B C 1
ATOM 7792 O O . VAL B 1 23 ? 48.344 -22.266 -6.203 1 32.19 23 VAL B O 1
ATOM 7795 N N . ASP B 1 24 ? 49.062 -20.203 -5.746 1 32.12 24 ASP B N 1
ATOM 7796 C CA . ASP B 1 24 ? 49.562 -19.516 -6.934 1 32.12 24 ASP B CA 1
ATOM 7797 C C . ASP B 1 24 ? 50.531 -20.406 -7.727 1 32.12 24 ASP B C 1
ATOM 7799 O O . ASP B 1 24 ? 51.188 -19.938 -8.648 1 32.12 24 ASP B O 1
ATOM 7803 N N . ASP B 1 25 ? 50.75 -21.406 -8.555 1 31.27 25 ASP B N 1
ATOM 7804 C CA . ASP B 1 25 ? 51.938 -21.547 -9.391 1 31.27 25 ASP B CA 1
ATOM 7805 C C . ASP B 1 25 ? 51.75 -20.766 -10.695 1 31.27 25 ASP B C 1
ATOM 7807 O O . ASP B 1 25 ? 52.469 -19.781 -10.922 1 31.27 25 ASP B O 1
ATOM 7811 N N . ASN B 1 26 ? 51.594 -20.688 -12.203 1 28.75 26 ASN B N 1
ATOM 7812 C CA . ASN B 1 26 ? 51.625 -19.594 -13.172 1 28.75 26 ASN B CA 1
ATOM 7813 C C . ASN B 1 26 ? 50.312 -18.781 -13.148 1 28.75 26 ASN B C 1
ATOM 7815 O O . ASN B 1 26 ? 50.281 -17.672 -13.68 1 28.75 26 ASN B O 1
ATOM 7819 N N . THR B 1 27 ? 49 -18.422 -13.32 1 30.25 27 THR B N 1
ATOM 7820 C CA . THR B 1 27 ? 48.469 -17.656 -12.195 1 30.25 27 THR B CA 1
ATOM 7821 C C . THR B 1 27 ? 47.75 -18.562 -11.203 1 30.25 27 THR B C 1
ATOM 7823 O O . THR B 1 27 ? 47.312 -18.109 -10.148 1 30.25 27 THR B O 1
ATOM 7826 N N . ALA B 1 28 ? 47.906 -20.125 -11.141 1 25.94 28 ALA B N 1
ATOM 7827 C CA . ALA B 1 28 ? 47.312 -21.141 -10.258 1 25.94 28 ALA B CA 1
ATOM 7828 C C . ALA B 1 28 ? 46.125 -20.578 -9.5 1 25.94 28 ALA B C 1
ATOM 7830 O O . ALA B 1 28 ? 46.188 -20.391 -8.281 1 25.94 28 ALA B O 1
ATOM 7831 N N . ILE B 1 29 ? 45.094 -20.203 -10.141 1 25.17 29 ILE B N 1
ATOM 7832 C CA . ILE B 1 29 ? 44.094 -19.328 -9.547 1 25.17 29 ILE B CA 1
ATOM 7833 C C . ILE B 1 29 ? 43.25 -20.109 -8.531 1 25.17 29 ILE B C 1
ATOM 7835 O O . ILE B 1 29 ? 42.531 -21.031 -8.906 1 25.17 29 ILE B O 1
ATOM 7839 N N . LEU B 1 30 ? 43.5 -20.906 -7.727 1 26.81 30 LEU B N 1
ATOM 7840 C CA . LEU B 1 30 ? 42.688 -20.875 -6.523 1 26.81 30 LEU B CA 1
ATOM 7841 C C . LEU B 1 30 ? 42.562 -19.469 -5.969 1 26.81 30 LEU B C 1
ATOM 7843 O O . LEU B 1 30 ? 43.562 -18.875 -5.559 1 26.81 30 LEU B O 1
ATOM 7847 N N . VAL B 1 31 ? 41.656 -18.547 -6.414 1 27.25 31 VAL B N 1
ATOM 7848 C CA . VAL B 1 31 ? 41.656 -17.219 -5.812 1 27.25 31 VAL B CA 1
ATOM 7849 C C . VAL B 1 31 ? 41.531 -17.344 -4.297 1 27.25 31 VAL B C 1
ATOM 7851 O O . VAL B 1 31 ? 40.719 -18.125 -3.793 1 27.25 31 VAL B O 1
ATOM 7854 N N . LEU B 1 32 ? 42.438 -16.453 -3.975 1 28.89 32 LEU B N 1
ATOM 7855 C CA . LEU B 1 32 ? 43.781 -16.156 -4.457 1 28.89 32 LEU B CA 1
ATOM 7856 C C . LEU B 1 32 ? 44.656 -15.578 -3.338 1 28.89 32 LEU B C 1
ATOM 7858 O O . LEU B 1 32 ? 44.188 -14.758 -2.549 1 28.89 32 LEU B O 1
ATOM 7862 N N . ASN B 1 33 ? 45.562 -15.867 -2.863 1 29.03 33 ASN B N 1
ATOM 7863 C CA . ASN B 1 33 ? 46.5 -15.266 -1.924 1 29.03 33 ASN B CA 1
ATOM 7864 C C . ASN B 1 33 ? 46.594 -13.75 -2.104 1 29.03 33 ASN B C 1
ATOM 7866 O O . ASN B 1 33 ? 47.438 -13.25 -2.82 1 29.03 33 ASN B O 1
ATOM 7870 N N . TYR B 1 34 ? 45.531 -12.672 -2.264 1 26.03 34 TYR B N 1
ATOM 7871 C CA . TYR B 1 34 ? 46.344 -11.445 -2.238 1 26.03 34 TYR B CA 1
ATOM 7872 C C . TYR B 1 34 ? 46.781 -11.117 -0.821 1 26.03 34 TYR B C 1
ATOM 7874 O O . TYR B 1 34 ? 45.969 -11.109 0.111 1 26.03 34 TYR B O 1
ATOM 7882 N N . LYS B 1 35 ? 47.875 -11.266 -0.527 1 27.3 35 LYS B N 1
ATOM 7883 C CA . LYS B 1 35 ? 48.781 -10.445 0.288 1 27.3 35 LYS B CA 1
ATOM 7884 C C . LYS B 1 35 ? 48.469 -8.961 0.112 1 27.3 35 LYS B C 1
ATOM 7886 O O . LYS B 1 35 ? 49.062 -8.297 -0.747 1 27.3 35 LYS B O 1
ATOM 7891 N N . GLU B 1 36 ? 47.188 -8.25 -0.06 1 27.56 36 GLU B N 1
ATOM 7892 C CA . GLU B 1 36 ? 47.469 -6.844 0.189 1 27.56 36 GLU B CA 1
ATOM 7893 C C . GLU B 1 36 ? 47.969 -6.625 1.618 1 27.56 36 GLU B C 1
ATOM 7895 O O . GLU B 1 36 ? 47.406 -7.176 2.564 1 27.56 36 GLU B O 1
ATOM 7900 N N . GLU B 1 37 ? 49.188 -6.266 2.008 1 26.94 37 GLU B N 1
ATOM 7901 C CA . GLU B 1 37 ? 49.906 -5.691 3.133 1 26.94 37 GLU B CA 1
ATOM 7902 C C . GLU B 1 37 ? 49.062 -4.664 3.875 1 26.94 37 GLU B C 1
ATOM 7904 O O . GLU B 1 37 ? 49.438 -4.23 4.973 1 26.94 37 GLU B O 1
ATOM 7909 N N . THR B 1 38 ? 48.281 -3.613 3.236 1 27.64 38 THR B N 1
ATOM 7910 C CA . THR B 1 38 ? 47.969 -2.387 3.961 1 27.64 38 THR B CA 1
ATOM 7911 C C . THR B 1 38 ? 46.938 -2.654 5.07 1 27.64 38 THR B C 1
ATOM 7913 O O . THR B 1 38 ? 46.281 -3.688 5.066 1 27.64 38 THR B O 1
ATOM 7916 N N . SER B 1 39 ? 46.188 -1.664 5.828 1 27.61 39 SER B N 1
ATOM 7917 C CA . SER B 1 39 ? 45.656 -1.762 7.188 1 27.61 39 SER B CA 1
ATOM 7918 C C . SER B 1 39 ? 44.594 -2.846 7.289 1 27.61 39 SER B C 1
ATOM 7920 O O . SER B 1 39 ? 43.781 -3.041 6.359 1 27.61 39 SER B O 1
ATOM 7922 N N . PRO B 1 40 ? 44.688 -3.979 8.18 1 29.22 40 PRO B N 1
ATOM 7923 C CA . PRO B 1 40 ? 44.031 -5.262 8.422 1 29.22 40 PRO B CA 1
ATOM 7924 C C . PRO B 1 40 ? 42.5 -5.152 8.406 1 29.22 40 PRO B C 1
ATOM 7926 O O . PRO B 1 40 ? 41.812 -6.148 8.188 1 29.22 40 PRO B O 1
ATOM 7929 N N . LEU B 1 41 ? 41.938 -4.191 8.977 1 27.72 41 LEU B N 1
ATOM 7930 C CA . LEU B 1 41 ? 40.531 -4.164 9.328 1 27.72 41 LEU B CA 1
ATOM 7931 C C . LEU B 1 41 ? 39.656 -4.133 8.078 1 27.72 41 LEU B C 1
ATOM 7933 O O . LEU B 1 41 ? 38.594 -4.742 8.047 1 27.72 41 LEU B O 1
ATOM 7937 N N . GLN B 1 42 ? 39.969 -3.34 7.129 1 32.03 42 GLN B N 1
ATOM 7938 C CA . GLN B 1 42 ? 39.125 -3.18 5.953 1 32.03 42 GLN B CA 1
ATOM 7939 C C . GLN B 1 42 ? 39.094 -4.461 5.121 1 32.03 42 GLN B C 1
ATOM 7941 O O . GLN B 1 42 ? 38.188 -4.66 4.324 1 32.03 42 GLN B O 1
ATOM 7946 N N . SER B 1 43 ? 40.125 -5.32 5.215 1 32.84 43 SER B N 1
ATOM 7947 C CA . SER B 1 43 ? 40.312 -6.457 4.32 1 32.84 43 SER B CA 1
ATOM 7948 C C . SER B 1 43 ? 39.312 -7.57 4.621 1 32.84 43 SER B C 1
ATOM 7950 O O . SER B 1 43 ? 38.812 -8.234 3.705 1 32.84 43 SER B O 1
ATOM 7952 N N . ARG B 1 44 ? 39.031 -7.809 5.891 1 33.78 44 ARG B N 1
ATOM 7953 C CA . ARG B 1 44 ? 38.25 -8.984 6.289 1 33.78 44 ARG B CA 1
ATOM 7954 C C . ARG B 1 44 ? 36.781 -8.852 5.855 1 33.78 44 ARG B C 1
ATOM 7956 O O . ARG B 1 44 ? 36.156 -9.852 5.547 1 33.78 44 ARG B O 1
ATOM 7963 N N . TYR B 1 45 ? 36.156 -7.73 6.133 1 32.31 45 TYR B N 1
ATOM 7964 C CA . TYR B 1 45 ? 34.75 -7.586 5.766 1 32.31 45 TYR B CA 1
ATOM 7965 C C . TYR B 1 45 ? 34.562 -7.754 4.262 1 32.31 45 TYR B C 1
ATOM 7967 O O . TYR B 1 45 ? 33.562 -8.328 3.818 1 32.31 45 TYR B O 1
ATOM 7975 N N . ARG B 1 46 ? 35.531 -7.234 3.51 1 35.69 46 ARG B N 1
ATOM 7976 C CA . ARG B 1 46 ? 35.406 -7.367 2.062 1 35.69 46 ARG B CA 1
ATOM 7977 C C . ARG B 1 46 ? 35.469 -8.836 1.641 1 35.69 46 ARG B C 1
ATOM 7979 O O . ARG B 1 46 ? 34.844 -9.234 0.665 1 35.69 46 ARG B O 1
ATOM 7986 N N . ASN B 1 47 ? 36.219 -9.648 2.428 1 32.72 47 ASN B N 1
ATOM 7987 C CA . ASN B 1 47 ? 36.469 -11.016 1.985 1 32.72 47 ASN B CA 1
ATOM 7988 C C . ASN B 1 47 ? 35.281 -11.922 2.199 1 32.72 47 ASN B C 1
ATOM 7990 O O . ASN B 1 47 ? 35 -12.789 1.368 1 32.72 47 ASN B O 1
ATOM 7994 N N . TYR B 1 48 ? 34.719 -11.82 3.416 1 33.03 48 TYR B N 1
ATOM 7995 C CA . TYR B 1 48 ? 33.688 -12.828 3.652 1 33.03 48 TYR B CA 1
ATOM 7996 C C . TYR B 1 48 ? 32.469 -12.586 2.775 1 33.03 48 TYR B C 1
ATOM 7998 O O . TYR B 1 48 ? 31.922 -13.523 2.186 1 33.03 48 TYR B O 1
ATOM 8006 N N . THR B 1 49 ? 31.891 -11.422 2.91 1 33.94 49 THR B N 1
ATOM 8007 C CA . THR B 1 49 ? 30.75 -11.188 2.041 1 33.94 49 THR B CA 1
ATOM 8008 C C . THR B 1 49 ? 31.172 -11.211 0.574 1 33.94 49 THR B C 1
ATOM 8010 O O . THR B 1 49 ? 30.422 -11.703 -0.28 1 33.94 49 THR B O 1
ATOM 8013 N N . SER B 1 50 ? 32.375 -10.688 0.285 1 36.56 50 SER B N 1
ATOM 8014 C CA . SER B 1 50 ? 32.875 -10.75 -1.085 1 36.56 50 SER B CA 1
ATOM 8015 C C . SER B 1 50 ? 33.219 -12.172 -1.474 1 36.56 50 SER B C 1
ATOM 8017 O O . SER B 1 50 ? 33 -12.586 -2.615 1 36.56 50 SER B O 1
ATOM 8019 N N . GLY B 1 51 ? 33.906 -12.922 -0.513 1 34.94 51 GLY B N 1
ATOM 8020 C CA . GLY B 1 51 ? 34.281 -14.297 -0.803 1 34.94 51 GLY B CA 1
ATOM 8021 C C . GLY B 1 51 ? 33.094 -15.219 -0.971 1 34.94 51 GLY B C 1
ATOM 8022 O O . GLY B 1 51 ? 33.031 -15.992 -1.926 1 34.94 51 GLY B O 1
ATOM 8023 N N . LEU B 1 52 ? 32.281 -15.203 0.072 1 35.81 52 LEU B N 1
ATOM 8024 C CA . LEU B 1 52 ? 31.109 -16.078 -0.025 1 35.81 52 LEU B CA 1
ATOM 8025 C C . LEU B 1 52 ? 30.234 -15.672 -1.201 1 35.81 52 LEU B C 1
ATOM 8027 O O . LEU B 1 52 ? 29.797 -16.516 -1.975 1 35.81 52 LEU B O 1
ATOM 8031 N N . LEU B 1 53 ? 29.891 -14.414 -1.193 1 37.34 53 LEU B N 1
ATOM 8032 C CA . LEU B 1 53 ? 29.094 -13.953 -2.328 1 37.34 53 LEU B CA 1
ATOM 8033 C C . LEU B 1 53 ? 29.891 -14.047 -3.625 1 37.34 53 LEU B C 1
ATOM 8035 O O . LEU B 1 53 ? 29.344 -14.414 -4.668 1 37.34 53 LEU B O 1
ATOM 8039 N N . LYS B 1 54 ? 31.219 -13.742 -3.496 1 38.66 54 LYS B N 1
ATOM 8040 C CA . LYS B 1 54 ? 32.094 -13.898 -4.664 1 38.66 54 LYS B CA 1
ATOM 8041 C C . LYS B 1 54 ? 32.125 -15.359 -5.125 1 38.66 54 LYS B C 1
ATOM 8043 O O . LYS B 1 54 ? 32.062 -15.633 -6.324 1 38.66 54 LYS B O 1
ATOM 8048 N N . THR B 1 55 ? 32.344 -16.203 -4.102 1 35.44 55 THR B N 1
ATOM 8049 C CA . THR B 1 55 ? 32.406 -17.625 -4.402 1 35.44 55 THR B CA 1
ATOM 8050 C C . THR B 1 55 ? 31.047 -18.125 -4.895 1 35.44 55 THR B C 1
ATOM 8052 O O . THR B 1 55 ? 30.984 -18.953 -5.812 1 35.44 55 THR B O 1
ATOM 8055 N N . LEU B 1 56 ? 30.109 -17.797 -4.105 1 36.75 56 LEU B N 1
ATOM 8056 C CA . LEU B 1 56 ? 28.766 -18.188 -4.477 1 36.75 56 LEU B CA 1
ATOM 8057 C C . LEU B 1 56 ? 28.359 -17.578 -5.812 1 36.75 56 LEU B C 1
ATOM 8059 O O . LEU B 1 56 ? 27.688 -18.219 -6.621 1 36.75 56 LEU B O 1
ATOM 8063 N N . LEU B 1 57 ? 28.734 -16.328 -5.918 1 37.88 57 LEU B N 1
ATOM 8064 C CA . LEU B 1 57 ? 28.266 -15.594 -7.098 1 37.88 57 LEU B CA 1
ATOM 8065 C C . LEU B 1 57 ? 29.266 -15.734 -8.242 1 37.88 57 LEU B C 1
ATOM 8067 O O . LEU B 1 57 ? 28.984 -15.344 -9.375 1 37.88 57 LEU B O 1
ATOM 8071 N N . SER B 1 58 ? 30.594 -15.922 -7.977 1 36.25 58 SER B N 1
ATOM 8072 C CA . SER B 1 58 ? 31.516 -16.125 -9.094 1 36.25 58 SER B CA 1
ATOM 8073 C C . SER B 1 58 ? 31.094 -17.312 -9.945 1 36.25 58 SER B C 1
ATOM 8075 O O . SER B 1 58 ? 31.859 -17.812 -10.766 1 36.25 58 SER B O 1
ATOM 8077 N N . ASN B 1 59 ? 30.016 -17.719 -9.703 1 35.56 59 ASN B N 1
ATOM 8078 C CA . ASN B 1 59 ? 29.5 -18.844 -10.477 1 35.56 59 ASN B CA 1
ATOM 8079 C C . ASN B 1 59 ? 29.266 -18.453 -11.938 1 35.56 59 ASN B C 1
ATOM 8081 O O . ASN B 1 59 ? 29.031 -17.281 -12.242 1 35.56 59 ASN B O 1
ATOM 8085 N N . THR B 1 60 ? 29.594 -19.359 -12.852 1 40.38 60 THR B N 1
ATOM 8086 C CA . THR B 1 60 ? 29.719 -19.344 -14.305 1 40.38 60 THR B CA 1
ATOM 8087 C C . THR B 1 60 ? 28.516 -18.656 -14.945 1 40.38 60 THR B C 1
ATOM 8089 O O . THR B 1 60 ? 28.594 -18.188 -16.078 1 40.38 60 THR B O 1
ATOM 8092 N N . ARG B 1 61 ? 27.281 -18.625 -14.398 1 46.75 61 ARG B N 1
ATOM 8093 C CA . ARG B 1 61 ? 26.141 -18.031 -15.086 1 46.75 61 ARG B CA 1
ATOM 8094 C C . ARG B 1 61 ? 26.125 -16.516 -14.914 1 46.75 61 ARG B C 1
ATOM 8096 O O . ARG B 1 61 ? 25.469 -15.805 -15.68 1 46.75 61 ARG B O 1
ATOM 8103 N N . SER B 1 62 ? 26.781 -16.172 -13.938 1 46.25 62 SER B N 1
ATOM 8104 C CA . SER B 1 62 ? 26.891 -14.727 -13.734 1 46.25 62 SER B CA 1
ATOM 8105 C C . SER B 1 62 ? 27.703 -14.07 -14.852 1 46.25 62 SER B C 1
ATOM 8107 O O . SER B 1 62 ? 28.797 -14.539 -15.188 1 46.25 62 SER B O 1
ATOM 8109 N N . GLY B 1 63 ? 27.016 -13.336 -15.609 1 56.06 63 GLY B N 1
ATOM 8110 C CA . GLY B 1 63 ? 27.656 -12.641 -16.719 1 56.06 63 GLY B CA 1
ATOM 8111 C C . GLY B 1 63 ? 27.703 -13.445 -18 1 56.06 63 GLY B C 1
ATOM 8112 O O . GLY B 1 63 ? 28.484 -13.156 -18.891 1 56.06 63 GLY B O 1
ATOM 8113 N N . SER B 1 64 ? 26.922 -14.641 -18.031 1 55.06 64 SER B N 1
ATOM 8114 C CA . SER B 1 64 ? 26.938 -15.453 -19.234 1 55.06 64 SER B CA 1
ATOM 8115 C C . SER B 1 64 ? 26.5 -14.641 -20.453 1 55.06 64 SER B C 1
ATOM 8117 O O . SER B 1 64 ? 26.953 -14.883 -21.562 1 55.06 64 SER B O 1
ATOM 8119 N N . ALA B 1 65 ? 25.609 -13.664 -20.188 1 58.03 65 ALA B N 1
ATOM 8120 C CA . ALA B 1 65 ? 25.141 -12.844 -21.312 1 58.03 65 ALA B CA 1
ATOM 8121 C C . ALA B 1 65 ? 26.25 -11.945 -21.828 1 58.03 65 ALA B C 1
ATOM 8123 O O . ALA B 1 65 ? 26.266 -11.609 -23.016 1 58.03 65 ALA B O 1
ATOM 8124 N N . GLN B 1 66 ? 27.156 -11.609 -20.875 1 59.06 66 GLN B N 1
ATOM 8125 C CA . GLN B 1 66 ? 28.25 -10.727 -21.281 1 59.06 66 GLN B CA 1
ATOM 8126 C C . GLN B 1 66 ? 29.234 -11.461 -22.172 1 59.06 66 GLN B C 1
ATOM 8128 O O . GLN B 1 66 ? 29.922 -10.844 -23 1 59.06 66 GLN B O 1
ATOM 8133 N N . ARG B 1 67 ? 29.281 -12.812 -22.062 1 55.06 67 ARG B N 1
ATOM 8134 C CA . ARG B 1 67 ? 30.203 -13.609 -22.859 1 55.06 67 ARG B CA 1
ATOM 8135 C C . ARG B 1 67 ? 29.781 -13.648 -24.312 1 55.06 67 ARG B C 1
ATOM 8137 O O . ARG B 1 67 ? 30.609 -13.914 -25.203 1 55.06 67 ARG B O 1
ATOM 8144 N N . GLN B 1 68 ? 28.562 -13.32 -24.469 1 53.94 68 GLN B N 1
ATOM 8145 C CA . GLN B 1 68 ? 28.078 -13.344 -25.844 1 53.94 68 GLN B CA 1
ATOM 8146 C C . GLN B 1 68 ? 28.25 -11.984 -26.516 1 53.94 68 GLN B C 1
ATOM 8148 O O . GLN B 1 68 ? 27.844 -11.797 -27.656 1 53.94 68 GLN B O 1
ATOM 8153 N N . PHE B 1 69 ? 28.875 -11.148 -25.672 1 55.41 69 PHE B N 1
ATOM 8154 C CA . PHE B 1 69 ? 29.25 -9.867 -26.266 1 55.41 69 PHE B CA 1
ATOM 8155 C C . PHE B 1 69 ? 30.203 -10.07 -27.422 1 55.41 69 PHE B C 1
ATOM 8157 O O . PHE B 1 69 ? 31.141 -10.867 -27.344 1 55.41 69 PHE B O 1
ATOM 8164 N N . GLY B 1 70 ? 29.922 -9.695 -28.625 1 55.56 70 GLY B N 1
ATOM 8165 C CA . GLY B 1 70 ? 30.781 -9.828 -29.797 1 55.56 70 GLY B CA 1
ATOM 8166 C C . GLY B 1 70 ? 30.453 -11.055 -30.625 1 55.56 70 GLY B C 1
ATOM 8167 O O . GLY B 1 70 ? 31.203 -11.398 -31.547 1 55.56 70 GLY B O 1
ATOM 8168 N N . ILE B 1 71 ? 29.438 -11.773 -30.172 1 56.09 71 ILE B N 1
ATOM 8169 C CA . ILE B 1 71 ? 29.094 -12.969 -30.938 1 56.09 71 ILE B CA 1
ATOM 8170 C C . ILE B 1 71 ? 28.656 -12.57 -32.344 1 56.09 71 ILE B C 1
ATOM 8172 O O . ILE B 1 71 ? 28 -11.531 -32.531 1 56.09 71 ILE B O 1
ATOM 8176 N N . THR B 1 72 ? 29.141 -13.297 -33.344 1 56.5 72 THR B N 1
ATOM 8177 C CA . THR B 1 72 ? 28.844 -13.078 -34.75 1 56.5 72 THR B CA 1
ATOM 8178 C C . THR B 1 72 ? 27.391 -13.453 -35.062 1 56.5 72 THR B C 1
ATOM 8180 O O . THR B 1 72 ? 26.75 -14.172 -34.312 1 56.5 72 THR B O 1
ATOM 8183 N N . PHE B 1 73 ? 26.781 -12.82 -36.031 1 66.69 73 PHE B N 1
ATOM 8184 C CA . PHE B 1 73 ? 25.453 -13.117 -36.562 1 66.69 73 PHE B CA 1
ATOM 8185 C C . PHE B 1 73 ? 25.312 -14.609 -36.875 1 66.69 73 PHE B C 1
ATOM 8187 O O . PHE B 1 73 ? 24.25 -15.188 -36.656 1 66.69 73 PHE B O 1
ATOM 8194 N N . SER B 1 74 ? 26.453 -15.219 -37.125 1 62.78 74 SER B N 1
ATOM 8195 C CA . SER B 1 74 ? 26.422 -16.641 -37.469 1 62.78 74 SER B CA 1
ATOM 8196 C C . SER B 1 74 ? 26.188 -17.5 -36.219 1 62.78 74 SER B C 1
ATOM 8198 O O . SER B 1 74 ? 25.438 -18.484 -36.281 1 62.78 74 SER B O 1
ATOM 8200 N N . SER B 1 75 ? 26.719 -17.109 -35.188 1 64.5 75 SER B N 1
ATOM 8201 C CA . SER B 1 75 ? 26.516 -17.859 -33.969 1 64.5 75 SER B CA 1
ATOM 8202 C C . SER B 1 75 ? 25.094 -17.703 -33.438 1 64.5 75 SER B C 1
ATOM 8204 O O . SER B 1 75 ? 24.5 -18.672 -32.938 1 64.5 75 SER B O 1
ATOM 8206 N N . PHE B 1 76 ? 24.531 -16.547 -33.688 1 71.56 76 PHE B N 1
ATOM 8207 C CA . PHE B 1 76 ? 23.156 -16.281 -33.344 1 71.56 76 PHE B CA 1
ATOM 8208 C C . PHE B 1 76 ? 22.203 -17.156 -34.125 1 71.56 76 PHE B C 1
ATOM 8210 O O . PHE B 1 76 ? 21.328 -17.828 -33.562 1 71.56 76 PHE B O 1
ATOM 8217 N N . ILE B 1 77 ? 22.406 -17.203 -35.312 1 73.5 77 ILE B N 1
ATOM 8218 C CA . ILE B 1 77 ? 21.516 -17.938 -36.219 1 73.5 77 ILE B CA 1
ATOM 8219 C C . ILE B 1 77 ? 21.656 -19.438 -35.969 1 73.5 77 ILE B C 1
ATOM 8221 O O . ILE B 1 77 ? 20.672 -20.188 -36.031 1 73.5 77 ILE B O 1
ATOM 8225 N N . SER B 1 78 ? 22.844 -19.859 -35.531 1 70.81 78 SER B N 1
ATOM 8226 C CA . SER B 1 78 ? 23.047 -21.266 -35.281 1 70.81 78 SER B CA 1
ATOM 8227 C C . SER B 1 78 ? 22.281 -21.719 -34.031 1 70.81 78 SER B C 1
ATOM 8229 O O . SER B 1 78 ? 21.719 -22.812 -34.031 1 70.81 78 SER B O 1
ATOM 8231 N N . GLY B 1 79 ? 22.219 -20.922 -33.031 1 68.88 79 GLY B N 1
ATOM 8232 C CA . GLY B 1 79 ? 21.438 -21.234 -31.844 1 68.88 79 GLY B CA 1
ATOM 8233 C C . GLY B 1 79 ? 19.953 -21.297 -32.125 1 68.88 79 GLY B C 1
ATOM 8234 O O . GLY B 1 79 ? 19.25 -22.203 -31.656 1 68.88 79 GLY B O 1
ATOM 8235 N N . VAL B 1 80 ? 19.484 -20.406 -32.938 1 77.62 80 VAL B N 1
ATOM 8236 C CA . VAL B 1 80 ? 18.062 -20.344 -33.312 1 77.62 80 VAL B CA 1
ATOM 8237 C C . VAL B 1 80 ? 17.703 -21.547 -34.188 1 77.62 80 VAL B C 1
ATOM 8239 O O . VAL B 1 80 ? 16.625 -22.125 -34.031 1 77.62 80 VAL B O 1
ATOM 8242 N N . LEU B 1 81 ? 18.656 -21.953 -34.906 1 79.69 81 LEU B N 1
ATOM 8243 C CA . LEU B 1 81 ? 18.406 -23.062 -35.812 1 79.69 81 LEU B CA 1
ATOM 8244 C C . LEU B 1 81 ? 18.281 -24.375 -35.062 1 79.69 81 LEU B C 1
ATOM 8246 O O . LEU B 1 81 ? 17.438 -25.203 -35.406 1 79.69 81 LEU B O 1
ATOM 8250 N N . VAL B 1 82 ? 19.062 -24.531 -34.125 1 76.88 82 VAL B N 1
ATOM 8251 C CA . VAL B 1 82 ? 18.969 -25.75 -33.312 1 76.88 82 VAL B CA 1
ATOM 8252 C C . VAL B 1 82 ? 17.625 -25.797 -32.594 1 76.88 82 VAL B C 1
ATOM 8254 O O . VAL B 1 82 ? 16.969 -26.844 -32.531 1 76.88 82 VAL B O 1
ATOM 8257 N N . SER B 1 83 ? 17.219 -24.656 -32.062 1 82.69 83 SER B N 1
ATOM 8258 C CA . SER B 1 83 ? 15.93 -24.594 -31.391 1 82.69 83 SER B CA 1
ATOM 8259 C C . SER B 1 83 ? 14.789 -24.844 -32.344 1 82.69 83 SER B C 1
ATOM 8261 O O . SER B 1 83 ? 13.797 -25.5 -32 1 82.69 83 SER B O 1
ATOM 8263 N N . LEU B 1 84 ? 14.945 -24.391 -33.5 1 86.38 84 LEU B N 1
ATOM 8264 C CA . LEU B 1 84 ? 13.914 -24.594 -34.531 1 86.38 84 LEU B CA 1
ATOM 8265 C C . LEU B 1 84 ? 13.82 -26.047 -34.938 1 86.38 84 LEU B C 1
ATOM 8267 O O . LEU B 1 84 ? 12.719 -26.578 -35.125 1 86.38 84 LEU B O 1
ATOM 8271 N N . VAL B 1 85 ? 14.953 -26.688 -35.031 1 85.25 85 VAL B N 1
ATOM 8272 C CA . VAL B 1 85 ? 14.961 -28.109 -35.406 1 85.25 85 VAL B CA 1
ATOM 8273 C C . VAL B 1 85 ? 14.281 -28.922 -34.312 1 85.25 85 VAL B C 1
ATOM 8275 O O . VAL B 1 85 ? 13.469 -29.797 -34.594 1 85.25 85 VAL B O 1
ATOM 8278 N N . PHE B 1 86 ? 14.641 -28.594 -33.125 1 83.06 86 PHE B N 1
ATOM 8279 C CA . PHE B 1 86 ? 14.016 -29.281 -32 1 83.06 86 PHE B CA 1
ATOM 8280 C C . PHE B 1 86 ? 12.508 -29.047 -32 1 83.06 86 PHE B C 1
ATOM 8282 O O . PHE B 1 86 ? 11.734 -29.969 -31.719 1 83.06 86 PHE B O 1
ATOM 8289 N N . CYS B 1 87 ? 12.109 -27.891 -32.312 1 90.06 87 CYS B N 1
ATOM 8290 C CA . CYS B 1 87 ? 10.688 -27.547 -32.375 1 90.06 87 CYS B CA 1
ATOM 8291 C C . CYS B 1 87 ? 9.992 -28.312 -33.469 1 90.06 87 CYS B C 1
ATOM 8293 O O . CYS B 1 87 ? 8.898 -28.859 -33.281 1 90.06 87 CYS B O 1
ATOM 8295 N N . ILE B 1 88 ? 10.617 -28.469 -34.562 1 91.56 88 ILE B N 1
ATOM 8296 C CA . ILE B 1 88 ? 10.031 -29.172 -35.719 1 91.56 88 ILE B CA 1
ATOM 8297 C C . ILE B 1 88 ? 9.875 -30.656 -35.375 1 91.56 88 ILE B C 1
ATOM 8299 O O . ILE B 1 88 ? 8.852 -31.266 -35.719 1 91.56 88 ILE B O 1
ATOM 8303 N N . ILE B 1 89 ? 10.805 -31.156 -34.688 1 89.44 89 ILE B N 1
ATOM 8304 C CA . ILE B 1 89 ? 10.727 -32.562 -34.281 1 89.44 89 ILE B CA 1
ATOM 8305 C C . ILE B 1 89 ? 9.562 -32.75 -33.312 1 89.44 89 ILE B C 1
ATOM 8307 O O . ILE B 1 89 ? 8.797 -33.719 -33.438 1 89.44 89 ILE B O 1
ATOM 8311 N N . GLN B 1 90 ? 9.414 -31.844 -32.469 1 92.56 90 GLN B N 1
ATOM 8312 C CA . GLN B 1 90 ? 8.32 -31.922 -31.516 1 92.56 90 GLN B CA 1
ATOM 8313 C C . GLN B 1 90 ? 6.969 -31.797 -32.188 1 92.56 90 GLN B C 1
ATOM 8315 O O . GLN B 1 90 ? 6.023 -32.5 -31.859 1 92.56 90 GLN B O 1
ATOM 8320 N N . VAL B 1 91 ? 6.867 -30.969 -33.125 1 93.88 91 VAL B N 1
ATOM 8321 C CA . VAL B 1 91 ? 5.609 -30.75 -33.812 1 93.88 91 VAL B CA 1
ATOM 8322 C C . VAL B 1 91 ? 5.266 -31.969 -34.688 1 93.88 91 VAL B C 1
ATOM 8324 O O . VAL B 1 91 ? 4.102 -32.375 -34.75 1 93.88 91 VAL B O 1
ATOM 8327 N N . ILE B 1 92 ? 6.277 -32.594 -35.219 1 93.56 92 ILE B N 1
ATOM 8328 C CA . ILE B 1 92 ? 6.055 -33.812 -36.031 1 93.56 92 ILE B CA 1
ATOM 8329 C C . ILE B 1 92 ? 5.617 -34.969 -35.156 1 93.56 92 ILE B C 1
ATOM 8331 O O . ILE B 1 92 ? 4.652 -35.656 -35.469 1 93.56 92 ILE B O 1
ATOM 8335 N N . LEU B 1 93 ? 6.312 -35.062 -34.031 1 91.75 93 LEU B N 1
ATOM 8336 C CA . LEU B 1 93 ? 5.941 -36.125 -33.094 1 91.75 93 LEU B CA 1
ATOM 8337 C C . LEU B 1 93 ? 4.523 -35.906 -32.594 1 91.75 93 LEU B C 1
ATOM 8339 O O . LEU B 1 93 ? 3.76 -36.875 -32.438 1 91.75 93 LEU B O 1
ATOM 8343 N N . PHE B 1 94 ? 4.145 -34.719 -32.25 1 94.56 94 PHE B N 1
ATOM 8344 C CA . PHE B 1 94 ? 2.797 -34.375 -31.797 1 94.56 94 PHE B CA 1
ATOM 8345 C C . PHE B 1 94 ? 1.772 -34.719 -32.875 1 94.56 94 PHE B C 1
ATOM 8347 O O . PHE B 1 94 ? 0.723 -35.281 -32.594 1 94.56 94 PHE B O 1
ATOM 8354 N N . SER B 1 95 ? 2.105 -34.375 -34.125 1 93.69 95 SER B N 1
ATOM 8355 C CA . SER B 1 95 ? 1.167 -34.562 -35.219 1 93.69 95 SER B CA 1
ATOM 8356 C C . SER B 1 95 ? 0.9 -36.031 -35.469 1 93.69 95 SER B C 1
ATOM 8358 O O . SER B 1 95 ? -0.212 -36.438 -35.812 1 93.69 95 SER B O 1
ATOM 8360 N N . ILE B 1 96 ? 1.846 -36.844 -35.125 1 91.12 96 ILE B N 1
ATOM 8361 C CA . ILE B 1 96 ? 1.691 -38.281 -35.312 1 91.12 96 ILE B CA 1
ATOM 8362 C C . ILE B 1 96 ? 0.985 -38.906 -34.125 1 91.12 96 ILE B C 1
ATOM 8364 O O . ILE B 1 96 ? 0.053 -39.688 -34.281 1 91.12 96 ILE B O 1
ATOM 8368 N N . LEU B 1 97 ? 1.377 -38.469 -33 1 91.38 97 LEU B N 1
ATOM 8369 C CA . LEU B 1 97 ? 0.887 -39.062 -31.766 1 91.38 97 LEU B CA 1
ATOM 8370 C C . LEU B 1 97 ? -0.521 -38.594 -31.438 1 91.38 97 LEU B C 1
ATOM 8372 O O . LEU B 1 97 ? -1.238 -39.219 -30.656 1 91.38 97 LEU B O 1
ATOM 8376 N N . ARG B 1 98 ? -0.977 -37.562 -31.938 1 91.19 98 ARG B N 1
ATOM 8377 C CA . ARG B 1 98 ? -2.266 -36.938 -31.625 1 91.19 98 ARG B CA 1
ATOM 8378 C C . ARG B 1 98 ? -3.412 -37.906 -31.938 1 91.19 98 ARG B C 1
ATOM 8380 O O . ARG B 1 98 ? -4.383 -37.969 -31.188 1 91.19 98 ARG B O 1
ATOM 8387 N N . ASN B 1 99 ? -3.25 -38.656 -33 1 86.81 99 ASN B N 1
ATOM 8388 C CA . ASN B 1 99 ? -4.309 -39.562 -33.406 1 86.81 99 ASN B CA 1
ATOM 8389 C C . ASN B 1 99 ? -4.227 -40.875 -32.688 1 86.81 99 ASN B C 1
ATOM 8391 O O . ASN B 1 99 ? -5.23 -41.594 -32.531 1 86.81 99 ASN B O 1
ATOM 8395 N N . ARG B 1 100 ? -3.086 -41.156 -32.156 1 85.81 100 ARG B N 1
ATOM 8396 C CA . ARG B 1 100 ? -2.9 -42.438 -31.438 1 85.81 100 ARG B CA 1
ATOM 8397 C C . ARG B 1 100 ? -3.258 -42.281 -29.969 1 85.81 100 ARG B C 1
ATOM 8399 O O . ARG B 1 100 ? -3.826 -43.219 -29.375 1 85.81 100 ARG B O 1
ATOM 8406 N N . LEU B 1 101 ? -2.889 -41.219 -29.422 1 88.06 101 LEU B N 1
ATOM 8407 C CA . LEU B 1 101 ? -3.15 -40.969 -28 1 88.06 101 LEU B CA 1
ATOM 8408 C C . LEU B 1 101 ? -4.168 -39.844 -27.828 1 88.06 101 LEU B C 1
ATOM 8410 O O . LEU B 1 101 ? -3.836 -38.781 -27.328 1 88.06 101 LEU B O 1
ATOM 8414 N N . THR B 1 102 ? -5.355 -40.062 -28.078 1 85.56 102 THR B N 1
ATOM 8415 C CA . THR B 1 102 ? -6.422 -39.062 -28.078 1 85.56 102 THR B CA 1
ATOM 8416 C C . THR B 1 102 ? -6.758 -38.625 -26.656 1 85.56 102 THR B C 1
ATOM 8418 O O . THR B 1 102 ? -7.254 -37.531 -26.438 1 85.56 102 THR B O 1
ATOM 8421 N N . HIS B 1 103 ? -6.453 -39.438 -25.688 1 83.75 103 HIS B N 1
ATOM 8422 C CA . HIS B 1 103 ? -6.777 -39.094 -24.297 1 83.75 103 HIS B CA 1
ATOM 8423 C C . HIS B 1 103 ? -5.855 -38 -23.766 1 83.75 103 HIS B C 1
ATOM 8425 O O . HIS B 1 103 ? -6.207 -37.312 -22.828 1 83.75 103 HIS B O 1
ATOM 8431 N N . ILE B 1 104 ? -4.715 -37.875 -24.391 1 87.88 104 ILE B N 1
ATOM 8432 C CA . ILE B 1 104 ? -3.771 -36.844 -23.953 1 87.88 104 ILE B CA 1
ATOM 8433 C C . ILE B 1 104 ? -3.92 -35.594 -24.812 1 87.88 104 ILE B C 1
ATOM 8435 O O . ILE B 1 104 ? -3.965 -34.5 -24.297 1 87.88 104 ILE B O 1
ATOM 8439 N N . TYR B 1 105 ? -4.051 -35.844 -26.141 1 90.5 105 TYR B N 1
ATOM 8440 C CA . TYR B 1 105 ? -3.928 -34.719 -27.047 1 90.5 105 TYR B CA 1
ATOM 8441 C C . TYR B 1 105 ? -5.301 -34.219 -27.5 1 90.5 105 TYR B C 1
ATOM 8443 O O . TYR B 1 105 ? -5.43 -33.125 -28.031 1 90.5 105 TYR B O 1
ATOM 8451 N N . GLN B 1 106 ? -6.41 -35.031 -27.344 1 88.56 106 GLN B N 1
ATOM 8452 C CA . GLN B 1 106 ? -7.75 -34.562 -27.703 1 88.56 106 GLN B CA 1
ATOM 8453 C C . GLN B 1 106 ? -8.797 -35.156 -26.75 1 88.56 106 GLN B C 1
ATOM 8455 O O . GLN B 1 106 ? -9.797 -35.719 -27.188 1 88.56 106 GLN B O 1
ATOM 8460 N N . PRO B 1 107 ? -8.625 -34.875 -25.562 1 85.25 107 PRO B N 1
ATOM 8461 C CA . PRO B 1 107 ? -9.609 -35.406 -24.625 1 85.25 107 PRO B CA 1
ATOM 8462 C C . PRO B 1 107 ? -10.969 -34.719 -24.734 1 85.25 107 PRO B C 1
ATOM 8464 O O . PRO B 1 107 ? -12 -35.312 -24.438 1 85.25 107 PRO B O 1
ATOM 8467 N N . ASN B 1 108 ? -11.023 -33.5 -25.172 1 84.19 108 ASN B N 1
ATOM 8468 C CA . ASN B 1 108 ? -12.25 -32.719 -25.203 1 84.19 108 ASN B CA 1
ATOM 8469 C C . ASN B 1 108 ? -13.141 -33.125 -26.375 1 84.19 108 ASN B C 1
ATOM 8471 O O . ASN B 1 108 ? -14.289 -32.688 -26.469 1 84.19 108 ASN B O 1
ATOM 8475 N N . THR B 1 109 ? -12.656 -33.938 -27.203 1 80.31 109 THR B N 1
ATOM 8476 C CA . THR B 1 109 ? -13.477 -34.375 -28.312 1 80.31 109 THR B CA 1
ATOM 8477 C C . THR B 1 109 ? -14.273 -35.625 -27.938 1 80.31 109 THR B C 1
ATOM 8479 O O . THR B 1 109 ? -15.312 -35.906 -28.547 1 80.31 109 THR B O 1
ATOM 8482 N N . SER B 1 110 ? -13.75 -36.438 -27 1 68.81 110 SER B N 1
ATOM 8483 C CA . SER B 1 110 ? -14.391 -37.719 -26.703 1 68.81 110 SER B CA 1
ATOM 8484 C C . SER B 1 110 ? -15.016 -37.719 -25.312 1 68.81 110 SER B C 1
ATOM 8486 O O . SER B 1 110 ? -15.883 -38.531 -25 1 68.81 110 SER B O 1
ATOM 8488 N N . LEU B 1 111 ? -14.484 -37.094 -24.312 1 59.53 111 LEU B N 1
ATOM 8489 C CA . LEU B 1 111 ? -14.727 -37.25 -22.875 1 59.53 111 LEU B CA 1
ATOM 8490 C C . LEU B 1 111 ? -16.188 -36.969 -22.531 1 59.53 111 LEU B C 1
ATOM 8492 O O . LEU B 1 111 ? -16.75 -37.625 -21.656 1 59.53 111 LEU B O 1
ATOM 8496 N N . TYR B 1 112 ? -16.859 -35.812 -22.938 1 52.06 112 TYR B N 1
ATOM 8497 C CA . TYR B 1 112 ? -18 -35.281 -22.172 1 52.06 112 TYR B CA 1
ATOM 8498 C C . TYR B 1 112 ? -19.203 -36.219 -22.297 1 52.06 112 TYR B C 1
ATOM 8500 O O . TYR B 1 112 ? -20.125 -36.156 -21.484 1 52.06 112 TYR B O 1
ATOM 8508 N N . PRO B 1 113 ? -19.312 -36.906 -23.266 1 45.97 113 PRO B N 1
ATOM 8509 C CA . PRO B 1 113 ? -20.531 -37.688 -23.141 1 45.97 113 PRO B CA 1
ATOM 8510 C C . PRO B 1 113 ? -20.609 -38.469 -21.828 1 45.97 113 PRO B C 1
ATOM 8512 O O . PRO B 1 113 ? -21.703 -38.688 -21.312 1 45.97 113 PRO B O 1
ATOM 8515 N N . ASN B 1 114 ? -19.547 -38.969 -21.266 1 43.38 114 ASN B N 1
ATOM 8516 C CA . ASN B 1 114 ? -19.5 -39.938 -20.188 1 43.38 114 ASN B CA 1
ATOM 8517 C C . ASN B 1 114 ? -19.469 -39.281 -18.812 1 43.38 114 ASN B C 1
ATOM 8519 O O . ASN B 1 114 ? -19.516 -39.969 -17.781 1 43.38 114 ASN B O 1
ATOM 8523 N N . LYS B 1 115 ? -19.031 -38.094 -18.562 1 45.56 115 LYS B N 1
ATOM 8524 C CA . LYS B 1 115 ? -19.109 -37.438 -17.25 1 45.56 115 LYS B CA 1
ATOM 8525 C C . LYS B 1 115 ? -20.562 -37.25 -16.812 1 45.56 115 LYS B C 1
ATOM 8527 O O . LYS B 1 115 ? -20.828 -36.625 -15.797 1 45.56 115 LYS B O 1
ATOM 8532 N N . LYS B 1 116 ? -21.547 -37.562 -17.531 1 39.75 116 LYS B N 1
ATOM 8533 C CA . LYS B 1 116 ? -22.953 -37.375 -17.188 1 39.75 116 LYS B CA 1
ATOM 8534 C C . LYS B 1 116 ? -23.266 -38 -15.828 1 39.75 116 LYS B C 1
ATOM 8536 O O . LYS B 1 116 ? -24.156 -37.531 -15.117 1 39.75 116 LYS B O 1
ATOM 8541 N N . ASN B 1 117 ? -22.938 -39.188 -15.555 1 33.97 117 ASN B N 1
ATOM 8542 C CA . ASN B 1 117 ? -23.734 -39.906 -14.555 1 33.97 117 ASN B CA 1
ATOM 8543 C C . ASN B 1 117 ? -23.328 -39.5 -13.141 1 33.97 117 ASN B C 1
ATOM 8545 O O . ASN B 1 117 ? -23.938 -39.938 -12.164 1 33.97 117 ASN B O 1
ATOM 8549 N N . ASP B 1 118 ? -22.094 -39.25 -12.766 1 33.28 118 ASP B N 1
ATOM 8550 C CA . ASP B 1 118 ? -22.031 -39.219 -11.305 1 33.28 118 ASP B CA 1
ATOM 8551 C C . ASP B 1 118 ? -22.734 -38 -10.758 1 33.28 118 ASP B C 1
ATOM 8553 O O . ASP B 1 118 ? -22.719 -37.75 -9.555 1 33.28 118 ASP B O 1
ATOM 8557 N N . THR B 1 119 ? -22.641 -36.75 -11.297 1 31.36 119 THR B N 1
ATOM 8558 C CA . THR B 1 119 ? -23.469 -35.875 -10.492 1 31.36 119 THR B CA 1
ATOM 8559 C C . THR B 1 119 ? -24.906 -36.375 -10.43 1 31.36 119 THR B C 1
ATOM 8561 O O . THR B 1 119 ? -25.438 -36.906 -11.422 1 31.36 119 THR B O 1
ATOM 8564 N N . VAL B 1 120 ? -25.547 -36.75 -9.242 1 30.86 120 VAL B N 1
ATOM 8565 C CA . VAL B 1 120 ? -26.969 -36.938 -8.93 1 30.86 120 VAL B CA 1
ATOM 8566 C C . VAL B 1 120 ? -27.828 -36.281 -10 1 30.86 120 VAL B C 1
ATOM 8568 O O . VAL B 1 120 ? -27.344 -35.406 -10.734 1 30.86 120 VAL B O 1
ATOM 8571 N N . ALA B 1 121 ? -29.297 -36.594 -9.961 1 30.53 121 ALA B N 1
ATOM 8572 C CA . ALA B 1 121 ? -30.688 -36.25 -10.297 1 30.53 121 ALA B CA 1
ATOM 8573 C C . ALA B 1 121 ? -30.875 -34.75 -10.398 1 30.53 121 ALA B C 1
ATOM 8575 O O . ALA B 1 121 ? -32.031 -34.281 -10.438 1 30.53 121 ALA B O 1
ATOM 8576 N N . SER B 1 122 ? -30.156 -33.875 -9.828 1 31.28 122 SER B N 1
ATOM 8577 C CA . SER B 1 122 ? -30.938 -32.656 -9.969 1 31.28 122 SER B CA 1
ATOM 8578 C C . SER B 1 122 ? -31.219 -32.344 -11.438 1 31.28 122 SER B C 1
ATOM 8580 O O . SER B 1 122 ? -30.469 -32.781 -12.32 1 31.28 122 SER B O 1
ATOM 8582 N N . GLY B 1 123 ? -32.406 -31.781 -11.883 1 29.64 123 GLY B N 1
ATOM 8583 C CA . GLY B 1 123 ? -33.219 -31.469 -13.047 1 29.64 123 GLY B CA 1
ATOM 8584 C C . GLY B 1 123 ? -32.406 -31.047 -14.25 1 29.64 123 GLY B C 1
ATOM 8585 O O . GLY B 1 123 ? -32.625 -31.547 -15.352 1 29.64 123 GLY B O 1
ATOM 8586 N N . ASN B 1 124 ? -32.094 -29.672 -14.367 1 32 124 ASN B N 1
ATOM 8587 C CA . ASN B 1 124 ? -31.875 -29.109 -15.695 1 32 124 ASN B CA 1
ATOM 8588 C C . ASN B 1 124 ? -30.625 -29.672 -16.344 1 32 124 ASN B C 1
ATOM 8590 O O . ASN B 1 124 ? -29.5 -29.297 -15.984 1 32 124 ASN B O 1
ATOM 8594 N N . THR B 1 125 ? -30.531 -30.859 -16.844 1 33.91 125 THR B N 1
ATOM 8595 C CA . THR B 1 125 ? -29.688 -31.719 -17.656 1 33.91 125 THR B CA 1
ATOM 8596 C C . THR B 1 125 ? -29.031 -30.922 -18.781 1 33.91 125 THR B C 1
ATOM 8598 O O . THR B 1 125 ? -28 -31.328 -19.328 1 33.91 125 THR B O 1
ATOM 8601 N N . GLU B 1 126 ? -29.734 -30.047 -19.391 1 36.09 126 GLU B N 1
ATOM 8602 C CA . GLU B 1 126 ? -29.328 -29.312 -20.594 1 36.09 126 GLU B CA 1
ATOM 8603 C C . GLU B 1 126 ? -28.125 -28.422 -20.328 1 36.09 126 GLU B C 1
ATOM 8605 O O . GLU B 1 126 ? -27.328 -28.156 -21.219 1 36.09 126 GLU B O 1
ATOM 8610 N N . GLN B 1 127 ? -28.203 -27.781 -19.188 1 37.5 127 GLN B N 1
ATOM 8611 C CA . GLN B 1 127 ? -27.297 -26.672 -18.953 1 37.5 127 GLN B CA 1
ATOM 8612 C C . GLN B 1 127 ? -25.859 -27.156 -18.781 1 37.5 127 GLN B C 1
ATOM 8614 O O . GLN B 1 127 ? -24.906 -26.406 -19.016 1 37.5 127 GLN B O 1
ATOM 8619 N N . ASN B 1 128 ? -25.594 -28.297 -18.172 1 41.22 128 ASN B N 1
ATOM 8620 C CA . ASN B 1 128 ? -24.203 -28.688 -18 1 41.22 128 ASN B CA 1
ATOM 8621 C C . ASN B 1 128 ? -23.641 -29.344 -19.266 1 41.22 128 ASN B C 1
ATOM 8623 O O . ASN B 1 128 ? -22.734 -30.188 -19.188 1 41.22 128 ASN B O 1
ATOM 8627 N N . LYS B 1 129 ? -24.297 -29.422 -20.391 1 44.66 129 LYS B N 1
ATOM 8628 C CA . LYS B 1 129 ? -23.812 -29.938 -21.672 1 44.66 129 LYS B CA 1
ATOM 8629 C C . LYS B 1 129 ? -22.578 -29.172 -22.141 1 44.66 129 LYS B C 1
ATOM 8631 O O . LYS B 1 129 ? -22.688 -28.047 -22.609 1 44.66 129 LYS B O 1
ATOM 8636 N N . ARG B 1 130 ? -21.453 -29.438 -21.562 1 50.38 130 ARG B N 1
ATOM 8637 C CA . ARG B 1 130 ? -20.141 -29 -22.016 1 50.38 130 ARG B CA 1
ATOM 8638 C C . ARG B 1 130 ? -20 -29.203 -23.516 1 50.38 130 ARG B C 1
ATOM 8640 O O . ARG B 1 130 ? -20.328 -30.281 -24.047 1 50.38 130 ARG B O 1
ATOM 8647 N N . SER B 1 131 ? -19.938 -28.109 -24.25 1 58.12 131 SER B N 1
ATOM 8648 C CA . SER B 1 131 ? -19.859 -28.172 -25.703 1 58.12 131 SER B CA 1
ATOM 8649 C C . SER B 1 131 ? -18.609 -28.938 -26.156 1 58.12 131 SER B C 1
ATOM 8651 O O . SER B 1 131 ? -17.5 -28.656 -25.719 1 58.12 131 SER B O 1
ATOM 8653 N N . LEU B 1 132 ? -18.719 -30.141 -26.5 1 66.44 132 LEU B N 1
ATOM 8654 C CA . LEU B 1 132 ? -17.641 -30.938 -27.109 1 66.44 132 LEU B CA 1
ATOM 8655 C C . LEU B 1 132 ? -17.062 -30.219 -28.312 1 66.44 132 LEU B C 1
ATOM 8657 O O . LEU B 1 132 ? -17.781 -29.562 -29.078 1 66.44 132 LEU B O 1
ATOM 8661 N N . ALA B 1 133 ? -15.664 -30.062 -28.234 1 76.94 133 ALA B N 1
ATOM 8662 C CA . ALA B 1 133 ? -14.984 -29.5 -29.406 1 76.94 133 ALA B CA 1
ATOM 8663 C C . ALA B 1 133 ? -15.203 -30.391 -30.625 1 76.94 133 ALA B C 1
ATOM 8665 O O . ALA B 1 133 ? -15.398 -31.594 -30.5 1 76.94 133 ALA B O 1
ATOM 8666 N N . LYS B 1 134 ? -15.281 -29.812 -31.797 1 78.38 134 LYS B N 1
ATOM 8667 C CA . LYS B 1 134 ? -15.438 -30.547 -33.031 1 78.38 134 LYS B CA 1
ATOM 8668 C C . LYS B 1 134 ? -14.219 -31.422 -33.312 1 78.38 134 LYS B C 1
ATOM 8670 O O . LYS B 1 134 ? -13.078 -30.984 -33.156 1 78.38 134 LYS B O 1
ATOM 8675 N N . PRO B 1 135 ? -14.453 -32.719 -33.562 1 82.25 135 PRO B N 1
ATOM 8676 C CA . PRO B 1 135 ? -13.328 -33.625 -33.812 1 82.25 135 PRO B CA 1
ATOM 8677 C C . PRO B 1 135 ? -12.477 -33.156 -35 1 82.25 135 PRO B C 1
ATOM 8679 O O . PRO B 1 135 ? -12.992 -32.562 -35.938 1 82.25 135 PRO B O 1
ATOM 8682 N N . LEU B 1 136 ? -11.18 -33.406 -34.875 1 86.88 136 LEU B N 1
ATOM 8683 C CA . LEU B 1 136 ? -10.211 -33.031 -35.906 1 86.88 136 LEU B CA 1
ATOM 8684 C C . LEU B 1 136 ? -10.078 -34.125 -36.938 1 86.88 136 LEU B C 1
ATOM 8686 O O . LEU B 1 136 ? -10.469 -35.281 -36.688 1 86.88 136 LEU B O 1
ATOM 8690 N N . GLY B 1 137 ? -9.648 -33.781 -38.188 1 81.88 137 GLY B N 1
ATOM 8691 C CA . GLY B 1 137 ? -9.406 -34.75 -39.25 1 81.88 137 GLY B CA 1
ATOM 8692 C C . GLY B 1 137 ? -8.297 -35.719 -38.906 1 81.88 137 GLY B C 1
ATOM 8693 O O . GLY B 1 137 ? -7.488 -35.469 -38.031 1 81.88 137 GLY B O 1
ATOM 8694 N N . ASN B 1 138 ? -8.141 -36.875 -39.531 1 84.75 138 ASN B N 1
ATOM 8695 C CA . ASN B 1 138 ? -7.203 -37.938 -39.219 1 84.75 138 ASN B CA 1
ATOM 8696 C C . ASN B 1 138 ? -5.836 -37.688 -39.844 1 84.75 138 ASN B C 1
ATOM 8698 O O . ASN B 1 138 ? -4.848 -38.312 -39.5 1 84.75 138 ASN B O 1
ATOM 8702 N N . LYS B 1 139 ? -5.734 -36.656 -40.656 1 88.5 139 LYS B N 1
ATOM 8703 C CA . LYS B 1 139 ? -4.441 -36.344 -41.25 1 88.5 139 LYS B CA 1
ATOM 8704 C C . LYS B 1 139 ? -3.514 -35.656 -40.25 1 88.5 139 LYS B C 1
ATOM 8706 O O . LYS B 1 139 ? -3.973 -34.969 -39.344 1 88.5 139 LYS B O 1
ATOM 8711 N N . PRO B 1 140 ? -2.283 -35.938 -40.344 1 89 140 PRO B N 1
ATOM 8712 C CA . PRO B 1 140 ? -1.324 -35.375 -39.375 1 89 140 PRO B CA 1
ATOM 8713 C C . PRO B 1 140 ? -1.353 -33.844 -39.312 1 89 140 PRO B C 1
ATOM 8715 O O . PRO B 1 140 ? -1.185 -33.281 -38.25 1 89 140 PRO B O 1
ATOM 8718 N N . TRP B 1 141 ? -1.663 -33.156 -40.344 1 91.69 141 TRP B N 1
ATOM 8719 C CA . TRP B 1 141 ? -1.606 -31.688 -40.344 1 91.69 141 TRP B CA 1
ATOM 8720 C C . TRP B 1 141 ? -3.008 -31.094 -40.281 1 91.69 141 TRP B C 1
ATOM 8722 O O . TRP B 1 141 ? -3.178 -29.891 -40.469 1 91.69 141 TRP B O 1
ATOM 8732 N N . SER B 1 142 ? -3.945 -31.828 -40 1 91.44 142 SER B N 1
ATOM 8733 C CA . SER B 1 142 ? -5.336 -31.375 -40 1 91.44 142 SER B CA 1
ATOM 8734 C C . SER B 1 142 ? -5.629 -30.469 -38.812 1 91.44 142 SER B C 1
ATOM 8736 O O . SER B 1 142 ? -6.641 -29.766 -38.781 1 91.44 142 SER B O 1
ATOM 8738 N N . TRP B 1 143 ? -4.754 -30.391 -37.812 1 92.06 143 TRP B N 1
ATOM 8739 C CA . TRP B 1 143 ? -4.98 -29.594 -36.594 1 92.06 143 TRP B CA 1
ATOM 8740 C C . TRP B 1 143 ? -4.68 -28.125 -36.844 1 92.06 143 TRP B C 1
ATOM 8742 O O . TRP B 1 143 ? -5.164 -27.25 -36.125 1 92.06 143 TRP B O 1
ATOM 8752 N N . ILE B 1 144 ? -3.973 -27.734 -37.906 1 93.38 144 ILE B N 1
ATOM 8753 C CA . ILE B 1 144 ? -3.465 -26.391 -38.125 1 93.38 144 ILE B CA 1
ATOM 8754 C C . ILE B 1 144 ? -4.613 -25.469 -38.531 1 93.38 144 ILE B C 1
ATOM 8756 O O . ILE B 1 144 ? -4.777 -24.391 -37.969 1 93.38 144 ILE B O 1
ATOM 8760 N N . LYS B 1 145 ? -5.441 -25.844 -39.469 1 91.12 145 LYS B N 1
ATOM 8761 C CA . LYS B 1 145 ? -6.492 -24.984 -40 1 91.12 145 LYS B CA 1
ATOM 8762 C C . LYS B 1 145 ? -7.547 -24.688 -38.938 1 91.12 145 LYS B C 1
ATOM 8764 O O . LYS B 1 145 ? -7.895 -23.516 -38.688 1 91.12 145 LYS B O 1
ATOM 8769 N N . PRO B 1 146 ? -7.996 -25.656 -38.281 1 89.38 146 PRO B N 1
ATOM 8770 C CA . PRO B 1 146 ? -8.984 -25.359 -37.25 1 89.38 146 PRO B CA 1
ATOM 8771 C C . PRO B 1 146 ? -8.414 -24.5 -36.125 1 89.38 146 PRO B C 1
ATOM 8773 O O . PRO B 1 146 ? -9.125 -23.688 -35.531 1 89.38 146 PRO B O 1
ATOM 8776 N N . THR B 1 147 ? -7.219 -24.703 -35.781 1 91.56 147 THR B N 1
ATOM 8777 C CA . THR B 1 147 ? -6.586 -23.906 -34.75 1 91.56 147 THR B CA 1
ATOM 8778 C C . THR B 1 147 ? -6.418 -22.469 -35.188 1 91.56 147 THR B C 1
ATOM 8780 O O . THR B 1 147 ? -6.617 -21.531 -34.406 1 91.56 147 THR B O 1
ATOM 8783 N N . TRP B 1 148 ? -6.066 -22.266 -36.375 1 90 148 TRP B N 1
ATOM 8784 C CA . TRP B 1 148 ? -5.84 -20.938 -36.938 1 90 148 TRP B CA 1
ATOM 8785 C C . TRP B 1 148 ? -7.148 -20.156 -37.031 1 90 148 TRP B C 1
ATOM 8787 O O . TRP B 1 148 ? -7.172 -18.938 -36.844 1 90 148 TRP B O 1
ATOM 8797 N N . THR B 1 149 ? -8.227 -20.812 -37.25 1 88.5 149 THR B N 1
ATOM 8798 C CA . THR B 1 149 ? -9.5 -20.141 -37.5 1 88.5 149 THR B CA 1
ATOM 8799 C C . THR B 1 149 ? -10.234 -19.906 -36.188 1 88.5 149 THR B C 1
ATOM 8801 O O . THR B 1 149 ? -11.172 -19.094 -36.125 1 88.5 149 THR B O 1
ATOM 8804 N N . THR B 1 150 ? -9.828 -20.578 -35.188 1 88.5 150 THR B N 1
ATOM 8805 C CA . THR B 1 150 ? -10.453 -20.344 -33.906 1 88.5 150 THR B CA 1
ATOM 8806 C C . THR B 1 150 ? -10.141 -18.953 -33.375 1 88.5 150 THR B C 1
ATOM 8808 O O . THR B 1 150 ? -8.969 -18.562 -33.281 1 88.5 150 THR B O 1
ATOM 8811 N N . SER B 1 151 ? -11.234 -18.203 -33.188 1 88.94 151 SER B N 1
ATOM 8812 C CA . SER B 1 151 ? -11.039 -16.859 -32.688 1 88.94 151 SER B CA 1
ATOM 8813 C C . SER B 1 151 ? -10.797 -16.859 -31.172 1 88.94 151 SER B C 1
ATOM 8815 O O . SER B 1 151 ? -11.172 -17.797 -30.484 1 88.94 151 SER B O 1
ATOM 8817 N N . ILE B 1 152 ? -10.141 -15.883 -30.688 1 90.38 152 ILE B N 1
ATOM 8818 C CA . ILE B 1 152 ? -9.844 -15.719 -29.266 1 90.38 152 ILE B CA 1
ATOM 8819 C C . ILE B 1 152 ? -11.141 -15.578 -28.484 1 90.38 152 ILE B C 1
ATOM 8821 O O . ILE B 1 152 ? -11.227 -16.016 -27.328 1 90.38 152 ILE B O 1
ATOM 8825 N N . GLU B 1 153 ? -12.172 -15.078 -29.016 1 86.62 153 GLU B N 1
ATOM 8826 C CA . GLU B 1 153 ? -13.461 -14.859 -28.359 1 86.62 153 GLU B CA 1
ATOM 8827 C C . GLU B 1 153 ? -14.156 -16.172 -28.047 1 86.62 153 GLU B C 1
ATOM 8829 O O . GLU B 1 153 ? -14.891 -16.281 -27.062 1 86.62 153 GLU B O 1
ATOM 8834 N N . GLU B 1 154 ? -13.836 -17.156 -28.828 1 83.38 154 GLU B N 1
ATOM 8835 C CA . GLU B 1 154 ? -14.422 -18.469 -28.594 1 83.38 154 GLU B CA 1
ATOM 8836 C C . GLU B 1 154 ? -13.852 -19.109 -27.328 1 83.38 154 GLU B C 1
ATOM 8838 O O . GLU B 1 154 ? -14.5 -19.953 -26.719 1 83.38 154 GLU B O 1
ATOM 8843 N N . CYS B 1 155 ? -12.727 -18.656 -27 1 83.38 155 CYS B N 1
ATOM 8844 C CA . CYS B 1 155 ? -12.07 -19.234 -25.828 1 83.38 155 CYS B CA 1
ATOM 8845 C C . CYS B 1 155 ? -12.633 -18.641 -24.547 1 83.38 155 CYS B C 1
ATOM 8847 O O . CYS B 1 155 ? -12.258 -19.047 -23.438 1 83.38 155 CYS B O 1
ATOM 8849 N N . ARG B 1 156 ? -13.617 -17.812 -24.625 1 83 156 ARG B N 1
ATOM 8850 C CA . ARG B 1 156 ? -14.289 -17.25 -23.453 1 83 156 ARG B CA 1
ATOM 8851 C C . ARG B 1 156 ? -15.078 -18.328 -22.719 1 83 156 ARG B C 1
ATOM 8853 O O . ARG B 1 156 ? -15.242 -18.25 -21.5 1 83 156 ARG B O 1
ATOM 8860 N N . GLU B 1 157 ? -15.398 -19.297 -23.453 1 77.38 157 GLU B N 1
ATOM 8861 C CA . GLU B 1 157 ? -16.172 -20.375 -22.859 1 77.38 157 GLU B CA 1
ATOM 8862 C C . GLU B 1 157 ? -15.305 -21.234 -21.953 1 77.38 157 GLU B C 1
ATOM 8864 O O . GLU B 1 157 ? -15.82 -21.891 -21.031 1 77.38 157 GLU B O 1
ATOM 8869 N N . SER B 1 158 ? -14.008 -21.203 -22.25 1 80.38 158 SER B N 1
ATOM 8870 C CA . SER B 1 158 ? -13.086 -21.969 -21.422 1 80.38 158 SER B CA 1
ATOM 8871 C C . SER B 1 158 ? -12.758 -21.234 -20.125 1 80.38 158 SER B C 1
ATOM 8873 O O . SER B 1 158 ? -12.078 -21.781 -19.25 1 80.38 158 SER B O 1
ATOM 8875 N N . GLY B 1 159 ? -13.297 -20.125 -19.906 1 85.5 159 GLY B N 1
ATOM 8876 C CA . GLY B 1 159 ? -13.023 -19.328 -18.719 1 85.5 159 GLY B CA 1
ATOM 8877 C C . GLY B 1 159 ? -12.375 -18 -19.031 1 85.5 159 GLY B C 1
ATOM 8878 O O . GLY B 1 159 ? -11.719 -17.844 -20.062 1 85.5 159 GLY B O 1
ATOM 8879 N N . LEU B 1 160 ? -12.492 -17.094 -18.172 1 91.25 160 LEU B N 1
ATOM 8880 C CA . LEU B 1 160 ? -11.945 -15.75 -18.406 1 91.25 160 LEU B CA 1
ATOM 8881 C C . LEU B 1 160 ? -10.438 -15.742 -18.203 1 91.25 160 LEU B C 1
ATOM 8883 O O . LEU B 1 160 ? -9.734 -14.945 -18.828 1 91.25 160 LEU B O 1
ATOM 8887 N N . ASP B 1 161 ? -9.945 -16.609 -17.312 1 93.44 161 ASP B N 1
ATOM 8888 C CA . ASP B 1 161 ? -8.5 -16.656 -17.125 1 93.44 161 ASP B CA 1
ATOM 8889 C C . ASP B 1 161 ? -7.797 -17.109 -18.406 1 93.44 161 ASP B C 1
ATOM 8891 O O . ASP B 1 161 ? -6.762 -16.547 -18.766 1 93.44 161 ASP B O 1
ATOM 8895 N N . ALA B 1 162 ? -8.367 -18.125 -19.109 1 93.5 162 ALA B N 1
ATOM 8896 C CA . ALA B 1 162 ? -7.812 -18.609 -20.375 1 93.5 162 ALA B CA 1
ATOM 8897 C C . ALA B 1 162 ? -7.961 -17.547 -21.469 1 93.5 162 ALA B C 1
ATOM 8899 O O . ALA B 1 162 ? -7.027 -17.312 -22.234 1 93.5 162 ALA B O 1
ATOM 8900 N N . TYR B 1 163 ? -9.094 -16.969 -21.484 1 93.75 163 TYR B N 1
ATOM 8901 C CA . TYR B 1 163 ? -9.344 -15.93 -22.484 1 93.75 163 TYR B CA 1
ATOM 8902 C C . TYR B 1 163 ? -8.344 -14.789 -22.344 1 93.75 163 TYR B C 1
ATOM 8904 O O . TYR B 1 163 ? -7.77 -14.336 -23.328 1 93.75 163 TYR B O 1
ATOM 8912 N N . PHE B 1 164 ? -8.172 -14.352 -21.141 1 96.25 164 PHE B N 1
ATOM 8913 C CA . PHE B 1 164 ? -7.309 -13.195 -20.938 1 96.25 164 PHE B CA 1
ATOM 8914 C C . PHE B 1 164 ? -5.844 -13.586 -21.078 1 96.25 164 PHE B C 1
ATOM 8916 O O . PHE B 1 164 ? -4.988 -12.727 -21.312 1 96.25 164 PHE B O 1
ATOM 8923 N N . PHE B 1 165 ? -5.543 -14.836 -20.875 1 96.5 165 PHE B N 1
ATOM 8924 C CA . PHE B 1 165 ? -4.172 -15.242 -21.172 1 96.5 165 PHE B CA 1
ATOM 8925 C C . PHE B 1 165 ? -3.871 -15.102 -22.656 1 96.5 165 PHE B C 1
ATOM 8927 O O . PHE B 1 165 ? -2.826 -14.57 -23.031 1 96.5 165 PHE B O 1
ATOM 8934 N N . LEU B 1 166 ? -4.766 -15.516 -23.5 1 96.62 166 LEU B N 1
ATOM 8935 C CA . LEU B 1 166 ? -4.605 -15.367 -24.938 1 96.62 166 LEU B CA 1
ATOM 8936 C C . LEU B 1 166 ? -4.602 -13.891 -25.344 1 96.62 166 LEU B C 1
ATOM 8938 O O . LEU B 1 166 ? -3.834 -13.477 -26.203 1 96.62 166 LEU B O 1
ATOM 8942 N N . ARG B 1 167 ? -5.434 -13.18 -24.688 1 96.56 167 ARG B N 1
ATOM 8943 C CA . ARG B 1 167 ? -5.457 -11.742 -24.969 1 96.56 167 ARG B CA 1
ATOM 8944 C C . ARG B 1 167 ? -4.148 -11.086 -24.562 1 96.56 167 ARG B C 1
ATOM 8946 O O . ARG B 1 167 ? -3.684 -10.156 -25.219 1 96.56 167 ARG B O 1
ATOM 8953 N N . LEU B 1 168 ? -3.598 -11.5 -23.438 1 98.06 168 LEU B N 1
ATOM 8954 C CA . LEU B 1 168 ? -2.299 -10.992 -23.016 1 98.06 168 LEU B CA 1
ATOM 8955 C C . LEU B 1 168 ? -1.253 -11.203 -24.109 1 98.06 168 LEU B C 1
ATOM 8957 O O . LEU B 1 168 ? -0.523 -10.281 -24.469 1 98.06 168 LEU B O 1
ATOM 8961 N N . LEU B 1 169 ? -1.191 -12.422 -24.672 1 97.81 169 LEU B N 1
ATOM 8962 C CA . LEU B 1 169 ? -0.228 -12.742 -25.719 1 97.81 169 LEU B CA 1
ATOM 8963 C C . LEU B 1 169 ? -0.495 -11.914 -26.969 1 97.81 169 LEU B C 1
ATOM 8965 O O . LEU B 1 169 ? 0.441 -11.422 -27.594 1 97.81 169 LEU B O 1
ATOM 8969 N N . LYS B 1 170 ? -1.726 -11.766 -27.25 1 97.19 170 LYS B N 1
ATOM 8970 C CA . LYS B 1 170 ? -2.092 -10.961 -28.406 1 97.19 170 LYS B CA 1
ATOM 8971 C C . LYS B 1 170 ? -1.715 -9.5 -28.203 1 97.19 170 LYS B C 1
ATOM 8973 O O . LYS B 1 170 ? -1.141 -8.875 -29.094 1 97.19 170 LYS B O 1
ATOM 8978 N N . THR B 1 171 ? -2.084 -8.953 -27.031 1 97.69 171 THR B N 1
ATOM 8979 C CA . THR B 1 171 ? -1.795 -7.559 -26.734 1 97.69 171 THR B CA 1
ATOM 8980 C C . THR B 1 171 ? -0.29 -7.305 -26.75 1 97.69 171 THR B C 1
ATOM 8982 O O . THR B 1 171 ? 0.171 -6.293 -27.281 1 97.69 171 THR B O 1
ATOM 8985 N N . LEU B 1 172 ? 0.479 -8.227 -26.156 1 98.12 172 LEU B N 1
ATOM 8986 C CA . LEU B 1 172 ? 1.929 -8.07 -26.141 1 98.12 172 LEU B CA 1
ATOM 8987 C C . LEU B 1 172 ? 2.508 -8.164 -27.547 1 98.12 172 LEU B C 1
ATOM 8989 O O . LEU B 1 172 ? 3.402 -7.395 -27.906 1 98.12 172 LEU B O 1
ATOM 8993 N N . SER B 1 173 ? 2.035 -9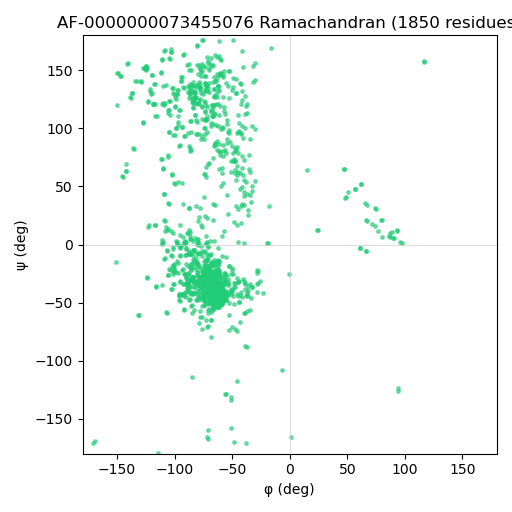.117 -28.375 1 97.75 173 SER B N 1
ATOM 8994 C CA . SER B 1 173 ? 2.506 -9.25 -29.75 1 97.75 173 SER B CA 1
ATOM 8995 C C . SER B 1 173 ? 2.227 -7.988 -30.562 1 97.75 173 SER B C 1
ATOM 8997 O O . SER B 1 173 ? 3.098 -7.5 -31.281 1 97.75 173 SER B O 1
ATOM 8999 N N . MET B 1 174 ? 1.089 -7.43 -30.391 1 97.5 174 MET B N 1
ATOM 9000 C CA . MET B 1 174 ? 0.72 -6.211 -31.109 1 97.5 174 MET B CA 1
ATOM 9001 C C . MET B 1 174 ? 1.51 -5.016 -30.594 1 97.5 174 MET B C 1
ATOM 9003 O O . MET B 1 174 ? 1.911 -4.145 -31.359 1 97.5 174 MET B O 1
ATOM 9007 N N . PHE B 1 175 ? 1.654 -4.961 -29.281 1 97.81 175 PHE B N 1
ATOM 9008 C CA . PHE B 1 175 ? 2.434 -3.896 -28.656 1 97.81 175 PHE B CA 1
ATOM 9009 C C . PHE B 1 175 ? 3.848 -3.859 -29.219 1 97.81 175 PHE B C 1
ATOM 9011 O O . PHE B 1 175 ? 4.332 -2.801 -29.625 1 97.81 175 PHE B O 1
ATOM 9018 N N . PHE B 1 176 ? 4.5 -4.988 -29.312 1 98.06 176 PHE B N 1
ATOM 9019 C CA . PHE B 1 176 ? 5.879 -5.055 -29.797 1 98.06 176 PHE B CA 1
ATOM 9020 C C . PHE B 1 176 ? 5.934 -4.887 -31.312 1 98.06 176 PHE B C 1
ATOM 9022 O O . PHE B 1 176 ? 6.91 -4.359 -31.844 1 98.06 176 PHE B O 1
ATOM 9029 N N . LEU B 1 177 ? 4.926 -5.277 -32.031 1 97.19 177 LEU B N 1
ATOM 9030 C CA . LEU B 1 177 ? 4.875 -5.078 -33.469 1 97.19 177 LEU B CA 1
ATOM 9031 C C . LEU B 1 177 ? 4.789 -3.592 -33.812 1 97.19 177 LEU B C 1
ATOM 9033 O O . LEU B 1 177 ? 5.527 -3.105 -34.656 1 97.19 177 LEU B O 1
ATOM 9037 N N . ILE B 1 178 ? 3.941 -2.865 -33.094 1 97.06 178 ILE B N 1
ATOM 9038 C CA . ILE B 1 178 ? 3.781 -1.433 -33.312 1 97.06 178 ILE B CA 1
ATOM 9039 C C . ILE B 1 178 ? 5.074 -0.704 -32.969 1 97.06 178 ILE B C 1
ATOM 9041 O O . ILE B 1 178 ? 5.512 0.189 -33.688 1 97.06 178 ILE B O 1
ATOM 9045 N N . LEU B 1 179 ? 5.656 -1.128 -31.844 1 97.31 179 LEU B N 1
ATOM 9046 C CA . LEU B 1 179 ? 6.918 -0.51 -31.438 1 97.31 179 LEU B CA 1
ATOM 9047 C C . LEU B 1 179 ? 8.016 -0.8 -32.469 1 97.31 179 LEU B C 1
ATOM 9049 O O . LEU B 1 179 ? 8.891 0.039 -32.688 1 97.31 179 LEU B O 1
ATOM 9053 N N . SER B 1 180 ? 8 -2.021 -33.094 1 96.44 180 SER B N 1
ATOM 9054 C CA . SER B 1 180 ? 8.977 -2.379 -34.125 1 96.44 180 SER B CA 1
ATOM 9055 C C . SER B 1 180 ? 8.867 -1.456 -35.344 1 96.44 180 SER B C 1
ATOM 9057 O O . SER B 1 180 ? 9.883 -1.013 -35.875 1 96.44 180 SER B O 1
ATOM 9059 N N . ILE B 1 181 ? 7.777 -1.057 -35.688 1 94.69 181 ILE B N 1
ATOM 9060 C CA . ILE B 1 181 ? 7.535 -0.223 -36.844 1 94.69 181 ILE B CA 1
ATOM 9061 C C . ILE B 1 181 ? 7.977 1.211 -36.562 1 94.69 181 ILE B C 1
ATOM 9063 O O . ILE B 1 181 ? 8.469 1.904 -37.469 1 94.69 181 ILE B O 1
ATOM 9067 N N . VAL B 1 182 ? 7.945 1.663 -35.344 1 94.44 182 VAL B N 1
ATOM 9068 C CA . VAL B 1 182 ? 8.25 3.045 -35 1 94.44 182 VAL B CA 1
ATOM 9069 C C . VAL B 1 182 ? 9.734 3.178 -34.656 1 94.44 182 VAL B C 1
ATOM 9071 O O . VAL B 1 182 ? 10.398 4.102 -35.125 1 94.44 182 VAL B O 1
ATOM 9074 N N . ILE B 1 183 ? 10.297 2.232 -33.906 1 94.94 183 ILE B N 1
ATOM 9075 C CA . ILE B 1 183 ? 11.617 2.395 -33.312 1 94.94 183 ILE B CA 1
ATOM 9076 C C . ILE B 1 183 ? 12.688 1.918 -34.281 1 94.94 183 ILE B C 1
ATOM 9078 O O . ILE B 1 183 ? 13.727 2.564 -34.469 1 94.94 183 ILE B O 1
ATOM 9082 N N . ILE B 1 184 ? 12.492 0.842 -35.062 1 92.31 184 ILE B N 1
ATOM 9083 C CA . ILE B 1 184 ? 13.516 0.199 -35.875 1 92.31 184 ILE B CA 1
ATOM 9084 C C . ILE B 1 184 ? 13.93 1.126 -37 1 92.31 184 ILE B C 1
ATOM 9086 O O . ILE B 1 184 ? 15.117 1.356 -37.219 1 92.31 184 ILE B O 1
ATOM 9090 N N . PRO B 1 185 ? 13.031 1.807 -37.75 1 90 185 PRO B N 1
ATOM 9091 C CA . PRO B 1 185 ? 13.445 2.676 -38.844 1 90 185 PRO B CA 1
ATOM 9092 C C . PRO B 1 185 ? 14.211 3.908 -38.375 1 90 185 PRO B C 1
ATOM 9094 O O . PRO B 1 185 ? 14.953 4.516 -39.156 1 90 185 PRO B O 1
ATOM 9097 N N . ILE B 1 186 ? 14.102 4.234 -37.156 1 90.44 186 ILE B N 1
ATOM 9098 C CA . ILE B 1 186 ? 14.75 5.438 -36.625 1 90.44 186 ILE B CA 1
ATOM 9099 C C . ILE B 1 186 ? 16.094 5.07 -36 1 90.44 186 ILE B C 1
ATOM 9101 O O . ILE B 1 186 ? 17.125 5.637 -36.375 1 90.44 186 ILE B O 1
ATOM 9105 N N . LEU B 1 187 ? 16.125 4.062 -35.156 1 89.69 187 LEU B N 1
ATOM 9106 C CA . LEU B 1 187 ? 17.297 3.82 -34.312 1 89.69 187 LEU B CA 1
ATOM 9107 C C . LEU B 1 187 ? 18.312 2.957 -35.062 1 89.69 187 LEU B C 1
ATOM 9109 O O . LEU B 1 187 ? 19.531 3.123 -34.875 1 89.69 187 LEU B O 1
ATOM 9113 N N . ILE B 1 188 ? 17.938 1.988 -35.875 1 86.06 188 ILE B N 1
ATOM 9114 C CA . ILE B 1 188 ? 18.906 1.091 -36.531 1 86.06 188 ILE B CA 1
ATOM 9115 C C . ILE B 1 188 ? 19.781 1.882 -37.469 1 86.06 188 ILE B C 1
ATOM 9117 O O . ILE B 1 188 ? 21.016 1.748 -37.438 1 86.06 188 ILE B O 1
ATOM 9121 N N . PRO B 1 189 ? 19.219 2.822 -38.281 1 84.06 189 PRO B N 1
ATOM 9122 C CA . PRO B 1 189 ? 20.094 3.645 -39.094 1 84.06 189 PRO B CA 1
ATOM 9123 C C . PRO B 1 189 ? 21 4.551 -38.281 1 84.06 189 PRO B C 1
ATOM 9125 O O . PRO B 1 189 ? 22.156 4.773 -38.656 1 84.06 189 PRO B O 1
ATOM 9128 N N . ILE B 1 190 ? 20.516 5.008 -37.219 1 84.19 190 ILE B N 1
ATOM 9129 C CA . ILE B 1 190 ? 21.312 5.883 -36.344 1 84.19 190 ILE B CA 1
ATOM 9130 C C . ILE B 1 190 ? 22.484 5.09 -35.75 1 84.19 190 ILE B C 1
ATOM 9132 O O . ILE B 1 190 ? 23.609 5.59 -35.688 1 84.19 190 ILE B O 1
ATOM 9136 N N . HIS B 1 191 ? 22.234 3.881 -35.344 1 81.81 191 HIS B N 1
ATOM 9137 C CA . HIS B 1 191 ? 23.297 3.039 -34.781 1 81.81 191 HIS B CA 1
ATOM 9138 C C . HIS B 1 191 ? 24.344 2.695 -35.844 1 81.81 191 HIS B C 1
ATOM 9140 O O . HIS B 1 191 ? 25.531 2.695 -35.562 1 81.81 191 HIS B O 1
ATOM 9146 N N . TYR B 1 192 ? 23.859 2.467 -37.062 1 75.62 192 TYR B N 1
ATOM 9147 C CA . TYR B 1 192 ? 24.75 2.037 -38.125 1 75.62 192 TYR B CA 1
ATOM 9148 C C . TYR B 1 192 ? 25.641 3.186 -38.594 1 75.62 192 TYR B C 1
ATOM 9150 O O . TYR B 1 192 ? 26.828 3.002 -38.844 1 75.62 192 TYR B O 1
ATOM 9158 N N . ILE B 1 193 ? 25.094 4.379 -38.656 1 71.56 193 ILE B N 1
ATOM 9159 C CA . ILE B 1 193 ? 25.812 5.523 -39.219 1 71.56 193 ILE B CA 1
ATOM 9160 C C . ILE B 1 193 ? 26.719 6.125 -38.125 1 71.56 193 ILE B C 1
ATOM 9162 O O . ILE B 1 193 ? 27.766 6.68 -38.469 1 71.56 193 ILE B O 1
ATOM 9166 N N . SER B 1 194 ? 26.312 6.023 -36.938 1 64.25 194 SER B N 1
ATOM 9167 C CA . SER B 1 194 ? 27.031 6.711 -35.875 1 64.25 194 SER B CA 1
ATOM 9168 C C . SER B 1 194 ? 28.172 5.852 -35.344 1 64.25 194 SER B C 1
ATOM 9170 O O . SER B 1 194 ? 28.719 6.141 -34.281 1 64.25 194 SER B O 1
ATOM 9172 N N . GLY B 1 195 ? 28.5 4.773 -36 1 59.75 195 GLY B N 1
ATOM 9173 C CA . GLY B 1 195 ? 29.531 3.848 -35.562 1 59.75 195 GLY B CA 1
ATOM 9174 C C . GLY B 1 195 ? 30.938 4.363 -35.781 1 59.75 195 GLY B C 1
ATOM 9175 O O . GLY B 1 195 ? 31.141 5.398 -36.406 1 59.75 195 GLY B O 1
ATOM 9176 N N . TYR B 1 196 ? 31.969 3.934 -35 1 51.56 196 TYR B N 1
ATOM 9177 C CA . TYR B 1 196 ? 33.375 4.344 -34.938 1 51.56 196 TYR B CA 1
ATOM 9178 C C . TYR B 1 196 ? 34 4.34 -36.344 1 51.56 196 TYR B C 1
ATOM 9180 O O . TYR B 1 196 ? 34.875 5.141 -36.656 1 51.56 196 TYR B O 1
ATOM 9188 N N . LYS B 1 197 ? 33.719 3.459 -37.156 1 50.03 197 LYS B N 1
ATOM 9189 C CA . LYS B 1 197 ? 34.375 3.408 -38.438 1 50.03 197 LYS B CA 1
ATOM 9190 C C . LYS B 1 197 ? 34.156 4.703 -39.219 1 50.03 197 LYS B C 1
ATOM 9192 O O . LYS B 1 197 ? 35.031 5.133 -39.969 1 50.03 197 LYS B O 1
ATOM 9197 N N . THR B 1 198 ? 33.062 5.238 -39.281 1 43 198 THR B N 1
ATOM 9198 C CA . THR B 1 198 ? 32.844 6.406 -40.125 1 43 198 THR B CA 1
ATOM 9199 C C . THR B 1 198 ? 33.375 7.668 -39.438 1 43 198 THR B C 1
ATOM 9201 O O . THR B 1 198 ? 33.406 8.742 -40.062 1 43 198 THR B O 1
ATOM 9204 N N . ALA B 1 199 ? 33.406 7.758 -38.156 1 42.16 199 ALA B N 1
ATOM 9205 C CA . ALA B 1 199 ? 33.969 8.977 -37.594 1 42.16 199 ALA B CA 1
ATOM 9206 C C . ALA B 1 199 ? 35.469 9.031 -37.812 1 42.16 199 ALA B C 1
ATOM 9208 O O . ALA B 1 199 ? 36.125 7.996 -37.938 1 42.16 199 ALA B O 1
ATOM 9209 N N . ASP B 1 200 ? 36.156 10.203 -38.188 1 39.31 200 ASP B N 1
ATOM 9210 C CA . ASP B 1 200 ? 37.531 10.68 -38.438 1 39.31 200 ASP B CA 1
ATOM 9211 C C . ASP B 1 200 ? 38.5 10.219 -37.375 1 39.31 200 ASP B C 1
ATOM 9213 O O . ASP B 1 200 ? 38.531 10.797 -36.281 1 39.31 200 ASP B O 1
ATOM 9217 N N . ILE B 1 201 ? 38.781 8.984 -37.125 1 40.97 201 ILE B N 1
ATOM 9218 C CA . ILE B 1 201 ? 39.875 8.438 -36.312 1 40.97 201 ILE B CA 1
ATOM 9219 C C . ILE B 1 201 ? 41 9.445 -36.219 1 40.97 201 ILE B C 1
ATOM 9221 O O . ILE B 1 201 ? 41.625 9.617 -35.156 1 40.97 201 ILE B O 1
ATOM 9225 N N . GLN B 1 202 ? 41.25 10.039 -37.344 1 39.19 202 GLN B N 1
ATOM 9226 C CA . GLN B 1 202 ? 42.375 10.969 -37.438 1 39.19 202 GLN B CA 1
ATOM 9227 C C . GLN B 1 202 ? 42.156 12.195 -36.562 1 39.19 202 GLN B C 1
ATOM 9229 O O . GLN B 1 202 ? 43.094 12.664 -35.875 1 39.19 202 GLN B O 1
ATOM 9234 N N . SER B 1 203 ? 40.969 12.758 -36.531 1 39.16 203 SER B N 1
ATOM 9235 C CA . SER B 1 203 ? 40.75 13.961 -35.75 1 39.16 203 SER B CA 1
ATOM 9236 C C . SER B 1 203 ? 40.688 13.633 -34.25 1 39.16 203 SER B C 1
ATOM 9238 O O . SER B 1 203 ? 41.094 14.43 -33.438 1 39.16 203 SER B O 1
ATOM 9240 N N . TYR B 1 204 ? 40.188 12.492 -33.875 1 38.53 204 TYR B N 1
ATOM 9241 C CA . TYR B 1 204 ? 40.156 12.094 -32.469 1 38.53 204 TYR B CA 1
ATOM 9242 C C . TYR B 1 204 ? 41.562 11.844 -31.953 1 38.53 204 TYR B C 1
ATOM 9244 O O . TYR B 1 204 ? 41.906 12.281 -30.844 1 38.53 204 TYR B O 1
ATOM 9252 N N . ILE B 1 205 ? 42.375 11.164 -32.781 1 40.69 205 ILE B N 1
ATOM 9253 C CA . ILE B 1 205 ? 43.781 11.062 -32.438 1 40.69 205 ILE B CA 1
ATOM 9254 C C . ILE B 1 205 ? 44.406 12.453 -32.312 1 40.69 205 ILE B C 1
ATOM 9256 O O . ILE B 1 205 ? 45.156 12.719 -31.406 1 40.69 205 ILE B O 1
ATOM 9260 N N . SER B 1 206 ? 44.125 13.328 -33.281 1 40 206 SER B N 1
ATOM 9261 C CA . SER B 1 206 ? 44.688 14.664 -33.25 1 40 206 SER B CA 1
ATOM 9262 C C . SER B 1 206 ? 44.156 15.461 -32.062 1 40 206 SER B C 1
ATOM 9264 O O . SER B 1 206 ? 44.906 16.25 -31.453 1 40 206 SER B O 1
ATOM 9266 N N . GLN B 1 207 ? 42.938 15.336 -31.781 1 36.31 207 GLN B N 1
ATOM 9267 C CA . GLN B 1 207 ? 42.375 16.141 -30.703 1 36.31 207 GLN B CA 1
ATOM 9268 C C . GLN B 1 207 ? 42.781 15.578 -29.328 1 36.31 207 GLN B C 1
ATOM 9270 O O . GLN B 1 207 ? 42.906 16.328 -28.359 1 36.31 207 GLN B O 1
ATOM 9275 N N . MET B 1 208 ? 42.812 14.188 -29.219 1 38.91 208 MET B N 1
ATOM 9276 C CA . MET B 1 208 ? 43.25 13.664 -27.938 1 38.91 208 MET B CA 1
ATOM 9277 C C . MET B 1 208 ? 44.781 13.734 -27.797 1 38.91 208 MET B C 1
ATOM 9279 O O . MET B 1 208 ? 45.312 13.281 -26.797 1 38.91 208 MET B O 1
ATOM 9283 N N . GLU B 1 209 ? 45.469 14.703 -28.391 1 34.19 209 GLU B N 1
ATOM 9284 C CA . GLU B 1 209 ? 46.906 14.93 -28.328 1 34.19 209 GLU B CA 1
ATOM 9285 C C . GLU B 1 209 ? 47.656 13.633 -28.016 1 34.19 209 GLU B C 1
ATOM 9287 O O . GLU B 1 209 ? 48.719 13.664 -27.406 1 34.19 209 GLU B O 1
ATOM 9292 N N . LEU B 1 210 ? 47 12.531 -28.094 1 36.19 210 LEU B N 1
ATOM 9293 C CA . LEU B 1 210 ? 47.719 11.258 -27.922 1 36.19 210 LEU B CA 1
ATOM 9294 C C . LEU B 1 210 ? 48.688 11.023 -29.047 1 36.19 210 LEU B C 1
ATOM 9296 O O . LEU B 1 210 ? 48.5 10.133 -29.875 1 36.19 210 LEU B O 1
ATOM 9300 N N . ASN B 1 211 ? 49.406 11.992 -29.688 1 32.94 211 ASN B N 1
ATOM 9301 C CA . ASN B 1 211 ? 50.438 11.805 -30.703 1 32.94 211 ASN B CA 1
ATOM 9302 C C . ASN B 1 211 ? 51.438 10.711 -30.312 1 32.94 211 ASN B C 1
ATOM 9304 O O . ASN B 1 211 ? 51.875 9.945 -31.172 1 32.94 211 ASN B O 1
ATOM 9308 N N . ASP B 1 212 ? 52.406 11.023 -29.297 1 33.28 212 ASP B N 1
ATOM 9309 C CA . ASP B 1 212 ? 53.656 10.305 -29.25 1 33.28 212 ASP B CA 1
ATOM 9310 C C . ASP B 1 212 ? 53.469 8.844 -28.859 1 33.28 212 ASP B C 1
ATOM 9312 O O . ASP B 1 212 ? 54.281 7.992 -29.172 1 3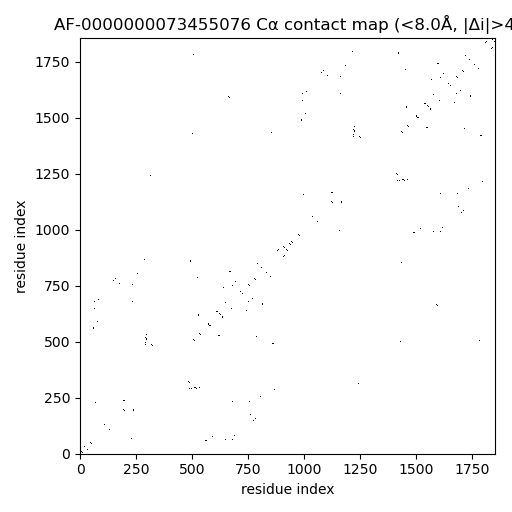3.28 212 ASP B O 1
ATOM 9316 N N . LYS B 1 213 ? 52.969 8.531 -27.516 1 36.25 213 LYS B N 1
ATOM 9317 C CA . LYS B 1 213 ? 53.375 7.23 -26.984 1 36.25 213 LYS B CA 1
ATOM 9318 C C . LYS B 1 213 ? 52.531 6.109 -27.609 1 36.25 213 LYS B C 1
ATOM 9320 O O . LYS B 1 213 ? 52.906 4.934 -27.516 1 36.25 213 LYS B O 1
ATOM 9325 N N . LEU B 1 214 ? 51.25 6.082 -27.422 1 34.97 214 LEU B N 1
ATOM 9326 C CA . LEU B 1 214 ? 50.594 4.801 -27.719 1 34.97 214 LEU B CA 1
ATOM 9327 C C . LEU B 1 214 ? 50.344 4.66 -29.219 1 34.97 214 LEU B C 1
ATOM 9329 O O . LEU B 1 214 ? 49.906 5.613 -29.875 1 34.97 214 LEU B O 1
ATOM 9333 N N . THR B 1 215 ? 51.125 3.795 -29.875 1 32.09 215 THR B N 1
ATOM 9334 C CA . THR B 1 215 ? 51 3.408 -31.281 1 32.09 215 THR B CA 1
ATOM 9335 C C . THR B 1 215 ? 49.531 3.168 -31.656 1 32.09 215 THR B C 1
ATOM 9337 O O . THR B 1 215 ? 48.719 2.861 -30.797 1 32.09 215 THR B O 1
ATOM 9340 N N . ASN B 1 216 ? 49.094 3.623 -32.844 1 33.19 216 ASN B N 1
ATOM 9341 C CA . ASN B 1 216 ? 47.781 3.492 -33.5 1 33.19 216 ASN B CA 1
ATOM 9342 C C . ASN B 1 216 ? 47.156 2.131 -33.25 1 33.19 216 ASN B C 1
ATOM 9344 O O . ASN B 1 216 ? 45.938 2.035 -33.031 1 33.19 216 ASN B O 1
ATOM 9348 N N . ASP B 1 217 ? 47.969 1.121 -33.344 1 35.06 217 ASP B N 1
ATOM 9349 C CA . ASP B 1 217 ? 47.5 -0.263 -33.312 1 35.06 217 ASP B CA 1
ATOM 9350 C C . ASP B 1 217 ? 47 -0.651 -31.922 1 35.06 217 ASP B C 1
ATOM 9352 O O . ASP B 1 217 ? 46.031 -1.387 -31.797 1 35.06 217 ASP B O 1
ATOM 9356 N N . GLU B 1 218 ? 47.688 -0.266 -30.906 1 35.81 218 GLU B N 1
ATOM 9357 C CA . GLU B 1 218 ? 47.344 -0.676 -29.562 1 35.81 218 GLU B CA 1
ATOM 9358 C C . GLU B 1 218 ? 46.062 0.026 -29.094 1 35.81 218 GLU B C 1
ATOM 9360 O O . GLU B 1 218 ? 45.281 -0.542 -28.328 1 35.81 218 GLU B O 1
ATOM 9365 N N . MET B 1 219 ? 45.938 1.281 -29.422 1 34.44 219 MET B N 1
ATOM 9366 C CA . MET B 1 219 ? 44.688 1.992 -29.062 1 34.44 219 MET B CA 1
ATOM 9367 C C . MET B 1 219 ? 43.5 1.346 -29.719 1 34.44 219 MET B C 1
ATOM 9369 O O . MET B 1 219 ? 42.406 1.311 -29.125 1 34.44 219 MET B O 1
ATOM 9373 N N . LEU B 1 220 ? 43.625 0.983 -30.953 1 37 220 LEU B N 1
ATOM 9374 C CA . LEU B 1 220 ? 42.562 0.262 -31.625 1 37 220 LEU B CA 1
ATOM 9375 C C . LEU B 1 220 ? 42.188 -0.997 -30.859 1 37 220 LEU B C 1
ATOM 9377 O O . LEU B 1 220 ? 41 -1.4 -30.875 1 37 220 LEU B O 1
ATOM 9381 N N . ASN B 1 221 ? 43.125 -1.742 -30.359 1 35.88 221 ASN B N 1
ATOM 9382 C CA . ASN B 1 221 ? 42.844 -2.994 -29.656 1 35.88 221 ASN B CA 1
ATOM 9383 C C . ASN B 1 221 ? 42.062 -2.764 -28.375 1 35.88 221 ASN B C 1
ATOM 9385 O O . ASN B 1 221 ? 41.406 -3.68 -27.875 1 35.88 221 ASN B O 1
ATOM 9389 N N . HIS B 1 222 ? 42.25 -1.768 -27.625 1 33.25 222 HIS B N 1
ATOM 9390 C CA . HIS B 1 222 ? 41.531 -1.53 -26.391 1 33.25 222 HIS B CA 1
ATOM 9391 C C . HIS B 1 222 ? 40.188 -0.867 -26.656 1 33.25 222 HIS B C 1
ATOM 9393 O O . HIS B 1 222 ? 39.375 -0.693 -25.734 1 33.25 222 HIS B O 1
ATOM 9399 N N . LEU B 1 223 ? 40.062 0.039 -27.641 1 37.06 223 LEU B N 1
ATOM 9400 C CA . LEU B 1 223 ? 38.719 0.556 -27.984 1 37.06 223 LEU B CA 1
ATOM 9401 C C . LEU B 1 223 ? 37.844 -0.537 -28.594 1 37.06 223 LEU B C 1
ATOM 9403 O O . LEU B 1 223 ? 38.344 -1.349 -29.391 1 37.06 223 LEU B O 1
ATOM 9407 N N . PRO B 1 224 ? 36.812 -1.04 -27.984 1 38.69 224 PRO B N 1
ATOM 9408 C CA . PRO B 1 224 ? 35.906 -2.008 -28.594 1 38.69 224 PRO B CA 1
ATOM 9409 C C . PRO B 1 224 ? 35.562 -1.669 -30.047 1 38.69 224 PRO B C 1
ATOM 9411 O O . PRO B 1 224 ? 34.594 -0.99 -30.328 1 38.69 224 PRO B O 1
ATOM 9414 N N . TYR B 1 225 ? 36.375 -1.095 -30.875 1 39.06 225 TYR B N 1
ATOM 9415 C CA . TYR B 1 225 ? 36.281 -0.567 -32.25 1 39.06 225 TYR B CA 1
ATOM 9416 C C . TYR B 1 225 ? 35.438 -1.479 -33.125 1 39.06 225 TYR B C 1
ATOM 9418 O O . TYR B 1 225 ? 34.719 -1.006 -34 1 39.06 225 TYR B O 1
ATOM 9426 N N . GLY B 1 226 ? 35.781 -2.764 -33.312 1 42.31 226 GLY B N 1
ATOM 9427 C CA . GLY B 1 226 ? 35.188 -3.604 -34.344 1 42.31 226 GLY B CA 1
ATOM 9428 C C . GLY B 1 226 ? 34 -4.418 -33.875 1 42.31 226 GLY B C 1
ATOM 9429 O O . GLY B 1 226 ? 34.125 -5.613 -33.594 1 42.31 226 GLY B O 1
ATOM 9430 N N . LEU B 1 227 ? 33.125 -3.615 -33.312 1 53.09 227 LEU B N 1
ATOM 9431 C CA . LEU B 1 227 ? 31.969 -4.441 -32.969 1 53.09 227 LEU B CA 1
ATOM 9432 C C . LEU B 1 227 ? 31.438 -5.195 -34.156 1 53.09 227 LEU B C 1
ATOM 9434 O O . LEU B 1 227 ? 31.375 -4.645 -35.281 1 53.09 227 LEU B O 1
ATOM 9438 N N . THR B 1 228 ? 31.672 -6.484 -34.312 1 52.53 228 THR B N 1
ATOM 9439 C CA . THR B 1 228 ? 31.203 -7.355 -35.375 1 52.53 228 THR B CA 1
ATOM 9440 C C . THR B 1 228 ? 29.812 -7.879 -35.094 1 52.53 228 THR B C 1
ATOM 9442 O O . THR B 1 228 ? 29.375 -7.91 -33.938 1 52.53 228 THR B O 1
ATOM 9445 N N . GLY B 1 229 ? 28.953 -7.906 -36.031 1 59.03 229 GLY B N 1
ATOM 9446 C CA . GLY B 1 229 ? 27.703 -8.633 -36.031 1 59.03 229 GLY B CA 1
ATOM 9447 C C . GLY B 1 229 ? 26.531 -7.793 -35.562 1 59.03 229 GLY B C 1
ATOM 9448 O O . GLY B 1 229 ? 26.312 -6.688 -36.062 1 59.03 229 GLY B O 1
ATOM 9449 N N . LEU B 1 230 ? 25.812 -8.164 -34.594 1 64.25 230 LEU B N 1
ATOM 9450 C CA . LEU B 1 230 ? 24.578 -7.539 -34.156 1 64.25 230 LEU B CA 1
ATOM 9451 C C . LEU B 1 230 ? 24.875 -6.332 -33.281 1 64.25 230 LEU B C 1
ATOM 9453 O O . LEU B 1 230 ? 24 -5.48 -33.062 1 64.25 230 LEU B O 1
ATOM 9457 N N . ASP B 1 231 ? 26.062 -6.211 -32.781 1 66.06 231 ASP B N 1
ATOM 9458 C CA . ASP B 1 231 ? 26.438 -5.102 -31.938 1 66.06 231 ASP B CA 1
ATOM 9459 C C . ASP B 1 231 ? 26.531 -3.799 -32.719 1 66.06 231 ASP B C 1
ATOM 9461 O O . ASP B 1 231 ? 26.469 -2.709 -32.156 1 66.06 231 ASP B O 1
ATOM 9465 N N . LYS B 1 232 ? 26.641 -3.947 -34.062 1 63.47 232 LYS B N 1
ATOM 9466 C CA . LYS B 1 232 ? 26.719 -2.764 -34.938 1 63.47 232 LYS B CA 1
ATOM 9467 C C . LYS B 1 232 ? 25.359 -2.053 -35 1 63.47 232 LYS B C 1
ATOM 9469 O O . LYS B 1 232 ? 25.297 -0.858 -35.281 1 63.47 232 LYS B O 1
ATOM 9474 N N . ILE B 1 233 ? 24.391 -2.836 -34.625 1 67.75 233 ILE B N 1
ATOM 9475 C CA . ILE B 1 233 ? 23.047 -2.264 -34.75 1 67.75 233 ILE B CA 1
ATOM 9476 C C . ILE B 1 233 ? 22.5 -1.95 -33.344 1 67.75 233 ILE B C 1
ATOM 9478 O O . ILE B 1 233 ? 21.344 -1.595 -33.188 1 67.75 233 ILE B O 1
ATOM 9482 N N . SER B 1 234 ? 23.406 -2.025 -32.406 1 72.62 234 SER B N 1
ATOM 9483 C CA . SER B 1 234 ? 23 -1.732 -31.047 1 72.62 234 SER B CA 1
ATOM 9484 C C . SER B 1 234 ? 23.562 -0.394 -30.578 1 72.62 234 SER B C 1
ATOM 9486 O O . SER B 1 234 ? 24.406 0.205 -31.25 1 72.62 234 SER B O 1
ATOM 9488 N N . MET B 1 235 ? 23.047 0.089 -29.469 1 74.25 235 MET B N 1
ATOM 9489 C CA . MET B 1 235 ? 23.422 1.393 -28.922 1 74.25 235 MET B CA 1
ATOM 9490 C C . MET B 1 235 ? 24.891 1.43 -28.562 1 74.25 235 MET B C 1
ATOM 9492 O O . MET B 1 235 ? 25.484 2.504 -28.469 1 74.25 235 MET B O 1
ATOM 9496 N N . SER B 1 236 ? 25.422 0.261 -28.375 1 63.31 236 SER B N 1
ATOM 9497 C CA . SER B 1 236 ? 26.828 0.195 -27.984 1 63.31 236 SER B CA 1
ATOM 9498 C C . SER B 1 236 ? 27.734 0.719 -29.094 1 63.31 236 SER B C 1
ATOM 9500 O O . SER B 1 236 ? 28.891 1.091 -28.844 1 63.31 236 SER B O 1
ATOM 9502 N N . ASN B 1 237 ? 27.234 0.896 -30.297 1 62.78 237 ASN B N 1
ATOM 9503 C CA . ASN B 1 237 ? 28 1.321 -31.469 1 62.78 237 ASN B CA 1
ATOM 9504 C C . ASN B 1 237 ? 28.094 2.842 -31.547 1 62.78 237 ASN B C 1
ATOM 9506 O O . ASN B 1 237 ? 28.828 3.379 -32.375 1 62.78 237 ASN B O 1
ATOM 9510 N N . ILE B 1 238 ? 27.391 3.518 -30.719 1 66.56 238 ILE B N 1
ATOM 9511 C CA . ILE B 1 238 ? 27.359 4.973 -30.828 1 66.56 238 ILE B CA 1
ATOM 9512 C C . ILE B 1 238 ? 28.656 5.555 -30.281 1 66.56 238 ILE B C 1
ATOM 9514 O O . ILE B 1 238 ? 29.016 5.309 -29.125 1 66.56 238 ILE B O 1
ATOM 9518 N N . SER B 1 239 ? 29.312 6.227 -31.172 1 60.69 239 SER B N 1
ATOM 9519 C CA . SER B 1 239 ? 30.594 6.855 -30.828 1 60.69 239 SER B CA 1
ATOM 9520 C C . SER B 1 239 ? 30.375 8.078 -29.938 1 60.69 239 SER B C 1
ATOM 9522 O O . SER B 1 239 ? 29.344 8.742 -30.031 1 60.69 239 SER B O 1
ATOM 9524 N N . PRO B 1 240 ? 31.172 8.188 -28.969 1 62.47 240 PRO B N 1
ATOM 9525 C CA . PRO B 1 240 ? 31.078 9.367 -28.094 1 62.47 240 PRO B CA 1
ATOM 9526 C C . PRO B 1 240 ? 31.062 10.68 -28.875 1 62.47 240 PRO B C 1
ATOM 9528 O O . PRO B 1 240 ? 30.594 11.695 -28.359 1 62.47 240 PRO B O 1
ATOM 9531 N N . ALA B 1 241 ? 31.547 10.672 -30.141 1 57.53 241 ALA B N 1
ATOM 9532 C CA . ALA B 1 241 ? 31.562 11.883 -30.953 1 57.53 241 ALA B CA 1
ATOM 9533 C C . ALA B 1 241 ? 30.141 12.297 -31.344 1 57.53 241 ALA B C 1
ATOM 9535 O O . ALA B 1 241 ? 29.891 13.477 -31.609 1 57.53 241 ALA B O 1
ATOM 9536 N N . HIS B 1 242 ? 29.328 11.43 -31.422 1 69.25 242 HIS B N 1
ATOM 9537 C CA . HIS B 1 242 ? 27.953 11.703 -31.828 1 69.25 242 HIS B CA 1
ATOM 9538 C C . HIS B 1 242 ? 27 11.555 -30.641 1 69.25 242 HIS B C 1
ATOM 9540 O O . HIS B 1 242 ? 25.922 10.969 -30.766 1 69.25 242 HIS B O 1
ATOM 9546 N N . SER B 1 243 ? 27.391 12.07 -29.516 1 75.19 243 SER B N 1
ATOM 9547 C CA . SER B 1 243 ? 26.625 11.945 -28.281 1 75.19 243 SER B CA 1
ATOM 9548 C C . SER B 1 243 ? 25.312 12.719 -28.375 1 75.19 243 SER B C 1
ATOM 9550 O O . SER B 1 243 ? 24.375 12.43 -27.625 1 75.19 243 SER B O 1
ATOM 9552 N N . ASN B 1 244 ? 25.266 13.609 -29.375 1 75.94 244 ASN B N 1
ATOM 9553 C CA . ASN B 1 244 ? 24.031 14.391 -29.516 1 75.94 244 ASN B CA 1
ATOM 9554 C C . ASN B 1 244 ? 22.891 13.539 -30.047 1 75.94 244 ASN B C 1
ATOM 9556 O O . ASN B 1 244 ? 21.719 13.875 -29.859 1 75.94 244 ASN B O 1
ATOM 9560 N N . ARG B 1 245 ? 23.266 12.516 -30.75 1 81.75 245 ARG B N 1
ATOM 9561 C CA . ARG B 1 245 ? 22.234 11.672 -31.344 1 81.75 245 ARG B CA 1
ATOM 9562 C C . ARG B 1 245 ? 21.547 10.812 -30.281 1 81.75 245 ARG B C 1
ATOM 9564 O O . ARG B 1 245 ? 20.531 10.18 -30.562 1 81.75 245 ARG B O 1
ATOM 9571 N N . LEU B 1 246 ? 22.047 10.867 -29.078 1 87.25 246 LEU B N 1
ATOM 9572 C CA . LEU B 1 246 ? 21.438 10.102 -27.984 1 87.25 246 LEU B CA 1
ATOM 9573 C C . LEU B 1 246 ? 20.109 10.703 -27.578 1 87.25 246 LEU B C 1
ATOM 9575 O O . LEU B 1 246 ? 19.328 10.062 -26.859 1 87.25 246 LEU B O 1
ATOM 9579 N N . VAL B 1 247 ? 19.781 11.875 -28.125 1 87.88 247 VAL B N 1
ATOM 9580 C CA . VAL B 1 247 ? 18.516 12.531 -27.859 1 87.88 247 VAL B CA 1
ATOM 9581 C C . VAL B 1 247 ? 17.375 11.719 -28.469 1 87.88 247 VAL B C 1
ATOM 9583 O O . VAL B 1 247 ? 16.266 11.695 -27.922 1 87.88 247 VAL B O 1
ATOM 9586 N N . PHE B 1 248 ? 17.672 10.984 -29.547 1 88.75 248 PHE B N 1
ATOM 9587 C CA . PHE B 1 248 ? 16.641 10.172 -30.188 1 88.75 248 PHE B CA 1
ATOM 9588 C C . PHE B 1 248 ? 16.25 8.992 -29.312 1 88.75 248 PHE B C 1
ATOM 9590 O O . PHE B 1 248 ? 15.094 8.594 -29.281 1 88.75 248 PHE B O 1
ATOM 9597 N N . HIS B 1 249 ? 17.25 8.461 -28.594 1 90.88 249 HIS B N 1
ATOM 9598 C CA . HIS B 1 249 ? 16.938 7.383 -27.672 1 90.88 249 HIS B CA 1
ATOM 9599 C C . HIS B 1 249 ? 16.047 7.871 -26.531 1 90.88 249 HIS B C 1
ATOM 9601 O O . HIS B 1 249 ? 15.148 7.148 -26.094 1 90.88 249 HIS B O 1
ATOM 9607 N N . LEU B 1 250 ? 16.266 9.094 -26.078 1 93.12 250 LEU B N 1
ATOM 9608 C CA . LEU B 1 250 ? 15.438 9.672 -25.016 1 93.12 250 LEU B CA 1
ATOM 9609 C C . LEU B 1 250 ? 14.008 9.891 -25.5 1 93.12 250 LEU B C 1
ATOM 9611 O O . LEU B 1 250 ? 13.055 9.523 -24.812 1 93.12 250 LEU B O 1
ATOM 9615 N N . ILE B 1 251 ? 13.883 10.469 -26.641 1 93 251 ILE B N 1
ATOM 9616 C CA . ILE B 1 251 ? 12.562 10.773 -27.172 1 93 251 ILE B CA 1
ATOM 9617 C C . ILE B 1 251 ? 11.781 9.484 -27.391 1 93 251 ILE B C 1
ATOM 9619 O O . ILE B 1 251 ? 10.594 9.398 -27.047 1 93 251 ILE B O 1
ATOM 9623 N N . LEU B 1 252 ? 12.398 8.492 -27.938 1 93.94 252 LEU B N 1
ATOM 9624 C CA . LEU B 1 252 ? 11.711 7.238 -28.219 1 93.94 252 LEU B CA 1
ATOM 9625 C C . LEU B 1 252 ? 11.383 6.504 -26.922 1 93.94 252 LEU B C 1
ATOM 9627 O O . LEU B 1 252 ? 10.359 5.82 -26.828 1 93.94 252 LEU B O 1
ATOM 9631 N N . ALA B 1 253 ? 12.266 6.617 -25.891 1 96.06 253 ALA B N 1
ATOM 9632 C CA . ALA B 1 253 ? 11.969 6.016 -24.594 1 96.06 253 ALA B CA 1
ATOM 9633 C C . ALA B 1 253 ? 10.75 6.668 -23.953 1 96.06 253 ALA B C 1
ATOM 9635 O O . ALA B 1 253 ? 9.898 5.98 -23.375 1 96.06 253 ALA B O 1
ATOM 9636 N N . VAL B 1 254 ? 10.648 8.016 -24.047 1 94.81 254 VAL B N 1
ATOM 9637 C CA . VAL B 1 254 ? 9.508 8.742 -23.516 1 94.81 254 VAL B CA 1
ATOM 9638 C C . VAL B 1 254 ? 8.234 8.344 -24.25 1 94.81 254 VAL B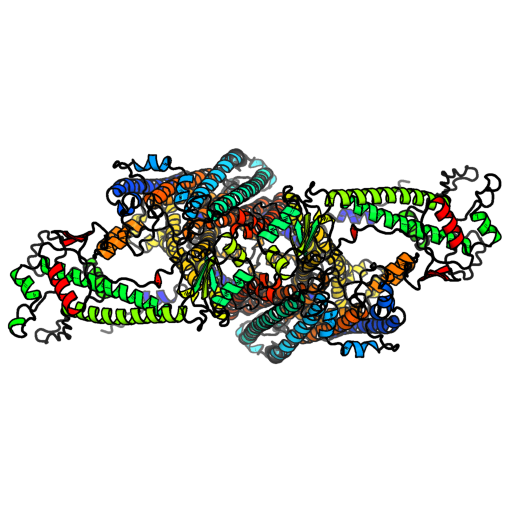 C 1
ATOM 9640 O O . VAL B 1 254 ? 7.191 8.117 -23.641 1 94.81 254 VAL B O 1
ATOM 9643 N N . LEU B 1 255 ? 8.352 8.18 -25.547 1 94.88 255 LEU B N 1
ATOM 9644 C CA . LEU B 1 255 ? 7.207 7.766 -26.344 1 94.88 255 LEU B CA 1
ATOM 9645 C C . LEU B 1 255 ? 6.789 6.34 -25.984 1 94.88 255 LEU B C 1
ATOM 9647 O O . LEU B 1 255 ? 5.594 6.035 -25.922 1 94.88 255 LEU B O 1
ATOM 9651 N N . LEU B 1 256 ? 7.707 5.5 -25.812 1 97.25 256 LEU B N 1
ATOM 9652 C CA . LEU B 1 256 ? 7.43 4.117 -25.422 1 97.25 256 LEU B CA 1
ATOM 9653 C C . LEU B 1 256 ? 6.699 4.062 -24.078 1 97.25 256 LEU B C 1
ATOM 9655 O O . LEU B 1 256 ? 5.699 3.355 -23.953 1 97.25 256 LEU B O 1
ATOM 9659 N N . VAL B 1 257 ? 7.141 4.84 -23.078 1 96.88 257 VAL B N 1
ATOM 9660 C CA . VAL B 1 257 ? 6.527 4.84 -21.75 1 96.88 257 VAL B CA 1
ATOM 9661 C C . VAL B 1 257 ? 5.109 5.402 -21.828 1 96.88 257 VAL B C 1
ATOM 9663 O O . VAL B 1 257 ? 4.184 4.867 -21.219 1 96.88 257 VAL B O 1
ATOM 9666 N N . CYS B 1 258 ? 4.93 6.438 -22.656 1 94.31 258 CYS B N 1
ATOM 9667 C CA . CYS B 1 258 ? 3.596 7.004 -22.828 1 94.31 258 CYS B CA 1
ATOM 9668 C C . CYS B 1 258 ? 2.676 6.012 -23.531 1 94.31 258 CYS B C 1
ATOM 9670 O O . CYS B 1 258 ? 1.517 5.852 -23.156 1 94.31 258 CYS B O 1
ATOM 9672 N N . PHE B 1 259 ? 3.189 5.344 -24.547 1 96.44 259 PHE B N 1
ATOM 9673 C CA . PHE B 1 259 ? 2.414 4.34 -25.266 1 96.44 259 PHE B CA 1
ATOM 9674 C C . PHE B 1 259 ? 2.057 3.174 -24.359 1 96.44 259 PHE B C 1
ATOM 9676 O O . PHE B 1 259 ? 0.947 2.643 -24.422 1 96.44 259 PHE B O 1
ATOM 9683 N N . PHE B 1 260 ? 2.979 2.789 -23.5 1 96.88 260 PHE B N 1
ATOM 9684 C CA . PHE B 1 260 ? 2.729 1.728 -22.531 1 96.88 260 PHE B CA 1
ATOM 9685 C C . PHE B 1 260 ? 1.583 2.104 -21.609 1 96.88 260 PHE B C 1
ATOM 9687 O O . PHE B 1 260 ? 0.684 1.295 -21.359 1 96.88 260 PHE B O 1
ATOM 9694 N N . HIS B 1 261 ? 1.598 3.336 -21.078 1 94.06 261 HIS B N 1
ATOM 9695 C CA . HIS B 1 261 ? 0.534 3.777 -20.188 1 94.06 261 HIS B CA 1
ATOM 9696 C C . HIS B 1 261 ? -0.812 3.803 -20.891 1 94.06 261 HIS B C 1
ATOM 9698 O O . HIS B 1 261 ? -1.839 3.449 -20.312 1 94.06 261 HIS B O 1
ATOM 9704 N N . HIS B 1 262 ? -0.784 4.172 -22.156 1 93.69 262 HIS B N 1
ATOM 9705 C CA . HIS B 1 262 ? -2.021 4.195 -22.938 1 93.69 262 HIS B CA 1
ATOM 9706 C C . HIS B 1 262 ? -2.59 2.791 -23.109 1 93.69 262 HIS B C 1
ATOM 9708 O O . HIS B 1 262 ? -3.777 2.564 -22.859 1 93.69 262 HIS B O 1
ATOM 9714 N N . VAL B 1 263 ? -1.757 1.856 -23.484 1 96.88 263 VAL B N 1
ATOM 9715 C CA . VAL B 1 263 ? -2.193 0.478 -23.688 1 96.88 263 VAL B CA 1
ATOM 9716 C C . VAL B 1 263 ? -2.631 -0.12 -22.359 1 96.88 263 VAL B C 1
ATOM 9718 O O . VAL B 1 263 ? -3.645 -0.82 -22.281 1 96.88 263 VAL B O 1
ATOM 9721 N N . LEU B 1 264 ? -1.895 0.144 -21.281 1 96.06 264 LEU B N 1
ATOM 9722 C CA . LEU B 1 264 ? -2.211 -0.369 -19.953 1 96.06 264 LEU B CA 1
ATOM 9723 C C . LEU B 1 264 ? -3.596 0.093 -19.5 1 96.06 264 LEU B C 1
ATOM 9725 O O . LEU B 1 264 ? -4.418 -0.72 -19.078 1 96.06 264 LEU B O 1
ATOM 9729 N N . LEU B 1 265 ? -3.939 1.372 -19.656 1 91.94 265 LEU B N 1
ATOM 9730 C CA . LEU B 1 265 ? -5.223 1.919 -19.234 1 91.94 265 LEU B CA 1
ATOM 9731 C C . LEU B 1 265 ? -6.359 1.376 -20.078 1 91.94 265 LEU B C 1
ATOM 9733 O O . LEU B 1 265 ? -7.434 1.059 -19.562 1 91.94 265 LEU B O 1
ATOM 9737 N N . ARG B 1 266 ? -6.074 1.246 -21.328 1 93.81 266 ARG B N 1
ATOM 9738 C CA . ARG B 1 266 ? -7.098 0.715 -22.219 1 93.81 266 ARG B CA 1
ATOM 9739 C C . ARG B 1 266 ? -7.406 -0.742 -21.906 1 93.81 266 ARG B C 1
ATOM 9741 O O . ARG B 1 266 ? -8.57 -1.136 -21.844 1 93.81 266 ARG B O 1
ATOM 9748 N N . GLU B 1 267 ? -6.395 -1.499 -21.688 1 96.56 267 GLU B N 1
ATOM 9749 C CA . GLU B 1 267 ? -6.594 -2.92 -21.406 1 96.56 267 GLU B CA 1
ATOM 9750 C C . GLU B 1 267 ? -7.203 -3.133 -20.031 1 96.56 267 GLU B C 1
ATOM 9752 O O . GLU B 1 267 ? -7.992 -4.059 -19.828 1 96.56 267 GLU B O 1
ATOM 9757 N N . LEU B 1 268 ? -6.883 -2.336 -19.031 1 94 268 LEU B N 1
ATOM 9758 C CA . LEU B 1 268 ? -7.496 -2.443 -17.719 1 94 268 LEU B CA 1
ATOM 9759 C C . LEU B 1 268 ? -8.984 -2.115 -17.781 1 94 268 LEU B C 1
ATOM 9761 O O . LEU B 1 268 ? -9.797 -2.787 -17.141 1 94 268 LEU B O 1
ATOM 9765 N N . LYS B 1 269 ? -9.336 -1.14 -18.578 1 91.31 269 LYS B N 1
ATOM 9766 C CA . LYS B 1 269 ? -10.742 -0.794 -18.75 1 91.31 269 LYS B CA 1
ATOM 9767 C C . LYS B 1 269 ? -11.5 -1.919 -19.453 1 91.31 269 LYS B C 1
ATOM 9769 O O . LYS B 1 269 ? -12.633 -2.236 -19.078 1 91.31 269 LYS B O 1
ATOM 9774 N N . TYR B 1 270 ? -10.875 -2.484 -20.391 1 94.31 270 TYR B N 1
ATOM 9775 C CA . TYR B 1 270 ? -11.484 -3.605 -21.094 1 94.31 270 TYR B CA 1
ATOM 9776 C C . TYR B 1 270 ? -11.695 -4.789 -20.156 1 94.31 270 TYR B C 1
ATOM 9778 O O . TYR B 1 270 ? -12.758 -5.418 -20.172 1 94.31 270 TYR B O 1
ATOM 9786 N N . TYR B 1 271 ? -10.758 -5.074 -19.406 1 95.12 271 TYR B N 1
ATOM 9787 C CA . TYR B 1 271 ? -10.859 -6.176 -18.453 1 95.12 271 TYR B CA 1
ATOM 9788 C C . TYR B 1 271 ? -12.023 -5.969 -17.5 1 95.12 271 TYR B C 1
ATOM 9790 O O . TYR B 1 271 ? -12.828 -6.883 -17.266 1 95.12 271 TYR B O 1
ATOM 9798 N N . VAL B 1 272 ? -12.094 -4.793 -16.922 1 92.25 272 VAL B N 1
ATOM 9799 C CA . VAL B 1 272 ? -13.148 -4.504 -15.938 1 92.25 272 VAL B CA 1
ATOM 9800 C C . VAL B 1 272 ? -14.516 -4.633 -16.594 1 92.25 272 VAL B C 1
ATOM 9802 O O . VAL B 1 272 ? -15.445 -5.203 -16.016 1 92.25 272 VAL B O 1
ATOM 9805 N N . SER B 1 273 ? -14.633 -4.176 -17.812 1 91.12 273 SER B N 1
ATOM 9806 C CA . SER B 1 273 ? -15.906 -4.254 -18.531 1 91.12 273 SER B CA 1
ATOM 9807 C C . SER B 1 273 ? -16.297 -5.703 -18.797 1 91.12 273 SER B C 1
ATOM 9809 O O . SER B 1 273 ? -17.453 -6.086 -18.594 1 91.12 273 SER B O 1
ATOM 9811 N N . GLU B 1 274 ? -15.312 -6.516 -19.203 1 91.5 274 GLU B N 1
ATOM 9812 C CA . GLU B 1 274 ? -15.594 -7.918 -19.5 1 91.5 274 GLU B CA 1
ATOM 9813 C C . GLU B 1 274 ? -15.93 -8.695 -18.234 1 91.5 274 GLU B C 1
ATOM 9815 O O . GLU B 1 274 ? -16.828 -9.539 -18.234 1 91.5 274 GLU B O 1
ATOM 9820 N N . ARG B 1 275 ? -15.219 -8.477 -17.219 1 90.69 275 ARG B N 1
ATOM 9821 C CA . ARG B 1 275 ? -15.469 -9.148 -15.945 1 90.69 275 ARG B CA 1
ATOM 9822 C C . ARG B 1 275 ? -16.859 -8.789 -15.406 1 90.69 275 ARG B C 1
ATOM 9824 O O . ARG B 1 275 ? -17.578 -9.664 -14.914 1 90.69 275 ARG B O 1
ATOM 9831 N N . ASN B 1 276 ? -17.234 -7.527 -15.484 1 88.56 276 ASN B N 1
ATOM 9832 C CA . ASN B 1 276 ? -18.531 -7.086 -14.984 1 88.56 276 ASN B CA 1
ATOM 9833 C C . ASN B 1 276 ? -19.672 -7.707 -15.773 1 88.56 276 ASN B C 1
ATOM 9835 O O . ASN B 1 276 ? -20.734 -8.008 -15.211 1 88.56 276 ASN B O 1
ATOM 9839 N N . LYS B 1 277 ? -19.469 -7.961 -17 1 87.88 277 LYS B N 1
ATOM 9840 C CA . LYS B 1 277 ? -20.5 -8.602 -17.812 1 87.88 277 LYS B CA 1
ATOM 9841 C C . LYS B 1 277 ? -20.719 -10.047 -17.375 1 87.88 277 LYS B C 1
ATOM 9843 O O . LYS B 1 277 ? -21.859 -10.531 -17.375 1 87.88 277 LYS B O 1
ATOM 9848 N N . VAL B 1 278 ? -19.656 -10.656 -17 1 86.69 278 VAL B N 1
ATOM 9849 C CA . VAL B 1 278 ? -19.766 -12.039 -16.562 1 86.69 278 VAL B CA 1
ATOM 9850 C C . VAL B 1 278 ? -20.422 -12.094 -15.188 1 86.69 278 VAL B C 1
ATOM 9852 O O . VAL B 1 278 ? -21.281 -12.953 -14.938 1 86.69 278 VAL B O 1
ATOM 9855 N N . LEU B 1 279 ? -20.094 -11.18 -14.312 1 87.5 279 LEU B N 1
ATOM 9856 C CA . LEU B 1 279 ? -20.625 -11.164 -12.953 1 87.5 279 LEU B CA 1
ATOM 9857 C C . LEU B 1 279 ? -22.094 -10.781 -12.953 1 87.5 279 LEU B C 1
ATOM 9859 O O . LEU B 1 279 ? -22.859 -11.25 -12.109 1 87.5 279 LEU B O 1
ATOM 9863 N N . THR B 1 280 ? -22.453 -9.945 -13.883 1 86.81 280 THR B N 1
ATOM 9864 C CA . THR B 1 280 ? -23.844 -9.516 -13.945 1 86.81 280 THR B CA 1
ATOM 9865 C C . THR B 1 280 ? -24.703 -10.539 -14.695 1 86.81 280 THR B C 1
ATOM 9867 O O . THR B 1 280 ? -25.922 -10.445 -14.703 1 86.81 280 THR B O 1
ATOM 9870 N N . GLY B 1 281 ? -24.094 -11.562 -15.25 1 79.62 281 GLY B N 1
ATOM 9871 C CA . GLY B 1 281 ? -24.812 -12.625 -15.914 1 79.62 281 GLY B CA 1
ATOM 9872 C C . GLY B 1 281 ? -25.109 -12.328 -17.375 1 79.62 281 GLY B C 1
ATOM 9873 O O . GLY B 1 281 ? -25.844 -13.07 -18.031 1 79.62 281 GLY B O 1
ATOM 9874 N N . SER B 1 282 ? -24.594 -11.297 -17.891 1 76.19 282 SER B N 1
ATOM 9875 C CA . SER B 1 282 ? -24.844 -10.961 -19.297 1 76.19 282 SER B CA 1
ATOM 9876 C C . SER B 1 282 ? -24.156 -11.953 -20.234 1 76.19 282 SER B C 1
ATOM 9878 O O . SER B 1 282 ? -24.672 -12.258 -21.312 1 76.19 282 SER B O 1
ATOM 9880 N N . ILE B 1 283 ? -23.062 -12.398 -19.891 1 71.5 283 ILE B N 1
ATOM 9881 C CA . ILE B 1 283 ? -22.359 -13.422 -20.641 1 71.5 283 ILE B CA 1
ATOM 9882 C C . ILE B 1 283 ? -22.375 -14.742 -19.875 1 71.5 283 ILE B C 1
ATOM 9884 O O . ILE B 1 283 ? -22.188 -14.758 -18.656 1 71.5 283 ILE B O 1
ATOM 9888 N N . GLU B 1 284 ? -22.969 -15.703 -20.578 1 59 284 GLU B N 1
ATOM 9889 C CA . GLU B 1 284 ? -23.016 -17.016 -19.953 1 59 284 GLU B CA 1
ATOM 9890 C C . GLU B 1 284 ? -21.609 -17.531 -19.641 1 59 284 GLU B C 1
ATOM 9892 O O . GLU B 1 284 ? -20.797 -17.719 -20.531 1 59 284 GLU B O 1
ATOM 9897 N N . ALA B 1 285 ? -21 -16.906 -18.922 1 56.16 285 ALA B N 1
ATOM 9898 C CA . ALA B 1 285 ? -19.734 -17.531 -18.562 1 56.16 285 ALA B CA 1
ATOM 9899 C C . ALA B 1 285 ? -19.891 -18.453 -17.359 1 56.16 285 ALA B C 1
ATOM 9901 O O . ALA B 1 285 ? -20.828 -18.297 -16.578 1 56.16 285 ALA B O 1
ATOM 9902 N N . SER B 1 286 ? -19.312 -19.641 -17.359 1 51.56 286 SER B N 1
ATOM 9903 C CA . SER B 1 286 ? -19.281 -20.625 -16.281 1 51.56 286 SER B CA 1
ATOM 9904 C C . SER B 1 286 ? -19.094 -19.953 -14.93 1 51.56 286 SER B C 1
ATOM 9906 O O . SER B 1 286 ? -17.969 -19.828 -14.43 1 51.56 286 SER B O 1
ATOM 9908 N N . SER B 1 287 ? -19.719 -18.594 -14.734 1 55.09 287 SER B N 1
ATOM 9909 C CA . SER B 1 287 ? -19.469 -17.906 -13.477 1 55.09 287 SER B CA 1
ATOM 9910 C C . SER B 1 287 ? -20 -18.688 -12.289 1 55.09 287 SER B C 1
ATOM 9912 O O . SER B 1 287 ? -21.219 -18.797 -12.109 1 55.09 287 SER B O 1
ATOM 9914 N N . TYR B 1 288 ? -19.188 -19.75 -11.836 1 61.91 288 TYR B N 1
ATOM 9915 C CA . TYR B 1 288 ? -19.656 -20.594 -10.742 1 61.91 288 TYR B CA 1
ATOM 9916 C C . TYR B 1 288 ? -19.406 -19.938 -9.398 1 61.91 288 TYR B C 1
ATOM 9918 O O . TYR B 1 288 ? -18.328 -19.391 -9.156 1 61.91 288 TYR B O 1
ATOM 9926 N N . HIS B 1 289 ? -20.25 -19.891 -8.453 1 77.25 289 HIS B N 1
ATOM 9927 C CA . HIS B 1 289 ? -20.469 -19.609 -7.035 1 77.25 289 HIS B CA 1
ATOM 9928 C C . HIS B 1 289 ? -19.875 -18.25 -6.645 1 77.25 289 HIS B C 1
ATOM 9930 O O . HIS B 1 289 ? -19.234 -18.141 -5.605 1 77.25 289 HIS B O 1
ATOM 9936 N N . GLN B 1 290 ? -20.141 -17.141 -7.543 1 83.94 290 GLN B N 1
ATOM 9937 C CA . GLN B 1 290 ? -19.594 -15.812 -7.238 1 83.94 290 GLN B CA 1
ATOM 9938 C C . GLN B 1 290 ? -20.453 -15.102 -6.199 1 83.94 290 GLN B C 1
ATOM 9940 O O . GLN B 1 290 ? -20.031 -14.07 -5.656 1 83.94 290 GLN B O 1
ATOM 9945 N N . ASN B 1 291 ? -21.578 -15.641 -5.836 1 89.62 291 ASN B N 1
ATOM 9946 C CA . ASN B 1 291 ? -22.453 -15.023 -4.855 1 89.62 291 ASN B CA 1
ATOM 9947 C C . ASN B 1 291 ? -22.219 -15.578 -3.453 1 89.62 291 ASN B C 1
ATOM 9949 O O . ASN B 1 291 ? -22.984 -15.305 -2.529 1 89.62 291 ASN B O 1
ATOM 9953 N N . VAL B 1 292 ? -21.203 -16.359 -3.324 1 91.69 292 VAL B N 1
ATOM 9954 C CA . VAL B 1 292 ? -20.922 -16.969 -2.031 1 91.69 292 VAL B CA 1
ATOM 9955 C C . VAL B 1 292 ? -19.797 -16.203 -1.338 1 91.69 292 VAL B C 1
ATOM 9957 O O . VAL B 1 292 ? -18.781 -15.883 -1.961 1 91.69 292 VAL B O 1
ATOM 9960 N N . LEU B 1 293 ? -20.016 -15.844 -0.074 1 92.44 293 LEU B N 1
ATOM 9961 C CA . LEU B 1 293 ? -19 -15.172 0.742 1 92.44 293 LEU B CA 1
ATOM 9962 C C . LEU B 1 293 ? -18.641 -16.016 1.957 1 92.44 293 LEU B C 1
ATOM 9964 O O . LEU B 1 293 ? -19.516 -16.422 2.73 1 92.44 293 LEU B O 1
ATOM 9968 N N . TYR B 1 294 ? -17.328 -16.375 2.07 1 91.31 294 TYR B N 1
ATOM 9969 C CA . TYR B 1 294 ? -16.828 -17.078 3.234 1 91.31 294 TYR B CA 1
ATOM 9970 C C . TYR B 1 294 ? -16.406 -16.109 4.336 1 91.31 294 TYR B C 1
ATOM 9972 O O . TYR B 1 294 ? -15.742 -15.109 4.074 1 91.31 294 TYR B O 1
ATOM 9980 N N . ILE B 1 295 ? -16.828 -16.297 5.535 1 86.75 295 ILE B N 1
ATOM 9981 C CA . ILE B 1 295 ? -16.438 -15.516 6.699 1 86.75 295 ILE B CA 1
ATOM 9982 C C . ILE B 1 295 ? -15.859 -16.438 7.773 1 86.75 295 ILE B C 1
ATOM 9984 O O . ILE B 1 295 ? -16.5 -17.422 8.164 1 86.75 295 ILE B O 1
ATOM 9988 N N . GLY B 1 296 ? -14.633 -16.078 8.117 1 81.31 296 GLY B N 1
ATOM 9989 C CA . GLY B 1 296 ? -13.977 -16.859 9.156 1 81.31 296 GLY B CA 1
ATOM 9990 C C . GLY B 1 296 ? -13.961 -16.156 10.5 1 81.31 296 GLY B C 1
ATOM 9991 O O . GLY B 1 296 ? -14.258 -14.961 10.586 1 81.31 296 GLY B O 1
ATOM 9992 N N . ASN B 1 297 ? -13.672 -16.812 11.57 1 79.56 297 ASN B N 1
ATOM 9993 C CA . ASN B 1 297 ? -13.469 -16.344 12.938 1 79.56 297 ASN B CA 1
ATOM 9994 C C . ASN B 1 297 ? -14.688 -15.586 13.461 1 79.56 297 ASN B C 1
ATOM 9996 O O . ASN B 1 297 ? -14.562 -14.469 13.961 1 79.56 297 ASN B O 1
ATOM 10000 N N . ILE B 1 298 ? -15.797 -16.172 13.266 1 78.31 298 ILE B N 1
ATOM 10001 C CA . ILE B 1 298 ? -17.031 -15.617 13.797 1 78.31 298 ILE B CA 1
ATOM 10002 C C . ILE B 1 298 ? -17.094 -15.836 15.305 1 78.31 298 ILE B C 1
ATOM 10004 O O . ILE B 1 298 ? -16.672 -16.875 15.805 1 78.31 298 ILE B O 1
ATOM 10008 N N . SER B 1 299 ? -17.422 -14.805 15.992 1 73.5 299 SER B N 1
ATOM 10009 C CA . SER B 1 299 ? -17.531 -14.914 17.438 1 73.5 299 SER B CA 1
ATOM 10010 C C . SER B 1 299 ? -18.453 -16.062 17.844 1 73.5 299 SER B C 1
ATOM 10012 O O . SER B 1 299 ? -19.375 -16.422 17.094 1 73.5 299 SER B O 1
ATOM 10014 N N . LYS B 1 300 ? -18.203 -16.672 18.953 1 69 300 LYS B N 1
ATOM 10015 C CA . LYS B 1 300 ? -18.969 -17.812 19.453 1 69 300 LYS B CA 1
ATOM 10016 C C . LYS B 1 300 ? -20.422 -17.422 19.703 1 69 300 LYS B C 1
ATOM 10018 O O . LYS B 1 300 ? -21.297 -18.281 19.703 1 69 300 LYS B O 1
ATOM 10023 N N . ASP B 1 301 ? -20.516 -16.031 19.719 1 67.44 301 ASP B N 1
ATOM 10024 C CA . ASP B 1 301 ? -21.859 -15.578 20.062 1 67.44 301 ASP B CA 1
ATOM 10025 C C . ASP B 1 301 ? -22.75 -15.469 18.828 1 67.44 301 ASP B C 1
ATOM 10027 O O . ASP B 1 301 ? -23.969 -15.328 18.938 1 67.44 301 ASP B O 1
ATOM 10031 N N . PHE B 1 302 ? -22.172 -15.633 17.688 1 71.19 302 PHE B N 1
ATOM 10032 C CA . PHE B 1 302 ? -22.938 -15.477 16.453 1 71.19 302 PHE B CA 1
ATOM 10033 C C . PHE B 1 302 ? -23.375 -16.828 15.914 1 71.19 302 PHE B C 1
ATOM 10035 O O . PHE B 1 302 ? -22.531 -17.656 15.523 1 71.19 302 PHE B O 1
ATOM 10042 N N . ASN B 1 303 ? -24.609 -17.141 16.172 1 73.12 303 ASN B N 1
ATOM 10043 C CA . ASN B 1 303 ? -25.219 -18.328 15.555 1 73.12 303 ASN B CA 1
ATOM 10044 C C . ASN B 1 303 ? -25.672 -18.047 14.125 1 73.12 303 ASN B C 1
ATOM 10046 O O . ASN B 1 303 ? -25.594 -16.906 13.656 1 73.12 303 ASN B O 1
ATOM 10050 N N . LYS B 1 304 ? -26.062 -19.047 13.422 1 78.06 304 LYS B N 1
ATOM 10051 C CA . LYS B 1 304 ? -26.562 -18.938 12.055 1 78.06 304 LYS B CA 1
ATOM 10052 C C . LYS B 1 304 ? -27.656 -17.891 11.938 1 78.06 304 LYS B C 1
ATOM 10054 O O . LYS B 1 304 ? -27.641 -17.062 11.031 1 78.06 304 LYS B O 1
ATOM 10059 N N . ASN B 1 305 ? -28.5 -17.828 12.859 1 80.75 305 ASN B N 1
ATOM 10060 C CA . ASN B 1 305 ? -29.625 -16.906 12.812 1 80.75 305 ASN B CA 1
ATOM 10061 C C . ASN B 1 305 ? -29.188 -15.461 13.055 1 80.75 305 ASN B C 1
ATOM 10063 O O . ASN B 1 305 ? -29.703 -14.531 12.445 1 80.75 305 ASN B O 1
ATOM 10067 N N . LYS B 1 306 ? -28.266 -15.367 13.883 1 82.44 306 LYS B N 1
ATOM 10068 C CA . LYS B 1 306 ? -27.781 -14.023 14.18 1 82.44 306 LYS B CA 1
ATOM 10069 C C . LYS B 1 306 ? -27.016 -13.438 12.992 1 82.44 306 LYS B C 1
ATOM 10071 O O . LYS B 1 306 ? -27.078 -12.234 12.742 1 82.44 306 LYS B O 1
ATOM 10076 N N . ILE B 1 307 ? -26.375 -14.352 12.297 1 84.88 307 ILE B N 1
ATOM 10077 C CA . ILE B 1 307 ? -25.656 -13.891 11.109 1 84.88 307 ILE B CA 1
ATOM 10078 C C . ILE B 1 307 ? -26.656 -13.461 10.039 1 84.88 307 ILE B C 1
ATOM 10080 O O . ILE B 1 307 ? -26.469 -12.43 9.391 1 84.88 307 ILE B O 1
ATOM 10084 N N . GLU B 1 308 ? -27.641 -14.273 9.852 1 88.06 308 GLU B N 1
ATOM 10085 C CA . GLU B 1 308 ? -28.672 -13.938 8.891 1 88.06 308 GLU B CA 1
ATOM 10086 C C . GLU B 1 308 ? -29.359 -12.625 9.258 1 88.06 308 GLU B C 1
ATOM 10088 O O . GLU B 1 308 ? -29.609 -11.781 8.398 1 88.06 308 GLU B O 1
ATOM 10093 N N . TYR B 1 309 ? -29.594 -12.477 10.531 1 86.31 309 TYR B N 1
ATOM 10094 C CA . TYR B 1 309 ? -30.25 -11.258 11 1 86.31 309 TYR B CA 1
ATOM 10095 C C . TYR B 1 309 ? -29.344 -10.047 10.781 1 86.31 309 TYR B C 1
ATOM 10097 O O . TYR B 1 309 ? -29.828 -8.977 10.391 1 86.31 309 TYR B O 1
ATOM 10105 N N . PHE B 1 310 ? -28.188 -10.25 11.055 1 84.31 310 PHE B N 1
ATOM 10106 C CA . PHE B 1 310 ? -27.219 -9.172 10.875 1 84.31 310 PHE B CA 1
ATOM 10107 C C . PHE B 1 310 ? -27.188 -8.719 9.422 1 84.31 310 PHE B C 1
ATOM 10109 O O . PHE B 1 310 ? -27.266 -7.52 9.141 1 84.31 310 PHE B O 1
ATOM 10116 N N . CYS B 1 311 ? -27.156 -9.602 8.492 1 88.25 311 CYS B N 1
ATOM 10117 C CA . CYS B 1 311 ? -27.094 -9.266 7.07 1 88.25 311 CYS B CA 1
ATOM 10118 C C . CYS B 1 311 ? -28.406 -8.672 6.59 1 88.25 311 CYS B C 1
ATOM 10120 O O . CYS B 1 311 ? -28.422 -7.672 5.867 1 88.25 311 CYS B O 1
ATOM 10122 N N . GLU B 1 312 ? -29.469 -9.219 7.094 1 89.81 312 GLU B N 1
ATOM 10123 C CA . GLU B 1 312 ? -30.797 -8.773 6.656 1 89.81 312 GLU B CA 1
ATOM 10124 C C . GLU B 1 312 ? -31.141 -7.414 7.246 1 89.81 312 GLU B C 1
ATOM 10126 O O . GLU B 1 312 ? -31.906 -6.648 6.652 1 89.81 312 GLU B O 1
ATOM 10131 N N . SER B 1 313 ? -30.547 -7.113 8.367 1 85 313 SER B N 1
ATOM 10132 C CA . SER B 1 313 ? -30.781 -5.812 8.984 1 85 313 SER B CA 1
ATOM 10133 C C . SER B 1 313 ? -30.109 -4.695 8.195 1 85 313 SER B C 1
ATOM 10135 O O . SER B 1 313 ? -30.594 -3.557 8.195 1 85 313 SER B O 1
ATOM 10137 N N . LEU B 1 314 ? -29.078 -4.988 7.535 1 84.94 314 LEU B N 1
ATOM 10138 C CA . LEU B 1 314 ? -28.375 -3.992 6.73 1 84.94 314 LEU B CA 1
ATOM 10139 C C . LEU B 1 314 ? -29 -3.875 5.348 1 84.94 314 LEU B C 1
ATOM 10141 O O . LEU B 1 314 ? -29.344 -2.773 4.906 1 84.94 314 LEU B O 1
ATOM 10145 N N . ILE B 1 315 ? -29.125 -5.043 4.688 1 88 315 ILE B N 1
ATOM 10146 C CA . ILE B 1 315 ? -29.781 -5.105 3.379 1 88 315 ILE B CA 1
ATOM 10147 C C . ILE B 1 315 ? -30.875 -6.168 3.396 1 88 315 ILE B C 1
ATOM 10149 O O . ILE B 1 315 ? -30.594 -7.363 3.27 1 88 315 ILE B O 1
ATOM 10153 N N . PRO B 1 316 ? -32.031 -5.754 3.447 1 88.19 316 PRO B N 1
ATOM 10154 C CA . PRO B 1 316 ? -33.125 -6.719 3.543 1 88.19 316 PRO B CA 1
ATOM 10155 C C . PRO B 1 316 ? -33.25 -7.59 2.295 1 88.19 316 PRO B C 1
ATOM 10157 O O . PRO B 1 316 ? -33.125 -7.09 1.174 1 88.19 316 PRO B O 1
ATOM 10160 N N . GLY B 1 317 ? -33.406 -8.938 2.475 1 85.88 317 GLY B N 1
ATOM 10161 C CA . GLY B 1 317 ? -33.625 -9.891 1.397 1 85.88 317 GLY B CA 1
ATOM 10162 C C . GLY B 1 317 ? -32.344 -10.266 0.671 1 85.88 317 GLY B C 1
ATOM 10163 O O . GLY B 1 317 ? -32.375 -10.703 -0.479 1 85.88 317 GLY B O 1
ATOM 10164 N N . CYS B 1 318 ? -31.266 -10.109 1.228 1 89.38 318 CYS B N 1
ATOM 10165 C CA . CYS B 1 318 ? -30.016 -10.312 0.52 1 89.38 318 CYS B CA 1
ATOM 10166 C C . CYS B 1 318 ? -29.531 -11.75 0.669 1 89.38 318 CYS B C 1
ATOM 10168 O O . CYS B 1 318 ? -28.844 -12.273 -0.21 1 89.38 318 CYS B O 1
ATOM 10170 N N . VAL B 1 319 ? -29.906 -12.508 1.762 1 92.69 319 VAL B N 1
ATOM 10171 C CA . VAL B 1 319 ? -29.344 -13.828 2.041 1 92.69 319 VAL B CA 1
ATOM 10172 C C . VAL B 1 319 ? -30.281 -14.914 1.526 1 92.69 319 VAL B C 1
ATOM 10174 O O . VAL B 1 319 ? -31.484 -14.844 1.728 1 92.69 319 VAL B O 1
ATOM 10177 N N . GLU B 1 320 ? -29.766 -15.828 0.793 1 90.19 320 GLU B N 1
ATOM 10178 C CA . GLU B 1 320 ? -30.516 -17 0.331 1 90.19 320 GLU B CA 1
ATOM 10179 C C . GLU B 1 320 ? -30.359 -18.172 1.294 1 90.19 320 GLU B C 1
ATOM 10181 O O . GLU B 1 320 ? -31.344 -18.734 1.757 1 90.19 320 GLU B O 1
ATOM 10186 N N . LYS B 1 321 ? -29.031 -18.531 1.528 1 89.31 321 LYS B N 1
ATOM 10187 C CA . LYS B 1 321 ? -28.734 -19.656 2.418 1 89.31 321 LYS B CA 1
ATOM 10188 C C . LYS B 1 321 ? -27.406 -19.469 3.125 1 89.31 321 LYS B C 1
ATOM 10190 O O . LYS B 1 321 ? -26.516 -18.797 2.605 1 89.31 321 LYS B O 1
ATOM 10195 N N . ILE B 1 322 ? -27.328 -20 4.383 1 89.38 322 ILE B N 1
ATOM 10196 C CA . ILE B 1 322 ? -26.078 -19.969 5.133 1 89.38 322 ILE B CA 1
ATOM 10197 C C . ILE B 1 322 ? -25.625 -21.406 5.426 1 89.38 322 ILE B C 1
ATOM 10199 O O . ILE B 1 322 ? -26.406 -22.219 5.918 1 89.38 322 ILE B O 1
ATOM 10203 N N . VAL B 1 323 ? -24.453 -21.719 4.949 1 87.31 323 VAL B N 1
ATOM 10204 C CA . VAL B 1 323 ? -23.891 -23.047 5.211 1 87.31 323 VAL B CA 1
ATOM 10205 C C . VAL B 1 323 ? -22.781 -22.922 6.262 1 87.31 323 VAL B C 1
ATOM 10207 O O . VAL B 1 323 ? -21.734 -22.328 6.012 1 87.31 323 VAL B O 1
ATOM 10210 N N . GLN B 1 324 ? -22.953 -23.453 7.414 1 83.19 324 GLN B N 1
ATOM 10211 C CA . GLN B 1 324 ? -21.969 -23.422 8.477 1 83.19 324 GLN B CA 1
ATOM 10212 C C . GLN B 1 324 ? -21.109 -24.688 8.469 1 83.19 324 GLN B C 1
ATOM 10214 O O . GLN B 1 324 ? -21.594 -25.766 8.141 1 83.19 324 GLN B O 1
ATOM 10219 N N . LEU B 1 325 ? -19.875 -24.484 8.789 1 82.88 325 LEU B N 1
ATOM 10220 C CA . LEU B 1 325 ? -19 -25.641 8.906 1 82.88 325 LEU B CA 1
ATOM 10221 C C . LEU B 1 325 ? -19.141 -26.312 10.273 1 82.88 325 LEU B C 1
ATOM 10223 O O . LEU B 1 325 ? -19.094 -25.641 11.305 1 82.88 325 LEU B O 1
ATOM 10227 N N . PRO B 1 326 ? -19.391 -27.578 10.133 1 78.94 326 PRO B N 1
ATOM 10228 C CA . PRO B 1 326 ? -19.5 -28.297 11.406 1 78.94 326 PRO B CA 1
ATOM 10229 C C . PRO B 1 326 ? -18.188 -28.359 12.172 1 78.94 326 PRO B C 1
ATOM 10231 O O . PRO B 1 326 ? -17.109 -28.234 11.578 1 78.94 326 PRO B O 1
ATOM 10234 N N . ASP B 1 327 ? -18.125 -28.5 13.492 1 73.06 327 ASP B N 1
ATOM 10235 C CA . ASP B 1 327 ? -16.938 -28.516 14.344 1 73.06 327 ASP B CA 1
ATOM 10236 C C . ASP B 1 327 ? -16.062 -29.719 14.039 1 73.06 327 ASP B C 1
ATOM 10238 O O . ASP B 1 327 ? -14.828 -29.609 14.039 1 73.06 327 ASP B O 1
ATOM 10242 N N . ASN B 1 328 ? -16.656 -30.891 13.711 1 77.44 328 ASN B N 1
ATOM 10243 C CA . ASN B 1 328 ? -15.867 -32.094 13.5 1 77.44 328 ASN B CA 1
ATOM 10244 C C . ASN B 1 328 ? -15.758 -32.438 12.016 1 77.44 328 ASN B C 1
ATOM 10246 O O . ASN B 1 328 ? -15.805 -33.625 11.641 1 77.44 328 ASN B O 1
ATOM 10250 N N . TRP B 1 329 ? -15.703 -31.422 11.234 1 81.94 329 TRP B N 1
ATOM 10251 C CA . TRP B 1 329 ? -15.648 -31.672 9.805 1 81.94 329 TRP B CA 1
ATOM 10252 C C . TRP B 1 329 ? -14.352 -32.375 9.422 1 81.94 329 TRP B C 1
ATOM 10254 O O . TRP B 1 329 ? -14.312 -33.156 8.461 1 81.94 329 TRP B O 1
ATOM 10264 N N . GLU B 1 330 ? -13.281 -32.188 10.211 1 83.56 330 GLU B N 1
ATOM 10265 C CA . GLU B 1 330 ? -11.984 -32.812 9.93 1 83.56 330 GLU B CA 1
ATOM 10266 C C . GLU B 1 330 ? -12.047 -34.312 10.039 1 83.56 330 GLU B C 1
ATOM 10268 O O . GLU B 1 330 ? -11.477 -35.031 9.211 1 83.56 330 GLU B O 1
ATOM 10273 N N . VAL B 1 331 ? -12.773 -34.75 11.031 1 84.94 331 VAL B N 1
ATOM 10274 C CA . VAL B 1 331 ? -12.891 -36.188 11.258 1 84.94 331 VAL B CA 1
ATOM 10275 C C . VAL B 1 331 ? -13.711 -36.812 10.148 1 84.94 331 VAL B C 1
ATOM 10277 O O . VAL B 1 331 ? -13.359 -37.875 9.633 1 84.94 331 VAL B O 1
ATOM 10280 N N . THR B 1 332 ? -14.734 -36.125 9.797 1 86 332 THR B N 1
ATOM 10281 C CA . THR B 1 332 ? -15.594 -36.656 8.742 1 86 332 THR B CA 1
ATOM 10282 C C . THR B 1 332 ? -14.836 -36.719 7.418 1 86 332 THR B C 1
ATOM 10284 O O . THR B 1 332 ? -14.953 -37.719 6.684 1 86 332 THR B O 1
ATOM 10287 N N . LYS B 1 333 ? -14.094 -35.75 7.148 1 86.31 333 LYS B N 1
ATOM 10288 C CA . LYS B 1 333 ? -13.32 -35.719 5.906 1 86.31 333 LYS B CA 1
ATOM 10289 C C . LYS B 1 333 ? -12.234 -36.812 5.918 1 86.31 333 LYS B C 1
ATOM 10291 O O . LYS B 1 333 ? -12.016 -37.469 4.914 1 86.31 333 LYS B O 1
ATOM 10296 N N . ALA B 1 334 ? -11.594 -36.938 7.035 1 87.81 334 ALA B N 1
ATOM 10297 C CA . ALA B 1 334 ? -10.539 -37.969 7.156 1 87.81 334 ALA B CA 1
ATOM 10298 C C . ALA B 1 334 ? -11.109 -39.375 7.012 1 87.81 334 ALA B C 1
ATOM 10300 O O . ALA B 1 334 ? -10.492 -40.219 6.387 1 87.81 334 ALA B O 1
ATOM 10301 N N . LEU B 1 335 ? -12.266 -39.531 7.586 1 88.44 335 LEU B N 1
ATOM 10302 C CA . LEU B 1 335 ? -12.922 -40.844 7.477 1 88.44 335 LEU B CA 1
ATOM 10303 C C . LEU B 1 335 ? -13.336 -41.125 6.035 1 88.44 335 LEU B C 1
ATOM 10305 O O . LEU B 1 335 ? -13.203 -42.25 5.555 1 88.44 335 LEU B O 1
ATOM 10309 N N . GLY B 1 336 ? -13.797 -40.094 5.402 1 86.5 336 GLY B N 1
ATOM 10310 C CA . GLY B 1 336 ? -14.148 -40.25 3.998 1 86.5 336 GLY B CA 1
ATOM 10311 C C . GLY B 1 336 ? -12.961 -40.594 3.127 1 86.5 336 GLY B C 1
ATOM 10312 O O . GLY B 1 336 ? -13.07 -41.438 2.238 1 86.5 336 GLY B O 1
ATOM 10313 N N . GLN B 1 337 ? -11.906 -40.062 3.395 1 87.94 337 GLN B N 1
ATOM 10314 C CA . GLN B 1 337 ? -10.695 -40.344 2.625 1 87.94 337 GLN B CA 1
ATOM 10315 C C . GLN B 1 337 ? -10.172 -41.75 2.914 1 87.94 337 GLN B C 1
ATOM 10317 O O . GLN B 1 337 ? -9.664 -42.438 2.016 1 87.94 337 GLN B O 1
ATOM 10322 N N . GLN B 1 338 ? -10.289 -42.156 4.109 1 88.12 338 GLN B N 1
ATOM 10323 C CA . GLN B 1 338 ? -9.859 -43.5 4.469 1 88.12 338 GLN B CA 1
ATOM 10324 C C . GLN B 1 338 ? -10.727 -44.531 3.791 1 88.12 338 GLN B C 1
ATOM 10326 O O . GLN B 1 338 ? -10.227 -45.594 3.367 1 88.12 338 GLN B O 1
ATOM 10331 N N . LEU B 1 339 ? -11.953 -44.25 3.732 1 88.62 339 LEU B N 1
ATOM 10332 C CA . LEU B 1 339 ? -12.867 -45.188 3.055 1 88.62 339 LEU B CA 1
ATOM 10333 C C . LEU B 1 339 ? -12.5 -45.312 1.579 1 88.62 339 LEU B C 1
ATOM 10335 O O . LEU B 1 339 ? -12.508 -46.406 1.032 1 88.62 339 LEU B O 1
ATOM 10339 N N . ASP B 1 340 ? -12.188 -44.188 0.97 1 87.81 340 ASP B N 1
ATOM 10340 C CA . ASP B 1 340 ? -11.789 -44.219 -0.433 1 87.81 340 ASP B CA 1
ATOM 10341 C C . ASP B 1 340 ? -10.492 -45 -0.618 1 87.81 340 ASP B C 1
ATOM 10343 O O . ASP B 1 340 ? -10.344 -45.75 -1.588 1 87.81 340 ASP B O 1
ATOM 10347 N N . ARG B 1 341 ? -9.641 -44.844 0.263 1 88.38 341 ARG B N 1
ATOM 10348 C CA . ARG B 1 341 ? -8.367 -45.562 0.184 1 88.38 341 ARG B CA 1
ATOM 10349 C C . ARG B 1 341 ? -8.555 -47.062 0.339 1 88.38 341 ARG B C 1
ATOM 10351 O O . ARG B 1 341 ? -7.953 -47.844 -0.4 1 88.38 341 ARG B O 1
ATOM 10358 N N . LEU B 1 342 ? -9.383 -47.438 1.271 1 86.94 342 LEU B N 1
ATOM 10359 C CA . LEU B 1 342 ? -9.641 -48.844 1.521 1 86.94 342 LEU B CA 1
ATOM 10360 C C . LEU B 1 342 ? -10.391 -49.469 0.35 1 86.94 342 LEU B C 1
ATOM 10362 O O . LEU B 1 342 ? -10.102 -50.625 -0.033 1 86.94 342 LEU B O 1
ATOM 10366 N N . THR B 1 343 ? -11.297 -48.75 -0.182 1 87.69 343 THR B N 1
ATOM 10367 C CA . THR B 1 343 ? -12.031 -49.219 -1.341 1 87.69 343 THR B CA 1
ATOM 10368 C C . THR B 1 343 ? -11.086 -49.469 -2.516 1 87.69 343 THR B C 1
ATOM 10370 O O . THR B 1 343 ? -11.18 -50.5 -3.197 1 87.69 343 THR B O 1
ATOM 10373 N N . ASN B 1 344 ? -10.219 -48.625 -2.73 1 88.44 344 ASN B N 1
ATOM 10374 C CA . ASN B 1 344 ? -9.258 -48.75 -3.82 1 88.44 344 ASN B CA 1
ATOM 10375 C C . ASN B 1 344 ? -8.32 -49.938 -3.592 1 88.44 344 ASN B C 1
ATOM 10377 O O . ASN B 1 344 ? -7.973 -50.656 -4.531 1 88.44 344 ASN B O 1
ATOM 10381 N N . GLN B 1 345 ? -7.98 -50.219 -2.381 1 85.81 345 GLN B N 1
ATOM 10382 C CA . GLN B 1 345 ? -7.09 -51.312 -2.057 1 85.81 345 GLN B CA 1
ATOM 10383 C C . GLN B 1 345 ? -7.789 -52.656 -2.252 1 85.81 345 GLN B C 1
ATOM 10385 O O . GLN B 1 345 ? -7.188 -53.625 -2.754 1 85.81 345 GLN B O 1
ATOM 10390 N N . ILE B 1 346 ? -9.008 -52.688 -1.883 1 86.19 346 ILE B N 1
ATOM 10391 C CA . ILE B 1 346 ? -9.781 -53.906 -2.021 1 86.19 346 ILE B CA 1
ATOM 10392 C C . ILE B 1 346 ? -10 -54.219 -3.5 1 86.19 346 ILE B C 1
ATOM 10394 O O . ILE B 1 346 ? -9.844 -55.375 -3.936 1 86.19 346 ILE B O 1
ATOM 10398 N N . GLU B 1 347 ? -10.359 -53.188 -4.23 1 88 347 GLU B N 1
ATOM 10399 C CA . GLU B 1 347 ? -10.57 -53.375 -5.664 1 88 347 GLU B CA 1
ATOM 10400 C C . GLU B 1 347 ? -9.297 -53.875 -6.352 1 88 347 GLU B C 1
ATOM 10402 O O . GLU B 1 347 ? -9.344 -54.719 -7.227 1 88 347 GLU B O 1
ATOM 10407 N N . ASN B 1 348 ? -8.211 -53.312 -5.953 1 85.25 348 ASN B N 1
ATOM 10408 C CA . ASN B 1 348 ? -6.93 -53.719 -6.539 1 85.25 348 ASN B CA 1
ATOM 10409 C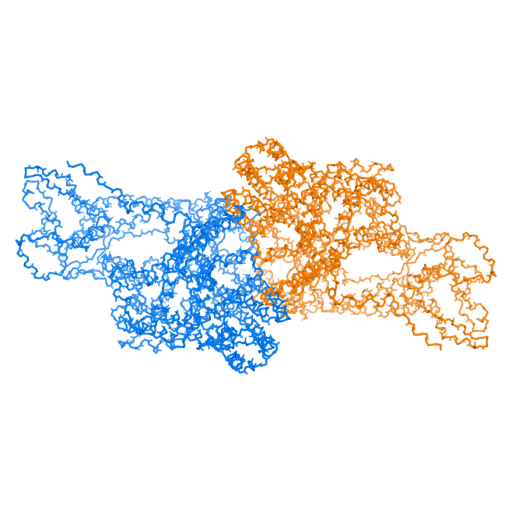 C . ASN B 1 348 ? -6.57 -55.156 -6.199 1 85.25 348 ASN B C 1
ATOM 10411 O O . ASN B 1 348 ? -6.113 -55.906 -7.062 1 85.25 348 ASN B O 1
ATOM 10415 N N . ARG B 1 349 ? -6.793 -55.531 -4.992 1 80.62 349 ARG B N 1
ATOM 10416 C CA . ARG B 1 349 ? -6.477 -56.875 -4.555 1 80.62 349 ARG B CA 1
ATOM 10417 C C . ARG B 1 349 ? -7.426 -57.906 -5.184 1 80.62 349 ARG B C 1
ATOM 10419 O O . ARG B 1 349 ? -7.016 -59 -5.547 1 80.62 349 ARG B O 1
ATOM 10426 N N . GLN B 1 350 ? -8.641 -57.5 -5.273 1 83.5 350 GLN B N 1
ATOM 10427 C CA . GLN B 1 350 ? -9.617 -58.375 -5.906 1 83.5 350 GLN B CA 1
ATOM 10428 C C . GLN B 1 350 ? -9.289 -58.594 -7.379 1 83.5 350 GLN B C 1
ATOM 10430 O O . GLN B 1 350 ? -9.484 -59.688 -7.902 1 83.5 350 GLN B O 1
ATOM 10435 N N . LEU B 1 351 ? -8.906 -57.5 -8.031 1 83.75 351 LEU B N 1
ATOM 10436 C CA . LEU B 1 351 ? -8.5 -57.625 -9.43 1 83.75 351 LEU B CA 1
ATOM 10437 C C . LEU B 1 351 ? -7.309 -58.562 -9.57 1 83.75 351 LEU B C 1
ATOM 10439 O O . LEU B 1 351 ? -7.258 -59.375 -10.5 1 83.75 351 LEU B O 1
ATOM 10443 N N . ASP B 1 352 ? -6.438 -58.531 -8.641 1 77.31 352 ASP B N 1
ATOM 10444 C CA . ASP B 1 352 ? -5.273 -59.406 -8.656 1 77.31 352 ASP B CA 1
ATOM 10445 C C . ASP B 1 352 ? -5.691 -60.875 -8.516 1 77.31 352 ASP B C 1
ATOM 10447 O O . ASP B 1 352 ? -5.16 -61.75 -9.203 1 77.31 352 ASP B O 1
ATOM 10451 N N . ILE B 1 353 ? -6.625 -61.156 -7.645 1 75.75 353 ILE B N 1
ATOM 10452 C CA . ILE B 1 353 ? -7.121 -62.5 -7.41 1 75.75 353 ILE B CA 1
ATOM 10453 C C . ILE B 1 353 ? -7.832 -63 -8.664 1 75.75 353 ILE B C 1
ATOM 10455 O O . ILE B 1 353 ? -7.602 -64.125 -9.094 1 75.75 353 ILE B O 1
ATOM 10459 N N . MET B 1 354 ? -8.633 -62.188 -9.211 1 78.81 354 MET B N 1
ATOM 10460 C CA . MET B 1 354 ? -9.398 -62.562 -10.391 1 78.81 354 MET B CA 1
ATOM 10461 C C . MET B 1 354 ? -8.477 -62.875 -11.562 1 78.81 354 MET B C 1
ATOM 10463 O O . MET B 1 354 ? -8.68 -63.875 -12.266 1 78.81 354 MET B O 1
ATOM 10467 N N . LEU B 1 355 ? -7.457 -62.094 -11.789 1 75.88 355 LEU B N 1
ATOM 10468 C CA . LEU B 1 355 ? -6.527 -62.281 -12.891 1 75.88 355 LEU B CA 1
ATOM 10469 C C . LEU B 1 355 ? -5.676 -63.531 -12.672 1 75.88 355 LEU B C 1
ATOM 10471 O O . LEU B 1 355 ? -5.359 -64.25 -13.625 1 75.88 355 LEU B O 1
ATOM 10475 N N . THR B 1 356 ? -5.391 -63.781 -11.438 1 69.69 356 THR B N 1
ATOM 10476 C CA . THR B 1 356 ? -4.629 -65 -11.117 1 69.69 356 THR B CA 1
ATOM 10477 C C . THR B 1 356 ? -5.461 -66.25 -11.383 1 69.69 356 THR B C 1
ATOM 10479 O O . THR B 1 356 ? -4.957 -67.188 -11.93 1 69.69 356 THR B O 1
ATOM 10482 N N . LYS B 1 357 ? -6.727 -66.188 -11.008 1 70.06 357 LYS B N 1
ATOM 10483 C CA . LYS B 1 357 ? -7.621 -67.312 -11.203 1 70.06 357 LYS B CA 1
ATOM 10484 C C . LYS B 1 357 ? -7.879 -67.562 -12.688 1 70.06 357 LYS B C 1
ATOM 10486 O O . LYS B 1 357 ? -7.996 -68.688 -13.125 1 70.06 357 LYS B O 1
ATOM 10491 N N . THR B 1 358 ? -8 -66.5 -13.438 1 69.25 358 THR B N 1
ATOM 10492 C CA . THR B 1 358 ? -8.32 -66.562 -14.859 1 69.25 358 THR B CA 1
ATOM 10493 C C . THR B 1 358 ? -7.168 -67.25 -15.633 1 69.25 358 THR B C 1
ATOM 10495 O O . THR B 1 358 ? -7.395 -67.938 -16.609 1 69.25 358 THR B O 1
ATOM 10498 N N . PHE B 1 359 ? -5.969 -67.062 -15.227 1 60.44 359 PHE B N 1
ATOM 10499 C CA . PHE B 1 359 ? -4.84 -67.5 -16.016 1 60.44 359 PHE B CA 1
ATOM 10500 C C . PHE B 1 359 ? -4.281 -68.812 -15.43 1 60.44 359 PHE B C 1
ATOM 10502 O O . PHE B 1 359 ? -3.371 -69.438 -16 1 60.44 359 PHE B O 1
ATOM 10509 N N . LEU B 1 360 ? -4.91 -69.25 -14.219 1 59.41 360 LEU B N 1
ATOM 10510 C CA . LEU B 1 360 ? -4.57 -70.562 -13.68 1 59.41 360 LEU B CA 1
ATOM 10511 C C . LEU B 1 360 ? -5.43 -71.688 -14.312 1 59.41 360 LEU B C 1
ATOM 10513 O O . LEU B 1 360 ? -6.586 -71.438 -14.664 1 59.41 360 LEU B O 1
ATOM 10517 N N . PRO B 1 361 ? -4.922 -72.938 -14.742 1 52.22 361 PRO B N 1
ATOM 10518 C CA . PRO B 1 361 ? -5.707 -74.062 -15.281 1 52.22 361 PRO B CA 1
ATOM 10519 C C . PRO B 1 361 ? -6.895 -74.375 -14.391 1 52.22 361 PRO B C 1
ATOM 10521 O O . PRO B 1 361 ? -6.836 -74.188 -13.172 1 52.22 361 PRO B O 1
ATOM 10524 N N . ALA B 1 362 ? -8.172 -74.625 -14.961 1 51.06 362 ALA B N 1
ATOM 10525 C CA . ALA B 1 362 ? -9.484 -74.812 -14.367 1 51.06 362 ALA B CA 1
ATOM 10526 C C . ALA B 1 362 ? -9.383 -75.688 -13.109 1 51.06 362 ALA B C 1
ATOM 10528 O O . ALA B 1 362 ? -10.086 -75.438 -12.125 1 51.06 362 ALA B O 1
ATOM 10529 N N . SER B 1 363 ? -8.633 -76.812 -13.156 1 49.66 363 SER B N 1
ATOM 10530 C CA . SER B 1 363 ? -8.516 -77.75 -12.055 1 49.66 363 SER B CA 1
ATOM 10531 C C . SER B 1 363 ? -7.953 -77.062 -10.805 1 49.66 363 SER B C 1
ATOM 10533 O O . SER B 1 363 ? -8.375 -77.375 -9.688 1 49.66 363 SER B O 1
ATOM 10535 N N . LYS B 1 364 ? -7.035 -76.188 -10.961 1 48.75 364 LYS B N 1
ATOM 10536 C CA . LYS B 1 364 ? -6.336 -75.562 -9.844 1 48.75 364 LYS B CA 1
ATOM 10537 C C . LYS B 1 364 ? -7.012 -74.25 -9.422 1 48.75 364 LYS B C 1
ATOM 10539 O O . LYS B 1 364 ? -6.883 -73.812 -8.273 1 48.75 364 LYS B O 1
ATOM 10544 N N . ALA B 1 365 ? -7.773 -73.625 -10.227 1 51.19 365 ALA B N 1
ATOM 10545 C CA . ALA B 1 365 ? -8.5 -72.375 -9.961 1 51.19 365 ALA B CA 1
ATOM 10546 C C . ALA B 1 365 ? -9.578 -72.625 -8.898 1 51.19 365 ALA B C 1
ATOM 10548 O O . ALA B 1 365 ? -9.812 -71.75 -8.055 1 51.19 365 ALA B O 1
ATOM 10549 N N . ALA B 1 366 ? -10.305 -73.812 -9.016 1 50.25 366 ALA B N 1
ATOM 10550 C CA . ALA B 1 366 ? -11.32 -74.188 -8.031 1 50.25 366 ALA B CA 1
ATOM 10551 C C . ALA B 1 366 ? -10.703 -74.375 -6.648 1 50.25 366 ALA B C 1
ATOM 10553 O O . ALA B 1 366 ? -11.352 -74.125 -5.629 1 50.25 366 ALA B O 1
ATOM 10554 N N . SER B 1 367 ? -9.5 -75 -6.629 1 44.47 367 SER B N 1
ATOM 10555 C CA . SER B 1 367 ? -8.836 -75.312 -5.363 1 44.47 367 SER B CA 1
ATOM 10556 C C . SER B 1 367 ? -8.375 -74 -4.668 1 44.47 367 SER B C 1
ATOM 10558 O O . SER B 1 367 ? -8.039 -74 -3.48 1 44.47 367 SER B O 1
ATOM 10560 N N . TYR B 1 368 ? -8.234 -73 -5.449 1 45.38 368 TYR B N 1
ATOM 10561 C CA . TYR B 1 368 ? -7.793 -71.688 -4.875 1 45.38 368 TYR B CA 1
ATOM 10562 C C . TYR B 1 368 ? -8.82 -71.188 -3.889 1 45.38 368 TYR B C 1
ATOM 10564 O O . TYR B 1 368 ? -8.469 -70.438 -2.947 1 45.38 368 TYR B O 1
ATOM 10572 N N . ASP B 1 369 ? -10.125 -71.562 -4.094 1 43.88 369 ASP B N 1
ATOM 10573 C CA . ASP B 1 369 ? -11.219 -71.125 -3.238 1 43.88 369 ASP B CA 1
ATOM 10574 C C . ASP B 1 369 ? -11.328 -71.938 -1.982 1 43.88 369 ASP B C 1
ATOM 10576 O O . ASP B 1 369 ? -12.133 -71.688 -1.096 1 43.88 369 ASP B O 1
ATOM 10580 N N . LEU B 1 370 ? -10.922 -73.5 -1.999 1 36.47 370 LEU B N 1
ATOM 10581 C CA . LEU B 1 370 ? -11.164 -74.375 -0.878 1 36.47 370 LEU B CA 1
ATOM 10582 C C . LEU B 1 370 ? -10.227 -74.062 0.282 1 36.47 370 LEU B C 1
ATOM 10584 O O . LEU B 1 370 ? -9.07 -73.688 0.068 1 36.47 370 LEU B O 1
ATOM 10588 N N . PRO B 1 371 ? -10.703 -73.938 1.516 1 35.09 371 PRO B N 1
ATOM 10589 C CA . PRO B 1 371 ? -9.844 -73.938 2.699 1 35.09 371 PRO B CA 1
ATOM 10590 C C . PRO B 1 371 ? -8.789 -75.062 2.658 1 35.09 371 PRO B C 1
ATOM 10592 O O . PRO B 1 371 ? -9.117 -76.25 2.439 1 35.09 371 PRO B O 1
ATOM 10595 N N . ILE B 1 372 ? -7.629 -75 2.043 1 33.12 372 ILE B N 1
ATOM 10596 C CA . ILE B 1 372 ? -6.598 -76 2.061 1 33.12 372 ILE B CA 1
ATOM 10597 C C . ILE B 1 372 ? -6.637 -76.75 3.391 1 33.12 372 ILE B C 1
ATOM 10599 O O . ILE B 1 372 ? -6.492 -76.125 4.457 1 33.12 372 ILE B O 1
ATOM 10603 N N . ASP B 1 373 ? -7.188 -77.875 3.492 1 30.56 373 ASP B N 1
ATOM 10604 C CA . ASP B 1 373 ? -6.863 -78.875 4.539 1 30.56 373 ASP B CA 1
ATOM 10605 C C . ASP B 1 373 ? -5.359 -78.875 4.801 1 30.56 373 ASP B C 1
ATOM 10607 O O . ASP B 1 373 ? -4.559 -78.75 3.873 1 30.56 373 ASP B O 1
ATOM 10611 N N . TYR B 1 374 ? -4.77 -78.75 6.047 1 32.09 374 TYR B N 1
ATOM 10612 C CA . TYR B 1 374 ? -3.43 -78.688 6.625 1 32.09 374 TYR B CA 1
ATOM 10613 C C . TYR B 1 374 ? -2.529 -79.75 5.965 1 32.09 374 TYR B C 1
ATOM 10615 O O . TYR B 1 374 ? -1.336 -79.5 5.77 1 32.09 374 TYR B O 1
ATOM 10623 N N . GLU B 1 375 ? -2.947 -81 5.73 1 31.7 375 GLU B N 1
ATOM 10624 C CA . GLU B 1 375 ? -2.031 -82.062 5.484 1 31.7 375 GLU B CA 1
ATOM 10625 C C . GLU B 1 375 ? -1.365 -81.938 4.117 1 31.7 375 GLU B C 1
ATOM 10627 O O . GLU B 1 375 ? -0.164 -82.188 3.979 1 31.7 375 GLU B O 1
ATOM 10632 N N . LYS B 1 376 ? -1.999 -82.125 3.02 1 33.56 376 LYS B N 1
ATOM 10633 C CA . LYS B 1 376 ? -1.369 -82.25 1.707 1 33.56 376 LYS B CA 1
ATOM 10634 C C . LYS B 1 376 ? -0.846 -80.875 1.224 1 33.56 376 LYS B C 1
ATOM 10636 O O . LYS B 1 376 ? -0.429 -80.75 0.071 1 33.56 376 LYS B O 1
ATOM 10641 N N . ARG B 1 377 ? -0.946 -79.75 1.925 1 37.31 377 ARG B N 1
ATOM 10642 C CA . ARG B 1 377 ? -0.401 -78.375 1.757 1 37.31 377 ARG B CA 1
ATOM 10643 C C . ARG B 1 377 ? 1.124 -78.438 1.732 1 37.31 377 ARG B C 1
ATOM 10645 O O . ARG B 1 377 ? 1.766 -77.375 1.623 1 37.31 377 ARG B O 1
ATOM 10652 N N . ASN B 1 378 ? 1.808 -79.5 2.031 1 29.55 378 ASN B N 1
ATOM 10653 C CA . ASN B 1 378 ? 3.266 -79.5 1.973 1 29.55 378 ASN B CA 1
ATOM 10654 C C . ASN B 1 378 ? 3.771 -79.25 0.556 1 29.55 378 ASN B C 1
ATOM 10656 O O . ASN B 1 378 ? 4.797 -78.625 0.366 1 29.55 378 ASN B O 1
ATOM 10660 N N . SER B 1 379 ? 3.365 -80 -0.521 1 28.17 379 SER B N 1
ATOM 10661 C CA . SER B 1 379 ? 4.078 -79.938 -1.793 1 28.17 379 SER B CA 1
ATOM 10662 C C . SER B 1 379 ? 3.756 -78.688 -2.551 1 28.17 379 SER B C 1
ATOM 10664 O O . SER B 1 379 ? 4.625 -78.125 -3.215 1 28.17 379 SER B O 1
ATOM 10666 N N . LEU B 1 380 ? 2.496 -78.312 -2.814 1 29.83 380 LEU B N 1
ATOM 10667 C CA . LEU B 1 380 ? 2.086 -77.25 -3.725 1 29.83 380 LEU B CA 1
ATOM 10668 C C . LEU B 1 380 ? 2.254 -75.875 -3.07 1 29.83 380 LEU B C 1
ATOM 10670 O O . LEU B 1 380 ? 1.83 -74.875 -3.629 1 29.83 380 LEU B O 1
ATOM 10674 N N . ALA B 1 381 ? 2.578 -75.812 -1.831 1 30.84 381 ALA B N 1
ATOM 10675 C CA . ALA B 1 381 ? 2.611 -74.625 -1.038 1 30.84 381 ALA B CA 1
ATOM 10676 C C . ALA B 1 381 ? 3.52 -73.562 -1.68 1 30.84 381 ALA B C 1
ATOM 10678 O O . ALA B 1 381 ? 3.717 -72.5 -1.127 1 30.84 381 ALA B O 1
ATOM 10679 N N . ARG B 1 382 ? 4.516 -74.062 -2.488 1 27.88 382 ARG B N 1
ATOM 10680 C CA . ARG B 1 382 ? 5.559 -73.188 -2.945 1 27.88 382 ARG B CA 1
ATOM 10681 C C . ARG B 1 382 ? 5.027 -72.25 -4.023 1 27.88 382 ARG B C 1
ATOM 10683 O O . ARG B 1 382 ? 4.82 -72.625 -5.164 1 27.88 382 ARG B O 1
ATOM 10690 N N . PHE B 1 383 ? 4.055 -71.438 -3.715 1 26.69 383 PHE B N 1
ATOM 10691 C CA . PHE B 1 383 ? 3.799 -70.438 -4.715 1 26.69 383 PHE B CA 1
ATOM 10692 C C . PHE B 1 383 ? 5.094 -69.75 -5.121 1 26.69 383 PHE B C 1
ATOM 10694 O O . PHE B 1 383 ? 5.75 -69.125 -4.289 1 26.69 383 PHE B O 1
ATOM 10701 N N . PRO B 1 384 ? 5.98 -70.312 -5.984 1 25.72 384 PRO B N 1
ATOM 10702 C CA . PRO B 1 384 ? 7.109 -69.5 -6.449 1 25.72 384 PRO B CA 1
ATOM 10703 C C . PRO B 1 384 ? 6.707 -68.062 -6.797 1 25.72 384 PRO B C 1
ATOM 10705 O O . PRO B 1 384 ? 5.691 -67.812 -7.461 1 25.72 384 PRO B O 1
ATOM 10708 N N . LEU B 1 385 ? 6.867 -67.125 -5.859 1 27.92 385 LEU B N 1
ATOM 10709 C CA . LEU B 1 385 ? 6.867 -65.688 -6.148 1 27.92 385 LEU B CA 1
ATOM 10710 C C . LEU B 1 385 ? 7.34 -65.375 -7.574 1 27.92 385 LEU B C 1
ATOM 10712 O O . LEU B 1 385 ? 7.344 -64.25 -8.023 1 27.92 385 LEU B O 1
ATOM 10716 N N . TYR B 1 386 ? 8.164 -66.375 -8.234 1 25.62 386 TYR B N 1
ATOM 10717 C CA . TYR B 1 386 ? 8.68 -66.125 -9.578 1 25.62 386 TYR B CA 1
ATOM 10718 C C . TYR B 1 386 ? 7.547 -65.875 -10.57 1 25.62 386 TYR B C 1
ATOM 10720 O O . TYR B 1 386 ? 7.699 -65.188 -11.57 1 25.62 386 TYR B O 1
ATOM 10728 N N . GLN B 1 387 ? 6.539 -66.812 -10.57 1 25.62 387 GLN B N 1
ATOM 10729 C CA . GLN B 1 387 ? 5.75 -66.812 -11.797 1 25.62 387 GLN B CA 1
ATOM 10730 C C . GLN B 1 387 ? 4.836 -65.625 -11.875 1 25.62 387 GLN B C 1
ATOM 10732 O O . GLN B 1 387 ? 3.646 -65.688 -11.57 1 25.62 387 GLN B O 1
ATOM 10737 N N . PHE B 1 388 ? 5.086 -64.562 -11.25 1 26.52 388 PHE B N 1
ATOM 10738 C CA . PHE B 1 388 ? 4.309 -63.469 -11.82 1 26.52 388 PHE B CA 1
ATOM 10739 C C . PHE B 1 388 ? 4.488 -63.406 -13.328 1 26.52 388 PHE B C 1
ATOM 10741 O O . PHE B 1 388 ? 5.566 -63.062 -13.82 1 26.52 388 PHE B O 1
ATOM 10748 N N . PRO B 1 389 ? 3.914 -64.375 -14.156 1 25.55 389 PRO B N 1
ATOM 10749 C CA . PRO B 1 389 ? 3.869 -64.188 -15.602 1 25.55 389 PRO B CA 1
ATOM 10750 C C . PRO B 1 389 ? 3.547 -62.719 -15.969 1 25.55 389 PRO B C 1
ATOM 10752 O O . PRO B 1 389 ? 2.414 -62.281 -15.781 1 25.55 389 PRO B O 1
ATOM 10755 N N . TYR B 1 390 ? 3.955 -61.719 -15.555 1 24.81 390 TYR B N 1
ATOM 10756 C CA . TYR B 1 390 ? 3.648 -60.625 -16.5 1 24.81 390 TYR B CA 1
ATOM 10757 C C . TYR B 1 390 ? 3.877 -61.094 -17.938 1 24.81 390 TYR B C 1
ATOM 10759 O O . TYR B 1 390 ? 4.609 -62.062 -18.172 1 24.81 390 TYR B O 1
ATOM 10767 N N . MET B 1 391 ? 3.42 -60.406 -19.062 1 26.08 391 MET B N 1
ATOM 10768 C CA . MET B 1 391 ? 3.145 -60.469 -20.5 1 26.08 391 MET B CA 1
ATOM 10769 C C . MET B 1 391 ? 4.352 -61.031 -21.266 1 26.08 391 MET B C 1
ATOM 10771 O O . MET B 1 391 ? 4.199 -61.781 -22.219 1 26.08 391 MET B O 1
ATOM 10775 N N . TYR B 1 392 ? 5.637 -60.531 -21.578 1 23.56 392 TYR B N 1
ATOM 10776 C CA . TYR B 1 392 ? 6.215 -60.875 -22.875 1 23.56 392 TYR B CA 1
ATOM 10777 C C . TYR B 1 392 ? 6.645 -62.344 -22.891 1 23.56 392 TYR B C 1
ATOM 10779 O O . TYR B 1 392 ? 7.625 -62.719 -22.234 1 23.56 392 TYR B O 1
ATOM 10787 N N . HIS B 1 393 ? 5.859 -63.312 -22.828 1 23.92 393 HIS B N 1
ATOM 10788 C CA . HIS B 1 393 ? 6.074 -64.75 -23.062 1 23.92 393 HIS B CA 1
ATOM 10789 C C . HIS B 1 393 ? 6.883 -64.938 -24.344 1 23.92 393 HIS B C 1
ATOM 10791 O O . HIS B 1 393 ? 6.523 -65.812 -25.172 1 23.92 393 HIS B O 1
ATOM 10797 N N . LYS B 1 394 ? 7.664 -64.125 -25.125 1 23.81 394 LYS B N 1
ATOM 10798 C CA . LYS B 1 394 ? 8.445 -65 -26 1 23.81 394 LYS B CA 1
ATOM 10799 C C . LYS B 1 394 ? 9.141 -66.062 -25.188 1 23.81 394 LYS B C 1
ATOM 10801 O O . LYS B 1 394 ? 9.234 -66 -23.953 1 23.81 394 LYS B O 1
ATOM 10806 N N . ARG B 1 395 ? 10.32 -66.75 -25.703 1 24.45 395 ARG B N 1
ATOM 10807 C CA . ARG B 1 395 ? 11.125 -67.938 -25.922 1 24.45 395 ARG B CA 1
ATOM 10808 C C . ARG B 1 395 ? 11.992 -68.25 -24.703 1 24.45 395 ARG B C 1
ATOM 10810 O O . ARG B 1 395 ? 12.977 -68.938 -24.812 1 24.45 395 ARG B O 1
ATOM 10817 N N . VAL B 1 396 ? 12.016 -67.625 -23.562 1 22.81 396 VAL B N 1
ATOM 10818 C CA . VAL B 1 396 ? 13.125 -68.125 -22.766 1 22.81 396 VAL B CA 1
ATOM 10819 C C . VAL B 1 396 ? 12.914 -69.625 -22.438 1 22.81 396 VAL B C 1
ATOM 10821 O O . VAL B 1 396 ? 11.938 -70 -21.766 1 22.81 396 VAL B O 1
ATOM 10824 N N . HIS B 1 397 ? 13.367 -70.562 -23.266 1 23.5 397 HIS B N 1
ATOM 10825 C CA . HIS B 1 397 ? 13.984 -71.875 -23.031 1 23.5 397 HIS B CA 1
ATOM 10826 C C . HIS B 1 397 ? 15 -71.75 -21.891 1 23.5 397 HIS B C 1
ATOM 10828 O O . HIS B 1 397 ? 16.172 -71.438 -22.125 1 23.5 397 HIS B O 1
ATOM 10834 N N . CYS B 1 398 ? 14.703 -71.125 -20.734 1 23.02 398 CYS B N 1
ATOM 10835 C CA . CYS B 1 398 ? 15.648 -71.312 -19.641 1 23.02 398 CYS B CA 1
ATOM 10836 C C . CYS B 1 398 ? 15.867 -72.812 -19.359 1 23.02 398 CYS B C 1
ATOM 10838 O O . CYS B 1 398 ? 14.938 -73.5 -18.953 1 23.02 398 CYS B O 1
ATOM 10840 N N . LYS B 1 399 ? 16.641 -73.438 -20.125 1 25.47 399 LYS B N 1
ATOM 10841 C CA . LYS B 1 399 ? 17.562 -74.438 -19.578 1 25.47 399 LYS B CA 1
ATOM 10842 C C . LYS B 1 399 ? 18.219 -73.938 -18.281 1 25.47 399 LYS B C 1
ATOM 10844 O O . LYS B 1 399 ? 18.797 -72.812 -18.266 1 25.47 399 LYS B O 1
ATOM 10849 N N . ILE B 1 400 ? 17.75 -74.25 -17.109 1 27.53 400 ILE B N 1
ATOM 10850 C CA . ILE B 1 400 ? 18.172 -74.125 -15.719 1 27.53 400 ILE B CA 1
ATOM 10851 C C . ILE B 1 400 ? 19.688 -74.312 -15.609 1 27.53 400 ILE B C 1
ATOM 10853 O O . ILE B 1 400 ? 20.141 -75.438 -15.414 1 27.53 400 ILE B O 1
ATOM 10857 N N . LYS B 1 401 ? 20.5 -74.062 -16.625 1 26.16 401 LYS B N 1
ATOM 10858 C CA . LYS B 1 401 ? 21.891 -74.188 -16.188 1 26.16 401 LYS B CA 1
ATOM 10859 C C . LYS B 1 401 ? 22.203 -73.188 -15.078 1 26.16 401 LYS B C 1
ATOM 10861 O O . LYS B 1 401 ? 21.531 -72.188 -14.945 1 26.16 401 LYS B O 1
ATOM 10866 N N . TYR B 1 402 ? 23.266 -73.25 -14.148 1 26.25 402 TYR B N 1
ATOM 10867 C CA . TYR B 1 402 ? 23.969 -72.688 -13.023 1 26.25 402 TYR B CA 1
ATOM 10868 C C . TYR B 1 402 ? 24.141 -71.188 -13.227 1 26.25 402 TYR B C 1
ATOM 10870 O O . TYR B 1 402 ? 24.922 -70.5 -12.523 1 26.25 402 TYR B O 1
ATOM 10878 N N . HIS B 1 403 ? 23.609 -70.438 -14.375 1 24.75 403 HIS B N 1
ATOM 10879 C CA . HIS B 1 403 ? 24.344 -69.188 -14.562 1 24.75 403 HIS B CA 1
ATOM 10880 C C . HIS B 1 403 ? 24 -68.188 -13.461 1 24.75 403 HIS B C 1
ATOM 10882 O O . HIS B 1 403 ? 22.938 -68.25 -12.828 1 24.75 403 HIS B O 1
ATOM 10888 N N . ARG B 1 404 ? 24.844 -67.062 -13.164 1 26.38 404 ARG B N 1
ATOM 10889 C CA . ARG B 1 404 ? 25.219 -66 -12.242 1 26.38 404 ARG B CA 1
ATOM 10890 C C . ARG B 1 404 ? 24.062 -65 -12.039 1 26.38 404 ARG B C 1
ATOM 10892 O O . ARG B 1 404 ? 23.219 -64.875 -12.93 1 26.38 404 ARG B O 1
ATOM 10899 N N . LEU B 1 405 ? 23.766 -64.438 -10.797 1 30.05 405 LEU B N 1
ATOM 10900 C CA . LEU B 1 405 ? 22.969 -63.438 -10.133 1 30.05 405 LEU B CA 1
ATOM 10901 C C . LEU B 1 405 ? 22.875 -62.188 -10.992 1 30.05 405 LEU B C 1
ATOM 10903 O O . LEU B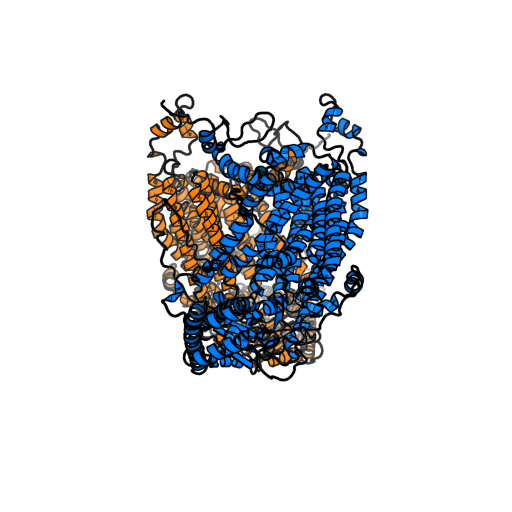 1 405 ? 23.812 -61.375 -11.039 1 30.05 405 LEU B O 1
ATOM 10907 N N . VAL B 1 406 ? 22.469 -62.219 -12.258 1 28.05 406 VAL B N 1
ATOM 10908 C CA . VAL B 1 406 ? 22.453 -60.938 -12.984 1 28.05 406 VAL B CA 1
ATOM 10909 C C . VAL B 1 406 ? 21.562 -59.938 -12.266 1 28.05 406 VAL B C 1
ATOM 10911 O O . VAL B 1 406 ? 20.375 -60.219 -12.031 1 28.05 406 VAL B O 1
ATOM 10914 N N . TYR B 1 407 ? 22.047 -58.875 -11.398 1 33.03 407 TYR B N 1
ATOM 10915 C CA . TYR B 1 407 ? 21.688 -57.656 -10.695 1 33.03 407 TYR B CA 1
ATOM 10916 C C . TYR B 1 407 ? 20.766 -56.781 -11.547 1 33.03 407 TYR B C 1
ATOM 10918 O O . TYR B 1 407 ? 21.234 -55.938 -12.297 1 33.03 407 TYR B O 1
ATOM 10926 N N . ASN B 1 408 ? 19.828 -57.375 -12.203 1 29.72 408 ASN B N 1
ATOM 10927 C CA . ASN B 1 408 ? 19.109 -56.438 -13.07 1 29.72 408 ASN B CA 1
ATOM 10928 C C . ASN B 1 408 ? 18.312 -55.406 -12.266 1 29.72 408 ASN B C 1
ATOM 10930 O O . ASN B 1 408 ? 17.688 -55.75 -11.266 1 29.72 408 ASN B O 1
ATOM 10934 N N . TRP B 1 409 ? 18.594 -54.062 -12.297 1 36.28 409 TRP B N 1
ATOM 10935 C CA . TRP B 1 409 ? 18.109 -52.844 -11.688 1 36.28 409 TRP B CA 1
ATOM 10936 C C . TRP B 1 409 ? 16.578 -52.781 -11.703 1 36.28 409 TRP B C 1
ATOM 10938 O O . TRP B 1 409 ? 15.961 -52.375 -10.734 1 36.28 409 TRP B O 1
ATOM 10948 N N . LYS B 1 410 ? 15.938 -53.312 -12.656 1 39.38 410 LYS B N 1
ATOM 10949 C CA . LYS B 1 410 ? 14.484 -53.25 -12.789 1 39.38 410 LYS B CA 1
ATOM 10950 C C . LYS B 1 410 ? 13.797 -54.125 -11.75 1 39.38 410 LYS B C 1
ATOM 10952 O O . LYS B 1 410 ? 12.766 -53.75 -11.195 1 39.38 410 LYS B O 1
ATOM 10957 N N . ARG B 1 411 ? 14.375 -55.25 -11.484 1 40.81 411 ARG B N 1
ATOM 10958 C CA . ARG B 1 411 ? 13.852 -56.156 -10.469 1 40.81 411 ARG B CA 1
ATOM 10959 C C . ARG B 1 411 ? 13.992 -55.531 -9.07 1 40.81 411 ARG B C 1
ATOM 10961 O O . ARG B 1 411 ? 13.078 -55.625 -8.25 1 40.81 411 ARG B O 1
ATOM 10968 N N . THR B 1 412 ? 15.188 -54.875 -8.836 1 44.97 412 THR B N 1
ATOM 10969 C CA . THR B 1 412 ? 15.383 -54.188 -7.57 1 44.97 412 THR B CA 1
ATOM 10970 C C . THR B 1 412 ? 14.344 -53.062 -7.398 1 44.97 412 THR B C 1
ATOM 10972 O O . THR B 1 412 ? 13.805 -52.875 -6.309 1 44.97 412 THR B O 1
ATOM 10975 N N . LEU B 1 413 ? 14.07 -52.312 -8.422 1 44.91 413 LEU B N 1
ATOM 10976 C CA . LEU B 1 413 ? 13.094 -51.25 -8.336 1 44.91 413 LEU B CA 1
ATOM 10977 C C . LEU B 1 413 ? 11.695 -51.781 -8.117 1 44.91 413 LEU B C 1
ATOM 10979 O O . LEU B 1 413 ? 10.922 -51.25 -7.328 1 44.91 413 LEU B O 1
ATOM 10983 N N . PHE B 1 414 ? 11.305 -52.906 -8.797 1 41.06 414 PHE B N 1
ATOM 10984 C CA . PHE B 1 414 ? 10.039 -53.594 -8.562 1 41.06 414 PHE B CA 1
ATOM 10985 C C . PHE B 1 414 ? 9.93 -54.031 -7.109 1 41.06 414 PHE B C 1
ATOM 10987 O O . PHE B 1 414 ? 8.906 -53.812 -6.457 1 41.06 414 PHE B O 1
ATOM 10994 N N . LEU B 1 415 ? 10.984 -54.656 -6.602 1 44.81 415 LEU B N 1
ATOM 10995 C CA . LEU B 1 415 ? 11.016 -55.125 -5.215 1 44.81 415 LEU B CA 1
ATOM 10996 C C . LEU B 1 415 ? 10.898 -53.938 -4.25 1 44.81 415 LEU B C 1
ATOM 10998 O O . LEU B 1 415 ? 10.18 -54.031 -3.25 1 44.81 415 LEU B O 1
ATOM 11002 N N . LEU B 1 416 ? 11.562 -52.875 -4.582 1 47.69 416 LEU B N 1
ATOM 11003 C CA . LEU B 1 416 ? 11.477 -51.656 -3.766 1 47.69 416 LEU B CA 1
ATOM 11004 C C . LEU B 1 416 ? 10.062 -51.125 -3.756 1 47.69 416 LEU B C 1
ATOM 11006 O O . LEU B 1 416 ? 9.555 -50.688 -2.707 1 47.69 416 LEU B O 1
ATOM 11010 N N . LYS B 1 417 ? 9.406 -51.062 -4.867 1 42.78 417 LYS B N 1
ATOM 11011 C CA . LYS B 1 417 ? 8.039 -50.562 -4.945 1 42.78 417 LYS B CA 1
ATOM 11012 C C . LYS B 1 417 ? 7.078 -51.469 -4.172 1 42.78 417 LYS B C 1
ATOM 11014 O O . LYS B 1 417 ? 6.227 -50.969 -3.428 1 42.78 417 LYS B O 1
ATOM 11019 N N . GLU B 1 418 ? 7.148 -52.781 -4.375 1 42.34 418 GLU B N 1
ATOM 11020 C CA . GLU B 1 418 ? 6.316 -53.688 -3.605 1 42.34 418 GLU B CA 1
ATOM 11021 C C . GLU B 1 418 ? 6.641 -53.625 -2.115 1 42.34 418 GLU B C 1
ATOM 11023 O O . GLU B 1 418 ? 5.746 -53.75 -1.274 1 42.34 418 GLU B O 1
ATOM 11028 N N . LEU B 1 419 ? 7.934 -53.375 -1.828 1 43.03 419 LEU B N 1
ATOM 11029 C CA . LEU B 1 419 ? 8.375 -53.156 -0.456 1 43.03 419 LEU B CA 1
ATOM 11030 C C . LEU B 1 419 ? 7.75 -51.875 0.117 1 43.03 419 LEU B C 1
ATOM 11032 O O . LEU B 1 419 ? 7.273 -51.875 1.254 1 43.03 419 LEU B O 1
ATOM 11036 N N . ILE B 1 420 ? 7.852 -50.875 -0.608 1 43.78 420 ILE B N 1
ATOM 11037 C CA . ILE B 1 420 ? 7.285 -49.594 -0.145 1 43.78 420 ILE B CA 1
ATOM 11038 C C . ILE B 1 420 ? 5.773 -49.75 0.026 1 43.78 420 ILE B C 1
ATOM 11040 O O . ILE B 1 420 ? 5.203 -49.219 0.99 1 43.78 420 ILE B O 1
ATOM 11044 N N . ASN B 1 421 ? 5.16 -50.406 -0.892 1 39.47 421 ASN B N 1
ATOM 11045 C CA . ASN B 1 421 ? 3.709 -50.562 -0.809 1 39.47 421 ASN B CA 1
ATOM 11046 C C . ASN B 1 421 ? 3.311 -51.594 0.231 1 39.47 421 ASN B C 1
ATOM 11048 O O . ASN B 1 421 ? 2.133 -51.938 0.361 1 39.47 421 ASN B O 1
ATOM 11052 N N . GLY B 1 422 ? 4.16 -52.031 1.138 1 35.22 422 GLY B N 1
ATOM 11053 C CA . GLY B 1 422 ? 3.971 -52.938 2.271 1 35.22 422 GLY B CA 1
ATOM 11054 C C . GLY B 1 422 ? 3.65 -54.344 1.864 1 35.22 422 GLY B C 1
ATOM 11055 O O . GLY B 1 422 ? 3.25 -55.156 2.699 1 35.22 422 GLY B O 1
ATOM 11056 N N . ASN B 1 423 ? 3.49 -54.531 0.707 1 32.59 423 ASN B N 1
ATOM 11057 C CA . ASN B 1 423 ? 2.984 -55.844 0.322 1 32.59 423 ASN B CA 1
ATOM 11058 C C . ASN B 1 423 ? 4.086 -56.906 0.344 1 32.59 423 ASN B C 1
ATOM 11060 O O . ASN B 1 423 ? 3.805 -58.094 0.271 1 32.59 423 ASN B O 1
ATOM 11064 N N . MET B 1 424 ? 5.254 -56.688 -0.133 1 32.16 424 MET B N 1
ATOM 11065 C CA . MET B 1 424 ? 6.238 -57.75 -0.234 1 32.16 424 MET B CA 1
ATOM 11066 C C . MET B 1 424 ? 7.016 -57.906 1.069 1 32.16 424 MET B C 1
ATOM 11068 O O . MET B 1 424 ? 7.512 -56.906 1.619 1 32.16 424 MET B O 1
ATOM 11072 N N . LEU B 1 425 ? 6.555 -58.875 1.897 1 29.31 425 LEU B N 1
ATOM 11073 C CA . LEU B 1 425 ? 7.363 -59.438 2.971 1 29.31 425 LEU B CA 1
ATOM 11074 C C . LEU B 1 425 ? 8.664 -60 2.424 1 29.31 425 LEU B C 1
ATOM 11076 O O . LEU B 1 425 ? 8.648 -60.844 1.512 1 29.31 425 LEU B O 1
ATOM 11080 N N . LEU B 1 426 ? 9.656 -59.25 2.178 1 31 426 LEU B N 1
ATOM 11081 C CA . LEU B 1 426 ? 10.984 -59.75 1.816 1 31 426 LEU B CA 1
ATOM 11082 C C . LEU B 1 426 ? 11.43 -60.844 2.75 1 31 426 LEU B C 1
ATOM 11084 O O . LEU B 1 426 ? 11.602 -60.625 3.951 1 31 426 LEU B O 1
ATOM 11088 N N . GLY B 1 427 ? 10.688 -61.969 2.734 1 28.59 427 GLY B N 1
ATOM 11089 C CA . GLY B 1 427 ? 11.336 -63.062 3.434 1 28.59 427 GLY B CA 1
ATOM 11090 C C . GLY B 1 427 ? 12.664 -63.438 2.816 1 28.59 427 GLY B C 1
ATOM 11091 O O . GLY B 1 427 ? 12.734 -63.75 1.623 1 28.59 427 GLY B O 1
ATOM 11092 N N . PHE B 1 428 ? 13.633 -62.719 3.104 1 28.94 428 PHE B N 1
ATOM 11093 C CA . PHE B 1 428 ? 15.008 -63.062 2.76 1 28.94 428 PHE B CA 1
ATOM 11094 C C . PHE B 1 428 ? 15.367 -64.438 3.287 1 28.94 428 PHE B C 1
ATOM 11096 O O . PHE B 1 428 ? 15.109 -64.75 4.453 1 28.94 428 PHE B O 1
ATOM 11103 N N . ARG B 1 429 ? 15.125 -65.375 2.461 1 27.88 429 ARG B N 1
ATOM 11104 C CA . ARG B 1 429 ? 15.672 -66.688 2.832 1 27.88 429 ARG B CA 1
ATOM 11105 C C . ARG B 1 429 ? 17.172 -66.75 2.551 1 27.88 429 ARG B C 1
ATOM 11107 O O . ARG B 1 429 ? 17.609 -66.5 1.433 1 27.88 429 ARG B O 1
ATOM 11114 N N . PHE B 1 430 ? 17.906 -66.375 3.564 1 27.12 430 PHE B N 1
ATOM 11115 C CA . PHE B 1 430 ? 19.344 -66.562 3.471 1 27.12 430 PHE B CA 1
ATOM 11116 C C . PHE B 1 430 ? 19.688 -68 3.746 1 27.12 430 PHE B C 1
ATOM 11118 O O . PHE B 1 430 ? 19.203 -68.625 4.719 1 27.12 430 PHE B O 1
ATOM 11125 N N . GLN B 1 431 ? 19.844 -68.875 2.748 1 28.05 431 GLN B N 1
ATOM 11126 C CA . GLN B 1 431 ? 20.391 -70.188 2.908 1 28.05 431 GLN B CA 1
ATOM 11127 C C . GLN B 1 431 ? 21.859 -70.125 3.336 1 28.05 431 GLN B C 1
ATOM 11129 O O . GLN B 1 431 ? 22.703 -69.625 2.607 1 28.05 431 GLN B O 1
ATOM 11134 N N . ARG B 1 432 ? 22.016 -70 4.691 1 29.8 432 ARG B N 1
ATOM 11135 C CA . ARG B 1 432 ? 23.406 -70.25 5.062 1 29.8 432 ARG B CA 1
ATOM 11136 C C . ARG B 1 432 ? 23.859 -71.625 4.555 1 29.8 432 ARG B C 1
ATOM 11138 O O . ARG B 1 432 ? 24.734 -71.688 3.689 1 29.8 432 ARG B O 1
ATOM 11145 N N . ASP B 1 433 ? 24.484 -72.5 5.59 1 30.5 433 ASP B N 1
ATOM 11146 C CA . ASP B 1 433 ? 25.125 -73.812 5.41 1 30.5 433 ASP B CA 1
ATOM 11147 C C . ASP B 1 433 ? 24.094 -74.875 5.027 1 30.5 433 ASP B C 1
ATOM 11149 O O . ASP B 1 433 ? 22.891 -74.688 5.25 1 30.5 433 ASP B O 1
ATOM 11153 N N . LYS B 1 434 ? 24.578 -76.125 4.387 1 37.97 434 LYS B N 1
ATOM 11154 C CA . LYS B 1 434 ? 23.891 -77.312 3.945 1 37.97 434 LYS B CA 1
ATOM 11155 C C . LYS B 1 434 ? 22.734 -77.688 4.891 1 37.97 434 LYS B C 1
ATOM 11157 O O . LYS B 1 434 ? 21.672 -78.062 4.449 1 37.97 434 LYS B O 1
ATOM 11162 N N . GLU B 1 435 ? 23.078 -77.875 6.152 1 34.5 435 GLU B N 1
ATOM 11163 C CA . GLU B 1 435 ? 22.25 -78.5 7.176 1 34.5 435 GLU B CA 1
ATOM 11164 C C . GLU B 1 435 ? 21.281 -77.5 7.805 1 34.5 435 GLU B C 1
ATOM 11166 O O . GLU B 1 435 ? 20.516 -77.875 8.703 1 34.5 435 GLU B O 1
ATOM 11171 N N . ALA B 1 436 ? 21.75 -76.25 7.781 1 33.62 436 ALA B N 1
ATOM 11172 C CA . ALA B 1 436 ? 21.094 -75.438 8.773 1 33.62 436 ALA B CA 1
ATOM 11173 C C . ALA B 1 436 ? 19.641 -75.125 8.359 1 33.62 436 ALA B C 1
ATOM 11175 O O . ALA B 1 436 ? 19.359 -74.938 7.176 1 33.62 436 ALA B O 1
ATOM 11176 N N . LYS B 1 437 ? 18.719 -75.562 9.203 1 33.53 437 LYS B N 1
ATOM 11177 C CA . LYS B 1 437 ? 17.266 -75.438 9.25 1 33.53 437 LYS B CA 1
ATOM 11178 C C . LYS B 1 437 ? 16.828 -74.062 8.812 1 33.53 437 LYS B C 1
ATOM 11180 O O . LYS B 1 437 ? 17.453 -73.062 9.211 1 33.53 437 LYS B O 1
ATOM 11185 N N . TRP B 1 438 ? 16.422 -74 7.664 1 30.81 438 TRP B N 1
ATOM 11186 C CA . TRP B 1 438 ? 15.844 -72.75 7.082 1 30.81 438 TRP B CA 1
ATOM 11187 C C . TRP B 1 438 ? 14.953 -72.062 8.086 1 30.81 438 TRP B C 1
ATOM 11189 O O . TRP B 1 438 ? 14.086 -72.688 8.719 1 30.81 438 TRP B O 1
ATOM 11199 N N . PHE B 1 439 ? 15.594 -71.375 9.078 1 28.38 439 PHE B N 1
ATOM 11200 C CA . PHE B 1 439 ? 14.664 -70.625 9.891 1 28.38 439 PHE B CA 1
ATOM 11201 C C . PHE B 1 439 ? 13.695 -69.875 9 1 28.38 439 PHE B C 1
ATOM 11203 O O . PHE B 1 439 ? 14.109 -69 8.203 1 28.38 439 PHE B O 1
ATOM 11210 N N . GLU B 1 440 ? 12.664 -70.5 8.5 1 29.36 440 GLU B N 1
ATOM 11211 C CA . GLU B 1 440 ? 11.547 -69.875 7.816 1 29.36 440 GLU B CA 1
ATOM 11212 C C . GLU B 1 440 ? 11.031 -68.688 8.625 1 29.36 440 GLU B C 1
ATOM 11214 O O . GLU B 1 440 ? 10.648 -68.812 9.781 1 29.36 440 GLU B O 1
ATOM 11219 N N . PRO B 1 441 ? 11.727 -67.625 8.641 1 31.19 441 PRO B N 1
ATOM 11220 C CA . PRO B 1 441 ? 10.922 -66.625 9.367 1 31.19 441 PRO B CA 1
ATOM 11221 C C . PRO B 1 441 ? 9.414 -66.875 9.188 1 31.19 441 PRO B C 1
ATOM 11223 O O . PRO B 1 441 ? 8.992 -67.5 8.211 1 31.19 441 PRO B O 1
ATOM 11226 N N . GLY B 1 442 ? 8.562 -66.688 10.227 1 30.78 442 GLY B N 1
ATOM 11227 C CA . GLY B 1 442 ? 7.121 -66.938 10.234 1 30.78 442 GLY B CA 1
ATOM 11228 C C . GLY B 1 442 ? 6.445 -66.5 8.945 1 30.78 442 GLY B C 1
ATOM 11229 O O . GLY B 1 442 ? 6.793 -65.5 8.359 1 30.78 442 GLY B O 1
ATOM 11230 N N . HIS B 1 443 ? 6.312 -67.312 8 1 29.78 443 HIS B N 1
ATOM 11231 C CA . HIS B 1 443 ? 5.465 -67.188 6.824 1 29.78 443 HIS B CA 1
ATOM 11232 C C . HIS B 1 443 ? 4.168 -66.5 7.145 1 29.78 443 HIS B C 1
ATOM 11234 O O . HIS B 1 443 ? 3.41 -66.875 8.023 1 29.78 443 HIS B O 1
ATOM 11240 N N . LEU B 1 444 ? 4.129 -65.25 7.539 1 29.77 444 LEU B N 1
ATOM 11241 C CA . LEU B 1 444 ? 2.793 -64.625 7.566 1 29.77 444 LEU B CA 1
ATOM 11242 C C . LEU B 1 444 ? 2.006 -65 6.316 1 29.77 444 LEU B C 1
ATOM 11244 O O . LEU B 1 444 ? 2.299 -64.562 5.223 1 29.77 444 LEU B O 1
ATOM 11248 N N . GLU B 1 445 ? 1.673 -66.188 5.992 1 33.38 445 GLU B N 1
ATOM 11249 C CA . GLU B 1 445 ? 0.758 -66.688 4.98 1 33.38 445 GLU B CA 1
ATOM 11250 C C . GLU B 1 445 ? -0.557 -65.938 4.977 1 33.38 445 GLU B C 1
ATOM 11252 O O . GLU B 1 445 ? -1.418 -66.125 5.828 1 33.38 445 GLU B O 1
ATOM 11257 N N . TRP B 1 446 ? -0.7 -64.625 4.762 1 36.16 446 TRP B N 1
ATOM 11258 C CA . TRP B 1 446 ? -2.047 -64.062 4.652 1 36.16 446 TRP B CA 1
ATOM 11259 C C . TRP B 1 446 ? -2.691 -64.438 3.326 1 36.16 446 TRP B C 1
ATOM 11261 O O . TRP B 1 446 ? -2.08 -64.312 2.266 1 36.16 446 TRP B O 1
ATOM 11271 N N . SER B 1 447 ? -3.482 -65.438 3.131 1 44.78 447 SER B N 1
ATOM 11272 C CA . SER B 1 447 ? -4.371 -65.688 2.002 1 44.78 447 SER B CA 1
ATOM 11273 C C . SER B 1 447 ? -5.012 -64.438 1.496 1 44.78 447 SER B C 1
ATOM 11275 O O . SER B 1 447 ? -5.238 -63.5 2.271 1 44.78 447 SER B O 1
ATOM 11277 N N . ALA B 1 448 ? -4.711 -64.062 0.068 1 53.75 448 ALA B N 1
ATOM 11278 C CA . ALA B 1 448 ? -5.328 -62.906 -0.559 1 53.75 448 ALA B CA 1
ATOM 11279 C C . ALA B 1 448 ? -6.738 -62.688 -0.019 1 53.75 448 ALA B C 1
ATOM 11281 O O . ALA B 1 448 ? -7.141 -61.562 0.213 1 53.75 448 ALA B O 1
ATOM 11282 N N . GLN B 1 449 ? -7.375 -63.812 0.217 1 59.97 449 GLN B N 1
ATOM 11283 C CA . GLN B 1 449 ? -8.734 -63.719 0.732 1 59.97 449 GLN B CA 1
ATOM 11284 C C . GLN B 1 449 ? -8.75 -63.188 2.158 1 59.97 449 GLN B C 1
ATOM 11286 O O . GLN B 1 449 ? -9.633 -62.406 2.527 1 59.97 449 GLN B O 1
ATOM 11291 N N . GLN B 1 450 ? -7.656 -63.625 2.795 1 63.38 450 GLN B N 1
ATOM 11292 C CA . GLN B 1 450 ? -7.605 -63.125 4.172 1 63.38 450 GLN B CA 1
ATOM 11293 C C . GLN B 1 450 ? -7.312 -61.656 4.223 1 63.38 450 GLN B C 1
ATOM 11295 O O . GLN B 1 450 ? -7.84 -60.938 5.078 1 63.38 450 GLN B O 1
ATOM 11300 N N . ILE B 1 451 ? -6.512 -61.25 3.236 1 66.75 451 ILE B N 1
ATOM 11301 C CA . ILE B 1 451 ? -6.188 -59.812 3.176 1 66.75 451 ILE B CA 1
ATOM 11302 C C . ILE B 1 451 ? -7.445 -59.031 2.855 1 66.75 451 ILE B C 1
ATOM 11304 O O . ILE B 1 451 ? -7.695 -57.969 3.473 1 66.75 451 ILE B O 1
ATOM 11308 N N . ILE B 1 452 ? -8.219 -59.406 1.931 1 76.12 452 ILE B N 1
ATOM 11309 C CA . ILE B 1 452 ? -9.453 -58.719 1.559 1 76.12 452 ILE B CA 1
ATOM 11310 C C . ILE B 1 452 ? -10.43 -58.75 2.732 1 76.12 452 ILE B C 1
ATOM 11312 O O . ILE B 1 452 ? -11.117 -57.75 2.988 1 76.12 452 ILE B O 1
ATOM 11316 N N . GLU B 1 453 ? -10.359 -59.906 3.406 1 76.81 453 GLU B N 1
ATOM 11317 C CA . GLU B 1 453 ? -11.25 -60 4.555 1 76.81 453 GLU B CA 1
ATOM 11318 C C . GLU B 1 453 ? -10.883 -59 5.641 1 76.81 453 GLU B C 1
ATOM 11320 O O . GLU B 1 453 ? -11.75 -58.375 6.223 1 76.81 453 GLU B O 1
ATOM 11325 N N . LYS B 1 454 ? -9.594 -58.938 5.871 1 78.25 454 LYS B N 1
ATOM 11326 C CA . LYS B 1 454 ? -9.148 -57.969 6.871 1 78.25 454 LYS B CA 1
ATOM 11327 C C . LYS B 1 454 ? -9.5 -56.562 6.449 1 78.25 454 LYS B C 1
ATOM 11329 O O . LYS B 1 454 ? -9.914 -55.75 7.277 1 78.25 454 LYS B O 1
ATOM 11334 N N . LYS B 1 455 ? -9.328 -56.281 5.215 1 82.75 455 LYS B N 1
ATOM 11335 C CA . LYS B 1 455 ? -9.625 -54.938 4.707 1 82.75 455 LYS B CA 1
ATOM 11336 C C . LYS B 1 455 ? -11.133 -54.688 4.688 1 82.75 455 LYS B C 1
ATOM 11338 O O . LYS B 1 455 ? -11.578 -53.562 4.906 1 82.75 455 LYS B O 1
ATOM 11343 N N . GLN B 1 456 ? -11.82 -55.688 4.508 1 81.5 456 GLN B N 1
ATOM 11344 C CA . GLN B 1 456 ? -13.273 -55.562 4.527 1 81.5 456 GLN B CA 1
ATOM 11345 C C . GLN B 1 456 ? -13.789 -55.281 5.938 1 81.5 456 GLN B C 1
ATOM 11347 O O . GLN B 1 456 ? -14.719 -54.5 6.121 1 81.5 456 GLN B O 1
ATOM 11352 N N . ILE B 1 457 ? -13.156 -55.906 6.844 1 82.94 457 ILE B N 1
ATOM 11353 C CA . ILE B 1 457 ? -13.531 -55.688 8.234 1 82.94 457 ILE B CA 1
ATOM 11354 C C . ILE B 1 457 ? -13.227 -54.219 8.602 1 82.94 457 ILE B C 1
ATOM 11356 O O . ILE B 1 457 ? -14.039 -53.562 9.242 1 82.94 457 ILE B O 1
ATOM 11360 N N . LYS B 1 458 ? -12.078 -53.812 8.148 1 85.81 458 LYS B N 1
ATOM 11361 C CA . LYS B 1 458 ? -11.703 -52.438 8.414 1 85.81 458 LYS B CA 1
ATOM 11362 C C . LYS B 1 458 ? -12.648 -51.469 7.703 1 85.81 458 LYS B C 1
ATOM 11364 O O . LYS B 1 458 ? -13.008 -50.406 8.258 1 85.81 458 LYS B O 1
ATOM 11369 N N . LEU B 1 459 ? -13.031 -51.719 6.539 1 86.25 459 LEU B N 1
ATOM 11370 C CA . LEU B 1 459 ? -13.961 -50.906 5.773 1 86.25 459 LEU B CA 1
ATOM 11371 C C . LEU B 1 459 ? -15.297 -50.781 6.492 1 86.25 459 LEU B C 1
ATOM 11373 O O . LEU B 1 459 ? -15.867 -49.688 6.559 1 86.25 459 LEU B O 1
ATOM 11377 N N . ASP B 1 460 ? -15.781 -51.875 7.016 1 82.56 460 ASP B N 1
ATOM 11378 C CA . ASP B 1 460 ? -17.047 -51.875 7.738 1 82.56 460 ASP B CA 1
ATOM 11379 C C . ASP B 1 460 ? -16.953 -51.031 9 1 82.56 460 ASP B C 1
ATOM 11381 O O . ASP B 1 460 ? -17.891 -50.312 9.344 1 82.56 460 ASP B O 1
ATOM 11385 N N . GLN B 1 461 ? -15.867 -51.125 9.633 1 86.62 461 GLN B N 1
ATOM 11386 C CA . GLN B 1 461 ? -15.656 -50.312 10.836 1 86.62 461 GLN B CA 1
ATOM 11387 C C . GLN B 1 461 ? -15.617 -48.812 10.5 1 86.62 461 GLN B C 1
ATOM 11389 O O . GLN B 1 461 ? -16.25 -48.031 11.188 1 86.62 461 GLN B O 1
ATOM 11394 N N . TYR B 1 462 ? -14.906 -48.531 9.492 1 87.38 462 TYR B N 1
ATOM 11395 C CA . TYR B 1 462 ? -14.773 -47.125 9.117 1 87.38 462 TYR B CA 1
ATOM 11396 C C . TYR B 1 462 ? -16.094 -46.594 8.555 1 87.38 462 TYR B C 1
ATOM 11398 O O . TYR B 1 462 ? -16.406 -45.438 8.719 1 87.38 462 TYR B O 1
ATOM 11406 N N . MET B 1 463 ? -16.859 -47.406 7.902 1 85.94 463 MET B N 1
ATOM 11407 C CA . MET B 1 463 ? -18.172 -47 7.391 1 85.94 463 MET B CA 1
ATOM 11408 C C . MET B 1 463 ? -19.109 -46.656 8.539 1 85.94 463 MET B C 1
ATOM 11410 O O . MET B 1 463 ? -19.859 -45.688 8.461 1 85.94 463 MET B O 1
ATOM 11414 N N . LYS B 1 464 ? -19.078 -47.406 9.547 1 86.56 464 LYS B N 1
ATOM 11415 C CA . LYS B 1 464 ? -19.891 -47.125 10.719 1 86.56 464 LYS B CA 1
ATOM 11416 C C . LYS B 1 464 ? -19.469 -45.844 11.398 1 86.56 464 LYS B C 1
ATOM 11418 O O . LYS B 1 464 ? -20.312 -45.031 11.805 1 86.56 464 LYS B O 1
ATOM 11423 N N . LYS B 1 465 ? -18.234 -45.719 11.477 1 89.06 465 LYS B N 1
ATOM 11424 C CA . LYS B 1 465 ? -17.719 -44.469 12.062 1 89.06 465 LYS B CA 1
ATOM 11425 C C . LYS B 1 465 ? -18.078 -43.25 11.219 1 89.06 465 LYS B C 1
ATOM 11427 O O . LYS B 1 465 ? -18.391 -42.188 11.75 1 89.06 465 LYS B O 1
ATOM 11432 N N . TYR B 1 466 ? -17.984 -43.438 9.953 1 88.31 466 TYR B N 1
ATOM 11433 C CA . TYR B 1 466 ? -18.328 -42.375 9.016 1 88.31 466 TYR B CA 1
ATOM 11434 C C . TYR B 1 466 ? -19.797 -42 9.117 1 88.31 466 TYR B C 1
ATOM 11436 O O . TYR B 1 466 ? -20.156 -40.812 9.164 1 88.31 466 TYR B O 1
ATOM 11444 N N . GLU B 1 467 ? -20.672 -42.938 9.203 1 85.88 467 GLU B N 1
ATOM 11445 C CA . GLU B 1 467 ? -22.109 -42.688 9.336 1 85.88 467 GLU B CA 1
ATOM 11446 C C . GLU B 1 467 ? -22.438 -42.031 10.664 1 85.88 467 GLU B C 1
ATOM 11448 O O . GLU B 1 467 ? -23.297 -41.156 10.727 1 85.88 467 GLU B O 1
ATOM 11453 N N . GLN B 1 468 ? -21.734 -42.375 11.648 1 86.81 468 GLN B N 1
ATOM 11454 C CA . GLN B 1 468 ? -21.922 -41.719 12.945 1 86.81 468 GLN B CA 1
ATOM 11455 C C . GLN B 1 468 ? -21.484 -40.281 12.914 1 86.81 468 GLN B C 1
ATOM 11457 O O . GLN B 1 468 ? -22.141 -39.406 13.516 1 86.81 468 GLN B O 1
ATOM 11462 N N . SER B 1 469 ? -20.422 -40.062 12.258 1 86.44 469 SER B N 1
ATOM 11463 C CA . SER B 1 469 ? -19.922 -38.688 12.164 1 86.44 469 SER B CA 1
ATOM 11464 C C . SER B 1 469 ? -20.875 -37.812 11.367 1 86.44 469 SER B C 1
ATOM 11466 O O . SER B 1 469 ? -21.062 -36.656 11.688 1 86.44 469 SER B O 1
ATOM 11468 N N . LEU B 1 470 ? -21.422 -38.375 10.359 1 84.81 470 LEU B N 1
ATOM 11469 C CA . LEU B 1 470 ? -22.391 -37.656 9.547 1 84.81 470 LEU B CA 1
ATOM 11470 C C . LEU B 1 470 ? -23.641 -37.344 10.344 1 84.81 470 LEU B C 1
ATOM 11472 O O . LEU B 1 470 ? -24.219 -36.25 10.211 1 84.81 470 LEU B O 1
ATOM 11476 N N . MET B 1 471 ? -24.062 -38.25 11.133 1 83.06 471 MET B N 1
ATOM 11477 C CA . MET B 1 471 ? -25.234 -38.062 11.977 1 83.06 471 MET B CA 1
ATOM 11478 C C . MET B 1 471 ? -24.969 -36.969 13.023 1 83.06 471 MET B C 1
ATOM 11480 O O . MET B 1 471 ? -25.844 -36.156 13.32 1 83.06 471 MET B O 1
ATOM 11484 N N . GLN B 1 472 ? -23.844 -36.969 13.5 1 81.19 472 GLN B N 1
ATOM 11485 C CA . GLN B 1 472 ? -23.469 -35.938 14.469 1 81.19 472 GLN B CA 1
ATOM 11486 C C . GLN B 1 472 ? -23.438 -34.562 13.82 1 81.19 472 GLN B C 1
ATOM 11488 O O . GLN B 1 472 ? -23.828 -33.562 14.445 1 81.19 472 GLN B O 1
ATOM 11493 N N . GLN B 1 473 ? -22.984 -34.531 12.641 1 78.62 473 GLN B N 1
ATOM 11494 C CA . GLN B 1 473 ? -22.938 -33.281 11.906 1 78.62 473 GLN B CA 1
ATOM 11495 C C . GLN B 1 473 ? -24.344 -32.719 11.656 1 78.62 473 GLN B C 1
ATOM 11497 O O . GLN B 1 473 ? -24.578 -31.531 11.773 1 78.62 473 GLN B O 1
ATOM 11502 N N . GLU B 1 474 ? -25.172 -33.531 11.312 1 75.25 474 GLU B N 1
ATOM 11503 C CA . GLU B 1 474 ? -26.562 -33.125 11.055 1 75.25 474 GLU B CA 1
ATOM 11504 C C . GLU B 1 474 ? -27.234 -32.656 12.328 1 75.25 474 GLU B C 1
ATOM 11506 O O . GLU B 1 474 ? -28.031 -31.703 12.289 1 75.25 474 GLU B O 1
ATOM 11511 N N . MET B 1 475 ? -26.859 -33.188 13.398 1 72.94 475 MET B N 1
ATOM 11512 C CA . MET B 1 475 ? -27.438 -32.781 14.68 1 72.94 475 MET B CA 1
ATOM 11513 C C . MET B 1 475 ? -26.906 -31.422 15.102 1 72.94 475 MET B C 1
ATOM 11515 O O . MET B 1 475 ? -27.641 -30.625 15.68 1 72.94 475 MET B O 1
ATOM 11519 N N . GLU B 1 476 ? -25.672 -31.234 14.828 1 71.44 476 GLU B N 1
ATOM 11520 C CA . GLU B 1 476 ? -25.047 -29.953 15.18 1 71.44 476 GLU B CA 1
ATOM 11521 C C . GLU B 1 476 ? -25.625 -28.812 14.352 1 71.44 476 GLU B C 1
ATOM 11523 O O . GLU B 1 476 ? -25.781 -27.688 14.852 1 71.44 476 GLU B O 1
ATOM 11528 N N . CYS B 1 477 ? -25.781 -29.031 13.094 1 64.12 477 CYS B N 1
ATOM 11529 C CA . CYS B 1 477 ? -26.328 -28 12.219 1 64.12 477 CYS B CA 1
ATOM 11530 C C . CYS B 1 477 ? -27.75 -27.625 12.633 1 64.12 477 CYS B C 1
ATOM 11532 O O . CYS B 1 477 ? -28.156 -26.469 12.492 1 64.12 477 CYS B O 1
ATOM 11534 N N . ASP B 1 478 ? -28.5 -28.609 13.102 1 59.56 478 ASP B N 1
ATOM 11535 C CA . ASP B 1 478 ? -29.891 -28.391 13.484 1 59.56 478 ASP B CA 1
ATOM 11536 C C . ASP B 1 478 ? -29.984 -27.672 14.828 1 59.56 478 ASP B C 1
ATOM 11538 O O . ASP B 1 478 ? -30.875 -26.844 15.047 1 59.56 478 ASP B O 1
ATOM 11542 N N . VAL B 1 479 ? -29 -28.109 15.711 1 53.72 479 VAL B N 1
ATOM 11543 C CA . VAL B 1 479 ? -29.125 -27.547 17.047 1 53.72 479 VAL B CA 1
ATOM 11544 C C . VAL B 1 479 ? -28.406 -26.203 17.125 1 53.72 479 VAL B C 1
ATOM 11546 O O . VAL B 1 479 ? -27.234 -26.094 16.75 1 53.72 479 VAL B O 1
ATOM 11549 N N . ASN B 1 480 ? -29.062 -25.156 16.641 1 53.03 480 ASN B N 1
ATOM 11550 C CA . ASN B 1 480 ? -28.703 -23.75 16.75 1 53.03 480 ASN B CA 1
ATOM 11551 C C . ASN B 1 480 ? -27.703 -23.516 17.875 1 53.03 480 ASN B C 1
ATOM 11553 O O . ASN B 1 480 ? -27.516 -22.391 18.328 1 53.03 480 ASN B O 1
ATOM 11557 N N . ARG B 1 481 ? -27.281 -24.578 18.578 1 50.31 481 ARG B N 1
ATOM 11558 C CA . ARG B 1 481 ? -26.594 -24.328 19.844 1 50.31 481 ARG B CA 1
ATOM 11559 C C . ARG B 1 481 ? -25.109 -24.031 19.609 1 50.31 481 ARG B C 1
ATOM 11561 O O . ARG B 1 481 ? -24.516 -23.219 20.344 1 50.31 481 ARG B O 1
ATOM 11568 N N . LYS B 1 482 ? -24.375 -24.938 18.953 1 54.03 482 LYS B N 1
ATOM 11569 C CA . LYS B 1 482 ? -22.938 -24.703 18.969 1 54.03 482 LYS B CA 1
ATOM 11570 C C . LYS B 1 482 ? -22.469 -24 17.703 1 54.03 482 LYS B C 1
ATOM 11572 O O . LYS B 1 482 ? -22.828 -24.391 16.594 1 54.03 482 LYS B O 1
ATOM 11577 N N . SER B 1 483 ? -22.172 -22.734 17.812 1 56.91 483 SER B N 1
ATOM 11578 C CA . SER B 1 483 ? -21.75 -21.703 16.859 1 56.91 483 SER B CA 1
ATOM 11579 C C . SER B 1 483 ? -20.422 -22.062 16.219 1 56.91 483 SER B C 1
ATOM 11581 O O . SER B 1 483 ? -19.469 -22.406 16.906 1 56.91 483 SER B O 1
ATOM 11583 N N . SER B 1 484 ? -20.438 -22.594 14.875 1 65.56 484 SER B N 1
ATOM 11584 C CA . SER B 1 484 ? -19.172 -22.719 14.148 1 65.56 484 SER B CA 1
ATOM 11585 C C . SER B 1 484 ? -18.547 -21.359 13.875 1 65.56 484 SER B C 1
ATOM 11587 O O . SER B 1 484 ? -19.266 -20.359 13.734 1 65.56 484 SER B O 1
ATOM 11589 N N . ARG B 1 485 ? -17.297 -21.453 14.031 1 78.38 485 ARG B N 1
ATOM 11590 C CA . ARG B 1 485 ? -16.531 -20.219 13.898 1 78.38 485 ARG B CA 1
ATOM 11591 C C . ARG B 1 485 ? -16.359 -19.828 12.438 1 78.38 485 ARG B C 1
ATOM 11593 O O . ARG B 1 485 ? -15.766 -18.797 12.125 1 78.38 485 ARG B O 1
ATOM 11600 N N . GLN B 1 486 ? -16.922 -20.719 11.508 1 83.88 486 GLN B N 1
ATOM 11601 C CA . GLN B 1 486 ? -16.797 -20.453 10.078 1 83.88 486 GLN B CA 1
ATOM 11602 C C . GLN B 1 486 ? -18.141 -20.656 9.367 1 83.88 486 GLN B C 1
ATOM 11604 O O . GLN B 1 486 ? -18.875 -21.594 9.695 1 83.88 486 GLN B O 1
ATOM 11609 N N . ALA B 1 487 ? -18.438 -19.781 8.414 1 86.62 487 ALA B N 1
ATOM 11610 C CA . ALA B 1 487 ? -19.703 -19.875 7.711 1 86.62 487 ALA B CA 1
ATOM 11611 C C . ALA B 1 487 ? -19.578 -19.422 6.262 1 86.62 487 ALA B C 1
ATOM 11613 O O . ALA B 1 487 ? -18.734 -18.562 5.949 1 86.62 487 ALA B O 1
ATOM 11614 N N . PHE B 1 488 ? -20.344 -20.094 5.363 1 90.12 488 PHE B N 1
ATOM 11615 C CA . PHE B 1 488 ? -20.5 -19.688 3.969 1 90.12 488 PHE B CA 1
ATOM 11616 C C . PHE B 1 488 ? -21.859 -19.062 3.74 1 90.12 488 PHE B C 1
ATOM 11618 O O . PHE B 1 488 ? -22.891 -19.719 3.908 1 90.12 488 PHE B O 1
ATOM 11625 N N . ILE B 1 489 ? -21.844 -17.812 3.389 1 91.75 489 ILE B N 1
ATOM 11626 C CA . ILE B 1 489 ? -23.094 -17.109 3.164 1 91.75 489 ILE B CA 1
ATOM 11627 C C . ILE B 1 489 ? -23.391 -17.047 1.667 1 91.75 489 ILE B C 1
ATOM 11629 O O . ILE B 1 489 ? -22.578 -16.516 0.895 1 91.75 489 ILE B O 1
ATOM 11633 N N . VAL B 1 490 ? -24.484 -17.625 1.225 1 92.69 490 VAL B N 1
ATOM 11634 C CA . VAL B 1 490 ? -24.922 -17.562 -0.164 1 92.69 490 VAL B CA 1
ATOM 11635 C C . VAL B 1 490 ? -25.938 -16.438 -0.337 1 92.69 490 VAL B C 1
ATOM 11637 O O . VAL B 1 490 ? -27.031 -16.469 0.246 1 92.69 490 VAL B O 1
ATOM 11640 N N . PHE B 1 491 ? -25.609 -15.484 -1.082 1 91.38 491 PHE B N 1
ATOM 11641 C CA . PHE B 1 491 ? -26.469 -14.336 -1.312 1 91.38 491 PHE B CA 1
ATOM 11642 C C . PHE B 1 491 ? -27.344 -14.547 -2.541 1 91.38 491 PHE B C 1
ATOM 11644 O O . PHE B 1 491 ? -27.047 -15.406 -3.379 1 91.38 491 PHE B O 1
ATOM 11651 N N . ARG B 1 492 ? -28.328 -13.789 -2.656 1 88.56 492 ARG B N 1
ATOM 11652 C CA . ARG B 1 492 ? -29.266 -13.898 -3.773 1 88.56 492 ARG B CA 1
ATOM 11653 C C . ARG B 1 492 ? -28.672 -13.305 -5.047 1 88.56 492 ARG B C 1
ATOM 11655 O O . ARG B 1 492 ? -28.938 -13.789 -6.148 1 88.56 492 ARG B O 1
ATOM 11662 N N . LYS B 1 493 ? -27.922 -12.266 -4.836 1 88.25 493 LYS B N 1
ATOM 11663 C CA . LYS B 1 493 ? -27.25 -11.602 -5.945 1 88.25 493 LYS B CA 1
ATOM 11664 C C . LYS B 1 493 ? -25.734 -11.539 -5.707 1 88.25 493 LYS B C 1
ATOM 11666 O O . LYS B 1 493 ? -25.297 -11.531 -4.562 1 88.25 493 LYS B O 1
ATOM 11671 N N . VAL B 1 494 ? -25.031 -11.516 -6.836 1 90.19 494 VAL B N 1
ATOM 11672 C CA . VAL B 1 494 ? -23.578 -11.445 -6.758 1 90.19 494 VAL B CA 1
ATOM 11673 C C . VAL B 1 494 ? -23.156 -10.102 -6.176 1 90.19 494 VAL B C 1
ATOM 11675 O O . VAL B 1 494 ? -22.188 -10.023 -5.41 1 90.19 494 VAL B O 1
ATOM 11678 N N . SER B 1 495 ? -23.844 -9.031 -6.43 1 89.62 495 SER B N 1
ATOM 11679 C CA . SER B 1 495 ? -23.516 -7.684 -5.977 1 89.62 495 SER B CA 1
ATOM 11680 C C . SER B 1 495 ? -23.562 -7.586 -4.453 1 89.62 495 SER B C 1
ATOM 11682 O O . SER B 1 495 ? -22.75 -6.891 -3.85 1 89.62 495 SER B O 1
ATOM 11684 N N . PHE B 1 496 ? -24.453 -8.312 -3.832 1 90.19 496 PHE B N 1
ATOM 11685 C CA . PHE B 1 496 ? -24.562 -8.273 -2.379 1 90.19 496 PHE B CA 1
ATOM 11686 C C . PHE B 1 496 ? -23.344 -8.891 -1.725 1 90.19 496 PHE B C 1
ATOM 11688 O O . PHE B 1 496 ? -22.859 -8.398 -0.703 1 90.19 496 PHE B O 1
ATOM 11695 N N . ALA B 1 497 ? -22.891 -9.969 -2.312 1 91.25 497 ALA B N 1
ATOM 11696 C CA . ALA B 1 497 ? -21.672 -10.586 -1.774 1 91.25 497 ALA B CA 1
ATOM 11697 C C . ALA B 1 497 ? -20.5 -9.625 -1.835 1 91.25 497 ALA B C 1
ATOM 11699 O O . ALA B 1 497 ? -19.703 -9.547 -0.894 1 91.25 497 ALA B O 1
ATOM 11700 N N . HIS B 1 498 ? -20.391 -8.898 -2.943 1 91.25 498 HIS B N 1
ATOM 11701 C CA . HIS B 1 498 ? -19.312 -7.945 -3.113 1 91.25 498 HIS B CA 1
ATOM 11702 C C . HIS B 1 498 ? -19.453 -6.773 -2.146 1 91.25 498 HIS B C 1
ATOM 11704 O O . HIS B 1 498 ? -18.453 -6.27 -1.626 1 91.25 498 HIS B O 1
ATOM 11710 N N . ILE B 1 499 ? -20.672 -6.305 -1.875 1 90.44 499 ILE B N 1
ATOM 11711 C CA . ILE B 1 499 ? -20.906 -5.199 -0.956 1 90.44 499 ILE B CA 1
ATOM 11712 C C . ILE B 1 499 ? -20.5 -5.602 0.46 1 90.44 499 ILE B C 1
ATOM 11714 O O . ILE B 1 499 ? -19.812 -4.859 1.148 1 90.44 499 ILE B O 1
ATOM 11718 N N . PHE B 1 500 ? -20.812 -6.777 0.89 1 89.94 500 PHE B N 1
ATOM 11719 C CA . PHE B 1 500 ? -20.516 -7.234 2.24 1 89.94 500 PHE B CA 1
ATOM 11720 C C . PHE B 1 500 ? -19.016 -7.512 2.395 1 89.94 500 PHE B C 1
ATOM 11722 O O . PHE B 1 500 ? -18.469 -7.379 3.488 1 89.94 500 PHE B O 1
ATOM 11729 N N . ASP B 1 501 ? -18.422 -7.949 1.301 1 90.62 501 ASP B N 1
ATOM 11730 C CA . ASP B 1 501 ? -16.984 -8.164 1.363 1 90.62 501 ASP B CA 1
ATOM 11731 C C . ASP B 1 501 ? -16.234 -6.844 1.571 1 90.62 501 ASP B C 1
ATOM 11733 O O . ASP B 1 501 ? -15.188 -6.812 2.213 1 90.62 501 ASP B O 1
ATOM 11737 N N . GLN B 1 502 ? -16.703 -5.762 1.033 1 88.94 502 GLN B N 1
ATOM 11738 C CA . GLN B 1 502 ? -16.062 -4.457 1.145 1 88.94 502 GLN B CA 1
ATOM 11739 C C . GLN B 1 502 ? -16.281 -3.852 2.527 1 88.94 502 GLN B C 1
ATOM 11741 O O . GLN B 1 502 ? -15.445 -3.092 3.021 1 88.94 502 GLN B O 1
ATOM 11746 N N . MET B 1 503 ? -17.312 -4.207 3.18 1 87.31 503 MET B N 1
ATOM 11747 C CA . MET B 1 503 ? -17.703 -3.602 4.453 1 87.31 503 MET B CA 1
ATOM 11748 C C . MET B 1 503 ? -16.891 -4.195 5.602 1 87.31 503 MET B C 1
ATOM 11750 O O . MET B 1 503 ? -16.609 -5.395 5.617 1 87.31 503 MET B O 1
ATOM 11754 N N . LEU B 1 504 ? -16.484 -3.252 6.461 1 84.12 504 LEU B N 1
ATOM 11755 C CA . LEU B 1 504 ? -15.93 -3.721 7.727 1 84.12 504 LEU B CA 1
ATOM 11756 C C . LEU B 1 504 ? -17.031 -4.242 8.641 1 84.12 504 LEU B C 1
ATOM 11758 O O . LEU B 1 504 ? -17.906 -3.475 9.078 1 84.12 504 LEU B O 1
ATOM 11762 N N . LEU B 1 505 ? -17.016 -5.5 8.914 1 80.44 505 LEU B N 1
ATOM 11763 C CA . LEU B 1 505 ? -18.156 -6.137 9.57 1 80.44 505 LEU B CA 1
ATOM 11764 C C . LEU B 1 505 ? -18.047 -6.016 11.086 1 80.44 505 LEU B C 1
ATOM 11766 O O . LEU B 1 505 ? -19.031 -5.664 11.75 1 80.44 505 LEU B O 1
ATOM 11770 N N . SER B 1 506 ? -16.891 -6.316 11.609 1 78.19 506 SER B N 1
ATOM 11771 C CA . SER B 1 506 ? -16.812 -6.34 13.062 1 78.19 506 SER B CA 1
ATOM 11772 C C . SER B 1 506 ? -15.688 -5.438 13.562 1 78.19 506 SER B C 1
ATOM 11774 O O . SER B 1 506 ? -14.758 -5.113 12.82 1 78.19 506 SER B O 1
ATOM 11776 N N . ASN B 1 507 ? -15.922 -4.918 14.789 1 70.81 507 ASN B N 1
ATOM 11777 C CA . ASN B 1 507 ? -14.969 -4.027 15.445 1 70.81 507 ASN B CA 1
ATOM 11778 C C . ASN B 1 507 ? -13.828 -4.801 16.094 1 70.81 507 ASN B C 1
ATOM 11780 O O . ASN B 1 507 ? -12.766 -4.238 16.359 1 70.81 507 ASN B O 1
ATOM 11784 N N . LYS B 1 508 ? -14.117 -5.961 16.359 1 67.19 508 LYS B N 1
ATOM 11785 C CA . LYS B 1 508 ? -13.078 -6.703 17.062 1 67.19 508 LYS B CA 1
ATOM 11786 C C . LYS B 1 508 ? -12.039 -7.254 16.094 1 67.19 508 LYS B C 1
ATOM 11788 O O . LYS B 1 508 ? -12.391 -7.82 15.047 1 67.19 508 LYS B O 1
ATOM 11793 N N . ASP B 1 509 ? -10.812 -6.734 16.141 1 59.84 509 ASP B N 1
ATOM 11794 C CA . ASP B 1 509 ? -9.688 -7.012 15.25 1 59.84 509 ASP B CA 1
ATOM 11795 C C . ASP B 1 509 ? -9.633 -8.492 14.883 1 59.84 509 ASP B C 1
ATOM 11797 O O . ASP B 1 509 ? -9.242 -8.852 13.766 1 59.84 509 ASP B O 1
ATOM 11801 N N . SER B 1 510 ? -10.031 -9.367 15.781 1 60.53 510 SER B N 1
ATOM 11802 C CA . SER B 1 510 ? -9.781 -10.789 15.547 1 60.53 510 SER B CA 1
ATOM 11803 C C . SER B 1 510 ? -11.016 -11.477 14.977 1 60.53 510 SER B C 1
ATOM 11805 O O . SER B 1 510 ? -10.945 -12.633 14.555 1 60.53 510 SER B O 1
ATOM 11807 N N . GLU B 1 511 ? -12.055 -10.609 14.805 1 62.78 511 GLU B N 1
ATOM 11808 C CA . GLU B 1 511 ? -13.273 -11.328 14.43 1 62.78 511 GLU B CA 1
ATOM 11809 C C . GLU B 1 511 ? -13.789 -10.867 13.07 1 62.78 511 GLU B C 1
ATOM 11811 O O . GLU B 1 511 ? -13.938 -9.664 12.836 1 62.78 511 GLU B O 1
ATOM 11816 N N . MET B 1 512 ? -14.078 -11.727 12.172 1 56.19 512 MET B N 1
ATOM 11817 C CA . MET B 1 512 ? -14.844 -11.656 10.93 1 56.19 512 MET B CA 1
ATOM 11818 C C . MET B 1 512 ? -14.219 -10.656 9.961 1 56.19 512 MET B C 1
ATOM 11820 O O . MET B 1 512 ? -14.672 -10.523 8.828 1 56.19 512 MET B O 1
ATOM 11824 N N . SER B 1 513 ? -13.109 -9.898 10.312 1 60.88 513 SER B N 1
ATOM 11825 C CA . SER B 1 513 ? -12.727 -8.773 9.469 1 60.88 513 SER B CA 1
ATOM 11826 C C . SER B 1 513 ? -11.672 -9.18 8.445 1 60.88 513 SER B C 1
ATOM 11828 O O . SER B 1 513 ? -11.766 -8.82 7.273 1 60.88 513 SER B O 1
ATOM 11830 N N . ASP B 1 514 ? -10.773 -9.867 8.727 1 65.56 514 ASP B N 1
ATOM 11831 C CA . ASP B 1 514 ? -9.664 -10.055 7.793 1 65.56 514 ASP B CA 1
ATOM 11832 C C . ASP B 1 514 ? -9.711 -11.438 7.156 1 65.56 514 ASP B C 1
ATOM 11834 O O . ASP B 1 514 ? -9.055 -11.688 6.145 1 65.56 514 ASP B O 1
ATOM 11838 N N . ASP B 1 515 ? -10.641 -12.227 7.625 1 78.31 515 ASP B N 1
ATOM 11839 C CA . ASP B 1 515 ? -10.672 -13.594 7.113 1 78.31 515 ASP B CA 1
ATOM 11840 C C . ASP B 1 515 ? -11.891 -13.82 6.223 1 78.31 515 ASP B C 1
ATOM 11842 O O . ASP B 1 515 ? -12.781 -14.594 6.57 1 78.31 515 ASP B O 1
ATOM 11846 N N . LYS B 1 516 ? -12 -13.188 5.113 1 86.19 516 LYS B N 1
ATOM 11847 C CA . LYS B 1 516 ? -13.078 -13.312 4.141 1 86.19 516 LYS B CA 1
ATOM 11848 C C . LYS B 1 516 ? -12.547 -13.773 2.785 1 86.19 516 LYS B C 1
ATOM 11850 O O . LYS B 1 516 ? -11.398 -13.5 2.434 1 86.19 516 LYS B O 1
ATOM 11855 N N . ALA B 1 517 ? -13.32 -14.516 2.139 1 88 517 ALA B N 1
ATOM 11856 C CA . ALA B 1 517 ? -13.023 -14.93 0.772 1 88 517 ALA B CA 1
ATOM 11857 C C . ALA B 1 517 ? -14.266 -14.875 -0.105 1 88 517 ALA B C 1
ATOM 11859 O O . ALA B 1 517 ? -15.305 -15.453 0.241 1 88 517 ALA B O 1
ATOM 11860 N N . LEU B 1 518 ? -14.117 -14.148 -1.227 1 90.56 518 LEU B N 1
ATOM 11861 C CA . LEU B 1 518 ? -15.25 -13.938 -2.129 1 90.56 518 LEU B CA 1
ATOM 11862 C C . LEU B 1 518 ? -15.25 -14.984 -3.242 1 90.56 518 LEU B C 1
ATOM 11864 O O . LEU B 1 518 ? -14.195 -15.312 -3.795 1 90.56 518 LEU B O 1
ATOM 11868 N N . GLY B 1 519 ? -16.422 -15.492 -3.625 1 86.81 519 GLY B N 1
ATOM 11869 C CA . GLY B 1 519 ? -16.609 -16.391 -4.75 1 86.81 519 GLY B CA 1
ATOM 11870 C C . GLY B 1 519 ? -15.867 -17.703 -4.586 1 86.81 519 GLY B C 1
ATOM 11871 O O . GLY B 1 519 ? -15.141 -18.141 -5.488 1 86.81 519 GLY B O 1
ATOM 11872 N N . ILE B 1 520 ? -16.047 -18.344 -3.52 1 86.44 520 ILE B N 1
ATOM 11873 C CA . ILE B 1 520 ? -15.328 -19.578 -3.223 1 86.44 520 ILE B CA 1
ATOM 11874 C C . ILE B 1 520 ? -16.016 -20.766 -3.908 1 86.44 520 ILE B C 1
ATOM 11876 O O . ILE B 1 520 ? -17.234 -20.922 -3.801 1 86.44 520 ILE B O 1
ATOM 11880 N N . ASN B 1 521 ? -15.234 -21.438 -4.742 1 86.75 521 ASN B N 1
ATOM 11881 C CA . ASN B 1 521 ? -15.656 -22.719 -5.285 1 86.75 521 ASN B CA 1
ATOM 11882 C C . ASN B 1 521 ? -15.477 -23.859 -4.273 1 86.75 521 ASN B C 1
ATOM 11884 O O . ASN B 1 521 ? -14.391 -24.016 -3.715 1 86.75 521 ASN B O 1
ATOM 11888 N N . PRO B 1 522 ? -16.5 -24.547 -4.016 1 86.94 522 PRO B N 1
ATOM 11889 C CA . PRO B 1 522 ? -16.422 -25.594 -2.994 1 86.94 522 PRO B CA 1
ATOM 11890 C C . PRO B 1 522 ? -15.336 -26.625 -3.293 1 86.94 522 PRO B C 1
ATOM 11892 O O . PRO B 1 522 ? -14.812 -27.266 -2.375 1 86.94 522 PRO B O 1
ATOM 11895 N N . THR B 1 523 ? -14.984 -26.75 -4.559 1 86.38 523 THR B N 1
ATOM 11896 C CA . THR B 1 523 ? -13.969 -27.75 -4.914 1 86.38 523 THR B CA 1
ATOM 11897 C C . THR B 1 523 ? -12.57 -27.156 -4.812 1 86.38 523 THR B C 1
ATOM 11899 O O . THR B 1 523 ? -11.57 -27.875 -4.879 1 86.38 523 THR B O 1
ATOM 11902 N N . ASP B 1 524 ? -12.5 -25.891 -4.602 1 90.38 524 ASP B N 1
ATOM 11903 C CA . ASP B 1 524 ? -11.203 -25.219 -4.582 1 90.38 524 ASP B CA 1
ATOM 11904 C C . ASP B 1 524 ? -10.828 -24.797 -3.166 1 90.38 524 ASP B C 1
ATOM 11906 O O . ASP B 1 524 ? -9.938 -23.953 -2.977 1 90.38 524 ASP B O 1
ATOM 11910 N N . ILE B 1 525 ? -11.367 -25.344 -2.15 1 90.62 525 ILE B N 1
ATOM 11911 C CA . ILE B 1 525 ? -11.133 -24.969 -0.765 1 90.62 525 ILE B CA 1
ATOM 11912 C C . ILE B 1 525 ? -9.906 -25.688 -0.226 1 90.62 525 ILE B C 1
ATOM 11914 O O . ILE B 1 525 ? -9.727 -26.891 -0.476 1 90.62 525 ILE B O 1
ATOM 11918 N N . ILE B 1 526 ? -9.023 -24.969 0.431 1 90.81 526 ILE B N 1
ATOM 11919 C CA . ILE B 1 526 ? -7.898 -25.547 1.149 1 90.81 526 ILE B CA 1
ATOM 11920 C C . ILE B 1 526 ? -8.273 -25.766 2.611 1 90.81 526 ILE B C 1
ATOM 11922 O O . ILE B 1 526 ? -8.141 -24.875 3.438 1 90.81 526 ILE B O 1
ATOM 11926 N N . TRP B 1 527 ? -8.57 -26.906 2.932 1 86.06 527 TRP B N 1
ATOM 11927 C CA . TRP B 1 527 ? -9.211 -27.25 4.195 1 86.06 527 TRP B CA 1
ATOM 11928 C C . TRP B 1 527 ? -8.266 -27.047 5.367 1 86.06 527 TRP B C 1
ATOM 11930 O O . TRP B 1 527 ? -8.695 -26.688 6.469 1 86.06 527 TRP B O 1
ATOM 11940 N N . CYS B 1 528 ? -7.012 -27.188 5.211 1 83.62 528 CYS B N 1
ATOM 11941 C CA . CYS B 1 528 ? -6.07 -27.031 6.309 1 83.62 528 CYS B CA 1
ATOM 11942 C C . CYS B 1 528 ? -6.02 -25.578 6.777 1 83.62 528 CYS B C 1
ATOM 11944 O O . CYS B 1 528 ? -5.719 -25.312 7.941 1 83.62 528 CYS B O 1
ATOM 11946 N N . ASN B 1 529 ? -6.352 -24.688 5.961 1 87.25 529 ASN B N 1
ATOM 11947 C CA . ASN B 1 529 ? -6.23 -23.266 6.281 1 87.25 529 ASN B CA 1
ATOM 11948 C C . ASN B 1 529 ? -7.559 -22.688 6.77 1 87.25 529 ASN B C 1
ATOM 11950 O O . ASN B 1 529 ? -7.586 -21.625 7.391 1 87.25 529 ASN B O 1
ATOM 11954 N N . ILE B 1 530 ? -8.594 -23.344 6.562 1 79.56 530 ILE B N 1
ATOM 11955 C CA . ILE B 1 530 ? -9.891 -22.875 7.027 1 79.56 530 ILE B CA 1
ATOM 11956 C C . ILE B 1 530 ? -9.984 -23.031 8.539 1 79.56 530 ILE B C 1
ATOM 11958 O O . ILE B 1 530 ? -10.656 -22.234 9.211 1 79.56 530 ILE B O 1
ATOM 11962 N N . GLN B 1 531 ? -9.055 -23.922 9.117 1 71.44 531 GLN B N 1
ATOM 11963 C CA . GLN B 1 531 ? -9.086 -24.219 10.547 1 71.44 531 GLN B CA 1
ATOM 11964 C C . GLN B 1 531 ? -8.297 -23.188 11.344 1 71.44 531 GLN B C 1
ATOM 11966 O O . GLN B 1 531 ? -8.508 -23.031 12.547 1 71.44 531 GLN B O 1
ATOM 11971 N N . THR B 1 532 ? -7.449 -22.562 10.734 1 63.62 532 THR B N 1
ATOM 11972 C CA . THR B 1 532 ? -6.52 -21.703 11.461 1 63.62 532 THR B CA 1
ATOM 11973 C C . THR B 1 532 ? -7.219 -20.438 11.945 1 63.62 532 THR B C 1
ATOM 11975 O O . THR B 1 532 ? -7.516 -19.531 11.148 1 63.62 532 THR B O 1
ATOM 11978 N N . ILE B 1 533 ? -7.582 -20.469 13.242 1 62.5 533 ILE B N 1
ATOM 11979 C CA . ILE B 1 533 ? -8.422 -19.422 13.805 1 62.5 533 ILE B CA 1
ATOM 11980 C C . ILE B 1 533 ? -7.559 -18.453 14.617 1 62.5 533 ILE B C 1
ATOM 11982 O O . ILE B 1 533 ? -7.848 -17.266 14.68 1 62.5 533 ILE B O 1
ATOM 11986 N N . ASN B 1 534 ? -6.312 -18.875 15.031 1 72.94 534 ASN B N 1
ATOM 11987 C CA . ASN B 1 534 ? -5.57 -18 15.938 1 72.94 534 ASN B CA 1
ATOM 11988 C C . ASN B 1 534 ? -4.801 -16.922 15.164 1 72.94 534 ASN B C 1
ATOM 11990 O O . ASN B 1 534 ? -3.939 -17.234 14.344 1 72.94 534 ASN B O 1
ATOM 11994 N N . ARG B 1 535 ? -5.066 -15.688 15.453 1 74.81 535 ARG B N 1
ATOM 11995 C CA . ARG B 1 535 ? -4.566 -14.547 14.695 1 74.81 535 ARG B CA 1
ATOM 11996 C C . ARG B 1 535 ? -3.051 -14.43 14.812 1 74.81 535 ARG B C 1
ATOM 11998 O O . ARG B 1 535 ? -2.355 -14.289 13.805 1 74.81 535 ARG B O 1
ATOM 12005 N N . PRO B 1 536 ? -2.482 -14.484 16.062 1 73.94 536 PRO B N 1
ATOM 12006 C CA . PRO B 1 536 ? -1.024 -14.352 16.125 1 73.94 536 PRO B CA 1
ATOM 12007 C C . PRO B 1 536 ? -0.297 -15.461 15.367 1 73.94 536 PRO B C 1
ATOM 12009 O O . PRO B 1 536 ? 0.762 -15.227 14.781 1 73.94 536 PRO B O 1
ATOM 12012 N N . TRP B 1 537 ? -0.907 -16.594 15.398 1 78.56 537 TRP B N 1
ATOM 12013 C CA . TRP B 1 537 ? -0.308 -17.703 14.672 1 78.56 537 TRP B CA 1
ATOM 12014 C C . TRP B 1 537 ? -0.397 -17.484 13.164 1 78.56 537 TRP B C 1
ATOM 12016 O O . TRP B 1 537 ? 0.526 -17.828 12.422 1 78.56 537 TRP B O 1
ATOM 12026 N N . ALA B 1 538 ? -1.499 -16.969 12.766 1 81.62 538 ALA B N 1
ATOM 12027 C CA . ALA B 1 538 ? -1.667 -16.672 11.344 1 81.62 538 ALA B CA 1
ATOM 12028 C C . ALA B 1 538 ? -0.667 -15.609 10.891 1 81.62 538 ALA B C 1
ATOM 12030 O O . ALA B 1 538 ? -0.102 -15.711 9.797 1 81.62 538 ALA B O 1
ATOM 12031 N N . LEU B 1 539 ? -0.417 -14.648 11.766 1 80.44 539 LEU B N 1
ATOM 12032 C CA . LEU B 1 539 ? 0.528 -13.586 11.43 1 80.44 539 LEU B CA 1
ATOM 12033 C C . LEU B 1 539 ? 1.948 -14.133 11.336 1 80.44 539 LEU B C 1
ATOM 12035 O O . LEU B 1 539 ? 2.721 -13.727 10.469 1 80.44 539 LEU B O 1
ATOM 12039 N N . LEU B 1 540 ? 2.266 -15 12.266 1 83.69 540 LEU B N 1
ATOM 12040 C CA . LEU B 1 540 ? 3.588 -15.617 12.242 1 83.69 540 LEU B CA 1
ATOM 12041 C C . LEU B 1 540 ? 3.771 -16.469 10.992 1 83.69 540 LEU B C 1
ATOM 12043 O O . LEU B 1 540 ? 4.848 -16.469 10.391 1 83.69 540 LEU B O 1
ATOM 12047 N N . ARG B 1 541 ? 2.777 -17.203 10.586 1 88.62 541 ARG B N 1
ATOM 12048 C CA . ARG B 1 541 ? 2.85 -18.031 9.391 1 88.62 541 ARG B CA 1
ATOM 12049 C C . ARG B 1 541 ? 3.045 -17.188 8.141 1 88.62 541 ARG B C 1
ATOM 12051 O O . ARG B 1 541 ? 3.793 -17.562 7.234 1 88.62 541 ARG B O 1
ATOM 12058 N N . VAL B 1 542 ? 2.336 -16.078 8.117 1 87.94 542 VAL B N 1
ATOM 12059 C CA . VAL B 1 542 ? 2.492 -15.172 6.98 1 87.94 542 VAL B CA 1
ATOM 12060 C C . VAL B 1 542 ? 3.924 -14.641 6.938 1 87.94 542 VAL B C 1
ATOM 12062 O O . VAL B 1 542 ? 4.539 -14.57 5.871 1 87.94 542 VAL B O 1
ATOM 12065 N N . ALA B 1 543 ? 4.504 -14.32 8.078 1 87.06 543 ALA B N 1
ATOM 12066 C CA . ALA B 1 543 ? 5.871 -13.812 8.156 1 87.06 543 ALA B CA 1
ATOM 12067 C C . ALA B 1 543 ? 6.879 -14.867 7.715 1 87.06 543 ALA B C 1
ATOM 12069 O O . ALA B 1 543 ? 7.809 -14.578 6.961 1 87.06 543 ALA B O 1
ATOM 12070 N N . ILE B 1 544 ? 6.645 -16.047 8.125 1 89.62 544 ILE B N 1
ATOM 12071 C CA . ILE B 1 544 ? 7.543 -17.156 7.785 1 89.62 544 ILE B CA 1
ATOM 12072 C C . ILE B 1 544 ? 7.469 -17.422 6.285 1 89.62 544 ILE B C 1
ATOM 12074 O O . ILE B 1 544 ? 8.5 -17.641 5.637 1 89.62 544 ILE B O 1
ATOM 12078 N N . SER B 1 545 ? 6.242 -17.484 5.777 1 92 545 SER B N 1
ATOM 12079 C CA . SER B 1 545 ? 6.074 -17.719 4.348 1 92 545 SER B CA 1
ATOM 12080 C C . SER B 1 545 ? 6.789 -16.656 3.521 1 92 545 SER B C 1
ATOM 12082 O O . SER B 1 545 ? 7.48 -16.984 2.553 1 92 545 SER B O 1
ATOM 12084 N N . ASN B 1 546 ? 6.625 -15.414 3.914 1 88.12 546 ASN B N 1
ATOM 12085 C CA . ASN B 1 546 ? 7.305 -14.336 3.197 1 88.12 546 ASN B CA 1
ATOM 12086 C C . ASN B 1 546 ? 8.82 -14.469 3.309 1 88.12 546 ASN B C 1
ATOM 12088 O O . ASN B 1 546 ? 9.547 -14.195 2.348 1 88.12 546 ASN B O 1
ATOM 12092 N N . PHE B 1 547 ? 9.305 -14.82 4.453 1 87.75 547 PHE B N 1
ATOM 12093 C CA . PHE B 1 547 ? 10.734 -15.031 4.652 1 87.75 547 PHE B CA 1
ATOM 12094 C C . PHE B 1 547 ? 11.25 -16.156 3.75 1 87.75 547 PHE B C 1
ATOM 12096 O O . PHE B 1 547 ? 12.305 -16.016 3.125 1 87.75 547 PHE B O 1
ATOM 12103 N N . LEU B 1 548 ? 10.492 -17.203 3.643 1 90.44 548 LEU B N 1
ATOM 12104 C CA . LEU B 1 548 ? 10.891 -18.344 2.822 1 90.44 548 LEU B CA 1
ATOM 12105 C C . LEU B 1 548 ? 10.898 -17.969 1.343 1 90.44 548 LEU B C 1
ATOM 12107 O O . LEU B 1 548 ? 11.773 -18.406 0.592 1 90.44 548 LEU B O 1
ATOM 12111 N N . ASN B 1 549 ? 9.883 -17.219 0.89 1 91.56 549 ASN B N 1
ATOM 12112 C CA . ASN B 1 549 ? 9.844 -16.766 -0.492 1 91.56 549 ASN B CA 1
ATOM 12113 C C . ASN B 1 549 ? 11.086 -15.953 -0.849 1 91.56 549 ASN B C 1
ATOM 12115 O O . ASN B 1 549 ? 11.703 -16.172 -1.894 1 91.56 549 ASN B O 1
ATOM 12119 N N . VAL B 1 550 ? 11.477 -15.047 0.014 1 85.19 550 VAL B N 1
ATOM 12120 C CA . VAL B 1 550 ? 12.656 -14.227 -0.243 1 85.19 550 VAL B CA 1
ATOM 12121 C C . VAL B 1 550 ? 13.914 -15.094 -0.169 1 85.19 550 VAL B C 1
ATOM 12123 O O . VAL B 1 550 ? 14.828 -14.938 -0.98 1 85.19 550 VAL B O 1
ATOM 12126 N N . ALA B 1 551 ? 13.906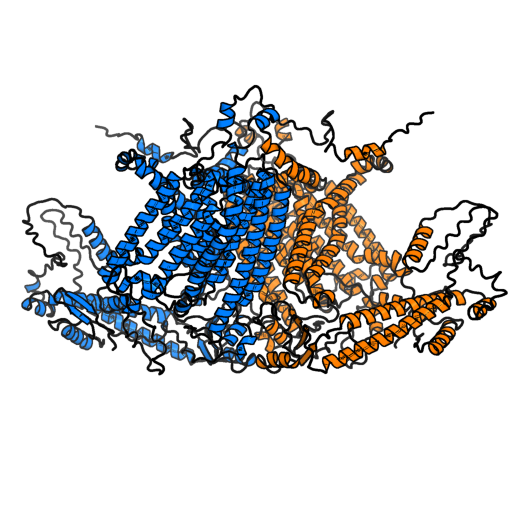 -16.016 0.818 1 84.62 551 ALA B N 1
ATOM 12127 C CA . ALA B 1 551 ? 15.047 -16.891 1.016 1 84.62 551 ALA B CA 1
ATOM 12128 C C . ALA B 1 551 ? 15.305 -17.75 -0.222 1 84.62 551 ALA B C 1
ATOM 12130 O O . ALA B 1 551 ? 16.453 -17.938 -0.633 1 84.62 551 ALA B O 1
ATOM 12131 N N . ILE B 1 552 ? 14.258 -18.219 -0.864 1 88.19 552 ILE B N 1
ATOM 12132 C CA . ILE B 1 552 ? 14.445 -19.062 -2.033 1 88.19 552 ILE B CA 1
ATOM 12133 C C . ILE B 1 552 ? 14.914 -18.219 -3.217 1 88.19 552 ILE B C 1
ATOM 12135 O O . ILE B 1 552 ? 15.703 -18.688 -4.043 1 88.19 552 ILE B O 1
ATOM 12139 N N . ILE B 1 553 ? 14.43 -17 -3.389 1 86.25 553 ILE B N 1
ATOM 12140 C CA . ILE B 1 553 ? 14.828 -16.141 -4.488 1 86.25 553 ILE B CA 1
ATOM 12141 C C . ILE B 1 553 ? 16.312 -15.805 -4.379 1 86.25 553 ILE B C 1
ATOM 12143 O O . ILE B 1 553 ? 17.047 -15.875 -5.367 1 86.25 553 ILE B O 1
ATOM 12147 N N . ILE B 1 554 ? 16.75 -15.594 -3.166 1 73.81 554 ILE B N 1
ATOM 12148 C CA . ILE B 1 554 ? 18.156 -15.242 -2.963 1 73.81 554 ILE B CA 1
ATOM 12149 C C . ILE B 1 554 ? 19 -16.516 -2.957 1 73.81 554 ILE B C 1
ATOM 12151 O O . ILE B 1 554 ? 20.078 -16.547 -3.561 1 73.81 554 ILE B O 1
ATOM 12155 N N . GLY B 1 555 ? 18.516 -17.609 -2.283 1 74.56 555 GLY B N 1
ATOM 12156 C CA . GLY B 1 555 ? 19.266 -18.859 -2.105 1 74.56 555 GLY B CA 1
ATOM 12157 C C . GLY B 1 555 ? 19.344 -19.688 -3.369 1 74.56 555 GLY B C 1
ATOM 12158 O O . GLY B 1 555 ? 20.219 -20.531 -3.508 1 74.56 555 GLY B O 1
ATOM 12159 N N . TRP B 1 556 ? 18.469 -19.469 -4.398 1 77.88 556 TRP B N 1
ATOM 12160 C CA . TRP B 1 556 ? 18.438 -20.297 -5.605 1 77.88 556 TRP B CA 1
ATOM 12161 C C . TRP B 1 556 ? 19.688 -20.094 -6.445 1 77.88 556 TRP B C 1
ATOM 12163 O O . TRP B 1 556 ? 19.938 -20.844 -7.395 1 77.88 556 TRP B O 1
ATOM 12173 N N . VAL B 1 557 ? 20.438 -19.141 -6.039 1 63.41 557 VAL B N 1
ATOM 12174 C CA . VAL B 1 557 ? 21.688 -18.891 -6.73 1 63.41 557 VAL B CA 1
ATOM 12175 C C . VAL B 1 557 ? 22.625 -20.094 -6.559 1 63.41 557 VAL B C 1
ATOM 12177 O O . VAL B 1 557 ? 23.422 -20.391 -7.445 1 63.41 557 VAL B O 1
ATOM 12180 N N . VAL B 1 558 ? 22.344 -20.844 -5.504 1 62.5 558 VAL B N 1
ATOM 12181 C CA . VAL B 1 558 ? 23.188 -21.984 -5.172 1 62.5 558 VAL B CA 1
ATOM 12182 C C . VAL B 1 558 ? 22.938 -23.125 -6.148 1 62.5 558 VAL B C 1
ATOM 12184 O O . VAL B 1 558 ? 23.859 -23.594 -6.824 1 62.5 558 VAL B O 1
ATOM 12187 N N . PRO B 1 559 ? 21.688 -23.562 -6.375 1 67.5 559 PRO B N 1
ATOM 12188 C CA . PRO B 1 559 ? 21.469 -24.625 -7.355 1 67.5 559 PRO B CA 1
ATOM 12189 C C . PRO B 1 559 ? 21.844 -24.203 -8.773 1 67.5 559 PRO B C 1
ATOM 12191 O O . PRO B 1 559 ? 22.328 -25.031 -9.555 1 67.5 559 PRO B O 1
ATOM 12194 N N . VAL B 1 560 ? 21.641 -23.016 -9.062 1 64.19 560 VAL B N 1
ATOM 12195 C CA . VAL B 1 560 ? 21.984 -22.531 -10.391 1 64.19 560 VAL B CA 1
ATOM 12196 C C . VAL B 1 560 ? 23.5 -22.578 -10.594 1 64.19 560 VAL B C 1
ATOM 12198 O O . VAL B 1 560 ? 23.969 -22.922 -11.688 1 64.19 560 VAL B O 1
ATOM 12201 N N . ALA B 1 561 ? 24.172 -22.312 -9.523 1 54.91 561 ALA B N 1
ATOM 12202 C CA . ALA B 1 561 ? 25.641 -22.359 -9.594 1 54.91 561 ALA B CA 1
ATOM 12203 C C . ALA B 1 561 ? 26.125 -23.797 -9.773 1 54.91 561 ALA B C 1
ATOM 12205 O O . ALA B 1 561 ? 27.078 -24.047 -10.508 1 54.91 561 ALA B O 1
ATOM 12206 N N . ILE B 1 562 ? 25.406 -24.688 -9.172 1 57.72 562 ILE B N 1
ATOM 12207 C CA . ILE B 1 562 ? 25.781 -26.094 -9.25 1 57.72 562 ILE B CA 1
ATOM 12208 C C . ILE B 1 562 ? 25.578 -26.609 -10.672 1 57.72 562 ILE B C 1
ATOM 12210 O O . ILE B 1 562 ? 26.438 -27.297 -11.227 1 57.72 562 ILE B O 1
ATOM 12214 N N . VAL B 1 563 ? 24.484 -26.25 -11.227 1 59.12 563 VAL B N 1
ATOM 12215 C CA . VAL B 1 563 ? 24.188 -26.703 -12.586 1 59.12 563 VAL B CA 1
ATOM 12216 C C . VAL B 1 563 ? 25.141 -26.031 -13.57 1 59.12 563 VAL B C 1
ATOM 12218 O O . VAL B 1 563 ? 25.578 -26.641 -14.547 1 59.12 563 VAL B O 1
ATOM 12221 N N . GLY B 1 564 ? 25.312 -24.688 -13.32 1 52.69 564 GLY B N 1
ATOM 12222 C CA . GLY B 1 564 ? 26.297 -23.984 -14.133 1 52.69 564 GLY B CA 1
ATOM 12223 C C . GLY B 1 564 ? 27.672 -24.625 -14.117 1 52.69 564 GLY B C 1
ATOM 12224 O O . GLY B 1 564 ? 28.344 -24.688 -15.148 1 52.69 564 GLY B O 1
ATOM 12225 N N . PHE B 1 565 ? 27.938 -25.188 -13 1 48.09 565 PHE B N 1
ATOM 12226 C CA . PHE B 1 565 ? 29.203 -25.891 -12.867 1 48.09 565 PHE B CA 1
ATOM 12227 C C . PHE B 1 565 ? 29.203 -27.156 -13.695 1 48.09 565 PHE B C 1
ATOM 12229 O O . PHE B 1 565 ? 30.219 -27.5 -14.312 1 48.09 565 PHE B O 1
ATOM 12236 N N . VAL B 1 566 ? 28.062 -27.734 -13.586 1 48.56 566 VAL B N 1
ATOM 12237 C CA . VAL B 1 566 ? 27.969 -29.016 -14.289 1 48.56 566 VAL B CA 1
ATOM 12238 C C . VAL B 1 566 ? 27.938 -28.766 -15.797 1 48.56 566 VAL B C 1
ATOM 12240 O O . VAL B 1 566 ? 28.422 -29.578 -16.578 1 48.56 566 VAL B O 1
ATOM 12243 N N . SER B 1 567 ? 27.391 -27.594 -16.203 1 45.03 567 SER B N 1
ATOM 12244 C CA . SER B 1 567 ? 27.219 -27.312 -17.625 1 45.03 567 SER B CA 1
ATOM 12245 C C . SER B 1 567 ? 28.516 -26.812 -18.25 1 45.03 567 SER B C 1
ATOM 12247 O O . SER B 1 567 ? 28.578 -26.609 -19.469 1 45.03 567 SER B O 1
ATOM 12249 N N . GLN B 1 568 ? 29.391 -26.453 -17.484 1 43.09 568 GLN B N 1
ATOM 12250 C CA . GLN B 1 568 ? 30.641 -26.016 -18.109 1 43.09 568 GLN B CA 1
ATOM 12251 C C . GLN B 1 568 ? 31.359 -27.188 -18.766 1 43.09 568 GLN B C 1
ATOM 12253 O O . GLN B 1 568 ? 31.688 -28.172 -18.094 1 43.09 568 GLN B O 1
ATOM 12258 N N . ILE B 1 569 ? 31.172 -27.172 -20.062 1 45.94 569 ILE B N 1
ATOM 12259 C CA . ILE B 1 569 ? 31.688 -28.203 -20.953 1 45.94 569 ILE B CA 1
ATOM 12260 C C . ILE B 1 569 ? 33.125 -28.531 -20.562 1 45.94 569 ILE B C 1
ATOM 12262 O O . ILE B 1 569 ? 33.5 -29.719 -20.469 1 45.94 569 ILE B O 1
ATOM 12266 N N . PRO B 1 570 ? 33.906 -27.484 -20.422 1 43.38 570 PRO B N 1
ATOM 12267 C CA . PRO B 1 570 ? 35.281 -27.906 -20.234 1 43.38 570 PRO B CA 1
ATOM 12268 C C . PRO B 1 570 ? 35.5 -28.656 -18.922 1 43.38 570 PRO B C 1
ATOM 12270 O O . PRO B 1 570 ? 36.312 -29.578 -18.859 1 43.38 570 PRO B O 1
ATOM 12273 N N . ILE B 1 571 ? 34.719 -28.297 -18.062 1 42.34 571 ILE B N 1
ATOM 12274 C CA . ILE B 1 571 ? 34.969 -28.953 -16.781 1 42.34 571 ILE B CA 1
ATOM 12275 C C . ILE B 1 571 ? 34.344 -30.359 -16.797 1 42.34 571 ILE B C 1
ATOM 12277 O O . ILE B 1 571 ? 34.938 -31.312 -16.266 1 42.34 571 ILE B O 1
ATOM 12281 N N . ILE B 1 572 ? 33.219 -30.422 -17.359 1 45.38 572 ILE B N 1
ATOM 12282 C CA . ILE B 1 572 ? 32.656 -31.766 -17.438 1 45.38 572 ILE B CA 1
ATOM 12283 C C . ILE B 1 572 ? 33.594 -32.688 -18.219 1 45.38 572 ILE B C 1
ATOM 12285 O O . ILE B 1 572 ? 33.719 -33.875 -17.906 1 45.38 572 ILE B O 1
ATOM 12289 N N . THR B 1 573 ? 34.125 -32.031 -19.266 1 46.41 573 THR B N 1
ATOM 12290 C CA . THR B 1 573 ? 35.062 -32.875 -20.031 1 46.41 573 THR B CA 1
ATOM 12291 C C . THR B 1 573 ? 36.219 -33.281 -19.156 1 46.41 573 THR B C 1
ATOM 12293 O O . THR B 1 573 ? 36.812 -34.344 -19.375 1 46.41 573 THR B O 1
ATOM 12296 N N . LYS B 1 574 ? 36.5 -32.375 -18.312 1 43.38 574 LYS B N 1
ATOM 12297 C CA . LYS B 1 574 ? 37.625 -32.75 -17.453 1 43.38 574 LYS B CA 1
ATOM 12298 C C . LYS B 1 574 ? 37.219 -33.781 -16.391 1 43.38 574 LYS B C 1
ATOM 12300 O O . LYS B 1 574 ? 38 -34.594 -15.961 1 43.38 574 LYS B O 1
ATOM 12305 N N . ILE B 1 575 ? 36.031 -33.656 -15.953 1 43.06 575 ILE B N 1
ATOM 12306 C CA . ILE B 1 575 ? 35.625 -34.531 -14.875 1 43.06 575 ILE B CA 1
ATOM 12307 C C . ILE B 1 575 ? 35.125 -35.844 -15.461 1 43.06 575 ILE B C 1
ATOM 12309 O O . ILE B 1 575 ? 35.312 -36.906 -14.867 1 43.06 575 ILE B O 1
ATOM 12313 N N . VAL B 1 576 ? 34.375 -35.812 -16.547 1 39.56 576 VAL B N 1
ATOM 12314 C CA . VAL B 1 576 ? 33.938 -37.031 -17.172 1 39.56 576 VAL B CA 1
ATOM 12315 C C . VAL B 1 576 ? 34.812 -37.375 -18.391 1 39.56 576 VAL B C 1
ATOM 12317 O O . VAL B 1 576 ? 34.688 -36.719 -19.422 1 39.56 576 VAL B O 1
ATOM 12320 N N . PRO B 1 577 ? 35.812 -38.188 -18.125 1 43.06 577 PRO B N 1
ATOM 12321 C CA . PRO B 1 577 ? 36.75 -38.531 -19.188 1 43.06 577 PRO B CA 1
ATOM 12322 C C . PRO B 1 577 ? 36.062 -38.938 -20.484 1 43.06 577 PRO B C 1
ATOM 12324 O O . PRO B 1 577 ? 36.625 -38.781 -21.578 1 43.06 577 PRO B O 1
ATOM 12327 N N . ILE B 1 578 ? 34.969 -39.625 -20.297 1 45.69 578 ILE B N 1
ATOM 12328 C CA . ILE B 1 578 ? 34.344 -40.094 -21.516 1 45.69 578 ILE B CA 1
ATOM 12329 C C . ILE B 1 578 ? 34 -38.938 -22.438 1 45.69 578 ILE B C 1
ATOM 12331 O O . ILE B 1 578 ? 33.969 -39.062 -23.656 1 45.69 578 ILE B O 1
ATOM 12335 N N . LEU B 1 579 ? 33.781 -37.781 -21.891 1 43.22 579 LEU B N 1
ATOM 12336 C CA . LEU B 1 579 ? 33.375 -36.656 -22.703 1 43.22 579 LEU B CA 1
ATOM 12337 C C . LEU B 1 579 ? 34.594 -35.875 -23.188 1 43.22 579 LEU B C 1
ATOM 12339 O O . LEU B 1 579 ? 34.438 -34.844 -23.875 1 43.22 579 LEU B O 1
ATOM 12343 N N . THR B 1 580 ? 35.719 -36.188 -22.688 1 46 580 THR B N 1
ATOM 12344 C CA . THR B 1 580 ? 36.938 -35.625 -23.203 1 46 580 THR B CA 1
ATOM 12345 C C . THR B 1 580 ? 37 -35.781 -24.719 1 46 580 THR B C 1
ATOM 12347 O O . THR B 1 580 ? 37.625 -34.938 -25.406 1 46 580 THR B O 1
ATOM 12350 N N . ASN B 1 581 ? 36.594 -36.969 -25.078 1 44.78 581 ASN B N 1
ATOM 12351 C CA . ASN B 1 581 ? 36.625 -37.156 -26.531 1 44.78 581 ASN B CA 1
ATOM 12352 C C . ASN B 1 581 ? 35.688 -36.188 -27.25 1 44.78 581 ASN B C 1
ATOM 12354 O O . ASN B 1 581 ? 35.719 -36.094 -28.484 1 44.78 581 ASN B O 1
ATOM 12358 N N . PHE B 1 582 ? 34.812 -35.625 -26.609 1 43.62 582 PHE B N 1
ATOM 12359 C CA . PHE B 1 582 ? 33.906 -34.688 -27.25 1 43.62 582 PHE B CA 1
ATOM 12360 C C . PHE B 1 582 ? 34.531 -33.312 -27.328 1 43.62 582 PHE B C 1
ATOM 12362 O O . PHE B 1 582 ? 33.875 -32.344 -27.734 1 43.62 582 PHE B O 1
ATOM 12369 N N . GLN B 1 583 ? 35.562 -33 -26.672 1 46.66 583 GLN B N 1
ATOM 12370 C CA . GLN B 1 583 ? 36.281 -31.75 -26.859 1 46.66 583 GLN B CA 1
ATOM 12371 C C . GLN B 1 583 ? 36.531 -31.469 -28.344 1 46.66 583 GLN B C 1
ATOM 12373 O O . GLN B 1 583 ? 36.625 -30.312 -28.75 1 46.66 583 GLN B O 1
ATOM 12378 N N . ASP B 1 584 ? 36.719 -32.531 -29.078 1 46.44 584 ASP B N 1
ATOM 12379 C CA . ASP B 1 584 ? 37 -32.312 -30.5 1 46.44 584 ASP B CA 1
ATOM 12380 C C . ASP B 1 584 ? 35.688 -32.219 -31.297 1 46.44 584 ASP B C 1
ATOM 12382 O O . ASP B 1 584 ? 35.562 -32.812 -32.375 1 46.44 584 ASP B O 1
ATOM 12386 N N . LEU B 1 585 ? 34.688 -31.703 -30.578 1 49.28 585 LEU B N 1
ATOM 12387 C CA . LEU B 1 585 ? 33.469 -31.578 -31.391 1 49.28 585 LEU B CA 1
ATOM 12388 C C . LEU B 1 585 ? 33.656 -30.562 -32.5 1 49.28 585 LEU B C 1
ATOM 12390 O O . LEU B 1 585 ? 34.344 -29.547 -32.312 1 49.28 585 LEU B O 1
ATOM 12394 N N . PRO B 1 586 ? 33.375 -30.969 -33.719 1 53.81 586 PRO B N 1
ATOM 12395 C CA . PRO B 1 586 ? 33.438 -30.016 -34.812 1 53.81 586 PRO B CA 1
ATOM 12396 C C . PRO B 1 586 ? 32.75 -28.703 -34.5 1 53.81 586 PRO B C 1
ATOM 12398 O O . PRO B 1 586 ? 31.844 -28.656 -33.656 1 53.81 586 PRO B O 1
ATOM 12401 N N . GLU B 1 587 ? 33.25 -27.641 -34.906 1 53.78 587 GLU B N 1
ATOM 12402 C CA . GLU B 1 587 ? 32.781 -26.266 -34.75 1 53.78 587 GLU B CA 1
ATOM 12403 C C . GLU B 1 587 ? 31.281 -26.156 -34.906 1 53.78 587 GLU B C 1
ATOM 12405 O O . GLU B 1 587 ? 30.641 -25.359 -34.25 1 53.78 587 GLU B O 1
ATOM 12410 N N . PHE B 1 588 ? 30.781 -27.062 -35.75 1 56.59 588 PHE B N 1
ATOM 12411 C CA . PHE B 1 588 ? 29.359 -26.969 -36.031 1 56.59 588 PHE B CA 1
ATOM 12412 C C . PHE B 1 588 ? 28.516 -27.375 -34.844 1 56.59 588 PHE B C 1
ATOM 12414 O O . PHE B 1 588 ? 27.391 -26.906 -34.688 1 56.59 588 PHE B O 1
ATOM 12421 N N . MET B 1 589 ? 29.094 -28.141 -33.969 1 58.31 589 MET B N 1
ATOM 12422 C CA . MET B 1 589 ? 28.328 -28.594 -32.812 1 58.31 589 MET B CA 1
ATOM 12423 C C . MET B 1 589 ? 28.672 -27.766 -31.578 1 58.31 589 MET B C 1
ATOM 12425 O O . MET B 1 589 ? 27.812 -27.531 -30.719 1 58.31 589 MET B O 1
ATOM 12429 N N . SER B 1 590 ? 29.844 -27.125 -31.562 1 59 590 SER B N 1
ATOM 12430 C CA . SER B 1 590 ? 30.266 -26.406 -30.359 1 59 590 SER B CA 1
ATOM 12431 C C . SER B 1 590 ? 29.578 -25.062 -30.25 1 59 590 SER B C 1
ATOM 12433 O O . SER B 1 590 ? 29.25 -24.609 -29.141 1 59 590 SER B O 1
ATOM 12435 N N . LYS B 1 591 ? 29.25 -24.469 -31.375 1 58.97 591 LYS B N 1
ATOM 12436 C CA . LYS B 1 591 ? 28.641 -23.125 -31.359 1 58.97 591 LYS B CA 1
ATOM 12437 C C . LYS B 1 591 ? 27.203 -23.188 -30.844 1 58.97 591 LYS B C 1
ATOM 12439 O O . LYS B 1 591 ? 26.828 -22.422 -29.953 1 58.97 591 LYS B O 1
ATOM 12444 N N . PRO B 1 592 ? 26.531 -24.188 -31.375 1 60.28 592 PRO B N 1
ATOM 12445 C CA . PRO B 1 592 ? 25.156 -24.234 -30.875 1 60.28 592 PRO B CA 1
ATOM 12446 C C . PRO B 1 592 ? 25.078 -24.641 -29.406 1 60.28 592 PRO B C 1
ATOM 12448 O O . PRO B 1 592 ? 24.219 -24.141 -28.672 1 60.28 592 PRO B O 1
ATOM 12451 N N . ILE B 1 593 ? 25.906 -25.391 -28.984 1 59.53 593 ILE B N 1
ATOM 12452 C CA . ILE B 1 593 ? 25.875 -25.875 -27.609 1 59.53 593 ILE B CA 1
ATOM 12453 C C . ILE B 1 593 ? 26.188 -24.719 -26.656 1 59.53 593 ILE B C 1
ATOM 12455 O O . ILE B 1 593 ? 25.578 -24.609 -25.578 1 59.53 593 ILE B O 1
ATOM 12459 N N . ALA B 1 594 ? 27.031 -23.812 -27.188 1 57.62 594 ALA B N 1
ATOM 12460 C CA . ALA B 1 594 ? 27.391 -22.672 -26.344 1 57.62 594 ALA B CA 1
ATOM 12461 C C . ALA B 1 594 ? 26.203 -21.734 -26.141 1 57.62 594 ALA B C 1
ATOM 12463 O O . ALA B 1 594 ? 26.109 -21.078 -25.094 1 57.62 594 ALA B O 1
ATOM 12464 N N . SER B 1 595 ? 25.391 -21.797 -27.078 1 58.84 595 SER B N 1
ATOM 12465 C CA . SER B 1 595 ? 24.234 -20.891 -26.984 1 58.84 595 SER B CA 1
ATOM 12466 C C . SER B 1 595 ? 23.062 -21.562 -26.297 1 58.84 595 SER B C 1
ATOM 12468 O O . SER B 1 595 ? 22.344 -20.922 -25.516 1 58.84 595 SER B O 1
ATOM 12470 N N . ILE B 1 596 ? 22.875 -22.859 -26.469 1 61.97 596 ILE B N 1
ATOM 12471 C CA . ILE B 1 596 ? 21.641 -23.531 -26.062 1 61.97 596 ILE B CA 1
ATOM 12472 C C . ILE B 1 596 ? 21.781 -24.016 -24.609 1 61.97 596 ILE B C 1
ATOM 12474 O O . ILE B 1 596 ? 20.812 -23.969 -23.844 1 61.97 596 ILE B O 1
ATOM 12478 N N . VAL B 1 597 ? 22.953 -24.375 -24.266 1 61.44 597 VAL B N 1
ATOM 12479 C CA . VAL B 1 597 ? 23.125 -25.047 -22.984 1 61.44 597 VAL B CA 1
ATOM 12480 C C . VAL B 1 597 ? 22.781 -24.078 -21.844 1 61.44 597 VAL B C 1
ATOM 12482 O O . VAL B 1 597 ? 22 -24.422 -20.953 1 61.44 597 VAL B O 1
ATOM 12485 N N . PRO B 1 598 ? 23.297 -22.859 -22 1 61.84 598 PRO B N 1
ATOM 12486 C CA . PRO B 1 598 ? 22.922 -21.953 -20.922 1 61.84 598 PRO B CA 1
ATOM 12487 C C . PRO B 1 598 ? 21.422 -21.656 -20.891 1 61.84 598 PRO B C 1
ATOM 12489 O O . PRO B 1 598 ? 20.828 -21.562 -19.812 1 61.84 598 PRO B O 1
ATOM 12492 N N . ALA B 1 599 ? 20.859 -21.578 -21.984 1 63.25 599 ALA B N 1
ATOM 12493 C CA . ALA B 1 599 ? 19.438 -21.266 -22.062 1 63.25 599 ALA B CA 1
ATOM 12494 C C . ALA B 1 599 ? 18.609 -22.438 -21.531 1 63.25 599 ALA B C 1
ATOM 12496 O O . ALA B 1 599 ? 17.672 -22.234 -20.734 1 63.25 599 ALA B O 1
ATOM 12497 N N . VAL B 1 600 ? 18.953 -23.688 -21.859 1 63.66 600 VAL B N 1
ATOM 12498 C CA . VAL B 1 600 ? 18.188 -24.859 -21.484 1 63.66 600 VAL B CA 1
ATOM 12499 C C . VA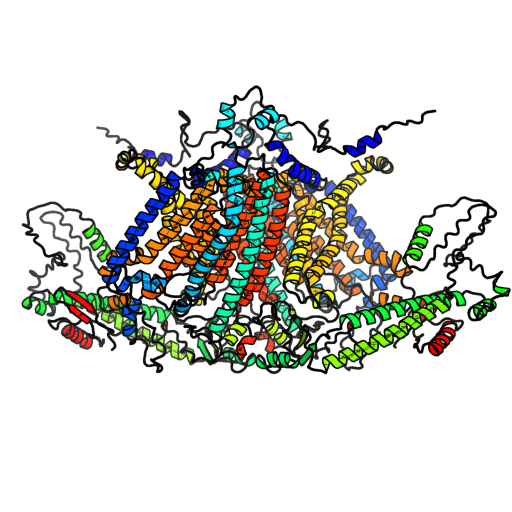L B 1 600 ? 18.375 -25.156 -20 1 63.66 600 VAL B C 1
ATOM 12501 O O . VAL B 1 600 ? 17.422 -25.547 -19.312 1 63.66 600 VAL B O 1
ATOM 12504 N N . THR B 1 601 ? 19.562 -24.938 -19.516 1 63.03 601 THR B N 1
ATOM 12505 C CA . THR B 1 601 ? 19.828 -25.156 -18.094 1 63.03 601 THR B CA 1
ATOM 12506 C C . THR B 1 601 ? 18.984 -24.203 -17.234 1 63.03 601 THR B C 1
ATOM 12508 O O . THR B 1 601 ? 18.438 -24.609 -16.203 1 63.03 601 THR B O 1
ATOM 12511 N N . LEU B 1 602 ? 18.859 -23.031 -17.797 1 63.41 602 LEU B N 1
ATOM 12512 C CA . LEU B 1 602 ? 18.062 -22.031 -17.078 1 63.41 602 LEU B CA 1
ATOM 12513 C C . LEU B 1 602 ? 16.609 -22.453 -17.016 1 63.41 602 LEU B C 1
ATOM 12515 O O . LEU B 1 602 ? 15.945 -22.297 -15.992 1 63.41 602 LEU B O 1
ATOM 12519 N N . ILE B 1 603 ? 16.141 -23.047 -18.047 1 65.31 603 ILE B N 1
ATOM 12520 C CA . ILE B 1 603 ? 14.742 -23.453 -18.141 1 65.31 603 ILE B CA 1
ATOM 12521 C C . ILE B 1 603 ? 14.477 -24.625 -17.188 1 65.31 603 ILE B C 1
ATOM 12523 O O . ILE B 1 603 ? 13.484 -24.625 -16.469 1 65.31 603 ILE B O 1
ATOM 12527 N N . PHE B 1 604 ? 15.43 -25.516 -17.109 1 65.12 604 PHE B N 1
ATOM 12528 C CA . PHE B 1 604 ? 15.258 -26.719 -16.281 1 65.12 604 PHE B CA 1
ATOM 12529 C C . PHE B 1 604 ? 15.266 -26.359 -14.797 1 65.12 604 PHE B C 1
ATOM 12531 O O . PHE B 1 604 ? 14.523 -26.953 -14.008 1 65.12 604 PHE B O 1
ATOM 12538 N N . LEU B 1 605 ? 16.078 -25.359 -14.461 1 68.88 605 LEU B N 1
ATOM 12539 C CA . LEU B 1 605 ? 16.219 -24.984 -13.055 1 68.88 605 LEU B CA 1
ATOM 12540 C C . LEU B 1 605 ? 14.969 -24.234 -12.578 1 68.88 605 LEU B C 1
ATOM 12542 O O . LEU B 1 605 ? 14.609 -24.312 -11.398 1 68.88 605 LEU B O 1
ATOM 12546 N N . THR B 1 606 ? 14.25 -23.688 -13.516 1 76.31 606 THR B N 1
ATOM 12547 C CA . THR B 1 606 ? 13.125 -22.859 -13.094 1 76.31 606 THR B CA 1
ATOM 12548 C C . THR B 1 606 ? 11.828 -23.672 -13.086 1 76.31 606 THR B C 1
ATOM 12550 O O . THR B 1 606 ? 10.844 -23.25 -12.477 1 76.31 606 THR B O 1
ATOM 12553 N N . GLU B 1 607 ? 11.805 -24.922 -13.625 1 75.75 607 GLU B N 1
ATOM 12554 C CA . GLU B 1 607 ? 10.562 -25.672 -13.789 1 75.75 607 GLU B CA 1
ATOM 12555 C C . GLU B 1 607 ? 10.039 -26.172 -12.445 1 75.75 607 GLU B C 1
ATOM 12557 O O . GLU B 1 607 ? 8.828 -26.281 -12.242 1 75.75 607 GLU B O 1
ATOM 12562 N N . GLY B 1 608 ? 10.852 -26.438 -11.383 1 79.94 608 GLY B N 1
ATOM 12563 C CA . GLY B 1 608 ? 10.406 -26.984 -10.109 1 79.94 608 GLY B CA 1
ATOM 12564 C C . GLY B 1 608 ? 10.133 -25.922 -9.062 1 79.94 608 GLY B C 1
ATOM 12565 O O . GLY B 1 608 ? 9.516 -26.188 -8.039 1 79.94 608 GLY B O 1
ATOM 12566 N N . VAL B 1 609 ? 10.375 -24.703 -9.438 1 89.12 609 VAL B N 1
ATOM 12567 C CA . VAL B 1 609 ? 10.367 -23.656 -8.43 1 89.12 609 VAL B CA 1
ATOM 12568 C C . VAL B 1 609 ? 8.93 -23.297 -8.07 1 89.12 609 VAL B C 1
ATOM 12570 O O . VAL B 1 609 ? 8.633 -23.016 -6.902 1 89.12 609 VAL B O 1
ATOM 12573 N N . PRO B 1 610 ? 7.965 -23.328 -9.047 1 91.56 610 PRO B N 1
ATOM 12574 C CA . PRO B 1 610 ? 6.59 -22.953 -8.695 1 91.56 610 PRO B CA 1
ATOM 12575 C C . PRO B 1 610 ? 5.984 -23.875 -7.637 1 91.56 610 PRO B C 1
ATOM 12577 O O . PRO B 1 610 ? 5.102 -23.469 -6.883 1 91.56 610 PRO B O 1
ATOM 12580 N N . LEU B 1 611 ? 6.492 -25.141 -7.465 1 91.44 611 LEU B N 1
ATOM 12581 C CA . LEU B 1 611 ? 6 -26.062 -6.449 1 91.44 611 LEU B CA 1
ATOM 12582 C C . LEU B 1 611 ? 6.332 -25.547 -5.051 1 91.44 611 LEU B C 1
ATOM 12584 O O . LEU B 1 611 ? 5.516 -25.672 -4.133 1 91.44 611 LEU B O 1
ATOM 12588 N N . PHE B 1 612 ? 7.461 -24.953 -4.969 1 92.31 612 PHE B N 1
ATOM 12589 C CA . PHE B 1 612 ? 7.848 -24.391 -3.682 1 92.31 612 PHE B CA 1
ATOM 12590 C C . PHE B 1 612 ? 6.977 -23.188 -3.328 1 92.31 612 PHE B C 1
ATOM 12592 O O . PHE B 1 612 ? 6.508 -23.062 -2.195 1 92.31 612 PHE B O 1
ATOM 12599 N N . PHE B 1 613 ? 6.754 -22.391 -4.297 1 95.25 613 PHE B N 1
ATOM 12600 C CA . PHE B 1 613 ? 5.949 -21.203 -4.031 1 95.25 613 PHE B CA 1
ATOM 12601 C C . PHE B 1 613 ? 4.516 -21.594 -3.684 1 95.25 613 PHE B C 1
ATOM 12603 O O . PHE B 1 613 ? 3.869 -20.922 -2.867 1 95.25 613 PHE B O 1
ATOM 12610 N N . ARG B 1 614 ? 4.004 -22.625 -4.305 1 95.81 614 ARG B N 1
ATOM 12611 C CA . ARG B 1 614 ? 2.666 -23.109 -3.967 1 95.81 614 ARG B CA 1
ATOM 12612 C C . ARG B 1 614 ? 2.615 -23.625 -2.531 1 95.81 614 ARG B C 1
ATOM 12614 O O . ARG B 1 614 ? 1.658 -23.344 -1.803 1 95.81 614 ARG B O 1
ATOM 12621 N N . TRP B 1 615 ? 3.682 -24.266 -2.121 1 94.56 615 TRP B N 1
ATOM 12622 C CA . TRP B 1 615 ? 3.742 -24.766 -0.749 1 94.56 615 TRP B CA 1
ATOM 12623 C C . TRP B 1 615 ? 3.814 -23.609 0.243 1 94.56 615 TRP B C 1
ATOM 12625 O O . TRP B 1 615 ? 3.143 -23.625 1.276 1 94.56 615 TRP B O 1
ATOM 12635 N N . PHE B 1 616 ? 4.59 -22.641 -0.124 1 94.75 616 PHE B N 1
ATOM 12636 C CA . PHE B 1 616 ? 4.727 -21.484 0.75 1 94.75 616 PHE B CA 1
ATOM 12637 C C . PHE B 1 616 ? 3.414 -20.703 0.832 1 94.75 616 PHE B C 1
ATOM 12639 O O . PHE B 1 616 ? 3.088 -20.141 1.874 1 94.75 616 PHE B O 1
ATOM 12646 N N . SER B 1 617 ? 2.695 -20.703 -0.266 1 94.25 617 SER B N 1
ATOM 12647 C CA . SER B 1 617 ? 1.418 -20 -0.281 1 94.25 617 SER B CA 1
ATOM 12648 C C . SER B 1 617 ? 0.382 -20.719 0.581 1 94.25 617 SER B C 1
ATOM 12650 O O . SER B 1 617 ? -0.531 -20.078 1.114 1 94.25 617 SER B O 1
ATOM 12652 N N . VAL B 1 618 ? 0.527 -22.062 0.723 1 93.31 618 VAL B N 1
ATOM 12653 C CA . VAL B 1 618 ? -0.347 -22.812 1.626 1 93.31 618 VAL B CA 1
ATOM 12654 C C . VAL B 1 618 ? -0.007 -22.469 3.074 1 93.31 618 VAL B C 1
ATOM 12656 O O . VAL B 1 618 ? -0.901 -22.297 3.906 1 93.31 618 VAL B O 1
ATOM 12659 N N . VAL B 1 619 ? 1.233 -22.234 3.287 1 91.62 619 VAL B N 1
ATOM 12660 C CA . VAL B 1 619 ? 1.676 -21.875 4.633 1 91.62 619 VAL B CA 1
ATOM 12661 C C . VAL B 1 619 ? 1.177 -20.484 4.984 1 91.62 619 VAL B C 1
ATOM 12663 O O . VAL B 1 619 ? 0.905 -20.188 6.152 1 91.62 619 VAL B O 1
ATOM 12666 N N . LYS B 1 620 ? 0.971 -19.578 4.051 1 90.12 620 LYS B N 1
ATOM 12667 C CA . LYS B 1 620 ? 0.52 -18.203 4.242 1 90.12 620 LYS B CA 1
ATOM 12668 C C . LYS B 1 620 ? -0.948 -18.156 4.66 1 90.12 620 LYS B C 1
ATOM 12670 O O . LYS B 1 620 ? -1.479 -17.078 4.965 1 90.12 620 LYS B O 1
ATOM 12675 N N . CYS B 1 621 ? -1.654 -19.297 4.77 1 87.75 621 CYS B N 1
ATOM 12676 C CA . CYS B 1 621 ? -3.023 -19.438 5.25 1 87.75 621 CYS B CA 1
ATOM 12677 C C . CYS B 1 621 ? -4.023 -18.953 4.211 1 87.75 621 CYS B C 1
ATOM 12679 O O . CYS B 1 621 ? -5.051 -18.359 4.559 1 87.75 621 CYS B O 1
ATOM 12681 N N . LEU B 1 622 ? -3.705 -19.078 2.932 1 90.38 622 LEU B N 1
ATOM 12682 C CA . LEU B 1 622 ? -4.672 -18.766 1.887 1 90.38 622 LEU B CA 1
ATOM 12683 C C . LEU B 1 622 ? -5.746 -19.844 1.798 1 90.38 622 LEU B C 1
ATOM 12685 O O . LEU B 1 622 ? -5.449 -21.047 1.939 1 90.38 622 LEU B O 1
ATOM 12689 N N . LYS B 1 623 ? -6.938 -19.578 1.522 1 90.12 623 LYS B N 1
ATOM 12690 C CA . LYS B 1 623 ? -8.078 -20.453 1.744 1 90.12 623 LYS B CA 1
ATOM 12691 C C . LYS B 1 623 ? -8.508 -21.141 0.447 1 90.12 623 LYS B C 1
ATOM 12693 O O . LYS B 1 623 ? -9.18 -22.172 0.474 1 90.12 623 LYS B O 1
ATOM 12698 N N . THR B 1 624 ? -8.195 -20.516 -0.664 1 91.88 624 THR B N 1
ATOM 12699 C CA . THR B 1 624 ? -8.633 -21.078 -1.933 1 91.88 624 THR B CA 1
ATOM 12700 C C . THR B 1 624 ? -7.441 -21.297 -2.865 1 91.88 624 THR B C 1
ATOM 12702 O O . THR B 1 624 ? -6.398 -20.656 -2.707 1 91.88 624 THR B O 1
ATOM 12705 N N . GLY B 1 625 ? -7.602 -22.234 -3.75 1 93.31 625 GLY B N 1
ATOM 12706 C CA . GLY B 1 625 ? -6.582 -22.469 -4.758 1 93.31 625 GLY B CA 1
ATOM 12707 C C . GLY B 1 625 ? -6.352 -21.266 -5.664 1 93.31 625 GLY B C 1
ATOM 12708 O O . GLY B 1 625 ? -5.227 -21.016 -6.09 1 93.31 625 GLY B O 1
ATOM 12709 N N . ALA B 1 626 ? -7.418 -20.531 -5.941 1 92.81 626 ALA B N 1
ATOM 12710 C CA . ALA B 1 626 ? -7.305 -19.328 -6.77 1 92.81 626 ALA B CA 1
ATOM 12711 C C . ALA B 1 626 ? -6.395 -18.297 -6.113 1 92.81 626 ALA B C 1
ATOM 12713 O O . ALA B 1 626 ? -5.562 -17.672 -6.781 1 92.81 626 ALA B O 1
ATOM 12714 N N . GLN B 1 627 ? -6.516 -18.156 -4.77 1 93.81 627 GLN B N 1
ATOM 12715 C CA . GLN B 1 627 ? -5.668 -17.219 -4.043 1 93.81 627 GLN B CA 1
ATOM 12716 C C . GLN B 1 627 ? -4.211 -17.656 -4.059 1 93.81 627 GLN B C 1
ATOM 12718 O O . GLN B 1 627 ? -3.301 -16.828 -4.152 1 93.81 627 GLN B O 1
ATOM 12723 N N . ILE B 1 628 ? -4.02 -18.922 -3.971 1 95.5 628 ILE B N 1
ATOM 12724 C CA . ILE B 1 628 ? -2.67 -19.469 -3.982 1 95.5 628 ILE B CA 1
ATOM 12725 C C . ILE B 1 628 ? -2.014 -19.188 -5.332 1 95.5 628 ILE B C 1
ATOM 12727 O O . ILE B 1 628 ? -0.876 -18.719 -5.391 1 95.5 628 ILE B O 1
ATOM 12731 N N . GLU B 1 629 ? -2.766 -19.438 -6.414 1 95.88 629 GLU B N 1
ATOM 12732 C CA . GLU B 1 629 ? -2.207 -19.203 -7.742 1 95.88 629 GLU B CA 1
ATOM 12733 C C . GLU B 1 629 ? -1.894 -17.734 -7.969 1 95.88 629 GLU B C 1
ATOM 12735 O O . GLU B 1 629 ? -0.922 -17.391 -8.648 1 95.88 629 GLU B O 1
ATOM 12740 N N . MET B 1 630 ? -2.703 -16.875 -7.414 1 96.12 630 MET B N 1
ATOM 12741 C CA . MET B 1 630 ? -2.443 -15.438 -7.543 1 96.12 630 MET B CA 1
ATOM 12742 C C . MET B 1 630 ? -1.171 -15.047 -6.797 1 96.12 630 MET B C 1
ATOM 12744 O O . MET B 1 630 ? -0.392 -14.227 -7.281 1 96.12 630 MET B O 1
ATOM 12748 N N . ASP B 1 631 ? -0.962 -15.625 -5.648 1 96 631 ASP B N 1
ATOM 12749 C CA . ASP B 1 631 ? 0.243 -15.359 -4.871 1 96 631 ASP B CA 1
ATOM 12750 C C . ASP B 1 631 ? 1.479 -15.938 -5.555 1 96 631 ASP B C 1
ATOM 12752 O O . ASP B 1 631 ? 2.549 -15.32 -5.539 1 96 631 ASP B O 1
ATOM 12756 N N . VAL B 1 632 ? 1.298 -17.031 -6.141 1 96.69 632 VAL B N 1
ATOM 12757 C CA . VAL B 1 632 ? 2.393 -17.688 -6.859 1 96.69 632 VAL B CA 1
ATOM 12758 C C . VAL B 1 632 ? 2.816 -16.812 -8.039 1 96.69 632 VAL B C 1
ATOM 12760 O O . VAL B 1 632 ? 4.012 -16.656 -8.312 1 96.69 632 VAL B O 1
ATOM 12763 N N . GLN B 1 633 ? 1.874 -16.266 -8.734 1 97.5 633 GLN B N 1
ATOM 12764 C CA . GLN B 1 633 ? 2.207 -15.398 -9.867 1 97.5 633 GLN B CA 1
ATOM 12765 C C . GLN B 1 633 ? 3.139 -14.266 -9.445 1 97.5 633 GLN B C 1
ATOM 12767 O O . GLN B 1 633 ? 4.105 -13.961 -10.148 1 97.5 633 GLN B O 1
ATOM 12772 N N . LYS B 1 634 ? 2.908 -13.703 -8.312 1 96.31 634 LYS B N 1
ATOM 12773 C CA . LYS B 1 634 ? 3.705 -12.57 -7.836 1 96.31 634 LYS B CA 1
ATOM 12774 C C . LYS B 1 634 ? 5.133 -13.008 -7.512 1 96.31 634 LYS B C 1
ATOM 12776 O O . LYS B 1 634 ? 6.094 -12.398 -7.984 1 96.31 634 LYS B O 1
ATOM 12781 N N . TRP B 1 635 ? 5.254 -14.047 -6.754 1 95.38 635 TRP B N 1
ATOM 12782 C CA . TRP B 1 635 ? 6.566 -14.477 -6.281 1 95.38 635 TRP B CA 1
ATOM 12783 C C . TRP B 1 635 ? 7.363 -15.141 -7.398 1 95.38 635 TRP B C 1
ATOM 12785 O O . TRP B 1 635 ? 8.578 -14.977 -7.484 1 95.38 635 TRP B O 1
ATOM 12795 N N . PHE B 1 636 ? 6.723 -15.891 -8.203 1 95.81 636 PHE B N 1
ATOM 12796 C CA . PHE B 1 636 ? 7.418 -16.547 -9.305 1 95.81 636 PHE B CA 1
ATOM 12797 C C . PHE B 1 636 ? 7.898 -15.531 -10.328 1 95.81 636 PHE B C 1
ATOM 12799 O O . PHE B 1 636 ? 8.961 -15.695 -10.922 1 95.81 636 PHE B O 1
ATOM 12806 N N . PHE B 1 637 ? 7.113 -14.445 -10.516 1 96.69 637 PHE B N 1
ATOM 12807 C CA . PHE B 1 637 ? 7.59 -13.367 -11.383 1 96.69 637 PHE B CA 1
ATOM 12808 C C . PHE B 1 637 ? 8.883 -12.773 -10.844 1 96.69 637 PHE B C 1
ATOM 12810 O O . PHE B 1 637 ? 9.836 -12.562 -11.586 1 96.69 637 PHE B O 1
ATOM 12817 N N . ALA B 1 638 ? 8.844 -12.469 -9.57 1 94.75 638 ALA B N 1
ATOM 12818 C CA . ALA B 1 638 ? 10.031 -11.891 -8.945 1 94.75 638 ALA B CA 1
ATOM 12819 C C . ALA B 1 638 ? 11.227 -12.836 -9.07 1 94.75 638 ALA B C 1
ATOM 12821 O O . ALA B 1 638 ? 12.344 -12.398 -9.352 1 94.75 638 ALA B O 1
ATOM 12822 N N . PHE B 1 639 ? 10.992 -14.094 -8.891 1 91.81 639 PHE B N 1
ATOM 12823 C CA . PHE B 1 639 ? 12.039 -15.109 -8.992 1 91.81 639 PHE B CA 1
ATOM 12824 C C . PHE B 1 639 ? 12.617 -15.156 -10.406 1 91.81 639 PHE B C 1
ATOM 12826 O O . PHE B 1 639 ? 13.836 -15.109 -10.586 1 91.81 639 PHE B O 1
ATOM 12833 N N . LEU B 1 640 ? 11.727 -15.219 -11.406 1 92.12 640 LEU B N 1
ATOM 12834 C CA . LEU B 1 640 ? 12.172 -15.312 -12.797 1 92.12 640 LEU B CA 1
ATOM 12835 C C . LEU B 1 640 ? 12.906 -14.039 -13.211 1 92.12 640 LEU B C 1
ATOM 12837 O O . LEU B 1 640 ? 13.922 -14.109 -13.914 1 92.12 640 LEU B O 1
ATOM 12841 N N . PHE B 1 641 ? 12.367 -12.883 -12.812 1 91.94 641 PHE B N 1
ATOM 12842 C CA . PHE B 1 641 ? 12.984 -11.617 -13.195 1 91.94 641 PHE B CA 1
ATOM 12843 C C . PHE B 1 641 ? 14.391 -11.508 -12.617 1 91.94 641 PHE B C 1
ATOM 12845 O O . PHE B 1 641 ? 15.305 -11.047 -13.297 1 91.94 641 PHE B O 1
ATOM 12852 N N . VAL B 1 642 ? 14.602 -11.984 -11.445 1 85.69 642 VAL B N 1
ATOM 12853 C CA . VAL B 1 642 ? 15.898 -11.898 -10.789 1 85.69 642 VAL B CA 1
ATOM 12854 C C . VAL B 1 642 ? 16.875 -12.898 -11.414 1 85.69 642 VAL B C 1
ATOM 12856 O O . VAL B 1 642 ? 17.984 -12.531 -11.781 1 85.69 642 VAL B O 1
ATOM 12859 N N . HIS B 1 643 ? 16.453 -14.078 -11.648 1 79.62 643 HIS B N 1
ATOM 12860 C CA . HIS B 1 643 ? 17.375 -15.148 -12.047 1 79.62 643 HIS B CA 1
ATOM 12861 C C . HIS B 1 643 ? 17.562 -15.18 -13.555 1 79.62 643 HIS B C 1
ATOM 12863 O O . HIS B 1 643 ? 18.625 -15.562 -14.047 1 79.62 643 HIS B O 1
ATOM 12869 N N . ILE B 1 644 ? 16.562 -14.797 -14.258 1 81.94 644 ILE B N 1
ATOM 12870 C CA . ILE B 1 644 ? 16.688 -14.859 -15.711 1 81.94 644 ILE B CA 1
ATOM 12871 C C . ILE B 1 644 ? 17.266 -13.547 -16.234 1 81.94 644 ILE B C 1
ATOM 12873 O O . ILE B 1 644 ? 18.016 -13.547 -17.219 1 81.94 644 ILE B O 1
ATOM 12877 N N . PHE B 1 645 ? 16.984 -12.484 -15.648 1 84.75 645 PHE B N 1
ATOM 12878 C CA . PHE B 1 645 ? 17.422 -11.195 -16.188 1 84.75 645 PHE B CA 1
ATOM 12879 C C . PHE B 1 645 ? 18.562 -10.617 -15.359 1 84.75 645 PHE B C 1
ATOM 12881 O O . PHE B 1 645 ? 19.672 -10.461 -15.852 1 84.75 645 PHE B O 1
ATOM 12888 N N . LEU B 1 646 ? 18.359 -10.398 -14.086 1 78.12 646 LEU B N 1
ATOM 12889 C CA . LEU B 1 646 ? 19.297 -9.633 -13.281 1 78.12 646 LEU B CA 1
ATOM 12890 C C . LEU B 1 646 ? 20.594 -10.414 -13.062 1 78.12 646 LEU B C 1
ATOM 12892 O O . LEU B 1 646 ? 21.688 -9.875 -13.25 1 78.12 646 LEU B O 1
ATOM 12896 N N . VAL B 1 647 ? 20.5 -11.633 -12.758 1 71.81 647 VAL B N 1
ATOM 12897 C CA . VAL B 1 647 ? 21.672 -12.438 -12.445 1 71.81 647 VAL B CA 1
ATOM 12898 C C . VAL B 1 647 ? 22.484 -12.672 -13.711 1 71.81 647 VAL B C 1
ATOM 12900 O O . VAL B 1 647 ? 23.719 -12.641 -13.672 1 71.81 647 VAL B O 1
ATOM 12903 N N . VAL B 1 648 ? 21.828 -12.789 -14.773 1 72.5 648 VAL B N 1
ATOM 12904 C CA . VAL B 1 648 ? 22.5 -13.102 -16.031 1 72.5 648 VAL B CA 1
ATOM 12905 C C . VAL B 1 648 ? 23.156 -11.844 -16.594 1 72.5 648 VAL B C 1
ATOM 12907 O O . VAL B 1 648 ? 24.188 -11.914 -17.266 1 72.5 648 VAL B O 1
ATOM 12910 N N . THR B 1 649 ? 22.547 -10.711 -16.406 1 73.44 649 THR B N 1
ATOM 12911 C CA . THR B 1 649 ? 23.031 -9.445 -16.953 1 73.44 649 THR B CA 1
ATOM 12912 C C . THR B 1 649 ? 24.234 -8.938 -16.156 1 73.44 649 THR B C 1
ATOM 12914 O O . THR B 1 649 ? 25.156 -8.344 -16.719 1 73.44 649 THR B O 1
ATOM 12917 N N . ILE B 1 650 ? 24.172 -8.938 -14.922 1 60.16 650 ILE B N 1
ATOM 12918 C CA . ILE B 1 650 ? 25.219 -8.359 -14.086 1 60.16 650 ILE B CA 1
ATOM 12919 C C . ILE B 1 650 ? 26.438 -9.273 -14.086 1 60.16 650 ILE B C 1
ATOM 12921 O O . ILE B 1 650 ? 26.312 -10.492 -13.93 1 60.16 650 ILE B O 1
ATOM 12925 N N . SER B 1 651 ? 27.594 -8.82 -14.828 1 52.19 651 SER B N 1
ATOM 12926 C CA . SER B 1 651 ? 28.859 -9.422 -15.195 1 52.19 651 SER B CA 1
ATOM 12927 C C . SER B 1 651 ? 29.312 -10.453 -14.156 1 52.19 651 SER B C 1
ATOM 12929 O O . SER B 1 651 ? 28.812 -10.453 -13.031 1 52.19 651 SER B O 1
ATOM 12931 N N . SER B 1 652 ? 30.109 -11.289 -14.672 1 47.59 652 SER B N 1
ATOM 12932 C CA . SER B 1 652 ? 30.797 -12.5 -14.227 1 47.59 652 SER B CA 1
ATOM 12933 C C . SER B 1 652 ? 31.234 -12.383 -12.773 1 47.59 652 SER B C 1
ATOM 12935 O O . SER B 1 652 ? 31.406 -13.391 -12.086 1 47.59 652 SER B O 1
ATOM 12937 N N . ASP B 1 653 ? 31.641 -11.133 -12.367 1 40.03 653 ASP B N 1
ATOM 12938 C CA . ASP B 1 653 ? 32.031 -11.148 -10.969 1 40.03 653 ASP B CA 1
ATOM 12939 C C . ASP B 1 653 ? 30.953 -10.555 -10.07 1 40.03 653 ASP B C 1
ATOM 12941 O O . ASP B 1 653 ? 30.906 -9.344 -9.875 1 40.03 653 ASP B O 1
ATOM 12945 N N . ILE B 1 654 ? 29.812 -11.195 -10.125 1 44.53 654 ILE B N 1
ATOM 12946 C CA . ILE B 1 654 ? 28.672 -10.805 -9.32 1 44.53 654 ILE B CA 1
ATOM 12947 C C . ILE B 1 654 ? 29.141 -10.117 -8.039 1 44.53 654 ILE B C 1
ATOM 12949 O O . ILE B 1 654 ? 28.469 -9.234 -7.508 1 44.53 654 ILE B O 1
ATOM 12953 N N . SER B 1 655 ? 30.281 -10.602 -7.594 1 42.62 655 SER B N 1
ATOM 12954 C CA . SER B 1 655 ? 30.891 -9.961 -6.43 1 42.62 655 SER B CA 1
ATOM 12955 C C . SER B 1 655 ? 31.109 -8.477 -6.68 1 42.62 655 SER B C 1
ATOM 12957 O O . SER B 1 655 ? 30.906 -7.652 -5.785 1 42.62 655 SER B O 1
ATOM 12959 N N . VAL B 1 656 ? 31.547 -8.32 -7.859 1 47.03 656 VAL B N 1
ATOM 12960 C CA . VAL B 1 656 ? 31.797 -6.922 -8.195 1 47.03 656 VAL B CA 1
ATOM 12961 C C . VAL B 1 656 ? 30.469 -6.18 -8.305 1 47.03 656 VAL B C 1
ATOM 12963 O O . VAL B 1 656 ? 30.344 -5.027 -7.891 1 47.03 656 VAL B O 1
ATOM 12966 N N . VAL B 1 657 ? 29.484 -6.941 -8.773 1 49.59 657 VAL B N 1
ATOM 12967 C CA . VAL B 1 657 ? 28.172 -6.32 -8.938 1 49.59 657 VAL B CA 1
ATOM 12968 C C . VAL B 1 657 ? 27.547 -6.059 -7.566 1 49.59 657 VAL B C 1
ATOM 12970 O O . VAL B 1 657 ? 27.031 -4.973 -7.309 1 49.59 657 VAL B O 1
ATOM 12973 N N . VAL B 1 658 ? 27.531 -7.164 -6.996 1 46.25 658 VAL B N 1
ATOM 12974 C CA . VAL B 1 658 ? 27.016 -6.996 -5.641 1 46.25 658 VAL B CA 1
ATOM 12975 C C . VAL B 1 658 ? 27.828 -5.918 -4.918 1 46.25 658 VAL B C 1
ATOM 12977 O O . VAL B 1 658 ? 27.25 -5.082 -4.211 1 46.25 658 VAL B O 1
ATOM 12980 N N . GLU B 1 659 ? 29.172 -6.074 -5.152 1 45.16 659 GLU B N 1
ATOM 12981 C CA . GLU B 1 659 ? 30.031 -5.055 -4.57 1 45.16 659 GLU B CA 1
ATOM 12982 C C . GLU B 1 659 ? 29.703 -3.67 -5.113 1 45.16 659 GLU B C 1
ATOM 12984 O O . GLU B 1 659 ? 29.672 -2.691 -4.363 1 45.16 659 GLU B O 1
ATOM 12989 N N . THR B 1 660 ? 29.375 -3.738 -6.34 1 49.88 660 THR B N 1
ATOM 12990 C CA . THR B 1 660 ? 29.078 -2.445 -6.949 1 49.88 660 THR B CA 1
ATOM 12991 C C . THR B 1 660 ? 27.672 -1.978 -6.566 1 49.88 660 THR B C 1
ATOM 12993 O O . THR B 1 660 ? 27.469 -0.794 -6.297 1 49.88 660 THR B O 1
ATOM 12996 N N . VAL B 1 661 ? 26.734 -2.922 -6.656 1 52.19 661 VAL B N 1
ATOM 12997 C CA . VAL B 1 661 ? 25.359 -2.598 -6.312 1 52.19 661 VAL B CA 1
ATOM 12998 C C . VAL B 1 661 ? 25.266 -2.24 -4.832 1 52.19 661 VAL B C 1
ATOM 13000 O O . VAL B 1 661 ? 24.562 -1.306 -4.453 1 52.19 661 VAL B O 1
ATOM 13003 N N . VAL B 1 662 ? 26.031 -3.086 -4.18 1 45.62 662 VAL B N 1
ATOM 13004 C CA . VAL B 1 662 ? 26.031 -2.936 -2.729 1 45.62 662 VAL B CA 1
ATOM 13005 C C . VAL B 1 662 ? 26.875 -1.729 -2.336 1 45.62 662 VAL B C 1
ATOM 13007 O O . VAL B 1 662 ? 26.484 -0.946 -1.465 1 45.62 662 VAL B O 1
ATOM 13010 N N . ASN B 1 663 ? 28.047 -1.601 -3.041 1 45.34 663 ASN B N 1
ATOM 13011 C CA . ASN B 1 663 ? 29.016 -0.568 -2.672 1 45.34 663 ASN B CA 1
ATOM 13012 C C . ASN B 1 663 ? 28.688 0.768 -3.332 1 45.34 663 ASN B C 1
ATOM 13014 O O . ASN B 1 663 ? 28.984 1.828 -2.781 1 45.34 663 ASN B O 1
ATOM 13018 N N . ASN B 1 664 ? 28.047 0.639 -4.613 1 45.28 664 ASN B N 1
ATOM 13019 C CA . ASN B 1 664 ? 27.75 1.851 -5.367 1 45.28 664 ASN B CA 1
ATOM 13020 C C . ASN B 1 664 ? 26.406 1.744 -6.094 1 45.28 664 ASN B C 1
ATOM 13022 O O . ASN B 1 664 ? 26.359 1.755 -7.328 1 45.28 664 ASN B O 1
ATOM 13026 N N . PRO B 1 665 ? 25.297 1.607 -5.238 1 48.06 665 PRO B N 1
ATOM 13027 C CA . PRO B 1 665 ? 24.016 1.401 -5.918 1 48.06 665 PRO B CA 1
ATOM 13028 C C . PRO B 1 665 ? 23.688 2.52 -6.902 1 48.06 665 PRO B C 1
ATOM 13030 O O . PRO B 1 665 ? 22.938 2.307 -7.852 1 48.06 665 PRO B O 1
ATOM 13033 N N . ILE B 1 666 ? 24.141 3.881 -6.488 1 49.41 666 ILE B N 1
ATOM 13034 C CA . ILE B 1 666 ? 23.922 4.965 -7.441 1 49.41 666 ILE B CA 1
ATOM 13035 C C . ILE B 1 666 ? 24.5 4.59 -8.797 1 49.41 666 ILE B C 1
ATOM 13037 O O . ILE B 1 666 ? 24.062 5.102 -9.836 1 49.41 666 ILE B O 1
ATOM 13041 N N . ASN B 1 667 ? 25.422 3.531 -8.664 1 57.31 667 ASN B N 1
ATOM 13042 C CA . ASN B 1 667 ? 26.062 3.143 -9.914 1 57.31 667 ASN B CA 1
ATOM 13043 C C . ASN B 1 667 ? 25.25 2.072 -10.641 1 57.31 667 ASN B C 1
ATOM 13045 O O . ASN B 1 667 ? 25.734 1.488 -11.617 1 57.31 667 ASN B O 1
ATOM 13049 N N . ILE B 1 668 ? 24.047 1.917 -10.047 1 61.06 668 ILE B N 1
ATOM 13050 C CA . ILE B 1 668 ? 23.219 0.892 -10.672 1 61.06 668 ILE B CA 1
ATOM 13051 C C . ILE B 1 668 ? 22.938 1.283 -12.125 1 61.06 668 ILE B C 1
ATOM 13053 O O . ILE B 1 668 ? 23.109 0.476 -13.039 1 61.06 668 ILE B O 1
ATOM 13057 N N . PRO B 1 669 ? 22.547 2.527 -12.211 1 63.94 669 PRO B N 1
ATOM 13058 C CA . PRO B 1 669 ? 22.328 2.873 -13.617 1 63.94 669 PRO B CA 1
ATOM 13059 C C . PRO B 1 669 ? 23.594 2.754 -14.461 1 63.94 669 PRO B C 1
ATOM 13061 O O . PRO B 1 669 ? 23.516 2.34 -15.625 1 63.94 669 PRO B O 1
ATOM 13064 N N . HIS B 1 670 ? 24.781 3.072 -13.805 1 65.62 670 HIS B N 1
ATOM 13065 C CA . HIS B 1 670 ? 26.047 2.951 -14.508 1 65.62 670 HIS B CA 1
ATOM 13066 C C . HIS B 1 670 ? 26.375 1.492 -14.797 1 65.62 670 HIS B C 1
ATOM 13068 O O . HIS B 1 670 ? 26.828 1.159 -15.898 1 65.62 670 HIS B O 1
ATOM 13074 N N . LEU B 1 671 ? 26.062 0.728 -13.805 1 69 671 LEU B N 1
ATOM 13075 C CA . LEU B 1 671 ? 26.297 -0.703 -13.961 1 69 671 LEU B CA 1
ATOM 13076 C C . LEU B 1 671 ? 25.375 -1.289 -15.023 1 69 671 LEU B C 1
ATOM 13078 O O . LEU B 1 671 ? 25.812 -2.084 -15.859 1 69 671 LEU B O 1
ATOM 13082 N N . LEU B 1 672 ? 24.188 -0.844 -14.945 1 66.88 672 LEU B N 1
ATOM 13083 C CA . LEU B 1 672 ? 23.219 -1.334 -15.922 1 66.88 672 LEU B CA 1
ATOM 13084 C C . LEU B 1 672 ? 23.531 -0.816 -17.312 1 66.88 672 LEU B C 1
ATOM 13086 O O . LEU B 1 672 ? 23.422 -1.556 -18.297 1 66.88 672 LEU B O 1
ATOM 13090 N N . GLY B 1 673 ? 23.953 0.422 -17.359 1 69.25 673 GLY B N 1
ATOM 13091 C CA . GLY B 1 673 ? 24.281 1.021 -18.641 1 69.25 673 GLY B CA 1
ATOM 13092 C C . GLY B 1 673 ? 25.484 0.376 -19.312 1 69.25 673 GLY B C 1
ATOM 13093 O O . GLY B 1 673 ? 25.547 0.269 -20.531 1 69.25 673 GLY B O 1
ATOM 13094 N N . THR B 1 674 ? 26.406 -0.108 -18.469 1 68.12 674 THR B N 1
ATOM 13095 C CA . THR B 1 674 ? 27.625 -0.689 -19.016 1 68.12 674 THR B CA 1
ATOM 13096 C C . THR B 1 674 ? 27.406 -2.148 -19.406 1 68.12 674 THR B C 1
ATOM 13098 O O . THR B 1 674 ? 28.016 -2.643 -20.344 1 68.12 674 THR B O 1
ATOM 13101 N N . ASN B 1 675 ? 26.5 -2.805 -18.75 1 71.31 675 ASN B N 1
ATOM 13102 C CA . ASN B 1 675 ? 26.375 -4.246 -18.938 1 71.31 675 ASN B CA 1
ATOM 13103 C C . ASN B 1 675 ? 25.219 -4.594 -19.875 1 71.31 675 ASN B C 1
ATOM 13105 O O . ASN B 1 675 ? 25.281 -5.57 -20.625 1 71.31 675 ASN B O 1
ATOM 13109 N N . LEU B 1 676 ? 24.188 -3.852 -19.844 1 74 676 LEU B N 1
ATOM 13110 C CA . LEU B 1 676 ? 22.969 -4.223 -20.547 1 74 676 LEU B CA 1
ATOM 13111 C C . LEU B 1 676 ? 23.203 -4.262 -22.047 1 74 676 LEU B C 1
ATOM 13113 O O . LEU B 1 676 ? 22.781 -5.211 -22.719 1 74 676 LEU B O 1
ATOM 13117 N N . PRO B 1 677 ? 23.938 -3.307 -22.531 1 73.75 677 PRO B N 1
ATOM 13118 C CA . PRO B 1 677 ? 24.109 -3.354 -23.984 1 73.75 677 PRO B CA 1
ATOM 13119 C C . PRO B 1 677 ? 24.969 -4.535 -24.438 1 73.75 677 PRO B C 1
ATOM 13121 O O . PRO B 1 677 ? 24.797 -5.039 -25.547 1 73.75 677 PRO B O 1
ATOM 13124 N N . LYS B 1 678 ? 25.844 -4.961 -23.531 1 71.62 678 LYS B N 1
ATOM 13125 C CA . LYS B 1 678 ? 26.719 -6.09 -23.844 1 71.62 678 LYS B CA 1
ATOM 13126 C C . LYS B 1 678 ? 25.922 -7.395 -23.891 1 71.62 678 LYS B C 1
ATOM 13128 O O . LYS B 1 678 ? 26.359 -8.367 -24.516 1 71.62 678 LYS B O 1
ATOM 13133 N N . CYS B 1 679 ? 24.75 -7.41 -23.25 1 77.31 679 CYS B N 1
ATOM 13134 C CA . CYS B 1 679 ? 23.953 -8.633 -23.141 1 77.31 679 CYS B CA 1
ATOM 13135 C C . CYS B 1 679 ? 22.812 -8.633 -24.141 1 77.31 679 CYS B C 1
ATOM 13137 O O . CYS B 1 679 ? 21.953 -9.508 -24.094 1 77.31 679 CYS B O 1
ATOM 13139 N N . SER B 1 680 ? 22.781 -7.762 -25.031 1 80.69 680 SER B N 1
ATOM 13140 C CA . SER B 1 680 ? 21.641 -7.602 -25.922 1 80.69 680 SER B CA 1
ATOM 13141 C C . SER B 1 680 ? 21.5 -8.805 -26.859 1 80.69 680 SER B C 1
ATOM 13143 O O . SER B 1 680 ? 20.391 -9.297 -27.078 1 80.69 680 SER B O 1
ATOM 13145 N N . ASN B 1 681 ? 22.578 -9.367 -27.375 1 77.69 681 ASN B N 1
ATOM 13146 C CA . ASN B 1 681 ? 22.531 -10.5 -28.281 1 77.69 681 ASN B CA 1
ATOM 13147 C C . ASN B 1 681 ? 22.031 -11.766 -27.594 1 77.69 681 ASN B C 1
ATOM 13149 O O . ASN B 1 681 ? 21.281 -12.547 -28.172 1 77.69 681 ASN B O 1
ATOM 13153 N N . PHE B 1 682 ? 22.438 -11.875 -26.391 1 76.12 682 PHE B N 1
ATOM 13154 C CA . PHE B 1 682 ? 21.969 -13.016 -25.609 1 76.12 682 PHE B CA 1
ATOM 13155 C C . PHE B 1 682 ? 20.453 -12.977 -25.438 1 76.12 682 PHE B C 1
ATOM 13157 O O . PHE B 1 682 ? 19.781 -13.984 -25.625 1 76.12 682 PHE B O 1
ATOM 13164 N N . PHE B 1 683 ? 19.938 -11.875 -25.125 1 84.25 683 PHE B N 1
ATOM 13165 C CA . PHE B 1 683 ? 18.516 -11.789 -24.797 1 84.25 683 PHE B CA 1
ATOM 13166 C C . PHE B 1 683 ? 17.672 -11.812 -26.078 1 84.25 683 PHE B C 1
ATOM 13168 O O . PHE B 1 683 ? 16.547 -12.289 -26.062 1 84.25 683 PHE B O 1
ATOM 13175 N N . CYS B 1 684 ? 18.219 -11.359 -27.156 1 84.31 684 CYS B N 1
ATOM 13176 C CA . CYS B 1 684 ? 17.516 -11.508 -28.438 1 84.31 684 CYS B CA 1
ATOM 13177 C C . CYS B 1 684 ? 17.359 -12.984 -28.797 1 84.31 684 CYS B C 1
ATOM 13179 O O . CYS B 1 684 ? 16.266 -13.422 -29.172 1 84.31 684 CYS B O 1
ATOM 13181 N N . SER B 1 685 ? 18.438 -13.695 -28.578 1 80.62 685 SER B N 1
ATOM 13182 C CA . SER B 1 685 ? 18.375 -15.133 -28.844 1 80.62 685 SER B CA 1
ATOM 13183 C C . SER B 1 685 ? 17.484 -15.844 -27.828 1 80.62 685 SER B C 1
ATOM 13185 O O . SER B 1 685 ? 16.719 -16.734 -28.188 1 80.62 685 SER B O 1
ATOM 13187 N N . PHE B 1 686 ? 17.531 -15.375 -26.672 1 82.31 686 PHE B N 1
ATOM 13188 C CA . PHE B 1 686 ? 16.797 -16.016 -25.594 1 82.31 686 PHE B CA 1
ATOM 13189 C C . PHE B 1 686 ? 15.297 -15.883 -25.828 1 82.31 686 PHE B C 1
ATOM 13191 O O . PHE B 1 686 ? 14.547 -16.844 -25.641 1 82.31 686 PHE B O 1
ATOM 13198 N N . VAL B 1 687 ? 14.836 -14.727 -26.203 1 88 687 VAL B N 1
ATOM 13199 C CA . VAL B 1 687 ? 13.414 -14.477 -26.406 1 88 687 VAL B CA 1
ATOM 13200 C C . VAL B 1 687 ? 12.891 -15.344 -27.547 1 88 687 VAL B C 1
ATOM 13202 O O . VAL B 1 687 ? 11.805 -15.922 -27.438 1 88 687 VAL B O 1
ATOM 13205 N N . LEU B 1 688 ? 13.68 -15.484 -28.5 1 86.19 688 LEU B N 1
ATOM 13206 C CA . LEU B 1 688 ? 13.266 -16.281 -29.656 1 86.19 688 LEU B CA 1
ATOM 13207 C C . LEU B 1 688 ? 13.305 -17.766 -29.328 1 86.19 688 LEU B C 1
ATOM 13209 O O . LEU B 1 688 ? 12.352 -18.5 -29.625 1 86.19 688 LEU B O 1
ATOM 13213 N N . ILE B 1 689 ? 14.391 -18.156 -28.672 1 82.56 689 ILE B N 1
ATOM 13214 C CA . ILE B 1 689 ? 14.547 -19.562 -28.328 1 82.56 689 ILE B CA 1
ATOM 13215 C C . ILE B 1 689 ? 13.453 -19.984 -27.344 1 82.56 689 ILE B C 1
ATOM 13217 O O . ILE B 1 689 ? 12.859 -21.062 -27.5 1 82.56 689 ILE B O 1
ATOM 13221 N N . ARG B 1 690 ? 13.156 -19.141 -26.406 1 84.81 690 ARG B N 1
ATOM 13222 C CA . ARG B 1 690 ? 12.125 -19.469 -25.422 1 84.81 690 ARG B CA 1
ATOM 13223 C C . ARG B 1 690 ? 10.75 -19.547 -26.062 1 84.81 690 ARG B C 1
ATOM 13225 O O . ARG B 1 690 ? 9.938 -20.406 -25.703 1 84.81 690 ARG B O 1
ATOM 13232 N N . GLY B 1 691 ? 10.43 -18.656 -27 1 88.19 691 GLY B N 1
ATOM 13233 C CA . GLY B 1 691 ? 9.156 -18.703 -27.703 1 88.19 691 GLY B CA 1
ATOM 13234 C C . GLY B 1 691 ? 8.984 -19.953 -28.547 1 88.19 691 GLY B C 1
ATOM 13235 O O . GLY B 1 691 ? 7.938 -20.609 -28.484 1 88.19 691 GLY B O 1
ATOM 13236 N N . ILE B 1 692 ? 10.031 -20.391 -29.203 1 87.31 692 ILE B N 1
ATOM 13237 C CA . ILE B 1 692 ? 9.992 -21.562 -30.062 1 87.31 692 ILE B CA 1
ATOM 13238 C C . ILE B 1 692 ? 9.906 -22.828 -29.203 1 87.31 692 ILE B C 1
ATOM 13240 O O . ILE B 1 692 ? 9.133 -23.734 -29.5 1 87.31 692 ILE B O 1
ATOM 13244 N N . ALA B 1 693 ? 10.625 -22.766 -28.109 1 84.31 693 ALA B N 1
ATOM 13245 C CA . ALA B 1 693 ? 10.625 -23.906 -27.203 1 84.31 693 ALA B CA 1
ATOM 13246 C C . ALA B 1 693 ? 9.25 -24.094 -26.562 1 84.31 693 ALA B C 1
ATOM 13248 O O . ALA B 1 693 ? 8.773 -25.234 -26.422 1 84.31 693 ALA B O 1
ATOM 13249 N N . TYR B 1 694 ? 8.641 -23.078 -26.25 1 87.94 694 TYR B N 1
ATOM 13250 C CA . TYR B 1 694 ? 7.324 -23.172 -25.625 1 87.94 694 TYR B CA 1
ATOM 13251 C C . TYR B 1 694 ? 6.27 -23.609 -26.625 1 87.94 694 TYR B C 1
ATOM 13253 O O . TYR B 1 694 ? 5.32 -24.312 -26.266 1 87.94 694 TYR B O 1
ATOM 13261 N N . PHE B 1 695 ? 6.391 -23.188 -27.875 1 92.56 695 PHE B N 1
ATOM 13262 C CA . PHE B 1 695 ? 5.461 -23.594 -28.922 1 92.56 695 PHE B CA 1
ATOM 13263 C C . PHE B 1 695 ? 5.477 -25.109 -29.109 1 92.56 695 PHE B C 1
ATOM 13265 O O . PHE B 1 695 ? 4.438 -25.766 -29.016 1 92.56 695 PHE B O 1
ATOM 13272 N N . GLY B 1 696 ? 6.578 -25.641 -29.25 1 89.31 696 GLY B N 1
ATOM 13273 C CA . GLY B 1 696 ? 6.691 -27.094 -29.438 1 89.31 696 GLY B CA 1
ATOM 13274 C C . GLY B 1 696 ? 6.367 -27.875 -28.188 1 89.31 696 GLY B C 1
ATOM 13275 O O . GLY B 1 696 ? 5.648 -28.875 -28.234 1 89.31 696 GLY B O 1
ATOM 13276 N N . GLY B 1 697 ? 6.848 -27.406 -27.078 1 87.94 697 GLY B N 1
ATOM 13277 C CA . GLY B 1 697 ? 6.617 -28.094 -25.828 1 87.94 697 GLY B CA 1
ATOM 13278 C C . GLY B 1 697 ? 5.16 -28.094 -25.406 1 87.94 697 GLY B C 1
ATOM 13279 O O . GLY B 1 697 ? 4.676 -29.062 -24.828 1 87.94 697 GLY B O 1
ATOM 13280 N N . ASN B 1 698 ? 4.469 -27.016 -25.688 1 91.44 698 ASN B N 1
ATOM 13281 C CA . ASN B 1 698 ? 3.061 -26.906 -25.328 1 91.44 698 ASN B CA 1
ATOM 13282 C C . ASN B 1 698 ? 2.197 -27.859 -26.156 1 91.44 698 ASN B C 1
ATOM 13284 O O . ASN B 1 698 ? 1.19 -28.375 -25.672 1 91.44 698 ASN B O 1
ATOM 13288 N N . LEU B 1 699 ? 2.5 -28.109 -27.359 1 93.25 699 LEU B N 1
ATOM 13289 C CA . LEU B 1 699 ? 1.749 -29.031 -28.219 1 93.25 699 LEU B CA 1
ATOM 13290 C C . LEU B 1 699 ? 2.023 -30.484 -27.828 1 93.25 699 LEU B C 1
ATOM 13292 O O . LEU B 1 699 ? 1.091 -31.25 -27.609 1 93.25 699 LEU B O 1
ATOM 13296 N N . LEU B 1 700 ? 3.234 -30.781 -27.656 1 91.56 700 LEU B N 1
ATOM 13297 C CA . LEU B 1 700 ? 3.607 -32.156 -27.375 1 91.56 700 LEU B CA 1
ATOM 13298 C C . LEU B 1 700 ? 3.297 -32.531 -25.922 1 91.56 700 LEU B C 1
ATOM 13300 O O . LEU B 1 700 ? 3.016 -33.688 -25.625 1 91.56 700 LEU B O 1
ATOM 13304 N N . GLN B 1 701 ? 3.283 -31.594 -25.031 1 91.19 701 GLN B N 1
ATOM 13305 C CA . GLN B 1 701 ? 3.076 -31.875 -23.625 1 91.19 701 GLN B CA 1
ATOM 13306 C C . GLN B 1 701 ? 3.951 -33.031 -23.156 1 91.19 701 GLN B C 1
ATOM 13308 O O . GLN B 1 701 ? 3.447 -34.031 -22.625 1 91.19 701 GLN B O 1
ATOM 13313 N N . SER B 1 702 ? 5.188 -32.844 -23.188 1 84 702 SER B N 1
ATOM 13314 C CA . SER B 1 702 ? 6.152 -33.906 -22.922 1 84 702 SER B CA 1
ATOM 13315 C C . SER B 1 702 ? 5.984 -34.438 -21.5 1 84 702 SER B C 1
ATOM 13317 O O . SER B 1 702 ? 6.113 -35.656 -21.281 1 84 702 SER B O 1
ATOM 13319 N N . LYS B 1 703 ? 5.652 -33.625 -20.562 1 82 703 LYS B N 1
ATOM 13320 C CA . LYS B 1 703 ? 5.484 -34.094 -19.188 1 82 703 LYS B CA 1
ATOM 13321 C C . LYS B 1 703 ? 4.32 -35.094 -19.078 1 82 703 LYS B C 1
ATOM 13323 O O . LYS B 1 703 ? 4.461 -36.156 -18.516 1 82 703 LYS B O 1
ATOM 13328 N N . ASN B 1 704 ? 3.188 -34.688 -19.625 1 86.31 704 ASN B N 1
ATOM 13329 C CA . ASN B 1 704 ? 2.021 -35.562 -19.594 1 86.31 704 ASN B CA 1
ATOM 13330 C C . ASN B 1 704 ? 2.26 -36.844 -20.375 1 86.31 704 ASN B C 1
ATOM 13332 O O . ASN B 1 704 ? 1.814 -37.906 -19.969 1 86.31 704 ASN B O 1
ATOM 13336 N N . LEU B 1 705 ? 2.947 -36.719 -21.469 1 87.25 705 LEU B N 1
ATOM 13337 C CA . LEU B 1 705 ? 3.252 -37.875 -22.281 1 87.25 705 LEU B CA 1
ATOM 13338 C C . LEU B 1 705 ? 4.156 -38.844 -21.531 1 87.25 705 LEU B C 1
ATOM 13340 O O . LEU B 1 705 ? 3.895 -40.062 -21.5 1 87.25 705 LEU B O 1
ATOM 13344 N N . PHE B 1 706 ? 5.172 -38.312 -20.859 1 84.88 706 PHE B N 1
ATOM 13345 C CA . PHE B 1 706 ? 6.121 -39.156 -20.156 1 84.88 706 PHE B CA 1
ATOM 13346 C C . PHE B 1 706 ? 5.465 -39.812 -18.938 1 84.88 706 PHE B C 1
ATOM 13348 O O . PHE B 1 706 ? 5.707 -41 -18.641 1 84.88 706 PHE B O 1
ATOM 13355 N N . PHE B 1 707 ? 4.66 -39.094 -18.266 1 85.81 707 PHE B N 1
ATOM 13356 C CA . PHE B 1 707 ? 3.975 -39.656 -17.109 1 85.81 707 PHE B CA 1
ATOM 13357 C C . PHE B 1 707 ? 2.996 -40.75 -17.547 1 85.81 707 PHE B C 1
ATOM 13359 O O . PHE B 1 707 ? 2.803 -41.75 -16.828 1 85.81 707 PHE B O 1
ATOM 13366 N N . TYR B 1 708 ? 2.297 -40.5 -18.625 1 85.38 708 TYR B N 1
ATOM 13367 C CA . TYR B 1 708 ? 1.378 -41.531 -19.109 1 85.38 708 TYR B CA 1
ATOM 13368 C C . TYR B 1 708 ? 2.131 -42.812 -19.5 1 85.38 708 TYR B C 1
ATOM 13370 O O . TYR B 1 708 ? 1.762 -43.906 -19.094 1 85.38 708 TYR B O 1
ATOM 13378 N N . LEU B 1 709 ? 3.281 -42.656 -20.281 1 82.69 709 LEU B N 1
ATOM 13379 C CA . LEU B 1 709 ? 4.004 -43.781 -20.844 1 82.69 709 LEU B CA 1
ATOM 13380 C C . LEU B 1 709 ? 4.75 -44.562 -19.75 1 82.69 709 LEU B C 1
ATOM 13382 O O . LEU B 1 709 ? 4.809 -45.781 -19.781 1 82.69 709 LEU B O 1
ATOM 13386 N N . PHE B 1 710 ? 5.211 -43.75 -18.719 1 80.69 710 PHE B N 1
ATOM 13387 C CA . PHE B 1 710 ? 6.133 -44.406 -17.797 1 80.69 710 PHE B CA 1
ATOM 13388 C C . PHE B 1 710 ? 5.469 -44.625 -16.438 1 80.69 710 PHE B C 1
ATOM 13390 O O . PHE B 1 710 ? 5.969 -45.375 -15.617 1 80.69 710 PHE B O 1
ATOM 13397 N N . TYR B 1 711 ? 4.336 -44.031 -16.172 1 83.5 711 TYR B N 1
ATOM 13398 C CA . TYR B 1 711 ? 3.793 -44.188 -14.82 1 83.5 711 TYR B CA 1
ATOM 13399 C C . TYR B 1 711 ? 2.33 -44.594 -14.867 1 83.5 711 TYR B C 1
ATOM 13401 O O . TYR B 1 711 ? 1.98 -45.688 -14.391 1 83.5 711 TYR B O 1
ATOM 13409 N N . TYR B 1 712 ? 1.359 -43.844 -15.445 1 84.12 712 TYR B N 1
ATOM 13410 C CA . TYR B 1 712 ? -0.082 -44.031 -15.344 1 84.12 712 TYR B CA 1
ATOM 13411 C C . TYR B 1 712 ? -0.515 -45.312 -16.062 1 84.12 712 TYR B C 1
ATOM 13413 O O . TYR B 1 712 ? -1.416 -46.031 -15.609 1 84.12 712 TYR B O 1
ATOM 13421 N N . ARG B 1 713 ? 0.204 -45.562 -17.141 1 78.56 713 ARG B N 1
ATOM 13422 C CA . ARG B 1 713 ? -0.142 -46.75 -17.906 1 78.56 713 ARG B CA 1
ATOM 13423 C C . ARG B 1 713 ? 0.088 -48.031 -17.094 1 78.56 713 ARG B C 1
ATOM 13425 O O . ARG B 1 713 ? -0.66 -49 -17.219 1 78.56 713 ARG B O 1
ATOM 13432 N N . TRP B 1 714 ? 0.984 -47.812 -16.094 1 75.5 714 TRP B N 1
ATOM 13433 C CA . TRP B 1 714 ? 1.366 -49 -15.336 1 75.5 714 TRP B CA 1
ATOM 13434 C C . TRP B 1 714 ? 0.72 -49 -13.953 1 75.5 714 TRP B C 1
ATOM 13436 O O . TRP B 1 714 ? 0.466 -50.062 -13.375 1 75.5 714 TRP B O 1
ATOM 13446 N N . SER B 1 715 ? 0.427 -47.875 -13.477 1 81.56 715 SER B N 1
ATOM 13447 C CA . SER B 1 715 ? -0.079 -47.75 -12.109 1 81.56 715 SER B CA 1
ATOM 13448 C C . SER B 1 715 ? -1.597 -47.875 -12.07 1 81.56 715 SER B C 1
ATOM 13450 O O . SER B 1 715 ? -2.146 -48.469 -11.125 1 81.56 715 SER B O 1
ATOM 13452 N N . ASN B 1 716 ? -2.363 -47.406 -13.062 1 85.69 716 ASN B N 1
ATOM 13453 C CA . ASN B 1 716 ? -3.82 -47.469 -13.086 1 85.69 716 ASN B CA 1
ATOM 13454 C C . ASN B 1 716 ? -4.301 -48.812 -13.656 1 85.69 716 ASN B C 1
ATOM 13456 O O . ASN B 1 716 ? -4.312 -49 -14.875 1 85.69 716 ASN B O 1
ATOM 13460 N N . ARG B 1 717 ? -4.801 -49.656 -12.734 1 83.19 717 ARG B N 1
ATOM 13461 C CA . ARG B 1 717 ? -5.148 -51 -13.156 1 83.19 717 ARG B CA 1
ATOM 13462 C C . ARG B 1 717 ? -6.645 -51.25 -13.016 1 83.19 717 ARG B C 1
ATOM 13464 O O . ARG B 1 717 ? -7.266 -51.875 -13.875 1 83.19 717 ARG B O 1
ATOM 13471 N N . THR B 1 718 ? -7.195 -50.656 -11.945 1 87.56 718 THR B N 1
ATOM 13472 C CA . THR B 1 718 ? -8.609 -50.906 -11.688 1 87.56 718 THR B CA 1
ATOM 13473 C C . THR B 1 718 ? -9.477 -50.062 -12.625 1 87.56 718 THR B C 1
ATOM 13475 O O . THR B 1 718 ? -9.023 -49.062 -13.164 1 87.56 718 THR B O 1
ATOM 13478 N N . PRO B 1 719 ? -10.641 -50.562 -12.93 1 87.5 719 PRO B N 1
ATOM 13479 C CA . PRO B 1 719 ? -11.539 -49.75 -13.773 1 87.5 719 PRO B CA 1
ATOM 13480 C C . PRO B 1 719 ? -11.805 -48.375 -13.211 1 87.5 719 PRO B C 1
ATOM 13482 O O . PRO B 1 719 ? -11.898 -47.406 -13.969 1 87.5 719 PRO B O 1
ATOM 13485 N N . ARG B 1 720 ? -11.828 -48.281 -11.961 1 87.44 720 ARG B N 1
ATOM 13486 C CA . ARG B 1 720 ? -12.062 -46.969 -11.328 1 87.44 720 ARG B CA 1
ATOM 13487 C C . ARG B 1 720 ? -10.891 -46.031 -11.555 1 87.44 720 ARG B C 1
ATOM 13489 O O . ARG B 1 720 ? -11.078 -44.844 -11.867 1 87.44 720 ARG B O 1
ATOM 13496 N N . GLU B 1 721 ? -9.781 -46.5 -11.352 1 87.31 721 GLU B N 1
ATOM 13497 C CA . GLU B 1 721 ? -8.586 -45.688 -11.531 1 87.31 721 GLU B CA 1
ATOM 13498 C C . GLU B 1 721 ? -8.422 -45.281 -12.992 1 87.31 721 GLU B C 1
ATOM 13500 O O . GLU B 1 721 ? -8.031 -44.125 -13.273 1 87.31 721 GLU B O 1
ATOM 13505 N N . LYS B 1 722 ? -8.711 -46.188 -13.883 1 84.69 722 LYS B N 1
ATOM 13506 C CA . LYS B 1 722 ? -8.594 -45.875 -15.305 1 84.69 722 LYS B CA 1
ATOM 13507 C C . LYS B 1 722 ? -9.625 -44.844 -15.727 1 84.69 722 LYS B C 1
ATOM 13509 O O . LYS B 1 722 ? -9.305 -43.906 -16.5 1 84.69 722 LYS B O 1
ATOM 13514 N N . LEU B 1 723 ? -10.773 -45.062 -15.234 1 83.56 723 LEU B N 1
ATOM 13515 C CA . LEU B 1 723 ? -11.812 -44.094 -15.547 1 83.56 723 LEU B CA 1
ATOM 13516 C C . LEU B 1 723 ? -11.477 -42.719 -14.945 1 83.56 723 LEU B C 1
ATOM 13518 O O . LEU B 1 723 ? -11.68 -41.688 -15.586 1 83.56 723 LEU B O 1
ATOM 13522 N N . LYS B 1 724 ? -11.047 -42.719 -13.711 1 83.56 724 LYS B N 1
ATOM 13523 C CA . LYS B 1 724 ? -10.68 -41.469 -13.062 1 83.56 724 LYS B CA 1
ATOM 13524 C C . LYS B 1 724 ? -9.578 -40.75 -13.836 1 83.56 724 LYS B C 1
ATOM 13526 O O . LYS B 1 724 ? -9.602 -39.531 -13.961 1 83.56 724 LYS B O 1
ATOM 13531 N N . TYR B 1 725 ? -8.688 -41.438 -14.336 1 83.62 725 TYR B N 1
ATOM 13532 C CA . TYR B 1 725 ? -7.609 -40.844 -15.133 1 83.62 725 TYR B CA 1
ATOM 13533 C C . TYR B 1 725 ? -8.156 -40.25 -16.422 1 83.62 725 TYR B C 1
ATOM 13535 O O . TYR B 1 725 ? -7.742 -39.156 -16.828 1 83.62 725 TYR B O 1
ATOM 13543 N N . LYS B 1 726 ? -9.023 -41 -17.078 1 78.56 726 LYS B N 1
ATOM 13544 C CA . LYS B 1 726 ? -9.578 -40.5 -18.344 1 78.56 726 LYS B CA 1
ATOM 13545 C C . LYS B 1 726 ? -10.445 -39.281 -18.125 1 78.56 726 LYS B C 1
ATOM 13547 O O . LYS B 1 726 ? -10.484 -38.375 -18.984 1 78.56 726 LYS B O 1
ATOM 13552 N N . LEU B 1 727 ? -11.023 -39.219 -16.984 1 77.94 727 LEU B N 1
ATOM 13553 C CA . LEU B 1 727 ? -11.945 -38.125 -16.719 1 77.94 727 LEU B CA 1
ATOM 13554 C C . LEU B 1 727 ? -11.203 -36.938 -16.156 1 77.94 727 LEU B C 1
ATOM 13556 O O . LEU B 1 727 ? -11.695 -35.781 -16.219 1 77.94 727 LEU B O 1
ATOM 13560 N N . ASN B 1 728 ? -10.156 -37.25 -15.609 1 80.94 728 ASN B N 1
ATOM 13561 C CA . ASN B 1 728 ? -9.414 -36.125 -15.016 1 80.94 728 ASN B CA 1
ATOM 13562 C C . ASN B 1 728 ? -8.484 -35.469 -16.031 1 80.94 728 ASN B C 1
ATOM 13564 O O . ASN B 1 728 ? -7.281 -35.75 -16.047 1 80.94 728 ASN B O 1
ATOM 13568 N N . VAL B 1 729 ? -9.078 -34.531 -16.812 1 84.44 729 VAL B N 1
ATOM 13569 C CA . VAL B 1 729 ? -8.289 -33.75 -17.75 1 84.44 729 VAL B CA 1
ATOM 13570 C C . VAL B 1 729 ? -7.516 -32.656 -17 1 84.44 729 VAL B C 1
ATOM 13572 O O . VAL B 1 729 ? -8.055 -32 -16.109 1 84.44 729 VAL B O 1
ATOM 13575 N N . PRO B 1 730 ? -6.258 -32.594 -17.281 1 86.19 730 PRO B N 1
ATOM 13576 C CA . PRO B 1 730 ? -5.449 -31.609 -16.578 1 86.19 730 PRO B CA 1
ATOM 13577 C C . PRO B 1 730 ? -5.922 -30.188 -16.812 1 86.19 730 PRO B C 1
ATOM 13579 O O . PRO B 1 730 ? -6.508 -29.891 -17.859 1 86.19 730 PRO B O 1
ATOM 13582 N N . CYS B 1 731 ? -5.742 -29.375 -15.797 1 88 731 CYS B N 1
ATOM 13583 C CA . CYS B 1 731 ? -6.062 -27.953 -15.875 1 88 731 CYS B CA 1
ATOM 13584 C C . CYS B 1 731 ? -4.797 -27.109 -15.82 1 88 731 CYS B C 1
ATOM 13586 O O . CYS B 1 731 ? -3.797 -27.516 -15.227 1 88 731 CYS B O 1
ATOM 13588 N N . TYR B 1 732 ? -4.852 -26.031 -16.469 1 89.81 732 TYR B N 1
ATOM 13589 C CA . TYR B 1 732 ? -3.705 -25.141 -16.438 1 89.81 732 TYR B CA 1
ATOM 13590 C C . TYR B 1 732 ? -3.584 -24.453 -15.078 1 89.81 732 TYR B C 1
ATOM 13592 O O . TYR B 1 732 ? -4.586 -24.062 -14.484 1 89.81 732 TYR B O 1
ATOM 13600 N N . GLN B 1 733 ? -2.381 -24.453 -14.57 1 91.5 733 GLN B N 1
ATOM 13601 C CA . GLN B 1 733 ? -2.045 -23.625 -13.414 1 91.5 733 GLN B CA 1
ATOM 13602 C C . GLN B 1 733 ? -1.523 -22.266 -13.859 1 91.5 733 GLN B C 1
ATOM 13604 O O . GLN B 1 733 ? -0.319 -22.078 -14.047 1 91.5 733 GLN B O 1
ATOM 13609 N N . TRP B 1 734 ? -2.377 -21.312 -13.953 1 93.94 734 TRP B N 1
ATOM 13610 C CA . TRP B 1 734 ? -2.105 -20.016 -14.57 1 93.94 734 TRP B CA 1
ATOM 13611 C C . TRP B 1 734 ? -1.104 -19.219 -13.75 1 93.94 734 TRP B C 1
ATOM 13613 O O . TRP B 1 734 ? -0.388 -18.375 -14.281 1 93.94 734 TRP B O 1
ATOM 13623 N N . GLY B 1 735 ? -1.018 -19.469 -12.43 1 94.62 735 GLY B N 1
ATOM 13624 C CA . GLY B 1 735 ? -0.104 -18.734 -11.57 1 94.62 735 GLY B CA 1
ATOM 13625 C C . GLY B 1 735 ? 1.353 -18.906 -11.953 1 94.62 735 GLY B C 1
ATOM 13626 O O . GLY B 1 735 ? 2.186 -18.047 -11.688 1 94.62 735 GLY B O 1
ATOM 13627 N N . SER B 1 736 ? 1.664 -19.969 -12.594 1 93.69 736 SER B N 1
ATOM 13628 C CA . SER B 1 736 ? 3.045 -20.234 -12.984 1 93.69 736 SER B CA 1
ATOM 13629 C C . SER B 1 736 ? 3.268 -19.953 -14.461 1 93.69 736 SER B C 1
ATOM 13631 O O . SER B 1 736 ? 4.41 -19.875 -14.922 1 93.69 736 SER B O 1
ATOM 13633 N N . LEU B 1 737 ? 2.219 -19.703 -15.234 1 93.75 737 LEU B N 1
ATOM 13634 C CA . LEU B 1 737 ? 2.346 -19.516 -16.672 1 93.75 737 LEU B CA 1
ATOM 13635 C C . LEU B 1 737 ? 2.434 -18.031 -17.016 1 93.75 737 LEU B C 1
ATOM 13637 O O . LEU B 1 737 ? 3.301 -17.625 -17.797 1 93.75 737 LEU B O 1
ATOM 13641 N N . TYR B 1 738 ? 1.638 -17.188 -16.406 1 97.06 738 TYR B N 1
ATOM 13642 C CA . TYR B 1 738 ? 1.581 -15.758 -16.719 1 97.06 738 TYR B CA 1
ATOM 13643 C C . TYR B 1 738 ? 2.938 -15.102 -16.5 1 97.06 738 TYR B C 1
ATOM 13645 O O . TYR B 1 738 ? 3.398 -14.32 -17.328 1 97.06 738 TYR B O 1
ATOM 13653 N N . PRO B 1 739 ? 3.602 -15.477 -15.359 1 96.19 739 PRO B N 1
ATOM 13654 C CA . PRO B 1 739 ? 4.852 -14.773 -15.062 1 96.19 739 PRO B CA 1
ATOM 13655 C C . PRO B 1 739 ? 5.938 -15.031 -16.109 1 96.19 739 PRO B C 1
ATOM 13657 O O . PRO B 1 739 ? 6.789 -14.172 -16.344 1 96.19 739 PRO B O 1
ATOM 13660 N N . ILE B 1 740 ? 5.953 -16.125 -16.766 1 93.5 740 ILE B N 1
ATOM 13661 C CA . ILE B 1 740 ? 6.957 -16.438 -17.781 1 93.5 740 ILE B CA 1
ATOM 13662 C C . ILE B 1 740 ? 6.879 -15.43 -18.922 1 93.5 740 ILE B C 1
ATOM 13664 O O . ILE B 1 740 ? 7.902 -14.883 -19.344 1 93.5 740 ILE B O 1
ATOM 13668 N N . PHE B 1 741 ? 5.77 -15.156 -19.312 1 96.25 741 PHE B N 1
ATOM 13669 C CA . PHE B 1 741 ? 5.605 -14.281 -20.469 1 96.25 741 PHE B CA 1
ATOM 13670 C C . PHE B 1 741 ? 5.664 -12.82 -20.047 1 96.25 741 PHE B C 1
ATOM 13672 O O . PHE B 1 741 ? 6.066 -11.961 -20.844 1 96.25 741 PHE B O 1
ATOM 13679 N N . SER B 1 742 ? 5.273 -12.531 -18.781 1 97.25 742 SER B N 1
ATOM 13680 C CA . SER B 1 742 ? 5.453 -11.172 -18.297 1 97.25 742 SER B CA 1
ATOM 13681 C C . SER B 1 742 ? 6.93 -10.812 -18.172 1 97.25 742 SER B C 1
ATOM 13683 O O . SER B 1 742 ? 7.32 -9.68 -18.469 1 97.25 742 SER B O 1
ATOM 13685 N N . VAL B 1 743 ? 7.73 -11.773 -17.781 1 96.12 743 VAL B N 1
ATOM 13686 C CA . VAL B 1 743 ? 9.164 -11.516 -17.656 1 96.12 743 VAL B CA 1
ATOM 13687 C C . VAL B 1 743 ? 9.781 -11.359 -19.031 1 96.12 743 VAL B C 1
ATOM 13689 O O . VAL B 1 743 ? 10.602 -10.469 -19.266 1 96.12 743 VAL B O 1
ATOM 13692 N N . LEU B 1 744 ? 9.406 -12.203 -20 1 95.56 744 LEU B N 1
ATOM 13693 C CA . LEU B 1 744 ? 9.906 -12.078 -21.359 1 95.56 744 LEU B CA 1
ATOM 13694 C C . LEU B 1 744 ? 9.523 -10.727 -21.953 1 95.56 744 LEU B C 1
ATOM 13696 O O . LEU B 1 744 ? 10.336 -10.094 -22.641 1 95.56 744 LEU B O 1
ATOM 13700 N N . ALA B 1 745 ? 8.328 -10.32 -21.656 1 97.94 745 ALA B N 1
ATOM 13701 C CA . ALA B 1 745 ? 7.871 -9.016 -22.141 1 97.94 745 ALA B CA 1
ATOM 13702 C C . ALA B 1 745 ? 8.656 -7.887 -21.484 1 97.94 745 ALA B C 1
ATOM 13704 O O . ALA B 1 745 ? 9.016 -6.91 -22.141 1 97.94 745 ALA B O 1
ATOM 13705 N N . SER B 1 746 ? 8.914 -8.016 -20.203 1 97.44 746 SER B N 1
ATOM 13706 C CA . SER B 1 746 ? 9.695 -7.004 -19.484 1 97.44 746 SER B CA 1
ATOM 13707 C C . SER B 1 746 ? 11.102 -6.891 -20.062 1 97.44 746 SER B C 1
ATOM 13709 O O . SER B 1 746 ? 11.617 -5.785 -20.234 1 97.44 746 SER B O 1
ATOM 13711 N N . ILE B 1 747 ? 11.711 -8.008 -20.328 1 94.75 747 ILE B N 1
ATOM 13712 C CA . ILE B 1 747 ? 13.047 -8.023 -20.891 1 94.75 747 ILE B CA 1
ATOM 13713 C C . ILE B 1 747 ? 13.031 -7.355 -22.266 1 94.75 747 ILE B C 1
ATOM 13715 O O . ILE B 1 747 ? 13.922 -6.57 -22.609 1 94.75 747 ILE B O 1
ATOM 13719 N N . THR B 1 748 ? 12.047 -7.652 -23.062 1 96.88 748 THR B N 1
ATOM 13720 C CA . THR B 1 748 ? 11.914 -7.059 -24.375 1 96.88 748 THR B CA 1
ATOM 13721 C C . THR B 1 748 ? 11.758 -5.543 -24.281 1 96.88 748 THR B C 1
ATOM 13723 O O . THR B 1 748 ? 12.336 -4.801 -25.078 1 96.88 748 THR B O 1
ATOM 13726 N N . ILE B 1 749 ? 11.039 -5.078 -23.281 1 97.44 749 ILE B N 1
ATOM 13727 C CA . ILE B 1 749 ? 10.844 -3.648 -23.078 1 97.44 749 ILE B CA 1
ATOM 13728 C C . ILE B 1 749 ? 12.18 -2.996 -22.734 1 97.44 749 ILE B C 1
ATOM 13730 O O . ILE B 1 749 ? 12.508 -1.924 -23.25 1 97.44 749 ILE B O 1
ATOM 13734 N N . ILE B 1 750 ? 12.945 -3.646 -21.938 1 94.69 750 ILE B N 1
ATOM 13735 C CA . ILE B 1 750 ? 14.227 -3.115 -21.5 1 94.69 750 ILE B CA 1
ATOM 13736 C C . ILE B 1 750 ? 15.133 -2.891 -22.719 1 94.69 750 ILE B C 1
ATOM 13738 O O . ILE B 1 750 ? 15.781 -1.846 -22.828 1 94.69 750 ILE B O 1
ATOM 13742 N N . TYR B 1 751 ? 15.117 -3.766 -23.672 1 93.38 751 TYR B N 1
ATOM 13743 C CA . TYR B 1 751 ? 16.062 -3.721 -24.781 1 93.38 751 TYR B CA 1
ATOM 13744 C C . TYR B 1 751 ? 15.43 -3.064 -26 1 93.38 751 TYR B C 1
ATOM 13746 O O . TYR B 1 751 ? 16.062 -2.959 -27.062 1 93.38 751 TYR B O 1
ATOM 13754 N N . SER B 1 752 ? 14.25 -2.613 -25.906 1 94.56 752 SER B N 1
ATOM 13755 C CA . SER B 1 752 ? 13.523 -2.053 -27.047 1 94.56 752 SER B CA 1
ATOM 13756 C C . SER B 1 752 ? 14.258 -0.853 -27.625 1 94.56 752 SER B C 1
ATOM 13758 O O . SER B 1 752 ? 14.328 -0.7 -28.859 1 94.56 752 SER B O 1
ATOM 13760 N N . VAL B 1 753 ? 14.828 -0.043 -26.766 1 92.44 753 VAL B N 1
ATOM 13761 C CA . VAL B 1 753 ? 15.508 1.163 -27.234 1 92.44 753 VAL B CA 1
ATOM 13762 C C . VAL B 1 753 ? 17 0.904 -27.344 1 92.44 753 VAL B C 1
ATOM 13764 O O . VAL B 1 753 ? 17.688 1.515 -28.172 1 92.44 753 VAL B O 1
ATOM 13767 N N . ILE B 1 754 ? 17.5 -0.06 -26.578 1 88 754 ILE B N 1
ATOM 13768 C CA . ILE B 1 754 ? 18.938 -0.363 -26.547 1 88 754 ILE B CA 1
ATOM 13769 C C . ILE B 1 754 ? 19.312 -1.223 -27.75 1 88 754 ILE B C 1
ATOM 13771 O O . ILE B 1 754 ? 20.297 -0.952 -28.438 1 88 754 ILE B O 1
ATOM 13775 N N . ALA B 1 755 ? 18.578 -2.232 -28.031 1 89.69 755 ALA B N 1
ATOM 13776 C CA . ALA B 1 755 ? 18.719 -3.145 -29.156 1 89.69 755 ALA B CA 1
ATOM 13777 C C . ALA B 1 755 ? 17.359 -3.438 -29.797 1 89.69 755 ALA B C 1
ATOM 13779 O O . ALA B 1 755 ? 16.797 -4.516 -29.609 1 89.69 755 ALA B O 1
ATOM 13780 N N . PRO B 1 756 ? 16.906 -2.541 -30.688 1 91.69 756 PRO B N 1
ATOM 13781 C CA . PRO B 1 756 ? 15.547 -2.598 -31.203 1 91.69 756 PRO B CA 1
ATOM 13782 C C . PRO B 1 756 ? 15.273 -3.881 -31.984 1 91.69 756 PRO B C 1
ATOM 13784 O O . PRO B 1 756 ? 14.109 -4.23 -32.219 1 91.69 756 PRO B O 1
ATOM 13787 N N . PHE B 1 757 ? 16.266 -4.648 -32.344 1 89.94 757 PHE B N 1
ATOM 13788 C CA . PHE B 1 757 ? 16.078 -5.879 -33.125 1 89.94 757 PHE B CA 1
ATOM 13789 C C . PHE B 1 757 ? 15.344 -6.922 -32.281 1 89.94 757 PHE B C 1
ATOM 13791 O O . PHE B 1 757 ? 14.773 -7.867 -32.844 1 89.94 757 PHE B O 1
ATOM 13798 N N . VAL B 1 758 ? 15.219 -6.809 -31.016 1 92.94 758 VAL B N 1
ATOM 13799 C CA . VAL B 1 758 ? 14.547 -7.746 -30.125 1 92.94 758 VAL B CA 1
ATOM 13800 C C . VAL B 1 758 ? 13.039 -7.648 -30.312 1 92.94 758 VAL B C 1
ATOM 13802 O O . VAL B 1 758 ? 12.312 -8.609 -30.047 1 92.94 758 VAL B O 1
ATOM 13805 N N . LEU B 1 759 ? 12.516 -6.551 -30.875 1 96.62 759 LEU B N 1
ATOM 13806 C CA . LEU B 1 759 ? 11.086 -6.262 -30.938 1 96.62 759 LEU B CA 1
ATOM 13807 C C . LEU B 1 759 ? 10.383 -7.195 -31.906 1 96.62 759 LEU B C 1
ATOM 13809 O O . LEU B 1 759 ? 9.422 -7.875 -31.547 1 96.62 759 LEU B O 1
ATOM 13813 N N . PRO B 1 760 ? 10.867 -7.316 -33.125 1 94.62 760 PRO B N 1
ATOM 13814 C CA . PRO B 1 760 ? 10.188 -8.25 -34.031 1 94.62 760 PRO B CA 1
ATOM 13815 C C . PRO B 1 760 ? 10.344 -9.703 -33.594 1 94.62 760 PRO B C 1
ATOM 13817 O O . PRO B 1 760 ? 9.438 -10.516 -33.812 1 94.62 760 PRO B O 1
ATOM 13820 N N . LEU B 1 761 ? 11.438 -10.055 -33.031 1 93.56 761 LEU B N 1
ATOM 13821 C CA . LEU B 1 761 ? 11.656 -11.414 -32.562 1 93.56 761 LEU B CA 1
ATOM 13822 C C . LEU B 1 761 ? 10.672 -11.766 -31.453 1 93.56 761 LEU B C 1
ATOM 13824 O O . LEU B 1 761 ? 10.125 -12.867 -31.422 1 93.56 761 LEU B O 1
ATOM 13828 N N . ALA B 1 762 ? 10.484 -10.82 -30.562 1 96.56 762 ALA B N 1
ATOM 13829 C CA . ALA B 1 762 ? 9.523 -11.031 -29.484 1 96.56 762 ALA B CA 1
ATOM 13830 C C . ALA B 1 762 ? 8.102 -11.133 -30.016 1 96.56 762 ALA B C 1
ATOM 13832 O O . ALA B 1 762 ? 7.332 -11.992 -29.578 1 96.56 762 ALA B O 1
ATOM 13833 N N . SER B 1 763 ? 7.727 -10.242 -30.953 1 97.12 763 SER B N 1
ATOM 13834 C CA . SER B 1 763 ? 6.395 -10.289 -31.547 1 97.12 763 SER B CA 1
ATOM 13835 C C . SER B 1 763 ? 6.129 -11.641 -32.188 1 97.12 763 SER B C 1
ATOM 13837 O O . SER B 1 763 ? 5.078 -12.25 -31.984 1 97.12 763 SER B O 1
ATOM 13839 N N . PHE B 1 764 ? 7.09 -12.148 -32.875 1 94.81 764 PHE B N 1
ATOM 13840 C CA . PHE B 1 764 ? 6.969 -13.445 -33.531 1 94.81 764 PHE B CA 1
ATOM 13841 C C . PHE B 1 764 ? 6.844 -14.562 -32.5 1 94.81 764 PHE B C 1
ATOM 13843 O O . PHE B 1 764 ? 6.012 -15.461 -32.625 1 94.81 764 PHE B O 1
ATOM 13850 N N . SER B 1 765 ? 7.625 -14.492 -31.484 1 95 765 SER B N 1
ATOM 13851 C CA . SER B 1 765 ? 7.594 -15.5 -30.422 1 95 765 SER B CA 1
ATOM 13852 C C . SER B 1 765 ? 6.23 -15.547 -29.734 1 95 765 SER B C 1
ATOM 13854 O O . SER B 1 765 ? 5.676 -16.625 -29.531 1 95 765 SER B O 1
ATOM 13856 N N . PHE B 1 766 ? 5.613 -14.43 -29.438 1 97.19 766 PHE B N 1
ATOM 13857 C CA . PHE B 1 766 ? 4.332 -14.383 -28.75 1 97.19 766 PHE B CA 1
ATOM 13858 C C . PHE B 1 766 ? 3.209 -14.867 -29.656 1 97.19 766 PHE B C 1
ATOM 13860 O O . PHE B 1 766 ? 2.256 -15.5 -29.188 1 97.19 766 PHE B O 1
ATOM 13867 N N . ILE B 1 767 ? 3.311 -14.633 -30.938 1 95.44 767 ILE B N 1
ATOM 13868 C CA . ILE B 1 767 ? 2.307 -15.102 -31.875 1 95.44 767 ILE B CA 1
ATOM 13869 C C . ILE B 1 767 ? 2.348 -16.625 -31.969 1 95.44 767 ILE B C 1
ATOM 13871 O O . ILE B 1 767 ? 1.305 -17.281 -31.953 1 95.44 767 ILE B O 1
ATOM 13875 N N . PHE B 1 768 ? 3.553 -17.172 -31.953 1 93.88 768 PHE B N 1
ATOM 13876 C CA . PHE B 1 768 ? 3.723 -18.625 -32.031 1 93.88 768 PHE B CA 1
ATOM 13877 C C . PHE B 1 768 ? 3.174 -19.281 -30.766 1 93.88 768 PHE B C 1
ATOM 13879 O O . PHE B 1 768 ? 2.451 -20.281 -30.844 1 93.88 768 PHE B O 1
ATOM 13886 N N . VAL B 1 769 ? 3.482 -18.719 -29.703 1 95.81 769 VAL B N 1
ATOM 13887 C CA . VAL B 1 769 ? 3.025 -19.281 -28.438 1 95.81 769 VAL B CA 1
ATOM 13888 C C . VAL B 1 769 ? 1.505 -19.172 -28.344 1 95.81 769 VAL B C 1
ATOM 13890 O O . VAL B 1 769 ? 0.839 -20.094 -27.875 1 95.81 769 VAL B O 1
ATOM 13893 N N . MET B 1 770 ? 0.95 -18.047 -28.844 1 95.88 770 MET B N 1
ATOM 13894 C CA . MET B 1 770 ? -0.499 -17.859 -28.844 1 95.88 770 MET B CA 1
ATOM 13895 C C . MET B 1 770 ? -1.189 -18.938 -29.672 1 95.88 770 MET B C 1
ATOM 13897 O O . MET B 1 770 ? -2.213 -19.484 -29.25 1 95.88 770 MET B O 1
ATOM 13901 N N . PHE B 1 771 ? -0.587 -19.328 -30.734 1 94.62 771 PHE B N 1
ATOM 13902 C CA . PHE B 1 771 ? -1.14 -20.344 -31.625 1 94.62 771 PHE B CA 1
ATOM 13903 C C . PHE B 1 771 ? -1.15 -21.703 -30.938 1 94.62 771 PHE B C 1
ATOM 13905 O O . PHE B 1 771 ? -2.131 -22.453 -31.031 1 94.62 771 PHE B O 1
ATOM 13912 N N . SER B 1 772 ? -0.155 -22.016 -30.312 1 94.75 772 SER B N 1
ATOM 13913 C CA . SER B 1 772 ? -0.087 -23.312 -29.609 1 94.75 772 SER B CA 1
ATOM 13914 C C . SER B 1 772 ? -1.088 -23.375 -28.469 1 94.75 772 SER B C 1
ATOM 13916 O O . SER B 1 772 ? -1.679 -24.422 -28.219 1 94.75 772 SER B O 1
ATOM 13918 N N . PHE B 1 773 ? -1.325 -22.266 -27.766 1 94.56 773 PHE B N 1
ATOM 13919 C CA . PHE B 1 773 ? -2.256 -22.266 -26.641 1 94.56 773 PHE B CA 1
ATOM 13920 C C . PHE B 1 773 ? -3.697 -22.312 -27.125 1 94.56 773 PHE B C 1
ATOM 13922 O O . PHE B 1 773 ? -4.578 -22.828 -26.438 1 94.56 773 PHE B O 1
ATOM 13929 N N . LYS B 1 774 ? -3.945 -21.812 -28.312 1 93.81 774 LYS B N 1
ATOM 13930 C CA . LYS B 1 774 ? -5.277 -21.953 -28.891 1 93.81 774 LYS B CA 1
ATOM 13931 C C . LYS B 1 774 ? -5.648 -23.422 -29.062 1 93.81 774 LYS B C 1
ATOM 13933 O O . LYS B 1 774 ? -6.762 -23.828 -28.734 1 93.81 774 LYS B O 1
ATOM 13938 N N . TYR B 1 775 ? -4.715 -24.172 -29.5 1 92.75 775 TYR B N 1
ATOM 13939 C CA . TYR B 1 775 ? -4.965 -25.594 -29.672 1 92.75 775 TYR B CA 1
ATOM 13940 C C . TYR B 1 775 ? -5.129 -26.281 -28.312 1 92.75 775 TYR B C 1
ATOM 13942 O O . TYR B 1 775 ? -6.066 -27.062 -28.109 1 92.75 775 TYR B O 1
ATOM 13950 N N . SER B 1 776 ? -4.195 -26.016 -27.484 1 92.25 776 SER B N 1
ATOM 13951 C CA . SER B 1 776 ? -4.18 -26.703 -26.188 1 92.25 776 SER B CA 1
ATOM 13952 C C . SER B 1 776 ? -5.453 -26.406 -25.406 1 92.25 776 SER B C 1
ATOM 13954 O O . SER B 1 776 ? -6 -27.297 -24.75 1 92.25 776 SER B O 1
ATOM 13956 N N . LEU B 1 777 ? -5.977 -25.219 -25.422 1 90.75 777 LEU B N 1
ATOM 13957 C CA . LEU B 1 777 ? -7.164 -24.844 -24.656 1 90.75 777 LEU B CA 1
ATOM 13958 C C . LEU B 1 777 ? -8.422 -25.422 -25.297 1 90.75 777 LEU B C 1
ATOM 13960 O O . LEU B 1 777 ? -9.383 -25.75 -24.594 1 90.75 777 LEU B O 1
ATOM 13964 N N . LYS B 1 778 ? -8.391 -25.594 -26.547 1 89.12 778 LYS B N 1
ATOM 13965 C CA . LYS B 1 778 ? -9.578 -26.094 -27.234 1 89.12 778 LYS B CA 1
ATOM 13966 C C . LYS B 1 778 ? -9.656 -27.625 -27.141 1 89.12 778 LYS B C 1
ATOM 13968 O O . LYS B 1 778 ? -10.742 -28.172 -26.953 1 89.12 778 LYS B O 1
ATOM 13973 N N . TYR B 1 779 ? -8.469 -28.297 -27.125 1 89.44 779 TYR B N 1
ATOM 13974 C CA . TYR B 1 779 ? -8.539 -29.734 -27.312 1 89.44 779 TYR B CA 1
ATOM 13975 C C . TYR B 1 779 ? -7.883 -30.484 -26.156 1 89.44 779 TYR B C 1
ATOM 13977 O O . TYR B 1 779 ? -8.234 -31.625 -25.859 1 89.44 779 TYR B O 1
ATOM 13985 N N . GLN B 1 780 ? -6.969 -29.938 -25.547 1 89.88 780 GLN B N 1
ATOM 13986 C CA . GLN B 1 780 ? -6.137 -30.719 -24.641 1 89.88 780 GLN B CA 1
ATOM 13987 C C . GLN B 1 780 ? -6.52 -30.484 -23.188 1 89.88 780 GLN B C 1
ATOM 13989 O O . GLN B 1 780 ? -6.453 -31.406 -22.375 1 89.88 780 GLN B O 1
ATOM 13994 N N . PHE B 1 781 ? -6.871 -29.312 -22.75 1 88.25 781 PHE B N 1
ATOM 13995 C CA . PHE B 1 781 ? -7.07 -28.984 -21.344 1 88.25 781 PHE B CA 1
ATOM 13996 C C . PHE B 1 781 ? -8.539 -28.719 -21.047 1 88.25 781 PHE B C 1
ATOM 13998 O O . PHE B 1 781 ? -9.312 -28.422 -21.969 1 88.25 781 PHE B O 1
ATOM 14005 N N . ASP B 1 782 ? -8.781 -28.859 -19.75 1 82.31 782 ASP B N 1
ATOM 14006 C CA . ASP B 1 782 ? -10.164 -28.719 -19.312 1 82.31 782 ASP B CA 1
ATOM 14007 C C . ASP B 1 782 ? -10.594 -27.25 -19.344 1 82.31 782 ASP B C 1
ATOM 14009 O O . ASP B 1 782 ? -9.828 -26.359 -18.984 1 82.31 782 ASP B O 1
ATOM 14013 N N . HIS B 1 783 ? -11.812 -27.031 -19.797 1 73.81 783 HIS B N 1
ATOM 14014 C CA . HIS B 1 783 ? -12.367 -25.688 -19.922 1 73.81 783 HIS B CA 1
ATOM 14015 C C . HIS B 1 783 ? -12.773 -25.141 -18.562 1 73.81 783 HIS B C 1
ATOM 14017 O O . HIS B 1 783 ? -12.875 -23.922 -18.391 1 73.81 783 HIS B O 1
ATOM 14023 N N . LYS B 1 784 ? -13.031 -26.016 -17.594 1 75.56 784 LYS B N 1
ATOM 14024 C CA . LYS B 1 784 ? -13.477 -25.562 -16.281 1 75.56 784 LYS B CA 1
ATOM 14025 C C . LYS B 1 784 ? -12.352 -25.672 -15.258 1 75.56 784 LYS B C 1
ATOM 14027 O O . LYS B 1 784 ? -12.031 -26.766 -14.805 1 75.56 784 LYS B O 1
ATOM 14032 N N . ASN B 1 785 ? -11.711 -24.578 -15.062 1 84.69 785 ASN B N 1
ATOM 14033 C CA . ASN B 1 785 ? -10.664 -24.547 -14.047 1 84.69 785 ASN B CA 1
ATOM 14034 C C . ASN B 1 785 ? -11.242 -24.297 -12.656 1 84.69 785 ASN B C 1
ATOM 14036 O O . ASN B 1 785 ? -12.039 -23.375 -12.469 1 84.69 785 ASN B O 1
ATOM 14040 N N . LYS B 1 786 ? -10.977 -25.172 -11.734 1 83.12 786 LYS B N 1
ATOM 14041 C CA . LYS B 1 786 ? -11.477 -25.062 -10.367 1 83.12 786 LYS B CA 1
ATOM 14042 C C . LYS B 1 786 ? -10.969 -23.781 -9.695 1 83.12 786 LYS B C 1
ATOM 14044 O O . LYS B 1 786 ? -11.672 -23.188 -8.883 1 83.12 786 LYS B O 1
ATOM 14049 N N . SER B 1 787 ? -9.766 -23.391 -10.039 1 89.56 787 SER B N 1
ATOM 14050 C CA . SER B 1 787 ? -9.164 -22.203 -9.43 1 89.56 787 SER B CA 1
ATOM 14051 C C . SER B 1 787 ? -9.281 -21 -10.344 1 89.56 787 SER B C 1
ATOM 14053 O O . SER B 1 787 ? -8.305 -20.281 -10.57 1 89.56 787 SER B O 1
ATOM 14055 N N . GLU B 1 788 ? -10.461 -20.719 -10.797 1 89.06 788 GLU B N 1
ATOM 14056 C CA . GLU B 1 788 ? -10.711 -19.594 -11.688 1 89.06 788 GLU B CA 1
ATOM 14057 C C . GLU B 1 788 ? -10.742 -18.281 -10.906 1 89.06 788 GLU B C 1
ATOM 14059 O O . GLU B 1 788 ? -11.336 -18.203 -9.828 1 89.06 788 GLU B O 1
ATOM 14064 N N . THR B 1 789 ? -10.148 -17.25 -11.328 1 91.06 789 THR B N 1
ATOM 14065 C CA . THR B 1 789 ? -10.117 -15.945 -10.672 1 91.06 789 THR B CA 1
ATOM 14066 C C . THR B 1 789 ? -10.914 -14.922 -11.469 1 91.06 789 THR B C 1
ATOM 14068 O O . THR B 1 789 ? -10.945 -13.734 -11.117 1 91.06 789 THR B O 1
ATOM 14071 N N . LEU B 1 790 ? -11.508 -15.297 -12.57 1 90.56 790 LEU B N 1
ATOM 14072 C CA . LEU B 1 790 ? -12.258 -14.414 -13.461 1 90.56 790 LEU B CA 1
ATOM 14073 C C . LEU B 1 790 ? -11.336 -13.383 -14.109 1 90.56 790 LEU B C 1
ATOM 14075 O O . LEU B 1 790 ? -11.688 -12.203 -14.219 1 90.56 790 LEU B O 1
ATOM 14079 N N . GLY B 1 791 ? -10.117 -13.773 -14.414 1 93.69 791 GLY B N 1
ATOM 14080 C CA . GLY B 1 791 ? -9.211 -12.977 -15.227 1 93.69 791 GLY B CA 1
ATOM 14081 C C . GLY B 1 791 ? -8.305 -12.078 -14.398 1 93.69 791 GLY B C 1
ATOM 14082 O O . GLY B 1 791 ? -7.613 -11.211 -14.945 1 93.69 791 GLY B O 1
ATOM 14083 N N . LYS B 1 792 ? -8.188 -12.203 -13.109 1 95.12 792 LYS B N 1
ATOM 14084 C CA . LYS B 1 792 ? -7.395 -11.312 -12.258 1 95.12 792 LYS B CA 1
ATOM 14085 C C . LYS B 1 792 ? -5.902 -11.469 -12.531 1 95.12 792 LYS B C 1
ATOM 14087 O O . LYS B 1 792 ? -5.102 -10.602 -12.18 1 95.12 792 LYS B O 1
ATOM 14092 N N . PHE B 1 793 ? -5.523 -12.555 -13.156 1 97.5 793 PHE B N 1
ATOM 14093 C CA . PHE B 1 793 ? -4.125 -12.758 -13.516 1 97.5 793 PHE B CA 1
ATOM 14094 C C . PHE B 1 793 ? -3.672 -11.727 -14.539 1 97.5 793 PHE B C 1
ATOM 14096 O O . PHE B 1 793 ? -2.504 -11.328 -14.555 1 97.5 793 PHE B O 1
ATOM 14103 N N . TYR B 1 794 ? -4.562 -11.305 -15.406 1 97.75 794 TYR B N 1
ATOM 14104 C CA . TYR B 1 794 ? -4.262 -10.43 -16.531 1 97.75 794 TYR B CA 1
ATOM 14105 C C . TYR B 1 794 ? -3.838 -9.047 -16.062 1 97.75 794 TYR B C 1
ATOM 14107 O O . TYR B 1 794 ? -2.756 -8.57 -16.406 1 97.75 794 TYR B O 1
ATOM 14115 N N . PRO B 1 795 ? -4.652 -8.398 -15.234 1 97.12 795 PRO B N 1
ATOM 14116 C CA . PRO B 1 795 ? -4.215 -7.09 -14.742 1 97.12 795 PRO B CA 1
ATOM 14117 C C . PRO B 1 795 ? -2.914 -7.168 -13.945 1 97.12 795 PRO B C 1
ATOM 14119 O O . PRO B 1 795 ? -2.086 -6.258 -14.016 1 97.12 795 PRO B O 1
ATOM 14122 N N . GLN B 1 796 ? -2.756 -8.188 -13.203 1 97.31 796 GLN B N 1
ATOM 14123 C CA . GLN B 1 796 ? -1.521 -8.359 -12.445 1 97.31 796 GLN B CA 1
ATOM 14124 C C . GLN B 1 796 ? -0.322 -8.516 -13.375 1 97.31 796 GLN B C 1
ATOM 14126 O O . GLN B 1 796 ? 0.751 -7.977 -13.109 1 97.31 796 GLN B O 1
ATOM 14131 N N . ALA B 1 797 ? -0.49 -9.273 -14.406 1 98.12 797 ALA B N 1
ATOM 14132 C CA . ALA B 1 797 ? 0.578 -9.469 -15.383 1 98.12 797 ALA B CA 1
ATOM 14133 C C . ALA B 1 797 ? 0.937 -8.156 -16.078 1 98.12 797 ALA B C 1
ATOM 14135 O O . ALA B 1 797 ? 2.113 -7.875 -16.312 1 98.12 797 ALA B O 1
ATOM 14136 N N . LEU B 1 798 ? -0.059 -7.395 -16.391 1 97.81 798 LEU B N 1
ATOM 14137 C CA . LEU B 1 798 ? 0.177 -6.109 -17.031 1 97.81 798 LEU B CA 1
ATOM 14138 C C . LEU B 1 798 ? 0.92 -5.16 -16.094 1 97.81 798 LEU B C 1
ATOM 14140 O O . LEU B 1 798 ? 1.83 -4.445 -16.531 1 97.81 798 LEU B O 1
ATOM 14144 N N . MET B 1 799 ? 0.524 -5.164 -14.859 1 97 799 MET B N 1
ATOM 14145 C CA . MET B 1 799 ? 1.167 -4.285 -13.883 1 97 799 MET B CA 1
ATOM 14146 C C . MET B 1 799 ? 2.613 -4.703 -13.648 1 97 799 MET B C 1
ATOM 14148 O O . MET B 1 799 ? 3.459 -3.871 -13.312 1 97 799 MET B O 1
ATOM 14152 N N . GLN B 1 800 ? 2.877 -5.957 -13.812 1 97.38 800 GLN B N 1
ATOM 14153 C CA . GLN B 1 800 ? 4.23 -6.457 -13.617 1 97.38 800 GLN B CA 1
ATOM 14154 C C . GLN B 1 800 ? 5.172 -5.941 -14.703 1 97.38 800 GLN B C 1
ATOM 14156 O O . GLN B 1 800 ? 6.395 -5.965 -14.539 1 97.38 800 GLN B O 1
ATOM 14161 N N . LEU B 1 801 ? 4.672 -5.43 -15.773 1 98.19 801 LEU B N 1
ATOM 14162 C CA . LEU B 1 801 ? 5.484 -4.914 -16.875 1 98.19 801 LEU B CA 1
ATOM 14163 C C . LEU B 1 801 ? 6.176 -3.615 -16.484 1 98.19 801 LEU B C 1
ATOM 14165 O O . LEU B 1 801 ? 7.109 -3.174 -17.156 1 98.19 801 LEU B O 1
ATOM 14169 N N . TYR B 1 802 ? 5.766 -2.986 -15.32 1 97.69 802 TYR B N 1
ATOM 14170 C CA . TYR B 1 802 ? 6.438 -1.791 -14.82 1 97.69 802 TYR B CA 1
ATOM 14171 C C . TYR B 1 802 ? 7.891 -2.088 -14.469 1 97.69 802 TYR B C 1
ATOM 14173 O O . TYR B 1 802 ? 8.734 -1.188 -14.484 1 97.69 802 TYR B O 1
ATOM 14181 N N . SER B 1 803 ? 8.156 -3.369 -14.148 1 96.12 803 SER B N 1
ATOM 14182 C CA . SER B 1 803 ? 9.547 -3.738 -13.891 1 96.12 803 SER B CA 1
ATOM 14183 C C . SER B 1 803 ? 10.414 -3.484 -15.117 1 96.12 803 SER B C 1
ATOM 14185 O O . SER B 1 803 ? 11.539 -2.982 -15 1 96.12 803 SER B O 1
ATOM 14187 N N . GLY B 1 804 ? 9.914 -3.82 -16.328 1 96.38 804 GLY B N 1
ATOM 14188 C CA . GLY B 1 804 ? 10.633 -3.537 -17.547 1 96.38 804 GLY B CA 1
ATOM 14189 C C . GLY B 1 804 ? 10.797 -2.053 -17.828 1 96.38 804 GLY B C 1
ATOM 14190 O O . GLY B 1 804 ? 11.867 -1.606 -18.25 1 96.38 804 GLY B O 1
ATOM 14191 N N . ILE B 1 805 ? 9.797 -1.29 -17.453 1 97.44 805 ILE B N 1
ATOM 14192 C CA . ILE B 1 805 ? 9.812 0.152 -17.672 1 97.44 805 ILE B CA 1
ATOM 14193 C C . ILE B 1 805 ? 10.836 0.807 -16.75 1 97.44 805 ILE B C 1
ATOM 14195 O O . ILE B 1 805 ? 11.641 1.63 -17.188 1 97.44 805 ILE B O 1
ATOM 14199 N N . TYR B 1 806 ? 10.82 0.4 -15.508 1 94.81 806 TYR B N 1
ATOM 14200 C CA . TYR B 1 806 ? 11.742 0.986 -14.539 1 94.81 806 TYR B CA 1
ATOM 14201 C C . TYR B 1 806 ? 13.188 0.684 -14.914 1 94.81 806 TYR B C 1
ATOM 14203 O O . TYR B 1 806 ? 14.055 1.562 -14.844 1 94.81 806 TYR B O 1
ATOM 14211 N N . PHE B 1 807 ? 13.43 -0.522 -15.359 1 92.31 807 PHE B N 1
ATOM 14212 C CA . PHE B 1 807 ? 14.797 -0.895 -15.695 1 92.31 807 PHE B CA 1
ATOM 14213 C C . PHE B 1 807 ? 15.227 -0.256 -17.016 1 92.31 807 PHE B C 1
ATOM 14215 O O . PHE B 1 807 ? 16.406 0.051 -17.203 1 92.31 807 PHE B O 1
ATOM 14222 N N . LEU B 1 808 ? 14.328 -0.059 -17.953 1 94.94 808 LEU B N 1
ATOM 14223 C CA . LEU B 1 808 ? 14.633 0.692 -19.172 1 94.94 808 LEU B CA 1
ATOM 14224 C C . LEU B 1 808 ? 15.062 2.115 -18.828 1 94.94 808 LEU B C 1
ATOM 14226 O O . LEU B 1 808 ? 16.094 2.584 -19.312 1 94.94 808 LEU B O 1
ATOM 14230 N N . GLU B 1 809 ? 14.32 2.791 -17.953 1 94.19 809 GLU B N 1
ATOM 14231 C CA . GLU B 1 809 ? 14.633 4.168 -17.578 1 94.19 809 GLU B CA 1
ATOM 14232 C C . GLU B 1 809 ? 15.938 4.25 -16.797 1 94.19 809 GLU B C 1
ATOM 14234 O O . GLU B 1 809 ? 16.75 5.137 -17.031 1 94.19 809 GLU B O 1
ATOM 14239 N N . ALA B 1 810 ? 16.094 3.307 -15.875 1 88.31 810 ALA B N 1
ATOM 14240 C CA . ALA B 1 810 ? 17.312 3.291 -15.078 1 88.31 810 ALA B CA 1
ATOM 14241 C C . ALA B 1 810 ? 18.531 3.064 -15.961 1 88.31 810 ALA B C 1
ATOM 14243 O O . ALA B 1 810 ? 19.578 3.693 -15.758 1 88.31 810 ALA B O 1
ATOM 14244 N N . CYS B 1 811 ? 18.453 2.18 -16.953 1 86.19 811 CYS B N 1
ATOM 14245 C CA . CYS B 1 811 ? 19.547 1.892 -17.859 1 86.19 811 CYS B CA 1
ATOM 14246 C C . CYS B 1 811 ? 19.875 3.104 -18.734 1 86.19 811 CYS B C 1
ATOM 14248 O O . CYS B 1 811 ? 21.047 3.424 -18.953 1 86.19 811 CYS B O 1
ATOM 14250 N N . LEU B 1 812 ? 18.938 3.758 -19.203 1 90.94 812 LEU B N 1
ATOM 14251 C CA . LEU B 1 812 ? 19.172 4.93 -20.047 1 90.94 812 LEU B CA 1
ATOM 14252 C C . LEU B 1 812 ? 19.797 6.059 -19.234 1 90.94 812 LEU B C 1
ATOM 14254 O O . LEU B 1 812 ? 20.625 6.816 -19.75 1 90.94 812 LEU B O 1
ATOM 14258 N N . ILE B 1 813 ? 19.375 6.223 -17.922 1 86.25 813 ILE B N 1
ATOM 14259 C CA . ILE B 1 813 ? 20.016 7.211 -17.047 1 86.25 813 ILE B CA 1
ATOM 14260 C C . ILE B 1 813 ? 21.516 6.926 -16.953 1 86.25 813 ILE B C 1
ATOM 14262 O O . ILE B 1 813 ? 22.328 7.836 -17.078 1 86.25 813 ILE B O 1
ATOM 14266 N N . GLY B 1 814 ? 21.844 5.652 -16.797 1 79.56 814 GLY B N 1
ATOM 14267 C CA . GLY B 1 814 ? 23.234 5.246 -16.719 1 79.56 814 GLY B CA 1
ATOM 14268 C C . GLY B 1 814 ? 23.984 5.422 -18.016 1 79.56 814 GLY B C 1
ATOM 14269 O O . GLY B 1 814 ? 25.125 5.898 -18.031 1 79.56 814 GLY B O 1
ATOM 14270 N N . LEU B 1 815 ? 23.391 5.105 -19.156 1 83.12 815 LEU B N 1
ATOM 14271 C CA . LEU B 1 815 ? 24.031 5.191 -20.469 1 83.12 815 LEU B CA 1
ATOM 14272 C C . LEU B 1 815 ? 24.266 6.648 -20.859 1 83.12 815 LEU B C 1
ATOM 14274 O O . LEU B 1 815 ? 25.312 6.98 -21.422 1 83.12 815 LEU B O 1
ATOM 14278 N N . PHE B 1 816 ? 23.344 7.527 -20.609 1 83.94 816 PHE B N 1
ATOM 14279 C CA . PHE B 1 816 ? 23.516 8.945 -20.891 1 83.94 816 PHE B CA 1
ATOM 14280 C C . PHE B 1 816 ? 24.625 9.539 -20.016 1 83.94 816 PHE B C 1
ATOM 14282 O O . PHE B 1 816 ? 25.391 10.375 -20.469 1 83.94 816 PHE B O 1
ATOM 14289 N N . ALA B 1 817 ? 24.625 9.086 -18.766 1 76 817 ALA B N 1
ATOM 14290 C CA . ALA B 1 817 ? 25.672 9.562 -17.875 1 76 817 ALA B CA 1
ATOM 14291 C C . ALA B 1 817 ? 27.047 9.102 -18.359 1 76 817 ALA B C 1
ATOM 14293 O O . ALA B 1 817 ? 28.016 9.859 -18.297 1 76 817 ALA B O 1
ATOM 14294 N N . LEU B 1 818 ? 27.125 7.859 -18.844 1 70.88 818 LEU B N 1
ATOM 14295 C CA . LEU B 1 818 ? 28.375 7.305 -19.359 1 70.88 818 LEU B CA 1
ATOM 14296 C C . LEU B 1 818 ? 28.812 8.023 -20.625 1 70.88 818 LEU B C 1
ATOM 14298 O O . LEU B 1 818 ? 30.016 8.148 -20.875 1 70.88 818 LEU B O 1
ATOM 14302 N N . ALA B 1 819 ? 27.859 8.477 -21.359 1 74.69 819 ALA B N 1
ATOM 14303 C CA . ALA B 1 819 ? 28.156 9.211 -22.594 1 74.69 819 ALA B CA 1
ATOM 14304 C C . ALA B 1 819 ? 28.375 10.695 -22.312 1 74.69 819 ALA B C 1
ATOM 14306 O O . ALA B 1 819 ? 28.484 11.5 -23.25 1 74.69 819 ALA B O 1
ATOM 14307 N N . ASN B 1 820 ? 28.375 11.109 -21.016 1 65.19 820 ASN B N 1
ATOM 14308 C CA . ASN B 1 820 ? 28.625 12.469 -20.562 1 65.19 820 ASN B CA 1
ATOM 14309 C C . ASN B 1 820 ? 27.516 13.43 -20.984 1 65.19 820 ASN B C 1
ATOM 14311 O O . ASN B 1 820 ? 27.781 14.586 -21.312 1 65.19 820 ASN B O 1
ATOM 14315 N N . CYS B 1 821 ? 26.438 12.922 -21.281 1 79.56 821 CYS B N 1
ATOM 14316 C CA . CYS B 1 821 ? 25.266 13.75 -21.547 1 79.56 821 CYS B CA 1
ATOM 14317 C C . CYS B 1 821 ? 24.406 13.891 -20.297 1 79.56 821 CYS B C 1
ATOM 14319 O O . CYS B 1 821 ? 23.344 13.266 -20.188 1 79.56 821 CYS B O 1
ATOM 14321 N N . PHE B 1 822 ? 24.672 14.789 -19.469 1 72.25 822 PHE B N 1
ATOM 14322 C CA . PHE B 1 822 ? 24.062 14.898 -18.156 1 72.25 822 PHE B CA 1
ATOM 14323 C C . PHE B 1 822 ? 22.688 15.531 -18.25 1 72.25 822 PHE B C 1
ATOM 14325 O O . PHE B 1 822 ? 21.797 15.219 -17.453 1 72.25 822 PHE B O 1
ATOM 14332 N N . LYS B 1 823 ? 22.578 16.391 -19.188 1 79.62 823 LYS B N 1
ATOM 14333 C CA . LYS B 1 823 ? 21.25 17 -19.359 1 79.62 823 LYS B CA 1
ATOM 14334 C C . LYS B 1 823 ? 20.203 15.938 -19.688 1 79.62 823 LYS B C 1
ATOM 14336 O O . LYS B 1 823 ? 19.109 15.953 -19.141 1 79.62 823 LYS B O 1
ATOM 14341 N N . LEU B 1 824 ? 20.672 14.984 -20.531 1 88.62 824 LEU B N 1
ATOM 14342 C CA . LEU B 1 824 ? 19.75 13.914 -20.906 1 88.62 824 LEU B CA 1
ATOM 14343 C C . LEU B 1 824 ? 19.484 12.977 -19.734 1 88.62 824 LEU B C 1
ATOM 14345 O O . LEU B 1 824 ? 18.375 12.5 -19.547 1 88.62 824 LEU B O 1
ATOM 14349 N N . SER B 1 825 ? 20.547 12.758 -18.938 1 85.56 825 SER B N 1
ATOM 14350 C CA . SER B 1 825 ? 20.406 11.883 -17.766 1 85.56 825 SER B CA 1
ATOM 14351 C C . SER B 1 825 ? 19.484 12.5 -16.719 1 85.56 825 SER B C 1
ATOM 14353 O O . SER B 1 825 ? 18.641 11.797 -16.141 1 85.56 825 SER B O 1
ATOM 14355 N N . LEU B 1 826 ? 19.547 13.805 -16.516 1 82.12 826 LEU B N 1
ATOM 14356 C CA . LEU B 1 826 ? 18.688 14.5 -15.547 1 82.12 826 LEU B CA 1
ATOM 14357 C C . LEU B 1 826 ? 17.234 14.477 -15.992 1 82.12 826 LEU B C 1
ATOM 14359 O O . LEU B 1 826 ? 16.328 14.281 -15.172 1 82.12 826 LEU B O 1
ATOM 14363 N N . PHE B 1 827 ? 17.078 14.656 -17.219 1 89 827 PHE B N 1
ATOM 14364 C CA . PHE B 1 827 ? 15.719 14.617 -17.75 1 89 827 PHE B CA 1
ATOM 14365 C C . PHE B 1 827 ? 15.102 13.242 -17.562 1 89 827 PHE B C 1
ATOM 14367 O O . PHE B 1 827 ? 13.945 13.125 -17.172 1 89 827 PHE B O 1
ATOM 14374 N N . MET B 1 828 ? 15.859 12.25 -17.844 1 90.62 828 MET B N 1
ATOM 14375 C CA . MET B 1 828 ? 15.344 10.891 -17.703 1 90.62 828 MET B CA 1
ATOM 14376 C C . MET B 1 828 ? 15.047 10.578 -16.234 1 90.62 828 MET B C 1
ATOM 14378 O O . MET B 1 828 ? 14.109 9.844 -15.93 1 90.62 828 MET B O 1
ATOM 14382 N N . PHE B 1 829 ? 15.812 11.164 -15.383 1 85 829 PHE B N 1
ATOM 14383 C CA . PHE B 1 829 ? 15.602 10.961 -13.953 1 85 829 PHE B CA 1
ATOM 14384 C C . PHE B 1 829 ? 14.289 11.609 -13.508 1 85 829 PHE B C 1
ATOM 14386 O O . PHE B 1 829 ? 13.523 11.008 -12.758 1 85 829 PHE B O 1
ATOM 14393 N N . ILE B 1 830 ? 14.055 12.836 -13.977 1 84.69 830 ILE B N 1
ATOM 14394 C CA . ILE B 1 830 ? 12.812 13.531 -13.664 1 84.69 830 ILE B CA 1
ATOM 14395 C C . ILE B 1 830 ? 11.625 12.766 -14.25 1 84.69 830 ILE B C 1
ATOM 14397 O O . ILE B 1 830 ? 10.586 12.625 -13.602 1 84.69 830 ILE B O 1
ATOM 14401 N N . PHE B 1 831 ? 11.828 12.258 -15.43 1 90.69 831 PHE B N 1
ATOM 14402 C CA . PHE B 1 831 ? 10.773 11.484 -16.078 1 90.69 831 PHE B CA 1
ATOM 14403 C C . PHE B 1 831 ? 10.477 10.219 -15.297 1 90.69 831 PHE B C 1
ATOM 14405 O O . PHE B 1 831 ? 9.32 9.781 -15.234 1 90.69 831 PHE B O 1
ATOM 14412 N N . MET B 1 832 ? 11.461 9.633 -14.695 1 91.38 832 MET B N 1
ATOM 14413 C CA . MET B 1 832 ? 11.266 8.445 -13.875 1 91.38 832 MET B CA 1
ATOM 14414 C C . MET B 1 832 ? 10.383 8.758 -12.672 1 91.38 832 MET B C 1
ATOM 14416 O O . MET B 1 832 ? 9.555 7.934 -12.273 1 91.38 832 MET B O 1
ATOM 14420 N N . ILE B 1 833 ? 10.508 9.961 -12.094 1 85.25 833 ILE B N 1
ATOM 14421 C CA . ILE B 1 833 ? 9.68 10.367 -10.969 1 85.25 833 ILE B CA 1
ATOM 14422 C C . ILE B 1 833 ? 8.219 10.453 -11.406 1 85.25 833 ILE B C 1
ATOM 14424 O O . ILE B 1 833 ? 7.316 10.031 -10.68 1 85.25 833 ILE B O 1
ATOM 14428 N N . PHE B 1 834 ? 8.016 10.914 -12.586 1 88.06 834 PHE B N 1
ATOM 14429 C CA . PHE B 1 834 ? 6.656 10.977 -13.117 1 88.06 834 PHE B CA 1
ATOM 14430 C C . PHE B 1 834 ? 6.109 9.578 -13.359 1 88.06 834 PHE B C 1
ATOM 14432 O O . PHE B 1 834 ? 4.918 9.328 -13.164 1 88.06 834 PHE B O 1
ATOM 14439 N N . THR B 1 835 ? 6.984 8.688 -13.789 1 92.94 835 THR B N 1
ATOM 14440 C CA . THR B 1 835 ? 6.555 7.309 -14.008 1 92.94 835 THR B CA 1
ATOM 14441 C C . THR B 1 835 ? 6.164 6.645 -12.695 1 92.94 835 THR B C 1
ATOM 14443 O O . THR B 1 835 ? 5.16 5.934 -12.625 1 92.94 835 THR B O 1
ATOM 14446 N N . ILE B 1 836 ? 6.906 6.922 -11.672 1 92 836 ILE B N 1
ATOM 14447 C CA . ILE B 1 836 ? 6.605 6.367 -10.352 1 92 836 ILE B CA 1
ATOM 14448 C C . ILE B 1 836 ? 5.262 6.906 -9.867 1 92 836 ILE B C 1
ATOM 14450 O O . ILE B 1 836 ? 4.438 6.152 -9.344 1 92 836 ILE B O 1
ATOM 14454 N N . SER B 1 837 ? 5.055 8.188 -10.078 1 87.5 837 SER B N 1
ATOM 14455 C CA . SER B 1 837 ? 3.789 8.797 -9.688 1 87.5 837 SER B CA 1
ATOM 14456 C C . SER B 1 837 ? 2.623 8.203 -10.469 1 87.5 837 SER B C 1
ATOM 14458 O O . SER B 1 837 ? 1.572 7.902 -9.898 1 87.5 837 SER B O 1
ATOM 14460 N N . ALA B 1 838 ? 2.826 8.023 -11.727 1 88.88 838 ALA B N 1
ATOM 14461 C CA . ALA B 1 838 ? 1.777 7.438 -12.555 1 88.88 838 ALA B CA 1
ATOM 14462 C C . ALA B 1 838 ? 1.479 6.004 -12.125 1 88.88 838 ALA B C 1
ATOM 14464 O O . ALA B 1 838 ? 0.317 5.594 -12.07 1 88.88 838 ALA B O 1
ATOM 14465 N N . HIS B 1 839 ? 2.52 5.262 -11.859 1 92.94 839 HIS B N 1
ATOM 14466 C CA . HIS B 1 839 ? 2.354 3.885 -11.414 1 92.94 839 HIS B CA 1
ATOM 14467 C C . HIS B 1 839 ? 1.502 3.812 -10.148 1 92.94 839 HIS B C 1
ATOM 14469 O O . HIS B 1 839 ? 0.572 3.006 -10.07 1 92.94 839 HIS B O 1
ATOM 14475 N N . PHE B 1 840 ? 1.745 4.668 -9.203 1 88.94 840 PHE B N 1
ATOM 14476 C CA . PHE B 1 840 ? 1.009 4.664 -7.949 1 88.94 840 PHE B CA 1
ATOM 14477 C C . PHE B 1 840 ? -0.441 5.078 -8.164 1 88.94 840 PHE B C 1
ATOM 14479 O O . PHE B 1 840 ? -1.353 4.516 -7.555 1 88.94 840 PHE B O 1
ATOM 14486 N N . GLN B 1 841 ? -0.662 6 -9 1 86.88 841 GLN B N 1
ATOM 14487 C CA . GLN B 1 841 ? -2.021 6.461 -9.266 1 86.88 841 GLN B CA 1
ATOM 14488 C C . GLN B 1 841 ? -2.832 5.391 -9.992 1 86.88 841 GLN B C 1
ATOM 14490 O O . GLN B 1 841 ? -3.986 5.137 -9.648 1 86.88 841 GLN B O 1
ATOM 14495 N N . VAL B 1 842 ? -2.182 4.777 -10.969 1 88.94 842 VAL B N 1
ATOM 14496 C CA . VAL B 1 842 ? -2.881 3.734 -11.711 1 88.94 842 VAL B CA 1
ATOM 14497 C C . VAL B 1 842 ? -3.172 2.551 -10.797 1 88.94 842 VAL B C 1
ATOM 14499 O O . VAL B 1 842 ? -4.266 1.98 -10.836 1 88.94 842 VAL B O 1
ATOM 14502 N N . SER B 1 843 ? -2.199 2.242 -9.977 1 91.5 843 SER B N 1
ATOM 14503 C CA . SER B 1 843 ? -2.367 1.122 -9.055 1 91.5 843 SER B CA 1
ATOM 14504 C C . SER B 1 843 ? -3.486 1.394 -8.062 1 91.5 843 SER B C 1
ATOM 14506 O O . SER B 1 843 ? -4.289 0.505 -7.762 1 91.5 843 SER B O 1
ATOM 14508 N N . ASN B 1 844 ? -3.611 2.576 -7.582 1 83.69 844 ASN B N 1
ATOM 14509 C CA . ASN B 1 844 ? -4.633 2.922 -6.602 1 83.69 844 ASN B CA 1
ATOM 14510 C C . ASN B 1 844 ? -6.023 2.961 -7.227 1 83.69 844 ASN B C 1
ATOM 14512 O O . ASN B 1 844 ? -7.008 2.568 -6.594 1 83.69 844 ASN B O 1
ATOM 14516 N N . LEU B 1 845 ? -6.109 3.381 -8.383 1 79.62 845 LEU B N 1
ATOM 14517 C CA . LEU B 1 845 ? -7.395 3.471 -9.07 1 79.62 845 LEU B CA 1
ATOM 14518 C C . LEU B 1 845 ? -7.891 2.086 -9.477 1 79.62 845 LEU B C 1
ATOM 14520 O O . LEU B 1 845 ? -9.094 1.812 -9.422 1 79.62 845 LEU B O 1
ATOM 14524 N N . SER B 1 846 ? -6.98 1.279 -9.836 1 87.88 846 SER B N 1
ATOM 14525 C CA . SER B 1 846 ? -7.379 -0.015 -10.383 1 87.88 846 SER B CA 1
ATOM 14526 C C . SER B 1 846 ? -7.602 -1.036 -9.273 1 87.88 846 SER B C 1
ATOM 14528 O O . SER B 1 846 ? -8.281 -2.045 -9.477 1 87.88 846 SER B O 1
ATOM 14530 N N . LYS B 1 847 ? -7.117 -0.786 -8.102 1 87.5 847 LYS B N 1
ATOM 14531 C CA . LYS B 1 847 ? -7.195 -1.764 -7.023 1 87.5 847 LYS B CA 1
ATOM 14532 C C . LYS B 1 847 ? -8.648 -2.086 -6.68 1 87.5 847 LYS B C 1
ATOM 14534 O O . LYS B 1 847 ? -9.039 -3.256 -6.645 1 87.5 847 LYS B O 1
ATOM 14539 N N . SER B 1 848 ? -9.508 -1.166 -6.566 1 86.25 848 SER B N 1
ATOM 14540 C CA . SER B 1 848 ? -10.891 -1.385 -6.168 1 86.25 848 SER B CA 1
ATOM 14541 C C . SER B 1 848 ? -11.734 -1.875 -7.344 1 86.25 848 SER B C 1
ATOM 14543 O O . SER B 1 848 ? -12.617 -2.715 -7.172 1 86.25 848 SER B O 1
ATOM 14545 N N . THR B 1 849 ? -11.422 -1.401 -8.531 1 88.38 849 THR B N 1
ATOM 14546 C CA . THR B 1 849 ? -12.227 -1.758 -9.688 1 88.38 849 THR B CA 1
ATOM 14547 C C . THR B 1 849 ? -11.961 -3.199 -10.109 1 88.38 849 THR B C 1
ATOM 14549 O O . THR B 1 849 ? -12.836 -3.861 -10.672 1 88.38 849 THR B O 1
ATOM 14552 N N . ILE B 1 850 ? -10.797 -3.688 -9.82 1 90.94 850 ILE B N 1
ATOM 14553 C CA . ILE B 1 850 ? -10.438 -5.047 -10.211 1 90.94 850 ILE B CA 1
ATOM 14554 C C . ILE B 1 850 ? -11.031 -6.043 -9.219 1 90.94 850 ILE B C 1
ATOM 14556 O O . ILE B 1 850 ? -11.398 -7.16 -9.594 1 90.94 850 ILE B O 1
ATOM 14560 N N . LYS B 1 851 ? -11.242 -5.562 -8.016 1 87.81 851 LYS B N 1
ATOM 14561 C CA . LYS B 1 851 ? -11.641 -6.508 -6.973 1 87.81 851 LYS B CA 1
ATOM 14562 C C . LYS B 1 851 ? -13.156 -6.543 -6.809 1 87.81 851 LYS B C 1
ATOM 14564 O O . LYS B 1 851 ? -13.727 -7.602 -6.535 1 87.81 851 LYS B O 1
ATOM 14569 N N . TYR B 1 852 ? -13.828 -5.434 -7.043 1 89.38 852 TYR B N 1
ATOM 14570 C CA . TYR B 1 852 ? -15.234 -5.398 -6.633 1 89.38 852 TYR B CA 1
ATOM 14571 C C . TYR B 1 852 ? -16.125 -4.98 -7.793 1 89.38 852 TYR B C 1
ATOM 14573 O O . TYR B 1 852 ? -15.672 -4.32 -8.727 1 89.38 852 TYR B O 1
ATOM 14581 N N . LEU B 1 853 ? -17.344 -5.473 -7.719 1 89.62 853 LEU B N 1
ATOM 14582 C CA . LEU B 1 853 ? -18.406 -5.066 -8.633 1 89.62 853 LEU B CA 1
ATOM 14583 C C . LEU B 1 853 ? -19.078 -3.789 -8.148 1 89.62 853 LEU B C 1
ATOM 14585 O O . LEU B 1 853 ? -19.469 -3.691 -6.98 1 89.62 853 LEU B O 1
ATOM 14589 N N . PRO B 1 854 ? -19.141 -2.809 -8.984 1 87.5 854 PRO B N 1
ATOM 14590 C CA . PRO B 1 854 ? -19.781 -1.562 -8.57 1 87.5 854 PRO B CA 1
ATOM 14591 C C . PRO B 1 854 ? -21.25 -1.752 -8.219 1 87.5 854 PRO B C 1
ATOM 14593 O O . PRO B 1 854 ? -21.953 -2.561 -8.844 1 87.5 854 PRO B O 1
ATOM 14596 N N . ALA B 1 855 ? -21.719 -0.997 -7.258 1 85.75 855 ALA B N 1
ATOM 14597 C CA . ALA B 1 855 ? -23.078 -1.104 -6.746 1 85.75 855 ALA B CA 1
ATOM 14598 C C . ALA B 1 855 ? -24.094 -0.652 -7.793 1 85.75 855 ALA B C 1
ATOM 14600 O O . ALA B 1 855 ? -25.25 -1.088 -7.777 1 85.75 855 ALA B O 1
ATOM 14601 N N . SER B 1 856 ? -23.703 0.193 -8.711 1 82.25 856 SER B N 1
ATOM 14602 C CA . SER B 1 856 ? -24.609 0.693 -9.734 1 82.25 856 SER B CA 1
ATOM 14603 C C . SER B 1 856 ? -25.078 -0.428 -10.656 1 82.25 856 SER B C 1
ATOM 14605 O O . SER B 1 856 ? -26.141 -0.336 -11.273 1 82.25 856 SER B O 1
ATOM 14607 N N . LEU B 1 857 ? -24.312 -1.484 -10.742 1 82.81 857 LEU B N 1
ATOM 14608 C CA . LEU B 1 857 ? -24.641 -2.582 -11.641 1 82.81 857 LEU B CA 1
ATOM 14609 C C . LEU B 1 857 ? -25.516 -3.617 -10.938 1 82.81 857 LEU B C 1
ATOM 14611 O O . LEU B 1 857 ? -25.938 -4.602 -11.547 1 82.81 857 LEU B O 1
ATOM 14615 N N . ALA B 1 858 ? -25.75 -3.422 -9.695 1 79.25 858 ALA B N 1
ATOM 14616 C CA . ALA B 1 858 ? -26.578 -4.359 -8.93 1 79.25 858 ALA B CA 1
ATOM 14617 C C . ALA B 1 858 ? -27.984 -4.445 -9.508 1 79.25 858 ALA B C 1
ATOM 14619 O O . ALA B 1 858 ? -28.609 -5.512 -9.484 1 79.25 858 ALA B O 1
ATOM 14620 N N . SER B 1 859 ? -28.438 -3.322 -10.031 1 74.69 859 SER B N 1
ATOM 14621 C CA . SER B 1 859 ? -29.797 -3.303 -10.555 1 74.69 859 SER B CA 1
ATOM 14622 C C . SER B 1 859 ? -29.891 -4.043 -11.891 1 74.69 859 SER B C 1
ATOM 14624 O O . SER B 1 859 ? -30.938 -4.586 -12.234 1 74.69 859 SER B O 1
ATOM 14626 N N . ASP B 1 860 ? -28.797 -4.156 -12.547 1 75.44 860 ASP B N 1
ATOM 14627 C CA . ASP B 1 860 ? -28.797 -4.781 -13.867 1 75.44 860 ASP B CA 1
ATOM 14628 C C . ASP B 1 860 ? -28.516 -6.281 -13.766 1 75.44 860 ASP B C 1
ATOM 14630 O O . ASP B 1 860 ? -28.531 -6.988 -14.773 1 75.44 860 ASP B O 1
ATOM 14634 N N . GLU B 1 861 ? -28.344 -6.762 -12.539 1 83.62 861 GLU B N 1
ATOM 14635 C CA . GLU B 1 861 ? -27.969 -8.164 -12.367 1 83.62 861 GLU B CA 1
ATOM 14636 C C . GLU B 1 861 ? -29.172 -9.078 -12.633 1 83.62 861 GLU B C 1
ATOM 14638 O O . GLU B 1 861 ? -30.281 -8.82 -12.164 1 83.62 861 GLU B O 1
ATOM 14643 N N . VAL B 1 862 ? -28.906 -9.969 -13.578 1 72.62 862 VAL B N 1
ATOM 14644 C CA . VAL B 1 862 ? -29.922 -10.969 -13.891 1 72.62 862 VAL B CA 1
ATOM 14645 C C . VAL B 1 862 ? -29.812 -12.141 -12.922 1 72.62 862 VAL B C 1
ATOM 14647 O O . VAL B 1 862 ? -28.703 -12.641 -12.664 1 72.62 862 VAL B O 1
ATOM 14650 N N . GLN B 1 863 ? -30.859 -12.383 -12.141 1 65.38 863 GLN B N 1
ATOM 14651 C CA . GLN B 1 863 ? -30.875 -13.461 -11.164 1 65.38 863 GLN B CA 1
ATOM 14652 C C . GLN B 1 863 ? -30.797 -14.82 -11.852 1 65.38 863 GLN B C 1
ATOM 14654 O O . GLN B 1 863 ? -31.672 -15.172 -12.641 1 65.38 863 GLN B O 1
ATOM 14659 N N . HIS B 1 864 ? -29.625 -15.297 -12.125 1 59.06 864 HIS B N 1
ATOM 14660 C CA . HIS B 1 864 ? -29.562 -16.625 -12.711 1 59.06 864 HIS B CA 1
ATOM 14661 C C . HIS B 1 864 ? -29.812 -17.703 -11.664 1 59.06 864 HIS B C 1
ATOM 14663 O O . HIS B 1 864 ? -29.609 -17.469 -10.469 1 59.06 864 HIS B O 1
ATOM 14669 N N . GLN B 1 865 ? -30.391 -18.812 -12.102 1 55.34 865 GLN B N 1
ATOM 14670 C CA . GLN B 1 865 ? -30.656 -19.984 -11.281 1 55.34 865 GLN B CA 1
ATOM 14671 C C . GLN B 1 865 ? -29.391 -20.469 -10.578 1 55.34 865 GLN B C 1
ATOM 14673 O O . GLN B 1 865 ? -28.375 -20.734 -11.227 1 55.34 865 GLN B O 1
ATOM 14678 N N . GLN B 1 866 ? -29.25 -20.078 -9.391 1 58.53 866 GLN B N 1
ATOM 14679 C CA . GLN B 1 866 ? -28.078 -20.312 -8.562 1 58.53 866 GLN B CA 1
ATOM 14680 C C . GLN B 1 866 ? -27.891 -21.797 -8.266 1 58.53 866 GLN B C 1
ATOM 14682 O O . GLN B 1 866 ? -28.875 -22.516 -8.055 1 58.53 866 GLN B O 1
ATOM 14687 N N . GLU B 1 867 ? -26.797 -22.453 -8.82 1 61.97 867 GLU B N 1
ATOM 14688 C CA . GLU B 1 867 ? -26.406 -23.797 -8.406 1 61.97 867 GLU B CA 1
ATOM 14689 C C . GLU B 1 867 ? -26.391 -23.922 -6.891 1 61.97 867 GLU B C 1
ATOM 14691 O O . GLU B 1 867 ? -26.031 -22.969 -6.188 1 61.97 867 GLU B O 1
ATOM 14696 N N . ASP B 1 868 ? -27.016 -24.922 -6.43 1 73.5 868 ASP B N 1
ATOM 14697 C CA . ASP B 1 868 ? -27.016 -25.203 -4.996 1 73.5 868 ASP B CA 1
ATOM 14698 C C . ASP B 1 868 ? -25.594 -25.344 -4.457 1 73.5 868 ASP B C 1
ATOM 14700 O O . ASP B 1 868 ? -24.828 -26.172 -4.949 1 73.5 868 ASP B O 1
ATOM 14704 N N . PHE B 1 869 ? -25.188 -24.422 -3.648 1 84.75 869 PHE B N 1
ATOM 14705 C CA . PHE B 1 869 ? -23.875 -24.484 -3.02 1 84.75 869 PHE B CA 1
ATOM 14706 C C . PHE B 1 869 ? -23.828 -25.562 -1.958 1 84.75 869 PHE B C 1
ATOM 14708 O O . PHE B 1 869 ? -24.562 -25.516 -0.972 1 84.75 869 PHE B O 1
ATOM 14715 N N . LYS B 1 870 ? -23.094 -26.656 -2.299 1 83 870 LYS B N 1
ATOM 14716 C CA . LYS B 1 870 ? -22.906 -27.75 -1.35 1 83 870 LYS B CA 1
ATOM 14717 C C . LYS B 1 870 ? -21.422 -28.109 -1.224 1 83 870 LYS B C 1
ATOM 14719 O O . LYS B 1 870 ? -20.672 -28.016 -2.195 1 83 870 LYS B O 1
ATOM 14724 N N . LEU B 1 871 ? -21.109 -28.375 0.012 1 85.94 871 LEU B N 1
ATOM 14725 C CA . LEU B 1 871 ? -19.766 -28.875 0.233 1 85.94 871 LEU B CA 1
ATOM 14726 C C . LEU B 1 871 ? -19.672 -30.375 -0.064 1 85.94 871 LEU B C 1
ATOM 14728 O O . LEU B 1 871 ? -19.938 -31.203 0.812 1 85.94 871 LEU B O 1
ATOM 14732 N N . ARG B 1 872 ? -19.281 -30.656 -1.212 1 76.94 872 ARG B N 1
ATOM 14733 C CA . ARG B 1 872 ? -19.312 -32.031 -1.728 1 76.94 872 ARG B CA 1
ATOM 14734 C C . ARG B 1 872 ? -18.422 -32.938 -0.882 1 76.94 872 ARG B C 1
ATOM 14736 O O . ARG B 1 872 ? -18.719 -34.125 -0.749 1 76.94 872 ARG B O 1
ATOM 14743 N N . ASP B 1 873 ? -17.422 -32.438 -0.26 1 78 873 ASP B N 1
ATOM 14744 C CA . ASP B 1 873 ? -16.5 -33.25 0.523 1 78 873 ASP B CA 1
ATOM 14745 C C . ASP B 1 873 ? -17.141 -33.688 1.834 1 78 873 ASP B C 1
ATOM 14747 O O . ASP B 1 873 ? -16.688 -34.656 2.457 1 78 873 ASP B O 1
ATOM 14751 N N . LEU B 1 874 ? -18.234 -33.062 2.172 1 80.38 874 LEU B N 1
ATOM 14752 C CA . LEU B 1 874 ? -18.859 -33.375 3.451 1 80.38 874 LEU B CA 1
ATOM 14753 C C . LEU B 1 874 ? -20.172 -34.125 3.246 1 80.38 874 LEU B C 1
ATOM 14755 O O . LEU B 1 874 ? -20.828 -34.5 4.215 1 80.38 874 LEU B O 1
ATOM 14759 N N . GLU B 1 875 ? -20.406 -34.344 1.983 1 79.19 875 GLU B N 1
ATOM 14760 C CA . GLU B 1 875 ? -21.609 -35.094 1.688 1 79.19 875 GLU B CA 1
ATOM 14761 C C . GLU B 1 875 ? -21.359 -36.594 1.746 1 79.19 875 GLU B C 1
ATOM 14763 O O . GLU B 1 875 ? -20.234 -37.062 1.52 1 79.19 875 GLU B O 1
ATOM 14768 N N . PRO B 1 876 ? -22.391 -37.281 2.105 1 79.81 876 PRO B N 1
ATOM 14769 C CA . PRO B 1 876 ? -22.234 -38.75 2.188 1 79.81 876 PRO B CA 1
ATOM 14770 C C . PRO B 1 876 ? -21.875 -39.375 0.844 1 79.81 876 PRO B C 1
ATOM 14772 O O . PRO B 1 876 ? -22.406 -38.969 -0.193 1 79.81 876 PRO B O 1
ATOM 14775 N N . LYS B 1 877 ? -20.828 -40.281 0.867 1 76.5 877 LYS B N 1
ATOM 14776 C CA . LYS B 1 877 ? -20.359 -40.969 -0.324 1 76.5 877 LYS B CA 1
ATOM 14777 C C . LYS B 1 877 ? -20.875 -42.406 -0.349 1 76.5 877 LYS B C 1
ATOM 14779 O O . LYS B 1 877 ? -21.016 -43.031 0.7 1 76.5 877 LYS B O 1
ATOM 14784 N N . THR B 1 878 ? -21.359 -42.75 -1.535 1 71.06 878 THR B N 1
ATOM 14785 C CA . THR B 1 878 ? -21.703 -44.156 -1.692 1 71.06 878 THR B CA 1
ATOM 14786 C C . THR B 1 878 ? -20.469 -45 -2.02 1 71.06 878 THR B C 1
ATOM 14788 O O . THR B 1 878 ? -19.609 -44.562 -2.793 1 71.06 878 THR B O 1
ATOM 14791 N N . HIS B 1 879 ? -20.234 -46.062 -1.24 1 75.5 879 HIS B N 1
ATOM 14792 C CA . HIS B 1 879 ? -19.031 -46.844 -1.455 1 75.5 879 HIS B CA 1
ATOM 14793 C C . HIS B 1 879 ? -19.375 -48.188 -2.129 1 75.5 879 HIS B C 1
ATOM 14795 O O . HIS B 1 879 ? -19.594 -49.188 -1.451 1 75.5 879 HIS B O 1
ATOM 14801 N N . LYS B 1 880 ? -19.656 -48.156 -3.385 1 79.62 880 LYS B N 1
ATOM 14802 C CA . LYS B 1 880 ? -19.844 -49.375 -4.148 1 79.62 880 LYS B CA 1
ATOM 14803 C C . LYS B 1 880 ? -18.531 -49.844 -4.793 1 79.62 880 LYS B C 1
ATOM 14805 O O . LYS B 1 880 ? -17.766 -49 -5.285 1 79.62 880 LYS B O 1
ATOM 14810 N N . MET B 1 881 ? -18.281 -51.188 -4.66 1 87.44 881 MET B N 1
ATOM 14811 C CA . MET B 1 881 ? -17.062 -51.719 -5.246 1 87.44 881 MET B CA 1
ATOM 14812 C C . MET B 1 881 ? -17.266 -52.031 -6.727 1 87.44 881 MET B C 1
ATOM 14814 O O . MET B 1 881 ? -18.328 -52.5 -7.125 1 87.44 881 MET B O 1
ATOM 14818 N N . TRP B 1 882 ? -16.266 -51.719 -7.543 1 89.19 882 TRP B N 1
ATOM 14819 C CA . TRP B 1 882 ? -16.328 -51.906 -8.992 1 89.19 882 TRP B CA 1
ATOM 14820 C C . TRP B 1 882 ? -15.289 -52.906 -9.445 1 89.19 882 TRP B C 1
ATOM 14822 O O . TRP B 1 882 ? -14.086 -52.656 -9.391 1 89.19 882 TRP B O 1
ATOM 14832 N N . ILE B 1 883 ? -15.742 -54.094 -9.883 1 87.5 883 ILE B N 1
ATOM 14833 C CA . ILE B 1 883 ? -14.867 -55.156 -10.375 1 87.5 883 ILE B CA 1
ATOM 14834 C C . ILE B 1 883 ? -15.25 -55.5 -11.812 1 87.5 883 ILE B C 1
ATOM 14836 O O . ILE B 1 883 ? -16.438 -55.625 -12.133 1 87.5 883 ILE B O 1
ATOM 14840 N N . PRO B 1 884 ? -14.289 -55.594 -12.719 1 89.25 884 PRO B N 1
ATOM 14841 C CA . PRO B 1 884 ? -14.586 -55.938 -14.117 1 89.25 884 PRO B CA 1
ATOM 14842 C C . PRO B 1 884 ? -15.055 -57.375 -14.312 1 89.25 884 PRO B C 1
ATOM 14844 O O . PRO B 1 884 ? -14.703 -58.25 -13.516 1 89.25 884 PRO B O 1
ATOM 14847 N N . LEU B 1 885 ? -15.812 -57.625 -15.398 1 87.31 885 LEU B N 1
ATOM 14848 C CA . LEU B 1 885 ? -16.328 -58.969 -15.719 1 87.31 885 LEU B CA 1
ATOM 14849 C C . LEU B 1 885 ? -15.273 -59.812 -16.438 1 87.31 885 LEU B C 1
ATOM 14851 O O . LEU B 1 885 ? -14.539 -59.281 -17.281 1 87.31 885 LEU B O 1
ATOM 14855 N N . ASP B 1 886 ? -15.141 -60.969 -15.922 1 81.5 886 ASP B N 1
ATOM 14856 C CA . ASP B 1 886 ? -14.25 -61.906 -16.594 1 81.5 886 ASP B CA 1
ATOM 14857 C C . ASP B 1 886 ? -15.047 -62.969 -17.375 1 81.5 886 ASP B C 1
ATOM 14859 O O . ASP B 1 886 ? -16.234 -63.125 -17.141 1 81.5 886 ASP B O 1
ATOM 14863 N N . ASP B 1 887 ? -14.5 -63.625 -18.328 1 77.75 887 ASP B N 1
ATOM 14864 C CA . ASP B 1 887 ? -15.156 -64.625 -19.188 1 77.75 887 ASP B CA 1
ATOM 14865 C C . ASP B 1 887 ? -15.453 -65.938 -18.391 1 77.75 887 ASP B C 1
ATOM 14867 O O . ASP B 1 887 ? -16.406 -66.625 -18.703 1 77.75 887 ASP B O 1
ATOM 14871 N N . ASN B 1 888 ? -14.734 -66.25 -17.281 1 78 888 ASN B N 1
ATOM 14872 C CA . ASN B 1 888 ? -14.859 -67.5 -16.547 1 78 888 ASN B CA 1
ATOM 14873 C C . ASN B 1 888 ? -15.828 -67.375 -15.367 1 78 888 ASN B C 1
ATOM 14875 O O . ASN B 1 888 ? -16.109 -68.312 -14.672 1 78 888 ASN B O 1
ATOM 14879 N N . GLY B 1 889 ? -16.391 -66.062 -15.148 1 80.12 889 GLY B N 1
ATOM 14880 C CA . GLY B 1 889 ? -17.391 -65.875 -14.117 1 80.12 889 GLY B CA 1
ATOM 14881 C C . GLY B 1 889 ? -16.797 -65.75 -12.727 1 80.12 889 GLY B C 1
ATOM 14882 O O . GLY B 1 889 ? -17.516 -65.938 -11.734 1 80.12 889 GLY B O 1
ATOM 14883 N N . PHE B 1 890 ? -15.484 -65.688 -12.547 1 79.19 890 PHE B N 1
ATOM 14884 C CA . PHE B 1 890 ? -14.844 -65.562 -11.242 1 79.19 890 PHE B CA 1
ATOM 14885 C C . PHE B 1 890 ? -15.227 -64.312 -10.531 1 79.19 890 PHE B C 1
ATOM 14887 O O . PHE B 1 890 ? -15.391 -64.25 -9.312 1 79.19 890 PHE B O 1
ATOM 14894 N N . ALA B 1 891 ? -15.391 -63.188 -11.242 1 86 891 ALA B N 1
ATOM 14895 C CA . ALA B 1 891 ? -15.758 -61.875 -10.664 1 86 891 ALA B CA 1
ATOM 14896 C C . ALA B 1 891 ? -17.109 -61.969 -9.969 1 86 891 ALA B C 1
ATOM 14898 O O . ALA B 1 891 ? -17.266 -61.469 -8.852 1 86 891 ALA B O 1
ATOM 14899 N N . ILE B 1 892 ? -18.047 -62.625 -10.547 1 85.69 892 ILE B N 1
ATOM 14900 C CA . ILE B 1 892 ? -19.391 -62.719 -10 1 85.69 892 ILE B CA 1
ATOM 14901 C C . ILE B 1 892 ? -19.391 -63.656 -8.789 1 85.69 892 ILE B C 1
ATOM 14903 O O . ILE B 1 892 ? -20.047 -63.375 -7.781 1 85.69 892 ILE B O 1
ATOM 14907 N N . SER B 1 893 ? -18.656 -64.812 -8.898 1 82.25 893 SER B N 1
ATOM 14908 C CA . SER B 1 893 ? -18.609 -65.75 -7.785 1 82.25 893 SER B CA 1
ATOM 14909 C C . SER B 1 893 ? -17.969 -65.125 -6.551 1 82.25 893 SER B C 1
ATOM 14911 O O . SER B 1 893 ? -18.469 -65.312 -5.438 1 82.25 893 SER B O 1
ATOM 14913 N N . ASP B 1 894 ? -16.906 -64.438 -6.836 1 80.25 894 ASP B N 1
ATOM 14914 C CA . ASP B 1 894 ? -16.219 -63.781 -5.715 1 80.25 894 ASP B CA 1
ATOM 14915 C C . ASP B 1 894 ? -17.078 -62.656 -5.121 1 80.25 894 ASP B C 1
ATOM 14917 O O . ASP B 1 894 ? -17.109 -62.5 -3.902 1 80.25 894 ASP B O 1
ATOM 14921 N N . ALA B 1 895 ? -17.734 -61.812 -5.957 1 84.69 895 ALA B N 1
ATOM 14922 C CA . ALA B 1 895 ? -18.609 -60.75 -5.492 1 84.69 895 ALA B CA 1
ATOM 14923 C C . ALA B 1 895 ? -19.75 -61.281 -4.633 1 84.69 895 ALA B C 1
ATOM 14925 O O . ALA B 1 895 ? -20.109 -60.688 -3.615 1 84.69 895 ALA B O 1
ATOM 14926 N N . ASN B 1 896 ? -20.297 -62.406 -5.043 1 82.31 896 ASN B N 1
ATOM 14927 C CA . ASN B 1 896 ? -21.375 -63.031 -4.281 1 82.31 896 ASN B CA 1
ATOM 14928 C C . ASN B 1 896 ? -20.891 -63.531 -2.924 1 82.31 896 ASN B C 1
ATOM 14930 O O . ASN B 1 896 ? -21.609 -63.438 -1.93 1 82.31 896 ASN B O 1
ATOM 14934 N N . LEU B 1 897 ? -19.703 -64 -2.957 1 77 897 LEU B N 1
ATOM 14935 C CA . LEU B 1 897 ? -19.109 -64.5 -1.704 1 77 897 LEU B CA 1
ATOM 14936 C C . LEU B 1 897 ? -18.953 -63.344 -0.717 1 77 897 LEU B C 1
ATOM 14938 O O . LEU B 1 897 ? -19.297 -63.469 0.459 1 77 897 LEU B O 1
ATOM 14942 N N . TRP B 1 898 ? -18.422 -62.188 -1.205 1 79.69 898 TRP B N 1
ATOM 14943 C CA . TRP B 1 898 ? -18.172 -61.031 -0.333 1 79.69 898 TRP B CA 1
ATOM 14944 C C . TRP B 1 898 ? -19.484 -60.375 0.08 1 79.69 898 TRP B C 1
ATOM 14946 O O . TRP B 1 898 ? -19.609 -59.875 1.2 1 79.69 898 TRP B O 1
ATOM 14956 N N . GLN B 1 899 ? -20.422 -60.281 -0.807 1 81.44 899 GLN B N 1
ATOM 14957 C CA . GLN B 1 899 ? -21.734 -59.719 -0.49 1 81.44 899 GLN B CA 1
ATOM 14958 C C . GLN B 1 899 ? -22.422 -60.5 0.615 1 81.44 899 GLN B C 1
ATOM 14960 O O . GLN B 1 899 ? -23.062 -59.906 1.489 1 81.44 899 GLN B O 1
ATOM 14965 N N . LEU B 1 900 ? -22.297 -61.781 0.537 1 76.38 900 LEU B N 1
ATOM 14966 C CA . LEU B 1 900 ? -22.922 -62.625 1.529 1 76.38 900 LEU B CA 1
ATOM 14967 C C . LEU B 1 900 ? -22.25 -62.469 2.889 1 76.38 900 LEU B C 1
ATOM 14969 O O . LEU B 1 900 ? -22.922 -62.469 3.922 1 76.38 900 LEU B O 1
ATOM 14973 N N . ARG B 1 901 ? -21 -62.188 2.865 1 74.31 901 ARG B N 1
ATOM 14974 C CA . ARG B 1 901 ? -20.25 -62.156 4.117 1 74.31 901 ARG B CA 1
ATOM 14975 C C . ARG B 1 901 ? -20.25 -60.75 4.703 1 74.31 901 ARG B C 1
ATOM 14977 O O . ARG B 1 901 ? -20.359 -60.562 5.922 1 74.31 901 ARG B O 1
ATOM 14984 N N . TYR B 1 902 ? -20.031 -59.719 3.932 1 74.88 902 TYR B N 1
ATOM 14985 C CA . TYR B 1 902 ? -19.812 -58.375 4.477 1 74.88 902 TYR B CA 1
ATOM 14986 C C . TYR B 1 902 ? -20.828 -57.375 3.912 1 74.88 902 TYR B C 1
ATOM 14988 O O . TYR B 1 902 ? -20.781 -56.188 4.234 1 74.88 902 TYR B O 1
ATOM 14996 N N . ASN B 1 903 ? -21.812 -57.656 3.357 1 73.25 903 ASN B N 1
ATOM 14997 C CA . ASN B 1 903 ? -22.859 -56.812 2.826 1 73.25 903 ASN B CA 1
ATOM 14998 C C . ASN B 1 903 ? -22.297 -55.656 1.972 1 73.25 903 ASN B C 1
ATOM 15000 O O . ASN B 1 903 ? -22.656 -54.5 2.168 1 73.25 903 ASN B O 1
ATOM 15004 N N . ILE B 1 904 ? -21.344 -55.844 1.172 1 75.31 904 ILE B N 1
ATOM 15005 C CA . ILE B 1 904 ? -20.797 -54.844 0.27 1 75.31 904 ILE B CA 1
ATOM 15006 C C . ILE B 1 904 ? -21.375 -55 -1.127 1 75.31 904 ILE B C 1
ATOM 15008 O O . ILE B 1 904 ? -21.531 -56.125 -1.605 1 75.31 904 ILE B O 1
ATOM 15012 N N . GLU B 1 905 ? -21.766 -53.906 -1.654 1 78.06 905 GLU B N 1
ATOM 15013 C CA . GLU B 1 905 ? -22.359 -53.969 -2.986 1 78.06 905 GLU B CA 1
ATOM 15014 C C . GLU B 1 905 ? -21.297 -53.875 -4.074 1 78.06 905 GLU B C 1
ATOM 15016 O O . GLU B 1 905 ? -20.391 -53.062 -3.998 1 78.06 905 GLU B O 1
ATOM 15021 N N . PHE B 1 906 ? -21.281 -54.844 -4.992 1 83.69 906 PHE B N 1
ATOM 15022 C CA . PHE B 1 906 ? -20.359 -54.875 -6.117 1 83.69 906 PHE B CA 1
ATOM 15023 C C . PHE B 1 906 ? -21.078 -54.562 -7.422 1 83.69 906 PHE B C 1
ATOM 15025 O O . PHE B 1 906 ? -22.266 -54.875 -7.574 1 83.69 906 PHE B O 1
ATOM 15032 N N . THR B 1 907 ? -20.438 -53.75 -8.234 1 85.12 907 THR B N 1
ATOM 15033 C CA . THR B 1 907 ? -20.953 -53.5 -9.57 1 85.12 907 THR B CA 1
ATOM 15034 C C . THR B 1 907 ? -19.953 -53.969 -10.633 1 85.12 907 THR B C 1
ATOM 15036 O O . THR B 1 907 ? -18.75 -53.875 -10.438 1 85.12 907 THR B O 1
ATOM 15039 N N . HIS B 1 908 ? -20.438 -54.625 -11.719 1 85.75 908 HIS B N 1
ATOM 15040 C CA . HIS B 1 908 ? -19.609 -55.125 -12.805 1 85.75 908 HIS B CA 1
ATOM 15041 C C . HIS B 1 908 ? -19.938 -54.438 -14.125 1 85.75 908 HIS B C 1
ATOM 15043 O O . HIS B 1 908 ? -19.438 -54.812 -15.18 1 85.75 908 HIS B O 1
ATOM 15049 N N . GLN B 1 909 ? -20.609 -53.344 -14.023 1 83.56 909 GLN B N 1
ATOM 15050 C CA . GLN B 1 909 ? -21.125 -52.719 -15.242 1 83.56 909 GLN B CA 1
ATOM 15051 C C . GLN B 1 909 ? -20.031 -51.969 -15.969 1 83.56 909 GLN B C 1
ATOM 15053 O O . GLN B 1 909 ? -19.188 -51.312 -15.336 1 83.56 909 GLN B O 1
ATOM 15058 N N . ASN B 1 910 ? -19.891 -52.094 -17.297 1 85.56 910 ASN B N 1
ATOM 15059 C CA . ASN B 1 910 ? -19.109 -51.312 -18.25 1 85.56 910 ASN B CA 1
ATOM 15060 C C . ASN B 1 910 ? -17.609 -51.562 -18.094 1 85.56 910 ASN B C 1
ATOM 15062 O O . ASN B 1 910 ? -16.812 -50.625 -18.297 1 85.56 910 ASN B O 1
ATOM 15066 N N . ALA B 1 911 ? -17.25 -52.594 -17.469 1 88.94 911 ALA B N 1
ATOM 15067 C CA . ALA B 1 911 ? -15.836 -52.969 -17.375 1 88.94 911 ALA B CA 1
ATOM 15068 C C . ALA B 1 911 ? -15.648 -54.469 -17.594 1 88.94 911 ALA B C 1
ATOM 15070 O O . ALA B 1 911 ? -16.422 -55.281 -17.062 1 88.94 911 ALA B O 1
ATOM 15071 N N . PHE B 1 912 ? -14.68 -54.906 -18.516 1 88 912 PHE B N 1
ATOM 15072 C CA . PHE B 1 912 ? -14.414 -56.312 -18.75 1 88 912 PHE B CA 1
ATOM 15073 C C . PHE B 1 912 ? -12.922 -56.562 -18.938 1 88 912 PHE B C 1
ATOM 15075 O O . PHE B 1 912 ? -12.156 -55.625 -19.203 1 88 912 PHE B O 1
ATOM 15082 N N . VAL B 1 913 ? -12.5 -57.688 -18.688 1 85.38 913 VAL B N 1
ATOM 15083 C CA . VAL B 1 913 ? -11.109 -58.094 -18.875 1 85.38 913 VAL B CA 1
ATOM 15084 C C . VAL B 1 913 ? -10.961 -58.844 -20.188 1 85.38 913 VAL B C 1
ATOM 15086 O O . VAL B 1 913 ? -11.742 -59.781 -20.469 1 85.38 913 VAL B O 1
ATOM 15089 N N . ASP B 1 914 ? -10.078 -58.375 -20.969 1 77.81 914 ASP B N 1
ATOM 15090 C CA . ASP B 1 914 ? -9.867 -59.031 -22.266 1 77.81 914 ASP B CA 1
ATOM 15091 C C . ASP B 1 914 ? -9.094 -60.344 -22.094 1 77.81 914 ASP B C 1
ATOM 15093 O O . ASP B 1 914 ? -8.68 -60.688 -20.984 1 77.81 914 ASP B O 1
ATOM 15097 N N . LYS B 1 915 ? -8.914 -61.094 -23.234 1 70.69 915 LYS B N 1
ATOM 15098 C CA . LYS B 1 915 ? -8.281 -62.406 -23.234 1 70.69 915 LYS B CA 1
ATOM 15099 C C . LYS B 1 915 ? -6.824 -62.312 -22.812 1 70.69 915 LYS B C 1
ATOM 15101 O O . LYS B 1 915 ? -6.277 -63.281 -22.25 1 70.69 915 LYS B O 1
ATOM 15106 N N . ILE B 1 916 ? -6.27 -61.062 -23.047 1 68.19 916 ILE B N 1
ATOM 15107 C CA . ILE B 1 916 ? -4.859 -60.875 -22.703 1 68.19 916 ILE B CA 1
ATOM 15108 C C . ILE B 1 916 ? -4.73 -60.375 -21.281 1 68.19 916 ILE B C 1
ATOM 15110 O O . ILE B 1 916 ? -3.637 -60.375 -20.703 1 68.19 916 ILE B O 1
ATOM 15114 N N . GLY B 1 917 ? -5.863 -60.219 -20.547 1 72.31 917 GLY B N 1
ATOM 15115 C CA . GLY B 1 917 ? -5.828 -59.75 -19.172 1 72.31 917 GLY B CA 1
ATOM 15116 C C . GLY B 1 917 ? -5.902 -58.25 -19.031 1 72.31 917 GLY B C 1
ATOM 15117 O O . GLY B 1 917 ? -5.672 -57.688 -17.953 1 72.31 917 GLY B O 1
ATOM 15118 N N . LYS B 1 918 ? -6.098 -57.469 -20.109 1 79.38 918 LYS B N 1
ATOM 15119 C CA . LYS B 1 918 ? -6.203 -56.031 -20.047 1 79.38 918 LYS B CA 1
ATOM 15120 C C . LYS B 1 918 ? -7.617 -55.594 -19.688 1 79.38 918 LYS B C 1
ATOM 15122 O O . LYS B 1 918 ? -8.594 -56.125 -20.219 1 79.38 918 LYS B O 1
ATOM 15127 N N . VAL B 1 919 ? -7.605 -54.656 -18.672 1 86.56 919 VAL B N 1
ATOM 15128 C CA . VAL B 1 919 ? -8.891 -54.156 -18.219 1 86.56 919 VAL B CA 1
ATOM 15129 C C . VAL B 1 919 ? -9.398 -53.094 -19.188 1 86.56 919 VAL B C 1
ATOM 15131 O O . VAL B 1 919 ? -8.703 -52.125 -19.484 1 86.56 919 VAL B O 1
ATOM 15134 N N . ILE B 1 920 ? -10.523 -53.281 -19.781 1 84.75 920 ILE B N 1
ATOM 15135 C CA . ILE B 1 920 ? -11.133 -52.312 -20.719 1 84.75 920 ILE B CA 1
ATOM 15136 C C . ILE B 1 920 ? -12.367 -51.688 -20.078 1 84.75 920 ILE B C 1
ATOM 15138 O O . ILE B 1 920 ? -13.266 -52.406 -19.609 1 84.75 920 ILE B O 1
ATOM 15142 N N . VAL B 1 921 ? -12.352 -50.406 -19.969 1 86.31 921 VAL B N 1
ATOM 15143 C CA . VAL B 1 921 ? -13.477 -49.656 -19.391 1 86.31 921 VAL B CA 1
ATOM 15144 C C . VAL B 1 921 ? -14.266 -48.969 -20.516 1 86.31 921 VAL B C 1
ATOM 15146 O O . VAL B 1 921 ? -13.703 -48.219 -21.312 1 86.31 921 VAL B O 1
ATOM 15149 N N . VAL B 1 922 ? -15.516 -49.219 -20.625 1 76.44 922 VAL B N 1
ATOM 15150 C CA . VAL B 1 922 ? -16.344 -48.688 -21.703 1 76.44 922 VAL B CA 1
ATOM 15151 C C . VAL B 1 922 ? -17.219 -47.531 -21.188 1 76.44 922 VAL B C 1
ATOM 15153 O O . VAL B 1 922 ? -17.703 -46.719 -21.953 1 76.44 922 VAL B O 1
ATOM 15156 N N . GLY B 1 923 ? -17.469 -47.438 -19.906 1 73.56 923 GLY B N 1
ATOM 15157 C CA . GLY B 1 923 ? -18.344 -46.375 -19.375 1 73.56 923 GLY B CA 1
ATOM 15158 C C . GLY B 1 923 ? -18.328 -46.312 -17.859 1 73.56 923 GLY B C 1
ATOM 15159 O O . GLY B 1 923 ? -17.438 -46.844 -17.219 1 73.56 923 GLY B O 1
ATOM 15160 N N . ASN B 1 924 ? -19.328 -45.438 -17.359 1 76.88 924 ASN B N 1
ATOM 15161 C CA . ASN B 1 924 ? -19.484 -45.25 -15.914 1 76.88 924 ASN B CA 1
ATOM 15162 C C . ASN B 1 924 ? -20.219 -46.438 -15.289 1 76.88 924 ASN B C 1
ATOM 15164 O O . ASN B 1 924 ? -21.094 -47.031 -15.914 1 76.88 924 ASN B O 1
ATOM 15168 N N . PRO B 1 925 ? -19.641 -46.781 -14.133 1 69.81 925 PRO B N 1
ATOM 15169 C CA . PRO B 1 925 ? -20.266 -47.938 -13.492 1 69.81 925 PRO B CA 1
ATOM 15170 C C . PRO B 1 925 ? -21.75 -47.719 -13.18 1 69.81 925 PRO B C 1
ATOM 15172 O O . PRO B 1 925 ? -22.5 -48.688 -13.031 1 69.81 925 PRO B O 1
ATOM 15175 N N . TYR B 1 926 ? -22.078 -46.375 -12.82 1 58.81 926 TYR B N 1
ATOM 15176 C CA . TYR B 1 926 ? -23.438 -46.156 -12.352 1 58.81 926 TYR B CA 1
ATOM 15177 C C . TYR B 1 926 ? -24.359 -45.75 -13.5 1 58.81 926 TYR B C 1
ATOM 15179 O O . TYR B 1 926 ? -25.469 -45.281 -13.273 1 58.81 926 TYR B O 1
ATOM 15187 N N . ASP B 1 927 ? -24.312 -46.188 -14.859 1 44.84 927 ASP B N 1
ATOM 15188 C CA . ASP B 1 927 ? -25.438 -45.875 -15.742 1 44.84 927 ASP B CA 1
ATOM 15189 C C . ASP B 1 927 ? -26.766 -46.281 -15.109 1 44.84 927 ASP B C 1
ATOM 15191 O O . ASP B 1 927 ? -26.859 -47.312 -14.469 1 44.84 927 ASP B O 1
#

Nearest PDB structures (foldseek):
  8xry-assembly1_A  TM=7.756E-01  e=4.225E-18  Arabidopsis thaliana
  8xs4-assembly1_A  TM=7.885E-01  e=6.187E-16  Arabidopsis thaliana
  8wg4-assembly1_A  TM=7.358E-01  e=1.485E-13  Mus musculus
  8ehx-assembly1_A  TM=6.806E-01  e=2.349E-12  Homo sapiens
  8grs-assembly1_A  TM=6.631E-01  e=5.640E-10  Homo sapiens

Radius of gyration: 43.67 Å; Cα contacts (8 Å, |Δi|>4): 2343; chains: 2; bounding box: 95×163×82 Å

=== Feature glossary ===
Each block in this record encodes a different view of the same protein. In brief:

Predicted aligned error. PAE(i, j) answers: if I align the predicted and true structures on residue i, how far off (in Å) do I expect residue j to be? A block-diagonal PAE matrix with low values on the blocks and high values off-diagonal is the signature of a multi-domain protein with confidently predicted domains but uncertain inter-domain orientation.

Contact-map, Ramachandran, and PAE plots. Plot images: a contact map (which residues are close in 3D, as an N×N binary image), a Ramachandran scatter (backbone torsion angles, revealing secondary-structure composition at a glance), and — for AlphaFold structures — a PAE heatmap (pairwise prediction confidence).

Backbone torsions (φ/ψ). φ (phi) and ψ (psi) are the two rotatable backbone dihedrals per residue: φ is the C(i-1)–N–Cα–C torsion, ψ is the N–Cα–C–N(i+1) torsion, both in degrees on (−180°, 180°]. α-helical residues cluster near (−60°, −45°); β-strand residues near (−120°, +130°). A Ramachandran plot is simply a scatter of (φ, ψ) for every residue.

Foldseek 3Di. A 3Di character summarizes, for each residue, the relative orientation of the Cα frame of its nearest spatial neighbor. Because it encodes fold topology rather than chemistry, 3Di alignments detect remote structural similarity that sequence alignment misses.

Radius of gyration, Cα contacts, bounding box. Three whole-structure scalars: the radius of gyration (RMS distance of Cα from centroid, in Å), the count of Cα–Cα contacts (pairs closer than 8 Å and separated by more than four residues in sequence — i.e. tertiary, not local, contacts), and the bounding-box dimensions. Together they distinguish compact globular folds from extended fibres or disordered chains.

Sequence. Sequence gives the chain of amino acids in standard one-letter code (A=alanine, C=cysteine, …, Y=tyrosine), read N→C. It is the only feature that is directly encoded by the gene; all structural features are derived from the folded form of this sequence.

mmCIF coordinates. Atomic coordinates in PDBx/mmCIF format — the same representation the Protein Data Bank distributes. Each line of the _atom_site loop places one backbone atom in Cartesian space (units: ångströms, origin: arbitrary).

Secondary structure (3-state, P-SEA). Three-state secondary structure (P-SEA) collapses the eight DSSP classes into helix (a), strand (b), and coil (c). P-SEA assigns these from Cα geometry alone — distances and angles — without requiring backbone oxygens, so it works on any Cα trace.

InterPro / GO / CATH / organism. Functional annotations link the protein to curated databases. InterPro entries identify conserved domains and families by matching the sequence against member-database signatures (Pfam, PROSITE, CDD, …). Gene Ontology (GO) terms describe molecular function, biological process, and cellular component in a controlled vocabulary. CATH places the structure in a hierarchical fold classification (Class/Architecture/Topology/Homologous-superfamily). The organism is the source species.

B-factor. B-factor (Debye–Waller factor) reflects atomic displacement in the crystal lattice. It is an experimental observable (units Å²), not a prediction; low values mean the atom is pinned down, high values mean it moves or is heterogeneous across the crystal.

Rendered structure images. Structure images are PyMOL renders from six orthogonal camera directions. Cartoon representation draws helices as coils and strands as arrows; sticks shows the backbone as bonds; surface shows the solvent-excluded envelope. Rainbow coloring maps sequence position to hue (blue→red, N→C); chain coloring assigns a distinct color per polypeptide.

Solvent-accessible surface area. Solvent-accessible surface area (SASA) is the area in Å² traced out by the centre of a 1.4 Å probe sphere (a water molecule) rolled over the protein's van der Waals surface (Shrake–Rupley / Lee–Richards construction). Buried residues have near-zero SASA; fully exposed residues can exceed 200 Å². The total SASA scales roughly with the number of surface residues.

Secondary structure (8-state, DSSP). The SS8 string is DSSP's per-residue secondary-structure call. α-helix (H) means an i→i+4 H-bond ladder; β-strand (E) means the residue participates in a β-sheet; 3₁₀ (G) and π (I) are tighter and wider helices; T/S are turns/bends; '-' is loop.

pLDDT. For AlphaFold models, the B-factor field carries pLDDT — the model's own estimate of local accuracy on a 0–100 scale. Regions with pLDDT<50 should be treated as essentially unmodeled; they often correspond to intrinsically disordered segments.

Nearest PDB structures. Nearest PDB neighbors are the top structural matches found by Foldseek when searching this structure against the entire Protein Data Bank. Each hit reports a TM-score (0 to 1; >0.5 almost always implies the same fold) and an E-value. These are *structural* homologs — they may share no detectable sequence similarity.